Protein AF-0000000087421014 (afdb_homodimer)

Secondary structure (DSSP, 8-state):
----------------------------HHHHH-GGGGGSTTHHHHTTPPPSS-TTSHHHHHHHHHHHHTT-TT-THHHHBS-TT--S-HHHHTTTT-GGGB-SSTT-TTTTTTTGGGT-HHHHHHGGGSHHHH-HHHHHHHHHHTT-TTTT---EESS-EE--S-GGGSSS-HHHHHHHHHHHHH-TTTS-SEEEEPPPPPPGGGGGGGGT-GGGHHHHHIIIIITTSSTTS----STTT---STTHHHHS---TT----SS-TTS-TT-SS--SSS----STT-EEEETTEEEES--HHHHHTTTTSTT-HHHHHTTEEEESS-PSP-TTSSPPPPBTTBEEEEBPPPHHHHTT--GGGTS-HHHHH--SS---SHHHH----THHHH--SS--GGGSBTTTT--SSSS---SSB--EESPPPGGGTTS-----TT-EEE-TTS-EEEEEEEETTEEEEE-TTS-EEEE--HHHHHHTT-S-HHHHIIIII-HHHHHHB-THHHHB-EEEEEEEEEEEEE---TTT-TT-SS--EEE-HHHHHHHHHH-GGGTT-S-STT---EEE-EEEEEEEEEEEES--EEE-TTSSEEEEEE-S-EEEEEE-TTSSEEEEEE--BPPTTGGG-GGG--B--BEEE---S-B-SS---SHHHHT-TTTTT---TTBPPTTS-EE-SSB-TT--B--SS--EEE---BT--S-TT--B-TTS-B-SB---SSTT-B---HHHHHHH--TTHHHHHHTSTTTTSHHHHHHHHHHHHHT-S--SHHHHHHHHHHHHHHHHHHHHHHHHHHHHHHHHHHHHHHHHHH--/----------------------------HHHHH-GGGGGSTTHHHHTTPPPSS-TTSHHHHHHHHHHHHTT-TT-GGGTSBS-TT--S-HHHHTTTT-GGGB-SSTT-TTTTTTTGGGT-HHHHHHGGGSHHHH-HHHHHHHHHHTT-TTTT---EESS-EE--S-GGGSSS-HHHHHHHHHHHHH-TTTS-SEEEEPPPPPPGGGGGGGGT-GGGHHHHHIIIIITTSSTTS----STTT---STTHHHHS---TT----SS-TTS-TT-SS--SSS----STT-EEEETTEEEES--HHHHHTTTTSTT-HHHHHTTEEEESS-PSP-TTSSPPPPBTTBEEEEBPPPHHHHTT--GGGTS-HHHHH--SS---SHHHH----THHHH--SS--GGGSBTTTT--SSSS---SSB--EESPPPGGGTTS-----TT-EEE-TTS-EEEEEEEETTEEEEE-TTS-EEEE--HHHHHHTT-S-HHHHIIIII-HHHHHHB-THHHHB-EEEEEEEEEEEEE---TTT-TT-SS--EEE-HHHHHHHHHH-GGGTT-S-STT---EEE-EEEEEEEEEEEES--EEE-TTSSEEEEEE-S-EEEEEE-TTSSEEEEEE--BPPTTGGG-GGG--B--BEEE---S-B-SS---SHHHHT-TTTTT---TTBPPTTS-EE-SSB-TT--B--SS--EEE---BT--S-TT--B-TTS-B-SB---SSTT-B---HHHHHHH--TTHHHHHHTSTTTTSHHHHHHHHHHHHHT-S--SHHHHHHHHHHHHHHHHHHHHHHHHHHHHHHHHHHHHHHHHHH--

pLDDT: mean 93.26, std 12.38, range [18.23, 98.75]

Solvent-accessible surface area (backbone atoms only — not comparable to full-atom values): 83145 Å² total; per-residue (Å²): 137,84,75,75,76,75,75,77,75,73,77,75,76,76,75,73,74,72,70,65,74,69,74,70,68,73,76,34,59,47,39,72,78,37,59,66,18,67,73,14,17,56,42,68,58,40,47,37,30,54,54,54,43,50,80,85,35,70,66,36,45,50,39,35,51,53,10,42,75,71,66,18,43,58,17,58,45,57,50,27,36,40,36,37,78,38,67,80,50,64,57,52,24,49,22,44,96,44,45,74,53,26,32,88,37,30,39,12,67,68,48,15,65,70,24,55,21,71,80,40,47,68,61,56,61,11,42,67,31,11,49,55,44,26,43,16,37,60,50,38,48,49,33,25,31,43,29,25,72,53,59,60,40,46,51,36,13,63,47,68,44,69,43,66,88,51,73,81,68,43,58,70,40,71,60,22,53,54,45,52,52,50,47,27,73,75,37,49,46,32,40,36,62,51,29,42,48,54,71,79,48,62,48,80,92,45,53,75,46,44,77,82,41,53,53,57,53,42,39,43,50,42,28,49,73,62,47,44,68,30,35,63,38,38,42,60,84,44,44,34,26,34,47,39,30,23,58,25,36,59,30,32,50,38,29,33,66,6,35,35,67,57,48,33,71,73,56,64,56,82,44,64,68,32,49,26,42,57,33,40,33,45,38,48,78,28,56,36,70,49,88,92,46,73,49,27,18,49,46,53,49,50,56,23,42,56,30,56,49,91,82,23,40,35,34,23,30,68,8,41,39,79,42,97,36,50,50,49,48,28,92,73,63,44,58,26,54,60,47,69,82,35,30,57,43,60,31,50,47,10,50,56,41,74,72,42,47,41,63,68,62,68,46,46,68,46,45,71,40,27,37,41,44,45,30,34,37,74,72,67,39,52,50,68,49,74,40,48,64,36,29,37,62,86,34,52,37,43,56,36,22,59,21,47,87,61,44,59,34,85,52,69,46,70,70,63,51,62,34,58,41,80,65,72,61,77,89,50,63,88,50,68,80,60,84,33,84,76,11,15,30,43,30,28,46,45,36,61,33,66,50,33,23,32,55,85,83,31,37,34,38,52,31,31,61,65,52,71,48,74,46,75,22,33,25,54,36,52,73,67,65,70,58,52,71,68,50,46,30,51,58,58,44,37,56,64,46,65,59,37,33,44,74,58,49,45,20,35,52,39,39,77,27,57,38,41,33,41,35,34,37,33,32,23,29,37,93,62,11,79,88,43,92,57,58,34,47,33,56,29,36,49,55,49,30,46,42,24,67,75,34,71,88,40,33,34,56,89,62,59,87,85,56,90,37,69,40,58,26,28,79,47,76,48,43,68,51,67,51,38,66,67,54,25,39,26,31,21,47,38,36,25,36,27,30,32,31,48,50,58,29,52,28,38,23,34,27,31,45,56,55,44,57,72,38,65,32,35,49,35,40,25,53,59,61,38,78,74,24,43,83,74,16,21,40,22,34,25,41,23,61,46,81,41,48,24,38,39,92,69,56,61,59,72,53,64,50,26,52,27,56,35,22,56,20,56,17,73,80,57,55,42,48,40,45,48,71,40,69,74,55,37,36,49,67,85,66,50,68,54,61,85,77,75,63,73,44,33,45,36,28,50,87,34,72,47,47,83,58,34,33,26,50,97,81,25,45,56,62,32,32,26,37,68,77,38,88,51,22,29,61,50,42,43,69,53,44,37,47,52,34,47,64,66,51,67,49,35,54,39,62,34,38,46,67,68,36,70,39,38,24,53,50,44,51,50,24,59,76,70,64,62,55,61,60,34,38,67,48,43,29,50,51,49,27,50,31,48,49,48,26,27,45,51,52,43,46,50,66,56,42,49,58,50,48,53,47,48,51,49,50,52,51,52,56,53,52,66,74,94,128,87,76,73,88,75,78,80,79,74,77,74,77,74,74,73,74,71,68,67,75,68,74,70,68,72,76,35,59,49,38,70,78,36,58,64,17,68,75,14,17,55,42,68,57,39,48,35,30,55,53,52,44,50,79,85,36,72,68,36,46,50,40,36,52,51,10,42,76,72,67,19,42,56,16,58,46,58,48,25,35,40,35,39,78,39,67,80,49,65,57,51,24,47,21,44,95,45,45,72,51,25,29,88,36,32,39,13,67,68,47,16,67,71,24,55,21,72,80,39,47,67,61,55,61,11,44,66,31,9,50,55,44,27,42,17,37,61,50,37,48,48,31,24,32,44,30,24,74,53,59,59,41,46,49,38,14,62,47,68,43,67,42,66,90,52,74,83,68,42,61,69,40,72,59,21,53,53,46,51,52,51,50,28,70,74,38,49,44,33,40,38,62,51,28,43,48,55,71,81,49,64,47,80,92,46,53,76,47,45,78,81,40,55,52,55,54,42,39,44,50,42,28,50,72,64,45,45,69,30,34,62,39,38,42,59,84,45,44,33,26,32,47,39,29,24,58,23,37,59,30,32,50,37,28,32,65,6,36,35,66,58,47,31,73,75,56,63,54,83,46,64,68,32,49,26,42,56,33,39,31,45,40,49,78,26,57,35,69,47,88,92,47,72,49,26,18,52,45,53,49,51,56,25,41,58,30,56,49,91,81,24,42,36,34,22,29,68,8,42,39,81,42,96,36,50,50,48,47,29,93,72,64,45,59,28,55,62,47,70,83,36,28,56,45,61,31,50,48,10,49,56,43,74,71,42,47,42,62,69,61,69,48,46,68,50,44,71,38,26,37,41,45,44,33,35,38,72,73,67,40,52,52,69,50,74,40,49,65,36,28,36,62,85,34,52,36,43,56,38,22,60,22,47,89,59,44,58,35,86,54,69,46,71,70,61,51,61,33,59,40,79,65,69,62,77,89,50,62,88,50,69,80,60,84,32,83,74,9,14,30,42,30,27,44,45,36,63,32,65,51,33,23,31,55,84,85,30,37,37,38,52,31,31,60,66,55,73,47,76,47,75,23,34,26,55,36,52,76,67,65,70,58,53,71,68,50,44,29,50,60,59,45,36,58,64,45,65,60,36,35,44,73,58,49,43,19,34,52,39,39,78,27,58,37,41,32,41,34,35,38,32,33,24,28,37,91,62,12,78,87,44,90,54,59,33,47,34,60,28,36,49,54,49,28,46,42,25,67,75,35,70,87,40,33,36,56,90,60,60,87,84,56,88,37,67,40,56,24,28,77,49,76,47,43,68,53,66,50,38,66,66,54,26,38,25,31,21,47,38,36,26,36,27,30,32,31,48,51,59,30,54,28,38,25,32,27,31,44,54,55,44,57,71,39,66,31,35,47,36,39,25,52,60,60,39,78,75,23,43,81,73,16,20,40,22,35,24,41,22,60,48,84,43,48,24,38,41,89,70,54,60,58,71,53,63,48,26,52,26,57,36,23,56,19,56,17,73,80,58,55,44,48,40,46,47,71,40,70,75,52,35,35,49,68,87,65,50,66,54,62,87,77,74,62,71,44,32,45,37,28,50,89,34,71,48,47,81,59,34,33,27,50,97,82,25,46,58,61,33,31,26,35,69,76,39,88,52,21,30,60,50,40,43,69,53,45,37,47,52,35,49,64,65,51,67,50,35,53,38,64,34,39,48,67,70,36,70,40,40,23,53,50,45,51,51,25,58,76,71,63,62,56,62,60,33,38,66,48,42,27,51,51,49,27,49,32,48,50,47,26,27,45,51,52,44,46,49,66,56,43,48,59,50,47,53,48,50,52,50,50,51,52,51,54,54,52,67,77,95

InterPro domains:
  IPR036280 Multiheme cytochrome superfamily [SSF48695] (36-520)
  IPR036280 Multiheme cytochrome superfamily [SSF48695] (501-754)
  IPR054337 Outer membrane cytochrome MtrC/MtrF-like, domains II/IV [PF22113] (224-392)

Radius of gyration: 39.97 Å; Cα contacts (8 Å, |Δi|>4): 3712; chains: 2; bounding box: 146×114×144 Å

Organism: NCBI:txid2527985

Foldseek 3Di:
DPPPPVPPPPPPPPPPPPPPPPPPVPQFQQCVLQVCQCQWLVCLQFGQADQQFDCPAPVNVVLQVVCVVVPHNSSVCLQFNAGRNHNPDPCRRCQNVHNLSGFPFSQALQRVCSHVVVPQVQLNLLQCQFCLAFVLQVLQLLLLQLFNVPFLASAEGLAKDFFDPDLVLQFFDPLLSVLLVVVCVQFVRFQDGIHHYQDDQDFLVRQVCCLVVVSSCSSVCCQFPPNQRHQLFQGDQAQLQQFGHHPGLFFFAAHSQAAAQGGGPNDDRPDHLHTPHSYTAAFLNTWDDRPNDIWHHTALSSVQSRCCDFQRQSCLQQQWAWDPAQDDADPVRHGNDDHVNTDTDGGFHFVCVVVPAHPPLQADCCLRSNSRGHGSDNLSSGQAAPCLAQNAQADHNQQADQCALPQLDQWGDDDGRLHFAQDAGPSCVSHDADHQARHFGATSSGHGSRQWHDDPQWIWGQHRRGDTDIDHHNNVCVVVVVDDPVRCCQRPVDVCNSTFAGPCLWQFFWGKAFFEKEKEKEQADCVQAVVDPHGAKGAGSSVQSVCLNPPSSNVNDSRCPPPPRIRGIDMDIDTDDIDIGLAAWWAASSNHIAGWHWGAAYQYWYQGRRRHTSHGREGHFYDAPPQLQHHRGAGSGEGEGDDRSRGHPHTDDLCSQQVDCLNQQQFDDDDFFQQDWDWDDDADPVGHHDDPDGDTPHHGNPLRRDGSSHQAHPQQRGHHHYHRNHDNGHGGGPVRNVVRHPHPVVCVPCVCPQPNDPVNVVVNVVCVVVVQPDPDPVSVVVVVVVVVVVVVVVVVCCVVVVVVVVVVVVVVVVVVVVVD/DPDDDPDDPPPPPPPPPPPPPPPVVPQFQQCVLQVCQCQWLVCLQFGQADQQFDCPAPVNVVLCVVCVVVPHNSSVCLQFNAGRNHNPDPCRRCQNVHNLSGFPFSQALQRVCSHVVVPQVQLNLLQCQFCLAFVLQVLQLLLLQLFNVPFLASAEGLAKDFFDPDLVLFFFDPLLSVLLVVVCVQFVRFQDGIHHYQDDQDFLVRQVCCLVVVSSCSSVCCQFPPNQRHQLFQGDQAQLQQFGHHPGLFFFAAHSQAAAQGGGPNGDRPDHLHTPHSYTAAFLNTWDDRPNDIWHHTALSSVQSRCCDFQRQSCLQQQWAWDPAQDDADPVRHGNDAHVNTDTDGGFHFVCVVVPAHPPLQADCCLRSNSRGHGSDNLSSGQAAPCLAQNAQADHNQQADQCALPQLDQWGDDDGRLHFAQDAGPSCVSHDADHQARHFGATSSGHGSRQWHDDPQWIWGQHRRGDTDIDHHNNVCVVVVVDDPVRCCQRPVDVCNSTFAGPCLWQFFWGKAFFEKEKEKEQADCVQAVVDPHGAKGAGSSVQSVCLNPPSSNVNDSRCPPPPRIRGIDMDIDTDDIDIGLAAWWAASSNHIAGWHWGAAYQYWYQGRRRHTSHGREGHFYDAPPQLQHHRGAGSGEGEGDDRSRGHPHTDDLCSQQVDCLNQQQFDDDDFFQQDWDWDDDADPVGHHDDPDGDTPHHGNPLRRDGSSHQAHPQQHGHHHYHRNHDNGHGGGPVRNVVRHPHPVVCVPCVCPQPNDPVNVVVNVVCVVVVQPDPDPVSVVVVVVVVVVVVVVVVVCCVVVVVVVVVVVVVVVVVVVVVD

Structure (mmCIF, N/CA/C/O backbone):
data_AF-0000000087421014-model_v1
#
loop_
_entity.id
_entity.type
_entity.pdbx_description
1 polymer 'Doubled CXXCH motif'
#
loop_
_atom_site.group_PDB
_atom_site.id
_atom_site.type_symbol
_atom_site.label_atom_id
_atom_site.label_alt_id
_atom_site.label_comp_id
_atom_site.label_asym_id
_atom_site.label_entity_id
_atom_site.label_seq_id
_atom_site.pdbx_PDB_ins_code
_atom_site.Cartn_x
_atom_site.Cartn_y
_atom_site.Cartn_z
_atom_site.occupancy
_atom_site.B_iso_or_equiv
_atom_site.auth_seq_id
_atom_site.auth_comp_id
_atom_site.auth_asym_id
_atom_site.auth_atom_id
_atom_site.pdbx_PDB_model_num
ATOM 1 N N . MET A 1 1 ? 17.938 59.312 -81.188 1 22.45 1 MET A N 1
ATOM 2 C CA . MET A 1 1 ? 18.547 60.188 -80.188 1 22.45 1 MET A CA 1
ATOM 3 C C . MET A 1 1 ? 18.172 59.75 -78.812 1 22.45 1 MET A C 1
ATOM 5 O O . MET A 1 1 ? 17.016 59.906 -78.375 1 22.45 1 MET A O 1
ATOM 9 N N . ASP A 1 2 ? 18.578 58.5 -78.5 1 23.98 2 ASP A N 1
ATOM 10 C CA . ASP A 1 2 ? 18.5 57.375 -77.562 1 23.98 2 ASP A CA 1
ATOM 11 C C . ASP A 1 2 ? 19.094 57.75 -76.25 1 23.98 2 ASP A C 1
ATOM 13 O O . ASP A 1 2 ? 20.312 57.719 -76.062 1 23.98 2 ASP A O 1
ATOM 17 N N . VAL A 1 3 ? 18.594 59 -75.812 1 24.02 3 VAL A N 1
ATOM 18 C CA . VAL A 1 3 ? 19 59.844 -74.688 1 24.02 3 VAL A CA 1
ATOM 19 C C . VAL A 1 3 ? 18.938 59.031 -73.438 1 24.02 3 VAL A C 1
ATOM 21 O O . VAL A 1 3 ? 17.906 58.438 -73.062 1 24.02 3 VAL A O 1
ATOM 24 N N . VAL A 1 4 ? 20.078 58.531 -73.062 1 21.78 4 VAL A N 1
ATOM 25 C CA . VAL A 1 4 ? 20.672 57.625 -72.062 1 21.78 4 VAL A CA 1
ATOM 26 C C . VAL A 1 4 ? 20.453 58.219 -70.688 1 21.78 4 VAL A C 1
ATOM 28 O O . VAL A 1 4 ? 21.047 59.25 -70.312 1 21.78 4 VAL A O 1
ATOM 31 N N . LEU A 1 5 ? 19.156 58.5 -70.312 1 19.55 5 LEU A N 1
ATOM 32 C CA . LEU A 1 5 ? 18.797 59.156 -69.062 1 19.55 5 LEU A CA 1
ATOM 33 C C . LEU A 1 5 ? 19.375 58.406 -67.875 1 19.55 5 LEU A C 1
ATOM 35 O O . LEU A 1 5 ? 19.016 57.25 -67.625 1 19.55 5 LEU A O 1
ATOM 39 N N . ARG A 1 6 ? 20.766 58.5 -67.812 1 22.3 6 ARG A N 1
ATOM 40 C CA . ARG A 1 6 ? 21.578 57.875 -66.75 1 22.3 6 ARG A CA 1
ATOM 41 C C . ARG A 1 6 ? 21.109 58.281 -65.375 1 22.3 6 ARG A C 1
ATOM 43 O O . ARG A 1 6 ? 21.219 59.438 -64.938 1 22.3 6 ARG A O 1
ATOM 50 N N . LEU A 1 7 ? 19.906 57.719 -65 1 21.08 7 LEU A N 1
ATOM 51 C CA . LEU A 1 7 ? 19.172 58.031 -63.75 1 21.08 7 LEU A CA 1
ATOM 52 C C . LEU A 1 7 ? 20.047 57.844 -62.531 1 21.08 7 LEU A C 1
ATOM 54 O O . LEU A 1 7 ? 20.719 56.812 -62.375 1 21.08 7 LEU A O 1
ATOM 58 N N . PHE A 1 8 ? 20.703 58.938 -62.094 1 24.92 8 PHE A N 1
ATOM 59 C CA . PHE A 1 8 ? 21.547 59.188 -60.906 1 24.92 8 PHE A CA 1
ATOM 60 C C . PHE A 1 8 ? 20.891 58.656 -59.656 1 24.92 8 PHE A C 1
ATOM 62 O O . PHE A 1 8 ? 19.797 59.094 -59.281 1 24.92 8 PHE A O 1
ATOM 69 N N . GLN A 1 9 ? 20.828 57.312 -59.438 1 24.25 9 GLN A N 1
ATOM 70 C CA . GLN A 1 9 ? 20.234 56.688 -58.281 1 24.25 9 GLN A CA 1
ATOM 71 C C . GLN A 1 9 ? 20.906 57.188 -57 1 24.25 9 GLN A C 1
ATOM 73 O O . GLN A 1 9 ? 22.094 56.969 -56.781 1 24.25 9 GLN A O 1
ATOM 78 N N . SER A 1 10 ? 20.703 58.438 -56.656 1 23.44 10 SER A N 1
ATOM 79 C CA . SER A 1 10 ? 21.25 58.969 -55.406 1 23.44 10 SER A CA 1
ATOM 80 C C . SER A 1 10 ? 20.953 58.062 -54.25 1 23.44 10 SER A C 1
ATOM 82 O O . SER A 1 10 ? 19.844 57.531 -54.125 1 23.44 10 SER A O 1
ATOM 84 N N . THR A 1 11 ? 21.984 57.406 -53.75 1 26.39 11 THR A N 1
ATOM 85 C CA . THR A 1 11 ? 22.156 56.531 -52.594 1 26.39 11 THR A CA 1
ATOM 86 C C . THR A 1 11 ? 21.719 57.25 -51.312 1 26.39 11 THR A C 1
ATOM 88 O O . THR A 1 11 ? 22.344 58.219 -50.875 1 26.39 11 THR A O 1
ATOM 91 N N . LEU A 1 12 ? 20.469 57.656 -51.156 1 27.83 12 LEU A N 1
ATOM 92 C CA . LEU A 1 12 ? 20.109 58.219 -49.844 1 27.83 12 LEU A CA 1
ATOM 93 C C . LEU A 1 12 ? 20.484 57.25 -48.719 1 27.83 12 LEU A C 1
ATOM 95 O O . LEU A 1 12 ? 20.031 56.125 -48.719 1 27.83 12 LEU A O 1
ATOM 99 N N . ILE A 1 13 ? 21.672 57.438 -48.25 1 27.88 13 ILE A N 1
ATOM 100 C CA . ILE A 1 13 ? 22.156 56.781 -47.031 1 27.88 13 ILE A CA 1
ATOM 101 C C . ILE A 1 13 ? 21.203 57.062 -45.875 1 27.88 13 ILE A C 1
ATOM 103 O O . ILE A 1 13 ? 20.984 58.219 -45.469 1 27.88 13 ILE A O 1
ATOM 107 N N . VAL A 1 14 ? 20.016 56.438 -45.844 1 29.78 14 VAL A N 1
ATOM 108 C CA . VAL A 1 14 ? 19.141 56.5 -44.688 1 29.78 14 VAL A CA 1
ATOM 109 C C . VAL A 1 14 ? 19.922 56.094 -43.438 1 29.78 14 VAL A C 1
ATOM 111 O O . VAL A 1 14 ? 20.406 54.969 -43.312 1 29.78 14 VAL A O 1
ATOM 114 N N . GLY A 1 15 ? 20.688 57.062 -42.906 1 26.05 15 GLY A N 1
ATOM 115 C CA . GLY A 1 15 ? 21.297 56.875 -41.594 1 26.05 15 GLY A CA 1
ATOM 116 C C . GLY A 1 15 ? 20.297 56.406 -40.562 1 26.05 15 GLY A C 1
ATOM 117 O O . GLY A 1 15 ? 19.266 57.031 -40.344 1 26.05 15 GLY A O 1
ATOM 118 N N . ALA A 1 16 ? 20.156 55.094 -40.438 1 30.16 16 ALA A N 1
ATOM 119 C CA . ALA A 1 16 ? 19.344 54.438 -39.406 1 30.16 16 ALA A CA 1
ATOM 120 C C . ALA A 1 16 ? 19.719 54.969 -38.031 1 30.16 16 ALA A C 1
ATOM 122 O O . ALA A 1 16 ? 20.859 54.812 -37.594 1 30.16 16 ALA A O 1
ATOM 123 N N . LEU A 1 17 ? 19.188 56.062 -37.656 1 30.38 17 LEU A N 1
ATOM 124 C CA . LEU A 1 17 ? 19.25 56.406 -36.219 1 30.38 17 LEU A CA 1
ATOM 125 C C . LEU A 1 17 ? 18.891 55.188 -35.375 1 30.38 17 LEU A C 1
ATOM 127 O O . LEU A 1 17 ? 17.766 54.688 -35.438 1 30.38 17 LEU A O 1
ATOM 131 N N . TRP A 1 18 ? 19.859 54.312 -35.281 1 30.47 18 TRP A N 1
ATOM 132 C CA . TRP A 1 18 ? 19.703 53.312 -34.25 1 30.47 18 TRP A CA 1
ATOM 133 C C . TRP A 1 18 ? 19.328 53.969 -32.906 1 30.47 18 TRP A C 1
ATOM 135 O O . TRP A 1 18 ? 20.109 54.75 -32.375 1 30.47 18 TRP A O 1
ATOM 145 N N . ALA A 1 19 ? 18.078 54.375 -32.781 1 33.78 19 ALA A N 1
ATOM 146 C CA . ALA A 1 19 ? 17.609 54.719 -31.453 1 33.78 19 ALA A CA 1
ATOM 147 C C . ALA A 1 19 ? 18.078 53.656 -30.438 1 33.78 19 ALA A C 1
ATOM 149 O O . ALA A 1 19 ? 17.812 52.469 -30.594 1 33.78 19 ALA A O 1
ATOM 150 N N . LEU A 1 20 ? 19.219 53.906 -29.875 1 34.09 20 LEU A N 1
ATOM 151 C CA . LEU A 1 20 ? 19.609 53.156 -28.688 1 34.09 20 LEU A CA 1
ATOM 152 C C . LEU A 1 20 ? 18.406 52.906 -27.781 1 34.09 20 LEU A C 1
ATOM 154 O O . LEU A 1 20 ? 17.656 53.844 -27.484 1 34.09 20 LEU A O 1
ATOM 158 N N . PRO A 1 21 ? 17.844 51.75 -27.875 1 36.09 21 PRO A N 1
ATOM 159 C CA . PRO A 1 21 ? 16.828 51.562 -26.844 1 36.09 21 PRO A CA 1
ATOM 160 C C . PRO A 1 21 ? 17.234 52.156 -25.484 1 36.09 21 PRO A C 1
ATOM 162 O O . PRO A 1 21 ? 18.359 51.938 -25.031 1 36.09 21 PRO A O 1
ATOM 165 N N . GLY A 1 22 ? 16.953 53.438 -25.375 1 31.95 22 GLY A N 1
ATOM 166 C CA . GLY A 1 22 ? 17.125 53.906 -24 1 31.95 22 GLY A CA 1
ATOM 167 C C . GLY A 1 22 ? 16.859 52.844 -22.969 1 31.95 22 GLY A C 1
ATOM 168 O O . GLY A 1 22 ? 15.844 52.125 -23.047 1 31.95 22 GLY A O 1
ATOM 169 N N . SER A 1 23 ? 17.859 52.281 -22.5 1 36.16 23 SER A N 1
ATOM 170 C CA . SER A 1 23 ? 17.734 51.5 -21.266 1 36.16 23 SER A CA 1
ATOM 171 C C . SER A 1 23 ? 16.781 52.188 -20.297 1 36.16 23 SER A C 1
ATOM 173 O O . SER A 1 23 ? 17.062 53.25 -19.781 1 36.16 23 SER A O 1
ATOM 175 N N . VAL A 1 24 ? 15.516 52.062 -20.609 1 38.94 24 VAL A N 1
ATOM 176 C CA . VAL A 1 24 ? 14.602 52.406 -19.516 1 38.94 24 VAL A CA 1
ATOM 177 C C . VAL A 1 24 ? 15.117 51.812 -18.203 1 38.94 24 VAL A C 1
ATOM 179 O O . VAL A 1 24 ? 15.133 50.594 -18.031 1 38.94 24 VAL A O 1
ATOM 182 N N . THR A 1 25 ? 16.156 52.281 -17.781 1 43.09 25 THR A N 1
ATOM 183 C CA . THR A 1 25 ? 16.438 51.906 -16.406 1 43.09 25 THR A CA 1
ATOM 184 C C . THR A 1 25 ? 15.148 51.875 -15.578 1 43.09 25 THR A C 1
ATOM 186 O O . THR A 1 25 ? 14.469 52.906 -15.445 1 43.09 25 THR A O 1
ATOM 189 N N . ALA A 1 26 ? 14.43 50.875 -15.594 1 52.41 26 ALA A N 1
ATOM 190 C CA . ALA A 1 26 ? 13.281 50.75 -14.703 1 52.41 26 ALA A CA 1
ATOM 191 C C . ALA A 1 26 ? 13.539 51.469 -13.375 1 52.41 26 ALA A C 1
ATOM 193 O O . ALA A 1 26 ? 14.586 51.25 -12.742 1 52.41 26 ALA A O 1
ATOM 194 N N . ALA A 1 27 ? 12.703 52.438 -13.047 1 64.88 27 ALA A N 1
ATOM 195 C CA . ALA A 1 27 ? 12.773 53.219 -11.812 1 64.88 27 ALA A CA 1
ATOM 196 C C . ALA A 1 27 ? 12.883 52.312 -10.594 1 64.88 27 ALA A C 1
ATOM 198 O O . ALA A 1 27 ? 12.25 51.25 -10.547 1 64.88 27 ALA A O 1
ATOM 199 N N . ASP A 1 28 ? 13.945 52.5 -9.797 1 86.56 28 ASP A N 1
ATOM 200 C CA . ASP A 1 28 ? 14.125 51.812 -8.531 1 86.56 28 ASP A CA 1
ATOM 201 C C . ASP A 1 28 ? 12.867 51.906 -7.664 1 86.56 28 ASP A C 1
ATOM 203 O O . ASP A 1 28 ? 12.352 53 -7.438 1 86.56 28 ASP A O 1
ATOM 207 N N . PRO A 1 29 ? 12.297 50.719 -7.289 1 91.19 29 PRO A N 1
ATOM 208 C CA . PRO A 1 29 ? 11.016 50.719 -6.582 1 91.19 29 PRO A CA 1
ATOM 209 C C . PRO A 1 29 ? 11.039 51.594 -5.32 1 91.19 29 PRO A C 1
ATOM 211 O O . PRO A 1 29 ? 10.047 52.25 -5.004 1 91.19 29 PRO A O 1
ATOM 214 N N . ILE A 1 30 ? 12.109 51.594 -4.621 1 94 30 ILE A N 1
ATOM 215 C CA . ILE A 1 30 ? 12.18 52.344 -3.373 1 94 30 ILE A CA 1
ATOM 216 C C . ILE A 1 30 ? 12.273 53.844 -3.672 1 94 30 ILE A C 1
ATOM 218 O O . ILE A 1 30 ? 11.516 54.625 -3.119 1 94 30 ILE A O 1
ATOM 222 N N . THR A 1 31 ? 13.141 54.281 -4.594 1 94.12 31 THR A N 1
ATOM 223 C CA . THR A 1 31 ? 13.375 55.688 -4.871 1 94.12 31 THR A CA 1
ATOM 224 C C . THR A 1 31 ? 12.18 56.312 -5.582 1 94.12 31 THR A C 1
ATOM 226 O O . THR A 1 31 ? 11.977 57.531 -5.523 1 94.12 31 THR A O 1
ATOM 229 N N . GLU A 1 32 ? 11.477 55.5 -6.242 1 94.38 32 GLU A N 1
ATOM 230 C CA . GLU A 1 32 ? 10.258 55.969 -6.879 1 94.38 32 GLU A CA 1
ATOM 231 C C . GLU A 1 32 ? 9.266 56.5 -5.84 1 94.38 32 GLU A C 1
ATOM 233 O O . GLU A 1 32 ? 8.609 57.531 -6.055 1 94.38 32 GLU A O 1
ATOM 238 N N . HIS A 1 33 ? 9.18 55.844 -4.727 1 95.12 33 HIS A N 1
ATOM 239 C CA . HIS A 1 33 ? 8.211 56.219 -3.699 1 95.12 33 HIS A CA 1
ATOM 240 C C . HIS A 1 33 ? 8.852 57.062 -2.613 1 95.12 33 HIS A C 1
ATOM 242 O O . HIS A 1 33 ? 8.164 57.812 -1.933 1 95.12 33 HIS A O 1
ATOM 248 N N . PHE A 1 34 ? 10.156 56.812 -2.479 1 96.25 34 PHE A N 1
ATOM 249 C CA . PHE A 1 34 ? 10.93 57.562 -1.497 1 96.25 34 PHE A CA 1
ATOM 250 C C . PHE A 1 34 ? 12.211 58.125 -2.121 1 96.25 34 PHE A C 1
ATOM 252 O O . PHE A 1 34 ? 13.289 57.562 -1.919 1 96.25 34 PHE A O 1
ATOM 259 N N . PRO A 1 35 ? 12.164 59.188 -2.705 1 95.44 35 PRO A N 1
ATOM 260 C CA . PRO A 1 35 ? 13.273 59.688 -3.508 1 95.44 35 PRO A CA 1
ATOM 261 C C . PRO A 1 35 ? 14.547 59.906 -2.689 1 95.44 35 PRO A C 1
ATOM 263 O O . PRO A 1 35 ? 15.656 59.719 -3.203 1 95.44 35 PRO A O 1
ATOM 266 N N . GLU A 1 36 ? 14.406 60.312 -1.437 1 95.31 36 GLU A N 1
ATOM 267 C CA . GLU A 1 36 ? 15.57 60.562 -0.593 1 95.31 36 GLU A CA 1
ATOM 268 C C . GLU A 1 36 ? 16.375 59.312 -0.362 1 95.31 36 GLU A C 1
ATOM 270 O O . GLU A 1 36 ? 17.531 59.375 0.081 1 95.31 36 GLU A O 1
ATOM 275 N N . ALA A 1 37 ? 15.805 58.188 -0.653 1 96.25 37 ALA A N 1
ATOM 276 C CA . ALA A 1 37 ? 16.469 56.906 -0.438 1 96.25 37 ALA A CA 1
ATOM 277 C C . ALA A 1 37 ? 17.703 56.75 -1.32 1 96.25 37 ALA A C 1
ATOM 279 O O . ALA A 1 37 ? 18.609 56 -1.008 1 96.25 37 ALA A O 1
ATOM 280 N N . VAL A 1 38 ? 17.75 57.5 -2.406 1 94.38 38 VAL A N 1
ATOM 281 C CA . VAL A 1 38 ? 18.875 57.438 -3.346 1 94.38 38 VAL A CA 1
ATOM 282 C C . VAL A 1 38 ? 20.156 57.844 -2.635 1 94.38 38 VAL A C 1
ATOM 284 O O . VAL A 1 38 ? 21.25 57.469 -3.057 1 94.38 38 VAL A O 1
ATOM 287 N N . ASN A 1 39 ? 20.016 58.594 -1.52 1 94.94 39 ASN A N 1
ATOM 288 C CA . ASN A 1 39 ? 21.172 59.094 -0.79 1 94.94 39 ASN A CA 1
ATOM 289 C C . ASN A 1 39 ? 21.734 58.062 0.17 1 94.94 39 ASN A C 1
ATOM 291 O O . ASN A 1 39 ? 22.781 58.281 0.786 1 94.94 39 ASN A O 1
ATOM 295 N N . SER A 1 40 ? 21.094 56.938 0.348 1 96.94 40 SER A N 1
ATOM 296 C CA . SER A 1 40 ? 21.609 55.875 1.191 1 96.94 40 SER A CA 1
ATOM 297 C C . SER A 1 40 ? 22.75 55.125 0.51 1 96.94 40 SER A C 1
ATOM 299 O O . SER A 1 40 ? 22.656 54.812 -0.675 1 96.94 40 SER A O 1
ATOM 301 N N . GLY A 1 41 ? 23.766 54.844 1.189 1 96.75 41 GLY A N 1
ATOM 302 C CA . GLY A 1 41 ? 24.859 54.031 0.656 1 96.75 41 GLY A CA 1
ATOM 303 C C . GLY A 1 41 ? 24.438 52.625 0.273 1 96.75 41 GLY A C 1
ATOM 304 O O . GLY A 1 41 ? 25.016 52.031 -0.625 1 96.75 41 GLY A O 1
ATOM 305 N N . CYS A 1 42 ? 23.469 52.062 0.872 1 96.81 42 CYS A N 1
ATOM 306 C CA . CYS A 1 42 ? 22.984 50.719 0.604 1 96.81 42 CYS A CA 1
ATOM 307 C C . CYS A 1 42 ? 22.438 50.625 -0.814 1 96.81 42 CYS A C 1
ATOM 309 O O . CYS A 1 42 ? 22.578 49.562 -1.458 1 96.81 42 CYS A O 1
ATOM 311 N N . MET A 1 43 ? 21.859 51.719 -1.347 1 96.5 43 MET A N 1
ATOM 312 C CA . MET A 1 43 ? 21.172 51.719 -2.635 1 96.5 43 MET A CA 1
ATOM 313 C C . MET A 1 43 ? 22.172 51.75 -3.785 1 96.5 43 MET A C 1
ATOM 315 O O . MET A 1 43 ? 21.812 51.5 -4.938 1 96.5 43 MET A O 1
ATOM 319 N N . LYS A 1 44 ? 23.406 51.938 -3.422 1 95.81 44 LYS A N 1
ATOM 320 C CA . LYS A 1 44 ? 24.422 51.938 -4.465 1 95.81 44 LYS A CA 1
ATOM 321 C C . LYS A 1 44 ? 24.672 50.531 -5 1 95.81 44 LYS A C 1
ATOM 323 O O . LYS A 1 44 ? 25.031 50.375 -6.164 1 95.81 44 LYS A O 1
ATOM 328 N N . CYS A 1 45 ? 24.531 49.625 -4.133 1 96.19 45 CYS A N 1
ATOM 329 C CA . CYS A 1 45 ? 24.75 48.25 -4.555 1 96.19 45 CYS A CA 1
ATOM 330 C C . CYS A 1 45 ? 23.438 47.5 -4.68 1 96.19 45 CYS A C 1
ATOM 332 O O . CYS A 1 45 ? 23.359 46.531 -5.438 1 96.19 45 CYS A O 1
ATOM 334 N N . HIS A 1 46 ? 22.422 47.875 -3.914 1 96.5 46 HIS A N 1
ATOM 335 C CA . HIS A 1 46 ? 21.188 47.094 -3.826 1 96.5 46 HIS A CA 1
ATOM 336 C C . HIS A 1 46 ? 20.047 47.812 -4.535 1 96.5 46 HIS A C 1
ATOM 338 O O . HIS A 1 46 ? 18.875 47.562 -4.223 1 96.5 46 HIS A O 1
ATOM 344 N N . ALA A 1 47 ? 20.422 48.688 -5.484 1 93.44 47 ALA A N 1
ATOM 345 C CA . ALA A 1 47 ? 19.375 49.375 -6.254 1 93.44 47 ALA A CA 1
ATOM 346 C C . ALA A 1 47 ? 18.531 48.375 -7.031 1 93.44 47 ALA A C 1
ATOM 348 O O . ALA A 1 47 ? 19.062 47.438 -7.613 1 93.44 47 ALA A O 1
ATOM 349 N N . GLY A 1 48 ? 17.25 48.531 -6.941 1 94.12 48 GLY A N 1
ATOM 350 C CA . GLY A 1 48 ? 16.328 47.656 -7.617 1 94.12 48 GLY A CA 1
ATOM 351 C C . GLY A 1 48 ? 15.656 46.656 -6.68 1 94.12 48 GLY A C 1
ATOM 352 O O . GLY A 1 48 ? 14.727 45.938 -7.074 1 94.12 48 GLY A O 1
ATOM 353 N N . ILE A 1 49 ? 16.078 46.562 -5.426 1 96.06 49 ILE A N 1
ATOM 354 C CA . ILE A 1 49 ? 15.492 45.656 -4.445 1 96.06 49 ILE A CA 1
ATOM 355 C C . ILE A 1 49 ? 14.023 46.031 -4.223 1 96.06 49 ILE A C 1
ATOM 357 O O . ILE A 1 49 ? 13.617 47.156 -4.453 1 96.06 49 ILE A O 1
ATOM 361 N N . GLU A 1 50 ? 13.25 45.062 -3.867 1 95.94 50 GLU A N 1
ATOM 362 C CA . GLU A 1 50 ? 11.812 45.25 -3.662 1 95.94 50 GLU A CA 1
ATOM 363 C C . GLU A 1 50 ? 11.523 46.031 -2.383 1 95.94 50 GLU A C 1
ATOM 365 O O . GLU A 1 50 ? 12.328 46 -1.449 1 95.94 50 GLU A O 1
ATOM 370 N N . LEU A 1 51 ? 10.336 46.719 -2.404 1 94.88 51 LEU A N 1
ATOM 371 C CA . LEU A 1 51 ? 9.828 47.25 -1.14 1 94.88 51 LEU A CA 1
ATOM 372 C C . LEU A 1 51 ? 9.5 46.094 -0.182 1 94.88 51 LEU A C 1
ATOM 374 O O . LEU A 1 51 ? 8.914 45.094 -0.585 1 94.88 51 LEU A O 1
ATOM 378 N N . ILE A 1 52 ? 9.914 46.219 1.047 1 96.75 52 ILE A N 1
ATOM 379 C CA . ILE A 1 52 ? 9.664 45.156 2.029 1 96.75 52 ILE A CA 1
ATOM 380 C C . ILE A 1 52 ? 8.164 45.094 2.342 1 96.75 52 ILE A C 1
ATOM 382 O O . ILE A 1 52 ? 7.66 44.062 2.775 1 96.75 52 ILE A O 1
ATOM 386 N N . ARG A 1 53 ? 7.477 46.219 2.225 1 96.81 53 ARG A N 1
ATOM 387 C CA . ARG A 1 53 ? 6.035 46.406 2.348 1 96.81 53 ARG A CA 1
ATOM 388 C C . ARG A 1 53 ? 5.52 47.438 1.363 1 96.81 53 ARG A C 1
ATOM 390 O O . ARG A 1 53 ? 6.301 48.219 0.792 1 96.81 53 ARG A O 1
ATOM 397 N N . GLU A 1 54 ? 4.191 47.531 1.229 1 95.06 54 GLU A N 1
ATOM 398 C CA . GLU A 1 54 ? 3.604 48.562 0.383 1 95.06 54 GLU A CA 1
ATOM 399 C C . GLU A 1 54 ? 4.016 49.969 0.847 1 95.06 54 GLU A C 1
ATOM 401 O O . GLU A 1 54 ? 4.09 50.219 2.049 1 95.06 54 GLU A O 1
ATOM 406 N N . PRO A 1 55 ? 4.246 50.844 -0.144 1 94.88 55 PRO A N 1
ATOM 407 C CA . PRO A 1 55 ? 4.773 52.188 0.207 1 94.88 55 PRO A CA 1
ATOM 408 C C . PRO A 1 55 ? 3.857 52.938 1.161 1 94.88 55 PRO A C 1
ATOM 410 O O . PRO A 1 55 ? 4.336 53.719 1.993 1 94.88 55 PRO A O 1
ATOM 413 N N . ASP A 1 56 ? 2.551 52.656 1.075 1 94 56 ASP A N 1
ATOM 414 C CA . ASP A 1 56 ? 1.604 53.438 1.869 1 94 56 ASP A CA 1
ATOM 415 C C . ASP A 1 56 ? 1.239 52.719 3.158 1 94 56 ASP A C 1
ATOM 417 O O . ASP A 1 56 ? 0.46 53.219 3.969 1 94 56 ASP A O 1
ATOM 421 N N . SER A 1 57 ? 1.854 51.531 3.389 1 95.31 57 SER A N 1
ATOM 422 C CA . SER A 1 57 ? 1.576 50.812 4.633 1 95.31 57 SER A CA 1
ATOM 423 C C . SER A 1 57 ? 2.189 51.531 5.828 1 95.31 57 SER A C 1
ATOM 425 O O . SER A 1 57 ? 3.229 52.188 5.703 1 95.31 57 SER A O 1
ATOM 427 N N . GLU A 1 58 ? 1.506 51.438 6.941 1 94.44 58 GLU A N 1
ATOM 428 C CA . GLU A 1 58 ? 2.035 52.031 8.156 1 94.44 58 GLU A CA 1
ATOM 429 C C . GLU A 1 58 ? 3.422 51.5 8.492 1 94.44 58 GLU A C 1
ATOM 431 O O . GLU A 1 58 ? 4.297 52.219 8.938 1 94.44 58 GLU A O 1
ATOM 436 N N . MET A 1 59 ? 3.633 50.25 8.273 1 94.94 59 MET A N 1
ATOM 437 C CA . MET A 1 59 ? 4.922 49.625 8.547 1 94.94 59 MET A CA 1
ATOM 438 C C . MET A 1 59 ? 6.023 50.25 7.703 1 94.94 59 MET A C 1
ATOM 440 O O . MET A 1 59 ? 7.074 50.625 8.227 1 94.94 59 MET A O 1
ATOM 444 N N . MET A 1 60 ? 5.789 50.406 6.387 1 96.12 60 MET A N 1
ATOM 445 C CA . MET A 1 60 ? 6.793 50.969 5.492 1 96.12 60 MET A CA 1
ATOM 446 C C . MET A 1 60 ? 7.086 52.438 5.859 1 96.12 60 MET A C 1
ATOM 448 O O . MET A 1 60 ? 8.242 52.844 5.883 1 96.12 60 MET A O 1
ATOM 452 N N . GLN A 1 61 ? 6.051 53.156 6.211 1 96.19 61 GLN A N 1
ATOM 453 C CA . GLN A 1 61 ? 6.211 54.531 6.586 1 96.19 61 GLN A CA 1
ATOM 454 C C . GLN A 1 61 ? 7.055 54.688 7.852 1 96.19 61 GLN A C 1
ATOM 456 O O . GLN A 1 61 ? 7.926 55.562 7.93 1 96.19 61 GLN A O 1
ATOM 461 N N . GLN A 1 62 ? 6.781 53.781 8.742 1 96.5 62 GLN A N 1
ATOM 462 C CA . GLN A 1 62 ? 7.535 53.844 9.984 1 96.5 62 GLN A CA 1
ATOM 463 C C . GLN A 1 62 ? 8.992 53.438 9.766 1 96.5 62 GLN A C 1
ATOM 465 O O . GLN A 1 62 ? 9.898 54.031 10.367 1 96.5 62 GLN A O 1
ATOM 470 N N . ILE A 1 63 ? 9.258 52.5 8.938 1 97.12 63 ILE A N 1
ATOM 471 C CA . ILE A 1 63 ? 10.609 52.062 8.617 1 97.12 63 ILE A CA 1
ATOM 472 C C . ILE A 1 63 ? 11.391 53.219 7.984 1 97.12 63 ILE A C 1
ATOM 474 O O . ILE A 1 63 ? 12.523 53.5 8.375 1 97.12 63 ILE A O 1
ATOM 478 N N . MET A 1 64 ? 10.781 53.938 7.047 1 96.88 64 MET A N 1
ATOM 479 C CA . MET A 1 64 ? 11.438 55.031 6.34 1 96.88 64 MET A CA 1
ATOM 480 C C . MET A 1 64 ? 11.68 56.219 7.273 1 96.88 64 MET A C 1
ATOM 482 O O . MET A 1 64 ? 12.734 56.844 7.223 1 96.88 64 MET A O 1
ATOM 486 N N . GLN A 1 65 ? 10.703 56.438 8.141 1 96.75 65 GLN A N 1
ATOM 487 C CA . GLN A 1 65 ? 10.852 57.562 9.094 1 96.75 65 GLN A CA 1
ATOM 488 C C . GLN A 1 65 ? 11.984 57.281 10.078 1 96.75 65 GLN A C 1
ATOM 490 O O . GLN A 1 65 ? 12.867 58.125 10.258 1 96.75 65 GLN A O 1
ATOM 495 N N . ARG A 1 66 ? 11.992 56.156 10.633 1 97.06 66 ARG A N 1
ATOM 496 C CA . ARG A 1 66 ? 13.023 55.781 11.602 1 97.06 66 ARG A CA 1
ATOM 497 C C . ARG A 1 66 ? 14.391 55.688 10.93 1 97.06 66 ARG A C 1
ATOM 499 O O . ARG A 1 66 ? 15.406 56.062 11.523 1 97.06 66 ARG A O 1
ATOM 506 N N . GLY A 1 67 ? 14.359 55.188 9.727 1 96.94 67 GLY A N 1
ATOM 507 C CA . GLY A 1 67 ? 15.602 55.125 8.969 1 96.94 67 GLY A CA 1
ATOM 508 C C . GLY A 1 67 ? 16.234 56.5 8.75 1 96.94 67 GLY A C 1
ATOM 509 O O . GLY A 1 67 ? 17.422 56.688 8.977 1 96.94 67 GLY A O 1
ATOM 510 N N . THR A 1 68 ? 15.453 57.406 8.352 1 96.12 68 THR A N 1
ATOM 511 C CA . THR A 1 68 ? 15.93 58.75 8.133 1 96.12 68 THR A CA 1
ATOM 512 C C . THR A 1 68 ? 16.469 59.375 9.422 1 96.12 68 THR A C 1
ATOM 514 O O . THR A 1 68 ? 17.531 60 9.43 1 96.12 68 THR A O 1
ATOM 517 N N . GLU A 1 69 ? 15.758 59.062 10.484 1 96.69 69 GLU A N 1
ATOM 518 C CA . GLU A 1 69 ? 16.156 59.562 11.789 1 96.69 69 GLU A CA 1
ATOM 519 C C . GLU A 1 69 ? 17.484 58.969 12.227 1 96.69 69 GLU A C 1
ATOM 521 O O . GLU A 1 69 ? 18.25 59.625 12.953 1 96.69 69 GLU A O 1
ATOM 526 N N . GLN A 1 70 ? 17.734 57.844 11.719 1 95.75 70 GLN A N 1
ATOM 527 C CA . GLN A 1 70 ? 18.953 57.156 12.141 1 95.75 70 GLN A CA 1
ATOM 528 C C . GLN A 1 70 ? 20.031 57.25 11.078 1 95.75 70 GLN A C 1
ATOM 530 O O . GLN A 1 70 ? 21.047 56.562 11.156 1 95.75 70 GLN A O 1
ATOM 535 N N . GLY A 1 71 ? 19.766 58.062 10.078 1 95.62 71 GLY A N 1
ATOM 536 C CA . GLY A 1 71 ? 20.812 58.375 9.117 1 95.62 71 GLY A CA 1
ATOM 537 C C . GLY A 1 71 ? 20.734 57.562 7.844 1 95.62 71 GLY A C 1
ATOM 538 O O . GLY A 1 71 ? 21.641 57.625 7.016 1 95.62 71 GLY A O 1
ATOM 539 N N . ASP A 1 72 ? 19.734 56.75 7.656 1 97.75 72 ASP A N 1
ATOM 540 C CA . ASP A 1 72 ? 19.547 55.969 6.438 1 97.75 72 ASP A CA 1
ATOM 541 C C . ASP A 1 72 ? 18.203 56.312 5.785 1 97.75 72 ASP A C 1
ATOM 543 O O . ASP A 1 72 ? 17.188 55.688 6.098 1 97.75 72 ASP A O 1
ATOM 547 N N . PRO A 1 73 ? 18.25 57.094 4.789 1 96.56 73 PRO A N 1
ATOM 548 C CA . PRO A 1 73 ? 16.984 57.531 4.176 1 96.56 73 PRO A CA 1
ATOM 549 C C . PRO A 1 73 ? 16.281 56.406 3.428 1 96.56 73 PRO A C 1
ATOM 551 O O . PRO A 1 73 ? 15.133 56.562 3.004 1 96.56 73 PRO A O 1
ATOM 554 N N . ALA A 1 74 ? 16.984 55.219 3.303 1 96.81 74 ALA A N 1
ATOM 555 C CA . ALA A 1 74 ? 16.328 54.062 2.666 1 96.81 74 ALA A CA 1
ATOM 556 C C . ALA A 1 74 ? 15.758 53.125 3.707 1 96.81 74 ALA A C 1
ATOM 558 O O . ALA A 1 74 ? 15.055 52.156 3.363 1 96.81 74 ALA A O 1
ATOM 559 N N . GLY A 1 75 ? 16.062 53.344 4.949 1 97.25 75 GLY A N 1
ATOM 560 C CA . GLY A 1 75 ? 15.461 52.594 6.055 1 97.25 75 GLY A CA 1
ATOM 561 C C . GLY A 1 75 ? 16.031 51.219 6.238 1 97.25 75 GLY A C 1
ATOM 562 O O . GLY A 1 75 ? 15.586 50.469 7.102 1 97.25 75 GLY A O 1
ATOM 563 N N . CYS A 1 76 ? 17.094 50.75 5.508 1 97.5 76 CYS A N 1
ATOM 564 C CA . CYS A 1 76 ? 17.641 49.406 5.512 1 97.5 76 CYS A CA 1
ATOM 565 C C . CYS A 1 76 ? 18.172 49.031 6.891 1 97.5 76 CYS A C 1
ATOM 567 O O . CYS A 1 76 ? 18.031 47.906 7.328 1 97.5 76 CYS A O 1
ATOM 569 N N . ILE A 1 77 ? 18.734 49.938 7.617 1 96.94 77 ILE A N 1
ATOM 570 C CA . ILE A 1 77 ? 19.484 49.656 8.836 1 96.94 77 ILE A CA 1
ATOM 571 C C . ILE A 1 77 ? 18.531 49.344 9.984 1 96.94 77 ILE A C 1
ATOM 573 O O . ILE 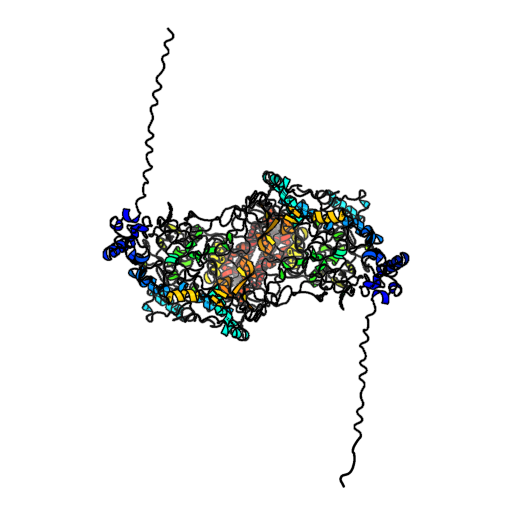A 1 77 ? 18.953 48.844 11.039 1 96.94 77 ILE A O 1
ATOM 577 N N . ILE A 1 78 ? 17.234 49.719 9.805 1 97 78 ILE A N 1
ATOM 578 C CA . ILE A 1 78 ? 16.25 49.469 10.852 1 97 78 ILE A CA 1
ATOM 579 C C . ILE A 1 78 ? 16.156 47.938 11.102 1 97 78 ILE A C 1
ATOM 581 O O . ILE A 1 78 ? 15.992 47.5 12.242 1 97 78 ILE A O 1
ATOM 585 N N . CYS A 1 79 ? 16.297 47.125 10.055 1 97.5 79 CYS A N 1
ATOM 586 C CA . CYS A 1 79 ? 16.25 45.688 10.18 1 97.5 79 CYS A CA 1
ATOM 587 C C . CYS A 1 79 ? 17.656 45.062 10.062 1 97.5 79 CYS A C 1
ATOM 589 O O . CYS A 1 79 ? 18.016 44.188 10.828 1 97.5 79 CYS A O 1
ATOM 591 N N . HIS A 1 80 ? 18.5 45.594 9.164 1 97.12 80 HIS A N 1
ATOM 592 C CA . HIS A 1 80 ? 19.719 44.906 8.781 1 97.12 80 HIS A CA 1
ATOM 593 C C . HIS A 1 80 ? 20.938 45.469 9.508 1 97.12 80 HIS A C 1
ATOM 595 O O . HIS A 1 80 ? 21.969 44.812 9.602 1 97.12 80 HIS A O 1
ATOM 601 N N . GLY A 1 81 ? 20.828 46.656 10.023 1 95.69 81 GLY A N 1
ATOM 602 C CA . GLY A 1 81 ? 22 47.344 10.531 1 95.69 81 GLY A CA 1
ATOM 603 C C . GLY A 1 81 ? 22.984 47.719 9.445 1 95.69 81 GLY A C 1
ATOM 604 O O . GLY A 1 81 ? 22.609 47.969 8.305 1 95.69 81 GLY A O 1
ATOM 605 N N . GLY A 1 82 ? 24.234 47.906 9.906 1 95.19 82 GLY A N 1
ATOM 606 C CA . GLY A 1 82 ? 25.281 48.281 8.961 1 95.19 82 GLY A CA 1
ATOM 607 C C . GLY A 1 82 ? 25.516 49.781 8.867 1 95.19 82 GLY A C 1
ATOM 608 O O . GLY A 1 82 ? 25.047 50.531 9.727 1 95.19 82 GLY A O 1
ATOM 609 N N . ASP A 1 83 ? 26.312 50.094 7.812 1 95.5 83 ASP A N 1
ATOM 610 C CA . ASP A 1 83 ? 26.688 51.5 7.605 1 95.5 83 ASP A CA 1
ATOM 611 C C . ASP A 1 83 ? 26.047 52.062 6.336 1 95.5 83 ASP A C 1
ATOM 613 O O . ASP A 1 83 ? 26.531 51.812 5.23 1 95.5 83 ASP A O 1
ATOM 617 N N . PRO A 1 84 ? 25.062 52.906 6.441 1 96.19 84 PRO A N 1
ATOM 618 C CA . PRO A 1 84 ? 24.359 53.406 5.266 1 96.19 84 PRO A CA 1
ATOM 619 C C . PRO A 1 84 ? 25.141 54.5 4.527 1 96.19 84 PRO A C 1
ATOM 621 O O . PRO A 1 84 ? 24.688 54.969 3.49 1 96.19 84 PRO A O 1
ATOM 624 N N . THR A 1 85 ? 26.281 54.844 5.066 1 95.75 85 THR A N 1
ATOM 625 C CA . THR A 1 85 ? 27.078 55.875 4.426 1 95.75 85 THR A CA 1
ATOM 626 C C . THR A 1 85 ? 28.141 55.281 3.512 1 95.75 85 THR A C 1
ATOM 628 O O . THR A 1 85 ? 28.703 55.969 2.67 1 95.75 85 THR A O 1
ATOM 631 N N . GLU A 1 86 ? 28.391 54.031 3.77 1 95.94 86 GLU A N 1
ATOM 632 C CA . GLU A 1 86 ? 29.391 53.375 2.951 1 95.94 86 GLU A CA 1
ATOM 633 C C . GLU A 1 86 ? 28.844 53.031 1.568 1 95.94 86 GLU A C 1
ATOM 635 O O . GLU A 1 86 ? 27.734 52.531 1.447 1 95.94 86 GLU A O 1
ATOM 640 N N . THR A 1 87 ? 29.672 53.281 0.448 1 95.88 87 THR A N 1
ATOM 641 C CA . THR A 1 87 ? 29.125 53.188 -0.897 1 95.88 87 THR A CA 1
ATOM 642 C C . THR A 1 87 ? 29.984 52.25 -1.753 1 95.88 87 THR A C 1
ATOM 644 O O . THR A 1 87 ? 29.609 51.906 -2.879 1 95.88 87 THR A O 1
ATOM 647 N N . THR A 1 88 ? 31.125 51.75 -1.253 1 95.38 88 THR A N 1
ATOM 648 C CA . THR A 1 88 ? 32.062 51.062 -2.125 1 95.38 88 THR A CA 1
ATOM 649 C C . THR A 1 88 ? 32.438 49.688 -1.54 1 95.38 88 THR A C 1
ATOM 651 O O . THR A 1 88 ? 32.5 48.688 -2.262 1 95.38 88 THR A O 1
ATOM 654 N N . ASP A 1 89 ? 32.625 49.719 -0.254 1 95.94 89 ASP A N 1
ATOM 655 C CA . ASP A 1 89 ? 33.156 48.5 0.393 1 95.94 89 ASP A CA 1
ATOM 656 C C . ASP A 1 89 ? 32 47.719 1.044 1 95.94 89 ASP A C 1
ATOM 658 O O . ASP A 1 89 ? 31.484 48.125 2.084 1 95.94 89 ASP A O 1
ATOM 662 N N . LYS A 1 90 ? 31.719 46.625 0.476 1 94.81 90 LYS A N 1
ATOM 663 C CA . LYS A 1 90 ? 30.656 45.75 0.961 1 94.81 90 LYS A CA 1
ATOM 664 C C . LYS A 1 90 ? 30.875 45.344 2.416 1 94.81 90 LYS A C 1
ATOM 666 O O . LYS A 1 90 ? 29.953 45.375 3.221 1 94.81 90 LYS A O 1
ATOM 671 N N . ILE A 1 91 ? 32.094 45 2.76 1 95.44 91 ILE A N 1
ATOM 672 C CA . ILE A 1 91 ? 32.406 44.531 4.098 1 95.44 91 ILE A CA 1
ATOM 673 C C . ILE A 1 91 ? 32.156 45.625 5.121 1 95.44 91 ILE A C 1
ATOM 675 O O . ILE A 1 91 ? 31.562 45.375 6.172 1 95.44 91 ILE A O 1
ATOM 679 N N . LYS A 1 92 ? 32.562 46.812 4.789 1 95.06 92 LYS A N 1
ATOM 680 C CA . LYS A 1 92 ? 32.344 47.938 5.688 1 95.06 92 LYS A CA 1
ATOM 681 C C . LYS A 1 92 ? 30.859 48.281 5.812 1 95.06 92 LYS A C 1
ATOM 683 O O . LYS A 1 92 ? 30.375 48.562 6.906 1 95.06 92 LYS A O 1
ATOM 688 N N . ALA A 1 93 ? 30.234 48.281 4.668 1 95.88 93 ALA A N 1
ATOM 689 C CA . ALA A 1 93 ? 28.797 48.562 4.664 1 95.88 93 ALA A CA 1
ATOM 690 C C . ALA A 1 93 ? 28.031 47.531 5.52 1 95.88 93 ALA A C 1
ATOM 692 O O . ALA A 1 93 ? 27.047 47.906 6.176 1 95.88 93 ALA A O 1
ATOM 693 N N . HIS A 1 94 ? 28.562 46.312 5.496 1 95.06 94 HIS A N 1
ATOM 694 C CA . HIS A 1 94 ? 27.906 45.219 6.207 1 95.06 94 HIS A CA 1
ATOM 695 C C . HIS A 1 94 ? 28.531 45.031 7.582 1 95.06 94 HIS A C 1
ATOM 697 O O . HIS A 1 94 ? 28.797 43.875 7.973 1 95.06 94 HIS A O 1
ATOM 703 N N . GLY A 1 95 ? 28.906 45.969 8.297 1 88.81 95 GLY A N 1
ATOM 704 C CA . GLY A 1 95 ? 29.297 45.938 9.703 1 88.81 95 GLY A CA 1
ATOM 705 C C . GLY A 1 95 ? 30.797 46.062 9.906 1 88.81 95 GLY A C 1
ATOM 706 O O . GLY A 1 95 ? 31.234 46.469 10.984 1 88.81 95 GLY A O 1
ATOM 707 N N . GLY A 1 96 ? 31.609 45.656 8.883 1 86.94 96 GLY A N 1
ATOM 708 C CA . GLY A 1 96 ? 33.031 45.844 8.945 1 86.94 96 GLY A CA 1
ATOM 709 C C . GLY A 1 96 ? 33.688 45.156 10.125 1 86.94 96 GLY A C 1
ATOM 710 O O . GLY A 1 96 ? 33.531 43.969 10.312 1 86.94 96 GLY A O 1
ATOM 711 N N . GLU A 1 97 ? 34.188 46.031 11.008 1 83.12 97 GLU A N 1
ATOM 712 C CA . GLU A 1 97 ? 34.906 45.531 12.18 1 83.12 97 GLU A CA 1
ATOM 713 C C . GLU A 1 97 ? 33.938 45.031 13.242 1 83.12 97 GLU A C 1
ATOM 715 O O . GLU A 1 97 ? 34.344 44.344 14.172 1 83.12 97 GLU A O 1
ATOM 720 N N . GLN A 1 98 ? 32.719 45.375 13.102 1 86.38 98 GLN A N 1
ATOM 721 C CA . GLN A 1 98 ? 31.672 44.906 14.008 1 86.38 98 GLN A CA 1
ATOM 722 C C . GLN A 1 98 ? 30.609 44.094 13.25 1 86.38 98 GLN A C 1
ATOM 724 O O . GLN A 1 98 ? 29.438 44.5 13.227 1 86.38 98 GLN A O 1
ATOM 729 N N . PRO A 1 99 ? 30.969 43.062 12.789 1 83.69 99 PRO A N 1
ATOM 730 C CA . PRO A 1 99 ? 30.078 42.312 11.914 1 83.69 99 PRO A CA 1
ATOM 731 C C . PRO A 1 99 ? 28.766 41.906 12.594 1 83.69 99 PRO A C 1
ATOM 733 O O . PRO A 1 99 ? 27.766 41.688 11.914 1 83.69 99 PRO A O 1
ATOM 736 N N . GLN A 1 100 ? 28.734 41.969 13.883 1 84.19 100 GLN A N 1
ATOM 737 C CA . GLN A 1 100 ? 27.547 41.562 14.625 1 84.19 100 GLN A CA 1
ATOM 738 C C . GLN A 1 100 ? 26.469 42.656 14.57 1 84.19 100 GLN A C 1
ATOM 740 O O . GLN A 1 100 ? 25.312 42.406 14.93 1 84.19 100 GLN A O 1
ATOM 745 N N . THR A 1 101 ? 26.859 43.781 14.039 1 88.25 101 THR A N 1
ATOM 746 C CA . THR A 1 101 ? 25.891 44.875 13.961 1 88.25 101 THR A CA 1
ATOM 747 C C . THR A 1 101 ? 25.141 44.812 12.633 1 88.25 101 THR A C 1
ATOM 749 O O . THR A 1 101 ? 24.234 45.625 12.398 1 88.25 101 THR A O 1
ATOM 752 N N . PHE A 1 102 ? 25.547 43.938 11.773 1 94.25 102 PHE A N 1
ATOM 753 C CA . PHE A 1 102 ? 24.844 43.688 10.516 1 94.25 102 PHE A CA 1
ATOM 754 C C . PHE A 1 102 ? 24.125 42.344 10.562 1 94.25 102 PHE A C 1
ATOM 756 O O . PHE A 1 102 ? 24.703 41.312 10.969 1 94.25 102 PHE A O 1
ATOM 763 N N . TYR A 1 103 ? 22.859 42.375 10.188 1 95.75 103 TYR A N 1
ATOM 764 C CA . TYR A 1 103 ? 22.031 41.188 10.234 1 95.75 103 TYR A CA 1
ATOM 765 C C . TYR A 1 103 ? 21.625 40.75 8.828 1 95.75 103 TYR A C 1
ATOM 767 O O . TYR A 1 103 ? 20.578 41.188 8.32 1 95.75 103 TYR A O 1
ATOM 775 N N . PRO A 1 104 ? 22.328 39.812 8.234 1 93.62 104 PRO A N 1
ATOM 776 C CA . PRO A 1 104 ? 21.875 39.312 6.945 1 93.62 104 PRO A CA 1
ATOM 777 C C . PRO A 1 104 ? 20.469 38.719 7.02 1 93.62 104 PRO A C 1
ATOM 779 O O . PRO A 1 104 ? 19.703 38.781 6.051 1 93.62 104 PRO A O 1
ATOM 782 N N . ALA A 1 105 ? 20.094 38.094 8.148 1 95.75 105 ALA A N 1
ATOM 783 C CA . ALA A 1 105 ? 18.766 37.562 8.438 1 95.75 105 ALA A CA 1
ATOM 784 C C . ALA A 1 105 ? 18.156 38.219 9.664 1 95.75 105 ALA A C 1
ATOM 786 O O . ALA A 1 105 ? 18.125 37.625 10.742 1 95.75 105 ALA A O 1
ATOM 787 N N . PRO A 1 106 ? 17.641 39.375 9.438 1 96.69 106 PRO A N 1
ATOM 788 C CA . PRO A 1 106 ? 17.203 40.156 10.578 1 96.69 106 PRO A CA 1
ATOM 789 C C . PRO A 1 106 ? 16.031 39.531 11.328 1 96.69 106 PRO A C 1
ATOM 791 O O . PRO A 1 106 ? 15.727 39.938 12.453 1 96.69 106 PRO A O 1
ATOM 794 N N . ALA A 1 107 ? 15.328 38.594 10.711 1 97.31 107 ALA A N 1
ATOM 795 C CA . ALA A 1 107 ? 14.164 37.969 11.336 1 97.31 107 ALA A CA 1
ATOM 796 C C . ALA A 1 107 ? 14.578 36.812 12.25 1 97.31 107 ALA A C 1
ATOM 798 O O . ALA A 1 107 ? 13.734 36.188 12.883 1 97.31 107 ALA A O 1
ATOM 799 N N . SER A 1 108 ? 15.859 36.5 12.367 1 96.88 108 SER A N 1
ATOM 800 C CA . SER A 1 108 ? 16.375 35.438 13.203 1 96.88 108 SER A CA 1
ATOM 801 C C . SER A 1 108 ? 15.883 35.562 14.641 1 96.88 108 SER A C 1
ATOM 803 O O . SER A 1 108 ? 15.898 36.656 15.211 1 96.88 108 SER A O 1
ATOM 805 N N . SER A 1 109 ? 15.477 34.469 15.188 1 95.81 109 SER A N 1
ATOM 806 C CA . SER A 1 109 ? 14.992 34.438 16.562 1 95.81 109 SER A CA 1
ATOM 807 C C . SER A 1 109 ? 16.062 34.938 17.531 1 95.81 109 SER A C 1
ATOM 809 O O . SER A 1 109 ? 15.75 35.375 18.641 1 95.81 109 SER A O 1
ATOM 811 N N . TRP A 1 110 ? 17.234 35 17.078 1 95.31 110 TRP A N 1
ATOM 812 C CA . TRP A 1 110 ? 18.359 35.281 17.969 1 95.31 110 TRP A CA 1
ATOM 813 C C . TRP A 1 110 ? 18.703 36.75 17.938 1 95.31 110 TRP A C 1
ATOM 815 O O . TRP A 1 110 ? 19.547 37.219 18.719 1 95.31 110 TRP A O 1
ATOM 825 N N . VAL A 1 111 ? 18.016 37.531 17.016 1 96.06 111 VAL A N 1
ATOM 826 C CA . VAL A 1 111 ? 18.281 38.969 16.969 1 96.06 111 VAL A CA 1
ATOM 827 C C . VAL A 1 111 ? 16.984 39.75 16.812 1 96.06 111 VAL A C 1
ATOM 829 O O . VAL A 1 111 ? 16.953 40.969 16.875 1 96.06 111 VAL A O 1
ATOM 832 N N . ASN A 1 112 ? 15.828 39.094 16.594 1 96.56 112 ASN A N 1
ATOM 833 C CA . ASN A 1 112 ? 14.602 39.75 16.172 1 96.56 112 ASN A CA 1
ATOM 834 C C . ASN A 1 112 ? 14.047 40.656 17.266 1 96.56 112 ASN A C 1
ATOM 836 O O . ASN A 1 112 ? 13.211 41.531 17 1 96.56 112 ASN A O 1
ATOM 840 N N . GLN A 1 113 ? 14.492 40.531 18.469 1 95.56 113 GLN A N 1
ATOM 841 C CA . GLN A 1 113 ? 14.148 41.5 19.5 1 95.56 113 GLN A CA 1
ATOM 842 C C . GLN A 1 113 ? 14.594 42.906 19.094 1 95.56 113 GLN A C 1
ATOM 844 O O . GLN A 1 113 ? 13.93 43.906 19.406 1 95.56 113 GLN A O 1
ATOM 849 N N . LYS A 1 114 ? 15.664 43.031 18.312 1 94.88 114 LYS A N 1
ATOM 850 C CA . LYS A 1 114 ? 16.25 44.312 17.922 1 94.88 114 LYS A CA 1
ATOM 851 C C . LYS A 1 114 ? 15.711 44.75 16.578 1 94.88 114 LYS A C 1
ATOM 853 O O . LYS A 1 114 ? 15.906 45.906 16.188 1 94.88 114 LYS A O 1
ATOM 858 N N . THR A 1 115 ? 15.094 43.906 15.914 1 96.62 115 THR A N 1
ATOM 859 C CA . THR A 1 115 ? 14.617 44.25 14.578 1 96.62 115 THR A CA 1
ATOM 860 C C . THR A 1 115 ? 13.094 44.219 14.523 1 96.62 115 THR A C 1
ATOM 862 O O . THR A 1 115 ? 12.438 45.25 14.773 1 96.62 115 THR A O 1
ATOM 865 N N . CYS A 1 116 ? 12.469 43.062 14.461 1 96.19 116 CYS A N 1
ATOM 866 C CA . CYS A 1 116 ? 11.016 42.938 14.43 1 96.19 116 CYS A CA 1
ATOM 867 C C . CYS A 1 116 ? 10.391 43.406 15.734 1 96.19 116 CYS A C 1
ATOM 869 O O . CYS A 1 116 ? 9.305 43.969 15.734 1 96.19 116 CYS A O 1
ATOM 871 N N . GLY A 1 117 ? 11.055 43.156 16.828 1 96.06 117 GLY A N 1
ATOM 872 C CA . GLY A 1 117 ? 10.555 43.438 18.156 1 96.06 117 GLY A CA 1
ATOM 873 C C . GLY A 1 117 ? 10.422 44.938 18.438 1 96.06 117 GLY A C 1
ATOM 874 O O . GLY A 1 117 ? 9.758 45.312 19.406 1 96.06 117 GLY A O 1
ATOM 875 N N . GLN A 1 118 ? 11.008 45.75 17.609 1 94.88 118 GLN A N 1
ATOM 876 C CA . GLN A 1 118 ? 10.852 47.188 17.75 1 94.88 118 GLN A CA 1
ATOM 877 C C . GLN A 1 118 ? 9.383 47.594 17.641 1 94.88 118 GLN A C 1
ATOM 879 O O . GLN A 1 118 ? 8.945 48.531 18.297 1 94.88 118 GLN A O 1
ATOM 884 N N . CYS A 1 119 ? 8.656 46.844 16.922 1 93.69 119 CYS A N 1
ATOM 885 C CA . CYS A 1 119 ? 7.27 47.188 16.672 1 93.69 119 CYS A CA 1
ATOM 886 C C . CYS A 1 119 ? 6.336 46.062 17.031 1 93.69 119 CYS A C 1
ATOM 888 O O . CYS A 1 119 ? 5.129 46.25 17.188 1 93.69 119 CYS A O 1
ATOM 890 N N . HIS A 1 120 ? 6.883 44.812 17 1 94.25 120 HIS A N 1
ATOM 891 C CA . HIS A 1 120 ? 6.074 43.625 17.281 1 94.25 120 HIS A CA 1
ATOM 892 C C . HIS A 1 120 ? 6.57 42.906 18.531 1 94.25 120 HIS A C 1
ATOM 894 O O . HIS A 1 120 ? 6.895 41.719 18.469 1 94.25 120 HIS A O 1
ATOM 900 N N . PRO A 1 121 ? 6.578 43.5 19.641 1 94.06 121 PRO A N 1
ATOM 901 C CA . PRO A 1 121 ? 7.176 42.906 20.828 1 94.06 121 PRO A CA 1
ATOM 902 C C . PRO A 1 121 ? 6.41 41.688 21.328 1 94.06 121 PRO A C 1
ATOM 904 O O . PRO A 1 121 ? 7.008 40.75 21.859 1 94.06 121 PRO A O 1
ATOM 907 N N . ASP A 1 122 ? 5.086 41.625 21.188 1 92.19 122 ASP A N 1
ATOM 908 C CA . ASP A 1 122 ? 4.293 40.5 21.688 1 92.19 122 ASP A CA 1
ATOM 909 C C . ASP A 1 122 ? 4.645 39.219 20.938 1 92.19 122 ASP A C 1
ATOM 911 O O . ASP A 1 122 ? 4.824 38.156 21.547 1 92.19 122 ASP A O 1
ATOM 915 N N . GLN A 1 123 ? 4.746 39.312 19.609 1 93.75 123 GLN A N 1
ATOM 916 C CA . GLN A 1 123 ? 5.07 38.156 18.812 1 93.75 123 GLN A CA 1
ATOM 917 C C . GLN A 1 123 ? 6.492 37.688 19.078 1 93.75 123 GLN A C 1
ATOM 919 O O . GLN A 1 123 ? 6.758 36.469 19.094 1 93.75 123 GLN A O 1
ATOM 924 N N . VAL A 1 124 ? 7.418 38.594 19.25 1 95.5 124 VAL A N 1
ATOM 925 C CA . VAL A 1 124 ? 8.805 38.25 19.531 1 95.5 124 VAL A CA 1
ATOM 926 C C . VAL A 1 124 ? 8.891 37.531 20.891 1 95.5 124 VAL A C 1
ATOM 928 O O . VAL A 1 124 ? 9.648 36.594 21.047 1 95.5 124 VAL A O 1
ATOM 931 N N . LYS A 1 125 ? 8.062 38.031 21.797 1 92.94 125 LYS A N 1
ATOM 932 C CA . LYS A 1 125 ? 8.047 37.438 23.125 1 92.94 125 LYS A CA 1
ATOM 933 C C . LYS A 1 125 ? 7.48 36.031 23.062 1 92.94 125 LYS A C 1
ATOM 935 O O . LYS A 1 125 ? 8.055 35.094 23.656 1 92.94 125 LYS A O 1
ATOM 940 N N . THR A 1 126 ? 6.402 35.75 22.391 1 94.44 126 THR A N 1
ATOM 941 C CA . THR A 1 126 ? 5.664 34.5 22.453 1 94.44 126 THR A CA 1
ATOM 942 C C . THR A 1 126 ? 6.352 33.438 21.594 1 94.44 126 THR A C 1
ATOM 944 O O . THR A 1 126 ? 6.098 32.25 21.75 1 94.44 126 THR A O 1
ATOM 947 N N . GLN A 1 127 ? 7.27 33.812 20.672 1 95 127 GLN A N 1
ATOM 948 C CA . GLN A 1 127 ? 7.898 32.844 19.766 1 95 127 GLN A CA 1
ATOM 949 C C . GLN A 1 127 ? 8.609 31.734 20.547 1 95 127 GLN A C 1
ATOM 951 O O . GLN A 1 127 ? 8.711 30.609 20.078 1 95 127 GLN A O 1
ATOM 956 N N . TRP A 1 128 ? 9.031 31.984 21.797 1 95.19 128 TRP A N 1
ATOM 957 C CA . TRP A 1 128 ? 9.836 31.047 22.578 1 95.19 128 TRP A CA 1
ATOM 958 C C . TRP A 1 128 ? 8.961 29.953 23.188 1 95.19 128 TRP A C 1
ATOM 960 O O . TRP A 1 128 ? 9.461 28.875 23.516 1 95.19 128 TRP A O 1
ATOM 970 N N . THR A 1 129 ? 7.641 30.203 23.328 1 97.06 129 THR A N 1
ATOM 971 C CA . THR A 1 129 ? 6.73 29.234 23.906 1 97.06 129 THR A CA 1
ATOM 972 C C . THR A 1 129 ? 5.938 28.516 22.828 1 97.06 129 THR A C 1
ATOM 974 O O . THR A 1 129 ? 5.133 27.625 23.125 1 97.06 129 THR A O 1
ATOM 977 N N . SER A 1 130 ? 6.195 28.828 21.578 1 96.25 130 SER A N 1
ATOM 978 C CA . SER A 1 130 ? 5.531 28.141 20.469 1 96.25 130 SER A CA 1
ATOM 979 C C . SER A 1 130 ? 6.059 26.719 20.297 1 96.25 130 SER A C 1
ATOM 981 O O . SER A 1 130 ? 7.254 26.484 20.453 1 96.25 130 SER A O 1
ATOM 983 N N . LEU A 1 131 ? 5.191 25.812 19.922 1 95.25 131 LEU A N 1
ATOM 984 C CA . LEU A 1 131 ? 5.594 24.438 19.641 1 95.25 131 LEU A CA 1
ATOM 985 C C . LEU A 1 131 ? 6.562 24.375 18.469 1 95.25 131 LEU A C 1
ATOM 987 O O . LEU A 1 131 ? 7.363 23.453 18.359 1 95.25 131 LEU A O 1
ATOM 991 N N . MET A 1 132 ? 6.539 25.375 17.594 1 95.62 132 MET A N 1
ATOM 992 C CA . MET A 1 132 ? 7.418 25.438 16.422 1 95.62 132 MET A CA 1
ATOM 993 C C . MET A 1 132 ? 8.836 25.828 16.844 1 95.62 132 MET A C 1
ATOM 995 O O . MET A 1 132 ? 9.766 25.75 16.031 1 95.62 132 MET A O 1
ATOM 999 N N . MET A 1 133 ? 8.992 26.188 18.078 1 96 133 MET A N 1
ATOM 1000 C CA . MET A 1 133 ? 10.305 26.453 18.656 1 96 133 MET A CA 1
ATOM 1001 C C . MET A 1 133 ? 10.719 25.328 19.609 1 96 133 MET A C 1
ATOM 1003 O O . MET A 1 133 ? 11.844 24.828 19.516 1 96 133 MET A O 1
ATOM 1007 N N . THR A 1 134 ? 9.82 24.891 20.484 1 96.94 134 THR A N 1
ATOM 1008 C CA . THR A 1 134 ? 10.141 23.938 21.547 1 96.94 134 THR A CA 1
ATOM 1009 C C . THR A 1 134 ? 10.258 22.531 20.984 1 96.94 134 THR A C 1
ATOM 1011 O O . THR A 1 134 ? 11.148 21.766 21.375 1 96.94 134 THR A O 1
ATOM 1014 N N . GLU A 1 135 ? 9.328 22.172 20.078 1 96.56 135 GLU A N 1
ATOM 1015 C CA . GLU A 1 135 ? 9.211 20.844 19.5 1 96.56 135 GLU A CA 1
ATOM 1016 C C . GLU A 1 135 ? 9.047 19.781 20.594 1 96.56 135 GLU A C 1
ATOM 1018 O O . GLU A 1 135 ? 9.477 18.641 20.422 1 96.56 135 GLU A O 1
ATOM 1023 N N . ALA A 1 136 ? 8.438 20.156 21.656 1 97.94 136 ALA A N 1
ATOM 1024 C CA . ALA A 1 136 ? 8.367 19.328 22.859 1 97.94 136 ALA A CA 1
ATOM 1025 C C . ALA A 1 136 ? 7.574 18.047 22.594 1 97.94 136 ALA A C 1
ATOM 1027 O O . ALA A 1 136 ? 7.91 16.984 23.109 1 97.94 136 ALA A O 1
ATOM 1028 N N . GLY A 1 137 ? 6.508 18.156 21.844 1 96.56 137 GLY A N 1
ATOM 1029 C CA . GLY A 1 137 ? 5.688 16.984 21.547 1 96.56 137 GLY A CA 1
ATOM 1030 C C . GLY A 1 137 ? 6.441 15.898 20.812 1 96.56 137 GLY A C 1
ATOM 1031 O O . GLY A 1 137 ? 6.297 14.711 21.125 1 96.56 137 GLY A O 1
ATOM 1032 N N . LYS A 1 138 ? 7.246 16.234 19.797 1 96.19 138 LYS A N 1
ATOM 1033 C CA . LYS A 1 138 ? 8.062 15.281 19.062 1 96.19 138 LYS A CA 1
ATOM 1034 C C . LYS A 1 138 ? 9.086 14.609 19.969 1 96.19 138 LYS A C 1
ATOM 1036 O O . LYS A 1 138 ? 9.32 13.398 19.875 1 96.19 138 LYS A O 1
ATOM 1041 N N . ILE A 1 139 ? 9.703 15.453 20.781 1 98.06 139 ILE A N 1
ATOM 1042 C CA . ILE A 1 139 ? 10.727 14.953 21.703 1 98.06 139 ILE A CA 1
ATOM 1043 C C . ILE A 1 139 ? 10.117 13.914 22.641 1 98.06 139 ILE A C 1
ATOM 1045 O O . ILE A 1 139 ? 10.641 12.805 22.766 1 98.06 139 ILE A O 1
ATOM 1049 N N . GLN A 1 140 ? 9.023 14.273 23.25 1 98.06 140 GLN A N 1
ATOM 1050 C CA . GLN A 1 140 ? 8.359 13.344 24.156 1 98.06 140 GLN A CA 1
ATOM 1051 C C . GLN A 1 140 ? 7.898 12.094 23.406 1 98.06 140 GLN A C 1
ATOM 1053 O O . GLN A 1 140 ? 7.945 10.984 23.953 1 98.06 140 GLN A O 1
ATOM 1058 N N . GLY A 1 141 ? 7.422 12.273 22.172 1 97.12 141 GLY A N 1
ATOM 1059 C CA . GLY A 1 141 ? 6.98 11.148 21.375 1 97.12 141 GLY A CA 1
ATOM 1060 C C . GLY A 1 141 ? 8.086 10.141 21.094 1 97.12 141 GLY A C 1
ATOM 1061 O O . GLY A 1 141 ? 7.875 8.93 21.234 1 97.12 141 GLY A O 1
ATOM 1062 N N . VAL A 1 142 ? 9.25 10.602 20.703 1 97.69 142 VAL A N 1
ATOM 1063 C CA . VAL A 1 142 ? 10.375 9.703 20.469 1 97.69 142 VAL A CA 1
ATOM 1064 C C . VAL A 1 142 ? 10.812 9.062 21.781 1 97.69 142 VAL A C 1
ATOM 1066 O O . VAL A 1 142 ? 11.094 7.863 21.828 1 97.69 142 VAL A O 1
ATOM 1069 N N . CYS A 1 143 ? 10.852 9.836 22.844 1 98.12 143 CYS A N 1
ATOM 1070 C CA . CYS A 1 143 ? 11.219 9.297 24.141 1 98.12 143 CYS A CA 1
ATOM 1071 C C . CYS A 1 143 ? 10.242 8.219 24.578 1 98.12 143 CYS A C 1
ATOM 1073 O O . CYS A 1 143 ? 10.633 7.234 25.219 1 98.12 143 CYS A O 1
ATOM 1075 N N . TRP A 1 144 ? 8.969 8.453 24.297 1 97.94 144 TRP A N 1
ATOM 1076 C CA . TRP A 1 144 ? 7.969 7.422 24.562 1 97.94 144 TRP A CA 1
ATOM 1077 C C . TRP A 1 144 ? 8.281 6.145 23.797 1 97.94 144 TRP A C 1
ATOM 1079 O O . TRP A 1 144 ? 8.305 5.055 24.359 1 97.94 144 TRP A O 1
ATOM 1089 N N . ALA A 1 145 ? 8.57 6.281 22.516 1 97.69 145 ALA A N 1
ATOM 1090 C CA . ALA A 1 145 ? 8.789 5.148 21.625 1 97.69 145 ALA A CA 1
ATOM 1091 C C . ALA A 1 145 ? 10.039 4.371 22.016 1 97.69 145 ALA A C 1
ATOM 1093 O O . ALA A 1 145 ? 10.164 3.184 21.703 1 97.69 145 ALA A O 1
ATOM 1094 N N . PHE A 1 146 ? 11 5.066 22.672 1 97.81 146 PHE A N 1
ATOM 1095 C CA . PHE A 1 146 ? 12.234 4.426 23.109 1 97.81 146 PHE A CA 1
ATOM 1096 C C . PHE A 1 146 ? 12.133 4.02 24.578 1 97.81 146 PHE A C 1
ATOM 1098 O O . PHE A 1 146 ? 13.109 4.105 25.328 1 97.81 146 PHE A O 1
ATOM 1105 N N . GLY A 1 147 ? 10.945 3.674 25.062 1 95.88 147 GLY A N 1
ATOM 1106 C CA . GLY A 1 147 ? 10.82 3.086 26.391 1 95.88 147 GLY A CA 1
ATOM 1107 C C . GLY A 1 147 ? 10.18 4.02 27.391 1 95.88 147 GLY A C 1
ATOM 1108 O O . GLY A 1 147 ? 10.445 3.922 28.594 1 95.88 147 GLY A O 1
ATOM 1109 N N . SER A 1 148 ? 9.453 4.949 26.984 1 97.25 148 SER A N 1
ATOM 1110 C CA . SER A 1 148 ? 8.703 5.883 27.812 1 97.25 148 SER A CA 1
ATOM 1111 C C . SER A 1 148 ? 9.609 6.574 28.828 1 97.25 148 SER A C 1
ATOM 1113 O O . SER A 1 148 ? 9.312 6.609 30.016 1 97.25 148 SER A O 1
ATOM 1115 N N . MET A 1 149 ? 10.68 7.156 28.375 1 96.31 149 MET A N 1
ATOM 1116 C CA . MET A 1 149 ? 11.758 7.695 29.203 1 96.31 149 MET A CA 1
ATOM 1117 C C . MET A 1 149 ? 11.227 8.727 30.188 1 96.31 149 MET A C 1
ATOM 1119 O O . MET A 1 149 ? 11.727 8.844 31.312 1 96.31 149 MET A O 1
ATOM 1123 N N . THR A 1 150 ? 10.188 9.477 29.781 1 96.62 150 THR A N 1
ATOM 1124 C CA . THR A 1 150 ? 9.648 10.523 30.656 1 96.62 150 THR A CA 1
ATOM 1125 C C . THR A 1 150 ? 8.172 10.273 30.953 1 96.62 150 THR A C 1
ATOM 1127 O O . THR A 1 150 ? 7.445 11.195 31.312 1 96.62 150 THR A O 1
ATOM 1130 N N . GLY A 1 151 ? 7.73 9.062 30.672 1 96.25 151 GLY A N 1
ATOM 1131 C CA . GLY A 1 151 ? 6.305 8.797 30.812 1 96.25 151 GLY A CA 1
ATOM 1132 C C . GLY A 1 151 ? 5.438 9.766 30.031 1 96.25 151 GLY A C 1
ATOM 1133 O O . GLY A 1 151 ? 5.684 10.008 28.844 1 96.25 151 GLY A O 1
ATOM 1134 N N . TYR A 1 152 ? 4.457 10.281 30.75 1 96.69 152 TYR A N 1
ATOM 1135 C CA . TYR A 1 152 ? 3.521 11.195 30.094 1 96.69 152 TYR A CA 1
ATOM 1136 C C . TYR A 1 152 ? 4.004 12.641 30.203 1 96.69 152 TYR A C 1
ATOM 1138 O O . TYR A 1 152 ? 3.422 13.539 29.594 1 96.69 152 TYR A O 1
ATOM 1146 N N . ASN A 1 153 ? 5.113 12.852 30.859 1 97.31 153 ASN A N 1
ATOM 1147 C CA . ASN A 1 153 ? 5.609 14.195 31.125 1 97.31 153 ASN A CA 1
ATOM 1148 C C . ASN A 1 153 ? 6.363 14.758 29.922 1 97.31 153 ASN A C 1
ATOM 1150 O O . ASN A 1 153 ? 7.332 14.156 29.453 1 97.31 153 ASN A O 1
ATOM 1154 N N . HIS A 1 154 ? 5.953 15.898 29.469 1 98.38 154 HIS A N 1
ATOM 1155 C CA . HIS A 1 154 ? 6.676 16.609 28.422 1 98.38 154 HIS A CA 1
ATOM 1156 C C . HIS A 1 154 ? 7.789 17.469 29.016 1 98.38 154 HIS A C 1
ATOM 1158 O O . HIS A 1 154 ? 7.719 18.703 28.969 1 98.38 154 HIS A O 1
ATOM 1164 N N . LEU A 1 155 ? 8.867 16.859 29.297 1 98.31 155 LEU A N 1
ATOM 1165 C CA . LEU A 1 155 ? 9.922 17.453 30.125 1 98.31 155 LEU A CA 1
ATOM 1166 C C . LEU A 1 155 ? 10.852 18.312 29.281 1 98.31 155 LEU A C 1
ATOM 1168 O O . LEU A 1 155 ? 11.234 19.406 29.703 1 98.31 155 LEU A O 1
ATOM 1172 N N . TRP A 1 156 ? 11.195 17.859 28.109 1 98.5 156 TRP A N 1
ATOM 1173 C CA . TRP A 1 156 ? 12.297 18.469 27.375 1 98.5 156 TRP A CA 1
ATOM 1174 C C . TRP A 1 156 ? 11.781 19.234 26.156 1 98.5 156 TRP A C 1
ATOM 1176 O O . TRP A 1 156 ? 10.711 18.922 25.641 1 98.5 156 TRP A O 1
ATOM 1186 N N . ALA A 1 157 ? 12.484 20.234 25.734 1 98.06 157 ALA A N 1
ATOM 1187 C CA . ALA A 1 157 ? 12.344 20.984 24.5 1 98.06 157 ALA A CA 1
ATOM 1188 C C . ALA A 1 157 ? 13.711 21.281 23.875 1 98.06 157 ALA A C 1
ATOM 1190 O O . ALA A 1 157 ? 14.742 20.969 24.453 1 98.06 157 ALA A O 1
ATOM 1191 N N . ASN A 1 158 ? 13.742 21.812 22.688 1 96.69 158 ASN A N 1
ATOM 1192 C CA . ASN A 1 158 ? 15 22.172 22.047 1 96.69 158 ASN A CA 1
ATOM 1193 C C . ASN A 1 158 ? 15.844 23.078 22.953 1 96.69 158 ASN A C 1
ATOM 1195 O O . ASN A 1 158 ? 17.062 22.938 23 1 96.69 158 ASN A O 1
ATOM 1199 N N . TYR A 1 159 ? 15.148 23.984 23.641 1 95.19 159 TYR A N 1
ATOM 1200 C CA . TYR A 1 159 ? 15.781 24.969 24.5 1 95.19 159 TYR A CA 1
ATOM 1201 C C . TYR A 1 159 ? 15.055 25.062 25.844 1 95.19 159 TYR A C 1
ATOM 1203 O O . TYR A 1 159 ? 13.883 24.703 25.953 1 95.19 159 TYR A O 1
ATOM 1211 N N . ALA A 1 160 ? 15.82 25.531 26.828 1 95.94 160 ALA A N 1
ATOM 1212 C CA . ALA A 1 160 ? 15.172 25.812 28.094 1 95.94 160 ALA A CA 1
ATOM 1213 C C . ALA A 1 160 ? 14.188 26.984 27.969 1 95.94 160 ALA A C 1
ATOM 1215 O O . ALA A 1 160 ? 14.492 27.984 27.328 1 95.94 160 ALA A O 1
ATOM 1216 N N . VAL A 1 161 ? 12.984 26.797 28.516 1 97 161 VAL A N 1
ATOM 1217 C CA . VAL A 1 161 ? 11.977 27.844 28.453 1 97 161 VAL A CA 1
ATOM 1218 C C . VAL A 1 161 ? 11.039 27.734 29.641 1 97 161 VAL A C 1
ATOM 1220 O O . VAL A 1 161 ? 10.719 26.625 30.094 1 97 161 VAL A O 1
ATOM 1223 N N . LYS A 1 162 ? 10.602 28.797 30.188 1 97.12 162 LYS A N 1
ATOM 1224 C CA . LYS A 1 162 ? 9.68 28.844 31.312 1 97.12 162 LYS A CA 1
ATOM 1225 C C . LYS A 1 162 ? 8.523 29.797 31.047 1 97.12 162 LYS A C 1
ATOM 1227 O O . LYS A 1 162 ? 8.703 30.859 30.438 1 97.12 162 LYS A O 1
ATOM 1232 N N . ASN A 1 163 ? 7.363 29.438 31.547 1 97.5 163 ASN A N 1
ATOM 1233 C CA . ASN A 1 163 ? 6.207 30.328 31.484 1 97.5 163 ASN A CA 1
ATOM 1234 C C . ASN A 1 163 ? 6.418 31.578 32.344 1 97.5 163 ASN A C 1
ATOM 1236 O O . ASN A 1 163 ? 7.148 31.547 33.312 1 97.5 163 ASN A O 1
ATOM 1240 N N . PRO A 1 164 ? 5.727 32.625 31.906 1 95.44 164 PRO A N 1
ATOM 1241 C CA . PRO A 1 164 ? 5.664 33.781 32.812 1 95.44 164 PRO A CA 1
ATOM 1242 C C . PRO A 1 164 ? 5.035 33.406 34.156 1 95.44 164 PRO A C 1
ATOM 1244 O O . PRO A 1 164 ? 4.188 32.5 34.219 1 95.44 164 PRO A O 1
ATOM 1247 N N . ALA A 1 165 ? 5.449 34.094 35.156 1 93.69 165 ALA A N 1
ATOM 1248 C CA . ALA A 1 165 ? 4.957 33.812 36.531 1 93.69 165 ALA A CA 1
ATOM 1249 C C . ALA A 1 165 ? 3.492 34.219 36.656 1 93.69 165 ALA A C 1
ATOM 1251 O O . ALA A 1 165 ? 2.721 33.531 37.344 1 93.69 165 ALA A O 1
ATOM 1252 N N . ASP A 1 166 ? 3.119 35.312 35.938 1 93.38 166 ASP A N 1
ATOM 1253 C CA . ASP A 1 166 ? 1.757 35.812 36.031 1 93.38 166 ASP A CA 1
ATOM 1254 C C . ASP A 1 166 ? 0.859 35.188 34.969 1 93.38 166 ASP A C 1
ATOM 1256 O O . ASP A 1 166 ? 1.026 35.438 33.781 1 93.38 166 ASP A O 1
ATOM 1260 N N . PRO A 1 167 ? -0.14 34.438 35.344 1 90.75 167 PRO A N 1
ATOM 1261 C CA . PRO A 1 167 ? -1.061 33.844 34.375 1 90.75 167 PRO A CA 1
ATOM 1262 C C . PRO A 1 167 ? -1.775 34.906 33.531 1 90.75 167 PRO A C 1
ATOM 1264 O O . PRO A 1 167 ? -2.217 34.594 32.406 1 90.75 167 PRO A O 1
ATOM 1267 N N . GLY A 1 168 ? -1.892 36.062 34.125 1 91.19 168 GLY A N 1
ATOM 1268 C CA . GLY A 1 168 ? -2.525 37.156 33.406 1 91.19 168 GLY A CA 1
ATOM 1269 C C . GLY A 1 168 ? -1.731 37.625 32.188 1 91.19 168 GLY A C 1
ATOM 1270 O O . GLY A 1 168 ? -2.256 38.344 31.344 1 91.19 168 GLY A O 1
ATOM 1271 N N . ASP A 1 169 ? -0.503 37.188 32.125 1 93.81 169 ASP A N 1
ATOM 1272 C CA . ASP A 1 169 ? 0.35 37.562 30.984 1 93.81 169 ASP A CA 1
ATOM 1273 C C . ASP A 1 169 ? -0.018 36.781 29.734 1 93.81 169 ASP A C 1
ATOM 1275 O O . ASP A 1 169 ? 0.425 37.094 28.625 1 93.81 169 ASP A O 1
ATOM 1279 N N . ARG A 1 170 ? -0.884 35.75 29.953 1 95.88 170 ARG A N 1
ATOM 1280 C CA . ARG A 1 170 ? -1.336 34.969 28.797 1 95.88 170 ARG A CA 1
ATOM 1281 C C . ARG A 1 170 ? -2.148 35.844 27.844 1 95.88 170 ARG A C 1
ATOM 1283 O O . ARG A 1 170 ? -3.096 36.531 28.25 1 95.88 170 ARG A O 1
ATOM 1290 N N . LEU A 1 171 ? -1.723 35.844 26.625 1 96.25 171 LEU A N 1
ATOM 1291 C CA . LEU A 1 171 ? -2.48 36.594 25.625 1 96.25 171 LEU A CA 1
ATOM 1292 C C . LEU A 1 171 ? -3.844 35.938 25.391 1 96.25 171 LEU A C 1
ATOM 1294 O O . LEU A 1 171 ? -3.967 34.719 25.375 1 96.25 171 LEU A O 1
ATOM 1298 N N . GLY A 1 172 ? -4.891 36.75 25.234 1 96.12 172 GLY A N 1
ATOM 1299 C CA . GLY A 1 172 ? -6.246 36.281 25 1 96.12 172 GLY A CA 1
ATOM 1300 C C . GLY A 1 172 ? -7.27 36.938 25.906 1 96.12 172 GLY A C 1
ATOM 1301 O O . GLY A 1 172 ? -6.918 37.781 26.734 1 96.12 172 GLY A O 1
ATOM 1302 N N . THR A 1 173 ? -8.523 36.625 25.719 1 97.12 173 THR A N 1
ATOM 1303 C CA . THR A 1 173 ? -9.609 37.188 26.531 1 97.12 173 THR A CA 1
ATOM 1304 C C . THR A 1 173 ? -9.602 36.562 27.938 1 97.12 173 THR A C 1
ATOM 1306 O O . THR A 1 173 ? -8.898 35.594 28.188 1 97.12 173 THR A O 1
ATOM 1309 N N . ILE A 1 174 ? -10.359 37.125 28.766 1 96.81 174 ILE A N 1
ATOM 1310 C CA . ILE A 1 174 ? -10.5 36.594 30.125 1 96.81 174 ILE A CA 1
ATOM 1311 C C . ILE A 1 174 ? -11.094 35.219 30.062 1 96.81 174 ILE A C 1
ATOM 1313 O O . ILE A 1 174 ? -10.641 34.312 30.766 1 96.81 174 ILE A O 1
ATOM 1317 N N . THR A 1 175 ? -12.109 35.062 29.172 1 96.69 175 THR A N 1
ATOM 1318 C CA . THR A 1 175 ? -12.758 33.75 28.984 1 96.69 175 THR A CA 1
ATOM 1319 C C . THR A 1 175 ? -11.75 32.719 28.516 1 96.69 175 THR A C 1
ATOM 1321 O O . THR A 1 175 ? -11.742 31.578 29 1 96.69 175 THR A O 1
ATOM 1324 N N . TYR A 1 176 ? -10.914 33.062 27.578 1 97.38 176 TYR A N 1
ATOM 1325 C CA . TYR A 1 176 ? -9.875 32.188 27.062 1 97.38 176 TYR A CA 1
ATOM 1326 C C . TYR A 1 176 ? -8.898 31.766 28.156 1 97.38 176 TYR A C 1
ATOM 1328 O O . TYR A 1 176 ? -8.57 30.594 28.312 1 97.38 176 TYR A O 1
ATOM 1336 N N . ARG A 1 177 ? -8.453 32.719 29 1 97.56 177 ARG A N 1
ATOM 1337 C CA . ARG A 1 177 ? -7.496 32.438 30.062 1 97.56 177 ARG A CA 1
ATOM 1338 C C . ARG A 1 177 ? -8.07 31.469 31.078 1 97.56 177 ARG A C 1
ATOM 1340 O O . ARG A 1 177 ? -7.371 30.562 31.547 1 97.56 177 ARG A O 1
ATOM 1347 N N . GLN A 1 178 ? -9.328 31.672 31.344 1 97 178 GLN A N 1
ATOM 1348 C CA . GLN A 1 178 ? -9.977 30.766 32.281 1 97 178 GLN A CA 1
ATOM 1349 C C . GLN A 1 178 ? -10.102 29.359 31.719 1 97 178 GLN A C 1
ATOM 1351 O O . GLN A 1 178 ? -9.914 28.375 32.438 1 97 178 GLN A O 1
ATOM 1356 N N . TYR A 1 179 ? -10.406 29.297 30.5 1 96.94 179 TYR A N 1
ATOM 1357 C CA . TYR A 1 179 ? -10.516 28 29.844 1 96.94 179 TYR A CA 1
ATOM 1358 C C . TYR A 1 179 ? -9.172 27.281 29.828 1 96.94 179 TYR A C 1
ATOM 1360 O O . TYR A 1 179 ? -9.094 26.078 30.078 1 96.94 179 TYR A O 1
ATOM 1368 N N . MET A 1 180 ? -8.109 28 29.531 1 97.31 180 MET A N 1
ATOM 1369 C CA . MET A 1 180 ? -6.773 27.422 29.469 1 97.31 180 MET A CA 1
ATOM 1370 C C . MET A 1 180 ? -6.332 26.938 30.859 1 97.31 180 MET A C 1
ATOM 1372 O O . MET A 1 180 ? -5.621 25.938 30.969 1 97.31 180 MET A O 1
ATOM 1376 N N . GLU A 1 181 ? -6.738 27.609 31.875 1 96.44 181 GLU A N 1
ATOM 1377 C CA . GLU A 1 181 ? -6.453 27.156 33.219 1 96.44 181 GLU A CA 1
ATOM 1378 C C . GLU A 1 181 ? -7.148 25.828 33.531 1 96.44 181 GLU A C 1
ATOM 1380 O O . GLU A 1 181 ? -6.578 24.953 34.188 1 96.44 181 GLU A O 1
ATOM 1385 N N . ARG A 1 182 ? -8.336 25.797 33.062 1 96.56 182 ARG A N 1
ATOM 1386 C CA . ARG A 1 182 ? -9.055 24.531 33.188 1 96.56 182 ARG A CA 1
ATOM 1387 C C . ARG A 1 182 ? -8.305 23.406 32.5 1 96.56 182 ARG A C 1
ATOM 1389 O O . ARG A 1 182 ? -8.141 22.312 33.062 1 96.56 182 ARG A O 1
ATOM 1396 N N . LEU A 1 183 ? -7.832 23.594 31.297 1 97.19 183 LEU A N 1
ATOM 1397 C CA . LEU A 1 183 ? -7.117 22.562 30.547 1 97.19 183 LEU A CA 1
ATOM 1398 C C . LEU A 1 183 ? -5.82 22.172 31.25 1 97.19 183 LEU A C 1
ATOM 1400 O O . LEU A 1 183 ? -5.434 21 31.234 1 97.19 183 LEU A O 1
ATOM 1404 N N . LYS A 1 184 ? -5.18 23.156 31.828 1 97 184 LYS A N 1
ATOM 1405 C CA . LYS A 1 184 ? -3.945 22.875 32.562 1 97 184 LYS A CA 1
ATOM 1406 C C . LYS A 1 184 ? -4.203 21.938 33.719 1 97 184 LYS A C 1
ATOM 1408 O O . LYS A 1 184 ? -3.396 21.047 34 1 97 184 LYS A O 1
ATOM 1413 N N . ARG A 1 185 ? -5.301 22.109 34.406 1 97.19 185 ARG A N 1
ATOM 1414 C CA . ARG A 1 185 ? -5.648 21.234 35.531 1 97.19 185 ARG A CA 1
ATOM 1415 C C . ARG A 1 185 ? -5.945 19.828 35.062 1 97.19 185 ARG A C 1
ATOM 1417 O O . ARG A 1 185 ? -5.578 18.844 35.719 1 97.19 185 ARG A O 1
ATOM 1424 N N . ILE A 1 186 ? -6.531 19.734 33.938 1 97 186 ILE A N 1
ATOM 1425 C CA . ILE A 1 186 ? -6.922 18.438 33.375 1 97 186 ILE A CA 1
ATOM 1426 C C . ILE A 1 186 ? -5.699 17.719 32.812 1 97 186 ILE A C 1
ATOM 1428 O O . ILE A 1 186 ? -5.562 16.5 32.969 1 97 186 ILE A O 1
ATOM 1432 N N . GLU A 1 187 ? -4.84 18.469 32.125 1 97.81 187 GLU A N 1
ATOM 1433 C CA . GLU A 1 187 ? -3.672 17.922 31.422 1 97.81 187 GLU A CA 1
ATOM 1434 C C . GLU A 1 187 ? -2.391 18.609 31.891 1 97.81 187 GLU A C 1
ATOM 1436 O O . GLU A 1 187 ? -1.711 19.266 31.109 1 97.81 187 GLU A O 1
ATOM 1441 N N . PRO A 1 188 ? -1.994 18.422 33.094 1 97.06 188 PRO A N 1
ATOM 1442 C CA . PRO A 1 188 ? -0.838 19.141 33.625 1 97.06 188 PRO A CA 1
ATOM 1443 C C . PRO A 1 188 ? 0.475 18.719 32.969 1 97.06 188 PRO A C 1
ATOM 1445 O O . PRO A 1 188 ? 1.449 19.469 32.969 1 97.06 188 PRO A O 1
ATOM 1448 N N . ASN A 1 189 ? 0.539 17.5 32.344 1 97.31 189 ASN A N 1
ATOM 1449 C CA . ASN A 1 189 ? 1.762 17.016 31.734 1 97.31 189 ASN A CA 1
ATOM 1450 C C . ASN A 1 189 ? 1.942 17.594 30.328 1 97.31 189 ASN A C 1
ATOM 1452 O O . ASN A 1 189 ? 3 17.422 29.719 1 97.31 189 ASN A O 1
ATOM 1456 N N . VAL A 1 190 ? 0.935 18.266 29.797 1 97.75 190 VAL A N 1
ATOM 1457 C CA . VAL A 1 190 ? 0.982 18.844 28.469 1 97.75 190 VAL A CA 1
ATOM 1458 C C . VAL A 1 190 ? 1.143 20.359 28.578 1 97.75 190 VAL A C 1
ATOM 1460 O O . VAL A 1 190 ? 1.96 20.953 27.875 1 97.75 190 VAL A O 1
ATOM 1463 N N . PHE A 1 191 ? 0.301 20.938 29.453 1 97.69 191 PHE A N 1
ATOM 1464 C CA . PHE A 1 191 ? 0.401 22.359 29.734 1 97.69 191 PHE A CA 1
ATOM 1465 C C . PHE A 1 191 ? 1.359 22.609 30.891 1 97.69 191 PHE A C 1
ATOM 1467 O O . PHE A 1 191 ? 0.953 23.109 31.938 1 97.69 191 PHE A O 1
ATOM 1474 N N . VAL A 1 192 ? 2.639 22.422 30.641 1 97.88 192 VAL A N 1
ATOM 1475 C CA . VAL A 1 192 ? 3.684 22.453 31.656 1 97.88 192 VAL A CA 1
ATOM 1476 C C . VAL A 1 192 ? 4.09 23.891 31.938 1 97.88 192 VAL A C 1
ATOM 1478 O O . VAL A 1 192 ? 3.756 24.797 31.156 1 97.88 192 VAL A O 1
ATOM 1481 N N . ASP A 1 193 ? 4.852 24.047 32.969 1 97.44 193 ASP A N 1
ATOM 1482 C CA . ASP A 1 193 ? 5.285 25.391 33.344 1 97.44 193 ASP A CA 1
ATOM 1483 C C . ASP A 1 193 ? 6.668 25.703 32.781 1 97.44 193 ASP A C 1
ATOM 1485 O O . ASP A 1 193 ? 7.047 26.875 32.688 1 97.44 193 ASP A O 1
ATOM 1489 N N . ALA A 1 194 ? 7.371 24.688 32.5 1 98.12 194 ALA A N 1
ATOM 1490 C CA . ALA A 1 194 ? 8.727 24.875 31.984 1 98.12 194 ALA A CA 1
ATOM 1491 C C . ALA A 1 194 ? 9.195 23.625 31.234 1 98.12 194 ALA A C 1
ATOM 1493 O O . ALA A 1 194 ? 8.656 22.531 31.438 1 98.12 194 ALA A O 1
ATOM 1494 N N . HIS A 1 195 ? 10.148 23.828 30.344 1 98.44 195 HIS A N 1
ATOM 1495 C CA . HIS A 1 195 ? 10.891 22.75 29.688 1 98.44 195 HIS A CA 1
ATOM 1496 C C . HIS A 1 195 ? 12.375 22.828 30.016 1 98.44 195 HIS A C 1
ATOM 1498 O O . HIS A 1 195 ? 12.945 23.922 30.078 1 98.44 195 HIS A O 1
ATOM 1504 N N . GLU A 1 196 ? 12.992 21.703 30.234 1 98.25 196 GLU A N 1
ATOM 1505 C CA . GLU A 1 196 ? 14.445 21.594 30.234 1 98.25 196 GLU A CA 1
ATOM 1506 C C . GLU A 1 196 ? 14.977 21.375 28.828 1 98.25 196 GLU A C 1
ATOM 1508 O O . GLU A 1 196 ? 14.266 20.891 27.953 1 98.25 196 GLU A O 1
ATOM 1513 N N . PRO A 1 197 ? 16.203 21.875 28.609 1 97.31 197 PRO A N 1
ATOM 1514 C CA . PRO A 1 197 ? 16.75 21.609 27.281 1 97.31 197 PRO A CA 1
ATOM 1515 C C . PRO A 1 197 ? 16.969 20.125 27 1 97.31 197 PRO A C 1
ATOM 1517 O O . PRO A 1 197 ? 17.328 19.375 27.906 1 97.31 197 PRO A O 1
ATOM 1520 N N . LEU A 1 198 ? 16.844 19.688 25.75 1 97.94 198 LEU A N 1
ATOM 1521 C CA . LEU A 1 198 ? 17.047 18.312 25.328 1 97.94 198 LEU A CA 1
ATOM 1522 C C . LEU A 1 198 ? 18.438 17.828 25.734 1 97.94 198 LEU A C 1
ATOM 1524 O O . LEU A 1 198 ? 19.438 18.516 25.484 1 97.94 198 LEU A O 1
ATOM 1528 N N . PRO A 1 199 ? 18.562 16.688 26.312 1 97.62 199 PRO A N 1
ATOM 1529 C CA . PRO A 1 199 ? 19.859 16.141 26.703 1 97.62 199 PRO A CA 1
ATOM 1530 C C . PRO A 1 199 ? 20.781 15.922 25.5 1 97.62 199 PRO A C 1
ATOM 1532 O O . PRO A 1 199 ? 20.297 15.797 24.359 1 97.62 199 PRO A O 1
ATOM 1535 N N . GLU A 1 200 ? 22.078 15.883 25.828 1 97 200 GLU A N 1
ATOM 1536 C CA . GLU A 1 200 ? 23.062 15.617 24.781 1 97 200 GLU A CA 1
ATOM 1537 C C . GLU A 1 200 ? 23.031 14.156 24.344 1 97 200 GLU A C 1
ATOM 1539 O O . GLU A 1 200 ? 22.641 13.281 25.125 1 97 200 GLU A O 1
ATOM 1544 N N . ALA A 1 201 ? 23.344 13.938 23.047 1 98.06 201 ALA A N 1
ATOM 1545 C CA . ALA A 1 201 ? 23.562 12.57 22.594 1 98.06 201 ALA A CA 1
ATOM 1546 C C . ALA A 1 201 ? 24.906 12.031 23.109 1 98.06 201 ALA A C 1
ATOM 1548 O O . ALA A 1 201 ? 25.766 12.797 23.547 1 98.06 201 ALA A O 1
ATOM 1549 N N . LEU A 1 202 ? 25.031 10.766 23 1 97.62 202 LEU A N 1
ATOM 1550 C CA . LEU A 1 202 ? 26.281 10.148 23.438 1 97.62 202 LEU A CA 1
ATOM 1551 C C . LEU A 1 202 ? 27.453 10.594 22.578 1 97.62 202 LEU A C 1
ATOM 1553 O O . LEU A 1 202 ? 27.328 10.719 21.359 1 97.62 202 LEU A O 1
ATOM 1557 N N . LYS A 1 203 ? 28.641 10.797 23.297 1 96.81 203 LYS A N 1
ATOM 1558 C CA . LYS A 1 203 ? 29.891 11.102 22.609 1 96.81 203 LYS A CA 1
ATOM 1559 C C . LYS A 1 203 ? 30.641 9.828 22.234 1 96.81 203 LYS A C 1
ATOM 1561 O O . LYS A 1 203 ? 30.281 8.734 22.672 1 96.81 203 LYS A O 1
ATOM 1566 N N . VAL A 1 204 ? 31.609 10.086 21.375 1 97.06 204 VAL A N 1
ATOM 1567 C CA . VAL A 1 204 ? 32.375 8.953 20.844 1 97.06 204 VAL A CA 1
ATOM 1568 C C . VAL A 1 204 ? 32.906 8.102 21.984 1 97.06 204 VAL A C 1
ATOM 1570 O O . VAL A 1 204 ? 32.844 6.871 21.922 1 97.06 204 VAL A O 1
ATOM 1573 N N . ASP A 1 205 ? 33.375 8.719 23.078 1 96.69 205 ASP A N 1
ATOM 1574 C CA . ASP A 1 205 ? 34 8 24.188 1 96.69 205 ASP A CA 1
ATOM 1575 C C . ASP A 1 205 ? 32.969 7.398 25.109 1 96.69 205 ASP A C 1
ATOM 1577 O O . ASP A 1 205 ? 33.281 6.688 26.062 1 96.69 205 ASP A O 1
ATOM 1581 N N . GLU A 1 206 ? 31.672 7.617 24.828 1 97.88 206 GLU A N 1
ATOM 1582 C CA . GLU A 1 206 ? 30.594 7.125 25.688 1 97.88 206 GLU A CA 1
ATOM 1583 C C . GLU A 1 206 ? 29.797 6.035 24.984 1 97.88 206 GLU A C 1
ATOM 1585 O O . GLU A 1 206 ? 28.844 5.5 25.562 1 97.88 206 GLU A O 1
ATOM 1590 N N . LEU A 1 207 ? 30.109 5.637 23.828 1 98 207 LEU A N 1
ATOM 1591 C CA . LEU A 1 207 ? 29.297 4.766 23 1 98 207 LEU A CA 1
ATOM 1592 C C . LEU A 1 207 ? 29.156 3.381 23.625 1 98 207 LEU A C 1
ATOM 1594 O O . LEU A 1 207 ? 28.203 2.656 23.344 1 98 207 LEU A O 1
ATOM 1598 N N . TYR A 1 208 ? 30.062 3.027 24.469 1 95.81 208 TYR A N 1
ATOM 1599 C CA . TYR A 1 208 ? 30 1.74 25.141 1 95.81 208 TYR A CA 1
ATOM 1600 C C . TYR A 1 208 ? 28.734 1.626 25.984 1 95.81 208 TYR A C 1
ATOM 1602 O O . TYR A 1 208 ? 28.25 0.522 26.25 1 95.81 208 TYR A O 1
ATOM 1610 N N . ARG A 1 209 ? 28.141 2.719 26.328 1 97.19 209 ARG A N 1
ATOM 1611 C CA . ARG A 1 209 ? 26.953 2.752 27.188 1 97.19 209 ARG A CA 1
ATOM 1612 C C . ARG A 1 209 ? 25.734 2.205 26.469 1 97.19 209 ARG A C 1
ATOM 1614 O O . ARG A 1 209 ? 24.75 1.826 27.094 1 97.19 209 ARG A O 1
ATOM 1621 N N . LEU A 1 210 ? 25.766 2.186 25.172 1 97.75 210 LEU A N 1
ATOM 1622 C CA . LEU A 1 210 ? 24.625 1.729 24.375 1 97.75 210 LEU A CA 1
ATOM 1623 C C . LEU A 1 210 ? 24.312 0.269 24.688 1 97.75 210 LEU A C 1
ATOM 1625 O O . LEU A 1 210 ? 23.156 -0.163 24.531 1 97.75 210 LEU A O 1
ATOM 1629 N N . ARG A 1 211 ? 25.25 -0.503 25.094 1 96.38 211 ARG A N 1
ATOM 1630 C CA . ARG A 1 211 ? 25.062 -1.92 25.391 1 96.38 211 ARG A CA 1
ATOM 1631 C C . ARG A 1 211 ? 24.188 -2.107 26.625 1 96.38 211 ARG A C 1
ATOM 1633 O O . ARG A 1 211 ? 23.391 -3.051 26.703 1 96.38 211 ARG A O 1
ATOM 1640 N N . THR A 1 212 ? 24.375 -1.206 27.531 1 96.44 212 THR A N 1
ATOM 1641 C CA . THR A 1 212 ? 23.625 -1.334 28.781 1 96.44 212 THR A CA 1
ATOM 1642 C C . THR A 1 212 ? 22.438 -0.39 28.797 1 96.44 212 THR A C 1
ATOM 1644 O O . THR A 1 212 ? 21.453 -0.635 29.5 1 96.44 212 THR A O 1
ATOM 1647 N N . GLU A 1 213 ? 22.547 0.652 28.062 1 96.88 213 GLU A N 1
ATOM 1648 C CA . GLU A 1 213 ? 21.5 1.664 28.016 1 96.88 213 GLU A CA 1
ATOM 1649 C C . GLU A 1 213 ? 21.125 2.006 26.562 1 96.88 213 GLU A C 1
ATOM 1651 O O . GLU A 1 213 ? 21.25 3.158 26.156 1 96.88 213 GLU A O 1
ATOM 1656 N N . PRO A 1 214 ? 20.562 1.093 25.875 1 97.38 214 PRO A N 1
ATOM 1657 C CA . PRO A 1 214 ? 20.281 1.316 24.453 1 97.38 214 PRO A CA 1
ATOM 1658 C C . PRO A 1 214 ? 19.281 2.443 24.219 1 97.38 214 PRO A C 1
ATOM 1660 O O . PRO A 1 214 ? 19.25 3.02 23.125 1 97.38 214 PRO A O 1
ATOM 1663 N N . THR A 1 215 ? 18.469 2.832 25.203 1 97.62 215 THR A N 1
ATOM 1664 C CA . THR A 1 215 ? 17.453 3.873 25.047 1 97.62 215 THR A CA 1
ATOM 1665 C C . THR A 1 215 ? 18.109 5.23 24.812 1 97.62 215 THR A C 1
ATOM 1667 O O . THR A 1 215 ? 17.469 6.156 24.312 1 97.62 215 THR A O 1
ATOM 1670 N N . GLN A 1 216 ? 19.391 5.371 25.156 1 97.56 216 GLN A N 1
ATOM 1671 C CA . GLN A 1 216 ? 20.109 6.625 24.969 1 97.56 216 GLN A CA 1
ATOM 1672 C C . GLN A 1 216 ? 20.219 6.98 23.484 1 97.56 216 GLN A C 1
ATOM 1674 O O . GLN A 1 216 ? 20.453 8.141 23.141 1 97.56 216 GLN A O 1
ATOM 1679 N N . ALA A 1 217 ? 20.031 5.996 22.625 1 98.5 217 ALA A N 1
ATOM 1680 C CA . ALA A 1 217 ? 20.062 6.227 21.188 1 98.5 217 ALA A CA 1
ATOM 1681 C C . ALA A 1 217 ? 18.938 7.16 20.75 1 98.5 217 ALA A C 1
ATOM 1683 O O . ALA A 1 217 ? 19.016 7.77 19.688 1 98.5 217 ALA A O 1
ATOM 1684 N N . ALA A 1 218 ? 17.906 7.312 21.594 1 98.5 218 ALA A N 1
ATOM 1685 C CA . ALA A 1 218 ? 16.781 8.195 21.297 1 98.5 218 ALA A CA 1
ATOM 1686 C C . ALA A 1 218 ? 17.266 9.625 21.031 1 98.5 218 ALA A C 1
ATOM 1688 O O . ALA A 1 218 ? 16.734 10.312 20.156 1 98.5 218 ALA A O 1
ATOM 1689 N N . PHE A 1 219 ? 18.25 10.047 21.734 1 98.69 219 PHE A N 1
ATOM 1690 C CA . PHE A 1 219 ? 18.719 11.43 21.641 1 98.69 219 PHE A CA 1
ATOM 1691 C C . PHE A 1 219 ? 19.438 11.656 20.312 1 98.69 219 PHE A C 1
ATOM 1693 O O . PHE A 1 219 ? 19.312 12.727 19.719 1 98.69 219 PHE A O 1
ATOM 1700 N N . THR A 1 220 ? 20.188 10.602 19.828 1 98.56 220 THR A N 1
ATOM 1701 C CA . THR A 1 220 ? 20.766 10.688 18.5 1 98.56 220 THR A CA 1
ATOM 1702 C C . THR A 1 220 ? 19.672 10.805 17.438 1 98.56 220 THR A C 1
ATOM 1704 O O . THR A 1 220 ? 19.75 11.648 16.547 1 98.56 220 THR A O 1
ATOM 1707 N N . TYR A 1 221 ? 18.703 9.977 17.578 1 98 221 TYR A N 1
ATOM 1708 C CA . TYR A 1 221 ? 17.625 9.93 16.609 1 98 221 TYR A CA 1
ATOM 1709 C C . TYR A 1 221 ? 16.859 11.25 16.578 1 98 221 TYR A C 1
ATOM 1711 O O . TYR A 1 221 ? 16.609 11.805 15.5 1 98 221 TYR A O 1
ATOM 1719 N N . ILE A 1 222 ? 16.484 11.828 17.781 1 98.19 222 ILE A N 1
ATOM 1720 C CA . ILE A 1 222 ? 15.742 13.078 17.891 1 98.19 222 ILE A CA 1
ATOM 1721 C C . ILE A 1 222 ? 16.516 14.211 17.234 1 98.19 222 ILE A C 1
ATOM 1723 O O . ILE A 1 222 ? 15.977 14.961 16.422 1 98.19 222 ILE A O 1
ATOM 1727 N N . ARG A 1 223 ? 17.75 14.336 17.547 1 97.75 223 ARG A N 1
ATOM 1728 C CA . ARG A 1 223 ? 18.594 15.461 17.156 1 97.75 223 ARG A CA 1
ATOM 1729 C C . ARG A 1 223 ? 18.875 15.453 15.656 1 97.75 223 ARG A C 1
ATOM 1731 O O . ARG A 1 223 ? 18.984 16.5 15.031 1 97.75 223 ARG A O 1
ATOM 1738 N N . GLU A 1 224 ? 18.922 14.273 15.047 1 96.69 224 GLU A N 1
ATOM 1739 C CA . GLU A 1 224 ? 19.281 14.172 13.641 1 96.69 224 GLU A CA 1
ATOM 1740 C C . GLU A 1 224 ? 18.047 14.227 12.75 1 96.69 224 GLU A C 1
ATOM 1742 O O . GLU A 1 224 ? 18.062 14.867 11.688 1 96.69 224 GLU A O 1
ATOM 1747 N N . GLU A 1 225 ? 16.984 13.578 13.227 1 94.94 225 GLU A N 1
ATOM 1748 C CA . GLU A 1 225 ? 15.906 13.297 12.281 1 94.94 225 GLU A CA 1
ATOM 1749 C C . GLU A 1 225 ? 14.656 14.125 12.602 1 94.94 225 GLU A C 1
ATOM 1751 O O . GLU A 1 225 ? 13.836 14.383 11.719 1 94.94 225 GLU A O 1
ATOM 1756 N N . CYS A 1 226 ? 14.516 14.633 13.797 1 95.25 226 CYS A N 1
ATOM 1757 C CA . CYS A 1 226 ? 13.219 15.18 14.188 1 95.25 226 CYS A CA 1
ATOM 1758 C C . CYS A 1 226 ? 13.305 16.688 14.375 1 95.25 226 CYS A C 1
ATOM 1760 O O . CYS A 1 226 ? 12.305 17.391 14.203 1 95.25 226 CYS A O 1
ATOM 1762 N N . GLN A 1 227 ? 14.453 17.219 14.656 1 96 227 GLN A N 1
ATOM 1763 C CA . GLN A 1 227 ? 14.531 18.578 15.156 1 96 227 GLN A CA 1
ATOM 1764 C C . GLN A 1 227 ? 15.039 19.531 14.078 1 96 227 GLN A C 1
ATOM 1766 O O . GLN A 1 227 ? 15.594 20.594 14.391 1 96 227 GLN A O 1
ATOM 1771 N N . ARG A 1 228 ? 14.773 19.188 12.875 1 93.56 228 ARG A N 1
ATOM 1772 C CA . ARG A 1 228 ? 15.242 20.016 11.773 1 93.56 228 ARG A CA 1
ATOM 1773 C C . ARG A 1 228 ? 14.258 21.156 11.492 1 93.56 228 ARG A C 1
ATOM 1775 O O . ARG A 1 228 ? 14.625 22.172 10.906 1 93.56 228 ARG A O 1
ATOM 1782 N N . CYS A 1 229 ? 13.016 21 11.891 1 92.81 229 CYS A N 1
ATOM 1783 C CA . CYS A 1 229 ? 11.945 21.891 11.453 1 92.81 229 CYS A CA 1
ATOM 1784 C C . CYS A 1 229 ? 11.453 22.766 12.609 1 92.81 229 CYS A C 1
ATOM 1786 O O . CYS A 1 229 ? 10.312 22.625 13.047 1 92.81 229 CYS A O 1
ATOM 1788 N N . HIS A 1 230 ? 12.266 23.703 13.094 1 93.75 230 HIS A N 1
ATOM 1789 C CA . HIS A 1 230 ? 11.891 24.688 14.094 1 93.75 230 HIS A CA 1
ATOM 1790 C C . HIS A 1 230 ? 12.453 26.062 13.75 1 93.75 230 HIS A C 1
ATOM 1792 O O . HIS A 1 230 ? 13.359 26.188 12.914 1 93.75 230 HIS A O 1
ATOM 1798 N N . HIS A 1 231 ? 12.008 27.141 14.344 1 92.88 231 HIS A N 1
ATOM 1799 C CA . HIS A 1 231 ? 12.25 28.516 13.945 1 92.88 231 HIS A CA 1
ATOM 1800 C C . HIS A 1 231 ? 13.672 28.953 14.305 1 92.88 231 HIS A C 1
ATOM 1802 O O . HIS A 1 231 ? 14.133 30 13.859 1 92.88 231 HIS A O 1
ATOM 1808 N N . ALA A 1 232 ? 14.375 28.125 15 1 93.5 232 ALA A N 1
ATOM 1809 C CA . ALA A 1 232 ? 15.703 28.531 15.445 1 93.5 232 ALA A CA 1
ATOM 1810 C C . ALA A 1 232 ? 16.766 28.141 14.414 1 93.5 232 ALA A C 1
ATOM 1812 O O . ALA A 1 232 ? 17.938 28.453 14.586 1 93.5 232 ALA A O 1
ATOM 1813 N N . VAL A 1 233 ? 16.422 27.406 13.406 1 95.25 233 VAL A N 1
ATOM 1814 C CA . VAL A 1 233 ? 17.328 27.016 12.328 1 95.25 233 VAL A CA 1
ATOM 1815 C C . VAL A 1 233 ? 16.641 27.188 10.977 1 95.25 233 VAL A C 1
ATOM 1817 O O . VAL A 1 233 ? 15.414 27.344 10.914 1 95.25 233 VAL A O 1
ATOM 1820 N N . LYS A 1 234 ? 17.359 27.156 9.898 1 94.12 234 LYS A N 1
ATOM 1821 C CA . LYS A 1 234 ? 16.828 27.297 8.547 1 94.12 234 LYS A CA 1
ATOM 1822 C C . LYS A 1 234 ? 16.469 25.922 7.957 1 94.12 234 LYS A C 1
ATOM 1824 O O . LYS A 1 234 ? 15.711 25.828 6.992 1 94.12 234 LYS A O 1
ATOM 1829 N N . GLY A 1 235 ? 16.969 24.906 8.57 1 90.62 235 GLY A N 1
ATOM 1830 C CA . GLY A 1 235 ? 16.656 23.562 8.086 1 90.62 235 GLY A CA 1
ATOM 1831 C C . GLY A 1 235 ? 17.562 23.125 6.945 1 90.62 235 GLY A C 1
ATOM 1832 O O . GLY A 1 235 ? 18.578 23.766 6.672 1 90.62 235 GLY A O 1
ATOM 1833 N N . ARG A 1 236 ? 17.016 22.047 6.262 1 88.19 236 ARG A N 1
ATOM 1834 C CA . ARG A 1 236 ? 17.797 21.453 5.191 1 88.19 236 ARG A CA 1
ATOM 1835 C C . ARG A 1 236 ? 17.75 22.312 3.932 1 88.19 236 ARG A C 1
ATOM 1837 O O . ARG A 1 236 ? 16.688 22.797 3.545 1 88.19 236 ARG A O 1
ATOM 1844 N N . GLN A 1 237 ? 18.703 22.75 3.361 1 90.44 237 GLN A N 1
ATOM 1845 C CA . GLN A 1 237 ? 18.859 23.594 2.18 1 90.44 237 GLN A CA 1
ATOM 1846 C C . GLN A 1 237 ? 18.781 22.766 0.9 1 90.44 237 GLN A C 1
ATOM 1848 O O . GLN A 1 237 ? 19.703 22.797 0.083 1 90.44 237 GLN A O 1
ATOM 1853 N N . THR A 1 238 ? 17.562 22.094 0.81 1 94.56 238 THR A N 1
ATOM 1854 C CA . THR A 1 238 ? 17.281 21.344 -0.401 1 94.56 238 THR A CA 1
ATOM 1855 C C . THR A 1 238 ? 15.875 21.672 -0.913 1 94.56 238 THR A C 1
ATOM 1857 O O . THR A 1 238 ? 15.109 22.375 -0.249 1 94.56 238 THR A O 1
ATOM 1860 N N . ARG A 1 239 ? 15.578 21.219 -2.076 1 96.88 239 ARG A N 1
ATOM 1861 C CA . ARG A 1 239 ? 14.297 21.516 -2.709 1 96.88 239 ARG A CA 1
ATOM 1862 C C . ARG A 1 239 ? 13.133 21.141 -1.798 1 96.88 239 ARG A C 1
ATOM 1864 O O . ARG A 1 239 ? 13.062 20.016 -1.302 1 96.88 239 ARG A O 1
ATOM 1871 N N . GLY A 1 240 ? 12.305 22.047 -1.516 1 96.5 240 GLY A N 1
ATOM 1872 C CA . GLY A 1 240 ? 11.133 21.859 -0.673 1 96.5 240 GLY A CA 1
ATOM 1873 C C . GLY A 1 240 ? 11.359 22.281 0.767 1 96.5 240 GLY A C 1
ATOM 1874 O O . GLY A 1 240 ? 10.406 22.438 1.525 1 96.5 240 GLY A O 1
ATOM 1875 N N . ASP A 1 241 ? 12.641 22.516 1.145 1 95.69 241 ASP A N 1
ATOM 1876 C CA . ASP A 1 241 ? 12.93 22.797 2.551 1 95.69 241 ASP A CA 1
ATOM 1877 C C . ASP A 1 241 ? 13.477 24.203 2.738 1 95.69 241 ASP A C 1
ATOM 1879 O O . ASP A 1 241 ? 13.758 24.625 3.863 1 95.69 241 ASP A O 1
ATOM 1883 N N . PHE A 1 242 ? 13.625 24.984 1.665 1 96.5 242 PHE A N 1
ATOM 1884 C CA . PHE A 1 242 ? 14.172 26.328 1.779 1 96.5 242 PHE A CA 1
ATOM 1885 C C . PHE A 1 242 ? 13.219 27.25 2.531 1 96.5 242 PHE A C 1
ATOM 1887 O O . PHE A 1 242 ? 12.031 27.328 2.199 1 96.5 242 PHE A O 1
ATOM 1894 N N . ARG A 1 243 ? 13.727 27.906 3.521 1 95.88 243 ARG A N 1
ATOM 1895 C CA . ARG A 1 243 ? 12.977 28.875 4.309 1 95.88 243 ARG A CA 1
ATOM 1896 C C . ARG A 1 243 ? 13.906 29.812 5.059 1 95.88 243 ARG A C 1
ATOM 1898 O O . ARG A 1 243 ? 15.117 29.594 5.109 1 95.88 243 ARG A O 1
ATOM 1905 N N . GLY A 1 244 ? 13.336 30.859 5.582 1 95.88 244 GLY A N 1
ATOM 1906 C CA . GLY A 1 244 ? 14.094 31.734 6.465 1 95.88 244 GLY A CA 1
ATOM 1907 C C . GLY A 1 244 ? 14.195 31.203 7.883 1 95.88 244 GLY A C 1
ATOM 1908 O O . GLY A 1 244 ? 13.828 30.062 8.156 1 95.88 244 GLY A O 1
ATOM 1909 N N . ILE A 1 245 ? 14.719 31.984 8.727 1 96.12 245 ILE A N 1
ATOM 1910 C CA . ILE A 1 245 ? 14.859 31.656 10.148 1 96.12 245 ILE A CA 1
ATOM 1911 C C . ILE A 1 245 ? 14.023 32.625 10.984 1 96.12 245 ILE A C 1
ATOM 1913 O O . ILE A 1 245 ? 13.805 33.781 10.586 1 96.12 245 ILE A O 1
ATOM 1917 N N . GLY A 1 246 ? 13.453 32.156 12.07 1 96.5 246 GLY A N 1
ATOM 1918 C CA . GLY A 1 246 ? 12.633 32.969 12.93 1 96.5 246 GLY A CA 1
ATOM 1919 C C . GLY A 1 246 ? 11.328 33.406 12.281 1 96.5 246 GLY A C 1
ATOM 1920 O O . GLY A 1 246 ? 10.602 32.562 11.75 1 96.5 246 GLY A O 1
ATOM 1921 N N . CYS A 1 247 ? 11.047 34.719 12.289 1 97.25 247 CYS A N 1
ATOM 1922 C CA . CYS A 1 247 ? 9.797 35.219 11.734 1 97.25 247 CYS A CA 1
ATOM 1923 C C . CYS A 1 247 ? 9.742 35 10.227 1 97.25 247 CYS A C 1
ATOM 1925 O O . CYS A 1 247 ? 8.656 34.812 9.664 1 97.25 247 CYS A O 1
ATOM 1927 N N . ALA A 1 248 ? 10.883 34.906 9.594 1 97.19 248 ALA A N 1
ATOM 1928 C CA . ALA A 1 248 ? 10.969 34.781 8.141 1 97.19 248 ALA A CA 1
ATOM 1929 C C . ALA A 1 248 ? 10.68 33.375 7.691 1 97.19 248 ALA A C 1
ATOM 1931 O O . ALA A 1 248 ? 10.508 33.094 6.496 1 97.19 248 ALA A O 1
ATOM 1932 N N . SER A 1 249 ? 10.578 32.438 8.641 1 96.06 249 SER A N 1
ATOM 1933 C CA . SER A 1 249 ? 10.203 31.078 8.266 1 96.06 249 SER A CA 1
ATOM 1934 C C . SER A 1 249 ? 8.812 31.047 7.633 1 96.06 249 SER A C 1
ATOM 1936 O O . SER A 1 249 ? 8.523 30.188 6.805 1 96.06 249 SER A O 1
ATOM 1938 N N . CYS A 1 250 ? 7.992 31.984 8.008 1 97.19 250 CYS A N 1
ATOM 1939 C CA . CYS A 1 250 ? 6.629 32.031 7.496 1 97.19 250 CYS A CA 1
ATOM 1940 C C . CYS A 1 250 ? 6.367 33.375 6.785 1 97.19 250 CYS A C 1
ATOM 1942 O O . CYS A 1 250 ? 5.613 33.406 5.809 1 97.19 250 CYS A O 1
ATOM 1944 N N . HIS A 1 251 ? 7.012 34.5 7.215 1 97.81 251 HIS A N 1
ATOM 1945 C CA . HIS A 1 251 ? 6.625 35.844 6.773 1 97.81 251 HIS A CA 1
ATOM 1946 C C . HIS A 1 251 ? 7.488 36.312 5.609 1 97.81 251 HIS A C 1
ATOM 1948 O O . HIS A 1 251 ? 7.566 37.5 5.332 1 97.81 251 HIS A O 1
ATOM 1954 N N . THR A 1 252 ? 8.203 35.438 5.008 1 97.56 252 THR A N 1
ATOM 1955 C CA . THR A 1 252 ? 8.969 35.719 3.795 1 97.56 252 THR A CA 1
ATOM 1956 C C . THR A 1 252 ? 8.781 34.594 2.775 1 97.56 252 THR A C 1
ATOM 1958 O O . THR A 1 252 ? 8.875 33.406 3.117 1 97.56 252 THR A O 1
ATOM 1961 N N . PRO A 1 253 ? 8.578 34.906 1.545 1 98.25 253 PRO A N 1
ATOM 1962 C CA . PRO A 1 253 ? 8.312 33.875 0.547 1 98.25 253 PRO A CA 1
ATOM 1963 C C . PRO A 1 253 ? 9.586 33.188 0.059 1 98.25 253 PRO A C 1
ATOM 1965 O O . PRO A 1 253 ? 10.562 33.875 -0.279 1 98.25 253 PRO A O 1
ATOM 1968 N N . TYR A 1 254 ? 9.641 31.938 0.056 1 97.88 254 TYR A N 1
ATOM 1969 C CA . TYR A 1 254 ? 10.641 31.078 -0.563 1 97.88 254 TYR A CA 1
ATOM 1970 C C . TYR A 1 254 ? 10 30.125 -1.568 1 97.88 254 TYR A C 1
ATOM 1972 O O . TYR A 1 254 ? 8.906 29.609 -1.33 1 97.88 254 TYR A O 1
ATOM 1980 N N . SER A 1 255 ? 10.633 29.984 -2.715 1 98.19 255 SER A N 1
ATOM 1981 C CA . SER A 1 255 ? 10.227 28.906 -3.623 1 98.19 255 SER A CA 1
ATOM 1982 C C . SER A 1 255 ? 10.812 27.578 -3.197 1 98.19 255 SER A C 1
ATOM 1984 O O . SER A 1 255 ? 11.711 27.516 -2.355 1 98.19 255 SER A O 1
ATOM 1986 N N . ASN A 1 256 ? 10.266 26.484 -3.771 1 98 256 ASN A N 1
ATOM 1987 C CA . ASN A 1 256 ? 10.797 25.156 -3.439 1 98 256 ASN A CA 1
ATOM 1988 C C . ASN A 1 256 ? 12.25 25.016 -3.873 1 98 256 ASN A C 1
ATOM 1990 O O . ASN A 1 256 ? 13.016 24.266 -3.256 1 98 256 ASN A O 1
ATOM 1994 N N . ASP A 1 257 ? 12.648 25.766 -4.91 1 97.44 257 ASP A N 1
ATOM 1995 C CA . ASP A 1 257 ? 14.008 25.641 -5.426 1 97.44 257 ASP A CA 1
ATOM 1996 C C . ASP A 1 257 ? 14.938 26.672 -4.789 1 97.44 257 ASP A C 1
ATOM 1998 O O . ASP A 1 257 ? 16.156 26.609 -4.973 1 97.44 257 ASP A O 1
ATOM 2002 N N . GLY A 1 258 ? 14.469 27.641 -4.074 1 97.06 258 GLY A N 1
ATOM 2003 C CA . GLY A 1 258 ? 15.234 28.531 -3.221 1 97.06 258 GLY A CA 1
ATOM 2004 C C . GLY A 1 258 ? 16 29.578 -3.996 1 97.06 258 GLY A C 1
ATOM 2005 O O . GLY A 1 258 ? 17.078 30.016 -3.568 1 97.06 258 GLY A O 1
ATOM 2006 N N . HIS A 1 259 ? 15.477 30.047 -5.191 1 97.88 259 HIS A N 1
ATOM 2007 C CA . HIS A 1 259 ? 16.141 31.062 -5.988 1 97.88 259 HIS A CA 1
ATOM 2008 C C . HIS A 1 259 ? 15.57 32.438 -5.703 1 97.88 259 HIS A C 1
ATOM 2010 O O . HIS A 1 259 ? 14.367 32.594 -5.473 1 97.88 259 HIS A O 1
ATOM 2016 N N . TYR A 1 260 ? 16.469 33.438 -5.727 1 98 260 TYR A N 1
ATOM 2017 C CA . TYR A 1 260 ? 16.031 34.844 -5.711 1 98 260 TYR A CA 1
ATOM 2018 C C . TYR A 1 260 ? 15.586 35.281 -7.098 1 98 260 TYR A C 1
ATOM 2020 O O . TYR A 1 260 ? 16.312 35.125 -8.078 1 98 260 TYR A O 1
ATOM 2028 N N . GLU A 1 261 ? 14.414 35.875 -7.129 1 98.25 261 GLU A N 1
ATOM 2029 C CA . GLU A 1 261 ? 13.906 36.344 -8.414 1 98.25 261 GLU A CA 1
ATOM 2030 C C . GLU A 1 261 ? 13.461 37.781 -8.344 1 98.25 261 GLU A C 1
ATOM 2032 O O . GLU A 1 261 ? 12.539 38.188 -9.062 1 98.25 261 GLU A O 1
ATOM 2037 N N . GLY A 1 262 ? 14.016 38.531 -7.395 1 97.19 262 GLY A N 1
ATOM 2038 C CA . GLY A 1 262 ? 13.75 39.969 -7.273 1 97.19 262 GLY A CA 1
ATOM 2039 C C . GLY A 1 262 ? 14.711 40.812 -8.078 1 97.19 262 GLY A C 1
ATOM 2040 O O . GLY A 1 262 ? 15.344 40.312 -9.016 1 97.19 262 GLY A O 1
ATOM 2041 N N . GLY A 1 263 ? 14.766 42.156 -7.762 1 96.19 263 GLY A N 1
ATOM 2042 C CA . GLY A 1 263 ? 15.438 43.094 -8.633 1 96.19 263 GLY A CA 1
ATOM 2043 C C . GLY A 1 263 ? 16.812 43.5 -8.125 1 96.19 263 GLY A C 1
ATOM 2044 O O . GLY A 1 263 ? 17.516 44.25 -8.797 1 96.19 263 GLY A O 1
ATOM 2045 N N . ASP A 1 264 ? 17.234 42.969 -6.961 1 96.75 264 ASP A N 1
ATOM 2046 C CA . ASP A 1 264 ? 18.547 43.312 -6.426 1 96.75 264 ASP A CA 1
ATOM 2047 C C . ASP A 1 264 ? 19.672 42.719 -7.273 1 96.75 264 ASP A C 1
ATOM 2049 O O . ASP A 1 264 ? 19.828 41.5 -7.316 1 96.75 264 ASP A O 1
ATOM 2053 N N . PRO A 1 265 ? 20.469 43.5 -7.906 1 95.56 265 PRO A N 1
ATOM 2054 C CA . PRO A 1 265 ? 21.484 42.969 -8.812 1 95.56 265 PRO A CA 1
ATOM 2055 C C . PRO A 1 265 ? 22.656 42.312 -8.078 1 95.56 265 PRO A C 1
ATOM 2057 O O . PRO A 1 265 ? 23.453 41.594 -8.688 1 95.56 265 PRO A O 1
ATOM 2060 N N . SER A 1 266 ? 22.766 42.594 -6.809 1 95.31 266 SER A N 1
ATOM 2061 C CA . SER A 1 266 ? 23.906 42.062 -6.047 1 95.31 266 SER A CA 1
ATOM 2062 C C . SER A 1 266 ? 23.672 40.625 -5.637 1 95.31 266 SER A C 1
ATOM 2064 O O . SER A 1 266 ? 24.594 39.969 -5.164 1 95.31 266 SER A O 1
ATOM 2066 N N . ILE A 1 267 ? 22.5 40.094 -5.797 1 95.44 267 ILE A N 1
ATOM 2067 C CA . ILE A 1 267 ? 22.172 38.719 -5.406 1 95.44 267 ILE A CA 1
ATOM 2068 C C . ILE A 1 267 ? 22.234 37.812 -6.625 1 95.44 267 ILE A C 1
ATOM 2070 O O . ILE A 1 267 ? 21.594 38.062 -7.641 1 95.44 267 ILE A O 1
ATOM 2074 N N . ASP A 1 268 ? 23.016 36.75 -6.5 1 94.94 268 ASP A N 1
ATOM 2075 C CA . ASP A 1 268 ? 23.125 35.781 -7.562 1 94.94 268 ASP A CA 1
ATOM 2076 C C . ASP A 1 268 ? 21.797 35.031 -7.773 1 94.94 268 ASP A C 1
ATOM 2078 O O . ASP A 1 268 ? 21.344 34.312 -6.887 1 94.94 268 ASP A O 1
ATOM 2082 N N . LYS A 1 269 ? 21.281 35.125 -8.953 1 95.25 269 LYS A N 1
ATOM 2083 C CA . LYS A 1 269 ? 19.953 34.562 -9.227 1 95.25 269 LYS A CA 1
ATOM 2084 C C . LYS A 1 269 ? 20.016 33.062 -9.422 1 95.25 269 LYS A C 1
ATOM 2086 O O . LYS A 1 269 ? 18.984 32.375 -9.406 1 95.25 269 LYS A O 1
ATOM 2091 N N . GLN A 1 270 ? 21.188 32.469 -9.57 1 94.94 270 GLN A N 1
ATOM 2092 C CA . GLN A 1 270 ? 21.344 31.047 -9.797 1 94.94 270 GLN A CA 1
ATOM 2093 C C . GLN A 1 270 ? 21.688 30.328 -8.5 1 94.94 270 GLN A C 1
ATOM 2095 O O . GLN A 1 270 ? 21.562 29.094 -8.406 1 94.94 270 GLN A O 1
ATOM 2100 N N . ALA A 1 271 ? 22.109 31.078 -7.562 1 94.81 271 ALA A N 1
ATOM 2101 C CA . ALA A 1 271 ? 22.406 30.469 -6.273 1 94.81 271 ALA A CA 1
ATOM 2102 C C . ALA A 1 271 ? 21.125 30.109 -5.523 1 94.81 271 ALA A C 1
ATOM 2104 O O . ALA A 1 271 ? 20.141 30.844 -5.57 1 94.81 271 ALA A O 1
ATOM 2105 N N . THR A 1 272 ? 21.172 28.984 -4.793 1 94.88 272 THR A N 1
ATOM 2106 C CA . THR A 1 272 ? 20.016 28.562 -4.008 1 94.88 272 THR A CA 1
ATOM 2107 C C . THR A 1 272 ? 20.141 29.047 -2.562 1 94.88 272 THR A C 1
ATOM 2109 O O . THR A 1 272 ? 21.172 29.578 -2.166 1 94.88 272 THR A O 1
ATOM 2112 N N . GLY A 1 273 ? 19.062 28.938 -1.845 1 94.12 273 GLY A N 1
ATOM 2113 C CA . GLY A 1 273 ? 19.062 29.281 -0.434 1 94.12 273 GLY A CA 1
ATOM 2114 C C . GLY A 1 273 ? 18.625 30.719 -0.182 1 94.12 273 GLY A C 1
ATOM 2115 O O . GLY A 1 273 ? 18.922 31.281 0.873 1 94.12 273 GLY A O 1
ATOM 2116 N N . HIS A 1 274 ? 18 31.328 -1.173 1 95.56 274 HIS A N 1
ATOM 2117 C CA . HIS A 1 274 ? 17.562 32.719 -1.052 1 95.56 274 HIS A CA 1
ATOM 2118 C C . HIS A 1 274 ? 16.031 32.812 -1.053 1 95.56 274 HIS A C 1
ATOM 2120 O O . HIS A 1 274 ? 15.352 31.906 -1.562 1 95.56 274 HIS A O 1
ATOM 2126 N N . MET A 1 275 ? 15.516 33.844 -0.425 1 97.25 275 MET A N 1
ATOM 2127 C CA . MET A 1 275 ? 14.086 34.156 -0.537 1 97.25 275 MET A CA 1
ATOM 2128 C C . MET A 1 275 ? 13.703 34.438 -1.981 1 97.25 275 MET A C 1
ATOM 2130 O O . MET A 1 275 ? 14.562 34.812 -2.795 1 97.25 275 MET A O 1
ATOM 2134 N N . LEU A 1 276 ? 12.461 34.281 -2.283 1 98.38 276 LEU A N 1
ATOM 2135 C CA . LEU A 1 276 ? 11.984 34.5 -3.646 1 98.38 276 LEU A CA 1
ATOM 2136 C C . LEU A 1 276 ? 12.055 35.969 -4.027 1 98.38 276 LEU A C 1
ATOM 2138 O O . LEU A 1 276 ? 12.547 36.312 -5.105 1 98.38 276 LEU A O 1
ATOM 2142 N N . VAL A 1 277 ? 11.547 36.875 -3.184 1 98.25 277 VAL A N 1
ATOM 2143 C CA . VAL A 1 277 ? 11.617 38.344 -3.287 1 98.25 277 VAL A CA 1
ATOM 2144 C C . VAL A 1 277 ? 11.734 38.969 -1.895 1 98.25 277 VAL A C 1
ATOM 2146 O O . VAL A 1 277 ? 11.344 38.344 -0.902 1 98.25 277 VAL A O 1
ATOM 2149 N N . HIS A 1 278 ? 12.266 40.094 -1.829 1 97.69 278 HIS A N 1
ATOM 2150 C CA . HIS A 1 278 ? 12.453 40.781 -0.572 1 97.69 278 HIS A CA 1
ATOM 2151 C C . HIS A 1 278 ? 11.172 41.531 -0.157 1 97.69 278 HIS A C 1
ATOM 2153 O O . HIS A 1 278 ? 11.094 42.75 -0.248 1 97.69 278 HIS A O 1
ATOM 2159 N N . SER A 1 279 ? 10.258 40.812 0.332 1 97.69 279 SER A N 1
ATOM 2160 C CA . SER A 1 279 ? 8.953 41.312 0.752 1 97.69 279 SER A CA 1
ATOM 2161 C C . SER A 1 279 ? 8.383 40.469 1.892 1 97.69 279 SER A C 1
ATOM 2163 O O . SER A 1 279 ? 8.641 39.25 1.977 1 97.69 279 SER A O 1
ATOM 2165 N N . ILE A 1 280 ? 7.617 41.062 2.748 1 97.75 280 ILE A N 1
ATOM 2166 C CA . ILE A 1 280 ? 7 40.375 3.877 1 97.75 280 ILE A CA 1
ATOM 2167 C C . ILE A 1 280 ? 5.578 39.969 3.514 1 97.75 280 ILE A C 1
ATOM 2169 O O . ILE A 1 280 ? 4.801 40.781 3.002 1 97.75 280 ILE A O 1
ATOM 2173 N N . GLN A 1 281 ? 5.281 38.719 3.654 1 98 281 GLN A N 1
ATOM 2174 C CA . GLN A 1 281 ? 3.922 38.219 3.539 1 98 281 GLN A CA 1
ATOM 2175 C C . GLN A 1 281 ? 3.277 38.031 4.914 1 98 281 GLN A C 1
ATOM 2177 O O . GLN A 1 281 ? 3.973 37.844 5.91 1 98 281 GLN A O 1
ATOM 2182 N N . GLY A 1 282 ? 1.956 38.094 4.992 1 96.38 282 GLY A N 1
ATOM 2183 C CA . GLY A 1 282 ? 1.253 38.031 6.266 1 96.38 282 GLY A CA 1
ATOM 2184 C C . GLY A 1 282 ? -0.256 38 6.113 1 96.38 282 GLY A C 1
ATOM 2185 O O . GLY A 1 282 ? -0.834 37 5.684 1 96.38 282 GLY A O 1
ATOM 2186 N N . THR A 1 283 ? -0.875 39.219 6.414 1 95.56 283 THR A N 1
ATOM 2187 C CA . THR A 1 283 ? -2.33 39.281 6.398 1 95.56 283 THR A CA 1
ATOM 2188 C C . THR A 1 283 ? -2.832 39.75 5.031 1 95.56 283 THR A C 1
ATOM 2190 O O . THR A 1 283 ? -2.051 39.875 4.086 1 95.56 283 THR A O 1
ATOM 2193 N N . ARG A 1 284 ? -4.141 39.906 4.934 1 95.88 284 ARG A N 1
ATOM 2194 C CA . ARG A 1 284 ? -4.805 40.281 3.691 1 95.88 284 ARG A CA 1
ATOM 2195 C C . ARG A 1 284 ? -4.25 41.594 3.156 1 95.88 284 ARG A C 1
ATOM 2197 O O . ARG A 1 284 ? -4.199 41.812 1.943 1 95.88 284 ARG A O 1
ATOM 2204 N N . ASP A 1 285 ? -3.764 42.5 4 1 95.06 285 ASP A N 1
ATOM 2205 C CA . ASP A 1 285 ? -3.297 43.812 3.627 1 95.06 285 ASP A CA 1
ATOM 2206 C C . ASP A 1 285 ? -1.826 43.781 3.219 1 95.06 285 ASP A C 1
ATOM 2208 O O . ASP A 1 285 ? -1.309 44.781 2.674 1 95.06 285 ASP A O 1
ATOM 2212 N N . ALA A 1 286 ? -1.161 42.719 3.49 1 96.31 286 ALA A N 1
ATOM 2213 C CA . ALA A 1 286 ? 0.234 42.594 3.084 1 96.31 286 ALA A CA 1
ATOM 2214 C C . ALA A 1 286 ? 0.338 41.969 1.688 1 96.31 286 ALA A C 1
ATOM 2216 O O . ALA A 1 286 ? 0.22 40.75 1.521 1 96.31 286 ALA A O 1
ATOM 2217 N N . LYS A 1 287 ? 0.613 42.844 0.747 1 96.56 287 LYS A N 1
ATOM 2218 C CA . LYS A 1 287 ? 0.683 42.406 -0.642 1 96.56 287 LYS A CA 1
ATOM 2219 C C . LYS A 1 287 ? 2.123 42.094 -1.055 1 96.56 287 LYS A C 1
ATOM 2221 O O . LYS A 1 287 ? 3.039 42.844 -0.697 1 96.56 287 LYS A O 1
ATOM 2226 N N . VAL A 1 288 ? 2.297 41 -1.681 1 97.75 288 VAL A N 1
ATOM 2227 C CA . VAL A 1 288 ? 3.594 40.594 -2.221 1 97.75 288 VAL A CA 1
ATOM 2228 C C . VAL A 1 288 ? 3.5 40.469 -3.738 1 97.75 288 VAL A C 1
ATOM 2230 O O . VAL A 1 288 ? 2.59 39.812 -4.25 1 97.75 288 VAL A O 1
ATOM 2233 N N . THR A 1 289 ? 4.402 41.125 -4.414 1 96.75 289 THR A N 1
ATOM 2234 C CA . THR A 1 289 ? 4.422 41.031 -5.871 1 96.75 289 THR A CA 1
ATOM 2235 C C . THR A 1 289 ? 5.664 40.281 -6.344 1 96.75 289 THR A C 1
ATOM 2237 O O . THR A 1 289 ? 6.785 40.625 -5.98 1 96.75 289 THR A O 1
ATOM 2240 N N . VAL A 1 290 ? 5.527 39.25 -7.027 1 96.38 290 VAL A N 1
ATOM 2241 C CA . VAL A 1 290 ? 6.559 38.469 -7.711 1 96.38 290 VAL A CA 1
ATOM 2242 C C . VAL A 1 290 ? 6.359 38.562 -9.219 1 96.38 290 VAL A C 1
ATOM 2244 O O . VAL A 1 290 ? 5.379 38.062 -9.758 1 96.38 290 VAL A O 1
ATOM 2247 N N . HIS A 1 291 ? 7.309 39.281 -9.867 1 95.19 291 HIS A N 1
ATOM 2248 C CA . HIS A 1 291 ? 7.117 39.562 -11.281 1 95.19 291 HIS A CA 1
ATOM 2249 C C . HIS A 1 291 ? 5.844 40.375 -11.516 1 95.19 291 HIS A C 1
ATOM 2251 O O . HIS A 1 291 ? 5.695 41.469 -10.977 1 95.19 291 HIS A O 1
ATOM 2257 N N . GLU A 1 292 ? 4.84 39.812 -12.203 1 93.44 292 GLU A N 1
ATOM 2258 C CA . GLU A 1 292 ? 3.604 40.531 -12.492 1 93.44 292 GLU A CA 1
ATOM 2259 C C . GLU A 1 292 ? 2.43 39.969 -11.703 1 93.44 292 GLU A C 1
ATOM 2261 O O . GLU A 1 292 ? 1.272 40.281 -11.977 1 93.44 292 GLU A O 1
ATOM 2266 N N . LYS A 1 293 ? 2.764 39.125 -10.711 1 96.44 293 LYS A N 1
ATOM 2267 C CA . LYS A 1 293 ? 1.73 38.469 -9.914 1 96.44 293 LYS A CA 1
ATOM 2268 C C . LYS A 1 293 ? 1.71 39 -8.492 1 96.44 293 LYS A C 1
ATOM 2270 O O . LYS A 1 293 ? 2.752 39.094 -7.832 1 96.44 293 LYS A O 1
ATOM 2275 N N . THR A 1 294 ? 0.563 39.469 -8.016 1 96.75 294 THR A N 1
ATOM 2276 C CA . THR A 1 294 ? 0.434 39.969 -6.66 1 96.75 294 THR A CA 1
ATOM 2277 C C . THR A 1 294 ? -0.509 39.125 -5.832 1 96.75 294 THR A C 1
ATOM 2279 O O . THR A 1 294 ? -1.563 38.688 -6.316 1 96.75 294 THR A O 1
ATOM 2282 N N . TYR A 1 295 ? -0.127 38.719 -4.676 1 97.75 295 TYR A N 1
ATOM 2283 C CA . TYR A 1 295 ? -0.949 37.938 -3.766 1 97.75 295 TYR A CA 1
ATOM 2284 C C . TYR A 1 295 ? -0.882 38.5 -2.35 1 97.75 295 TYR A C 1
ATOM 2286 O O . TYR A 1 295 ? -0.086 39.375 -2.068 1 97.75 295 TYR A O 1
ATOM 2294 N N . SER A 1 296 ? -1.751 38.094 -1.477 1 97.81 296 SER A N 1
ATOM 2295 C CA . SER A 1 296 ? -1.715 38.344 -0.043 1 97.81 296 SER A CA 1
ATOM 2296 C C . SER A 1 296 ? -1.868 37.062 0.769 1 97.81 296 SER A C 1
ATOM 2298 O O . SER A 1 296 ? -2.219 36.031 0.223 1 97.81 296 SER A O 1
ATOM 2300 N N . GLY A 1 297 ? -1.589 37.156 2.062 1 97.56 297 GLY A N 1
ATOM 2301 C CA . GLY A 1 297 ? -1.603 36 2.912 1 97.56 297 GLY A CA 1
ATOM 2302 C C . GLY A 1 297 ? -0.336 35.156 2.805 1 97.56 297 GLY A C 1
ATOM 2303 O O . GLY A 1 297 ? 0.586 35.531 2.068 1 97.56 297 GLY A O 1
ATOM 2304 N N . ILE A 1 298 ? -0.243 34.125 3.572 1 98.19 298 ILE A N 1
ATOM 2305 C CA . ILE A 1 298 ? 0.87 33.188 3.523 1 98.19 298 ILE A CA 1
ATOM 2306 C C . ILE A 1 298 ? 0.46 31.953 2.736 1 98.19 298 ILE A C 1
ATOM 2308 O O . ILE A 1 298 ? -0.431 31.203 3.156 1 98.19 298 ILE A O 1
ATOM 2312 N N . PRO A 1 299 ? 1.084 31.719 1.604 1 98.06 299 PRO A N 1
ATOM 2313 C CA . PRO A 1 299 ? 0.729 30.547 0.81 1 98.06 299 PRO A CA 1
ATOM 2314 C C . PRO A 1 299 ? 0.928 29.234 1.573 1 98.06 299 PRO A C 1
ATOM 2316 O O . PRO A 1 299 ? 1.833 29.141 2.406 1 98.06 299 PRO A O 1
ATOM 2319 N N . VAL A 1 300 ? 0.118 28.219 1.256 1 98.12 300 VAL A N 1
ATOM 2320 C CA . VAL A 1 300 ? 0.131 26.922 1.93 1 98.12 300 VAL A CA 1
ATOM 2321 C C . VAL A 1 300 ? 1.527 26.312 1.847 1 98.12 300 VAL A C 1
ATOM 2323 O O . VAL A 1 300 ? 1.996 25.688 2.803 1 98.12 300 VAL A O 1
ATOM 2326 N N . GLU A 1 301 ? 2.193 26.5 0.739 1 97.69 301 GLU A N 1
ATOM 2327 C CA . GLU A 1 301 ? 3.504 25.906 0.5 1 97.69 301 GLU A CA 1
ATOM 2328 C C . GLU A 1 301 ? 4.516 26.359 1.549 1 97.69 301 GLU A C 1
ATOM 2330 O O . GLU A 1 301 ? 5.414 25.609 1.92 1 97.69 301 GLU A O 1
ATOM 2335 N N . THR A 1 302 ? 4.406 27.562 2.035 1 97.81 302 THR A N 1
ATOM 2336 C CA . THR A 1 302 ? 5.289 28.078 3.076 1 97.81 302 THR A CA 1
ATOM 2337 C C . THR A 1 302 ? 5.172 27.234 4.348 1 97.81 302 THR A C 1
ATOM 2339 O O . THR A 1 302 ? 6.184 26.891 4.961 1 97.81 302 THR A O 1
ATOM 2342 N N . CYS A 1 303 ? 3.969 26.922 4.672 1 97.06 303 CYS A N 1
ATOM 2343 C CA . CYS A 1 303 ? 3.746 26.078 5.848 1 97.06 303 CYS A CA 1
ATOM 2344 C C . CYS A 1 303 ? 4.258 24.672 5.621 1 97.06 303 CYS A C 1
ATOM 2346 O O . CYS A 1 303 ? 4.828 24.062 6.523 1 97.06 303 CYS A O 1
ATOM 2348 N N . THR A 1 304 ? 4.086 24.125 4.418 1 97.19 304 THR A N 1
ATOM 2349 C CA . THR A 1 304 ? 4.383 22.734 4.074 1 97.19 304 THR A CA 1
ATOM 2350 C C . THR A 1 304 ? 5.887 22.484 4.121 1 97.19 304 THR A C 1
ATOM 2352 O O . THR A 1 304 ? 6.324 21.328 4.238 1 97.19 304 THR A O 1
ATOM 2355 N N . THR A 1 305 ? 6.707 23.516 4.07 1 95.88 305 THR A N 1
ATOM 2356 C CA . THR A 1 305 ? 8.156 23.344 4.148 1 95.88 305 THR A CA 1
ATOM 2357 C C . THR A 1 305 ? 8.547 22.594 5.41 1 95.88 305 THR A C 1
ATOM 2359 O O . THR A 1 305 ? 9.516 21.828 5.41 1 95.88 305 THR A O 1
ATOM 2362 N N . CYS A 1 306 ? 7.719 22.75 6.449 1 95.25 306 CYS A N 1
ATOM 2363 C CA . CYS A 1 306 ? 7.988 22.062 7.703 1 95.25 306 CYS A CA 1
ATOM 2364 C C . CYS A 1 306 ? 6.934 21 7.977 1 95.25 306 CYS A C 1
ATOM 2366 O O . CYS A 1 306 ? 7.23 19.953 8.57 1 95.25 306 CYS A O 1
ATOM 2368 N N . HIS A 1 307 ? 5.742 21.234 7.527 1 96.19 307 HIS A N 1
ATOM 2369 C CA . HIS A 1 307 ? 4.637 20.328 7.816 1 96.19 307 HIS A CA 1
ATOM 2370 C C . HIS A 1 307 ? 4.5 19.266 6.727 1 96.19 307 HIS A C 1
ATOM 2372 O O . HIS A 1 307 ? 3.393 19.016 6.246 1 96.19 307 HIS A O 1
ATOM 2378 N N . ALA A 1 308 ? 5.621 18.734 6.258 1 94.88 308 ALA A N 1
ATOM 2379 C CA . ALA A 1 308 ? 5.66 17.734 5.191 1 94.88 308 ALA A CA 1
ATOM 2380 C C . ALA A 1 308 ? 5.941 16.344 5.75 1 94.88 308 ALA A C 1
ATOM 2382 O O . ALA A 1 308 ? 5.793 15.344 5.043 1 94.88 308 ALA A O 1
ATOM 2383 N N . ARG A 1 309 ? 6.324 16.297 6.973 1 89.88 309 ARG A N 1
ATOM 2384 C CA . ARG A 1 309 ? 6.539 15.023 7.652 1 89.88 309 ARG A CA 1
ATOM 2385 C C . ARG A 1 309 ? 5.668 14.914 8.898 1 89.88 309 ARG A C 1
ATOM 2387 O O . ARG A 1 309 ? 4.625 15.57 8.992 1 89.88 309 ARG A O 1
ATOM 2394 N N . GLY A 1 310 ? 5.945 13.984 9.758 1 82.88 310 GLY A N 1
ATOM 2395 C CA . GLY A 1 310 ? 5.086 13.797 10.914 1 82.88 310 GLY A CA 1
ATOM 2396 C C . GLY A 1 310 ? 3.684 13.344 10.547 1 82.88 310 GLY A C 1
ATOM 2397 O O . GLY A 1 310 ? 3.506 12.289 9.938 1 82.88 310 GLY A O 1
ATOM 2398 N N . LYS A 1 311 ? 2.742 14.242 10.836 1 86.31 311 LYS A N 1
ATOM 2399 C CA . LYS A 1 311 ? 1.362 13.922 10.484 1 86.31 311 LYS A CA 1
ATOM 2400 C C . LYS A 1 311 ? 1.063 14.312 9.039 1 86.31 311 LYS A C 1
ATOM 2402 O O . LYS A 1 311 ? -0.03 14.047 8.531 1 86.31 311 LYS A O 1
ATOM 2407 N N . ARG A 1 312 ? 2.027 14.891 8.375 1 92.88 312 ARG A N 1
ATOM 2408 C CA . ARG A 1 312 ? 1.997 15.211 6.949 1 92.88 312 ARG A CA 1
ATOM 2409 C C . ARG A 1 312 ? 0.819 16.125 6.617 1 92.88 312 ARG A C 1
ATOM 2411 O O . ARG A 1 312 ? 0.166 15.945 5.586 1 92.88 312 ARG A O 1
ATOM 2418 N N . ILE A 1 313 ? 0.507 17.016 7.477 1 94.75 313 ILE A N 1
ATOM 2419 C CA . ILE A 1 313 ? -0.718 17.797 7.359 1 94.75 313 ILE A CA 1
ATOM 2420 C C . ILE A 1 313 ? -0.61 18.75 6.168 1 94.75 313 ILE A C 1
ATOM 2422 O O . ILE A 1 313 ? -1.595 18.984 5.461 1 94.75 313 ILE A O 1
ATOM 2426 N N . GLY A 1 314 ? 0.605 19.328 5.906 1 97.25 314 GLY A N 1
ATOM 2427 C CA . GLY A 1 314 ? 0.755 20.25 4.789 1 97.25 314 GLY A CA 1
ATOM 2428 C C . GLY A 1 314 ? 0.559 19.578 3.439 1 97.25 314 GLY A C 1
ATOM 2429 O O . GLY A 1 314 ? -0.276 20.016 2.643 1 97.25 314 GLY A O 1
ATOM 2430 N N . VAL A 1 315 ? 1.259 18.484 3.215 1 97.81 315 VAL A N 1
ATOM 2431 C CA . VAL A 1 315 ? 1.174 17.797 1.935 1 97.81 315 VAL A CA 1
ATOM 2432 C C . VAL A 1 315 ? -0.201 17.156 1.786 1 97.81 315 VAL A C 1
ATOM 2434 O O . VAL A 1 315 ? -0.735 17.062 0.678 1 97.81 315 VAL A O 1
ATOM 2437 N N . SER A 1 316 ? -0.823 16.703 2.92 1 97.88 316 SER A N 1
ATOM 2438 C CA . SER A 1 316 ? -2.17 16.141 2.869 1 97.88 316 SER A CA 1
ATOM 2439 C C . SER A 1 316 ? -3.191 17.188 2.455 1 97.88 316 SER A C 1
ATOM 2441 O O . SER A 1 316 ? -4.07 16.922 1.635 1 97.88 316 SER A O 1
ATOM 2443 N N . PHE A 1 317 ? -3.062 18.391 3.029 1 98.06 317 PHE A N 1
ATOM 2444 C CA . PHE A 1 317 ? -3.957 19.484 2.701 1 98.06 317 PHE A CA 1
ATOM 2445 C C . PHE A 1 317 ? -3.91 19.797 1.211 1 98.06 317 PHE A C 1
ATOM 2447 O O . PHE A 1 317 ? -4.934 20.125 0.604 1 98.06 317 PHE A O 1
ATOM 2454 N N . GLN A 1 318 ? -2.744 19.625 0.613 1 97.56 318 GLN A N 1
ATOM 2455 C CA . GLN A 1 318 ? -2.521 19.891 -0.804 1 97.56 318 GLN A CA 1
ATOM 2456 C C . GLN A 1 318 ? -2.859 18.672 -1.654 1 97.56 318 GLN A C 1
ATOM 2458 O O . GLN A 1 318 ? -2.842 18.75 -2.885 1 97.56 318 GLN A O 1
ATOM 2463 N N . GLY A 1 319 ? -3.184 17.562 -1.055 1 97.44 319 GLY A N 1
ATOM 2464 C CA . GLY A 1 319 ? -3.506 16.344 -1.774 1 97.44 319 GLY A CA 1
ATOM 2465 C C . GLY A 1 319 ? -2.281 15.617 -2.291 1 97.44 319 GLY A C 1
ATOM 2466 O O . GLY A 1 319 ? -2.246 15.195 -3.449 1 97.44 319 GLY A O 1
ATOM 2467 N N . LEU A 1 320 ? -1.244 15.453 -1.483 1 97.88 320 LEU A N 1
ATOM 2468 C CA . LEU A 1 320 ? -0.02 14.742 -1.84 1 97.88 320 LEU A CA 1
ATOM 2469 C C . LEU A 1 320 ? 0.267 13.617 -0.849 1 97.88 320 LEU A C 1
ATOM 2471 O O . LEU A 1 320 ? 0.278 13.844 0.364 1 97.88 320 LEU A O 1
ATOM 2475 N N . MET A 1 321 ? 0.488 12.438 -1.354 1 97 321 MET A N 1
ATOM 2476 C CA . MET A 1 321 ? 0.832 11.273 -0.534 1 97 321 MET A CA 1
ATOM 2477 C C . MET A 1 321 ? 2.23 10.766 -0.868 1 97 321 MET A C 1
ATOM 2479 O O . MET A 1 321 ? 2.525 10.461 -2.025 1 97 321 MET A O 1
ATOM 2483 N N . GLU A 1 322 ? 3.025 10.664 0.124 1 96.5 322 GLU A N 1
ATOM 2484 C CA . GLU A 1 322 ? 4.391 10.18 -0.05 1 96.5 322 GLU A CA 1
ATOM 2485 C C . GLU A 1 322 ? 4.398 8.742 -0.566 1 96.5 322 GLU A C 1
ATOM 2487 O O . GLU A 1 322 ? 3.572 7.922 -0.157 1 96.5 322 GLU A O 1
ATOM 2492 N N . THR A 1 323 ? 5.316 8.391 -1.478 1 96.62 323 THR A N 1
ATOM 2493 C CA . THR A 1 323 ? 5.484 7.055 -2.045 1 96.62 323 THR A CA 1
ATOM 2494 C C . THR A 1 323 ? 6.961 6.684 -2.131 1 96.62 323 THR A C 1
ATOM 2496 O O . THR A 1 323 ? 7.824 7.562 -2.195 1 96.62 323 THR A O 1
ATOM 2499 N N . PRO A 1 324 ? 7.27 5.387 -2.02 1 96.06 324 PRO A N 1
ATOM 2500 C CA . PRO A 1 324 ? 8.656 4.961 -2.182 1 96.06 324 PRO A CA 1
ATOM 2501 C C . PRO A 1 324 ? 9.102 4.941 -3.643 1 96.06 324 PRO A C 1
ATOM 2503 O O . PRO A 1 324 ? 10.297 4.781 -3.928 1 96.06 324 PRO A O 1
ATOM 2506 N N . TYR A 1 325 ? 8.211 5.125 -4.555 1 97.44 325 TYR A N 1
ATOM 2507 C CA . TYR A 1 325 ? 8.516 5.027 -5.977 1 97.44 325 TYR A CA 1
ATOM 2508 C C . TYR A 1 325 ? 8.812 6.398 -6.57 1 97.44 325 TYR A C 1
ATOM 2510 O O . TYR A 1 325 ? 8.344 7.418 -6.055 1 97.44 325 TYR A O 1
ATOM 2518 N N . HIS A 1 326 ? 9.539 6.445 -7.629 1 97.56 326 HIS A N 1
ATOM 2519 C CA . HIS A 1 326 ? 9.984 7.688 -8.25 1 97.56 326 HIS A CA 1
ATOM 2520 C C . HIS A 1 326 ? 9.211 7.965 -9.539 1 97.56 326 HIS A C 1
ATOM 2522 O O . HIS A 1 326 ? 9.711 8.664 -10.422 1 97.56 326 HIS A O 1
ATOM 2528 N N . SER A 1 327 ? 8.016 7.348 -9.672 1 97.19 327 SER A N 1
ATOM 2529 C CA . SER A 1 327 ? 7.148 7.496 -10.828 1 97.19 327 SER A CA 1
ATOM 2530 C C . SER A 1 327 ? 6.152 8.633 -10.633 1 97.19 327 SER A C 1
ATOM 2532 O O . SER A 1 327 ? 5.859 9.016 -9.5 1 97.19 327 SER A O 1
ATOM 2534 N N . PRO A 1 328 ? 5.609 9.188 -11.836 1 97.69 328 PRO A N 1
ATOM 2535 C CA . PRO A 1 328 ? 5.973 8.961 -13.234 1 97.69 328 PRO A CA 1
ATOM 2536 C C . PRO A 1 328 ? 7.328 9.562 -13.602 1 97.69 328 PRO A C 1
ATOM 2538 O O . PRO A 1 328 ? 7.859 10.391 -12.852 1 97.69 328 PRO A O 1
ATOM 2541 N N . PHE A 1 329 ? 7.887 9.195 -14.695 1 98.25 329 PHE A N 1
ATOM 2542 C CA . PHE A 1 329 ? 9.172 9.727 -15.133 1 98.25 329 PHE A CA 1
ATOM 2543 C C . PHE A 1 329 ? 9.055 11.195 -15.523 1 98.25 329 PHE A C 1
ATOM 2545 O O . PHE A 1 329 ? 8.031 11.609 -16.078 1 98.25 329 PHE A O 1
ATOM 2552 N N . ALA A 1 330 ? 10.094 11.969 -15.227 1 97.94 330 ALA A N 1
ATOM 2553 C CA . ALA A 1 330 ? 10.141 13.391 -15.539 1 97.94 330 ALA A CA 1
ATOM 2554 C C . ALA A 1 330 ? 10.328 13.617 -17.031 1 97.94 330 ALA A C 1
ATOM 2556 O O . ALA A 1 330 ? 10.461 12.664 -17.797 1 97.94 330 ALA A O 1
ATOM 2557 N N . LYS A 1 331 ? 10.328 14.852 -17.469 1 96.75 331 LYS A N 1
ATOM 2558 C CA . LYS A 1 331 ? 10.328 15.242 -18.875 1 96.75 331 LYS A CA 1
ATOM 2559 C C . LYS A 1 331 ? 11.555 14.695 -19.594 1 96.75 331 LYS A C 1
ATOM 2561 O O . LYS A 1 331 ? 11.484 14.352 -20.781 1 96.75 331 LYS A O 1
ATOM 2566 N N . ASP A 1 332 ? 12.68 14.555 -18.891 1 95.81 332 ASP A N 1
ATOM 2567 C CA . ASP A 1 332 ? 13.922 14.094 -19.5 1 95.81 332 ASP A CA 1
ATOM 2568 C C . ASP A 1 332 ? 14.055 12.578 -19.375 1 95.81 332 ASP A C 1
ATOM 2570 O O . ASP A 1 332 ? 15.109 12.016 -19.703 1 95.81 332 ASP A O 1
ATOM 2574 N N . GLY A 1 333 ? 13.047 11.914 -18.844 1 96.25 333 GLY A N 1
ATOM 2575 C CA . GLY A 1 333 ? 13.086 10.477 -18.656 1 96.25 333 GLY A CA 1
ATOM 2576 C C . GLY A 1 333 ? 13.664 10.062 -17.312 1 96.25 333 GLY A C 1
ATOM 2577 O O . GLY A 1 333 ? 13.703 8.875 -16.984 1 96.25 333 GLY A O 1
ATOM 2578 N N . GLY A 1 334 ? 14.164 11.016 -16.547 1 96.62 334 GLY A N 1
ATOM 2579 C CA . GLY A 1 334 ? 14.664 10.742 -15.211 1 96.62 334 GLY A CA 1
ATOM 2580 C C . GLY A 1 334 ? 13.555 10.547 -14.188 1 96.62 334 GLY A C 1
ATOM 2581 O O . GLY A 1 334 ? 12.375 10.516 -14.547 1 96.62 334 GLY A O 1
ATOM 2582 N N . PRO A 1 335 ? 13.914 10.367 -12.969 1 97.25 335 PRO A N 1
ATOM 2583 C CA . PRO A 1 335 ? 12.914 10.164 -11.914 1 97.25 335 PRO A CA 1
ATOM 2584 C C . PRO A 1 335 ? 12.117 11.422 -11.602 1 97.25 335 PRO A C 1
ATOM 2586 O O . PRO A 1 335 ? 12.555 12.531 -11.922 1 97.25 335 PRO A O 1
ATOM 2589 N N . GLN A 1 336 ? 10.922 11.25 -11.023 1 97.69 336 GLN A N 1
ATOM 2590 C CA . GLN A 1 336 ? 10.234 12.383 -10.422 1 97.69 336 GLN A CA 1
ATOM 2591 C C . GLN A 1 336 ? 11.172 13.18 -9.523 1 97.69 336 GLN A C 1
ATOM 2593 O O . GLN A 1 336 ? 11.906 12.609 -8.719 1 97.69 336 GLN A O 1
ATOM 2598 N N . PRO A 1 337 ? 11.188 14.516 -9.711 1 97.69 337 PRO A N 1
ATOM 2599 C CA . PRO A 1 337 ? 12.078 15.281 -8.836 1 97.69 337 PRO A CA 1
ATOM 2600 C C . PRO A 1 337 ? 11.766 15.102 -7.355 1 97.69 337 PRO A C 1
ATOM 2602 O O . PRO A 1 337 ? 10.594 15.023 -6.977 1 97.69 337 PRO A O 1
ATOM 2605 N N . ALA A 1 338 ? 12.789 15.008 -6.578 1 97.19 338 ALA A N 1
ATOM 2606 C CA . ALA A 1 338 ? 12.586 14.898 -5.137 1 97.19 338 ALA A CA 1
ATOM 2607 C C . ALA A 1 338 ? 12.023 16.188 -4.555 1 97.19 338 ALA A C 1
ATOM 2609 O O . ALA A 1 338 ? 12.406 17.281 -4.969 1 97.19 338 ALA A O 1
ATOM 2610 N N . LEU A 1 339 ? 11.055 16.125 -3.707 1 97.12 339 LEU A N 1
ATOM 2611 C CA . LEU A 1 339 ? 10.469 17.188 -2.896 1 97.12 339 LEU A CA 1
ATOM 2612 C C . LEU A 1 339 ? 10.508 16.828 -1.415 1 97.12 339 LEU A C 1
ATOM 2614 O O . LEU A 1 339 ? 9.977 15.797 -1.009 1 97.12 339 LEU A O 1
ATOM 2618 N N . HIS A 1 340 ? 11.188 17.609 -0.552 1 95.38 340 HIS A N 1
ATOM 2619 C CA . HIS A 1 340 ? 11.43 17.266 0.844 1 95.38 340 HIS A CA 1
ATOM 2620 C C . HIS A 1 340 ? 12.203 15.953 0.959 1 95.38 340 HIS A C 1
ATOM 2622 O O . HIS A 1 340 ? 12.016 15.203 1.918 1 95.38 340 HIS A O 1
ATOM 2628 N N . THR A 1 341 ? 12.945 15.562 -0.096 1 94.94 341 THR A N 1
ATOM 2629 C CA . THR A 1 341 ? 13.742 14.352 -0.218 1 94.94 341 THR A CA 1
ATOM 2630 C C . THR A 1 341 ? 12.844 13.141 -0.472 1 94.94 341 THR A C 1
ATOM 2632 O O . THR A 1 341 ? 13.266 12 -0.268 1 94.94 341 THR A O 1
ATOM 2635 N N . LYS A 1 342 ? 11.656 13.375 -0.868 1 96.56 342 LYS A N 1
ATOM 2636 C CA . LYS A 1 342 ? 10.672 12.32 -1.091 1 96.56 342 LYS A CA 1
ATOM 2637 C C . LYS A 1 342 ? 10.023 12.453 -2.465 1 96.56 342 LYS A C 1
ATOM 2639 O O . LYS A 1 342 ? 10.352 13.367 -3.227 1 96.56 342 LYS A O 1
ATOM 2644 N N . HIS A 1 343 ? 9.117 11.508 -2.789 1 97.62 343 HIS A N 1
ATOM 2645 C CA . HIS A 1 343 ? 8.273 11.516 -3.977 1 97.62 343 HIS A CA 1
ATOM 2646 C C . HIS A 1 343 ? 6.801 11.352 -3.607 1 97.62 343 HIS A C 1
ATOM 2648 O O . HIS A 1 343 ? 6.48 10.945 -2.486 1 97.62 343 HIS A O 1
ATOM 2654 N N . TYR A 1 344 ? 5.934 11.742 -4.605 1 97.75 344 TYR A N 1
ATOM 2655 C CA . TYR A 1 344 ? 4.543 11.852 -4.172 1 97.75 344 TYR A CA 1
ATOM 2656 C C . TYR A 1 344 ? 3.596 11.32 -5.242 1 97.75 344 TYR A C 1
ATOM 2658 O O . TYR A 1 344 ? 3.961 11.227 -6.414 1 97.75 344 TYR A O 1
ATOM 2666 N N . ILE A 1 345 ? 2.402 10.93 -4.812 1 97.62 345 ILE A N 1
ATOM 2667 C CA . ILE A 1 345 ? 1.219 10.664 -5.625 1 97.62 345 ILE A CA 1
ATOM 2668 C C . ILE A 1 345 ? 0.184 11.766 -5.402 1 97.62 345 ILE A C 1
ATOM 2670 O O . ILE A 1 345 ? -0.028 12.211 -4.27 1 97.62 345 ILE A O 1
ATOM 2674 N N . ALA A 1 346 ? -0.446 12.234 -6.473 1 98.06 346 ALA A N 1
ATOM 2675 C CA . ALA A 1 346 ? -1.487 13.25 -6.363 1 98.06 346 ALA A CA 1
ATOM 2676 C C . ALA A 1 346 ? -2.795 12.648 -5.859 1 98.06 346 ALA A C 1
ATOM 2678 O O . ALA A 1 346 ? -3.336 11.727 -6.473 1 98.06 346 ALA A O 1
ATOM 2679 N N . MET A 1 347 ? -3.318 13.148 -4.77 1 97.62 347 MET A N 1
ATOM 2680 C CA . MET A 1 347 ? -4.547 12.695 -4.121 1 97.62 347 MET A CA 1
ATOM 2681 C C . MET A 1 347 ? -5.598 13.805 -4.113 1 97.62 347 MET A C 1
ATOM 2683 O O . MET A 1 347 ? -5.301 14.945 -4.465 1 97.62 347 MET A O 1
ATOM 2687 N N . GLU A 1 348 ? -6.781 13.398 -3.633 1 96.38 348 GLU A N 1
ATOM 2688 C CA . GLU A 1 348 ? -7.828 14.391 -3.412 1 96.38 348 GLU A CA 1
ATOM 2689 C C . GLU A 1 348 ? -7.367 15.469 -2.438 1 96.38 348 GLU A C 1
ATOM 2691 O O . GLU A 1 348 ? -6.754 15.172 -1.411 1 96.38 348 GLU A O 1
ATOM 2696 N N . GLN A 1 349 ? -7.652 16.719 -2.771 1 96.94 349 GLN A N 1
ATOM 2697 C CA . GLN A 1 349 ? -7.273 17.859 -1.943 1 96.94 349 GLN A CA 1
ATOM 2698 C C . GLN A 1 349 ? -8.367 18.188 -0.93 1 96.94 349 GLN A C 1
ATOM 2700 O O . GLN A 1 349 ? -9.531 17.859 -1.137 1 96.94 349 GLN A O 1
ATOM 2705 N N . ASP A 1 350 ? -7.973 18.75 0.166 1 97.94 350 ASP A N 1
ATOM 2706 C CA . ASP A 1 350 ? -8.945 19.234 1.146 1 97.94 350 ASP A CA 1
ATOM 2707 C C . ASP A 1 350 ? -9.898 20.25 0.522 1 97.94 350 ASP A C 1
ATOM 2709 O O . ASP A 1 350 ? -9.477 21.109 -0.241 1 97.94 350 ASP A O 1
ATOM 2713 N N . VAL A 1 351 ? -11.18 20.141 0.812 1 97.5 351 VAL A N 1
ATOM 2714 C CA . VAL A 1 351 ? -12.203 20.984 0.211 1 97.5 351 VAL A CA 1
ATOM 2715 C C . VAL A 1 351 ? -11.922 22.453 0.54 1 97.5 351 VAL A C 1
ATOM 2717 O O . VAL A 1 351 ? -12.18 23.328 -0.277 1 97.5 351 VAL A O 1
ATOM 2720 N N . HIS A 1 352 ? -11.367 22.75 1.751 1 97.81 352 HIS A N 1
ATOM 2721 C CA . HIS A 1 352 ? -11.047 24.125 2.127 1 97.81 352 HIS A CA 1
ATOM 2722 C C . HIS A 1 352 ? -9.914 24.688 1.271 1 97.81 352 HIS A C 1
ATOM 2724 O O . HIS A 1 352 ? -9.938 25.844 0.875 1 97.81 352 HIS A O 1
ATOM 2730 N N . TYR A 1 353 ? -8.953 23.828 0.944 1 97.62 353 TYR A N 1
ATOM 2731 C CA . TYR A 1 353 ? -7.902 24.188 0.003 1 97.62 353 TYR A CA 1
ATOM 2732 C C . TYR A 1 353 ? -8.484 24.547 -1.357 1 97.62 353 TYR A C 1
ATOM 2734 O O . TYR A 1 353 ? -8.117 25.562 -1.95 1 97.62 353 TYR A O 1
ATOM 2742 N N . LEU A 1 354 ? -9.422 23.75 -1.797 1 96.88 354 LEU A N 1
ATOM 2743 C CA . LEU A 1 354 ? -10.047 23.938 -3.102 1 96.88 354 LEU A CA 1
ATOM 2744 C C . LEU A 1 354 ? -10.867 25.219 -3.131 1 96.88 354 LEU A C 1
ATOM 2746 O O . LEU A 1 354 ? -11.008 25.844 -4.184 1 96.88 354 LEU A O 1
ATOM 2750 N N . LYS A 1 355 ? -11.312 25.625 -1.987 1 97.38 355 LYS A N 1
ATOM 2751 C CA . LYS A 1 355 ? -12.141 26.828 -1.906 1 97.38 355 LYS A CA 1
ATOM 2752 C C . LYS A 1 355 ? -11.281 28.078 -1.749 1 97.38 355 LYS A C 1
ATOM 2754 O O . LYS A 1 355 ? -11.805 29.188 -1.639 1 97.38 355 LYS A O 1
ATOM 2759 N N . GLY A 1 356 ? -9.992 27.875 -1.655 1 97.5 356 GLY A N 1
ATOM 2760 C CA . GLY A 1 356 ? -9.078 29.016 -1.649 1 97.5 356 GLY A CA 1
ATOM 2761 C C . GLY A 1 356 ? -8.664 29.438 -0.253 1 97.5 356 GLY A C 1
ATOM 2762 O O . GLY A 1 356 ? -8.195 30.547 -0.052 1 97.5 356 GLY A O 1
ATOM 2763 N N . MET A 1 357 ? -8.828 28.531 0.721 1 98.06 357 MET A N 1
ATOM 2764 C CA . MET A 1 357 ? -8.375 28.844 2.076 1 98.06 357 MET A CA 1
ATOM 2765 C C . MET A 1 357 ? -6.938 28.391 2.281 1 98.06 357 MET A C 1
ATOM 2767 O O . MET A 1 357 ? -6.484 27.438 1.646 1 98.06 357 MET A O 1
ATOM 2771 N N . THR A 1 358 ? -6.223 29.062 3.111 1 98.19 358 THR A N 1
ATOM 2772 C CA . THR A 1 358 ? -4.891 28.672 3.572 1 98.19 358 THR A CA 1
ATOM 2773 C C . THR A 1 358 ? -4.922 28.281 5.043 1 98.19 358 THR A C 1
ATOM 2775 O O . THR A 1 358 ? -5.969 28.344 5.688 1 98.19 358 THR A O 1
ATOM 2778 N N . CYS A 1 359 ? -3.793 27.828 5.586 1 98 359 CYS A N 1
ATOM 2779 C CA . CYS A 1 359 ? -3.713 27.375 6.969 1 98 359 CYS A CA 1
ATOM 2780 C C . CYS A 1 359 ? -4.141 28.469 7.934 1 98 359 CYS A C 1
ATOM 2782 O O . CYS A 1 359 ? -4.848 28.203 8.906 1 98 359 CYS A O 1
ATOM 2784 N N . GLN A 1 360 ? -3.752 29.75 7.633 1 97.19 360 GLN A N 1
ATOM 2785 C CA . GLN A 1 360 ? -3.953 30.859 8.562 1 97.19 360 GLN A CA 1
ATOM 2786 C C . GLN A 1 360 ? -5.41 31.312 8.57 1 97.19 360 GLN A C 1
ATOM 2788 O O . GLN A 1 360 ? -5.816 32.094 9.422 1 97.19 360 GLN A O 1
ATOM 2793 N N . ASP A 1 361 ? -6.184 30.797 7.637 1 98.25 361 ASP A N 1
ATOM 2794 C CA . ASP A 1 361 ? -7.594 31.172 7.617 1 98.25 361 ASP A CA 1
ATOM 2795 C C . ASP A 1 361 ? -8.375 30.422 8.703 1 98.25 361 ASP A C 1
ATOM 2797 O O . ASP A 1 361 ? -9.453 30.859 9.102 1 98.25 361 ASP A O 1
ATOM 2801 N N . CYS A 1 362 ? -7.832 29.266 9.156 1 97.56 362 CYS A N 1
ATOM 2802 C CA . CYS A 1 362 ? -8.43 28.531 10.266 1 97.56 362 CYS A CA 1
ATOM 2803 C C . CYS A 1 362 ? -7.586 28.688 11.531 1 97.56 362 CYS A C 1
ATOM 2805 O O . CYS A 1 362 ? -8.109 29.016 12.594 1 97.56 362 CYS A O 1
ATOM 2807 N N . HIS A 1 363 ? -6.309 28.516 11.422 1 97.19 363 HIS A N 1
ATOM 2808 C CA . HIS A 1 363 ? -5.434 28.578 12.586 1 97.19 363 HIS A CA 1
ATOM 2809 C C . HIS A 1 363 ? -5.133 30.031 12.969 1 97.19 363 HIS A C 1
ATOM 2811 O O . HIS A 1 363 ? -4.484 30.75 12.211 1 97.19 363 HIS A O 1
ATOM 2817 N N . THR A 1 364 ? -5.488 30.406 14.141 1 95.19 364 THR A N 1
ATOM 2818 C CA . THR A 1 364 ? -5.375 31.781 14.617 1 95.19 364 THR A CA 1
ATOM 2819 C C . THR A 1 364 ? -3.926 32.125 14.969 1 95.19 364 THR A C 1
ATOM 2821 O O . THR A 1 364 ? -3.072 31.219 15.016 1 95.19 364 THR A O 1
ATOM 2824 N N . THR A 1 365 ? -3.654 33.375 15.188 1 94 365 THR A N 1
ATOM 2825 C CA . THR A 1 365 ? -2.332 33.844 15.609 1 94 365 THR A CA 1
ATOM 2826 C C . THR A 1 365 ? -1.907 33.125 16.891 1 94 365 THR A C 1
ATOM 2828 O O . THR A 1 365 ? -0.726 32.844 17.078 1 94 365 THR A O 1
ATOM 2831 N N . THR A 1 366 ? -2.867 32.844 17.781 1 94.06 366 THR A N 1
ATOM 2832 C CA . THR A 1 366 ? -2.58 32.156 19.031 1 94.06 366 THR A CA 1
ATOM 2833 C C . THR A 1 366 ? -2.107 30.719 18.734 1 94.06 366 THR A C 1
ATOM 2835 O O . THR A 1 366 ? -1.155 30.25 19.359 1 94.06 366 THR A O 1
ATOM 2838 N N . ASP A 1 367 ? -2.734 30.062 17.812 1 95 367 ASP A N 1
ATOM 2839 C CA . ASP A 1 367 ? -2.396 28.688 17.453 1 95 367 ASP A CA 1
ATOM 2840 C C . ASP A 1 367 ? -0.98 28.594 16.891 1 95 367 ASP A C 1
ATOM 2842 O O . ASP A 1 367 ? -0.267 27.625 17.156 1 95 367 ASP A O 1
ATOM 2846 N N . VAL A 1 368 ? -0.571 29.625 16.141 1 93.69 368 VAL A N 1
ATOM 2847 C CA . VAL A 1 368 ? 0.67 29.516 15.375 1 93.69 368 VAL A CA 1
ATOM 2848 C C . VAL A 1 368 ? 1.803 30.203 16.141 1 93.69 368 VAL A C 1
ATOM 2850 O O . VAL A 1 368 ? 2.955 29.766 16.078 1 93.69 368 VAL A O 1
ATOM 2853 N N . HIS A 1 369 ? 1.539 31.391 16.875 1 95.25 369 HIS A N 1
ATOM 2854 C CA . HIS A 1 369 ? 2.574 32.156 17.562 1 95.25 369 HIS A CA 1
ATOM 2855 C C . HIS A 1 369 ? 2.645 31.797 19.047 1 95.25 369 HIS A C 1
ATOM 2857 O O . HIS A 1 369 ? 3.592 32.156 19.734 1 95.25 369 HIS A O 1
ATOM 2863 N N . SER A 1 370 ? 1.692 31.078 19.578 1 96.75 370 SER A N 1
ATOM 2864 C CA . SER A 1 370 ? 1.551 30.812 21 1 96.75 370 SER A CA 1
ATOM 2865 C C . SER A 1 370 ? 0.852 31.969 21.703 1 96.75 370 SER A C 1
ATOM 2867 O O . SER A 1 370 ? 0.733 33.062 21.156 1 96.75 370 SER A O 1
ATOM 2869 N N . ASP A 1 371 ? 0.269 31.766 22.812 1 96.81 371 ASP A N 1
ATOM 2870 C CA . ASP A 1 371 ? -0.351 32.781 23.656 1 96.81 371 ASP A CA 1
ATOM 2871 C C . ASP A 1 371 ? 0.6 33.25 24.75 1 96.81 371 ASP A C 1
ATOM 2873 O O . ASP A 1 371 ? 0.191 33.938 25.688 1 96.81 371 ASP A O 1
ATOM 2877 N N . GLY A 1 372 ? 1.807 32.75 24.656 1 97.25 372 GLY A N 1
ATOM 2878 C CA . GLY A 1 372 ? 2.818 33.125 25.625 1 97.25 372 GLY A CA 1
ATOM 2879 C C . GLY A 1 372 ? 3.049 32.062 26.703 1 97.25 372 GLY A C 1
ATOM 2880 O O . GLY A 1 372 ? 3.926 32.219 27.547 1 97.25 372 GLY A O 1
ATOM 2881 N N . PHE A 1 373 ? 2.283 31.016 26.656 1 97.94 373 PHE A N 1
ATOM 2882 C CA . PHE A 1 373 ? 2.432 29.906 27.594 1 97.94 373 PHE A CA 1
ATOM 2883 C C . PHE A 1 373 ? 2.682 28.609 26.844 1 97.94 373 PHE A C 1
ATOM 2885 O O . PHE A 1 373 ? 2.32 28.469 25.672 1 97.94 373 PHE A O 1
ATOM 2892 N N . LEU A 1 374 ? 3.281 27.656 27.578 1 98 374 LEU A N 1
ATOM 2893 C CA . LEU A 1 374 ? 3.721 26.406 26.953 1 98 374 LEU A CA 1
ATOM 2894 C C . LEU A 1 374 ? 2.539 25.469 26.719 1 98 374 LEU A C 1
ATOM 2896 O O . LEU A 1 374 ? 1.645 25.359 27.562 1 98 374 LEU A O 1
ATOM 2900 N N . ALA A 1 375 ? 2.482 24.875 25.547 1 96.88 375 ALA A N 1
ATOM 2901 C CA . ALA A 1 375 ? 1.623 23.766 25.109 1 96.88 375 ALA A CA 1
ATOM 2902 C C . ALA A 1 375 ? 2.424 22.703 24.359 1 96.88 375 ALA A C 1
ATOM 2904 O O . ALA A 1 375 ? 2.84 22.922 23.219 1 96.88 375 ALA A O 1
ATOM 2905 N N . ALA A 1 376 ? 2.512 21.547 24.859 1 96.94 376 ALA A N 1
ATOM 2906 C CA . ALA A 1 376 ? 3.621 20.672 24.5 1 96.94 376 ALA A CA 1
ATOM 2907 C C . ALA A 1 376 ? 3.207 19.688 23.406 1 96.94 376 ALA A C 1
ATOM 2909 O O . ALA A 1 376 ? 4 18.828 23 1 96.94 376 ALA A O 1
ATOM 2910 N N . ALA A 1 377 ? 1.96 19.766 22.922 1 95.06 377 ALA A N 1
ATOM 2911 C CA . ALA A 1 377 ? 1.496 18.906 21.828 1 95.06 377 ALA A CA 1
ATOM 2912 C C . ALA A 1 377 ? 0.601 19.688 20.875 1 95.06 377 ALA A C 1
ATOM 2914 O O . ALA A 1 377 ? 0.041 20.719 21.234 1 95.06 377 ALA A O 1
ATOM 2915 N N . ASN A 1 378 ? 0.421 19.188 19.641 1 93.5 378 ASN A N 1
ATOM 2916 C CA . ASN A 1 378 ? -0.274 19.922 18.594 1 93.5 378 ASN A CA 1
ATOM 2917 C C . ASN A 1 378 ? -1.697 20.281 19 1 93.5 378 ASN A C 1
ATOM 2919 O O . ASN A 1 378 ? -2.1 21.438 18.906 1 93.5 378 ASN A O 1
ATOM 2923 N N . LEU A 1 379 ? -2.412 19.344 19.516 1 94.06 379 LEU A N 1
ATOM 2924 C CA . LEU A 1 379 ? -3.807 19.562 19.875 1 94.06 379 LEU A CA 1
ATOM 2925 C C . LEU A 1 379 ? -3.92 20.594 20.984 1 94.06 379 LEU A C 1
ATOM 2927 O O . LEU A 1 379 ? -4.918 21.312 21.078 1 94.06 379 LEU A O 1
ATOM 2931 N N . ALA A 1 380 ? -2.902 20.703 21.781 1 96 380 ALA A N 1
ATOM 2932 C CA . ALA A 1 380 ? -2.896 21.641 22.906 1 96 380 ALA A CA 1
ATOM 2933 C C . ALA A 1 380 ? -2.902 23.078 22.422 1 96 380 ALA A C 1
ATOM 2935 O O . ALA A 1 380 ? -3.49 23.969 23.062 1 96 380 ALA A O 1
ATOM 2936 N N . SER A 1 381 ? -2.332 23.312 21.281 1 94.56 381 SER A N 1
ATOM 2937 C CA . SER A 1 381 ? -2.168 24.672 20.781 1 94.56 381 SER A CA 1
ATOM 2938 C C . SER A 1 381 ? -3.361 25.094 19.938 1 94.56 381 SER A C 1
ATOM 2940 O O . SER A 1 381 ? -3.535 26.281 19.641 1 94.56 381 SER A O 1
ATOM 2942 N N . VAL A 1 382 ? -4.207 24.188 19.562 1 96.19 382 VAL A N 1
ATOM 2943 C CA . VAL A 1 382 ? -5.258 24.469 18.578 1 96.19 382 VAL A CA 1
ATOM 2944 C C . VAL A 1 382 ? -6.559 24.812 19.312 1 96.19 382 VAL A C 1
ATOM 2946 O O . VAL A 1 382 ? -7.082 24 20.078 1 96.19 382 VAL A O 1
ATOM 2949 N N . GLN A 1 383 ? -7.113 25.969 19.062 1 97.06 383 GLN A N 1
ATOM 2950 C CA . GLN A 1 383 ? -8.297 26.391 19.797 1 97.06 383 GLN A CA 1
ATOM 2951 C C . GLN A 1 383 ? -9.555 26.297 18.938 1 97.06 383 GLN A C 1
ATOM 2953 O O . GLN A 1 383 ? -10.664 26.562 19.406 1 97.06 383 GLN A O 1
ATOM 2958 N N . ILE A 1 384 ? -9.422 25.891 17.625 1 97.44 384 ILE A N 1
ATOM 2959 C CA . ILE A 1 384 ? -10.555 25.938 16.703 1 97.44 384 ILE A CA 1
ATOM 2960 C C . ILE A 1 384 ? -11.133 24.547 16.531 1 97.44 384 ILE A C 1
ATOM 2962 O O . ILE A 1 384 ? -10.422 23.547 16.688 1 97.44 384 ILE A O 1
ATOM 2966 N N . GLU A 1 385 ? -12.328 24.469 16.234 1 97.75 385 GLU A N 1
ATOM 2967 C CA . GLU A 1 385 ? -13.078 23.266 15.883 1 97.75 385 GLU A CA 1
ATOM 2968 C C . GLU A 1 385 ? -13.906 23.484 14.617 1 97.75 385 GLU A C 1
ATOM 2970 O O . GLU A 1 385 ? -14.234 24.625 14.273 1 97.75 385 GLU A O 1
ATOM 2975 N N . CYS A 1 386 ? -14.281 22.406 13.93 1 97.75 386 CYS A N 1
ATOM 2976 C CA . CYS A 1 386 ? -15.141 22.5 12.75 1 97.75 386 CYS A CA 1
ATOM 2977 C C . CYS A 1 386 ? -16.453 23.203 13.086 1 97.75 386 CYS A C 1
ATOM 2979 O O . CYS A 1 386 ? -16.969 23.984 12.281 1 97.75 386 CYS A O 1
ATOM 2981 N N . ALA A 1 387 ? -17 22.969 14.242 1 98 387 ALA A N 1
ATOM 2982 C CA . ALA A 1 387 ? -18.312 23.453 14.656 1 98 387 ALA A CA 1
ATOM 2983 C C . ALA A 1 387 ? -18.281 24.969 14.914 1 98 387 ALA A C 1
ATOM 2985 O O . ALA A 1 387 ? -19.328 25.609 15.008 1 98 387 ALA A O 1
ATOM 2986 N N . ASP A 1 388 ? -17.062 25.516 15.039 1 98.31 388 ASP A N 1
ATOM 2987 C CA . ASP A 1 388 ? -16.953 26.953 15.25 1 98.31 388 ASP A CA 1
ATOM 2988 C C . ASP A 1 388 ? -17.516 27.734 14.062 1 98.31 388 ASP A C 1
ATOM 2990 O O . ASP A 1 388 ? -17.969 28.875 14.219 1 98.31 388 ASP A O 1
ATOM 2994 N N . CYS A 1 389 ? -17.531 27.094 12.922 1 98.25 389 CYS A N 1
ATOM 2995 C CA . CYS A 1 389 ? -18.094 27.719 11.727 1 98.25 389 CYS A CA 1
ATOM 2996 C C . CYS A 1 389 ? -19.328 26.938 11.242 1 98.25 389 CYS A C 1
ATOM 2998 O O . CYS A 1 389 ? -20.328 27.531 10.875 1 98.25 389 CYS A O 1
ATOM 3000 N N . HIS A 1 390 ? -19.297 25.641 11.297 1 98.06 390 HIS A N 1
ATOM 3001 C CA . HIS A 1 390 ? -20.328 24.812 10.656 1 98.06 390 HIS A CA 1
ATOM 3002 C C . HIS A 1 390 ? -21.5 24.562 11.602 1 98.06 390 HIS A C 1
ATOM 3004 O O . HIS A 1 390 ? -22.594 24.219 11.156 1 98.06 390 HIS A O 1
ATOM 3010 N N . GLY A 1 391 ? -21.25 24.703 12.898 1 98.19 391 GLY A N 1
ATOM 3011 C CA . GLY A 1 391 ? -22.281 24.391 13.859 1 98.19 391 GLY A CA 1
ATOM 3012 C C . GLY A 1 391 ? -22.703 22.938 13.828 1 98.19 391 GLY A C 1
ATOM 3013 O O . GLY A 1 391 ? -21.859 22.047 13.648 1 98.19 391 GLY A O 1
ATOM 3014 N N . THR A 1 392 ? -23.906 22.688 14.25 1 97.88 392 THR A N 1
ATOM 3015 C CA . THR A 1 392 ? -24.547 21.391 14.211 1 97.88 392 THR A CA 1
ATOM 3016 C C . THR A 1 392 ? -25.906 21.484 13.5 1 97.88 392 THR A C 1
ATOM 3018 O O . THR A 1 392 ? -26.359 22.562 13.156 1 97.88 392 THR A O 1
ATOM 3021 N N . PRO A 1 393 ? -26.531 20.359 13.234 1 97.31 393 PRO A N 1
ATOM 3022 C CA . PRO A 1 393 ? -27.828 20.406 12.57 1 97.31 393 PRO A CA 1
ATOM 3023 C C . PRO A 1 393 ? -28.875 21.188 13.367 1 97.31 393 PRO A C 1
ATOM 3025 O O . PRO A 1 393 ? -29.812 21.734 12.797 1 97.31 393 PRO A O 1
ATOM 3028 N N . ASP A 1 394 ? -28.641 21.344 14.695 1 95.62 394 ASP A N 1
ATOM 3029 C CA . ASP A 1 394 ? -29.688 21.922 15.531 1 95.62 394 ASP A CA 1
ATOM 3030 C C . ASP A 1 394 ? -29.25 23.25 16.125 1 95.62 394 ASP A C 1
ATOM 3032 O O . ASP A 1 394 ? -30.078 24 16.656 1 95.62 394 ASP A O 1
ATOM 3036 N N . ARG A 1 395 ? -27.984 23.562 16.016 1 97.81 395 ARG A N 1
ATOM 3037 C CA . ARG A 1 395 ? -27.469 24.781 16.641 1 97.81 395 ARG A CA 1
ATOM 3038 C C . ARG A 1 395 ? -26.531 25.516 15.711 1 97.81 395 ARG A C 1
ATOM 3040 O O . ARG A 1 395 ? -25.672 24.906 15.07 1 97.81 395 ARG A O 1
ATOM 3047 N N . TYR A 1 396 ? -26.75 26.828 15.68 1 98.56 396 TYR A N 1
ATOM 3048 C CA . TYR A 1 396 ? -25.766 27.672 15.016 1 98.56 396 TYR A CA 1
ATOM 3049 C C . TYR A 1 396 ? -24.469 27.75 15.812 1 98.56 396 TYR A C 1
ATOM 3051 O O . TYR A 1 396 ? -24.469 27.484 17.016 1 98.56 396 TYR A O 1
ATOM 3059 N N . PRO A 1 397 ? -23.328 28.125 15.219 1 98.56 397 PRO A N 1
ATOM 3060 C CA . PRO A 1 397 ? -22.047 28.203 15.93 1 98.56 397 PRO A CA 1
ATOM 3061 C C . PRO A 1 397 ? -22.125 29.078 17.172 1 98.56 397 PRO A C 1
ATOM 3063 O O . PRO A 1 397 ? -21.578 28.734 18.219 1 98.56 397 PRO A O 1
ATOM 3066 N N . TRP A 1 398 ? -22.844 30.25 17.109 1 98.56 398 TRP A N 1
ATOM 3067 C CA . TRP A 1 398 ? -22.906 31.203 18.203 1 98.56 398 TRP A CA 1
ATOM 3068 C C . TRP A 1 398 ? -23.875 30.734 19.281 1 98.56 398 TRP A C 1
ATOM 3070 O O . TRP A 1 398 ? -23.984 31.359 20.344 1 98.56 398 TRP A O 1
ATOM 3080 N N . ASP A 1 399 ? -24.594 29.625 19.031 1 98.38 399 ASP A N 1
ATOM 3081 C CA . ASP A 1 399 ? -25.484 29.047 20.031 1 98.38 399 ASP A CA 1
ATOM 3082 C C . ASP A 1 399 ? -24.797 27.922 20.797 1 98.38 399 ASP A C 1
ATOM 3084 O O . ASP A 1 399 ? -25.344 27.391 21.766 1 98.38 399 ASP A O 1
ATOM 3088 N N . LEU A 1 400 ? -23.609 27.5 20.438 1 98.25 400 LEU A N 1
ATOM 3089 C CA . LEU A 1 400 ? -22.875 26.422 21.078 1 98.25 400 LEU A CA 1
ATOM 3090 C C . LEU A 1 400 ? -22.188 26.906 22.344 1 98.25 400 LEU A C 1
ATOM 3092 O O . LEU A 1 400 ? -21.766 28.062 22.422 1 98.25 400 LEU A O 1
ATOM 3096 N N . PRO A 1 401 ? -22.031 26.062 23.312 1 97.81 401 PRO A N 1
ATOM 3097 C CA . PRO A 1 401 ? -21.312 26.453 24.531 1 97.81 401 PRO A CA 1
ATOM 3098 C C . PRO A 1 401 ? -19.797 26.5 24.328 1 97.81 401 PRO A C 1
ATOM 3100 O O . PRO A 1 401 ? -19.281 25.891 23.391 1 97.81 401 PRO A O 1
ATOM 3103 N N . LEU A 1 402 ? -19.141 27.203 25.234 1 97.06 402 LEU A N 1
ATOM 3104 C CA . LEU A 1 402 ? -17.688 27.172 25.297 1 97.06 402 LEU A CA 1
ATOM 3105 C C . LEU A 1 402 ? -17.188 25.734 25.469 1 97.06 402 LEU A C 1
ATOM 3107 O O . LEU A 1 402 ? -17.734 24.969 26.25 1 97.06 402 LEU A O 1
ATOM 3111 N N . GLY A 1 403 ? -16.219 25.359 24.672 1 97.44 403 GLY A N 1
ATOM 3112 C CA . GLY A 1 403 ? -15.586 24.062 24.812 1 97.44 403 GLY A CA 1
ATOM 3113 C C . GLY A 1 403 ? -16.219 22.984 23.969 1 97.44 403 GLY A C 1
ATOM 3114 O O . GLY A 1 403 ? -15.758 21.844 23.953 1 97.44 403 GLY A O 1
ATOM 3115 N N . PHE A 1 404 ? -17.297 23.328 23.219 1 97.06 404 PHE A N 1
ATOM 3116 C CA . PHE A 1 404 ? -17.953 22.312 22.391 1 97.06 404 PHE A CA 1
ATOM 3117 C C . PHE A 1 404 ? -16.953 21.688 21.422 1 97.06 404 PHE A C 1
ATOM 3119 O O . PHE A 1 404 ? -16.281 22.391 20.672 1 97.06 404 PHE A O 1
ATOM 3126 N N . MET A 1 405 ? -16.75 20.312 21.469 1 97 405 MET A N 1
ATOM 3127 C CA . MET A 1 405 ? -15.867 19.438 20.703 1 97 405 MET A CA 1
ATOM 3128 C C . MET A 1 405 ? -14.422 19.594 21.172 1 97 405 MET A C 1
ATOM 3130 O O . MET A 1 405 ? -13.508 19.016 20.578 1 97 405 MET A O 1
ATOM 3134 N N . ASP A 1 406 ? -14.094 20.438 22.078 1 97.06 406 ASP A N 1
ATOM 3135 C CA . ASP A 1 406 ? -12.828 20.641 22.766 1 97.06 406 ASP A CA 1
ATOM 3136 C C . ASP A 1 406 ? -12.969 20.359 24.266 1 97.06 406 ASP A C 1
ATOM 3138 O O . ASP A 1 406 ? -12.383 21.047 25.094 1 97.06 406 ASP A O 1
ATOM 3142 N N . GLU A 1 407 ? -13.664 19.297 24.594 1 95.31 407 GLU A N 1
ATOM 3143 C CA . GLU A 1 407 ? -14.117 19.047 25.953 1 95.31 407 GLU A CA 1
ATOM 3144 C C . GLU A 1 407 ? -12.992 18.5 26.828 1 95.31 407 GLU A C 1
ATOM 3146 O O . GLU A 1 407 ? -12.945 18.781 28.031 1 95.31 407 GLU A O 1
ATOM 3151 N N . PHE A 1 408 ? -12.133 17.703 26.219 1 95.94 408 PHE A N 1
ATOM 3152 C CA . PHE A 1 408 ? -11.211 16.859 26.984 1 95.94 408 PHE A CA 1
ATOM 3153 C C . PHE A 1 408 ? -11.953 16.109 28.078 1 95.94 408 PHE A C 1
ATOM 3155 O O . PHE A 1 408 ? -11.508 16.062 29.234 1 95.94 408 PHE A O 1
ATOM 3162 N N . ALA A 1 409 ? -13.078 15.641 27.703 1 93.12 409 ALA A N 1
ATOM 3163 C CA . ALA A 1 409 ? -14 14.844 28.5 1 93.12 409 ALA A CA 1
ATOM 3164 C C . ALA A 1 409 ? -14.812 13.891 27.625 1 93.12 409 ALA A C 1
ATOM 3166 O O . ALA A 1 409 ? -14.922 14.102 26.406 1 93.12 409 ALA A O 1
ATOM 3167 N N . MET A 1 410 ? -15.461 12.945 28.281 1 90.75 410 MET A N 1
ATOM 3168 C CA . MET A 1 410 ? -16.156 11.898 27.531 1 90.75 410 MET A CA 1
ATOM 3169 C C . MET A 1 410 ? -17.609 12.289 27.266 1 90.75 410 MET A C 1
ATOM 3171 O O . MET A 1 410 ? -18.406 11.469 26.828 1 90.75 410 MET A O 1
ATOM 3175 N N . THR A 1 411 ? -17.938 13.57 27.625 1 93.69 411 THR A N 1
ATOM 3176 C CA . THR A 1 411 ? -19.281 14.086 27.406 1 93.69 411 THR A CA 1
ATOM 3177 C C . THR A 1 411 ? -19.234 15.469 26.766 1 93.69 411 THR A C 1
ATOM 3179 O O . THR A 1 411 ? -18.328 16.25 27.031 1 93.69 411 THR A O 1
ATOM 3182 N N . PRO A 1 412 ? -20.266 15.758 25.906 1 94.69 412 PRO A N 1
ATOM 3183 C CA . PRO A 1 412 ? -20.266 17.062 25.234 1 94.69 412 PRO A CA 1
ATOM 3184 C C . PRO A 1 412 ? -20.375 18.234 26.234 1 94.69 412 PRO A C 1
ATOM 3186 O O . PRO A 1 412 ? -21.031 18.094 27.266 1 94.69 412 PRO A O 1
ATOM 3189 N N . ALA A 1 413 ? -19.812 19.328 25.844 1 95.44 413 ALA A N 1
ATOM 3190 C CA . ALA A 1 413 ? -19.891 20.547 26.656 1 95.44 413 ALA A CA 1
ATOM 3191 C C . ALA A 1 413 ? -21.328 21.047 26.734 1 95.44 413 ALA A C 1
ATOM 3193 O O . ALA A 1 413 ? -22.078 20.969 25.766 1 95.44 413 ALA A O 1
ATOM 3194 N N . THR A 1 414 ? -21.641 21.531 27.922 1 94.12 414 THR A N 1
ATOM 3195 C CA . THR A 1 414 ? -22.938 22.141 28.156 1 94.12 414 THR A CA 1
ATOM 3196 C C . THR A 1 414 ? -22.781 23.562 28.688 1 94.12 414 THR A C 1
ATOM 3198 O O . THR A 1 414 ? -21.688 23.969 29.109 1 94.12 414 THR A O 1
ATOM 3201 N N . GLY A 1 415 ? -23.797 24.375 28.547 1 94.62 415 GLY A N 1
ATOM 3202 C CA . GLY A 1 415 ? -23.75 25.734 29.062 1 94.62 415 GLY A CA 1
ATOM 3203 C C . GLY A 1 415 ? -24.438 26.734 28.156 1 94.62 415 GLY A C 1
ATOM 3204 O O . GLY A 1 415 ? -25.172 26.344 27.25 1 94.62 415 GLY A O 1
ATOM 3205 N N . LYS A 1 416 ? -24.203 27.969 28.469 1 95.75 416 LYS A N 1
ATOM 3206 C CA . LYS A 1 416 ? -24.812 29.047 27.703 1 95.75 416 LYS A CA 1
ATOM 3207 C C . LYS A 1 416 ? -24.125 29.203 26.344 1 95.75 416 LYS A C 1
ATOM 3209 O O . LYS A 1 416 ? -22.953 28.875 26.203 1 95.75 416 LYS A O 1
ATOM 3214 N N . PRO A 1 417 ? -24.922 29.688 25.391 1 97.56 417 PRO A N 1
ATOM 3215 C CA . PRO A 1 417 ? -24.312 30 24.094 1 97.56 417 PRO A CA 1
ATOM 3216 C C . PRO A 1 417 ? -23.141 30.969 24.219 1 97.56 417 PRO A C 1
ATOM 3218 O O . PRO A 1 417 ? -23.188 31.906 25.016 1 97.56 417 PRO A O 1
ATOM 3221 N N . ARG A 1 418 ? -22.062 30.766 23.484 1 95.06 418 ARG A N 1
ATOM 3222 C CA . ARG A 1 418 ? -20.875 31.609 23.578 1 95.06 418 ARG A CA 1
ATOM 3223 C C . ARG A 1 418 ? -21.094 32.938 22.844 1 95.06 418 ARG A C 1
ATOM 3225 O O . ARG A 1 418 ? -20.422 33.938 23.141 1 95.06 418 ARG A O 1
ATOM 3232 N N . GLY A 1 419 ? -22.047 32.969 21.906 1 97.44 419 GLY A N 1
ATOM 3233 C CA . GLY A 1 419 ? -22.391 34.219 21.25 1 97.44 419 GLY A CA 1
ATOM 3234 C C . GLY A 1 419 ? -21.344 34.688 20.266 1 97.44 419 GLY A C 1
ATOM 3235 O O . GLY A 1 419 ? -20.703 33.875 19.594 1 97.44 419 GLY A O 1
ATOM 3236 N N . VAL A 1 420 ? -21.312 36.062 20.047 1 98.31 420 VAL A N 1
ATOM 3237 C CA . VAL A 1 420 ? -20.359 36.75 19.188 1 98.31 420 VAL A CA 1
ATOM 3238 C C . VAL A 1 420 ? -19.75 37.906 19.938 1 98.31 420 VAL A C 1
ATOM 3240 O O . VAL A 1 420 ? -20.141 38.219 21.062 1 98.31 420 VAL A O 1
ATOM 3243 N N . THR A 1 421 ? -18.703 38.469 19.375 1 98 421 THR A N 1
ATOM 3244 C CA . THR A 1 421 ? -18.094 39.656 19.938 1 98 421 THR A CA 1
ATOM 3245 C C . THR A 1 421 ? -17.734 40.656 18.828 1 98 421 THR A C 1
ATOM 3247 O O . THR A 1 421 ? -17.703 40.281 17.656 1 98 421 THR A O 1
ATOM 3250 N N . THR A 1 422 ? -17.594 41.906 19.156 1 96.62 422 THR A N 1
ATOM 3251 C CA . THR A 1 422 ? -17.172 42.906 18.188 1 96.62 422 THR A CA 1
ATOM 3252 C C . THR A 1 422 ? -15.766 43.406 18.484 1 96.62 422 THR A C 1
ATOM 3254 O O . THR A 1 422 ? -15.234 44.25 17.766 1 96.62 422 THR A O 1
ATOM 3257 N N . GLU A 1 423 ? -15.203 42.906 19.516 1 94.81 423 GLU A N 1
ATOM 3258 C CA . GLU A 1 423 ? -13.883 43.344 19.953 1 94.81 423 GLU A CA 1
ATOM 3259 C C . GLU A 1 423 ? -12.797 42.344 19.547 1 94.81 423 GLU A C 1
ATOM 3261 O O . GLU A 1 423 ? -12.82 41.188 19.953 1 94.81 423 GLU A O 1
ATOM 3266 N N . PRO A 1 424 ? -11.859 42.781 18.719 1 94.81 424 PRO A N 1
ATOM 3267 C CA . PRO A 1 424 ? -10.703 41.938 18.453 1 94.81 424 PRO A CA 1
ATOM 3268 C C . PRO A 1 424 ? -9.711 41.875 19.609 1 94.81 424 PRO A C 1
ATOM 3270 O O . PRO A 1 424 ? -9.875 42.594 20.594 1 94.81 424 PRO A O 1
ATOM 3273 N N . LEU A 1 425 ? -8.766 41.031 19.547 1 94.62 425 LEU A N 1
ATOM 3274 C CA . LEU A 1 425 ? -7.684 41 20.531 1 94.62 425 LEU A CA 1
ATOM 3275 C C . LEU A 1 425 ? -6.766 42.219 20.344 1 94.62 425 LEU A C 1
ATOM 3277 O O . LEU A 1 425 ? -6.598 42.688 19.219 1 94.62 425 LEU A O 1
ATOM 3281 N N . GLU A 1 426 ? -6.156 42.594 21.328 1 90.5 426 GLU A N 1
ATOM 3282 C CA . GLU A 1 426 ? -5.285 43.781 21.281 1 90.5 426 GLU A CA 1
ATOM 3283 C C . GLU A 1 426 ? -4.062 43.531 20.406 1 90.5 426 GLU A C 1
ATOM 3285 O O . GLU A 1 426 ? -3.672 44.375 19.609 1 90.5 426 GLU A O 1
ATOM 3290 N N . GLN A 1 427 ? -3.473 42.406 20.531 1 88.88 427 GLN A N 1
ATOM 3291 C CA . GLN A 1 427 ? -2.203 42.125 19.875 1 88.88 427 GLN A CA 1
ATOM 3292 C C . GLN A 1 427 ? -2.404 41.906 18.375 1 88.88 427 GLN A C 1
ATOM 3294 O O . GLN A 1 427 ? -1.435 41.781 17.625 1 88.88 427 GLN A O 1
ATOM 3299 N N . THR A 1 428 ? -3.656 41.812 17.906 1 92.88 428 THR A N 1
ATOM 3300 C CA . THR A 1 428 ? -3.902 41.531 16.5 1 92.88 428 THR A CA 1
ATOM 3301 C C . THR A 1 428 ? -4.297 42.781 15.75 1 92.88 428 THR A C 1
ATOM 3303 O O . THR A 1 428 ? -4.473 42.781 14.531 1 92.88 428 THR A O 1
ATOM 3306 N N . ARG A 1 429 ? -4.289 43.875 16.359 1 90.44 429 ARG A N 1
ATOM 3307 C CA . ARG A 1 429 ? -4.797 45.125 15.789 1 90.44 429 ARG A CA 1
ATOM 3308 C C . ARG A 1 429 ? -3.846 45.656 14.734 1 90.44 429 ARG A C 1
ATOM 3310 O O . ARG A 1 429 ? -4.238 46.469 13.898 1 90.44 429 ARG A O 1
ATOM 3317 N N . GLN A 1 430 ? -2.568 45.219 14.789 1 87.81 430 GLN A N 1
ATOM 3318 C CA . GLN A 1 430 ? -1.605 45.656 13.781 1 87.81 430 GLN A CA 1
ATOM 3319 C C . GLN A 1 430 ? -1.843 44.969 12.453 1 87.81 430 GLN A C 1
ATOM 3321 O O . GLN A 1 430 ? -1.331 45.375 11.414 1 87.81 430 GLN A O 1
ATOM 3326 N N . GLY A 1 431 ? -2.637 43.875 12.469 1 90.62 431 GLY A N 1
ATOM 3327 C CA . GLY A 1 431 ? -2.992 43.188 11.242 1 90.62 431 GLY A CA 1
ATOM 3328 C C . GLY A 1 431 ? -4.266 43.719 10.609 1 90.62 431 GLY A C 1
ATOM 3329 O O . GLY A 1 431 ? -4.684 44.844 10.891 1 90.62 431 GLY A O 1
ATOM 3330 N N . THR A 1 432 ? -4.797 42.938 9.703 1 94.38 432 THR A N 1
ATOM 3331 C CA . THR A 1 432 ? -6.035 43.344 9.039 1 94.38 432 THR A CA 1
ATOM 3332 C C . THR A 1 432 ? -7.215 43.25 10.008 1 94.38 432 THR A C 1
ATOM 3334 O O . THR A 1 432 ? -7.445 42.219 10.617 1 94.38 432 THR A O 1
ATOM 3337 N N . VAL A 1 433 ? -7.953 44.25 10.141 1 94.75 433 VAL A N 1
ATOM 3338 C CA . VAL A 1 433 ? -9.164 44.281 10.953 1 94.75 433 VAL A CA 1
ATOM 3339 C C . VAL A 1 433 ? -10.398 44.219 10.055 1 94.75 433 VAL A C 1
ATOM 3341 O O . VAL A 1 433 ? -10.594 45.125 9.211 1 94.75 433 VAL A O 1
ATOM 3344 N N . HIS A 1 434 ? -11.156 43.281 10.227 1 96.31 434 HIS A N 1
ATOM 3345 C CA . HIS A 1 434 ? -12.344 43.125 9.398 1 96.31 434 HIS A CA 1
ATOM 3346 C C . HIS A 1 434 ? -13.578 43.719 10.062 1 96.31 434 HIS A C 1
ATOM 3348 O O . HIS A 1 434 ? -13.648 43.812 11.289 1 96.31 434 HIS A O 1
ATOM 3354 N N . GLU A 1 435 ? -14.539 44.156 9.211 1 96.06 435 GLU A N 1
ATOM 3355 C CA . GLU A 1 435 ? -15.82 44.625 9.75 1 96.06 435 GLU A CA 1
ATOM 3356 C C . GLU A 1 435 ? -16.578 43.5 10.438 1 96.06 435 GLU A C 1
ATOM 3358 O O . GLU A 1 435 ? -16.812 42.438 9.836 1 96.06 435 GLU A O 1
ATOM 3363 N N . PRO A 1 436 ? -16.938 43.625 11.656 1 96.75 436 PRO A N 1
ATOM 3364 C CA . PRO A 1 436 ? -17.516 42.531 12.414 1 96.75 436 PRO A CA 1
ATOM 3365 C C . PRO A 1 436 ? -18.938 42.188 11.977 1 96.75 436 PRO A C 1
ATOM 3367 O O . PRO A 1 436 ? -19.438 41.094 12.258 1 96.75 436 PRO A O 1
ATOM 3370 N N . LEU A 1 437 ? -19.688 43.219 11.289 1 97.5 437 LEU A N 1
ATOM 3371 C CA . LEU A 1 437 ? -21.094 43.031 10.961 1 97.5 437 LEU A CA 1
ATOM 3372 C C . LEU A 1 437 ? -21.906 42.688 12.203 1 97.5 437 LEU A C 1
ATOM 3374 O O . LEU A 1 437 ? -21.938 43.438 13.164 1 97.5 437 LEU A O 1
ATOM 3378 N N . ASP A 1 438 ? -22.547 41.375 12.289 1 98.25 438 ASP A N 1
ATOM 3379 C CA . ASP A 1 438 ? -23.312 40.969 13.469 1 98.25 438 ASP A CA 1
ATOM 3380 C C . ASP A 1 438 ? -22.391 40.469 14.578 1 98.25 438 ASP A C 1
ATOM 3382 O O . ASP A 1 438 ? -22.844 40.156 15.672 1 98.25 438 ASP A O 1
ATOM 3386 N N . GLY A 1 439 ? -21.125 40.438 14.328 1 98.38 439 GLY A N 1
ATOM 3387 C CA . GLY A 1 439 ? -20.125 40.062 15.32 1 98.38 439 GLY A CA 1
ATOM 3388 C C . GLY A 1 439 ? -19.125 39.031 14.812 1 98.38 439 GLY A C 1
ATOM 3389 O O . GLY A 1 439 ? -19.469 38.188 13.969 1 98.38 439 GLY A O 1
ATOM 3390 N N . TYR A 1 440 ? -17.906 39.094 15.391 1 98.5 440 TYR A N 1
ATOM 3391 C CA . TYR A 1 440 ? -16.969 38 15.203 1 98.5 440 TYR A CA 1
ATOM 3392 C C . TYR A 1 440 ? -17.453 36.719 15.906 1 98.5 440 TYR A C 1
ATOM 3394 O O . TYR A 1 440 ? -17.953 36.781 17.031 1 98.5 440 TYR A O 1
ATOM 3402 N N . LEU A 1 441 ? -17.344 35.594 15.266 1 98.5 441 LEU A N 1
ATOM 3403 C CA . LEU A 1 441 ? -17.547 34.344 15.984 1 98.5 441 LEU A CA 1
ATOM 3404 C C . LEU A 1 441 ? -16.516 34.188 17.094 1 98.5 441 LEU A C 1
ATOM 3406 O O . LEU A 1 441 ? -15.523 34.906 17.141 1 98.5 441 LEU A O 1
ATOM 3410 N N . ILE A 1 442 ? -16.812 33.312 18.047 1 98.25 442 ILE A N 1
ATOM 3411 C CA . ILE A 1 442 ? -15.922 33 19.156 1 98.25 442 ILE A CA 1
ATOM 3412 C C . ILE A 1 442 ? -15.438 31.547 19.047 1 98.25 442 ILE A C 1
ATOM 3414 O O . ILE A 1 442 ? -16.234 30.641 18.812 1 98.25 442 ILE A O 1
ATOM 3418 N N . THR A 1 443 ? -14.164 31.297 19.172 1 98.25 443 THR A N 1
ATOM 3419 C CA . THR A 1 443 ? -13.586 29.969 19.078 1 98.25 443 THR A CA 1
ATOM 3420 C C . THR A 1 443 ? -14.062 29.094 20.234 1 98.25 443 THR A C 1
ATOM 3422 O O . THR A 1 443 ? -14.609 29.594 21.219 1 98.25 443 THR A O 1
ATOM 3425 N N . ALA A 1 444 ? -13.797 27.844 20.156 1 97.81 444 ALA A N 1
ATOM 3426 C CA . ALA A 1 444 ? -14.203 26.875 21.188 1 97.81 444 ALA A CA 1
ATOM 3427 C C . ALA A 1 444 ? -13.594 27.234 22.531 1 97.81 444 ALA A C 1
ATOM 3429 O O . ALA A 1 444 ? -14.148 26.891 23.578 1 97.81 444 ALA A O 1
ATOM 3430 N N . ARG A 1 445 ? -12.461 28 22.547 1 97.88 445 ARG A N 1
ATOM 3431 C CA . ARG A 1 445 ? -11.781 28.281 23.812 1 97.88 445 ARG A CA 1
ATOM 3432 C C . ARG A 1 445 ? -12.039 29.703 24.281 1 97.88 445 ARG A C 1
ATOM 3434 O O . ARG A 1 445 ? -11.547 30.125 25.328 1 97.88 445 ARG A O 1
ATOM 3441 N N . GLY A 1 446 ? -12.703 30.531 23.406 1 97.69 446 GLY A N 1
ATOM 3442 C CA . GLY A 1 446 ? -13.211 31.766 23.953 1 97.69 446 GLY A CA 1
ATOM 3443 C C . GLY A 1 446 ? -12.562 33 23.359 1 97.69 446 GLY A C 1
ATOM 3444 O O . GLY A 1 446 ? -12.867 34.125 23.766 1 97.69 446 GLY A O 1
ATOM 3445 N N . ASN A 1 447 ? -11.703 32.938 22.406 1 98.12 447 ASN A N 1
ATOM 3446 C CA . ASN A 1 447 ? -11.141 34.094 21.703 1 98.12 447 ASN A CA 1
ATOM 3447 C C . ASN A 1 447 ? -11.992 34.469 20.5 1 98.12 447 ASN A C 1
ATOM 3449 O O . ASN A 1 447 ? -12.695 33.656 19.922 1 98.12 447 ASN A O 1
ATOM 3453 N N . PRO A 1 448 ? -11.953 35.75 20.125 1 97.81 448 PRO A N 1
ATOM 3454 C CA . PRO A 1 448 ? -12.609 36.125 18.859 1 97.81 448 PRO A CA 1
ATOM 3455 C C . PRO A 1 448 ? -11.977 35.438 17.641 1 97.81 448 PRO A C 1
ATOM 3457 O O . PRO A 1 448 ? -10.75 35.375 17.547 1 97.81 448 PRO A O 1
ATOM 3460 N N . TYR A 1 449 ? -12.82 34.844 16.828 1 97.88 449 TYR A N 1
ATOM 3461 C CA . TYR A 1 449 ? -12.414 34.375 15.508 1 97.88 449 TYR A CA 1
ATOM 3462 C C . TYR A 1 449 ? -12.445 35.5 14.492 1 97.88 449 TYR A C 1
ATOM 3464 O O . TYR A 1 449 ? -13.367 35.594 13.68 1 97.88 449 TYR A O 1
ATOM 3472 N N . GLU A 1 450 ? -11.438 36.281 14.445 1 96.69 450 GLU A N 1
ATOM 3473 C CA . GLU A 1 450 ? -11.469 37.656 14.008 1 96.69 450 GLU A CA 1
ATOM 3474 C C . GLU A 1 450 ? -11.68 37.781 12.508 1 96.69 450 GLU A C 1
ATOM 3476 O O . GLU A 1 450 ? -12.039 38.844 12 1 96.69 450 GLU A O 1
ATOM 3481 N N . ASN A 1 451 ? -11.414 36.688 11.719 1 97.5 451 ASN A N 1
ATOM 3482 C CA . ASN A 1 451 ? -11.664 36.75 10.281 1 97.5 451 ASN A CA 1
ATOM 3483 C C . ASN A 1 451 ? -12.969 36.031 9.914 1 97.5 451 ASN A C 1
ATOM 3485 O O . ASN A 1 451 ? -13.266 35.844 8.734 1 97.5 451 ASN A O 1
ATOM 3489 N N . VAL A 1 452 ? -13.75 35.531 10.891 1 98.38 452 VAL A N 1
ATOM 3490 C CA . VAL A 1 452 ? -15.016 34.812 10.68 1 98.38 452 VAL A CA 1
ATOM 3491 C C . VAL A 1 452 ? -16.156 35.625 11.32 1 98.38 452 VAL A C 1
ATOM 3493 O O . VAL A 1 452 ? -16.219 35.719 12.547 1 98.38 452 VAL A O 1
ATOM 3496 N N . VAL A 1 453 ? -17.109 36.094 10.516 1 98.38 453 VAL A N 1
ATOM 3497 C CA . VAL A 1 453 ? -18.109 37 11.031 1 98.38 453 VAL A CA 1
ATOM 3498 C C . VAL A 1 453 ? -19.5 36.469 10.75 1 98.38 453 VAL A C 1
ATOM 3500 O O . VAL A 1 453 ? -19.719 35.781 9.742 1 98.38 453 VAL A O 1
ATOM 3503 N N . ARG A 1 454 ? -20.359 36.75 11.656 1 98.69 454 ARG A N 1
ATOM 3504 C CA . ARG A 1 454 ? -21.766 36.406 11.484 1 98.69 454 ARG A CA 1
ATOM 3505 C C . ARG A 1 454 ? -22.484 37.438 10.633 1 98.69 454 ARG A C 1
ATOM 3507 O O . ARG A 1 454 ? -22.312 38.656 10.836 1 98.69 454 ARG A O 1
ATOM 3514 N N . ASP A 1 455 ? -23.188 37.094 9.641 1 98.56 455 ASP A N 1
ATOM 3515 C CA . ASP A 1 455 ? -24.109 37.875 8.852 1 98.56 455 ASP A CA 1
ATOM 3516 C C . ASP A 1 455 ? -25.484 37.219 8.766 1 98.56 455 ASP A C 1
ATOM 3518 O O . ASP A 1 455 ? -25.734 36.438 7.855 1 98.56 455 ASP A O 1
ATOM 3522 N N . GLY A 1 456 ? -26.406 37.594 9.625 1 98.19 456 GLY A N 1
ATOM 3523 C CA . GLY A 1 456 ? -27.656 36.875 9.742 1 98.19 456 GLY A CA 1
ATOM 3524 C C . GLY A 1 456 ? -27.484 35.438 10.234 1 98.19 456 GLY A C 1
ATOM 3525 O O . GLY A 1 456 ? -26.859 35.219 11.273 1 98.19 456 GLY A O 1
ATOM 3526 N N . ASN A 1 457 ? -28.047 34.562 9.508 1 98.25 457 ASN A N 1
ATOM 3527 C CA . ASN A 1 457 ? -27.922 33.156 9.844 1 98.25 457 ASN A CA 1
ATOM 3528 C C . ASN A 1 457 ? -26.828 32.469 9.008 1 98.25 457 ASN A C 1
ATOM 3530 O O . ASN A 1 457 ? -26.844 31.266 8.844 1 98.25 457 ASN A O 1
ATOM 3534 N N . GLU A 1 458 ? -25.938 33.281 8.453 1 98.44 458 GLU A N 1
ATOM 3535 C CA . GLU A 1 458 ? -24.812 32.781 7.676 1 98.44 458 GLU A CA 1
ATOM 3536 C C . GLU A 1 458 ? -23.5 33.344 8.219 1 98.44 458 GLU A C 1
ATOM 3538 O O . GLU A 1 458 ? -23.484 34.125 9.18 1 98.44 458 GLU A O 1
ATOM 3543 N N . ILE A 1 459 ? -22.406 32.844 7.637 1 98.19 459 ILE A N 1
ATOM 3544 C CA . ILE A 1 459 ? -21.078 33.281 8.055 1 98.19 459 ILE A CA 1
ATOM 3545 C C . ILE A 1 459 ? -20.266 33.719 6.836 1 98.19 459 ILE A C 1
ATOM 3547 O O . ILE A 1 459 ? -20.484 33.219 5.73 1 98.19 459 ILE A O 1
ATOM 3551 N N . ILE A 1 460 ? -19.453 34.656 7.02 1 98.62 460 ILE A N 1
ATOM 3552 C CA . ILE A 1 460 ? -18.469 35.031 6.016 1 98.62 460 ILE A CA 1
ATOM 3553 C C . ILE A 1 460 ? -17.062 34.844 6.559 1 98.62 460 ILE A C 1
ATOM 3555 O O . ILE A 1 460 ? -16.719 35.312 7.637 1 98.62 460 ILE A O 1
ATOM 3559 N N . VAL A 1 461 ? -16.234 34.094 5.895 1 98.56 461 VAL A N 1
ATOM 3560 C CA . VAL A 1 461 ? -14.828 33.938 6.199 1 98.56 461 VAL A CA 1
ATOM 3561 C C . VAL A 1 461 ? -13.992 34.844 5.316 1 98.56 461 VAL A C 1
ATOM 3563 O O . VAL A 1 461 ? -13.945 34.688 4.098 1 98.56 461 VAL A O 1
ATOM 3566 N N . HIS A 1 462 ? -13.391 35.844 5.934 1 98.38 462 HIS A N 1
ATOM 3567 C CA . HIS A 1 462 ? -12.453 36.719 5.23 1 98.38 462 HIS A CA 1
ATOM 3568 C C . HIS A 1 462 ? -11.07 36.062 5.133 1 98.38 462 HIS A C 1
ATOM 3570 O O . HIS A 1 462 ? -10.305 36.094 6.094 1 98.38 462 HIS A O 1
ATOM 3576 N N . THR A 1 463 ? -10.719 35.594 3.957 1 98.31 463 THR A N 1
ATOM 3577 C CA . THR A 1 463 ? -9.453 34.875 3.807 1 98.31 463 THR A CA 1
ATOM 3578 C C . THR A 1 463 ? -8.297 35.875 3.684 1 98.31 463 THR A C 1
ATOM 3580 O O . THR A 1 463 ? -8.469 36.969 3.168 1 98.31 463 THR A O 1
ATOM 3583 N N . ALA A 1 464 ? -7.129 35.469 4.137 1 98.06 464 ALA A N 1
ATOM 3584 C CA . ALA A 1 464 ? -5.926 36.312 4.043 1 98.06 464 ALA A CA 1
ATOM 3585 C C . ALA A 1 464 ? -5.531 36.531 2.586 1 98.06 464 ALA A C 1
ATOM 3587 O O . ALA A 1 464 ? -4.922 37.562 2.254 1 98.06 464 ALA A O 1
ATOM 3588 N N . ALA A 1 465 ? -5.953 35.625 1.737 1 97.62 465 ALA A N 1
ATOM 3589 C CA . ALA A 1 465 ? -5.602 35.719 0.323 1 97.62 465 ALA A CA 1
ATOM 3590 C C . ALA A 1 465 ? -6.555 36.656 -0.416 1 97.62 465 ALA A C 1
ATOM 3592 O O . ALA A 1 465 ? -6.355 36.938 -1.599 1 97.62 465 ALA A O 1
ATOM 3593 N N . GLY A 1 466 ? -7.637 37.125 0.224 1 96.69 466 GLY A N 1
ATOM 3594 C CA . GLY A 1 466 ? -8.422 38.188 -0.357 1 96.69 466 GLY A CA 1
ATOM 3595 C C . GLY A 1 466 ? -9.859 37.781 -0.637 1 96.69 466 GLY A C 1
ATOM 3596 O O . GLY A 1 466 ? -10.727 38.656 -0.789 1 96.69 466 GLY A O 1
ATOM 3597 N N . LYS A 1 467 ? -10.133 36.531 -0.628 1 96.44 467 LYS A N 1
ATOM 3598 C CA . LYS A 1 467 ? -11.492 36.062 -0.922 1 96.44 467 LYS A CA 1
ATOM 3599 C C . LYS A 1 467 ? -12.375 36.125 0.316 1 96.44 467 LYS A C 1
ATOM 3601 O O . LYS A 1 467 ? -11.93 35.875 1.43 1 96.44 467 LYS A O 1
ATOM 3606 N N . ASP A 1 468 ? -13.633 36.562 0.116 1 98.19 468 ASP A N 1
ATOM 3607 C CA . ASP A 1 468 ? -14.68 36.438 1.131 1 98.19 468 ASP A CA 1
ATOM 3608 C C . ASP A 1 468 ? -15.594 35.25 0.837 1 98.19 468 ASP A C 1
ATOM 3610 O O . ASP A 1 468 ? -16.375 35.281 -0.11 1 98.19 468 ASP A O 1
ATOM 3614 N N . ILE A 1 469 ? -15.492 34.25 1.657 1 98.25 469 ILE A N 1
ATOM 3615 C CA . ILE A 1 469 ? -16.25 33.031 1.431 1 98.25 469 ILE A CA 1
ATOM 3616 C C . ILE A 1 469 ? -17.516 33.031 2.295 1 98.25 469 ILE A C 1
ATOM 3618 O O . ILE A 1 469 ? -17.422 33 3.525 1 98.25 469 ILE A O 1
ATOM 3622 N N . ARG A 1 470 ? -18.641 33.125 1.638 1 98 470 ARG A N 1
ATOM 3623 C CA . ARG A 1 470 ? -19.906 33 2.346 1 98 470 ARG A CA 1
ATOM 3624 C C . ARG A 1 470 ? -20.312 31.531 2.498 1 98 470 ARG A C 1
ATOM 3626 O O . ARG A 1 470 ? -20.25 30.766 1.536 1 98 470 ARG A O 1
ATOM 3633 N N . MET A 1 471 ? -20.672 31.125 3.695 1 96.5 471 MET A N 1
ATOM 3634 C CA . MET A 1 471 ? -21.047 29.734 3.92 1 96.5 471 MET A CA 1
ATOM 3635 C C . MET A 1 471 ? -22.281 29.641 4.793 1 96.5 471 MET A C 1
ATOM 3637 O O . MET A 1 471 ? -22.562 30.531 5.598 1 96.5 471 MET A O 1
ATOM 3641 N N . GLN A 1 472 ? -23.016 28.594 4.551 1 97.94 472 GLN A N 1
ATOM 3642 C CA . GLN A 1 472 ? -24.203 28.281 5.336 1 97.94 472 GLN A CA 1
ATOM 3643 C C . GLN A 1 472 ? -23.906 27.25 6.414 1 97.94 472 GLN A C 1
ATOM 3645 O O . GLN A 1 472 ? -23.438 26.156 6.109 1 97.94 472 GLN A O 1
ATOM 3650 N N . PRO A 1 473 ? -24.188 27.562 7.75 1 98.44 473 PRO A N 1
ATOM 3651 C CA . PRO A 1 473 ? -24.047 26.547 8.805 1 98.44 473 PRO A CA 1
ATOM 3652 C C . PRO A 1 473 ? -25.016 25.375 8.648 1 98.44 473 PRO A C 1
ATOM 3654 O O . PRO A 1 473 ? -26 25.484 7.922 1 98.44 473 PRO A O 1
ATOM 3657 N N . LEU A 1 474 ? -24.812 24.328 9.336 1 98.06 474 LEU A N 1
ATOM 3658 C CA . LEU A 1 474 ? -25.547 23.078 9.195 1 98.06 474 LEU A CA 1
ATOM 3659 C C . LEU A 1 474 ? -27.016 23.266 9.531 1 98.06 474 LEU A C 1
ATOM 3661 O O . LEU A 1 474 ? -27.891 22.703 8.859 1 98.06 474 LEU A O 1
ATOM 3665 N N . LYS A 1 475 ? -27.281 24 10.594 1 98.44 475 LYS A N 1
ATOM 3666 C CA . LYS A 1 475 ? -28.672 24.203 10.984 1 98.44 475 LYS A CA 1
ATOM 3667 C C . LYS A 1 475 ? -29.484 24.766 9.836 1 98.44 475 LYS A C 1
ATOM 3669 O O . LYS A 1 475 ? -30.625 24.344 9.594 1 98.44 475 LYS A O 1
ATOM 3674 N N . LYS A 1 476 ? -28.953 25.797 9.195 1 98.56 476 LYS A N 1
ATOM 3675 C CA . LYS A 1 476 ? -29.656 26.375 8.055 1 98.56 476 LYS A CA 1
ATOM 3676 C C . LYS A 1 476 ? -29.766 25.391 6.906 1 98.56 476 LYS A C 1
ATOM 3678 O O . LYS A 1 476 ? -30.812 25.281 6.262 1 98.56 476 LYS A O 1
ATOM 3683 N N . LEU A 1 477 ? -28.719 24.672 6.566 1 98.25 477 LEU A N 1
ATOM 3684 C CA . LEU A 1 477 ? -28.75 23.672 5.508 1 98.25 477 LEU A CA 1
ATOM 3685 C C . LEU A 1 477 ? -29.828 22.625 5.773 1 98.25 477 LEU A C 1
ATOM 3687 O O . LEU A 1 477 ? -30.516 22.188 4.848 1 98.25 477 LEU A O 1
ATOM 3691 N N . PHE A 1 478 ? -29.922 22.172 7.027 1 97.25 478 PHE A N 1
ATOM 3692 C CA . PHE A 1 478 ? -30.953 21.203 7.406 1 97.25 478 PHE A CA 1
ATOM 3693 C C . PHE A 1 478 ? -32.344 21.812 7.262 1 97.25 478 PHE A C 1
ATOM 3695 O O . PHE A 1 478 ? -33.25 21.172 6.75 1 97.25 478 PHE A O 1
ATOM 3702 N N . ALA A 1 479 ? -32.5 23.078 7.688 1 97.44 479 ALA A N 1
ATOM 3703 C CA . ALA A 1 479 ? -33.781 23.766 7.582 1 97.44 479 ALA A CA 1
ATOM 3704 C C . ALA A 1 479 ? -34.219 23.891 6.125 1 97.44 479 ALA A C 1
ATOM 3706 O O . ALA A 1 479 ? -35.406 23.828 5.812 1 97.44 479 ALA A O 1
ATOM 3707 N N . GLU A 1 480 ? -33.25 24.062 5.312 1 97.94 480 GLU A N 1
ATOM 3708 C CA . GLU A 1 480 ? -33.531 24.25 3.895 1 97.94 480 GLU A CA 1
ATOM 3709 C C . GLU A 1 480 ? -33.5 22.938 3.137 1 97.94 480 GLU A C 1
ATOM 3711 O O . GLU A 1 480 ? -33.594 22.906 1.907 1 97.94 480 GLU A O 1
ATOM 3716 N N . LYS A 1 481 ? -33.281 21.766 3.734 1 97.12 481 LYS A N 1
ATOM 3717 C CA . LYS A 1 481 ? -33.281 20.406 3.18 1 97.12 481 LYS A CA 1
ATOM 3718 C C . LYS A 1 481 ? -32.25 20.266 2.088 1 97.12 481 LYS A C 1
ATOM 3720 O O . LYS A 1 481 ? -32.531 19.734 1.011 1 97.12 481 LYS A O 1
ATOM 3725 N N . LYS A 1 482 ? -31.125 20.797 2.355 1 97.06 482 LYS A N 1
ATOM 3726 C CA . LYS A 1 482 ? -30.031 20.766 1.388 1 97.06 482 LYS A CA 1
ATOM 3727 C C . LYS A 1 482 ? -29 19.703 1.761 1 97.06 482 LYS A C 1
ATOM 3729 O O . LYS A 1 482 ? -27.922 19.625 1.167 1 97.06 482 LYS A O 1
ATOM 3734 N N . VAL A 1 483 ? -29.281 18.875 2.703 1 96.38 483 VAL A N 1
ATOM 3735 C CA . VAL A 1 483 ? -28.406 17.781 3.139 1 96.38 483 VAL A CA 1
ATOM 3736 C C . VAL A 1 483 ? -28.938 16.453 2.602 1 96.38 483 VAL A C 1
ATOM 3738 O O . VAL A 1 483 ? -30.141 16.234 2.562 1 96.38 483 VAL A O 1
ATOM 3741 N N . SER A 1 484 ? -28.031 15.602 2.123 1 94.44 484 SER A N 1
ATOM 3742 C CA . SER A 1 484 ? -28.406 14.297 1.59 1 94.44 484 SER A CA 1
ATOM 3743 C C . SER A 1 484 ? -29.094 13.445 2.652 1 94.44 484 SER A C 1
ATOM 3745 O O . SER A 1 484 ? -28.922 13.688 3.852 1 94.44 484 SER A O 1
ATOM 3747 N N . GLN A 1 485 ? -29.844 12.43 2.23 1 93.19 485 GLN A N 1
ATOM 3748 C CA . GLN A 1 485 ? -30.516 11.523 3.158 1 93.19 485 GLN A CA 1
ATOM 3749 C C . GLN A 1 485 ? -29.5 10.82 4.062 1 93.19 485 GLN A C 1
ATOM 3751 O O . GLN A 1 485 ? -29.75 10.656 5.262 1 93.19 485 GLN A O 1
ATOM 3756 N N . LYS A 1 486 ? -28.438 10.375 3.496 1 93.69 486 LYS A N 1
ATOM 3757 C CA . LYS A 1 486 ? -27.359 9.773 4.281 1 93.69 486 LYS A CA 1
ATOM 3758 C C . LYS A 1 486 ? -26.859 10.734 5.352 1 93.69 486 LYS A C 1
ATOM 3760 O O . LYS A 1 486 ? -26.578 10.328 6.477 1 93.69 486 LYS A O 1
ATOM 3765 N N . GLY A 1 487 ? -26.703 12 4.965 1 95.38 487 GLY A N 1
ATOM 3766 C CA . GLY A 1 487 ? -26.266 13.016 5.902 1 95.38 487 GLY A CA 1
ATOM 3767 C C . GLY A 1 487 ? -27.25 13.25 7.035 1 95.38 487 GLY A C 1
ATOM 3768 O O . GLY A 1 487 ? -26.844 13.422 8.188 1 95.38 487 GLY A O 1
ATOM 3769 N N . VAL A 1 488 ? -28.562 13.234 6.699 1 96 488 VAL A N 1
ATOM 3770 C CA . VAL A 1 488 ? -29.594 13.438 7.699 1 96 488 VAL A CA 1
ATOM 3771 C C . VAL A 1 488 ? -29.578 12.297 8.711 1 96 488 VAL A C 1
ATOM 3773 O O . VAL A 1 488 ? -29.641 12.531 9.922 1 96 488 VAL A O 1
ATOM 3776 N N . VAL A 1 489 ? -29.438 11.07 8.203 1 95.69 489 VAL A N 1
ATOM 3777 C CA . VAL A 1 489 ? -29.375 9.906 9.078 1 95.69 489 VAL A CA 1
ATOM 3778 C C . VAL A 1 489 ? -28.141 9.977 9.977 1 95.69 489 VAL A C 1
ATOM 3780 O O . VAL A 1 489 ? -28.25 9.805 11.188 1 95.69 489 VAL A O 1
ATOM 3783 N N . ALA A 1 490 ? -27 10.32 9.406 1 95.81 490 ALA A N 1
ATOM 3784 C CA . ALA A 1 490 ? -25.719 10.242 10.117 1 95.81 490 ALA A CA 1
ATOM 3785 C C . ALA A 1 490 ? -25.578 11.398 11.109 1 95.81 490 ALA A C 1
ATOM 3787 O O . ALA A 1 490 ? -25.109 11.195 12.234 1 95.81 490 ALA A O 1
ATOM 3788 N N . MET A 1 491 ? -26.016 12.625 10.766 1 95.81 491 MET A N 1
ATOM 3789 C CA . MET A 1 491 ? -25.703 13.805 11.57 1 95.81 491 MET A CA 1
ATOM 3790 C C . MET A 1 491 ? -26.844 14.133 12.523 1 95.81 491 MET A C 1
ATOM 3792 O O . MET A 1 491 ? -26.641 14.773 13.555 1 95.81 491 MET A O 1
ATOM 3796 N N . GLN A 1 492 ? -28.016 13.719 12.164 1 93.62 492 GLN A N 1
ATOM 3797 C CA . GLN A 1 492 ? -29.172 14.086 12.992 1 93.62 492 GLN A CA 1
ATOM 3798 C C . GLN A 1 492 ? -29.891 12.836 13.508 1 93.62 492 GLN A C 1
ATOM 3800 O O . GLN A 1 492 ? -30.281 12.781 14.68 1 93.62 492 GLN A O 1
ATOM 3805 N N . GLY A 1 493 ? -30.062 11.82 12.695 1 92.56 493 GLY A N 1
ATOM 3806 C CA . GLY A 1 493 ? -30.781 10.617 13.078 1 92.56 493 GLY A CA 1
ATOM 3807 C C . GLY A 1 493 ? -30.094 9.828 14.18 1 92.56 493 GLY A C 1
ATOM 3808 O O . GLY A 1 493 ? -30.75 9.305 15.078 1 92.56 493 GLY A O 1
ATOM 3809 N N . VAL A 1 494 ? -28.797 9.742 14.07 1 93.44 494 VAL A N 1
ATOM 3810 C CA . VAL A 1 494 ? -28 9.039 15.078 1 93.44 494 VAL A CA 1
ATOM 3811 C C . VAL A 1 494 ? -27.281 10.055 15.969 1 93.44 494 VAL A C 1
ATOM 3813 O O . VAL A 1 494 ? -26.156 10.453 15.672 1 93.44 494 VAL A O 1
ATOM 3816 N N . ALA A 1 495 ? -27.766 10.359 17.078 1 90.38 495 ALA A N 1
ATOM 3817 C CA . ALA A 1 495 ? -27.25 11.406 17.953 1 90.38 495 ALA A CA 1
ATOM 3818 C C . ALA A 1 495 ? -25.828 11.102 18.406 1 90.38 495 ALA A C 1
ATOM 3820 O O . ALA A 1 495 ? -25.016 12.016 18.594 1 90.38 495 ALA A O 1
ATOM 3821 N N . GLY A 1 496 ? -25.562 9.828 18.547 1 92.56 496 GLY A N 1
ATOM 3822 C CA . GLY A 1 496 ? -24.25 9.414 19.016 1 92.56 496 GLY A CA 1
ATOM 3823 C C . GLY A 1 496 ? -23.109 9.867 18.125 1 92.56 496 GLY A C 1
ATOM 3824 O O . GLY A 1 496 ? -21.984 10.047 18.578 1 92.56 496 GLY A O 1
ATOM 3825 N N . HIS A 1 497 ? -23.375 10.078 16.844 1 95.25 497 HIS A N 1
ATOM 3826 C CA . HIS A 1 497 ? -22.328 10.5 15.922 1 95.25 497 HIS A CA 1
ATOM 3827 C C . HIS A 1 497 ? -21.828 11.898 16.266 1 95.25 497 HIS A C 1
ATOM 3829 O O . HIS A 1 497 ? -20.625 12.102 16.438 1 95.25 497 HIS A O 1
ATOM 3835 N N . LEU A 1 498 ? -22.625 12.859 16.531 1 93.81 498 LEU A N 1
ATOM 3836 C CA . LEU A 1 498 ? -22.188 14.227 16.812 1 93.81 498 LEU A CA 1
ATOM 3837 C C . LEU A 1 498 ? -21.766 14.367 18.266 1 93.81 498 LEU A C 1
ATOM 3839 O O . LEU A 1 498 ? -20.953 15.242 18.609 1 93.81 498 LEU A O 1
ATOM 3843 N N . GLU A 1 499 ? -22.266 13.477 19.062 1 94.62 499 GLU A N 1
ATOM 3844 C CA . GLU A 1 499 ? -21.953 13.555 20.484 1 94.62 499 GLU A CA 1
ATOM 3845 C C . GLU A 1 499 ? -20.578 12.961 20.781 1 94.62 499 GLU A C 1
ATOM 3847 O O . GLU A 1 499 ? -19.891 13.406 21.703 1 94.62 499 GLU A O 1
ATOM 3852 N N . ARG A 1 500 ? -20.172 12.039 19.922 1 96.31 500 ARG A N 1
ATOM 3853 C CA . ARG A 1 500 ? -19 11.266 20.328 1 96.31 500 ARG A CA 1
ATOM 3854 C C . ARG A 1 500 ? -17.906 11.32 19.266 1 96.31 500 ARG A C 1
ATOM 3856 O O . ARG A 1 500 ? -16.781 10.898 19.5 1 96.31 500 ARG A O 1
ATOM 3863 N N . MET A 1 501 ? -18.172 11.875 18.125 1 97.19 501 MET A N 1
ATOM 3864 C CA . MET A 1 501 ? -17.203 11.797 17.031 1 97.19 501 MET A CA 1
ATOM 3865 C C . MET A 1 501 ? -16.75 13.188 16.594 1 97.19 501 MET A C 1
ATOM 3867 O O . MET A 1 501 ? -17.5 14.148 16.719 1 97.19 501 MET A O 1
ATOM 3871 N N . GLU A 1 502 ? -15.57 13.242 16.156 1 97.5 502 GLU A N 1
ATOM 3872 C CA . GLU A 1 502 ? -15.148 14.414 15.391 1 97.5 502 GLU A CA 1
ATOM 3873 C C . GLU A 1 502 ? -15.812 14.445 14.016 1 97.5 502 GLU A C 1
ATOM 3875 O O . GLU A 1 502 ? -16.141 13.398 13.453 1 97.5 502 GLU A O 1
ATOM 3880 N N . CYS A 1 503 ? -15.992 15.617 13.453 1 97.19 503 CYS A N 1
ATOM 3881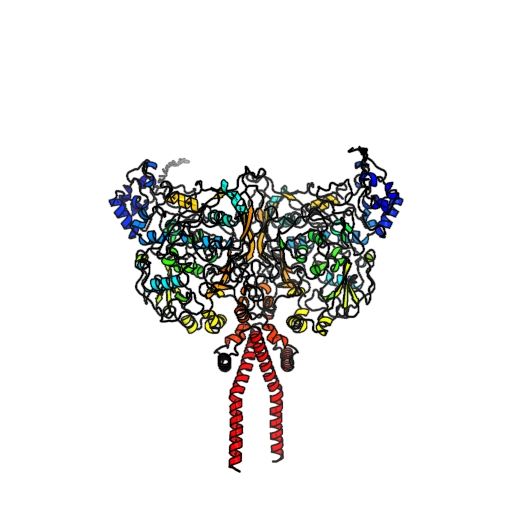 C CA . CYS A 1 503 ? -16.578 15.75 12.117 1 97.19 503 CYS A CA 1
ATOM 3882 C C . CYS A 1 503 ? -15.719 15.039 11.078 1 97.19 503 CYS A C 1
ATOM 3884 O O . CYS A 1 503 ? -16.234 14.375 10.18 1 97.19 503 CYS A O 1
ATOM 3886 N N . TYR A 1 504 ? -14.375 15.172 11.203 1 97.19 504 TYR A N 1
ATOM 3887 C CA . TYR A 1 504 ? -13.438 14.648 10.211 1 97.19 504 TYR A CA 1
ATOM 3888 C C . TYR A 1 504 ? -13.312 13.133 10.328 1 97.19 504 TYR A C 1
ATOM 3890 O O . TYR A 1 504 ? -12.625 12.5 9.523 1 97.19 504 TYR A O 1
ATOM 3898 N N . THR A 1 505 ? -13.961 12.477 11.281 1 97.44 505 THR A N 1
ATOM 3899 C CA . THR A 1 505 ? -14.039 11.023 11.312 1 97.44 505 THR A CA 1
ATOM 3900 C C . THR A 1 505 ? -14.734 10.492 10.062 1 97.44 505 THR A C 1
ATOM 3902 O O . THR A 1 505 ? -14.312 9.484 9.492 1 97.44 505 THR A O 1
ATOM 3905 N N . CYS A 1 506 ? -15.773 11.211 9.625 1 96.12 506 CYS A N 1
ATOM 3906 C CA . CYS A 1 506 ? -16.5 10.828 8.43 1 96.12 506 CYS A CA 1
ATOM 3907 C C . CYS A 1 506 ? -16.016 11.602 7.211 1 96.12 506 CYS A C 1
ATOM 3909 O O . CYS A 1 506 ? -15.992 11.07 6.098 1 96.12 506 CYS A O 1
ATOM 3911 N N . HIS A 1 507 ? -15.586 12.812 7.41 1 96.75 507 HIS A N 1
ATOM 3912 C CA . HIS A 1 507 ? -15.344 13.711 6.289 1 96.75 507 HIS A CA 1
ATOM 3913 C C . HIS A 1 507 ? -13.883 13.656 5.844 1 96.75 507 HIS A C 1
ATOM 3915 O O . HIS A 1 507 ? -13.461 14.438 4.992 1 96.75 507 HIS A O 1
ATOM 3921 N N . SER A 1 508 ? -13.078 12.766 6.402 1 94.62 508 SER A N 1
ATOM 3922 C CA . SER A 1 508 ? -11.727 12.508 5.902 1 94.62 508 SER A CA 1
ATOM 3923 C C . SER A 1 508 ? -11.633 11.133 5.262 1 94.62 508 SER A C 1
ATOM 3925 O O . SER A 1 508 ? -11.625 10.117 5.961 1 94.62 508 SER A O 1
ATOM 3927 N N . SER A 1 509 ? -11.516 11.086 3.938 1 83.81 509 SER A N 1
ATOM 3928 C CA . SER A 1 509 ? -11.617 9.828 3.205 1 83.81 509 SER A CA 1
ATOM 3929 C C . SER A 1 509 ? -10.266 9.125 3.131 1 83.81 509 SER A C 1
ATOM 3931 O O . SER A 1 509 ? -10.195 7.934 2.807 1 83.81 509 SER A O 1
ATOM 3933 N N . TRP A 1 510 ? -9.164 9.883 3.367 1 95.31 510 TRP A N 1
ATOM 3934 C CA . TRP A 1 510 ? -7.848 9.25 3.35 1 95.31 510 TRP A CA 1
ATOM 3935 C C . TRP A 1 510 ? -6.887 9.961 4.293 1 95.31 510 TRP A C 1
ATOM 3937 O O . TRP A 1 510 ? -7.141 11.094 4.711 1 95.31 510 TRP A O 1
ATOM 3947 N N . THR A 1 511 ? -5.938 9.336 4.777 1 96.38 511 THR A N 1
ATOM 3948 C CA . THR A 1 511 ? -4.805 9.844 5.543 1 96.38 511 THR A CA 1
ATOM 3949 C C . THR A 1 511 ? -3.553 9.016 5.27 1 96.38 511 THR A C 1
ATOM 3951 O O . THR A 1 511 ? -3.641 7.809 5.02 1 96.38 511 THR A O 1
ATOM 3954 N N . PRO A 1 512 ? -2.383 9.633 5.16 1 96.75 512 PRO A N 1
ATOM 3955 C CA . PRO A 1 512 ? -1.171 8.82 5.023 1 96.75 512 PRO A CA 1
ATOM 3956 C C . PRO A 1 512 ? -0.988 7.836 6.176 1 96.75 512 PRO A C 1
ATOM 3958 O O . PRO A 1 512 ? -1.05 8.227 7.344 1 96.75 512 PRO A O 1
ATOM 3961 N N . GLN A 1 513 ? -0.851 6.613 5.855 1 96.75 513 GLN A N 1
ATOM 3962 C CA . GLN A 1 513 ? -0.623 5.547 6.828 1 96.75 513 GLN A CA 1
ATOM 3963 C C . GLN A 1 513 ? 0.684 4.812 6.539 1 96.75 513 GLN A C 1
ATOM 3965 O O . GLN A 1 513 ? 0.731 3.934 5.68 1 96.75 513 GLN A O 1
ATOM 3970 N N . CYS A 1 514 ? 1.701 5.152 7.238 1 96.25 514 CYS A N 1
ATOM 3971 C CA . CYS A 1 514 ? 3.004 4.516 7.086 1 96.25 514 CYS A CA 1
ATOM 3972 C C . CYS A 1 514 ? 3.258 3.518 8.211 1 96.25 514 CYS A C 1
ATOM 3974 O O . CYS A 1 514 ? 3.766 3.887 9.273 1 96.25 514 CYS A O 1
ATOM 3976 N N . TYR A 1 515 ? 3.041 2.24 7.953 1 97.75 515 TYR A N 1
ATOM 3977 C CA . TYR A 1 515 ? 3.1 1.207 8.977 1 97.75 515 TYR A CA 1
ATOM 3978 C C . TYR A 1 515 ? 4.52 0.672 9.133 1 97.75 515 TYR A C 1
ATOM 3980 O O . TYR A 1 515 ? 5.141 0.248 8.156 1 97.75 515 TYR A O 1
ATOM 3988 N N . GLY A 1 516 ? 4.996 0.738 10.352 1 97.56 516 GLY A N 1
ATOM 3989 C CA . GLY A 1 516 ? 6.312 0.211 10.672 1 97.56 516 GLY A CA 1
ATOM 3990 C C . GLY A 1 516 ? 7.441 1.144 10.273 1 97.56 516 GLY A C 1
ATOM 3991 O O . GLY A 1 516 ? 7.625 1.44 9.094 1 97.56 516 GLY A O 1
ATOM 3992 N N . CYS A 1 517 ? 8.133 1.673 11.203 1 97 517 CYS A N 1
ATOM 3993 C CA . CYS A 1 517 ? 9.328 2.475 10.969 1 97 517 CYS A CA 1
ATOM 3994 C C . CYS A 1 517 ? 10.578 1.737 11.438 1 97 517 CYS A C 1
ATOM 3996 O O . CYS A 1 517 ? 10.906 1.761 12.625 1 97 517 CYS A O 1
ATOM 3998 N N . HIS A 1 518 ? 11.289 1.122 10.516 1 98 518 HIS A N 1
ATOM 3999 C CA . HIS A 1 518 ? 12.523 0.412 10.836 1 98 518 HIS A CA 1
ATOM 4000 C C . HIS A 1 518 ? 13.711 1.367 10.891 1 98 518 HIS A C 1
ATOM 4002 O O . HIS A 1 518 ? 14.25 1.758 9.852 1 98 518 HIS A O 1
ATOM 4008 N N . ILE A 1 519 ? 14.125 1.649 12.094 1 98.12 519 ILE A N 1
ATOM 4009 C CA . ILE A 1 519 ? 15.203 2.609 12.312 1 98.12 519 ILE A CA 1
ATOM 4010 C C . ILE A 1 519 ? 16.516 1.866 12.555 1 98.12 519 ILE A C 1
ATOM 4012 O O . ILE A 1 519 ? 16.578 0.953 13.383 1 98.12 519 ILE A O 1
ATOM 4016 N N . LYS A 1 520 ? 17.5 2.236 11.883 1 98.38 520 LYS A N 1
ATOM 4017 C CA . LYS A 1 520 ? 18.859 1.791 12.164 1 98.38 520 LYS A CA 1
ATOM 4018 C C . LYS A 1 520 ? 19.766 2.969 12.539 1 98.38 520 LYS A C 1
ATOM 4020 O O . LYS A 1 520 ? 19.828 3.963 11.812 1 98.38 520 LYS A O 1
ATOM 4025 N N . ILE A 1 521 ? 20.297 2.934 13.633 1 98.75 521 ILE A N 1
ATOM 4026 C CA . ILE A 1 521 ? 21.328 3.887 14.039 1 98.75 521 ILE A CA 1
ATOM 4027 C C . ILE A 1 521 ? 22.688 3.189 14.094 1 98.75 521 ILE A C 1
ATOM 4029 O O . ILE A 1 521 ? 22.922 2.336 14.953 1 98.75 521 ILE A O 1
ATOM 4033 N N . ASP A 1 522 ? 23.562 3.539 13.188 1 98.62 522 ASP A N 1
ATOM 4034 C CA . ASP A 1 522 ? 24.875 2.916 13.023 1 98.62 522 ASP A CA 1
ATOM 4035 C C . ASP A 1 522 ? 25.969 3.758 13.68 1 98.62 522 ASP A C 1
ATOM 4037 O O . ASP A 1 522 ? 26.312 4.828 13.172 1 98.62 522 ASP A O 1
ATOM 4041 N N . TYR A 1 523 ? 26.531 3.248 14.82 1 98.62 523 TYR A N 1
ATOM 4042 C CA . TYR A 1 523 ? 27.562 3.967 15.578 1 98.62 523 TYR A CA 1
ATOM 4043 C C . TYR A 1 523 ? 28.953 3.447 15.242 1 98.62 523 TYR A C 1
ATOM 4045 O O . TYR A 1 523 ? 29.906 3.672 16 1 98.62 523 TYR A O 1
ATOM 4053 N N . SER A 1 524 ? 29.125 2.76 14.125 1 98.12 524 SER A N 1
ATOM 4054 C CA . SER A 1 524 ? 30.406 2.18 13.773 1 98.12 524 SER A CA 1
ATOM 4055 C C . SER A 1 524 ? 31.516 3.238 13.766 1 98.12 524 SER A C 1
ATOM 4057 O O . SER A 1 524 ? 31.328 4.32 13.203 1 98.12 524 SER A O 1
ATOM 4059 N N . GLN A 1 525 ? 32.594 2.939 14.438 1 97.69 525 GLN A N 1
ATOM 4060 C CA . GLN A 1 525 ? 33.781 3.791 14.484 1 97.69 525 GLN A CA 1
ATOM 4061 C C . GLN A 1 525 ? 34.969 3.141 13.766 1 97.69 525 GLN A C 1
ATOM 4063 O O . GLN A 1 525 ? 35.312 1.986 14.039 1 97.69 525 GLN A O 1
ATOM 4068 N N . LYS A 1 526 ? 35.594 3.898 12.883 1 96.62 526 LYS A N 1
ATOM 4069 C CA . LYS A 1 526 ? 36.656 3.367 12.023 1 96.62 526 LYS A CA 1
ATOM 4070 C C . LYS A 1 526 ? 37.781 2.713 12.844 1 96.62 526 LYS A C 1
ATOM 4072 O O . LYS A 1 526 ? 38.344 1.7 12.43 1 96.62 526 LYS A O 1
ATOM 4077 N N . ASP A 1 527 ? 38.188 3.17 13.977 1 95.38 527 ASP A N 1
ATOM 4078 C CA . ASP A 1 527 ? 39.281 2.654 14.781 1 95.38 527 ASP A CA 1
ATOM 4079 C C . ASP A 1 527 ? 38.906 1.341 15.461 1 95.38 527 ASP A C 1
ATOM 4081 O O . ASP A 1 527 ? 39.781 0.544 15.82 1 95.38 527 ASP A O 1
ATOM 4085 N N . LYS A 1 528 ? 37.656 1.051 15.664 1 95.38 528 LYS A N 1
ATOM 4086 C CA . LYS A 1 528 ? 37.188 -0.141 16.375 1 95.38 528 LYS A CA 1
ATOM 4087 C C . LYS A 1 528 ? 36.531 -1.129 15.422 1 95.38 528 LYS A C 1
ATOM 4089 O O . LYS A 1 528 ? 36.25 -2.271 15.789 1 95.38 528 LYS A O 1
ATOM 4094 N N . CYS A 1 529 ? 36.156 -0.65 14.328 1 94.25 529 CYS A N 1
ATOM 4095 C CA . CYS A 1 529 ? 35.594 -1.46 13.258 1 94.25 529 CYS A CA 1
ATOM 4096 C C . CYS A 1 529 ? 36.469 -1.409 12.016 1 94.25 529 CYS A C 1
ATOM 4098 O O . CYS A 1 529 ? 36.219 -0.622 11.102 1 94.25 529 CYS A O 1
ATOM 4100 N N . PRO A 1 530 ? 37.375 -2.283 11.812 1 90.06 530 PRO A N 1
ATOM 4101 C CA . PRO A 1 530 ? 38.344 -2.201 10.727 1 90.06 530 PRO A CA 1
ATOM 4102 C C . PRO A 1 530 ? 37.719 -2.383 9.344 1 90.06 530 PRO A C 1
ATOM 4104 O O . PRO A 1 530 ? 38.25 -1.877 8.352 1 90.06 530 PRO A O 1
ATOM 4107 N N . GLU A 1 531 ? 36.625 -3.047 9.273 1 90.31 531 GLU A N 1
ATOM 4108 C CA . GLU A 1 531 ? 35.969 -3.289 7.988 1 90.31 531 GLU A CA 1
ATOM 4109 C C . GLU A 1 531 ? 35.156 -2.074 7.555 1 90.31 531 GLU A C 1
ATOM 4111 O O . GLU A 1 531 ? 34.75 -1.971 6.391 1 90.31 531 GLU A O 1
ATOM 4116 N N . CYS A 1 532 ? 34.969 -1.19 8.555 1 92.69 532 CYS A N 1
ATOM 4117 C CA . CYS A 1 532 ? 34.156 -0.012 8.234 1 92.69 532 CYS A CA 1
ATOM 4118 C C . CYS A 1 532 ? 35 1.034 7.508 1 92.69 532 CYS A C 1
ATOM 4120 O O . CYS A 1 532 ? 36.156 1.252 7.852 1 92.69 532 CYS A O 1
ATOM 4122 N N . LYS A 1 533 ? 34.562 1.638 6.492 1 89.62 533 LYS A N 1
ATOM 4123 C CA . LYS A 1 533 ? 35.281 2.598 5.652 1 89.62 533 LYS A CA 1
ATOM 4124 C C . LYS A 1 533 ? 35.531 3.908 6.398 1 89.62 533 LYS A C 1
ATOM 4126 O O . LYS A 1 533 ? 36.562 4.523 6.258 1 89.62 533 LYS A O 1
ATOM 4131 N N . ASP A 1 534 ? 34.406 4.371 7.078 1 95.12 534 ASP A N 1
ATOM 4132 C CA . ASP A 1 534 ? 34.469 5.621 7.832 1 95.12 534 ASP A CA 1
ATOM 4133 C C . ASP A 1 534 ? 33.656 5.512 9.133 1 95.12 534 ASP A C 1
ATOM 4135 O O . ASP A 1 534 ? 32.875 4.59 9.305 1 95.12 534 ASP A O 1
ATOM 4139 N N . SER A 1 535 ? 34.031 6.445 10.016 1 97.5 535 SER A N 1
ATOM 4140 C CA . SER A 1 535 ? 33.219 6.555 11.203 1 97.5 535 SER A CA 1
ATOM 4141 C C . SER A 1 535 ? 31.844 7.137 10.875 1 97.5 535 SER A C 1
ATOM 4143 O O . SER A 1 535 ? 31.75 8.125 10.148 1 97.5 535 SER A O 1
ATOM 4145 N N . LYS A 1 536 ? 30.844 6.5 11.406 1 98.06 536 LYS A N 1
ATOM 4146 C CA . LYS A 1 536 ? 29.484 6.93 11.109 1 98.06 536 LYS A CA 1
ATOM 4147 C C . LYS A 1 536 ? 29.062 8.094 12 1 98.06 536 LYS A C 1
ATOM 4149 O O . LYS A 1 536 ? 29.344 8.102 13.203 1 98.06 536 LYS A O 1
ATOM 4154 N N . GLN A 1 537 ? 28.484 9.078 11.453 1 97.5 537 GLN A N 1
ATOM 4155 C CA . GLN A 1 537 ? 28.047 10.281 12.148 1 97.5 537 GLN A CA 1
ATOM 4156 C C . GLN A 1 537 ? 26.859 10.914 11.438 1 97.5 537 GLN A C 1
ATOM 4158 O O . GLN A 1 537 ? 26.484 10.5 10.336 1 97.5 537 GLN A O 1
ATOM 4163 N N . GLY A 1 538 ? 26.188 11.844 12.109 1 97.12 538 GLY A N 1
ATOM 4164 C CA . GLY A 1 538 ? 25.094 12.602 11.547 1 97.12 538 GLY A CA 1
ATOM 4165 C C . GLY A 1 538 ? 25.016 14.023 12.078 1 97.12 538 GLY A C 1
ATOM 4166 O O . GLY A 1 538 ? 25.672 14.359 13.062 1 97.12 538 GLY A O 1
ATOM 4167 N N . PHE A 1 539 ? 24.234 14.812 11.414 1 97.12 539 PHE A N 1
ATOM 4168 C CA . PHE A 1 539 ? 24.141 16.234 11.719 1 97.12 539 PHE A CA 1
ATOM 4169 C C . PHE A 1 539 ? 23.188 16.484 12.875 1 97.12 539 PHE A C 1
ATOM 4171 O O . PHE A 1 539 ? 22.062 16 12.875 1 97.12 539 PHE A O 1
ATOM 4178 N N . ASP A 1 540 ? 23.594 17.219 13.898 1 97.62 540 ASP A N 1
ATOM 4179 C CA . ASP A 1 540 ? 22.812 17.578 15.078 1 97.62 540 ASP A CA 1
ATOM 4180 C C . ASP A 1 540 ? 22.141 18.938 14.883 1 97.62 540 ASP A C 1
ATOM 4182 O O . ASP A 1 540 ? 22.766 19.984 15.062 1 97.62 540 ASP A O 1
ATOM 4186 N N . TRP A 1 541 ? 20.875 18.953 14.75 1 96.62 541 TRP A N 1
ATOM 4187 C CA . TRP A 1 541 ? 20.125 20.172 14.445 1 96.62 541 TRP A CA 1
ATOM 4188 C C . TRP A 1 541 ? 19.906 21 15.703 1 96.62 541 TRP A C 1
ATOM 4190 O O . TRP A 1 541 ? 19.688 22.219 15.617 1 96.62 541 TRP A O 1
ATOM 4200 N N . VAL A 1 542 ? 19.828 20.344 16.844 1 96.81 542 VAL A N 1
ATOM 4201 C CA . VAL A 1 542 ? 19.672 21.078 18.094 1 96.81 542 VAL A CA 1
ATOM 4202 C C . VAL A 1 542 ? 20.953 21.859 18.406 1 96.81 542 VAL A C 1
ATOM 4204 O O . VAL A 1 542 ? 20.891 23.031 18.781 1 96.81 542 VAL A O 1
ATOM 4207 N N . ALA A 1 543 ? 22.062 21.156 18.172 1 96.56 543 ALA A N 1
ATOM 4208 C CA . ALA A 1 543 ? 23.344 21.828 18.375 1 96.56 543 ALA A CA 1
ATOM 4209 C C . ALA A 1 543 ? 23.516 23 17.391 1 96.56 543 ALA A C 1
ATOM 4211 O O . ALA A 1 543 ? 24.125 24.016 17.734 1 96.56 543 ALA A O 1
ATOM 4212 N N . ALA A 1 544 ? 23.047 22.844 16.234 1 96.06 544 ALA A N 1
ATOM 4213 C CA . ALA A 1 544 ? 23.109 23.922 15.25 1 96.06 544 ALA A CA 1
ATOM 4214 C C . ALA A 1 544 ? 22.328 25.156 15.734 1 96.06 544 ALA A C 1
ATOM 4216 O O . ALA A 1 544 ? 22.812 26.281 15.609 1 96.06 544 ALA A O 1
ATOM 4217 N N . GLY A 1 545 ? 21.141 24.969 16.219 1 94.94 545 GLY A N 1
ATOM 4218 C CA . GLY A 1 545 ? 20.375 26.062 16.797 1 94.94 545 GLY A CA 1
ATOM 4219 C C . GLY A 1 545 ? 21.062 26.703 17.969 1 94.94 545 GLY A C 1
ATOM 4220 O O . GLY A 1 545 ? 21.047 27.938 18.109 1 94.94 545 GLY A O 1
ATOM 4221 N N . ARG A 1 546 ? 21.656 25.875 18.766 1 93.44 546 ARG A N 1
ATOM 4222 C CA . ARG A 1 546 ? 22.359 26.391 19.922 1 93.44 546 ARG A CA 1
ATOM 4223 C C . ARG A 1 546 ? 23.594 27.188 19.516 1 93.44 546 ARG A C 1
ATOM 4225 O O . ARG A 1 546 ? 23.969 28.156 20.203 1 93.44 546 ARG A O 1
ATOM 4232 N N . LYS A 1 547 ? 24.172 26.797 18.453 1 94.12 547 LYS A N 1
ATOM 4233 C CA . LYS A 1 547 ? 25.297 27.578 17.938 1 94.12 547 LYS A CA 1
ATOM 4234 C C . LYS A 1 547 ? 24.844 28.984 17.531 1 94.12 547 LYS A C 1
ATOM 4236 O O . LYS A 1 547 ? 25.547 29.953 17.781 1 94.12 547 LYS A O 1
ATOM 4241 N N . HIS A 1 548 ? 23.75 29.094 16.922 1 92.25 548 HIS A N 1
ATOM 4242 C CA . HIS A 1 548 ? 23.172 30.406 16.656 1 92.25 548 HIS A CA 1
ATOM 4243 C C . HIS A 1 548 ? 23 31.219 17.938 1 92.25 548 HIS A C 1
ATOM 4245 O O . HIS A 1 548 ? 23.25 32.406 17.969 1 92.25 548 HIS A O 1
ATOM 4251 N N . GLN A 1 549 ? 22.547 30.578 18.938 1 87.62 549 GLN A N 1
ATOM 4252 C CA . GLN A 1 549 ? 22.266 31.188 20.234 1 87.62 549 GLN A CA 1
ATOM 4253 C C . GLN A 1 549 ? 23.547 31.672 20.891 1 87.62 549 GLN A C 1
ATOM 4255 O O . GLN A 1 549 ? 23.609 32.812 21.375 1 87.62 549 GLN A O 1
ATOM 4260 N N . ASP A 1 550 ? 24.609 30.859 20.922 1 88.38 550 ASP A N 1
ATOM 4261 C CA . ASP A 1 550 ? 25.75 31.047 21.797 1 88.38 550 ASP A CA 1
ATOM 4262 C C . ASP A 1 550 ? 26.844 31.859 21.109 1 88.38 550 ASP A C 1
ATOM 4264 O O . ASP A 1 550 ? 27.672 32.5 21.781 1 88.38 550 ASP A O 1
ATOM 4268 N N . ASP A 1 551 ? 26.906 31.766 19.75 1 90.38 551 ASP A N 1
ATOM 4269 C CA . ASP A 1 551 ? 27.953 32.438 19.016 1 90.38 551 ASP A CA 1
ATOM 4270 C C . ASP A 1 551 ? 27.406 33.656 18.266 1 90.38 551 ASP A C 1
ATOM 4272 O O . ASP A 1 551 ? 26.75 33.5 17.234 1 90.38 551 ASP A O 1
ATOM 4276 N N . PRO A 1 552 ? 27.734 34.812 18.688 1 89.38 552 PRO A N 1
ATOM 4277 C CA . PRO A 1 552 ? 27.203 36.062 18.078 1 89.38 552 PRO A CA 1
ATOM 4278 C C . PRO A 1 552 ? 27.5 36.156 16.594 1 89.38 552 PRO A C 1
ATOM 4280 O O . PRO A 1 552 ? 26.734 36.75 15.836 1 89.38 552 PRO A O 1
ATOM 4283 N N . ALA A 1 553 ? 28.578 35.5 16.219 1 88.81 553 ALA A N 1
ATOM 4284 C CA . ALA A 1 553 ? 28.984 35.562 14.82 1 88.81 553 ALA A CA 1
ATOM 4285 C C . ALA A 1 553 ? 28.047 34.75 13.938 1 88.81 553 ALA A C 1
ATOM 4287 O O . ALA A 1 553 ? 28.031 34.906 12.719 1 88.81 553 ALA A O 1
ATOM 4288 N N . HIS A 1 554 ? 27.188 33.906 14.562 1 92.94 554 HIS A N 1
ATOM 4289 C CA . HIS A 1 554 ? 26.406 32.969 13.766 1 92.94 554 HIS A CA 1
ATOM 4290 C C . HIS A 1 554 ? 24.906 33.188 13.961 1 92.94 554 HIS A C 1
ATOM 4292 O O . HIS A 1 554 ? 24.094 32.375 13.531 1 92.94 554 HIS A O 1
ATOM 4298 N N . ARG A 1 555 ? 24.531 34.281 14.547 1 93.38 555 ARG A N 1
ATOM 4299 C CA . ARG A 1 555 ? 23.141 34.531 14.922 1 93.38 555 ARG A CA 1
ATOM 4300 C C . ARG A 1 555 ? 22.266 34.688 13.688 1 93.38 555 ARG A C 1
ATOM 4302 O O . ARG A 1 555 ? 21.047 34.5 13.75 1 93.38 555 ARG A O 1
ATOM 4309 N N . THR A 1 556 ? 22.891 35.062 12.562 1 94.25 556 THR A N 1
ATOM 4310 C CA . THR A 1 556 ? 22.094 35.375 11.375 1 94.25 556 THR A CA 1
ATOM 4311 C C . THR A 1 556 ? 22.719 34.75 10.133 1 94.25 556 THR A C 1
ATOM 4313 O O . THR A 1 556 ? 22.625 35.312 9.039 1 94.25 556 THR A O 1
ATOM 4316 N N . ASP A 1 557 ? 23.344 33.594 10.305 1 90.06 557 ASP A N 1
ATOM 4317 C CA . ASP A 1 557 ? 23.984 32.906 9.18 1 90.06 557 ASP A CA 1
ATOM 4318 C C . ASP A 1 557 ? 22.953 32.5 8.133 1 90.06 557 ASP A C 1
ATOM 4320 O O . ASP A 1 557 ? 21.766 32.375 8.43 1 90.06 557 ASP A O 1
ATOM 4324 N N . ARG A 1 558 ? 23.422 32.281 6.941 1 86.31 558 ARG A N 1
ATOM 4325 C CA . ARG A 1 558 ? 22.578 31.938 5.797 1 86.31 558 ARG A CA 1
ATOM 4326 C C . ARG A 1 558 ? 22.078 30.5 5.887 1 86.31 558 ARG A C 1
ATOM 4328 O O . ARG A 1 558 ? 21.109 30.141 5.211 1 86.31 558 ARG A O 1
ATOM 4335 N N . GLY A 1 559 ? 22.766 29.672 6.574 1 89 559 GLY A N 1
ATOM 4336 C CA . GLY A 1 559 ? 22.422 28.266 6.762 1 89 559 GLY A CA 1
ATOM 4337 C C . GLY A 1 559 ? 23.375 27.562 7.703 1 89 559 GLY A C 1
ATOM 4338 O O . GLY A 1 559 ? 24.375 28.141 8.156 1 89 559 GLY A O 1
ATOM 4339 N N . GLU A 1 560 ? 23.047 26.266 7.93 1 92.81 560 GLU A N 1
ATOM 4340 C CA . GLU A 1 560 ? 23.828 25.531 8.93 1 92.81 560 GLU A CA 1
ATOM 4341 C C . GLU A 1 560 ? 24.688 24.469 8.273 1 92.81 560 GLU A C 1
ATOM 4343 O O . GLU A 1 560 ? 25.359 23.688 8.969 1 92.81 560 GLU A O 1
ATOM 4348 N N . THR A 1 561 ? 24.703 24.375 6.988 1 85.5 561 THR A N 1
ATOM 4349 C CA . THR A 1 561 ? 25.328 23.266 6.266 1 85.5 561 THR A CA 1
ATOM 4350 C C . THR A 1 561 ? 26.797 23.156 6.633 1 85.5 561 THR A C 1
ATOM 4352 O O . THR A 1 561 ? 27.359 22.047 6.637 1 85.5 561 THR A O 1
ATOM 4355 N N . ASP A 1 562 ? 27.5 24.266 6.969 1 87.88 562 ASP A N 1
ATOM 4356 C CA . ASP A 1 562 ? 28.938 24.25 7.219 1 87.88 562 ASP A CA 1
ATOM 4357 C C . ASP A 1 562 ? 29.234 24.172 8.711 1 87.88 562 ASP A C 1
ATOM 4359 O O . ASP A 1 562 ? 30.391 24.25 9.125 1 87.88 562 ASP A O 1
ATOM 4363 N N . PHE A 1 563 ? 28.156 24 9.5 1 94 563 PHE A N 1
ATOM 4364 C CA . PHE A 1 563 ? 28.359 23.906 10.938 1 94 563 PHE A CA 1
ATOM 4365 C C . PHE A 1 563 ? 29 22.578 11.32 1 94 563 PHE A C 1
ATOM 4367 O O . PHE A 1 563 ? 28.656 21.547 10.75 1 94 563 PHE A O 1
ATOM 4374 N N . ASP A 1 564 ? 29.922 22.641 12.156 1 93.25 564 ASP A N 1
ATOM 4375 C CA . ASP A 1 564 ? 30.531 21.422 12.672 1 93.25 564 ASP A CA 1
ATOM 4376 C C . ASP A 1 564 ? 29.781 20.891 13.891 1 93.25 564 ASP A C 1
ATOM 4378 O O . ASP A 1 564 ? 30.297 20.922 15.008 1 93.25 564 ASP A O 1
ATOM 4382 N N . THR A 1 565 ? 28.594 20.438 13.727 1 96 565 THR A N 1
ATOM 4383 C CA . THR A 1 565 ? 27.75 19.906 14.797 1 96 565 THR A CA 1
ATOM 4384 C C . THR A 1 565 ? 27.438 18.438 14.547 1 96 565 THR A C 1
ATOM 4386 O O . THR A 1 565 ? 26.297 18 14.734 1 96 565 THR A O 1
ATOM 4389 N N . MET A 1 566 ? 28.469 17.688 14.07 1 96.69 566 MET A N 1
ATOM 4390 C CA . MET A 1 566 ? 28.281 16.25 13.812 1 96.69 566 MET A CA 1
ATOM 4391 C C . MET A 1 566 ? 28.375 15.453 15.109 1 96.69 566 MET A C 1
ATOM 4393 O O . MET A 1 566 ? 29.188 15.758 15.977 1 96.69 566 MET A O 1
ATOM 4397 N N . ILE A 1 567 ? 27.547 14.477 15.258 1 97.69 567 ILE A N 1
ATOM 4398 C CA . ILE A 1 567 ? 27.578 13.57 16.406 1 97.69 567 ILE A CA 1
ATOM 4399 C C . ILE A 1 567 ? 27.656 12.125 15.914 1 97.69 567 ILE A C 1
ATOM 4401 O O . ILE A 1 567 ? 27.281 11.828 14.773 1 97.69 567 ILE A O 1
ATOM 4405 N N . PRO A 1 568 ? 28.156 11.242 16.781 1 97.88 568 PRO A N 1
ATOM 4406 C CA . PRO A 1 568 ? 28.219 9.844 16.359 1 97.88 568 PRO A CA 1
ATOM 4407 C C . PRO A 1 568 ? 26.844 9.242 16.094 1 97.88 568 PRO A C 1
ATOM 4409 O O . PRO A 1 568 ? 25.891 9.547 16.828 1 97.88 568 PRO A O 1
ATOM 4412 N N . GLY A 1 569 ? 26.828 8.328 15.109 1 98.38 569 GLY A N 1
ATOM 4413 C CA . GLY A 1 569 ? 25.594 7.641 14.742 1 98.38 569 GLY A CA 1
ATOM 4414 C C . GLY A 1 569 ? 25 8.133 13.43 1 98.38 569 GLY A C 1
ATOM 4415 O O . GLY A 1 569 ? 24.859 9.336 13.219 1 98.38 569 GLY A O 1
ATOM 4416 N N . GLU A 1 570 ? 24.844 7.262 12.523 1 98.31 570 GLU A N 1
ATOM 4417 C CA . GLU A 1 570 ? 24.156 7.547 11.273 1 98.31 570 GLU A CA 1
ATOM 4418 C C . GLU A 1 570 ? 22.781 6.875 11.234 1 98.31 570 GLU A C 1
ATOM 4420 O O . GLU A 1 570 ? 22.672 5.656 11.375 1 98.31 570 GLU A O 1
ATOM 4425 N N . VAL A 1 571 ? 21.781 7.719 11.062 1 98.19 571 VAL A N 1
ATOM 4426 C CA . VAL A 1 571 ? 20.422 7.207 11.125 1 98.19 571 VAL A CA 1
ATOM 4427 C C . VAL A 1 571 ? 19.922 6.875 9.719 1 98.19 571 VAL A C 1
ATOM 4429 O O . VAL A 1 571 ? 20.172 7.625 8.773 1 98.19 571 VAL A O 1
ATOM 4432 N N . SER A 1 572 ? 19.312 5.715 9.523 1 97.31 572 SER A N 1
ATOM 4433 C CA . SER A 1 572 ? 18.547 5.348 8.336 1 97.31 572 SER A CA 1
ATOM 4434 C C . SER A 1 572 ? 17.203 4.746 8.703 1 97.31 572 SER A C 1
ATOM 4436 O O . SER A 1 572 ? 17.062 4.109 9.75 1 97.31 572 SER A O 1
ATOM 4438 N N . GLU A 1 573 ? 16.219 5.027 7.844 1 95.56 573 GLU A N 1
ATOM 4439 C CA . GLU A 1 573 ? 14.859 4.559 8.102 1 95.56 573 GLU A CA 1
ATOM 4440 C C . GLU A 1 573 ? 14.297 3.818 6.895 1 95.56 573 GLU A C 1
ATOM 4442 O O . GLU A 1 573 ? 14.633 4.137 5.75 1 95.56 573 GLU A O 1
ATOM 4447 N N . GLN A 1 574 ? 13.445 2.846 7.094 1 94.88 574 GLN A N 1
ATOM 4448 C CA . GLN A 1 574 ? 12.602 2.227 6.078 1 94.88 574 GLN A CA 1
ATOM 4449 C C . GLN A 1 574 ? 11.234 1.854 6.656 1 94.88 574 GLN A C 1
ATOM 4451 O O . GLN A 1 574 ? 10.961 2.119 7.824 1 94.88 574 GLN A O 1
ATOM 4456 N N . ARG A 1 575 ? 10.367 1.36 5.801 1 96.5 575 ARG A N 1
ATOM 4457 C CA . ARG A 1 575 ? 8.992 1.081 6.207 1 96.5 575 ARG A CA 1
ATOM 4458 C C . ARG A 1 575 ? 8.641 -0.386 5.984 1 96.5 575 ARG A C 1
ATOM 4460 O O . ARG A 1 575 ? 9.445 -1.144 5.43 1 96.5 575 ARG A O 1
ATOM 4467 N N . SER A 1 576 ? 7.492 -0.787 6.539 1 97.75 576 SER A N 1
ATOM 4468 C CA . SER A 1 576 ? 6.949 -2.098 6.195 1 97.75 576 SER A CA 1
ATOM 4469 C C . SER A 1 576 ? 5.98 -2.006 5.023 1 97.75 576 SER A C 1
ATOM 4471 O O . SER A 1 576 ? 6.098 -2.758 4.051 1 97.75 576 SER A O 1
ATOM 4473 N N . TYR A 1 577 ? 5 -1.141 5.086 1 97.25 577 TYR A N 1
ATOM 4474 C CA . TYR A 1 577 ? 4.066 -0.926 3.984 1 97.25 577 TYR A CA 1
ATOM 4475 C C . TYR A 1 577 ? 3.271 0.359 4.184 1 97.25 577 TYR A C 1
ATOM 4477 O O . TYR A 1 577 ? 3.289 0.944 5.27 1 97.25 577 TYR A O 1
ATOM 4485 N N . LEU A 1 578 ? 2.533 0.848 3.111 1 97.19 578 LEU A N 1
ATOM 4486 C CA . LEU A 1 578 ? 1.792 2.104 3.133 1 97.19 578 LEU A CA 1
ATOM 4487 C C . LEU A 1 578 ? 0.329 1.877 2.77 1 97.19 578 LEU A C 1
ATOM 4489 O O . LEU A 1 578 ? 0.01 0.974 1.992 1 97.19 578 LEU A O 1
ATOM 4493 N N . ARG A 1 579 ? -0.55 2.715 3.352 1 97.38 579 ARG A N 1
ATOM 4494 C CA . ARG A 1 579 ? -1.955 2.832 2.977 1 97.38 579 ARG A CA 1
ATOM 4495 C C . ARG A 1 579 ? -2.424 4.281 3.053 1 97.38 579 ARG A C 1
ATOM 4497 O O . ARG A 1 579 ? -1.73 5.133 3.611 1 97.38 579 ARG A O 1
ATOM 4504 N N . TRP A 1 580 ? -3.547 4.645 2.393 1 97.19 580 TRP A N 1
ATOM 4505 C CA . TRP A 1 580 ? -4.156 5.953 2.604 1 97.19 580 TRP A CA 1
ATOM 4506 C C . TRP A 1 580 ? -5.652 5.824 2.857 1 97.19 580 TRP A C 1
ATOM 4508 O O . TRP A 1 580 ? -6.27 6.711 3.453 1 97.19 580 TRP A O 1
ATOM 4518 N N . GLU A 1 581 ? -6.277 4.73 2.438 1 95.44 581 GLU A N 1
ATOM 4519 C CA . GLU A 1 581 ? -7.734 4.633 2.412 1 95.44 581 GLU A CA 1
ATOM 4520 C C . GLU A 1 581 ? -8.273 4.141 3.75 1 95.44 581 GLU A C 1
ATOM 4522 O O . GLU A 1 581 ? -7.617 3.369 4.449 1 95.44 581 GLU A O 1
ATOM 4527 N N . GLU A 1 582 ? -9.406 4.582 4.168 1 93.31 582 GLU A N 1
ATOM 4528 C CA . GLU A 1 582 ? -10.219 4.105 5.281 1 93.31 582 GLU A CA 1
ATOM 4529 C C . GLU A 1 582 ? -9.398 4.008 6.562 1 93.31 582 GLU A C 1
ATOM 4531 O O . GLU A 1 582 ? -9.234 2.918 7.117 1 93.31 582 GLU A O 1
ATOM 4536 N N . PRO A 1 583 ? -9.008 5.082 7.121 1 95.38 583 PRO A N 1
ATOM 4537 C CA . PRO A 1 583 ? -8.203 5.043 8.336 1 95.38 583 PRO A CA 1
ATOM 4538 C C . PRO A 1 583 ? -8.93 4.391 9.508 1 95.38 583 PRO A C 1
ATOM 4540 O O . PRO A 1 583 ? -10.156 4.469 9.602 1 95.38 583 PRO A O 1
ATOM 4543 N N . MET A 1 584 ? -8.18 3.809 10.352 1 96.94 584 MET A N 1
ATOM 4544 C CA . MET A 1 584 ? -8.68 3.252 11.609 1 96.94 584 MET A CA 1
ATOM 4545 C C . MET A 1 584 ? -9.164 4.355 12.539 1 96.94 584 MET A C 1
ATOM 4547 O O . MET A 1 584 ? -8.82 5.523 12.359 1 96.94 584 MET A O 1
ATOM 4551 N N . LEU A 1 585 ? -9.984 3.916 13.539 1 98.31 585 LEU A N 1
ATOM 4552 C CA . LEU A 1 585 ? -10.562 4.91 14.43 1 98.31 585 LEU A CA 1
ATOM 4553 C C . LEU A 1 585 ? -10.219 4.598 15.883 1 98.31 585 LEU A C 1
ATOM 4555 O O . LEU A 1 585 ? -9.883 3.459 16.219 1 98.31 585 LEU A O 1
ATOM 4559 N N . GLY A 1 586 ? -10.219 5.516 16.719 1 98.25 586 GLY A N 1
ATOM 4560 C CA . GLY A 1 586 ? -10.047 5.461 18.172 1 98.25 586 GLY A CA 1
ATOM 4561 C C . GLY A 1 586 ? -10.477 6.73 18.875 1 98.25 586 GLY A C 1
ATOM 4562 O O . GLY A 1 586 ? -11.203 7.551 18.297 1 98.25 586 GLY A O 1
ATOM 4563 N N . ILE A 1 587 ? -10.148 6.836 20.125 1 98.25 587 ILE A N 1
ATOM 4564 C CA . ILE A 1 587 ? -10.531 7.984 20.938 1 98.25 587 ILE A CA 1
ATOM 4565 C C . ILE A 1 587 ? -9.344 8.938 21.078 1 98.25 587 ILE A C 1
ATOM 4567 O O . ILE A 1 587 ? -8.227 8.508 21.359 1 98.25 587 ILE A O 1
ATOM 4571 N N . ASN A 1 588 ? -9.594 10.242 20.875 1 97.88 588 ASN A N 1
ATOM 4572 C CA . ASN A 1 588 ? -8.516 11.219 21.016 1 97.88 588 ASN A CA 1
ATOM 4573 C C . ASN A 1 588 ? -8.508 11.852 22.391 1 97.88 588 ASN A C 1
ATOM 4575 O O . ASN A 1 588 ? -9.234 11.406 23.297 1 97.88 588 ASN A O 1
ATOM 4579 N N . GLY A 1 589 ? -7.617 12.805 22.578 1 97.19 589 GLY A N 1
ATOM 4580 C CA . GLY A 1 589 ? -7.473 13.469 23.859 1 97.19 589 GLY A CA 1
ATOM 4581 C C . GLY A 1 589 ? -8.711 14.25 24.281 1 97.19 589 GLY A C 1
ATOM 4582 O O . GLY A 1 589 ? -8.922 14.516 25.469 1 97.19 589 GLY A O 1
ATOM 4583 N N . GLU A 1 590 ? -9.539 14.594 23.375 1 97.44 590 GLU A N 1
ATOM 4584 C CA . GLU A 1 590 ? -10.75 15.367 23.641 1 97.44 590 GLU A CA 1
ATOM 4585 C C . GLU A 1 590 ? -11.93 14.453 23.969 1 97.44 590 GLU A C 1
ATOM 4587 O O . GLU A 1 590 ? -13.039 14.922 24.188 1 97.44 590 GLU A O 1
ATOM 4592 N N . GLY A 1 591 ? -11.656 13.148 23.922 1 97.31 591 GLY A N 1
ATOM 4593 C CA . GLY A 1 591 ? -12.656 12.164 24.281 1 97.31 591 GLY A CA 1
ATOM 4594 C C . GLY A 1 591 ? -13.586 11.805 23.141 1 97.31 591 GLY A C 1
ATOM 4595 O O . GLY A 1 591 ? -14.68 11.281 23.375 1 97.31 591 GLY A O 1
ATOM 4596 N N . ARG A 1 592 ? -13.219 12.062 21.984 1 97.88 592 ARG A N 1
ATOM 4597 C CA . ARG A 1 592 ? -14.07 11.82 20.828 1 97.88 592 ARG A CA 1
ATOM 4598 C C . ARG A 1 592 ? -13.422 10.828 19.859 1 97.88 592 ARG A C 1
ATOM 4600 O O . ARG A 1 592 ? -12.203 10.68 19.844 1 97.88 592 ARG A O 1
ATOM 4607 N N . VAL A 1 593 ? -14.273 10.156 19.031 1 98.12 593 VAL A N 1
ATOM 4608 C CA . VAL A 1 593 ? -13.789 9.227 18.016 1 98.12 593 VAL A CA 1
ATOM 4609 C C . VAL A 1 593 ? -13.117 9.992 16.875 1 98.12 593 VAL A C 1
ATOM 4611 O O . VAL A 1 593 ? -13.68 10.961 16.359 1 98.12 593 VAL A O 1
ATOM 4614 N N . THR A 1 594 ? -11.945 9.609 16.547 1 97.81 594 THR A N 1
ATOM 4615 C CA . THR A 1 594 ? -11.141 10.273 15.539 1 97.81 594 THR A CA 1
ATOM 4616 C C . THR A 1 594 ? -10.391 9.25 14.688 1 97.81 594 THR A C 1
ATOM 4618 O O . THR A 1 594 ? -10.242 8.094 15.078 1 97.81 594 THR A O 1
ATOM 4621 N N . PRO A 1 595 ? -9.969 9.617 13.398 1 97.62 595 PRO A N 1
ATOM 4622 C CA . PRO A 1 595 ? -9.023 8.773 12.672 1 97.62 595 PRO A CA 1
ATOM 4623 C C . PRO A 1 595 ? -7.691 8.602 13.406 1 97.62 595 PRO A C 1
ATOM 4625 O O . PRO A 1 595 ? -7.242 9.523 14.094 1 97.62 595 PRO A O 1
ATOM 4628 N N . LEU A 1 596 ? -7.195 7.43 13.328 1 97.69 596 LEU A N 1
ATOM 4629 C CA . LEU A 1 596 ? -5.84 7.145 13.789 1 97.69 596 LEU A CA 1
ATOM 4630 C C . LEU A 1 596 ? -4.902 6.906 12.609 1 97.69 596 LEU A C 1
ATOM 4632 O O . LEU A 1 596 ? -5.32 6.383 11.578 1 97.69 596 LEU A O 1
ATOM 4636 N N . ALA A 1 597 ? -3.688 7.277 12.711 1 96.69 597 ALA A N 1
ATOM 4637 C CA . ALA A 1 597 ? -2.605 6.977 11.773 1 96.69 597 ALA A CA 1
ATOM 4638 C C . ALA A 1 597 ? -1.314 6.645 12.516 1 96.69 597 ALA A C 1
ATOM 4640 O O . ALA A 1 597 ? -1.145 7.023 13.68 1 96.69 597 ALA A O 1
ATOM 4641 N N . PRO A 1 598 ? -0.456 5.902 11.844 1 96.06 598 PRO A N 1
ATOM 4642 C CA . PRO A 1 598 ? 0.814 5.598 12.508 1 96.06 598 PRO A CA 1
ATOM 4643 C C . PRO A 1 598 ? 1.603 6.855 12.875 1 96.06 598 PRO A C 1
ATOM 4645 O O . PRO A 1 598 ? 1.894 7.68 12.008 1 96.06 598 PRO A O 1
ATOM 4648 N N . GLY A 1 599 ? 1.849 6.957 14.133 1 93.69 599 GLY A N 1
ATOM 4649 C CA . GLY A 1 599 ? 2.787 7.969 14.594 1 93.69 599 GLY A CA 1
ATOM 4650 C C . GLY A 1 599 ? 4.23 7.504 14.555 1 93.69 599 GLY A C 1
ATOM 4651 O O . GLY A 1 599 ? 4.73 7.086 13.508 1 93.69 599 GLY A O 1
ATOM 4652 N N . CYS A 1 600 ? 4.828 7.426 15.695 1 91.62 600 CYS A N 1
ATOM 4653 C CA . CYS A 1 600 ? 6.156 6.844 15.812 1 91.62 600 CYS A CA 1
ATOM 4654 C C . CYS A 1 600 ? 6.074 5.348 16.109 1 91.62 600 CYS A C 1
ATOM 4656 O O . CYS A 1 600 ? 5.918 4.941 17.25 1 91.62 600 CYS A O 1
ATOM 4658 N N . GLN A 1 601 ? 6.25 4.52 15.031 1 94.56 601 GLN A N 1
ATOM 4659 C CA . GLN A 1 601 ? 6.219 3.064 15.148 1 94.56 601 GLN A CA 1
ATOM 4660 C C . GLN A 1 601 ? 7.59 2.459 14.859 1 94.56 601 GLN A C 1
ATOM 4662 O O . GLN A 1 601 ? 7.75 1.708 13.898 1 94.56 601 GLN A O 1
ATOM 4667 N N . PRO A 1 602 ? 8.508 2.676 15.789 1 97.12 602 PRO A N 1
ATOM 4668 C CA . PRO A 1 602 ? 9.867 2.246 15.445 1 97.12 602 PRO A CA 1
ATOM 4669 C C . PRO A 1 602 ? 10.148 0.797 15.836 1 97.12 602 PRO A C 1
ATOM 4671 O O . PRO A 1 602 ? 9.688 0.339 16.891 1 97.12 602 PRO A O 1
ATOM 4674 N N . SER A 1 603 ? 10.734 0.018 14.992 1 98.12 603 SER A N 1
ATOM 4675 C CA . SER A 1 603 ? 11.594 -1.129 15.266 1 98.12 603 SER A CA 1
ATOM 4676 C C . SER A 1 603 ? 13.07 -0.749 15.172 1 98.12 603 SER A C 1
ATOM 4678 O O . SER A 1 603 ? 13.578 -0.468 14.086 1 98.12 603 SER A O 1
ATOM 4680 N N . VAL A 1 604 ? 13.789 -0.819 16.312 1 98.38 604 VAL A N 1
ATOM 4681 C CA . VAL A 1 604 ? 15.078 -0.155 16.406 1 98.38 604 VAL A CA 1
ATOM 4682 C C . VAL A 1 604 ? 16.203 -1.184 16.266 1 98.38 604 VAL A C 1
ATOM 4684 O O . VAL A 1 604 ? 16.172 -2.229 16.922 1 98.38 604 VAL A O 1
ATOM 4687 N N . THR A 1 605 ? 17.109 -0.919 15.422 1 98.62 605 THR A N 1
ATOM 4688 C CA . THR A 1 605 ? 18.375 -1.64 15.273 1 98.62 605 THR A CA 1
ATOM 4689 C C . THR A 1 605 ? 19.562 -0.722 15.57 1 98.62 605 THR A C 1
ATOM 4691 O O . THR A 1 605 ? 19.688 0.349 14.977 1 98.62 605 THR A O 1
ATOM 4694 N N . LEU A 1 606 ? 20.406 -1.107 16.578 1 98.62 606 LEU A N 1
ATOM 4695 C CA . LEU A 1 606 ? 21.578 -0.348 16.953 1 98.62 606 LEU A CA 1
ATOM 4696 C C . LEU A 1 606 ? 22.859 -1.11 16.594 1 98.62 606 LEU A C 1
ATOM 4698 O O . LEU A 1 606 ? 23.047 -2.252 17.031 1 98.62 606 LEU A O 1
ATOM 4702 N N . ILE A 1 607 ? 23.656 -0.446 15.758 1 98.56 607 ILE A N 1
ATOM 4703 C CA . ILE A 1 607 ? 24.984 -0.991 15.461 1 98.56 607 ILE A CA 1
ATOM 4704 C C . ILE A 1 607 ? 26.016 -0.341 16.359 1 98.56 607 ILE A C 1
ATOM 4706 O O . ILE A 1 607 ? 26.141 0.887 16.406 1 98.56 607 ILE A O 1
ATOM 4710 N N . GLY A 1 608 ? 26.812 -1.12 17.031 1 97.94 608 GLY A N 1
ATOM 4711 C CA . GLY A 1 608 ? 27.797 -0.613 17.969 1 97.94 608 GLY A CA 1
ATOM 4712 C C . GLY A 1 608 ? 29.031 -0.051 17.281 1 97.94 608 GLY A C 1
ATOM 4713 O O . GLY A 1 608 ? 29.156 -0.12 16.062 1 97.94 608 GLY A O 1
ATOM 4714 N N . GLU A 1 609 ? 29.938 0.525 18.172 1 97.56 609 GLU A N 1
ATOM 4715 C CA . GLU A 1 609 ? 31.156 1.167 17.672 1 97.56 609 GLU A CA 1
ATOM 4716 C C . GLU A 1 609 ? 32.062 0.163 16.953 1 97.56 609 GLU A C 1
ATOM 4718 O O . GLU A 1 609 ? 32.906 0.546 16.141 1 97.56 609 GLU A O 1
ATOM 4723 N N . ASP A 1 610 ? 31.891 -1.13 17.156 1 96.81 610 ASP A N 1
ATOM 4724 C CA . ASP A 1 610 ? 32.688 -2.174 16.531 1 96.81 610 ASP A CA 1
ATOM 4725 C C . ASP A 1 610 ? 32.062 -2.67 15.242 1 96.81 610 ASP A C 1
ATOM 4727 O O . ASP A 1 610 ? 32.562 -3.613 14.617 1 96.81 610 ASP A O 1
ATOM 4731 N N . GLY A 1 611 ? 30.891 -2.098 14.906 1 96.81 611 GLY A N 1
ATOM 4732 C CA . GLY A 1 611 ? 30.234 -2.463 13.664 1 96.81 611 GLY A CA 1
ATOM 4733 C C . GLY A 1 611 ? 29.297 -3.643 13.812 1 96.81 611 GLY A C 1
ATOM 4734 O O . GLY A 1 611 ? 28.75 -4.137 12.82 1 96.81 611 GLY A O 1
ATOM 4735 N N . LYS A 1 612 ? 29.078 -4.098 15.016 1 96.75 612 LYS A N 1
ATOM 4736 C CA . LYS A 1 612 ? 28.203 -5.242 15.258 1 96.75 612 LYS A CA 1
ATOM 4737 C C . LYS A 1 612 ? 26.906 -4.809 15.93 1 96.75 612 LYS A C 1
ATOM 4739 O O . LYS A 1 612 ? 26.891 -3.842 16.688 1 96.75 612 LYS A O 1
ATOM 4744 N N . PRO A 1 613 ? 25.812 -5.543 15.703 1 97.44 613 PRO A N 1
ATOM 4745 C CA . PRO A 1 613 ? 24.531 -5.145 16.297 1 97.44 613 PRO A CA 1
ATOM 4746 C C . PRO A 1 613 ? 24.516 -5.289 17.812 1 97.44 613 PRO A C 1
ATOM 4748 O O . PRO A 1 613 ? 24.984 -6.293 18.344 1 97.44 613 PRO A O 1
ATOM 4751 N N . ILE A 1 614 ? 24.062 -4.289 18.453 1 97.38 614 ILE A N 1
ATOM 4752 C CA . ILE A 1 614 ? 23.766 -4.309 19.891 1 97.38 614 ILE A CA 1
ATOM 4753 C C . ILE A 1 614 ? 22.297 -4.695 20.094 1 97.38 614 ILE A C 1
ATOM 4755 O O . ILE A 1 614 ? 21.984 -5.43 21.031 1 97.38 614 ILE A O 1
ATOM 4759 N N . LEU A 1 615 ? 21.5 -4.164 19.344 1 96.94 615 LEU A N 1
ATOM 4760 C CA . LEU A 1 615 ? 20.047 -4.375 19.312 1 96.94 615 LEU A CA 1
ATOM 4761 C C . LEU A 1 615 ? 19.562 -4.598 17.891 1 96.94 615 LEU A C 1
ATOM 4763 O O . LEU A 1 615 ? 20.016 -3.926 16.953 1 96.94 615 LEU A O 1
ATOM 4767 N N . LEU A 1 616 ? 18.672 -5.566 17.703 1 97.81 616 LEU A N 1
ATOM 4768 C CA . LEU A 1 616 ? 18.188 -5.887 16.375 1 97.81 616 LEU A CA 1
ATOM 4769 C C . LEU A 1 616 ? 16.672 -5.898 16.328 1 97.81 616 LEU A C 1
ATOM 4771 O O . LEU A 1 616 ? 16.031 -6.637 17.094 1 97.81 616 LEU A O 1
ATOM 4775 N N . ASN A 1 617 ? 16.062 -5.148 15.445 1 98.38 617 ASN A N 1
ATOM 4776 C CA . ASN A 1 617 ? 14.625 -5.129 15.219 1 98.38 617 ASN A CA 1
ATOM 4777 C C . ASN A 1 617 ? 13.852 -5.148 16.531 1 98.38 617 ASN A C 1
ATOM 4779 O O . ASN A 1 617 ? 12.969 -5.988 16.734 1 98.38 617 ASN A O 1
ATOM 4783 N N . HIS A 1 618 ? 14.109 -4.168 17.359 1 98 618 HIS A N 1
ATOM 4784 C CA . HIS A 1 618 ? 13.586 -4.18 18.719 1 98 618 HIS A CA 1
ATOM 4785 C C . HIS A 1 618 ? 12.508 -3.113 18.891 1 98 618 HIS A C 1
ATOM 4787 O O . HIS A 1 618 ? 12.688 -1.963 18.484 1 98 618 HIS A O 1
ATOM 4793 N N . ILE A 1 619 ? 11.398 -3.512 19.438 1 98.31 619 ILE A N 1
ATOM 4794 C CA . ILE A 1 619 ? 10.367 -2.568 19.859 1 98.31 619 ILE A CA 1
ATOM 4795 C C . ILE A 1 619 ? 10.391 -2.432 21.391 1 98.31 619 ILE A C 1
ATOM 4797 O O . ILE A 1 619 ? 10.203 -3.414 22.109 1 98.31 619 ILE A O 1
ATOM 4801 N N . PHE A 1 620 ? 10.633 -1.285 21.875 1 97.81 620 PHE A N 1
ATOM 4802 C CA . PHE A 1 620 ? 10.656 -1.032 23.297 1 97.81 620 PHE A CA 1
ATOM 4803 C C . PHE A 1 620 ? 9.258 -1.111 23.891 1 97.81 620 PHE A C 1
ATOM 4805 O O . PHE A 1 620 ? 8.266 -0.942 23.188 1 97.81 620 PHE A O 1
ATOM 4812 N N . LYS A 1 621 ? 9.156 -1.384 25.172 1 97.56 621 LYS A N 1
ATOM 4813 C CA . LYS A 1 621 ? 7.918 -1.348 25.938 1 97.56 621 LYS A CA 1
ATOM 4814 C C . LYS A 1 621 ? 7.906 -0.171 26.906 1 97.56 621 LYS A C 1
ATOM 4816 O O . LYS A 1 621 ? 8.961 0.321 27.312 1 97.56 621 LYS A O 1
ATOM 4821 N N . THR A 1 622 ? 6.73 0.219 27.203 1 97.44 622 THR A N 1
ATOM 4822 C CA . THR A 1 622 ? 6.586 1.277 28.188 1 97.44 622 THR A CA 1
ATOM 4823 C C . THR A 1 622 ? 6.852 0.744 29.594 1 97.44 622 THR A C 1
ATOM 4825 O O . THR A 1 622 ? 6.918 -0.47 29.797 1 97.44 622 THR A O 1
ATOM 4828 N N . ASP A 1 623 ? 7.035 1.672 30.516 1 96.25 623 ASP A N 1
ATOM 4829 C CA . ASP A 1 623 ? 7.094 1.279 31.922 1 96.25 623 ASP A CA 1
ATOM 4830 C C . ASP A 1 623 ? 5.82 0.553 32.344 1 96.25 623 ASP A C 1
ATOM 4832 O O . ASP A 1 623 ? 4.754 0.767 31.766 1 96.25 623 ASP A O 1
ATOM 4836 N N . PRO A 1 624 ? 5.98 -0.335 33.344 1 95.12 624 PRO A N 1
ATOM 4837 C CA . PRO A 1 624 ? 4.812 -1.084 33.812 1 95.12 624 PRO A CA 1
ATOM 4838 C C . PRO A 1 624 ? 3.643 -0.178 34.188 1 95.12 624 PRO A C 1
ATOM 4840 O O . PRO A 1 624 ? 3.85 0.886 34.781 1 95.12 624 PRO A O 1
ATOM 4843 N N . GLY A 1 625 ? 2.412 -0.583 33.781 1 92.06 625 GLY A N 1
ATOM 4844 C CA . GLY A 1 625 ? 1.191 0.082 34.219 1 92.06 625 GLY A CA 1
ATOM 4845 C C . GLY A 1 625 ? 0.744 1.176 33.281 1 92.06 625 GLY A C 1
ATOM 4846 O O . GLY A 1 625 ? -0.36 1.709 33.406 1 92.06 625 GLY A O 1
ATOM 4847 N N . LEU A 1 626 ? 1.539 1.481 32.344 1 91.69 626 LEU A N 1
ATOM 4848 C CA . LEU A 1 626 ? 1.17 2.523 31.391 1 91.69 626 LEU A CA 1
ATOM 4849 C C . LEU A 1 626 ? 0.422 1.934 30.203 1 91.69 626 LEU A C 1
ATOM 4851 O O . LEU A 1 626 ? 0.658 0.785 29.812 1 91.69 626 LEU A O 1
ATOM 4855 N N . GLU A 1 627 ? -0.573 2.721 29.656 1 90.75 627 GLU A N 1
ATOM 4856 C CA . GLU A 1 627 ? -1.293 2.385 28.438 1 90.75 627 GLU A CA 1
ATOM 4857 C C . GLU A 1 627 ? -1.968 1.021 28.547 1 90.75 627 GLU A C 1
ATOM 4859 O O . GLU A 1 627 ? -1.922 0.218 27.609 1 90.75 627 GLU A O 1
ATOM 4864 N N . GLN A 1 628 ? -2.375 0.683 29.688 1 84.12 628 GLN A N 1
ATOM 4865 C CA . GLN A 1 628 ? -3.107 -0.551 29.938 1 84.12 628 GLN A CA 1
ATOM 4866 C C . GLN A 1 628 ? -2.23 -1.775 29.688 1 84.12 628 GLN A C 1
ATOM 4868 O O . GLN A 1 628 ? -2.721 -2.818 29.25 1 84.12 628 GLN A O 1
ATOM 4873 N N . GLY A 1 629 ? -0.958 -1.637 29.844 1 88.56 629 GLY A N 1
ATOM 4874 C CA . GLY A 1 629 ? -0.026 -2.703 29.516 1 88.56 629 GLY A CA 1
ATOM 4875 C C . GLY A 1 629 ? 0.25 -3.635 30.688 1 88.56 629 GLY A C 1
ATOM 4876 O O . GLY A 1 629 ? 0.971 -4.625 30.531 1 88.56 629 GLY A O 1
ATOM 4877 N N . GLY A 1 630 ? -0.242 -3.369 31.859 1 90.56 630 GLY A N 1
ATOM 4878 C CA . GLY A 1 630 ? -0.009 -4.227 33 1 90.56 630 GLY A CA 1
ATOM 4879 C C . GLY A 1 630 ? 1.431 -4.203 33.5 1 90.56 630 GLY A C 1
ATOM 4880 O O . GLY A 1 630 ? 2.109 -3.18 33.375 1 90.56 630 GLY A O 1
ATOM 4881 N N . GLU A 1 631 ? 1.9 -5.324 34 1 93.69 631 GLU A N 1
ATOM 4882 C CA . GLU A 1 631 ? 3.217 -5.418 34.625 1 93.69 631 GLU A CA 1
ATOM 4883 C C . GLU A 1 631 ? 4.324 -5.438 33.562 1 93.69 631 GLU A C 1
ATOM 4885 O O . GLU A 1 631 ? 5.438 -4.969 33.812 1 93.69 631 GLU A O 1
ATOM 4890 N N . GLU A 1 632 ? 4.035 -5.852 32.438 1 92.88 632 GLU A N 1
ATOM 4891 C CA . GLU A 1 632 ? 5.039 -5.969 31.391 1 92.88 632 GLU A CA 1
ATOM 4892 C C . GLU A 1 632 ? 5.125 -4.695 30.562 1 92.88 632 GLU A C 1
ATOM 4894 O O . GLU A 1 632 ? 6.035 -4.535 29.734 1 92.88 632 GLU A O 1
ATOM 4899 N N . GLY A 1 633 ? 4.25 -3.818 30.812 1 95.94 633 GLY A N 1
ATOM 4900 C CA . GLY A 1 633 ? 4.168 -2.625 29.984 1 95.94 633 GLY A CA 1
ATOM 4901 C C . GLY A 1 633 ? 3.475 -2.863 28.656 1 95.94 633 GLY A C 1
ATOM 4902 O O . GLY A 1 633 ? 2.99 -3.965 28.391 1 95.94 633 GLY A O 1
ATOM 4903 N N . GLN A 1 634 ? 3.352 -1.852 27.859 1 97 634 GLN A N 1
ATOM 4904 C CA . GLN A 1 634 ? 2.742 -1.888 26.531 1 97 634 GLN A CA 1
ATOM 4905 C C . GLN A 1 634 ? 3.785 -1.669 25.438 1 97 634 GLN A C 1
ATOM 4907 O O . GLN A 1 634 ? 4.859 -1.122 25.703 1 97 634 GLN A O 1
ATOM 4912 N N . LEU A 1 635 ? 3.527 -2.189 24.25 1 97.88 635 LEU A N 1
ATOM 4913 C CA . LEU A 1 635 ? 4.383 -1.793 23.141 1 97.88 635 LEU A CA 1
ATOM 4914 C C . LEU A 1 635 ? 4.406 -0.275 22.984 1 97.88 635 LEU A C 1
ATOM 4916 O O . LEU A 1 635 ? 3.357 0.369 22.984 1 97.88 635 LEU A O 1
ATOM 4920 N N . ALA A 1 636 ? 5.562 0.291 22.812 1 97.88 636 ALA A N 1
ATOM 4921 C CA . ALA A 1 636 ? 5.707 1.744 22.797 1 97.88 636 ALA A CA 1
ATOM 4922 C C . ALA A 1 636 ? 5.352 2.32 21.422 1 97.88 636 ALA A C 1
ATOM 4924 O O . ALA A 1 636 ? 5.223 3.537 21.281 1 97.88 636 ALA A O 1
ATOM 4925 N N . ILE A 1 637 ? 5.172 1.467 20.422 1 97.56 637 ILE A N 1
ATOM 4926 C CA . ILE A 1 637 ? 4.805 1.943 19.094 1 97.56 637 ILE A CA 1
ATOM 4927 C C . ILE A 1 637 ? 3.416 2.574 19.141 1 97.56 637 ILE A C 1
ATOM 4929 O O . ILE A 1 637 ? 2.496 2.021 19.734 1 97.56 637 ILE A O 1
ATOM 4933 N N . ASP A 1 638 ? 3.258 3.709 18.406 1 97.31 638 ASP A N 1
ATOM 4934 C CA . ASP A 1 638 ? 2.08 4.543 18.625 1 97.31 638 ASP A CA 1
ATOM 4935 C C . ASP A 1 638 ? 1.221 4.609 17.359 1 97.31 638 ASP A C 1
ATOM 4937 O O . ASP A 1 638 ? 1.743 4.777 16.266 1 97.31 638 ASP A O 1
ATOM 4941 N N . MET A 1 639 ? -0.08 4.352 17.5 1 97.56 639 MET A N 1
ATOM 4942 C CA . MET A 1 639 ? -1.119 4.762 16.562 1 97.56 639 MET A CA 1
ATOM 4943 C C . MET A 1 639 ? -1.801 6.043 17.031 1 97.56 639 MET A C 1
ATOM 4945 O O . MET A 1 639 ? -2.711 6 17.859 1 97.56 639 MET A O 1
ATOM 4949 N N . SER A 1 640 ? -1.539 7.129 16.359 1 97.19 640 SER A N 1
ATOM 4950 C CA . SER A 1 640 ? -1.803 8.445 16.922 1 97.19 640 SER A CA 1
ATOM 4951 C C . SER A 1 640 ? -3.117 9.023 16.406 1 97.19 640 SER A C 1
ATOM 4953 O O . SER A 1 640 ? -3.381 8.992 15.203 1 97.19 640 SER A O 1
ATOM 4955 N N . PRO A 1 641 ? -3.986 9.57 17.359 1 97.12 641 PRO A N 1
ATOM 4956 C CA . PRO A 1 641 ? -5.109 10.383 16.891 1 97.12 641 PRO A CA 1
ATOM 4957 C C . PRO A 1 641 ? -4.672 11.531 15.984 1 97.12 641 PRO A C 1
ATOM 4959 O O . PRO A 1 641 ? -3.67 12.195 16.266 1 97.12 641 PRO A O 1
ATOM 4962 N N . THR A 1 642 ? -5.441 11.703 14.859 1 95.06 642 THR A N 1
ATOM 4963 C CA . THR A 1 642 ? -4.961 12.688 13.898 1 95.06 642 THR A CA 1
ATOM 4964 C C . THR A 1 642 ? -6.133 13.375 13.195 1 95.06 642 THR A C 1
ATOM 4966 O O . THR A 1 642 ? -7.152 12.742 12.922 1 95.06 642 THR A O 1
ATOM 4969 N N . GLN A 1 643 ? -6.023 14.648 13.062 1 96.31 643 GLN A N 1
ATOM 4970 C CA . GLN A 1 643 ? -6.793 15.367 12.047 1 96.31 643 GLN A CA 1
ATOM 4971 C C . GLN A 1 643 ? -6.07 15.359 10.703 1 96.31 643 GLN A C 1
ATOM 4973 O O . GLN A 1 643 ? -5.062 16.047 10.531 1 96.31 643 GLN A O 1
ATOM 4978 N N . PRO A 1 644 ? -6.543 14.68 9.695 1 95.94 644 PRO A N 1
ATOM 4979 C CA . PRO A 1 644 ? -5.758 14.398 8.492 1 95.94 644 PRO A CA 1
ATOM 4980 C C . PRO A 1 644 ? -5.66 15.602 7.555 1 95.94 644 PRO A C 1
ATOM 4982 O O . PRO A 1 644 ? -4.77 15.648 6.699 1 95.94 644 PRO A O 1
ATOM 4985 N N . HIS A 1 645 ? -6.574 16.594 7.609 1 97.38 645 HIS A N 1
ATOM 4986 C CA . HIS A 1 645 ? -6.66 17.719 6.676 1 97.38 645 HIS A CA 1
ATOM 4987 C C . HIS A 1 645 ? -6.891 17.219 5.25 1 97.38 645 HIS A C 1
ATOM 4989 O O . HIS A 1 645 ? -6.238 17.688 4.312 1 97.38 645 HIS A O 1
ATOM 4995 N N . THR A 1 646 ? -7.656 16.188 5.09 1 97.75 646 THR A N 1
ATOM 4996 C CA . THR A 1 646 ? -8.148 15.641 3.832 1 97.75 646 THR A CA 1
ATOM 4997 C C . THR A 1 646 ? -9.68 15.633 3.807 1 97.75 646 THR A C 1
ATOM 4999 O O . THR A 1 646 ? -10.297 14.633 3.445 1 97.75 646 THR A O 1
ATOM 5002 N N . THR A 1 647 ? -10.242 16.75 4.172 1 97.69 647 THR A N 1
ATOM 5003 C CA . THR A 1 647 ? -11.695 16.875 4.316 1 97.69 647 THR A CA 1
ATOM 5004 C C . THR A 1 647 ? -12.367 16.906 2.947 1 97.69 647 THR A C 1
ATOM 5006 O O . THR A 1 647 ? -11.93 17.641 2.055 1 97.69 647 THR A O 1
ATOM 5009 N N . THR A 1 648 ? -13.406 16.172 2.793 1 94.88 648 THR A N 1
ATOM 5010 C CA . THR A 1 648 ? -14.188 16.172 1.562 1 94.88 648 THR A CA 1
ATOM 5011 C C . THR A 1 648 ? -15.68 16.312 1.866 1 94.88 648 THR A C 1
ATOM 5013 O O . THR A 1 648 ? -16.109 16.078 2.996 1 94.88 648 THR A O 1
ATOM 5016 N N . LYS A 1 649 ? -16.406 16.719 0.866 1 91.62 649 LYS A N 1
ATOM 5017 C CA . LYS A 1 649 ? -17.859 16.812 1.002 1 91.62 649 LYS A CA 1
ATOM 5018 C C . LYS A 1 649 ? -18.484 15.422 1.078 1 91.62 649 LYS A C 1
ATOM 5020 O O . LYS A 1 649 ? -19.344 15.172 1.925 1 91.62 649 LYS A O 1
ATOM 5025 N N . ASP A 1 650 ? -17.969 14.578 0.149 1 88.62 650 ASP A N 1
ATOM 5026 C CA . ASP A 1 650 ? -18.422 13.188 0.198 1 88.62 650 ASP A CA 1
ATOM 5027 C C . ASP A 1 650 ? -17.75 12.43 1.33 1 88.62 650 ASP A C 1
ATOM 5029 O O . ASP A 1 650 ? -16.547 12.602 1.574 1 88.62 650 ASP A O 1
ATOM 5033 N N . VAL A 1 651 ? -18.562 11.688 2.029 1 91.62 651 VAL A N 1
ATOM 5034 C CA . VAL A 1 651 ? -18.062 11.039 3.238 1 91.62 651 VAL A CA 1
ATOM 5035 C C . VAL A 1 651 ? -17.891 9.547 2.988 1 91.62 651 VAL A C 1
ATOM 5037 O O . VAL A 1 651 ? -18.359 9.023 1.975 1 91.62 651 VAL A O 1
ATOM 5040 N N . ARG A 1 652 ? -17.188 8.922 3.844 1 89.88 652 ARG A N 1
ATOM 5041 C CA . ARG A 1 652 ? -17.031 7.473 3.787 1 89.88 652 ARG A CA 1
ATOM 5042 C C . ARG A 1 652 ? -18.375 6.781 4.008 1 89.88 652 ARG A C 1
ATOM 5044 O O . ARG A 1 652 ? -19.281 7.352 4.609 1 89.88 652 ARG A O 1
ATOM 5051 N N . SER A 1 653 ? -18.531 5.594 3.607 1 92.5 653 SER A N 1
ATOM 5052 C CA . SER A 1 653 ? -19.781 4.844 3.717 1 92.5 653 SER A CA 1
ATOM 5053 C C . SER A 1 653 ? -20.016 4.355 5.145 1 92.5 653 SER A C 1
ATOM 5055 O O . SER A 1 653 ? -19.078 4.301 5.945 1 92.5 653 SER A O 1
ATOM 5057 N N . CYS A 1 654 ? -21.266 4.035 5.531 1 95.19 654 CYS A N 1
ATOM 5058 C CA . CYS A 1 654 ? -21.578 3.463 6.84 1 95.19 654 CYS A CA 1
ATOM 5059 C C . CYS A 1 654 ? -20.797 2.18 7.074 1 95.19 654 CYS A C 1
ATOM 5061 O O . CYS A 1 654 ? -20.266 1.96 8.164 1 95.19 654 CYS A O 1
ATOM 5063 N N . GLU A 1 655 ? -20.641 1.398 6.031 1 95.19 655 GLU A N 1
ATOM 5064 C CA . GLU A 1 655 ? -20.016 0.082 6.109 1 95.19 655 GLU A CA 1
ATOM 5065 C C . GLU A 1 655 ? -18.5 0.199 6.352 1 95.19 655 GLU A C 1
ATOM 5067 O O . GLU A 1 655 ? -17.906 -0.678 6.973 1 95.19 655 GLU A O 1
ATOM 5072 N N . SER A 1 656 ? -17.906 1.302 5.922 1 93.94 656 SER A N 1
ATOM 5073 C CA . SER A 1 656 ? -16.469 1.487 6.066 1 93.94 656 SER A CA 1
ATOM 5074 C C . SER A 1 656 ? -16.078 1.607 7.535 1 93.94 656 SER A C 1
ATOM 5076 O O . SER A 1 656 ? -14.898 1.461 7.879 1 93.94 656 SER A O 1
ATOM 5078 N N . CYS A 1 657 ? -17.031 1.832 8.414 1 95.94 657 CYS A N 1
ATOM 5079 C CA . CYS A 1 657 ? -16.766 1.884 9.844 1 95.94 657 CYS A CA 1
ATOM 5080 C C . CYS A 1 657 ? -17.5 0.777 10.586 1 95.94 657 CYS A C 1
ATOM 5082 O O . CYS A 1 657 ? -16.906 0.044 11.375 1 95.94 657 CYS A O 1
ATOM 5084 N N . HIS A 1 658 ? -18.797 0.562 10.25 1 96.88 658 HIS A N 1
ATOM 5085 C CA . HIS A 1 658 ? -19.641 -0.333 11.031 1 96.88 658 HIS A CA 1
ATOM 5086 C C . HIS A 1 658 ? -19.453 -1.785 10.602 1 96.88 658 HIS A C 1
ATOM 5088 O O . HIS A 1 658 ? -19.859 -2.705 11.312 1 96.88 658 HIS A O 1
ATOM 5094 N N . ALA A 1 659 ? -18.812 -2.02 9.445 1 95.81 659 ALA A N 1
ATOM 5095 C CA . ALA A 1 659 ? -18.547 -3.377 8.984 1 95.81 659 ALA A CA 1
ATOM 5096 C C . ALA A 1 659 ? -17.062 -3.555 8.664 1 95.81 659 ALA A C 1
ATOM 5098 O O . ALA A 1 659 ? -16.703 -4.281 7.73 1 95.81 659 ALA A O 1
ATOM 5099 N N . SER A 1 660 ? -16.297 -2.859 9.383 1 95.19 660 SER A N 1
ATOM 5100 C CA . SER A 1 660 ? -14.859 -2.889 9.109 1 95.19 660 SER A CA 1
ATOM 5101 C C . SER A 1 660 ? -14.062 -3.271 10.352 1 95.19 660 SER A C 1
ATOM 5103 O O . SER A 1 660 ? -14.102 -2.564 11.359 1 95.19 660 SER A O 1
ATOM 5105 N N . ARG A 1 661 ? -13.344 -4.328 10.258 1 95.06 661 ARG A N 1
ATOM 5106 C CA . ARG A 1 661 ? -12.445 -4.746 11.328 1 95.06 661 ARG A CA 1
ATOM 5107 C C . ARG A 1 661 ? -11.312 -3.742 11.516 1 95.06 661 ARG A C 1
ATOM 5109 O O . ARG A 1 661 ? -10.906 -3.459 12.641 1 95.06 661 ARG A O 1
ATOM 5116 N N . LYS A 1 662 ? -10.797 -3.184 10.438 1 96.19 662 LYS A N 1
ATOM 5117 C CA . LYS A 1 662 ? -9.742 -2.182 10.484 1 96.19 662 LYS A CA 1
ATOM 5118 C C . LYS A 1 662 ? -10.188 -0.938 11.25 1 96.19 662 LYS A C 1
ATOM 5120 O O . LYS A 1 662 ? -9.445 -0.409 12.078 1 96.19 662 LYS A O 1
ATOM 5125 N N . ALA A 1 663 ? -11.414 -0.457 10.953 1 97.12 663 ALA A N 1
ATOM 5126 C CA . ALA A 1 663 ? -11.93 0.738 11.609 1 97.12 663 ALA A CA 1
ATOM 5127 C C . ALA A 1 663 ? -12 0.544 13.125 1 97.12 663 ALA A C 1
ATOM 5129 O O . ALA A 1 663 ? -11.812 1.495 13.883 1 97.12 663 ALA A O 1
ATOM 5130 N N . LEU A 1 664 ? -12.141 -0.702 13.539 1 98 664 LEU A N 1
ATOM 5131 C CA . LEU A 1 664 ? -12.336 -1.004 14.953 1 98 664 LEU A CA 1
ATOM 5132 C C . LEU A 1 664 ? -11 -1.229 15.648 1 98 664 LEU A C 1
ATOM 5134 O O . LEU A 1 664 ? -10.953 -1.501 16.844 1 98 664 LEU A O 1
ATOM 5138 N N . GLY A 1 665 ? -9.961 -1.198 14.938 1 98.12 665 GLY A N 1
ATOM 5139 C CA . GLY A 1 665 ? -8.633 -1.333 15.523 1 98.12 665 GLY A CA 1
ATOM 5140 C C . GLY A 1 665 ? -8.086 -2.748 15.445 1 98.12 665 GLY A C 1
ATOM 5141 O O . GLY A 1 665 ? -7.023 -3.037 15.992 1 98.12 665 GLY A O 1
ATOM 5142 N N . LEU A 1 666 ? -8.789 -3.639 14.727 1 97.44 666 LEU A N 1
ATOM 5143 C CA . LEU A 1 666 ? -8.406 -5.043 14.672 1 97.44 666 LEU A CA 1
ATOM 5144 C C . LEU A 1 666 ? -7.379 -5.285 13.57 1 97.44 666 LEU A C 1
ATOM 5146 O O . LEU A 1 666 ? -6.871 -6.398 13.422 1 97.44 666 LEU A O 1
ATOM 5150 N N . GLY A 1 667 ? -7.078 -4.262 12.797 1 96.38 667 GLY A N 1
ATOM 5151 C CA . GLY A 1 667 ? -5.961 -4.309 11.867 1 96.38 667 GLY A CA 1
ATOM 5152 C C . GLY A 1 667 ? -6.359 -4.766 10.477 1 96.38 667 GLY A C 1
ATOM 5153 O O . GLY A 1 667 ? -7.539 -5.004 10.203 1 96.38 667 GLY A O 1
ATOM 5154 N N . ILE A 1 668 ? -5.434 -4.715 9.508 1 95.69 668 ILE A N 1
ATOM 5155 C CA . ILE A 1 668 ? -5.555 -5.242 8.156 1 95.69 668 ILE A CA 1
ATOM 5156 C C . ILE A 1 668 ? -5.273 -6.742 8.156 1 95.69 668 ILE A C 1
ATOM 5158 O O . ILE A 1 668 ? -4.266 -7.191 8.711 1 95.69 668 ILE A O 1
ATOM 5162 N N . ASP A 1 669 ? -6.023 -7.449 7.484 1 91.44 669 ASP A N 1
ATOM 5163 C CA . ASP A 1 669 ? -5.977 -8.906 7.605 1 91.44 669 ASP A CA 1
ATOM 5164 C C . ASP A 1 669 ? -4.879 -9.492 6.719 1 91.44 669 ASP A C 1
ATOM 5166 O O . ASP A 1 669 ? -4.336 -8.805 5.852 1 91.44 669 ASP A O 1
ATOM 5170 N N . SER A 1 670 ? -4.516 -10.711 7.004 1 93.69 670 SER A N 1
ATOM 5171 C CA . SER A 1 670 ? -3.789 -11.656 6.156 1 93.69 670 SER A CA 1
ATOM 5172 C C . SER A 1 670 ? -2.285 -11.57 6.395 1 93.69 670 SER A C 1
ATOM 5174 O O . SER A 1 670 ? -1.515 -12.344 5.82 1 93.69 670 SER A O 1
ATOM 5176 N N . VAL A 1 671 ? -1.776 -10.609 7.188 1 96.06 671 VAL A N 1
ATOM 5177 C CA . VAL A 1 671 ? -0.352 -10.547 7.496 1 96.06 671 VAL A CA 1
ATOM 5178 C C . VAL A 1 671 ? -0.038 -11.445 8.688 1 96.06 671 VAL A C 1
ATOM 5180 O O . VAL A 1 671 ? -0.776 -11.453 9.68 1 96.06 671 VAL A O 1
ATOM 5183 N N . ARG A 1 672 ? 1.001 -12.234 8.656 1 95.69 672 ARG A N 1
ATOM 5184 C CA . ARG A 1 672 ? 1.429 -13.062 9.781 1 95.69 672 ARG A CA 1
ATOM 5185 C C . ARG A 1 672 ? 2.166 -12.234 10.828 1 95.69 672 ARG A C 1
ATOM 5187 O O . ARG A 1 672 ? 2.594 -11.109 10.547 1 95.69 672 ARG A O 1
ATOM 5194 N N . ALA A 1 673 ? 2.275 -12.844 12.016 1 96 673 ALA A N 1
ATOM 5195 C CA . ALA A 1 673 ? 2.936 -12.148 13.125 1 96 673 ALA A CA 1
ATOM 5196 C C . ALA A 1 673 ? 4.387 -11.828 12.773 1 96 673 ALA A C 1
ATOM 5198 O O . ALA A 1 673 ? 5.059 -12.602 12.094 1 96 673 ALA A O 1
ATOM 5199 N N . TRP A 1 674 ? 4.883 -10.742 13.281 1 97.81 674 TRP A N 1
ATOM 5200 C CA . TRP A 1 674 ? 6.191 -10.219 12.891 1 97.81 674 TRP A CA 1
ATOM 5201 C C . TRP A 1 674 ? 7.281 -10.75 13.812 1 97.81 674 TRP A C 1
ATOM 5203 O O . TRP A 1 674 ? 8.469 -10.586 13.539 1 97.81 674 TRP A O 1
ATOM 5213 N N . ASP A 1 675 ? 6.906 -11.445 14.93 1 97.81 675 ASP A N 1
ATOM 5214 C CA . ASP A 1 675 ? 7.895 -11.852 15.922 1 97.81 675 ASP A CA 1
ATOM 5215 C C . ASP A 1 675 ? 8.43 -13.242 15.625 1 97.81 675 ASP A C 1
ATOM 5217 O O . ASP A 1 675 ? 8.977 -13.906 16.516 1 97.81 675 ASP A O 1
ATOM 5221 N N . LYS A 1 676 ? 8.195 -13.711 14.422 1 96.38 676 LYS A N 1
ATOM 5222 C CA . LYS A 1 676 ? 8.68 -15.039 14.039 1 96.38 676 LYS A CA 1
ATOM 5223 C C . LYS A 1 676 ? 9.766 -14.938 12.977 1 96.38 676 LYS A C 1
ATOM 5225 O O . LYS A 1 676 ? 9.719 -14.07 12.102 1 96.38 676 LYS A O 1
ATOM 5230 N N . GLU A 1 677 ? 10.711 -15.789 13.164 1 96.69 677 GLU A N 1
ATOM 5231 C CA . GLU A 1 677 ? 11.719 -15.961 12.125 1 96.69 677 GLU A CA 1
ATOM 5232 C C . GLU A 1 677 ? 11.156 -16.719 10.93 1 96.69 677 GLU A C 1
ATOM 5234 O O . GLU A 1 677 ? 10.414 -17.688 11.094 1 96.69 677 GLU A O 1
ATOM 5239 N N . HIS A 1 678 ? 11.508 -16.297 9.695 1 97.38 678 HIS A N 1
ATOM 5240 C CA . HIS A 1 678 ? 11.055 -16.984 8.492 1 97.38 678 HIS A CA 1
ATOM 5241 C C . HIS A 1 678 ? 12.227 -17.359 7.594 1 97.38 678 HIS A C 1
ATOM 5243 O O . HIS A 1 678 ? 12.984 -16.484 7.168 1 97.38 678 HIS A O 1
ATOM 5249 N N . VAL A 1 679 ? 12.414 -18.578 7.355 1 97.62 679 VAL A N 1
ATOM 5250 C CA . VAL A 1 679 ? 13.352 -19.078 6.355 1 97.62 679 VAL A CA 1
ATOM 5251 C C . VAL A 1 679 ? 12.594 -19.484 5.09 1 97.62 679 VAL A C 1
ATOM 5253 O O . VAL A 1 679 ? 11.555 -20.141 5.164 1 97.62 679 VAL A O 1
ATOM 5256 N N . VAL A 1 680 ? 13.023 -19 3.969 1 97.62 680 VAL A N 1
ATOM 5257 C CA . VAL A 1 680 ? 12.461 -19.391 2.688 1 97.62 680 VAL A CA 1
ATOM 5258 C C . VAL A 1 680 ? 13.508 -20.141 1.864 1 97.62 680 VAL A C 1
ATOM 5260 O O . VAL A 1 680 ? 14.469 -19.531 1.386 1 97.62 680 VAL A O 1
ATOM 5263 N N . ASP A 1 681 ? 13.375 -21.375 1.733 1 98.31 681 ASP A N 1
ATOM 5264 C CA . ASP A 1 681 ? 14.266 -22.25 0.976 1 98.31 681 ASP A CA 1
ATOM 5265 C C . ASP A 1 681 ? 13.594 -23.578 0.664 1 98.31 681 ASP A C 1
ATOM 5267 O O . ASP A 1 681 ? 12.406 -23.766 0.944 1 98.31 681 ASP A O 1
ATOM 5271 N N . LEU A 1 682 ? 14.336 -24.406 -0.046 1 98.25 682 LEU A N 1
ATOM 5272 C CA . LEU A 1 682 ? 13.836 -25.766 -0.255 1 98.25 682 LEU A CA 1
ATOM 5273 C C . LEU A 1 682 ? 13.531 -26.438 1.076 1 98.25 682 LEU A C 1
ATOM 5275 O O . LEU A 1 682 ? 14.383 -26.484 1.965 1 98.25 682 LEU A O 1
ATOM 5279 N N . GLU A 1 683 ? 12.281 -26.891 1.24 1 97.88 683 GLU A N 1
ATOM 5280 C CA . GLU A 1 683 ? 11.867 -27.469 2.518 1 97.88 683 GLU A CA 1
ATOM 5281 C C . GLU A 1 683 ? 10.844 -28.578 2.316 1 97.88 683 GLU A C 1
ATOM 5283 O O . GLU A 1 683 ? 10.18 -28.641 1.28 1 97.88 683 GLU A O 1
ATOM 5288 N N . THR A 1 684 ? 10.727 -29.438 3.27 1 97.12 684 THR A N 1
ATOM 5289 C CA . THR A 1 684 ? 9.695 -30.469 3.26 1 97.12 684 THR A CA 1
ATOM 5290 C C . THR A 1 684 ? 8.328 -29.859 3.562 1 97.12 684 THR A C 1
ATOM 5292 O O . THR A 1 684 ? 8.227 -28.688 3.934 1 97.12 684 THR A O 1
ATOM 5295 N N . VAL A 1 685 ? 7.281 -30.594 3.369 1 95.44 685 VAL A N 1
ATOM 5296 C CA . VAL A 1 685 ? 5.914 -30.125 3.574 1 95.44 685 VAL A CA 1
ATOM 5297 C C . VAL A 1 685 ? 5.672 -29.875 5.062 1 95.44 685 VAL A C 1
ATOM 5299 O O . VAL A 1 685 ? 4.742 -29.156 5.434 1 95.44 685 VAL A O 1
ATOM 5302 N N . ASP A 1 686 ? 6.516 -30.453 5.906 1 94.25 686 ASP A N 1
ATOM 5303 C CA . ASP A 1 686 ? 6.379 -30.25 7.344 1 94.25 686 ASP A CA 1
ATOM 5304 C C . ASP A 1 686 ? 7.262 -29.094 7.816 1 94.25 686 ASP A C 1
ATOM 5306 O O . ASP A 1 686 ? 7.352 -28.828 9.016 1 94.25 686 ASP A O 1
ATOM 5310 N N . GLY A 1 687 ? 7.953 -28.5 6.902 1 94.12 687 GLY A N 1
ATOM 5311 C CA . GLY A 1 687 ? 8.664 -27.281 7.23 1 94.12 687 GLY A CA 1
ATOM 5312 C C . GLY A 1 687 ? 10.133 -27.5 7.547 1 94.12 687 GLY A C 1
ATOM 5313 O O . GLY A 1 687 ? 10.82 -26.594 8.023 1 94.12 687 GLY A O 1
ATOM 5314 N N . GLU A 1 688 ? 10.633 -28.719 7.352 1 96.81 688 GLU A N 1
ATOM 5315 C CA . GLU A 1 688 ? 12.055 -28.969 7.582 1 96.81 688 GLU A CA 1
ATOM 5316 C C . GLU A 1 688 ? 12.906 -28.422 6.43 1 96.81 688 GLU A C 1
ATOM 5318 O O . GLU A 1 688 ? 12.727 -28.828 5.281 1 96.81 688 GLU A O 1
ATOM 5323 N N . ILE A 1 689 ? 13.875 -27.531 6.758 1 98 689 ILE A N 1
ATOM 5324 C CA . ILE A 1 689 ? 14.75 -26.953 5.75 1 98 689 ILE A CA 1
ATOM 5325 C C . ILE A 1 689 ? 15.758 -27.984 5.277 1 98 689 ILE A C 1
ATOM 5327 O O . ILE A 1 689 ? 16.469 -28.594 6.09 1 98 689 ILE A O 1
ATOM 5331 N N . LEU A 1 690 ? 15.906 -28.188 4.02 1 98.38 690 LEU A N 1
ATOM 5332 C CA . LEU A 1 690 ? 16.703 -29.281 3.469 1 98.38 690 LEU A CA 1
ATOM 5333 C C . LEU A 1 690 ? 18.172 -28.875 3.342 1 98.38 690 LEU A C 1
ATOM 5335 O O . LEU A 1 690 ? 19.062 -29.609 3.77 1 98.38 690 LEU A O 1
ATOM 5339 N N . PRO A 1 691 ? 18.484 -27.688 2.807 1 98.31 691 PRO A N 1
ATOM 5340 C CA . PRO A 1 691 ? 19.891 -27.328 2.758 1 98.31 691 PRO A CA 1
ATOM 5341 C C . PRO A 1 691 ? 20.453 -26.938 4.125 1 98.31 691 PRO A C 1
ATOM 5343 O O . PRO A 1 691 ? 19.734 -26.375 4.953 1 98.31 691 PRO A O 1
ATOM 5346 N N . ASN A 1 692 ? 21.688 -27.297 4.348 1 97.38 692 ASN A N 1
ATOM 5347 C CA . ASN A 1 692 ? 22.375 -26.812 5.539 1 97.38 692 ASN A CA 1
ATOM 5348 C C . ASN A 1 692 ? 22.828 -25.359 5.371 1 97.38 692 ASN A C 1
ATOM 5350 O O . ASN A 1 692 ? 22.875 -24.594 6.344 1 97.38 692 ASN A O 1
ATOM 5354 N N . GLN A 1 693 ? 23.172 -25.047 4.148 1 96.12 693 GLN A N 1
ATOM 5355 C CA . GLN A 1 693 ? 23.562 -23.672 3.85 1 96.12 693 GLN A CA 1
ATOM 5356 C C . GLN A 1 693 ? 22.359 -22.859 3.4 1 96.12 693 GLN A C 1
ATOM 5358 O O . GLN A 1 693 ? 21.938 -22.922 2.24 1 96.12 693 GLN A O 1
ATOM 5363 N N . PHE A 1 694 ? 21.719 -22.141 4.273 1 96.19 694 PHE A N 1
ATOM 5364 C CA . PHE A 1 694 ? 20.594 -21.281 3.969 1 96.19 694 PHE A CA 1
ATOM 5365 C C . PHE A 1 694 ? 20.656 -19.984 4.785 1 96.19 694 PHE A C 1
ATOM 5367 O O . PHE A 1 694 ? 21.5 -19.859 5.676 1 96.19 694 PHE A O 1
ATOM 5374 N N . LYS A 1 695 ? 19.875 -19.047 4.402 1 95.56 695 LYS A N 1
ATOM 5375 C CA . LYS A 1 695 ? 19.797 -17.766 5.094 1 95.56 695 LYS A CA 1
ATOM 5376 C C . LYS A 1 695 ? 18.391 -17.547 5.676 1 95.56 695 LYS A C 1
ATOM 5378 O O . LYS A 1 695 ? 17.406 -18 5.102 1 95.56 695 LYS A O 1
ATOM 5383 N N . VAL A 1 696 ? 18.344 -16.828 6.805 1 97.5 696 VAL A N 1
ATOM 5384 C CA . VAL A 1 696 ? 17.078 -16.359 7.316 1 97.5 696 VAL A CA 1
ATOM 5385 C C . VAL A 1 696 ? 16.562 -15.219 6.434 1 97.5 696 VAL A C 1
ATOM 5387 O O . VAL A 1 696 ? 17.25 -14.227 6.219 1 97.5 696 VAL A O 1
ATOM 5390 N N . GLN A 1 697 ? 15.375 -15.391 5.891 1 97.75 697 GLN A N 1
ATOM 5391 C CA . GLN A 1 697 ? 14.812 -14.398 4.984 1 97.75 697 GLN A CA 1
ATOM 5392 C C . GLN A 1 697 ? 14.312 -13.18 5.746 1 97.75 697 GLN A C 1
ATOM 5394 O O . GLN A 1 697 ? 14.539 -12.039 5.32 1 97.75 697 GLN A O 1
ATOM 5399 N N . MET A 1 698 ? 13.602 -13.445 6.852 1 98.06 698 MET A N 1
ATOM 5400 C CA . MET A 1 698 ? 13.086 -12.375 7.699 1 98.06 698 MET A CA 1
ATOM 5401 C C . MET A 1 698 ? 13.414 -12.633 9.164 1 98.06 698 MET A C 1
ATOM 5403 O O . MET A 1 698 ? 12.938 -13.609 9.75 1 98.06 698 MET A O 1
ATOM 5407 N N . GLU A 1 699 ? 14.18 -11.773 9.711 1 98.12 699 GLU A N 1
ATOM 5408 C CA . GLU A 1 699 ? 14.445 -11.82 11.148 1 98.12 699 GLU A CA 1
ATOM 5409 C C . GLU A 1 699 ? 13.227 -11.352 11.938 1 98.12 699 GLU A C 1
ATOM 5411 O O . GLU A 1 699 ? 12.453 -10.523 11.461 1 98.12 699 GLU A O 1
ATOM 5416 N N . PRO A 1 700 ? 13.062 -11.891 13.141 1 98 700 PRO A N 1
ATOM 5417 C CA . PRO A 1 700 ? 11.891 -11.5 13.93 1 98 700 PRO A CA 1
ATOM 5418 C C . PRO A 1 700 ? 11.992 -10.078 14.484 1 98 700 PRO A C 1
ATOM 5420 O O . PRO A 1 700 ? 13.102 -9.586 14.719 1 98 700 PRO A O 1
ATOM 5423 N N . ILE A 1 701 ? 10.914 -9.406 14.609 1 98.19 701 ILE A N 1
ATOM 5424 C CA . ILE A 1 701 ? 10.766 -8.203 15.422 1 98.19 701 ILE A CA 1
ATOM 5425 C C . ILE A 1 701 ? 10.227 -8.578 16.797 1 98.19 701 ILE A C 1
ATOM 5427 O O . ILE A 1 701 ? 9.023 -8.742 16.984 1 98.19 701 ILE A O 1
ATOM 5431 N N . LYS A 1 702 ? 11.109 -8.555 17.672 1 92.69 702 LYS A N 1
ATOM 5432 C CA . LYS A 1 702 ? 10.773 -9.031 19 1 92.69 702 LYS A CA 1
ATOM 5433 C C . LYS A 1 702 ? 9.617 -8.25 19.594 1 92.69 702 LYS A C 1
ATOM 5435 O O . LYS A 1 702 ? 9.555 -7.023 19.469 1 92.69 702 LYS A O 1
ATOM 5440 N N . ASN A 1 703 ? 8.648 -8.953 20.234 1 93.88 703 ASN A N 1
ATOM 5441 C CA . ASN A 1 703 ? 7.5 -8.422 20.953 1 93.88 703 ASN A CA 1
ATOM 5442 C C . ASN A 1 703 ? 6.312 -8.18 20.031 1 93.88 703 ASN A C 1
ATOM 5444 O O . ASN A 1 703 ? 5.184 -8.016 20.5 1 93.88 703 ASN A O 1
ATOM 5448 N N . LEU A 1 704 ? 6.508 -8.109 18.719 1 97.62 704 LEU A N 1
ATOM 5449 C CA . LEU A 1 704 ? 5.406 -7.805 17.812 1 97.62 704 LEU A CA 1
ATOM 5450 C C . LEU A 1 704 ? 4.719 -9.078 17.344 1 97.62 704 LEU A C 1
ATOM 5452 O O . LEU A 1 704 ? 4.938 -9.523 16.219 1 97.62 704 LEU A O 1
ATOM 5456 N N . ASP A 1 705 ? 3.844 -9.602 18.094 1 96.81 705 ASP A N 1
ATOM 5457 C CA . ASP A 1 705 ? 3.195 -10.883 17.812 1 96.81 705 ASP A CA 1
ATOM 5458 C C . ASP A 1 705 ? 1.942 -10.688 16.969 1 96.81 705 ASP A C 1
ATOM 5460 O O . ASP A 1 705 ? 1.116 -11.594 16.859 1 96.81 705 ASP A O 1
ATOM 5464 N N . HIS A 1 706 ? 1.668 -9.523 16.484 1 97 706 HIS A N 1
ATOM 5465 C CA . HIS A 1 706 ? 0.59 -9.141 15.578 1 97 706 HIS A CA 1
ATOM 5466 C C . HIS A 1 706 ? 1.074 -8.148 14.531 1 97 706 HIS A C 1
ATOM 5468 O O . HIS A 1 706 ? 2.268 -7.84 14.461 1 97 706 HIS A O 1
ATOM 5474 N N . ASP A 1 707 ? 0.135 -7.738 13.617 1 97.25 707 ASP A N 1
ATOM 5475 C CA . ASP A 1 707 ? 0.503 -6.781 12.578 1 97.25 707 ASP A CA 1
ATOM 5476 C C . ASP A 1 707 ? 0.599 -5.367 13.141 1 97.25 707 ASP A C 1
ATOM 5478 O O . ASP A 1 707 ? -0.058 -5.043 14.133 1 97.25 707 ASP A O 1
ATOM 5482 N N . TRP A 1 708 ? 1.354 -4.496 12.445 1 97.81 708 TRP A N 1
ATOM 5483 C CA . TRP A 1 708 ? 1.556 -3.104 12.828 1 97.81 708 TRP A CA 1
ATOM 5484 C C . TRP A 1 708 ? 0.22 -2.381 12.977 1 97.81 708 TRP A C 1
ATOM 5486 O O . TRP A 1 708 ? 0.093 -1.455 13.781 1 97.81 708 TRP A O 1
ATOM 5496 N N . SER A 1 709 ? -0.77 -2.789 12.219 1 97.81 709 SER A N 1
ATOM 5497 C CA . SER A 1 709 ? -2.051 -2.094 12.133 1 97.81 709 SER A CA 1
ATOM 5498 C C . SER A 1 709 ? -3 -2.545 13.234 1 97.81 709 SER A C 1
ATOM 5500 O O . SER A 1 709 ? -4.098 -2.004 13.375 1 97.81 709 SER A O 1
ATOM 5502 N N . THR A 1 710 ? -2.635 -3.512 14.039 1 98 710 THR A N 1
ATOM 5503 C CA . THR A 1 710 ? -3.508 -4.008 15.102 1 98 710 THR A CA 1
ATOM 5504 C C . THR A 1 710 ? -3.242 -3.273 16.406 1 98 710 THR A C 1
ATOM 5506 O O . THR A 1 710 ? -2.123 -3.301 16.922 1 98 710 THR A O 1
ATOM 5509 N N . ILE A 1 711 ? -4.309 -2.707 16.984 1 98.19 711 ILE A N 1
ATOM 5510 C CA . ILE A 1 711 ? -4.074 -1.944 18.203 1 98.19 711 ILE A CA 1
ATOM 5511 C C . ILE A 1 711 ? -4.938 -2.5 19.344 1 98.19 711 ILE A C 1
ATOM 5513 O O . ILE A 1 711 ? -4.758 -2.139 20.5 1 98.19 711 ILE A O 1
ATOM 5517 N N . VAL A 1 712 ? -5.879 -3.328 18.969 1 97.38 712 VAL A N 1
ATOM 5518 C CA . VAL A 1 712 ? -6.719 -4.031 19.938 1 97.38 712 VAL A CA 1
ATOM 5519 C C . VAL A 1 712 ? -6.902 -5.484 19.5 1 97.38 712 VAL A C 1
ATOM 5521 O O . VAL A 1 712 ? -6.961 -5.777 18.297 1 97.38 712 VAL A O 1
ATOM 5524 N N . ASP A 1 713 ? -6.949 -6.402 20.453 1 95.75 713 ASP A N 1
ATOM 5525 C CA . ASP A 1 713 ? -7.176 -7.797 20.078 1 95.75 713 ASP A CA 1
ATOM 5526 C C . ASP A 1 713 ? -8.664 -8.133 20.094 1 95.75 713 ASP A C 1
ATOM 5528 O O . ASP A 1 713 ? -9.508 -7.25 20.281 1 95.75 713 ASP A O 1
ATOM 5532 N N . GLU A 1 714 ? -9.031 -9.398 19.875 1 93.56 714 GLU A N 1
ATOM 5533 C CA . GLU A 1 714 ? -10.422 -9.828 19.734 1 93.56 714 GLU A CA 1
ATOM 5534 C C . GLU A 1 714 ? -11.18 -9.695 21.047 1 93.56 714 GLU A C 1
ATOM 5536 O O . GLU A 1 714 ? -12.406 -9.602 21.047 1 93.56 714 GLU A O 1
ATOM 5541 N N . ALA A 1 715 ? -10.461 -9.633 22.172 1 95.19 715 ALA A N 1
ATOM 5542 C CA . ALA A 1 715 ? -11.078 -9.516 23.484 1 95.19 715 ALA A CA 1
ATOM 5543 C C . ALA A 1 715 ? -11.266 -8.055 23.875 1 95.19 715 ALA A C 1
ATOM 5545 O O . ALA A 1 715 ? -11.844 -7.758 24.922 1 95.19 715 ALA A O 1
ATOM 5546 N N . GLY A 1 716 ? -10.812 -7.133 23.016 1 95.12 716 GLY A N 1
ATOM 5547 C CA . GLY A 1 716 ? -10.953 -5.711 23.297 1 95.12 716 GLY A CA 1
ATOM 5548 C C . GLY A 1 716 ? -9.805 -5.145 24.109 1 95.12 716 GLY A C 1
ATOM 5549 O O . GLY A 1 716 ? -9.898 -4.031 24.625 1 95.12 716 GLY A O 1
ATOM 5550 N N . LYS A 1 717 ? -8.797 -5.922 24.219 1 95.94 717 LYS A N 1
ATOM 5551 C CA . LYS A 1 717 ? -7.621 -5.457 24.953 1 95.94 717 LYS A CA 1
ATOM 5552 C C . LYS A 1 717 ? -6.68 -4.676 24.031 1 95.94 717 LYS A C 1
ATOM 5554 O O . LYS A 1 717 ? -6.301 -5.164 22.969 1 95.94 717 LYS A O 1
ATOM 5559 N N . GLN A 1 718 ? -6.348 -3.547 24.453 1 97.12 718 GLN A N 1
ATOM 5560 C CA . GLN A 1 718 ? -5.379 -2.748 23.703 1 97.12 718 GLN A CA 1
ATOM 5561 C C . GLN A 1 718 ? -4.008 -3.418 23.703 1 97.12 718 GLN A C 1
ATOM 5563 O O . GLN A 1 718 ? -3.527 -3.881 24.734 1 97.12 718 GLN A O 1
ATOM 5568 N N . VAL A 1 719 ? -3.305 -3.434 22.484 1 97.19 719 VAL A N 1
ATOM 5569 C CA . VAL A 1 719 ? -2.082 -4.223 22.375 1 97.19 719 VAL A CA 1
ATOM 5570 C C . VAL A 1 719 ? -0.937 -3.334 21.891 1 97.19 719 VAL A C 1
ATOM 5572 O O . VAL A 1 719 ? 0.176 -3.814 21.656 1 97.19 719 VAL A O 1
ATOM 5575 N N . ALA A 1 720 ? -1.123 -2.082 21.688 1 97.25 720 ALA A N 1
ATOM 5576 C CA . ALA A 1 720 ? -0.136 -1.068 21.328 1 97.25 720 ALA A CA 1
ATOM 5577 C C . ALA A 1 720 ? -0.516 0.295 21.891 1 97.25 720 ALA A C 1
ATOM 5579 O O . ALA A 1 720 ? -1.647 0.494 22.344 1 97.25 720 ALA A O 1
ATOM 5580 N N . THR A 1 721 ? 0.437 1.204 21.875 1 97.94 721 THR A N 1
ATOM 5581 C CA . THR A 1 721 ? 0.146 2.559 22.328 1 97.94 721 THR A CA 1
ATOM 5582 C C . THR A 1 721 ? -0.804 3.262 21.359 1 97.94 721 THR A C 1
ATOM 5584 O O . THR A 1 721 ? -0.661 3.141 20.141 1 97.94 721 THR A O 1
ATOM 5587 N N . VAL A 1 722 ? -1.812 3.936 21.938 1 98 722 VAL A N 1
ATOM 5588 C CA . VAL A 1 722 ? -2.711 4.781 21.156 1 98 722 VAL A CA 1
ATOM 5589 C C . VAL A 1 722 ? -2.748 6.184 21.75 1 98 722 VAL A C 1
ATOM 5591 O O . VAL A 1 722 ? -3.479 6.438 22.703 1 98 722 VAL A O 1
ATOM 5594 N N . GLY A 1 723 ? -2.047 7.051 21.125 1 96.88 723 GLY A N 1
ATOM 5595 C CA . GLY A 1 723 ? -1.947 8.391 21.672 1 96.88 723 GLY A CA 1
ATOM 5596 C C . GLY A 1 723 ? -1.402 8.422 23.094 1 96.88 723 GLY A C 1
ATOM 5597 O O . GLY A 1 723 ? -1.96 7.793 23.984 1 96.88 723 GLY A O 1
ATOM 5598 N N . HIS A 1 724 ? -0.359 9.117 23.312 1 96.81 724 HIS A N 1
ATOM 5599 C CA . HIS A 1 724 ? 0.264 9.133 24.625 1 96.81 724 HIS A CA 1
ATOM 5600 C C . HIS A 1 724 ? 0.469 10.562 25.125 1 96.81 724 HIS A C 1
ATOM 5602 O O . HIS A 1 724 ? 1.026 10.781 26.203 1 96.81 724 HIS A O 1
ATOM 5608 N N . HIS A 1 725 ? -0.035 11.523 24.406 1 97.06 725 HIS A N 1
ATOM 5609 C CA . HIS A 1 725 ? 0.116 12.914 24.828 1 97.06 725 HIS A CA 1
ATOM 5610 C C . HIS A 1 725 ? -1 13.328 25.781 1 97.06 725 HIS A C 1
ATOM 5612 O O . HIS A 1 725 ? -0.783 14.141 26.688 1 97.06 725 HIS A O 1
ATOM 5618 N N . PHE A 1 726 ? -2.184 12.766 25.547 1 97.5 726 PHE A N 1
ATOM 5619 C CA . PHE A 1 726 ? -3.352 13.172 26.328 1 97.5 726 PHE A CA 1
ATOM 5620 C C . PHE A 1 726 ? -3.99 11.969 27.016 1 97.5 726 PHE A C 1
ATOM 5622 O O . PHE A 1 726 ? -3.986 10.867 26.469 1 97.5 726 PHE A O 1
ATOM 5629 N N . GLN A 1 727 ? -4.652 12.164 28.094 1 95.56 727 GLN A N 1
ATOM 5630 C CA . GLN A 1 727 ? -5.043 11.109 29.016 1 95.56 727 GLN A CA 1
ATOM 5631 C C . GLN A 1 727 ? -6.168 10.258 28.453 1 95.56 727 GLN A C 1
ATOM 5633 O O . GLN A 1 727 ? -6.273 9.07 28.766 1 95.56 727 GLN A O 1
ATOM 5638 N N . LEU A 1 728 ? -6.988 10.844 27.594 1 97.06 728 LEU A N 1
ATOM 5639 C CA . LEU A 1 728 ? -8.188 10.125 27.203 1 97.06 728 LEU A CA 1
ATOM 5640 C C . LEU A 1 728 ? -7.934 9.297 25.938 1 97.06 728 LEU A C 1
ATOM 5642 O O . LEU A 1 728 ? -8.758 8.469 25.562 1 97.06 728 LEU A O 1
ATOM 5646 N N . SER A 1 729 ? -6.812 9.43 25.312 1 97.38 729 SER A N 1
ATOM 5647 C CA . SER A 1 729 ? -6.512 8.719 24.078 1 97.38 729 SER A CA 1
ATOM 5648 C C . SER A 1 729 ? -6.418 7.211 24.328 1 97.38 729 SER A C 1
ATOM 5650 O O . SER A 1 729 ? -5.727 6.766 25.234 1 97.38 729 SER A O 1
ATOM 5652 N N . ARG A 1 730 ? -7.098 6.434 23.5 1 97.62 730 ARG A N 1
ATOM 5653 C CA . ARG A 1 730 ? -7.086 4.98 23.625 1 97.62 730 ARG A CA 1
ATOM 5654 C C . ARG A 1 730 ? -7.797 4.324 22.453 1 97.62 730 ARG A C 1
ATOM 5656 O O . ARG A 1 730 ? -8.461 5.004 21.656 1 97.62 730 ARG A O 1
ATOM 5663 N N . ALA A 1 731 ? -7.566 3.02 22.344 1 98.12 731 ALA A N 1
ATOM 5664 C CA . ALA A 1 731 ? -8.352 2.229 21.391 1 98.12 731 ALA A CA 1
ATOM 5665 C C . ALA A 1 731 ? -9.773 2.025 21.906 1 98.12 731 ALA A C 1
ATOM 5667 O O . ALA A 1 731 ? -10.086 2.334 23.047 1 98.12 731 ALA A O 1
ATOM 5668 N N . PHE A 1 732 ? -10.625 1.564 21.016 1 98.19 732 PHE A N 1
ATOM 5669 C CA . PHE A 1 732 ? -11.961 1.161 21.453 1 98.19 732 PHE A CA 1
ATOM 5670 C C . PHE A 1 732 ? -11.875 -0.007 22.422 1 98.19 732 PHE A C 1
ATOM 5672 O O . PHE A 1 732 ? -11.055 -0.911 22.25 1 98.19 732 PHE A O 1
ATOM 5679 N N . ASN A 1 733 ? -12.672 0.035 23.469 1 96.69 733 ASN A N 1
ATOM 5680 C CA . ASN A 1 733 ? -12.812 -1.146 24.312 1 96.69 733 ASN A CA 1
ATOM 5681 C C . ASN A 1 733 ? -13.82 -2.135 23.734 1 96.69 733 ASN A C 1
ATOM 5683 O O . ASN A 1 733 ? -14.414 -1.881 22.688 1 96.69 733 ASN A O 1
ATOM 5687 N N . LYS A 1 734 ? -13.945 -3.24 24.359 1 96.94 734 LYS A N 1
ATOM 5688 C CA . LYS A 1 734 ? -14.797 -4.309 23.844 1 96.94 734 LYS A CA 1
ATOM 5689 C C . LYS A 1 734 ? -16.25 -3.848 23.719 1 96.94 734 LYS A C 1
ATOM 5691 O O . LYS A 1 734 ? -16.906 -4.156 22.719 1 96.94 734 LYS A O 1
ATOM 5696 N N . GLU A 1 735 ? -16.75 -3.152 24.688 1 96.5 735 GLU A N 1
ATOM 5697 C CA . GLU A 1 735 ? -18.125 -2.668 24.672 1 96.5 735 GLU A CA 1
ATOM 5698 C C . GLU A 1 735 ? -18.359 -1.733 23.484 1 96.5 735 GLU A C 1
ATOM 5700 O O . GLU A 1 735 ? -19.375 -1.833 22.797 1 96.5 735 GLU A O 1
ATOM 5705 N N . GLU A 1 736 ? -17.453 -0.86 23.266 1 96.88 736 GLU A N 1
ATOM 5706 C CA . GLU A 1 736 ? -17.547 0.064 22.141 1 96.88 736 GLU A CA 1
ATOM 5707 C C . GLU A 1 736 ? -17.5 -0.68 20.812 1 96.88 736 GLU A C 1
ATOM 5709 O O . GLU A 1 736 ? -18.25 -0.373 19.891 1 96.88 736 GLU A O 1
ATOM 5714 N N . GLN A 1 737 ? -16.562 -1.625 20.672 1 97.5 737 GLN A N 1
ATOM 5715 C CA . GLN A 1 737 ? -16.469 -2.422 19.453 1 97.5 737 GLN A CA 1
ATOM 5716 C C . GLN A 1 737 ? -17.797 -3.105 19.141 1 97.5 737 GLN A C 1
ATOM 5718 O O . GLN A 1 737 ? -18.281 -3.061 18 1 97.5 737 GLN A O 1
ATOM 5723 N N . LEU A 1 738 ? -18.359 -3.736 20.188 1 96.44 738 LEU A N 1
ATOM 5724 C CA . LEU A 1 738 ? -19.625 -4.445 20.016 1 96.44 738 LEU A CA 1
ATOM 5725 C C . LEU A 1 738 ? -20.75 -3.48 19.641 1 96.44 738 LEU A C 1
ATOM 5727 O O . LEU A 1 738 ? -21.656 -3.834 18.875 1 96.44 738 LEU A O 1
ATOM 5731 N N . HIS A 1 739 ? -20.641 -2.27 20.188 1 96 739 HIS A N 1
ATOM 5732 C CA . HIS A 1 739 ? -21.656 -1.267 19.938 1 96 739 HIS A CA 1
ATOM 5733 C C . HIS A 1 739 ? -21.562 -0.729 18.516 1 96 739 HIS A C 1
ATOM 5735 O O . HIS A 1 739 ? -22.578 -0.403 17.891 1 96 739 HIS A O 1
ATOM 5741 N N . ILE A 1 740 ? -20.391 -0.625 17.953 1 97.38 740 ILE A N 1
ATOM 5742 C CA . ILE A 1 740 ? -20.156 -0.025 16.641 1 97.38 740 ILE A CA 1
ATOM 5743 C C . ILE A 1 740 ? -20.391 -1.064 15.547 1 97.38 740 ILE A C 1
ATOM 5745 O O . ILE A 1 740 ? -21 -0.765 14.523 1 97.38 740 ILE A O 1
ATOM 5749 N N . SER A 1 741 ? -20 -2.273 15.758 1 96.88 741 SER A N 1
ATOM 5750 C CA . SER A 1 741 ? -19.969 -3.297 14.719 1 96.88 741 SER A CA 1
ATOM 5751 C C . SER A 1 741 ? -21.375 -3.676 14.273 1 96.88 741 SER A C 1
ATOM 5753 O O . SER A 1 741 ? -22.266 -3.873 15.102 1 96.88 741 SER A O 1
ATOM 5755 N N . ARG A 1 742 ? -21.562 -3.719 13.016 1 96.25 742 ARG A N 1
ATOM 5756 C CA . ARG A 1 742 ? -22.781 -4.207 12.383 1 96.25 742 ARG A CA 1
ATOM 5757 C C . ARG A 1 742 ? -22.453 -5.18 11.25 1 96.25 742 ARG A C 1
ATOM 5759 O O . ARG A 1 742 ? -23.234 -5.32 10.305 1 96.25 742 ARG A O 1
ATOM 5766 N N . GLU A 1 743 ? -21.266 -5.707 11.32 1 91.38 743 GLU A N 1
ATOM 5767 C CA . GLU A 1 743 ? -20.875 -6.723 10.344 1 91.38 743 GLU A CA 1
ATOM 5768 C C . GLU A 1 743 ? -21.828 -7.922 10.391 1 91.38 743 GLU A C 1
ATOM 5770 O O . GLU A 1 743 ? -22.203 -8.383 11.469 1 91.38 743 GLU A O 1
ATOM 5775 N N . GLY A 1 744 ? -22.297 -8.414 9.242 1 89.44 744 GLY A N 1
ATOM 5776 C CA . GLY A 1 744 ? -23.109 -9.617 9.188 1 89.44 744 GLY A CA 1
ATOM 5777 C C . GLY A 1 744 ? -24.609 -9.336 9.281 1 89.44 744 GLY A C 1
ATOM 5778 O O . GLY A 1 744 ? -25.406 -10.266 9.352 1 89.44 744 GLY A O 1
ATOM 5779 N N . THR A 1 745 ? -24.969 -8.086 9.273 1 93.94 745 THR A N 1
ATOM 5780 C CA . THR A 1 745 ? -26.375 -7.715 9.328 1 93.94 745 THR A CA 1
ATOM 5781 C C . THR A 1 745 ? -27.156 -8.375 8.188 1 93.94 745 THR A C 1
ATOM 5783 O O . THR A 1 745 ? -28.312 -8.727 8.352 1 93.94 745 THR A O 1
ATOM 5786 N N . CYS A 1 746 ? -26.5 -8.602 7.086 1 94.5 746 CYS A N 1
ATOM 5787 C CA . CYS A 1 746 ? -27.125 -9.234 5.93 1 94.5 746 CYS A CA 1
ATOM 5788 C C . CYS A 1 746 ? -27.625 -10.633 6.277 1 94.5 746 CYS A C 1
ATOM 5790 O O . CYS A 1 746 ? -28.703 -11.047 5.816 1 94.5 746 CYS A O 1
ATOM 5792 N N . VAL A 1 747 ? -26.922 -11.359 7.07 1 95.44 747 VAL A N 1
ATOM 5793 C CA . VAL A 1 747 ? -27.234 -12.742 7.418 1 95.44 747 VAL A CA 1
ATOM 5794 C C . VAL A 1 747 ? -28.5 -12.789 8.273 1 95.44 747 VAL A C 1
ATOM 5796 O O . VAL A 1 747 ? -29.25 -13.766 8.227 1 95.44 747 VAL A O 1
ATOM 5799 N N . ALA A 1 748 ? -28.781 -11.711 9 1 94.94 748 ALA A N 1
ATOM 5800 C CA . ALA A 1 748 ? -29.938 -11.656 9.883 1 94.94 748 ALA A CA 1
ATOM 5801 C C . ALA A 1 748 ? -31.234 -11.852 9.094 1 94.94 748 ALA A C 1
ATOM 5803 O O . ALA A 1 748 ? -32.188 -12.461 9.586 1 94.94 748 ALA A O 1
ATOM 5804 N N . CYS A 1 749 ? -31.281 -11.367 7.887 1 94.62 749 CYS A N 1
ATOM 5805 C CA . CYS A 1 749 ? -32.438 -11.539 7.02 1 94.62 749 CYS A CA 1
ATOM 5806 C C . CYS A 1 749 ? -32.281 -12.75 6.113 1 94.62 749 CYS A C 1
ATOM 5808 O O . CYS A 1 749 ? -33.219 -13.531 5.922 1 94.62 749 CYS A O 1
ATOM 5810 N N . HIS A 1 750 ? -31.109 -12.969 5.633 1 95.44 750 HIS A N 1
ATOM 5811 C CA . HIS A 1 750 ? -30.891 -13.922 4.551 1 95.44 750 HIS A CA 1
ATOM 5812 C C . HIS A 1 750 ? -30.781 -15.344 5.086 1 95.44 750 HIS A C 1
ATOM 5814 O O . HIS A 1 750 ? -30.875 -16.312 4.32 1 95.44 750 HIS A O 1
ATOM 5820 N N . LYS A 1 751 ? -30.547 -15.453 6.383 1 94.88 751 LYS A N 1
ATOM 5821 C CA . LYS A 1 751 ? -30.547 -16.797 6.945 1 94.88 751 LYS A CA 1
ATOM 5822 C C . LYS A 1 751 ? -31.922 -17.438 6.84 1 94.88 751 LYS A C 1
ATOM 5824 O O . LYS A 1 751 ? -32.062 -18.672 6.918 1 94.88 751 LYS A O 1
ATOM 5829 N N . GLU A 1 752 ? -33.031 -16.562 6.656 1 93.94 752 GLU A N 1
ATOM 5830 C CA . GLU A 1 752 ? -34.406 -17.047 6.527 1 93.94 752 GLU A CA 1
ATOM 5831 C C . GLU A 1 752 ? -34.75 -17.312 5.066 1 93.94 752 GLU A C 1
ATOM 5833 O O . GLU A 1 752 ? -35.75 -18 4.777 1 93.94 752 GLU A O 1
ATOM 5838 N N . ILE A 1 753 ? -34.125 -16.781 4.125 1 90.19 753 ILE A N 1
ATOM 5839 C CA . ILE A 1 753 ? -34.438 -16.75 2.703 1 90.19 753 ILE A CA 1
ATOM 5840 C C . ILE A 1 753 ? -33.656 -17.844 1.985 1 90.19 753 ILE A C 1
ATOM 5842 O O . ILE A 1 753 ? -32.438 -17.891 2.07 1 90.19 753 ILE A O 1
ATOM 5846 N N . PRO A 1 754 ? -34 -18.75 1.324 1 89.62 754 PRO A N 1
ATOM 5847 C CA . PRO A 1 754 ? -35.375 -18.719 0.843 1 89.62 754 PRO A CA 1
ATOM 5848 C C . PRO A 1 754 ? -36.312 -19.641 1.638 1 89.62 754 PRO A C 1
ATOM 5850 O O . PRO A 1 754 ? -37.531 -19.531 1.537 1 89.62 754 PRO A O 1
ATOM 5853 N N . GLU A 1 755 ? -35.719 -20.578 2.426 1 87.62 755 GLU A N 1
ATOM 5854 C CA . GLU A 1 755 ? -36.625 -21.688 2.764 1 87.62 755 GLU A CA 1
ATOM 5855 C C . GLU A 1 755 ? -36.688 -21.922 4.273 1 87.62 755 GLU A C 1
ATOM 5857 O O . GLU A 1 755 ? -37.406 -22.797 4.75 1 87.62 755 GLU A O 1
ATOM 5862 N N . GLU A 1 756 ? -36.031 -21.141 5.082 1 87.56 756 GLU A N 1
ATOM 5863 C CA . GLU A 1 756 ? -35.969 -21.469 6.504 1 87.56 756 GLU A CA 1
ATOM 5864 C C . GLU A 1 756 ? -37.312 -21.297 7.191 1 87.56 756 GLU A C 1
ATOM 5866 O O . GLU A 1 756 ? -37.781 -22.188 7.891 1 87.56 756 GLU A O 1
ATOM 5871 N N . SER A 1 757 ? -37.938 -20.094 6.977 1 91 757 SER A N 1
ATOM 5872 C CA . SER A 1 757 ? -39.25 -19.828 7.508 1 91 757 SER A CA 1
ATOM 5873 C C . SER A 1 757 ? -40.344 -20.062 6.457 1 91 757 SER A C 1
ATOM 5875 O O . SER A 1 757 ? -40.188 -19.672 5.297 1 91 757 SER A O 1
ATOM 5877 N N . LEU A 1 758 ? -41.406 -20.734 6.891 1 91.94 758 LEU A N 1
ATOM 5878 C CA . LEU A 1 758 ? -42.5 -21.047 5.977 1 91.94 758 LEU A CA 1
ATOM 5879 C C . LEU A 1 758 ? -43.062 -19.766 5.348 1 91.94 758 LEU A C 1
ATOM 5881 O O . LEU A 1 758 ? -43.312 -19.734 4.141 1 91.94 758 LEU A O 1
ATOM 5885 N N . ALA A 1 759 ? -43.219 -18.75 6.152 1 92.31 759 ALA A N 1
ATOM 5886 C CA . ALA A 1 759 ? -43.75 -17.484 5.664 1 92.31 759 ALA A CA 1
ATOM 5887 C C . ALA A 1 759 ? -42.812 -16.844 4.664 1 92.31 759 ALA A C 1
ATOM 5889 O O . ALA A 1 759 ? -43.219 -16.359 3.611 1 92.31 759 ALA A O 1
ATOM 5890 N N . VAL A 1 760 ? -41.531 -16.844 5.004 1 93 760 VAL A N 1
ATOM 5891 C CA . VAL A 1 760 ? -40.531 -16.25 4.137 1 93 760 VAL A CA 1
ATOM 5892 C C . VAL A 1 760 ? -40.406 -17.047 2.846 1 93 760 VAL A C 1
ATOM 5894 O O . VAL A 1 760 ? -40.281 -16.484 1.759 1 93 760 VAL A O 1
ATOM 5897 N N . SER A 1 761 ? -40.469 -18.344 2.998 1 92.88 761 SER A N 1
ATOM 5898 C CA . SER A 1 761 ? -40.375 -19.219 1.832 1 92.88 761 SER A CA 1
ATOM 5899 C C . SER A 1 761 ? -41.531 -18.969 0.874 1 92.88 761 SER A C 1
ATOM 5901 O O . SER A 1 761 ? -41.344 -18.859 -0.338 1 92.88 761 SER A O 1
ATOM 5903 N N . PHE A 1 762 ? -42.781 -18.891 1.448 1 91.94 762 PHE A N 1
ATOM 5904 C CA . PHE A 1 762 ? -43.969 -18.609 0.649 1 91.94 762 PHE A CA 1
ATOM 5905 C C . PHE A 1 762 ? -43.844 -17.297 -0.094 1 91.94 762 PHE A C 1
ATOM 5907 O O . PHE A 1 762 ? -44.031 -17.234 -1.311 1 91.94 762 PHE A O 1
ATOM 5914 N N . LEU A 1 763 ? -43.375 -16.266 0.583 1 90.62 763 LEU A N 1
ATOM 5915 C CA . LEU A 1 763 ? -43.281 -14.93 -0.002 1 90.62 763 LEU A CA 1
ATOM 5916 C C . LEU A 1 763 ? -42.156 -14.875 -1.04 1 90.62 763 LEU A C 1
ATOM 5918 O O . LEU A 1 763 ? -42.281 -14.18 -2.051 1 90.62 763 LEU A O 1
ATOM 5922 N N . HIS A 1 764 ? -41.062 -15.531 -0.729 1 92 764 HIS A N 1
ATOM 5923 C CA . HIS A 1 764 ? -39.938 -15.586 -1.667 1 92 764 HIS A CA 1
ATOM 5924 C C . HIS A 1 764 ? -40.344 -16.234 -2.98 1 92 764 HIS A C 1
ATOM 5926 O O . HIS A 1 764 ? -40 -15.758 -4.059 1 92 764 HIS A O 1
ATOM 5932 N N . HIS A 1 765 ? -41.125 -17.312 -2.914 1 91.25 765 HIS A N 1
ATOM 5933 C CA . HIS A 1 765 ? -41.594 -18 -4.109 1 91.25 765 HIS A CA 1
ATOM 5934 C C . HIS A 1 765 ? -42.594 -17.156 -4.887 1 91.25 765 HIS A C 1
ATOM 5936 O O . HIS A 1 765 ? -42.562 -17.125 -6.117 1 91.25 765 HIS A O 1
ATOM 5942 N N . VAL A 1 766 ? -43.469 -16.531 -4.137 1 90.31 766 VAL A N 1
ATOM 5943 C CA . VAL A 1 766 ? -44.406 -15.625 -4.777 1 90.31 766 VAL A CA 1
ATOM 5944 C C . VAL A 1 766 ? -43.656 -14.516 -5.5 1 90.31 766 VAL A C 1
ATOM 5946 O O . VAL A 1 766 ? -43.969 -14.18 -6.641 1 90.31 766 VAL A O 1
ATOM 5949 N N . ALA A 1 767 ? -42.688 -13.953 -4.801 1 91.06 767 ALA A N 1
ATOM 5950 C CA . ALA A 1 767 ? -41.906 -12.875 -5.383 1 91.06 767 ALA A CA 1
ATOM 5951 C C . ALA A 1 767 ? -41.125 -13.359 -6.602 1 91.06 767 ALA A C 1
ATOM 5953 O O . ALA A 1 767 ? -41 -12.625 -7.59 1 91.06 767 ALA A O 1
ATOM 5954 N N . LYS A 1 768 ? -40.5 -14.508 -6.551 1 90.81 768 LYS A N 1
ATOM 5955 C CA . LYS A 1 768 ? -39.719 -15.094 -7.652 1 90.81 768 LYS A CA 1
ATOM 5956 C C . LYS A 1 768 ? -40.594 -15.297 -8.883 1 90.81 768 LYS A C 1
ATOM 5958 O O . LYS A 1 768 ? -40.219 -14.906 -9.992 1 90.81 768 LYS A O 1
ATOM 5963 N N . TYR A 1 769 ? -41.812 -15.797 -8.703 1 92.38 769 TYR A N 1
ATOM 5964 C CA . TYR A 1 769 ? -42.719 -16.094 -9.805 1 92.38 769 TYR A CA 1
ATOM 5965 C C . TYR A 1 769 ? -43.344 -14.82 -10.359 1 92.38 769 TYR A C 1
ATOM 5967 O O . TYR A 1 769 ? -43.625 -14.719 -11.555 1 92.38 769 TYR A O 1
ATOM 5975 N N . SER A 1 770 ? -43.594 -13.867 -9.5 1 91.62 770 SER A N 1
ATOM 5976 C CA . SER A 1 770 ? -44.188 -12.609 -9.938 1 91.62 770 SER A CA 1
ATOM 5977 C C . SER A 1 770 ? -43.125 -11.617 -10.391 1 91.62 770 SER A C 1
ATOM 5979 O O . SER A 1 770 ? -43.469 -10.508 -10.82 1 91.62 770 SER A O 1
ATOM 5981 N N . GLY A 1 771 ? -41.844 -11.93 -10.203 1 89 771 GLY A N 1
ATOM 5982 C CA . GLY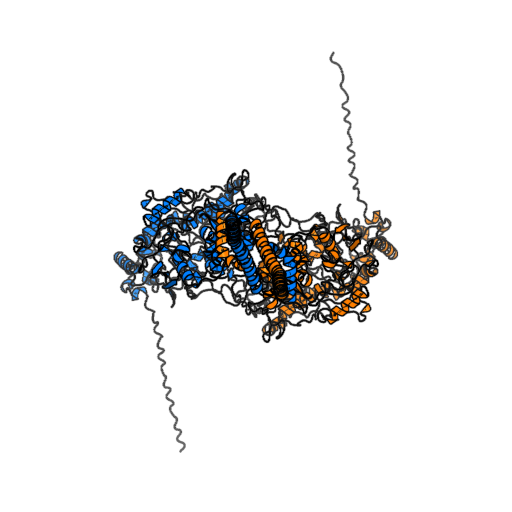 A 1 771 ? -40.75 -11.078 -10.641 1 89 771 GLY A CA 1
ATOM 5983 C C . GLY A 1 771 ? -40.5 -9.914 -9.711 1 89 771 GLY A C 1
ATOM 5984 O O . GLY A 1 771 ? -40.031 -8.852 -10.141 1 89 771 GLY A O 1
ATOM 5985 N N . GLN A 1 772 ? -40.781 -10.07 -8.453 1 88.81 772 GLN A N 1
ATOM 5986 C CA . GLN A 1 772 ? -40.688 -8.969 -7.508 1 88.81 772 GLN A CA 1
ATOM 5987 C C . GLN A 1 772 ? -39.406 -9.078 -6.664 1 88.81 772 GLN A C 1
ATOM 5989 O O . GLN A 1 772 ? -39.188 -8.25 -5.777 1 88.81 772 GLN A O 1
ATOM 5994 N N . LEU A 1 773 ? -38.594 -10.078 -6.969 1 91.75 773 LEU A N 1
ATOM 5995 C CA . LEU A 1 773 ? -37.312 -10.117 -6.289 1 91.75 773 LEU A CA 1
ATOM 5996 C C . LEU A 1 773 ? -36.469 -8.914 -6.676 1 91.75 773 LEU A C 1
ATOM 5998 O O . LEU A 1 773 ? -36.375 -8.562 -7.855 1 91.75 773 LEU A O 1
ATOM 6002 N N . PRO A 1 774 ? -35.938 -8.32 -5.668 1 92.62 774 PRO A N 1
ATOM 6003 C CA . PRO A 1 774 ? -35.156 -7.125 -6.004 1 92.62 774 PRO A CA 1
ATOM 6004 C C . PRO A 1 774 ? -33.938 -7.438 -6.891 1 92.62 774 PRO A C 1
ATOM 6006 O O . PRO A 1 774 ? -33.094 -8.258 -6.523 1 92.62 774 PRO A O 1
ATOM 6009 N N . LYS A 1 775 ? -33.812 -6.746 -7.969 1 91.62 775 LYS A N 1
ATOM 6010 C CA . LYS A 1 775 ? -32.719 -6.938 -8.906 1 91.62 775 LYS A CA 1
ATOM 6011 C C . LYS A 1 775 ? -31.625 -5.883 -8.711 1 91.62 775 LYS A C 1
ATOM 6013 O O . LYS A 1 775 ? -30.469 -6.098 -9.086 1 91.62 775 LYS A O 1
ATOM 6018 N N . GLU A 1 776 ? -32.062 -4.719 -8.195 1 95.06 776 GLU A N 1
ATOM 6019 C CA . GLU A 1 776 ? -31.141 -3.604 -7.996 1 95.06 776 GLU A CA 1
ATOM 6020 C C . GLU A 1 776 ? -31.125 -3.156 -6.535 1 95.06 776 GLU A C 1
ATOM 6022 O O . GLU A 1 776 ? -32.031 -3.506 -5.766 1 95.06 776 GLU A O 1
ATOM 6027 N N . ASN A 1 777 ? -30.094 -2.453 -6.25 1 94.44 777 ASN A N 1
ATOM 6028 C CA . ASN A 1 777 ? -29.891 -1.969 -4.887 1 94.44 777 ASN A CA 1
ATOM 6029 C C . ASN A 1 777 ? -31.078 -1.134 -4.406 1 94.44 777 ASN A C 1
ATOM 6031 O O . ASN A 1 777 ? -31.516 -1.27 -3.264 1 94.44 777 ASN A O 1
ATOM 6035 N N . GLN A 1 778 ? -31.562 -0.319 -5.289 1 94.19 778 GLN A N 1
ATOM 6036 C CA . GLN A 1 778 ? -32.688 0.537 -4.922 1 94.19 778 GLN A CA 1
ATOM 6037 C C . GLN A 1 778 ? -33.906 -0.292 -4.574 1 94.19 778 GLN A C 1
ATOM 6039 O O . GLN A 1 778 ? -34.625 0.005 -3.607 1 94.19 778 GLN A O 1
ATOM 6044 N N . GLU A 1 779 ? -34.188 -1.34 -5.391 1 96.31 779 GLU A N 1
ATOM 6045 C CA . GLU A 1 779 ? -35.312 -2.227 -5.129 1 96.31 779 GLU A CA 1
ATOM 6046 C C . GLU A 1 779 ? -35.156 -2.959 -3.799 1 96.31 779 GLU A C 1
ATOM 6048 O O . GLU A 1 779 ? -36.125 -3.148 -3.062 1 96.31 779 GLU A O 1
ATOM 6053 N N . HIS A 1 780 ? -33.938 -3.354 -3.578 1 96.5 780 HIS A N 1
ATOM 6054 C CA . HIS A 1 780 ? -33.625 -3.984 -2.297 1 96.5 780 HIS A CA 1
ATOM 6055 C C . HIS A 1 780 ? -33.938 -3.037 -1.136 1 96.5 780 HIS A C 1
ATOM 6057 O O . HIS A 1 780 ? -34.531 -3.436 -0.14 1 96.5 780 HIS A O 1
ATOM 6063 N N . GLY A 1 781 ? -33.5 -1.786 -1.26 1 95.94 781 GLY A N 1
ATOM 6064 C CA . GLY A 1 781 ? -33.75 -0.778 -0.24 1 95.94 781 GLY A CA 1
ATOM 6065 C C . GLY A 1 781 ? -35.219 -0.52 0.007 1 95.94 781 GLY A C 1
ATOM 6066 O O . GLY A 1 781 ? -35.656 -0.373 1.155 1 95.94 781 GLY A O 1
ATOM 6067 N N . VAL A 1 782 ? -36 -0.505 -1.01 1 96.12 782 VAL A N 1
ATOM 6068 C CA . VAL A 1 782 ? -37.438 -0.291 -0.905 1 96.12 782 VAL A CA 1
ATOM 6069 C C . VAL A 1 782 ? -38.094 -1.465 -0.17 1 96.12 782 VAL A C 1
ATOM 6071 O O . VAL A 1 782 ? -38.938 -1.269 0.684 1 96.12 782 VAL A O 1
ATOM 6074 N N . LEU A 1 783 ? -37.625 -2.635 -0.578 1 95.94 783 LEU A N 1
ATOM 6075 C CA . LEU A 1 783 ? -38.156 -3.83 0.076 1 95.94 783 LEU A CA 1
ATOM 6076 C C . LEU A 1 783 ? -37.844 -3.812 1.569 1 95.94 783 LEU A C 1
ATOM 6078 O O . LEU A 1 783 ? -38.719 -4.094 2.395 1 95.94 783 LEU A O 1
ATOM 6082 N N . VAL A 1 784 ? -36.625 -3.5 1.924 1 96.31 784 VAL A N 1
ATOM 6083 C CA . VAL A 1 784 ? -36.188 -3.447 3.318 1 96.31 784 VAL A CA 1
ATOM 6084 C C . VAL A 1 784 ? -37 -2.381 4.062 1 96.31 784 VAL A C 1
ATOM 6086 O O . VAL A 1 784 ? -37.438 -2.6 5.195 1 96.31 784 VAL A O 1
ATOM 6089 N N . ASN A 1 785 ? -37.125 -1.249 3.457 1 96.19 785 ASN A N 1
ATOM 6090 C CA . ASN A 1 785 ? -37.938 -0.18 4.055 1 96.19 785 ASN A CA 1
ATOM 6091 C C . ASN A 1 785 ? -39.375 -0.619 4.305 1 96.19 785 ASN A C 1
ATOM 6093 O O . ASN A 1 785 ? -39.938 -0.337 5.359 1 96.19 785 ASN A O 1
ATOM 6097 N N . LYS A 1 786 ? -40 -1.32 3.326 1 95.81 786 LYS A N 1
ATOM 6098 C CA . LYS A 1 786 ? -41.375 -1.831 3.467 1 95.81 786 LYS A CA 1
ATOM 6099 C C . LYS A 1 786 ? -41.469 -2.82 4.625 1 95.81 786 LYS A C 1
ATOM 6101 O O . LYS A 1 786 ? -42.438 -2.799 5.383 1 95.81 786 LYS A O 1
ATOM 6106 N N . ILE A 1 787 ? -40.469 -3.621 4.711 1 95.69 787 ILE A N 1
ATOM 6107 C CA . ILE A 1 787 ? -40.438 -4.633 5.762 1 95.69 787 ILE A CA 1
ATOM 6108 C C . ILE A 1 787 ? -40.438 -3.953 7.129 1 95.69 787 ILE A C 1
ATOM 6110 O O . ILE A 1 787 ? -41.188 -4.336 8.023 1 95.69 787 ILE A O 1
ATOM 6114 N N . VAL A 1 788 ? -39.625 -2.924 7.277 1 95.5 788 VAL A N 1
ATOM 6115 C CA . VAL A 1 788 ? -39.5 -2.236 8.562 1 95.5 788 VAL A CA 1
ATOM 6116 C C . VAL A 1 788 ? -40.812 -1.513 8.891 1 95.5 788 VAL A C 1
ATOM 6118 O O . VAL A 1 788 ? -41.281 -1.577 10.016 1 95.5 788 VAL A O 1
ATOM 6121 N N . LEU A 1 789 ? -41.406 -0.887 7.93 1 95.88 789 LEU A N 1
ATOM 6122 C CA . LEU A 1 789 ? -42.656 -0.146 8.148 1 95.88 789 LEU A CA 1
ATOM 6123 C C . LEU A 1 789 ? -43.781 -1.091 8.484 1 95.88 789 LEU A C 1
ATOM 6125 O O . LEU A 1 789 ? -44.594 -0.808 9.375 1 95.88 789 LEU A O 1
ATOM 6129 N N . MET A 1 790 ? -43.875 -2.215 7.766 1 95.31 790 MET A N 1
ATOM 6130 C CA . MET A 1 790 ? -44.938 -3.189 8.016 1 95.31 790 MET A CA 1
ATOM 6131 C C . MET A 1 790 ? -44.812 -3.748 9.43 1 95.31 790 MET A C 1
ATOM 6133 O O . MET A 1 790 ? -45.812 -3.859 10.133 1 95.31 790 MET A O 1
ATOM 6137 N N . SER A 1 791 ? -43.625 -4.086 9.766 1 95.06 791 SER A N 1
ATOM 6138 C CA . SER A 1 791 ? -43.406 -4.598 11.109 1 95.06 791 SER A CA 1
ATOM 6139 C C . SER A 1 791 ? -43.75 -3.555 12.164 1 95.06 791 SER A C 1
ATOM 6141 O O . SER A 1 791 ? -44.375 -3.875 13.18 1 95.06 791 SER A O 1
ATOM 6143 N N . ALA A 1 792 ? -43.375 -2.277 11.898 1 94.5 792 ALA A N 1
ATOM 6144 C CA . ALA A 1 792 ? -43.625 -1.201 12.859 1 94.5 792 ALA A CA 1
ATOM 6145 C C . ALA A 1 792 ? -45.125 -0.938 13.008 1 94.5 792 ALA A C 1
ATOM 6147 O O . ALA A 1 792 ? -45.625 -0.807 14.125 1 94.5 792 ALA A O 1
ATOM 6148 N N . TRP A 1 793 ? -45.812 -0.915 11.914 1 94 793 TRP A N 1
ATOM 6149 C CA . TRP A 1 793 ? -47.25 -0.636 11.945 1 94 793 TRP A CA 1
ATOM 6150 C C . TRP A 1 793 ? -48.031 -1.795 12.578 1 94 793 TRP A C 1
ATOM 6152 O O . TRP A 1 793 ? -49.031 -1.586 13.258 1 94 793 TRP A O 1
ATOM 6162 N N . LEU A 1 794 ? -47.562 -3.049 12.32 1 93.56 794 LEU A N 1
ATOM 6163 C CA . LEU A 1 794 ? -48.156 -4.211 12.961 1 93.56 794 LEU A CA 1
ATOM 6164 C C . LEU A 1 794 ? -48.062 -4.121 14.484 1 93.56 794 LEU A C 1
ATOM 6166 O O . LEU A 1 794 ? -49.031 -4.301 15.195 1 93.56 794 LEU A O 1
ATOM 6170 N N . GLN A 1 795 ? -46.906 -3.809 14.93 1 92.06 795 GLN A N 1
ATOM 6171 C CA . GLN A 1 795 ? -46.656 -3.73 16.359 1 92.06 795 GLN A CA 1
ATOM 6172 C C . GLN A 1 795 ? -47.406 -2.553 16.984 1 92.06 795 GLN A C 1
ATOM 6174 O O . GLN A 1 795 ? -47.938 -2.662 18.094 1 92.06 795 GLN A O 1
ATOM 6179 N N . PHE A 1 796 ? -47.438 -1.446 16.234 1 91.56 796 PHE A N 1
ATOM 6180 C CA . PHE A 1 796 ? -48.156 -0.251 16.672 1 91.56 796 PHE A CA 1
ATOM 6181 C C . PHE A 1 796 ? -49.656 -0.522 16.797 1 91.56 796 PHE A C 1
ATOM 6183 O O . PHE A 1 796 ? -50.25 -0.172 17.812 1 91.56 796 PHE A O 1
ATOM 6190 N N . THR A 1 797 ? -50.25 -1.214 15.859 1 90.62 797 THR A N 1
ATOM 6191 C CA . THR A 1 797 ? -51.656 -1.523 15.844 1 90.62 797 THR A CA 1
ATOM 6192 C C . THR A 1 797 ? -52 -2.537 16.938 1 90.62 797 THR A C 1
ATOM 6194 O O . THR A 1 797 ? -53.062 -2.439 17.562 1 90.62 797 THR A O 1
ATOM 6197 N N . LEU A 1 798 ? -51.094 -3.467 17.141 1 89.06 798 LEU A N 1
ATOM 6198 C CA . LEU A 1 798 ? -51.312 -4.457 18.188 1 89.06 798 LEU A CA 1
ATOM 6199 C C . LEU A 1 798 ? -51.25 -3.812 19.562 1 89.06 798 LEU A C 1
ATOM 6201 O O . LEU A 1 798 ? -52 -4.168 20.469 1 89.06 798 LEU A O 1
ATOM 6205 N N . ALA A 1 799 ? -50.375 -2.916 19.703 1 87.25 799 ALA A N 1
ATOM 6206 C CA . ALA A 1 799 ? -50.156 -2.254 21 1 87.25 799 ALA A CA 1
ATOM 6207 C C . ALA A 1 799 ? -51.344 -1.353 21.344 1 87.25 799 ALA A C 1
ATOM 6209 O O . ALA A 1 799 ? -51.75 -1.24 22.5 1 87.25 799 ALA A O 1
ATOM 6210 N N . LEU A 1 800 ? -51.938 -0.723 20.328 1 85.44 800 LEU A N 1
ATOM 6211 C CA . LEU A 1 800 ? -53.062 0.173 20.547 1 85.44 800 LEU A CA 1
ATOM 6212 C C . LEU A 1 800 ? -54.406 -0.579 20.438 1 85.44 800 LEU A C 1
ATOM 6214 O O . LEU A 1 800 ? -55.344 -0.307 21.188 1 85.44 800 LEU A O 1
ATOM 6218 N N . GLY A 1 801 ? -54.438 -1.501 19.547 1 80.56 801 GLY A N 1
ATOM 6219 C CA . GLY A 1 801 ? -55.656 -2.195 19.234 1 80.56 801 GLY A CA 1
ATOM 6220 C C . GLY A 1 801 ? -56.062 -3.213 20.281 1 80.56 801 GLY A C 1
ATOM 6221 O O . GLY A 1 801 ? -57.25 -3.352 20.609 1 80.56 801 GLY A O 1
ATOM 6222 N N . LEU A 1 802 ? -55.062 -3.906 20.797 1 79.56 802 LEU A N 1
ATOM 6223 C CA . LEU A 1 802 ? -55.375 -4.957 21.75 1 79.56 802 LEU A CA 1
ATOM 6224 C C . LEU A 1 802 ? -56.062 -4.379 22.984 1 79.56 802 LEU A C 1
ATOM 6226 O O . LEU A 1 802 ? -57.125 -4.867 23.406 1 79.56 802 LEU A O 1
ATOM 6230 N N . PRO A 1 803 ? -55.594 -3.316 23.469 1 80.56 803 PRO A N 1
ATOM 6231 C CA . PRO A 1 803 ? -56.312 -2.746 24.625 1 80.56 803 PRO A CA 1
ATOM 6232 C C . PRO A 1 803 ? -57.688 -2.211 24.25 1 80.56 803 PRO A C 1
ATOM 6234 O O . PRO A 1 803 ? -58.625 -2.342 25.031 1 80.56 803 PRO A O 1
ATOM 6237 N N . ILE A 1 804 ? -57.812 -1.745 23.047 1 80.62 804 ILE A N 1
ATOM 6238 C CA . ILE A 1 804 ? -59.094 -1.234 22.594 1 80.62 804 ILE A CA 1
ATOM 6239 C C . ILE A 1 804 ? -60.062 -2.395 22.391 1 80.62 804 ILE A C 1
ATOM 6241 O O . ILE A 1 804 ? -61.25 -2.311 22.766 1 80.62 804 ILE A O 1
ATOM 6245 N N . GLY A 1 805 ? -59.562 -3.463 21.938 1 80.31 805 GLY A N 1
ATOM 6246 C CA . GLY A 1 805 ? -60.375 -4.652 21.734 1 80.31 805 GLY A CA 1
ATOM 6247 C C . GLY A 1 805 ? -60.812 -5.293 23.047 1 80.31 805 GLY A C 1
ATOM 6248 O O . GLY A 1 805 ? -62 -5.645 23.203 1 80.31 805 GLY A O 1
ATOM 6249 N N . ILE A 1 806 ? -59.938 -5.352 23.906 1 82.38 806 ILE A N 1
ATOM 6250 C CA . ILE A 1 806 ? -60.25 -5.906 25.219 1 82.38 806 ILE A CA 1
ATOM 6251 C C . ILE A 1 806 ? -61.25 -5.008 25.938 1 82.38 806 ILE A C 1
ATOM 6253 O O . ILE A 1 806 ? -62.219 -5.5 26.547 1 82.38 806 ILE A O 1
ATOM 6257 N N . GLY A 1 807 ? -61.062 -3.785 25.703 1 81.56 807 GLY A N 1
ATOM 6258 C CA . GLY A 1 807 ? -62.031 -2.84 26.266 1 81.56 807 GLY A CA 1
ATOM 6259 C C . GLY A 1 807 ? -63.406 -2.959 25.656 1 81.56 807 GLY A C 1
ATOM 6260 O O . GLY A 1 807 ? -64.438 -2.914 26.375 1 81.56 807 GLY A O 1
ATOM 6261 N N . PHE A 1 808 ? -63.344 -3.15 24.422 1 85.19 808 PHE A N 1
ATOM 6262 C CA . PHE A 1 808 ? -64.625 -3.297 23.719 1 85.19 808 PHE A CA 1
ATOM 6263 C C . PHE A 1 808 ? -65.312 -4.582 24.141 1 85.19 808 PHE A C 1
ATOM 6265 O O . PHE A 1 808 ? -66.5 -4.582 24.391 1 85.19 808 PHE A O 1
ATOM 6272 N N . VAL A 1 809 ? -64.562 -5.633 24.328 1 84.19 809 VAL A N 1
ATOM 6273 C CA . VAL A 1 809 ? -65.125 -6.91 24.75 1 84.19 809 VAL A CA 1
ATOM 6274 C C . VAL A 1 809 ? -65.625 -6.797 26.188 1 84.19 809 VAL A C 1
ATOM 6276 O O . VAL A 1 809 ? -66.75 -7.277 26.516 1 84.19 809 VAL A O 1
ATOM 6279 N N . ALA A 1 810 ? -64.938 -6.086 26.922 1 87.94 810 ALA A N 1
ATOM 6280 C CA . ALA A 1 810 ? -65.312 -5.863 28.312 1 87.94 810 ALA A CA 1
ATOM 6281 C C . ALA A 1 810 ? -66.562 -4.984 28.391 1 87.94 810 ALA A C 1
ATOM 6283 O O . ALA A 1 810 ? -67.5 -5.25 29.172 1 87.94 810 ALA A O 1
ATOM 6284 N N . TRP A 1 811 ? -66.625 -4.059 27.562 1 87.19 811 TRP A N 1
ATOM 6285 C CA . TRP A 1 811 ? -67.812 -3.18 27.484 1 87.19 811 TRP A CA 1
ATOM 6286 C C . TRP A 1 811 ? -69 -3.945 27.031 1 87.19 811 TRP A C 1
ATOM 6288 O O . TRP A 1 811 ? -70.125 -3.807 27.609 1 87.19 811 TRP A O 1
ATOM 6298 N N . ARG A 1 812 ? -68.812 -4.793 26.125 1 87.12 812 ARG A N 1
ATOM 6299 C CA . ARG A 1 812 ? -69.875 -5.598 25.609 1 87.12 812 ARG A CA 1
ATOM 6300 C C . ARG A 1 812 ? -70.375 -6.617 26.641 1 87.12 812 ARG A C 1
ATOM 6302 O O . ARG A 1 812 ? -71.562 -6.875 26.781 1 87.12 812 ARG A O 1
ATOM 6309 N N . TRP A 1 813 ? -69.438 -7.129 27.359 1 86.25 813 TRP A N 1
ATOM 6310 C CA . TRP A 1 813 ? -69.75 -8.086 28.422 1 86.25 813 TRP A CA 1
ATOM 6311 C C . TRP A 1 813 ? -70.5 -7.422 29.562 1 86.25 813 TRP A C 1
ATOM 6313 O O . TRP A 1 813 ? -71.5 -7.961 30.062 1 86.25 813 TRP A O 1
ATOM 6323 N N . ARG A 1 814 ? -70.188 -6.266 29.875 1 86.75 814 ARG A N 1
ATOM 6324 C CA . ARG A 1 814 ? -70.812 -5.523 30.938 1 86.75 814 ARG A CA 1
ATOM 6325 C C . ARG A 1 814 ? -72.25 -5.121 30.531 1 86.75 814 ARG A C 1
ATOM 6327 O O . ARG A 1 814 ? -73.188 -5.176 31.328 1 86.75 814 ARG A O 1
ATOM 6334 N N . ARG A 1 815 ? -72.312 -4.793 29.359 1 84.5 815 ARG A N 1
ATOM 6335 C CA . ARG A 1 815 ? -73.625 -4.41 28.844 1 84.5 815 ARG A CA 1
ATOM 6336 C C . ARG A 1 815 ? -74.562 -5.609 28.797 1 84.5 815 ARG A C 1
ATOM 6338 O O . ARG A 1 815 ? -75.75 -5.48 29.078 1 84.5 815 ARG A O 1
ATOM 6345 N N . ARG A 1 816 ? -74.125 -6.656 28.562 1 79.19 816 ARG A N 1
ATOM 6346 C CA . ARG A 1 816 ? -74.938 -7.867 28.547 1 79.19 816 ARG A CA 1
ATOM 6347 C C . ARG A 1 816 ? -75.312 -8.273 29.953 1 79.19 816 ARG A C 1
ATOM 6349 O O . ARG A 1 816 ? -76.438 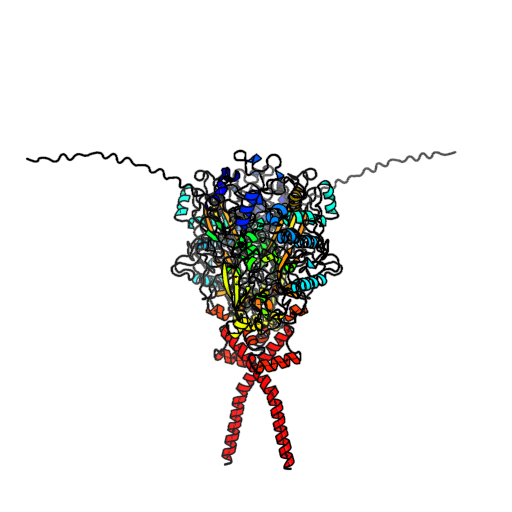-8.734 30.172 1 79.19 816 ARG A O 1
ATOM 6356 N N . ASN A 1 817 ? -74.625 -8.07 30.938 1 73.56 817 ASN A N 1
ATOM 6357 C CA . ASN A 1 817 ? -74.938 -8.438 32.312 1 73.56 817 ASN A CA 1
ATOM 6358 C C . ASN A 1 817 ? -75.938 -7.43 32.938 1 73.56 817 ASN A C 1
ATOM 6360 O O . ASN A 1 817 ? -76.625 -7.754 33.906 1 73.56 817 ASN A O 1
ATOM 6364 N N . LYS A 1 818 ? -75.938 -6.391 32.5 1 68.62 818 LYS A N 1
ATOM 6365 C CA . LYS A 1 818 ? -76.938 -5.461 33 1 68.62 818 LYS A CA 1
ATOM 6366 C C . LYS A 1 818 ? -78.312 -5.762 32.406 1 68.62 818 LYS A C 1
ATOM 6368 O O . LYS A 1 818 ? -79.312 -5.484 33.031 1 68.62 818 LYS A O 1
ATOM 6373 N N . LEU A 1 819 ? -78.375 -6.301 31.484 1 57.69 819 LEU A N 1
ATOM 6374 C CA . LEU A 1 819 ? -79.625 -6.668 30.906 1 57.69 819 LEU A CA 1
ATOM 6375 C C . LEU A 1 819 ? -80.062 -8.055 31.375 1 57.69 819 LEU A C 1
ATOM 6377 O O . LEU A 1 819 ? -81.25 -8.414 31.25 1 57.69 819 LEU A O 1
ATOM 6381 N N . ALA A 1 820 ? -79.188 -8.453 32.25 1 44.5 820 ALA A N 1
ATOM 6382 C CA . ALA A 1 820 ? -79.688 -9.672 32.906 1 44.5 820 ALA A CA 1
ATOM 6383 C C . ALA A 1 820 ? -80 -9.414 34.375 1 44.5 820 ALA A C 1
ATOM 6385 O O . ALA A 1 820 ? -79.25 -8.695 35.062 1 44.5 820 ALA A O 1
ATOM 6386 N N . MET B 1 1 ? 60.969 -48.125 64.625 1 22.44 1 MET B N 1
ATOM 6387 C CA . MET B 1 1 ? 61.125 -49.312 63.781 1 22.44 1 MET B CA 1
ATOM 6388 C C . MET B 1 1 ? 60.531 -49.125 62.406 1 22.44 1 MET B C 1
ATOM 6390 O O . MET B 1 1 ? 60.344 -50.062 61.656 1 22.44 1 MET B O 1
ATOM 6394 N N . ASP B 1 2 ? 60.156 -47.938 62.188 1 23.7 2 ASP B N 1
ATOM 6395 C CA . ASP B 1 2 ? 59.219 -47.562 61.156 1 23.7 2 ASP B CA 1
ATOM 6396 C C . ASP B 1 2 ? 59.75 -47.844 59.781 1 23.7 2 ASP B C 1
ATOM 6398 O O . ASP B 1 2 ? 60.719 -47.25 59.344 1 23.7 2 ASP B O 1
ATOM 6402 N N . VAL B 1 3 ? 59.562 -49.062 59.406 1 20.56 3 VAL B N 1
ATOM 6403 C CA . VAL B 1 3 ? 59.969 -49.938 58.344 1 20.56 3 VAL B CA 1
ATOM 6404 C C . VAL B 1 3 ? 59.719 -49.281 56.969 1 20.56 3 VAL B C 1
ATOM 6406 O O . VAL B 1 3 ? 59.031 -48.25 56.906 1 20.56 3 VAL B O 1
ATOM 6409 N N . VAL B 1 4 ? 58.906 -49.938 56.125 1 18.23 4 VAL B N 1
ATOM 6410 C CA . VAL B 1 4 ? 59.156 -50.719 54.906 1 18.23 4 VAL B CA 1
ATOM 6411 C C . VAL B 1 4 ? 58.812 -49.906 53.688 1 18.23 4 VAL B C 1
ATOM 6413 O O . VAL B 1 4 ? 59.625 -49.812 52.75 1 18.23 4 VAL B O 1
ATOM 6416 N N . LEU B 1 5 ? 57.531 -49.75 53.219 1 18.75 5 LEU B N 1
ATOM 6417 C CA . LEU B 1 5 ? 57.125 -50.312 51.938 1 18.75 5 LEU B CA 1
ATOM 6418 C C . LEU B 1 5 ? 57.406 -49.344 50.812 1 18.75 5 LEU B C 1
ATOM 6420 O O . LEU B 1 5 ? 56.844 -48.25 50.781 1 18.75 5 LEU B O 1
ATOM 6424 N N . ARG B 1 6 ? 58.594 -49.344 50.25 1 23.42 6 ARG B N 1
ATOM 6425 C CA . ARG B 1 6 ? 59.156 -48.594 49.125 1 23.42 6 ARG B CA 1
ATOM 6426 C C . ARG B 1 6 ? 58.406 -48.938 47.844 1 23.42 6 ARG B C 1
ATOM 6428 O O . ARG B 1 6 ? 58.75 -49.906 47.156 1 23.42 6 ARG B O 1
ATOM 6435 N N . LEU B 1 7 ? 57.031 -49.125 47.844 1 21.78 7 LEU B N 1
ATOM 6436 C CA . LEU B 1 7 ? 56.406 -49.75 46.688 1 21.78 7 LEU B CA 1
ATOM 6437 C C . LEU B 1 7 ? 56.844 -49.031 45.406 1 21.78 7 LEU B C 1
ATOM 6439 O O . LEU B 1 7 ? 57.156 -47.844 45.438 1 21.78 7 LEU B O 1
ATOM 6443 N N . PHE B 1 8 ? 57.188 -49.844 44.312 1 23.86 8 PHE B N 1
ATOM 6444 C CA . PHE B 1 8 ? 57.656 -49.938 42.938 1 23.86 8 PHE B CA 1
ATOM 6445 C C . PHE B 1 8 ? 56.781 -49.125 42 1 23.86 8 PHE B C 1
ATOM 6447 O O . PHE B 1 8 ? 55.562 -49.312 42 1 23.86 8 PHE B O 1
ATOM 6454 N N . GLN 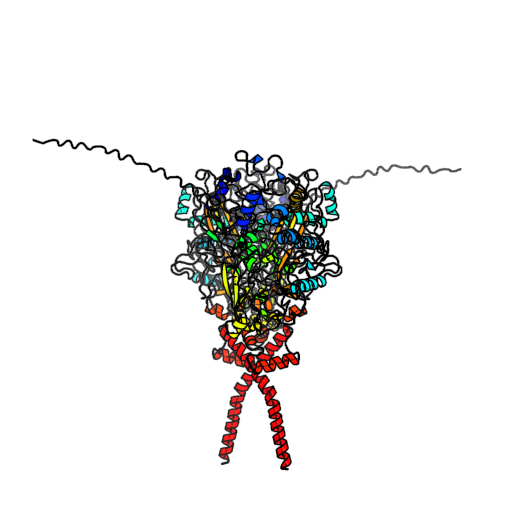B 1 9 ? 57.031 -47.844 41.812 1 24.02 9 GLN B N 1
ATOM 6455 C CA . GLN B 1 9 ? 56.375 -46.938 40.906 1 24.02 9 GLN B CA 1
ATOM 6456 C C . GLN B 1 9 ? 56.5 -47.375 39.469 1 24.02 9 GLN B C 1
ATOM 6458 O O . GLN B 1 9 ? 57.531 -47.219 38.844 1 24.02 9 GLN B O 1
ATOM 6463 N N . SER B 1 10 ? 56.25 -48.719 39.188 1 23.48 10 SER B N 1
ATOM 6464 C CA . SER B 1 10 ? 56.438 -49.062 37.781 1 23.48 10 SER B CA 1
ATOM 6465 C C . SER B 1 10 ? 55.625 -48.156 36.875 1 23.48 10 SER B C 1
ATOM 6467 O O . SER B 1 10 ? 54.469 -47.875 37.156 1 23.48 10 SER B O 1
ATOM 6469 N N . THR B 1 11 ? 56.312 -47.281 36.25 1 26.23 11 THR B N 1
ATOM 6470 C CA . THR B 1 11 ? 55.906 -46.344 35.219 1 26.23 11 THR B CA 1
ATOM 6471 C C . THR B 1 11 ? 55.281 -47.062 34.031 1 26.23 11 THR B C 1
ATOM 6473 O O . THR B 1 11 ? 55.938 -47.844 33.344 1 26.23 11 THR B O 1
ATOM 6476 N N . LEU B 1 12 ? 54.125 -47.719 34.156 1 26.86 12 LEU B N 1
ATOM 6477 C CA . LEU B 1 12 ? 53.438 -48.281 33 1 26.86 12 LEU B CA 1
ATOM 6478 C C . LEU B 1 12 ? 53.281 -47.25 31.906 1 26.86 12 LEU B C 1
ATOM 6480 O O . LEU B 1 12 ? 52.688 -46.188 32.156 1 26.86 12 LEU B O 1
ATOM 6484 N N . ILE B 1 13 ? 54.25 -47.188 31.078 1 27.69 13 ILE B N 1
ATOM 6485 C CA . ILE B 1 13 ? 54.156 -46.438 29.828 1 27.69 13 ILE B CA 1
ATOM 6486 C C . ILE B 1 13 ? 52.938 -46.875 29.047 1 27.69 13 ILE B C 1
ATOM 6488 O O . ILE B 1 13 ? 52.812 -48.062 28.656 1 27.69 13 ILE B O 1
ATOM 6492 N N . VAL B 1 14 ? 51.719 -46.562 29.516 1 29.98 14 VAL B N 1
ATOM 6493 C CA . VAL B 1 14 ? 50.531 -46.781 28.719 1 29.98 14 VAL B CA 1
ATOM 6494 C C . VAL B 1 14 ? 50.719 -46.219 27.312 1 29.98 14 VAL B C 1
ATOM 6496 O O . VAL B 1 14 ? 50.906 -45 27.141 1 29.98 14 VAL B O 1
ATOM 6499 N N . GLY B 1 15 ? 51.469 -47 26.484 1 26.33 15 GLY B N 1
ATOM 6500 C CA . GLY B 1 15 ? 51.5 -46.688 25.062 1 26.33 15 GLY B CA 1
ATOM 6501 C C . GLY B 1 15 ? 50.125 -46.438 24.484 1 26.33 15 GLY B C 1
ATOM 6502 O O . GLY B 1 15 ? 49.219 -47.281 24.625 1 26.33 15 GLY B O 1
ATOM 6503 N N . ALA B 1 16 ? 49.719 -45.219 24.469 1 30.47 16 ALA B N 1
ATOM 6504 C CA . ALA B 1 16 ? 48.469 -44.75 23.844 1 30.47 16 ALA B CA 1
ATOM 6505 C C . ALA B 1 16 ? 48.375 -45.25 22.406 1 30.47 16 ALA B C 1
ATOM 6507 O O . ALA B 1 16 ? 49.188 -44.906 21.547 1 30.47 16 ALA B O 1
ATOM 6508 N N . LEU B 1 17 ? 48.031 -46.5 22.25 1 31.09 17 LEU B N 1
ATOM 6509 C CA . LEU B 1 17 ? 47.594 -46.875 20.906 1 31.09 17 LEU B CA 1
ATOM 6510 C C . LEU B 1 17 ? 46.656 -45.812 20.328 1 31.09 17 LEU B C 1
ATOM 6512 O O . LEU B 1 17 ? 45.562 -45.562 20.875 1 31.09 17 LEU B O 1
ATOM 6516 N N . TRP B 1 18 ? 47.281 -44.719 19.906 1 31.22 18 TRP B N 1
ATOM 6517 C CA . TRP B 1 18 ? 46.469 -43.844 19.078 1 31.22 18 TRP B CA 1
ATOM 6518 C C . TRP B 1 18 ? 45.75 -44.594 18 1 31.22 18 TRP B C 1
ATOM 6520 O O . TRP B 1 18 ? 46.344 -45.219 17.125 1 31.22 18 TRP B O 1
ATOM 6530 N N . ALA B 1 19 ? 44.656 -45.312 18.391 1 33.22 19 ALA B N 1
ATOM 6531 C CA . ALA B 1 19 ? 43.75 -45.781 17.359 1 33.22 19 ALA B CA 1
ATOM 6532 C C . ALA B 1 19 ? 43.5 -44.688 16.297 1 33.22 19 ALA B C 1
ATOM 6534 O O . ALA B 1 19 ? 43.094 -43.594 16.609 1 33.22 19 ALA B O 1
ATOM 6535 N N . LEU B 1 20 ? 44.375 -44.688 15.312 1 34.41 20 LEU B N 1
ATOM 6536 C CA . LEU B 1 20 ? 44.031 -43.906 14.125 1 34.41 20 LEU B CA 1
ATOM 6537 C C . LEU B 1 20 ? 42.531 -44.031 13.828 1 34.41 20 LEU B C 1
ATOM 6539 O O . LEU B 1 20 ? 41.969 -45.125 13.82 1 34.41 20 LEU B O 1
ATOM 6543 N N . PRO B 1 21 ? 41.812 -43.031 14.227 1 36.47 21 PRO B N 1
ATOM 6544 C CA . PRO B 1 21 ? 40.438 -43.125 13.727 1 36.47 21 PRO B CA 1
ATOM 6545 C C . PRO B 1 21 ? 40.375 -43.656 12.297 1 36.47 21 PRO B C 1
ATOM 6547 O O . PRO B 1 21 ? 41.094 -43.156 11.414 1 36.47 21 PRO B O 1
ATOM 6550 N N . GLY B 1 22 ? 40.438 -45 12.227 1 32.62 22 GLY B N 1
ATOM 6551 C CA . GLY B 1 22 ? 40.094 -45.438 10.883 1 32.62 22 GLY B CA 1
ATOM 6552 C C . GLY B 1 22 ? 39.125 -44.531 10.172 1 32.62 22 GLY B C 1
ATOM 6553 O O . GLY B 1 22 ? 38.094 -44.188 10.727 1 32.62 22 GLY B O 1
ATOM 6554 N N . SER B 1 23 ? 39.625 -43.719 9.383 1 36.53 23 SER B N 1
ATOM 6555 C CA . SER B 1 23 ? 38.75 -43.062 8.406 1 36.53 23 SER B CA 1
ATOM 6556 C C . SER B 1 23 ? 37.719 -44.031 7.867 1 36.53 23 SER B C 1
ATOM 6558 O O . SER B 1 23 ? 38.062 -45 7.176 1 36.53 23 SER B O 1
ATOM 6560 N N . VAL B 1 24 ? 36.75 -44.344 8.711 1 38.91 24 VAL B N 1
ATOM 6561 C CA . VAL B 1 24 ? 35.594 -44.969 8.086 1 38.91 24 VAL B CA 1
ATOM 6562 C C . VAL B 1 24 ? 35.312 -44.312 6.734 1 38.91 24 VAL B C 1
ATOM 6564 O O . VAL B 1 24 ? 34.906 -43.156 6.68 1 38.91 24 VAL B O 1
ATOM 6567 N N . THR B 1 25 ? 36.188 -44.469 5.883 1 43.59 25 THR B N 1
ATOM 6568 C CA . THR B 1 25 ? 35.719 -44.062 4.559 1 43.59 25 THR B CA 1
ATOM 6569 C C . THR B 1 25 ? 34.25 -44.5 4.355 1 43.59 25 THR B C 1
ATOM 6571 O O . THR B 1 25 ? 33.938 -45.688 4.445 1 43.59 25 THR B O 1
ATOM 6574 N N . ALA B 1 26 ? 33.344 -43.75 4.758 1 52.84 26 ALA B N 1
ATOM 6575 C CA . ALA B 1 26 ? 31.953 -44.031 4.441 1 52.84 26 ALA B CA 1
ATOM 6576 C C . ALA B 1 26 ? 31.812 -44.719 3.08 1 52.84 26 ALA B C 1
ATOM 6578 O O . ALA B 1 26 ? 32.406 -44.25 2.092 1 52.84 26 ALA B O 1
ATOM 6579 N N . ALA B 1 27 ? 31.234 -45.906 3.078 1 65.56 27 ALA B N 1
ATOM 6580 C CA . ALA B 1 27 ? 31 -46.719 1.88 1 65.56 27 ALA B CA 1
ATOM 6581 C C . ALA B 1 27 ? 30.328 -45.875 0.792 1 65.56 27 ALA B C 1
ATOM 6583 O O . ALA B 1 27 ? 29.469 -45.062 1.082 1 65.56 27 ALA B O 1
ATOM 6584 N N . ASP B 1 28 ? 30.969 -45.812 -0.396 1 86.88 28 ASP B N 1
ATOM 6585 C CA . ASP B 1 28 ? 30.391 -45.188 -1.571 1 86.88 28 ASP B CA 1
ATOM 6586 C C . ASP B 1 28 ? 28.969 -45.688 -1.831 1 86.88 28 ASP B C 1
ATOM 6588 O O . ASP B 1 28 ? 28.734 -46.906 -1.888 1 86.88 28 ASP B O 1
ATOM 6592 N N . PRO B 1 29 ? 27.984 -44.75 -1.858 1 91.31 29 PRO B N 1
ATOM 6593 C CA . PRO B 1 29 ? 26.578 -45.156 -1.958 1 91.31 29 PRO B CA 1
ATOM 6594 C C . PRO B 1 29 ? 26.312 -46.062 -3.164 1 91.31 29 PRO B C 1
ATOM 6596 O O . PRO B 1 29 ? 25.516 -47 -3.076 1 91.31 29 PRO B O 1
ATOM 6599 N N . ILE B 1 30 ? 26.953 -45.812 -4.25 1 94.12 30 ILE B N 1
ATOM 6600 C CA . ILE B 1 30 ? 26.688 -46.562 -5.461 1 94.12 30 ILE B CA 1
ATOM 6601 C C . ILE B 1 30 ? 27.312 -47.969 -5.324 1 94.12 30 ILE B C 1
ATOM 6603 O O . ILE B 1 30 ? 26.656 -48.969 -5.543 1 94.12 30 ILE B O 1
ATOM 6607 N N . THR B 1 31 ? 28.578 -48.062 -4.879 1 94.25 31 THR B N 1
ATOM 6608 C CA . THR B 1 31 ? 29.297 -49.344 -4.812 1 94.25 31 THR B CA 1
ATOM 6609 C C . THR B 1 31 ? 28.734 -50.219 -3.707 1 94.25 31 THR B C 1
ATOM 6611 O O . THR B 1 31 ? 28.875 -51.438 -3.752 1 94.25 31 THR B O 1
ATOM 6614 N N . GLU B 1 32 ? 28.172 -49.594 -2.756 1 94.44 32 GLU B N 1
ATOM 6615 C CA . GLU B 1 32 ? 27.531 -50.375 -1.7 1 94.44 32 GLU B CA 1
ATOM 6616 C C . GLU B 1 32 ? 26.391 -51.219 -2.256 1 94.44 32 GLU B C 1
ATOM 6618 O O . GLU B 1 32 ? 26.203 -52.375 -1.85 1 94.44 32 GLU B O 1
ATOM 6623 N N . HIS B 1 33 ? 25.656 -50.688 -3.197 1 95.12 33 HIS B N 1
ATOM 6624 C CA . HIS B 1 33 ? 24.5 -51.375 -3.74 1 95.12 33 HIS B CA 1
ATOM 6625 C C . HIS B 1 33 ? 24.828 -52.094 -5.051 1 95.12 33 HIS B C 1
ATOM 6627 O O . HIS B 1 33 ? 24.172 -53.062 -5.426 1 95.12 33 HIS B O 1
ATOM 6633 N N . PHE B 1 34 ? 25.828 -51.5 -5.703 1 96.31 34 PHE B N 1
ATOM 6634 C CA . PHE B 1 34 ? 26.312 -52.062 -6.965 1 96.31 34 PHE B CA 1
ATOM 6635 C C . PHE B 1 34 ? 27.828 -52.188 -6.969 1 96.31 34 PHE B C 1
ATOM 6637 O O . PHE B 1 34 ? 28.516 -51.344 -7.578 1 96.31 34 PHE B O 1
ATOM 6644 N N . PRO B 1 35 ? 28.328 -53.188 -6.484 1 95.5 35 PRO B N 1
ATOM 6645 C CA . PRO B 1 35 ? 29.781 -53.312 -6.254 1 95.5 35 PRO B CA 1
ATOM 6646 C C . PRO B 1 35 ? 30.594 -53.188 -7.543 1 95.5 35 PRO B C 1
ATOM 6648 O O . PRO B 1 35 ? 31.703 -52.656 -7.527 1 95.5 35 PRO B O 1
ATOM 6651 N N . GLU B 1 36 ? 30.062 -53.688 -8.648 1 95.38 36 GLU B N 1
ATOM 6652 C CA . GLU B 1 36 ? 30.781 -53.688 -9.914 1 95.38 36 GLU B CA 1
ATOM 6653 C C . GLU B 1 36 ? 31.031 -52.25 -10.383 1 95.38 36 GLU B C 1
ATOM 6655 O O . GLU B 1 36 ? 31.859 -52 -11.281 1 95.38 36 GLU B O 1
ATOM 6660 N N . ALA B 1 37 ? 30.328 -51.312 -9.805 1 96.25 37 ALA B N 1
ATOM 6661 C CA . ALA B 1 37 ? 30.453 -49.906 -10.195 1 96.25 37 ALA B CA 1
ATOM 6662 C C . ALA B 1 37 ? 31.859 -49.375 -9.906 1 96.25 37 ALA B C 1
ATOM 6664 O O . ALA B 1 37 ? 32.281 -48.406 -10.523 1 96.25 37 ALA B O 1
ATOM 6665 N N . VAL B 1 38 ? 32.562 -50 -8.992 1 94.44 38 VAL B N 1
ATOM 6666 C CA . VAL B 1 38 ? 33.906 -49.562 -8.602 1 94.44 38 VAL B CA 1
ATOM 6667 C C . VAL B 1 38 ? 34.812 -49.625 -9.812 1 94.44 38 VAL B C 1
ATOM 6669 O O . VAL B 1 38 ? 35.844 -48.938 -9.859 1 94.44 38 VAL B O 1
ATOM 6672 N N . ASN B 1 39 ? 34.438 -50.438 -10.812 1 94.94 39 ASN B N 1
ATOM 6673 C CA . ASN B 1 39 ? 35.281 -50.656 -11.992 1 94.94 39 ASN B CA 1
ATOM 6674 C C . ASN B 1 39 ? 35.062 -49.562 -13.031 1 94.94 39 ASN B C 1
ATOM 6676 O O . ASN B 1 39 ? 35.781 -49.531 -14.039 1 94.94 39 ASN B O 1
ATOM 6680 N N . SER B 1 40 ? 34.125 -48.688 -12.852 1 97 40 SER B N 1
ATOM 6681 C CA . SER B 1 40 ? 33.906 -47.562 -13.758 1 97 40 SER B CA 1
ATOM 6682 C C . SER B 1 40 ? 34.969 -46.5 -13.578 1 97 40 SER B C 1
ATOM 6684 O O . SER B 1 40 ? 35.312 -46.125 -12.445 1 97 40 SER B O 1
ATOM 6686 N N . GLY B 1 41 ? 35.5 -45.969 -14.602 1 96.81 41 GLY B N 1
ATOM 6687 C CA . GLY B 1 41 ? 36.438 -44.875 -14.531 1 96.81 41 GLY B CA 1
ATOM 6688 C C . GLY B 1 41 ? 35.844 -43.625 -13.914 1 96.81 41 GLY B C 1
ATOM 6689 O O . GLY B 1 41 ? 36.562 -42.812 -13.305 1 96.81 41 GLY B O 1
ATOM 6690 N N . CYS B 1 42 ? 34.594 -43.406 -14.016 1 96.88 42 CYS B N 1
ATOM 6691 C CA . CYS B 1 42 ? 33.906 -42.219 -13.484 1 96.88 42 CYS B CA 1
ATOM 6692 C C . CYS B 1 42 ? 34 -42.188 -11.961 1 96.88 42 CYS B C 1
ATOM 6694 O O . CYS B 1 42 ? 34.125 -41.094 -11.367 1 96.88 42 CYS B O 1
ATOM 6696 N N . MET B 1 43 ? 34.031 -43.375 -11.312 1 96.56 43 MET B N 1
ATOM 6697 C CA . MET B 1 43 ? 33.969 -43.5 -9.859 1 96.56 43 MET B CA 1
ATOM 6698 C C . MET B 1 43 ? 35.344 -43.156 -9.234 1 96.56 43 MET B C 1
ATOM 6700 O O . MET B 1 43 ? 35.438 -42.969 -8.023 1 96.56 43 MET B O 1
ATOM 6704 N N . LYS B 1 44 ? 36.312 -43.031 -10.094 1 95.88 44 LYS B N 1
ATOM 6705 C CA . LYS B 1 44 ? 37.625 -42.656 -9.578 1 95.88 44 LYS B CA 1
ATOM 6706 C C . LYS B 1 44 ? 37.656 -41.219 -9.102 1 95.88 44 LYS B C 1
ATOM 6708 O O . LYS B 1 44 ? 38.406 -40.875 -8.188 1 95.88 44 LYS B O 1
ATOM 6713 N N . CYS B 1 45 ? 36.906 -40.438 -9.758 1 96.19 45 CYS B N 1
ATOM 6714 C CA . CYS B 1 45 ? 36.906 -39.031 -9.391 1 96.19 45 CYS B CA 1
ATOM 6715 C C . CYS B 1 45 ? 35.594 -38.688 -8.68 1 96.19 45 CYS B C 1
ATOM 6717 O O . CYS B 1 45 ? 35.562 -37.75 -7.855 1 96.19 45 CYS B O 1
ATOM 6719 N N . HIS B 1 46 ? 34.5 -39.375 -8.977 1 96.5 46 HIS B N 1
ATOM 6720 C CA . HIS B 1 46 ? 33.188 -38.969 -8.492 1 96.5 46 HIS B CA 1
ATOM 6721 C C . HIS B 1 46 ? 32.688 -39.938 -7.41 1 96.5 46 HIS B C 1
ATOM 6723 O O . HIS B 1 46 ? 31.484 -40.062 -7.195 1 96.5 46 HIS B O 1
ATOM 6729 N N . ALA B 1 47 ? 33.656 -40.625 -6.758 1 93.44 47 ALA B N 1
ATOM 6730 C CA . ALA B 1 47 ? 33.281 -41.531 -5.668 1 93.44 47 ALA B CA 1
ATOM 6731 C C . ALA B 1 47 ? 32.594 -40.75 -4.547 1 93.44 47 ALA B C 1
ATOM 6733 O O . ALA B 1 47 ? 33.031 -39.656 -4.184 1 93.44 47 ALA B O 1
ATOM 6734 N N . GLY B 1 48 ? 31.5 -41.281 -4.105 1 94.19 48 GLY B N 1
ATOM 6735 C CA . GLY B 1 48 ? 30.734 -40.625 -3.049 1 94.19 48 GLY B CA 1
ATOM 6736 C C . GLY B 1 48 ? 29.484 -39.938 -3.557 1 94.19 48 GLY B C 1
ATOM 6737 O O . GLY B 1 48 ? 28.641 -39.5 -2.766 1 94.19 48 GLY B O 1
ATOM 6738 N N . ILE B 1 49 ? 29.297 -39.812 -4.863 1 96.06 49 ILE B N 1
ATOM 6739 C CA . ILE B 1 49 ? 28.125 -39.188 -5.453 1 96.06 49 ILE B CA 1
ATOM 6740 C C . ILE B 1 49 ? 26.859 -39.938 -5.062 1 96.06 49 ILE B C 1
ATOM 6742 O O . ILE B 1 49 ? 26.922 -41.156 -4.773 1 96.06 49 ILE B O 1
ATOM 6746 N N . GLU B 1 50 ? 25.781 -39.281 -5.004 1 95.94 50 GLU B N 1
ATOM 6747 C CA . GLU B 1 50 ? 24.5 -39.875 -4.602 1 95.94 50 GLU B CA 1
ATOM 6748 C C . GLU B 1 50 ? 23.938 -40.781 -5.688 1 95.94 50 GLU B C 1
ATOM 6750 O O . GLU B 1 50 ? 24.25 -40.594 -6.871 1 95.94 50 GLU B O 1
ATOM 6755 N N . LEU B 1 51 ? 23.109 -41.75 -5.211 1 94.81 51 LEU B N 1
ATOM 6756 C CA . LEU B 1 51 ? 22.297 -42.469 -6.18 1 94.81 51 LEU B CA 1
ATOM 6757 C C . LEU B 1 51 ? 21.281 -41.531 -6.836 1 94.81 51 LEU B C 1
ATOM 6759 O O . LEU B 1 51 ? 20.672 -40.719 -6.164 1 94.81 51 LEU B O 1
ATOM 6763 N N . ILE B 1 52 ? 21.172 -41.625 -8.133 1 96.75 52 ILE B N 1
ATOM 6764 C CA . ILE B 1 52 ? 20.234 -40.75 -8.844 1 96.75 52 ILE B CA 1
ATOM 6765 C C . ILE B 1 52 ? 18.797 -41.125 -8.5 1 96.75 52 ILE B C 1
ATOM 6767 O O . ILE B 1 52 ? 17.891 -40.312 -8.617 1 96.75 52 ILE B O 1
ATOM 6771 N N . ARG B 1 53 ? 18.578 -42.406 -8.18 1 96.88 53 ARG B N 1
ATOM 6772 C CA . ARG B 1 53 ? 17.328 -42.969 -7.699 1 96.88 53 ARG B CA 1
ATOM 6773 C C . ARG B 1 53 ? 17.594 -44.062 -6.656 1 96.88 53 ARG B C 1
ATOM 6775 O O . ARG B 1 53 ? 18.719 -44.531 -6.52 1 96.88 53 ARG B O 1
ATOM 6782 N N . GLU B 1 54 ? 16.531 -44.531 -5.98 1 95.06 54 GLU B N 1
ATOM 6783 C CA . GLU B 1 54 ? 16.672 -45.625 -5.031 1 95.06 54 GLU B CA 1
ATOM 6784 C C . GLU B 1 54 ? 17.219 -46.875 -5.719 1 95.06 54 GLU B C 1
ATOM 6786 O O . GLU B 1 54 ? 16.859 -47.156 -6.855 1 95.06 54 GLU B O 1
ATOM 6791 N N . PRO B 1 55 ? 18.078 -47.594 -4.969 1 94.88 55 PRO B N 1
ATOM 6792 C CA . PRO B 1 55 ? 18.766 -48.719 -5.59 1 94.88 55 PRO B CA 1
ATOM 6793 C C . PRO B 1 55 ? 17.781 -49.781 -6.121 1 94.88 55 PRO B C 1
ATOM 6795 O O . PRO B 1 55 ? 18.062 -50.438 -7.125 1 94.88 55 PRO B O 1
ATOM 6798 N N . ASP B 1 56 ? 16.625 -49.875 -5.477 1 94.06 56 ASP B N 1
ATOM 6799 C CA . ASP B 1 56 ? 15.688 -50.938 -5.848 1 94.06 56 ASP B CA 1
ATOM 6800 C C . ASP B 1 56 ? 14.625 -50.406 -6.816 1 94.06 56 ASP B C 1
ATOM 6802 O O . ASP B 1 56 ? 13.758 -51.156 -7.258 1 94.06 56 ASP B O 1
ATOM 6806 N N . SER B 1 57 ? 14.734 -49.125 -7.203 1 95.25 57 SER B N 1
ATOM 6807 C CA . SER B 1 57 ? 13.773 -48.594 -8.164 1 95.25 57 SER B CA 1
ATOM 6808 C C . SER B 1 57 ? 14 -49.188 -9.555 1 95.25 57 SER B C 1
ATOM 6810 O O . SER B 1 57 ? 15.133 -49.5 -9.914 1 95.25 57 SER B O 1
ATOM 6812 N N . GLU B 1 58 ? 12.914 -49.344 -10.273 1 94.31 58 GLU B N 1
ATOM 6813 C CA . GLU B 1 58 ? 13.023 -49.844 -11.641 1 94.31 58 GLU B CA 1
ATOM 6814 C C . GLU B 1 58 ? 13.938 -48.969 -12.484 1 94.31 58 GLU B C 1
ATOM 6816 O O . GLU B 1 58 ? 14.711 -49.438 -13.297 1 94.31 58 GLU B O 1
ATOM 6821 N N . MET B 1 59 ? 13.859 -47.688 -12.297 1 94.94 59 MET B N 1
ATOM 6822 C CA . MET B 1 59 ? 14.688 -46.75 -13.047 1 94.94 59 MET B CA 1
ATOM 6823 C C . MET B 1 59 ? 16.172 -47 -12.781 1 94.94 59 MET B C 1
ATOM 6825 O O . MET B 1 59 ? 16.969 -47.094 -13.719 1 94.94 59 MET B O 1
ATOM 6829 N N . MET B 1 60 ? 16.562 -47.125 -11.5 1 96.12 60 MET B N 1
ATOM 6830 C CA . MET B 1 60 ? 17.969 -47.344 -11.148 1 96.12 60 MET B CA 1
ATOM 6831 C C . MET B 1 60 ? 18.469 -48.688 -11.695 1 96.12 60 MET B C 1
ATOM 6833 O O . MET B 1 60 ? 19.578 -48.75 -12.227 1 96.12 60 MET B O 1
ATOM 6837 N N . GLN B 1 61 ? 17.625 -49.656 -11.617 1 96.19 61 GLN B N 1
ATOM 6838 C CA . GLN B 1 61 ? 18 -51 -12.109 1 96.19 61 GLN B CA 1
ATOM 6839 C C . GLN B 1 61 ? 18.234 -50.969 -13.617 1 96.19 61 GLN B C 1
ATOM 6841 O O . GLN B 1 61 ? 19.203 -51.562 -14.109 1 96.19 61 GLN B O 1
ATOM 6846 N N . GLN B 1 62 ? 17.391 -50.25 -14.25 1 96.5 62 GLN B N 1
ATOM 6847 C CA . GLN B 1 62 ? 17.531 -50.156 -15.703 1 96.5 62 GLN B CA 1
ATOM 6848 C C . GLN B 1 62 ? 18.766 -49.344 -16.094 1 96.5 62 GLN B C 1
ATOM 6850 O O . GLN B 1 62 ? 19.453 -49.688 -17.047 1 96.5 62 GLN B O 1
ATOM 6855 N N . ILE B 1 63 ? 19.078 -48.344 -15.406 1 97.06 63 ILE B N 1
ATOM 6856 C CA . ILE B 1 63 ? 20.266 -47.5 -15.656 1 97.06 63 ILE B CA 1
ATOM 6857 C C . ILE B 1 63 ? 21.516 -48.344 -15.477 1 97.06 63 ILE B C 1
ATOM 6859 O O . ILE B 1 63 ? 22.422 -48.312 -16.328 1 97.06 63 ILE B O 1
ATOM 6863 N N . MET B 1 64 ? 21.594 -49.156 -14.406 1 96.88 64 MET B N 1
ATOM 6864 C CA . MET B 1 64 ? 22.766 -49.969 -14.109 1 96.88 64 MET B CA 1
ATOM 6865 C C . MET B 1 64 ? 22.906 -51.094 -15.133 1 96.88 64 MET B C 1
ATOM 6867 O O . MET B 1 64 ? 24.031 -51.406 -15.57 1 96.88 64 MET B O 1
ATOM 6871 N N . GLN B 1 65 ? 21.766 -51.656 -15.523 1 96.75 65 GLN B N 1
ATOM 6872 C CA . GLN B 1 65 ? 21.812 -52.719 -16.516 1 96.75 65 GLN B CA 1
ATOM 6873 C C . GLN B 1 65 ? 22.297 -52.188 -17.875 1 96.75 65 GLN B C 1
ATOM 6875 O O . GLN B 1 65 ? 23.219 -52.75 -18.453 1 96.75 65 GLN B O 1
ATOM 6880 N N . ARG B 1 66 ? 21.734 -51.156 -18.297 1 97.06 66 ARG B N 1
ATOM 6881 C CA . ARG B 1 66 ? 22.125 -50.562 -19.578 1 97.06 66 ARG B CA 1
ATOM 6882 C C . ARG B 1 66 ? 23.562 -50.062 -19.547 1 97.06 66 ARG B C 1
ATOM 6884 O O . ARG B 1 66 ? 24.281 -50.156 -20.531 1 97.06 66 ARG B O 1
ATOM 6891 N N . GLY B 1 67 ? 23.906 -49.5 -18.406 1 96.94 67 GLY B N 1
ATOM 6892 C CA . GLY B 1 67 ? 25.266 -49.062 -18.25 1 96.94 67 GLY B CA 1
ATOM 6893 C C . GLY B 1 67 ? 26.297 -50.156 -18.391 1 96.94 67 GLY B C 1
ATOM 6894 O O . GLY B 1 67 ? 27.281 -50 -19.125 1 96.94 67 GLY B O 1
ATOM 6895 N N . THR B 1 68 ? 26.047 -51.219 -17.766 1 96.19 68 THR B N 1
ATOM 6896 C CA . THR B 1 68 ? 26.938 -52.375 -17.844 1 96.19 68 THR B CA 1
ATOM 6897 C C . THR B 1 68 ? 27.031 -52.875 -19.281 1 96.19 68 THR B C 1
ATOM 6899 O O . THR B 1 68 ? 28.125 -53.188 -19.781 1 96.19 68 THR B O 1
ATOM 6902 N N . GLU B 1 69 ? 25.875 -52.875 -19.938 1 96.75 69 GLU B N 1
ATOM 6903 C CA . GLU B 1 69 ? 25.828 -53.312 -21.312 1 96.75 69 GLU B CA 1
ATOM 6904 C C . GLU B 1 69 ? 26.625 -52.406 -22.234 1 96.75 69 GLU B C 1
ATOM 6906 O O . GLU B 1 69 ? 27.172 -52.844 -23.25 1 96.75 69 GLU B O 1
ATOM 6911 N N . GLN B 1 70 ? 26.734 -51.219 -21.797 1 95.81 70 GLN B N 1
ATOM 6912 C CA . GLN B 1 70 ? 27.406 -50.25 -22.656 1 95.81 70 GLN B CA 1
ATOM 6913 C C . GLN B 1 70 ? 28.812 -49.969 -22.156 1 95.81 70 GLN B C 1
ATOM 6915 O O . GLN B 1 70 ? 29.469 -49.031 -22.609 1 95.81 70 GLN B O 1
ATOM 6920 N N . GLY B 1 71 ? 29.234 -50.75 -21.172 1 95.75 71 GLY B N 1
ATOM 6921 C CA . GLY B 1 71 ? 30.625 -50.719 -20.766 1 95.75 71 GLY B CA 1
ATOM 6922 C C . GLY B 1 71 ? 30.859 -49.875 -19.531 1 95.75 71 GLY B C 1
ATOM 6923 O O . GLY B 1 71 ? 32 -49.594 -19.156 1 95.75 71 GLY B O 1
ATOM 6924 N N . ASP B 1 72 ? 29.859 -49.344 -18.891 1 97.81 72 ASP B N 1
ATOM 6925 C CA . ASP B 1 72 ? 29.984 -48.562 -17.656 1 97.81 72 ASP B CA 1
ATOM 6926 C C . ASP B 1 72 ? 29.188 -49.219 -16.516 1 97.81 72 ASP B C 1
ATOM 6928 O O . ASP B 1 72 ? 28 -48.938 -16.328 1 97.81 72 ASP B O 1
ATOM 6932 N N . PRO B 1 73 ? 29.859 -49.938 -15.688 1 96.62 73 PRO B N 1
ATOM 6933 C CA . PRO B 1 73 ? 29.156 -50.656 -14.633 1 96.62 73 PRO B CA 1
ATOM 6934 C C . PRO B 1 73 ? 28.547 -49.719 -13.586 1 96.62 73 PRO B C 1
ATOM 6936 O O . PRO B 1 73 ? 27.781 -50.188 -12.727 1 96.62 73 PRO B O 1
ATOM 6939 N N . ALA B 1 74 ? 28.875 -48.406 -13.695 1 96.88 74 ALA B N 1
ATOM 6940 C CA . ALA B 1 74 ? 28.25 -47.438 -12.773 1 96.88 74 ALA B CA 1
ATOM 6941 C C . ALA B 1 74 ? 27.062 -46.75 -13.414 1 96.88 74 ALA B C 1
ATOM 6943 O O . ALA B 1 74 ? 26.328 -46 -12.758 1 96.88 74 ALA B O 1
ATOM 6944 N N . GLY B 1 75 ? 26.844 -46.938 -14.688 1 97.25 75 GLY B N 1
ATOM 6945 C CA . GLY B 1 75 ? 25.656 -46.5 -15.391 1 97.25 75 GLY B CA 1
ATOM 6946 C C . GLY B 1 75 ? 25.688 -45 -15.703 1 97.25 75 GLY B C 1
ATOM 6947 O O . GLY B 1 75 ? 24.719 -44.469 -16.25 1 97.25 75 GLY B O 1
ATOM 6948 N N . CYS B 1 76 ? 26.797 -44.219 -15.461 1 97.5 76 CYS B N 1
ATOM 6949 C CA . CYS B 1 76 ? 26.875 -42.781 -15.609 1 97.5 76 CYS B CA 1
ATOM 6950 C C . CYS B 1 76 ? 26.656 -42.375 -17.047 1 97.5 76 CYS B C 1
ATOM 6952 O O . CYS B 1 76 ? 26.016 -41.344 -17.312 1 97.5 76 CYS B O 1
ATOM 6954 N N . ILE B 1 77 ? 27.062 -43.094 -18 1 97 77 ILE B N 1
ATOM 6955 C CA . ILE B 1 77 ? 27.141 -42.719 -19.406 1 97 77 ILE B CA 1
ATOM 6956 C C . ILE B 1 77 ? 25.734 -42.75 -20.031 1 97 77 ILE B C 1
ATOM 6958 O O . ILE B 1 77 ? 25.516 -42.25 -21.125 1 97 77 ILE B O 1
ATOM 6962 N N . ILE B 1 78 ? 24.797 -43.469 -19.344 1 97 78 ILE B N 1
ATOM 6963 C CA . ILE B 1 78 ? 23.438 -43.562 -19.859 1 97 78 ILE B CA 1
ATOM 6964 C C . ILE B 1 78 ? 22.828 -42.156 -19.953 1 97 78 ILE B C 1
ATOM 6966 O O . ILE B 1 78 ? 22.078 -41.875 -20.891 1 97 78 ILE B O 1
ATOM 6970 N N . CYS B 1 79 ? 23.156 -41.281 -19.016 1 97.5 79 CYS B N 1
ATOM 6971 C CA . CYS B 1 79 ? 22.656 -39.906 -19.016 1 97.5 79 CYS B CA 1
ATOM 6972 C C . CYS B 1 79 ? 23.75 -38.906 -19.453 1 97.5 79 CYS B C 1
ATOM 6974 O O . CYS B 1 79 ? 23.484 -38.031 -20.25 1 97.5 79 CYS B O 1
ATOM 6976 N N . HIS B 1 80 ? 25 -39.125 -19.031 1 97.12 80 HIS B N 1
ATOM 6977 C CA . HIS B 1 80 ? 26.016 -38.094 -19.156 1 97.12 80 HIS B CA 1
ATOM 6978 C C . HIS B 1 80 ? 26.922 -38.344 -20.359 1 97.12 80 HIS B C 1
ATOM 6980 O O . HIS B 1 80 ? 27.578 -37.438 -20.844 1 97.12 80 HIS B O 1
ATOM 6986 N N . GLY B 1 81 ? 26.938 -39.531 -20.859 1 95.75 81 GLY B N 1
ATOM 6987 C CA . GLY B 1 81 ? 27.938 -39.906 -21.844 1 95.75 81 GLY B CA 1
ATOM 6988 C C . GLY B 1 81 ? 29.344 -39.906 -21.297 1 95.75 81 GLY B C 1
ATOM 6989 O O . GLY B 1 81 ? 29.562 -40.156 -20.125 1 95.75 81 GLY B O 1
ATOM 6990 N N . GLY B 1 82 ? 30.297 -39.781 -22.25 1 95.19 82 GLY B N 1
ATOM 6991 C CA . GLY B 1 82 ? 31.688 -39.75 -21.859 1 95.19 82 GLY B CA 1
ATOM 6992 C C . GLY B 1 82 ? 32.344 -41.125 -21.969 1 95.19 82 GLY B C 1
ATOM 6993 O O . GLY B 1 82 ? 31.812 -42.031 -22.594 1 95.19 82 GLY B O 1
ATOM 6994 N N . ASP B 1 83 ? 33.594 -41.156 -21.359 1 95.56 83 ASP B N 1
ATOM 6995 C CA . ASP B 1 83 ? 34.406 -42.375 -21.422 1 95.56 83 ASP B CA 1
ATOM 6996 C C . ASP B 1 83 ? 34.531 -43 -20.047 1 95.56 83 ASP B C 1
ATOM 6998 O O . ASP B 1 83 ? 35.344 -42.562 -19.234 1 95.56 83 ASP B O 1
ATOM 7002 N N . PRO B 1 84 ? 33.875 -44.094 -19.781 1 96.25 84 PRO B N 1
ATOM 7003 C CA . PRO B 1 84 ? 33.906 -44.688 -18.453 1 96.25 84 PRO B CA 1
ATOM 7004 C C . PRO B 1 84 ? 35.188 -45.469 -18.188 1 96.25 84 PRO B C 1
ATOM 7006 O O . PRO B 1 84 ? 35.375 -46 -17.078 1 96.25 84 PRO B O 1
ATOM 7009 N N . THR B 1 85 ? 36.062 -45.5 -19.172 1 95.75 85 THR B N 1
ATOM 7010 C CA . THR B 1 85 ? 37.312 -46.25 -19 1 95.75 85 THR B CA 1
ATOM 7011 C C . THR B 1 85 ? 38.438 -45.312 -18.578 1 95.75 85 THR B C 1
ATOM 7013 O O . THR B 1 85 ? 39.469 -45.75 -18.094 1 95.75 85 THR B O 1
ATOM 7016 N N . GLU B 1 86 ? 38.188 -44.062 -18.828 1 96 86 GLU B N 1
ATOM 7017 C CA . GLU B 1 86 ? 39.219 -43.062 -18.469 1 96 86 GLU B CA 1
ATOM 7018 C C . GLU B 1 86 ? 39.219 -42.812 -16.969 1 96 86 GLU B C 1
ATOM 7020 O O . GLU B 1 86 ? 38.156 -42.625 -16.359 1 96 86 GLU B O 1
ATOM 7025 N N . THR B 1 87 ? 40.469 -42.781 -16.312 1 95.94 87 THR B N 1
ATOM 7026 C CA . THR B 1 87 ? 40.531 -42.719 -14.852 1 95.94 87 THR B CA 1
ATOM 7027 C C . THR B 1 87 ? 41.344 -41.531 -14.375 1 95.94 87 THR B C 1
ATOM 7029 O O . THR B 1 87 ? 41.406 -41.25 -13.18 1 95.94 87 THR B O 1
ATOM 7032 N N . THR B 1 88 ? 42 -40.75 -15.273 1 95.44 88 THR B N 1
ATOM 7033 C CA . THR B 1 88 ? 42.969 -39.75 -14.828 1 95.44 88 THR B CA 1
ATOM 7034 C C . THR B 1 88 ? 42.656 -38.406 -15.43 1 95.44 88 THR B C 1
ATOM 7036 O O . THR B 1 88 ? 42.719 -37.375 -14.742 1 95.44 88 THR B O 1
ATOM 7039 N N . ASP B 1 89 ? 42.312 -38.438 -16.688 1 95.94 89 ASP B N 1
ATOM 7040 C CA . ASP B 1 89 ? 42.125 -37.188 -17.406 1 95.94 89 ASP B CA 1
ATOM 7041 C C . ASP B 1 89 ? 40.656 -36.781 -17.484 1 95.94 89 ASP B C 1
ATOM 7043 O O . ASP B 1 89 ? 39.875 -37.375 -18.234 1 95.94 89 ASP B O 1
ATOM 7047 N N . LYS B 1 90 ? 40.312 -35.781 -16.766 1 94.81 90 LYS B N 1
ATOM 7048 C CA . LYS B 1 90 ? 38.938 -35.312 -16.703 1 94.81 90 LYS B CA 1
ATOM 7049 C C . LYS B 1 90 ? 38.438 -34.938 -18.094 1 94.81 90 LYS B C 1
ATOM 7051 O O . LYS B 1 90 ? 37.281 -35.281 -18.438 1 94.81 90 LYS B O 1
ATOM 7056 N N . ILE B 1 91 ? 39.219 -34.281 -18.875 1 95.44 91 ILE B N 1
ATOM 7057 C CA . ILE B 1 91 ? 38.812 -33.812 -20.203 1 95.44 91 ILE B CA 1
ATOM 7058 C C . ILE B 1 91 ? 38.5 -35.031 -21.094 1 95.44 91 ILE B C 1
ATOM 7060 O O . ILE B 1 91 ? 37.469 -35.031 -21.781 1 95.44 91 ILE B O 1
ATOM 7064 N N . LYS B 1 92 ? 39.312 -36.031 -21.047 1 95.06 92 LYS B N 1
ATOM 7065 C CA . LYS B 1 92 ? 39.062 -37.219 -21.844 1 95.06 92 LYS B CA 1
ATOM 7066 C C . LYS B 1 92 ? 37.844 -37.969 -21.359 1 95.06 92 LYS B C 1
ATOM 7068 O O . LYS B 1 92 ? 37.031 -38.438 -22.156 1 95.06 92 LYS B O 1
ATOM 7073 N N . ALA B 1 93 ? 37.75 -38.062 -20.047 1 95.88 93 ALA B N 1
ATOM 7074 C CA . ALA B 1 93 ? 36.594 -38.75 -19.469 1 95.88 93 ALA B CA 1
ATOM 7075 C C . ALA B 1 93 ? 35.312 -38.062 -19.859 1 95.88 93 ALA B C 1
ATOM 7077 O O . ALA B 1 93 ? 34.281 -38.719 -20.062 1 95.88 93 ALA B O 1
ATOM 7078 N N . HIS B 1 94 ? 35.406 -36.75 -19.984 1 95.06 94 HIS B N 1
ATOM 7079 C CA . HIS B 1 94 ? 34.25 -35.938 -20.281 1 95.06 94 HIS B CA 1
ATOM 7080 C C . HIS B 1 94 ? 34.156 -35.625 -21.766 1 95.06 94 HIS B C 1
ATOM 7082 O O . HIS B 1 94 ? 33.906 -34.5 -22.172 1 95.06 94 HIS B O 1
ATOM 7088 N N . GLY B 1 95 ? 34.438 -36.469 -22.641 1 88.81 95 GLY B N 1
ATOM 7089 C CA . GLY B 1 95 ? 34.188 -36.406 -24.062 1 88.81 95 GLY B CA 1
ATOM 7090 C C . GLY B 1 95 ? 35.438 -36.156 -24.891 1 88.81 95 GLY B C 1
ATOM 7091 O O . GLY B 1 95 ? 35.469 -36.469 -26.078 1 88.81 95 GLY B O 1
ATOM 7092 N N . GLY B 1 96 ? 36.438 -35.469 -24.266 1 86.88 96 GLY B N 1
ATOM 7093 C CA . GLY B 1 96 ? 37.719 -35.25 -24.938 1 86.88 96 GLY B CA 1
ATOM 7094 C C . GLY B 1 96 ? 37.594 -34.469 -26.234 1 86.88 96 GLY B C 1
ATOM 7095 O O . GLY B 1 96 ? 37.031 -33.375 -26.266 1 86.88 96 GLY B O 1
ATOM 7096 N N . GLU B 1 97 ? 37.875 -35.219 -27.297 1 83.19 97 GLU B N 1
ATOM 7097 C CA . GLU B 1 97 ? 37.875 -34.594 -28.625 1 83.19 97 GLU B CA 1
ATOM 7098 C C . GLU B 1 97 ? 36.438 -34.469 -29.156 1 83.19 97 GLU B C 1
ATOM 7100 O O . GLU B 1 97 ? 36.219 -33.719 -30.125 1 83.19 97 GLU B O 1
ATOM 7105 N N . GLN B 1 98 ? 35.562 -35.125 -28.547 1 86.56 98 GLN B N 1
ATOM 7106 C CA . GLN B 1 98 ? 34.125 -35.031 -28.906 1 86.56 98 GLN B CA 1
ATOM 7107 C C . GLN B 1 98 ? 33.312 -34.531 -27.719 1 86.56 98 GLN B C 1
ATOM 7109 O O . GLN B 1 98 ? 32.438 -35.25 -27.234 1 86.56 98 GLN B O 1
ATOM 7114 N N . PRO B 1 99 ? 33.531 -33.406 -27.391 1 83.75 99 PRO B N 1
ATOM 7115 C CA . PRO B 1 99 ? 32.938 -32.844 -26.172 1 83.75 99 PRO B CA 1
ATOM 7116 C C . PRO B 1 99 ? 31.406 -32.906 -26.203 1 83.75 99 PRO B C 1
ATOM 7118 O O . PRO B 1 99 ? 30.75 -32.938 -25.156 1 83.75 99 PRO B O 1
ATOM 7121 N N . GLN B 1 100 ? 30.844 -33.062 -27.375 1 84.31 100 GLN B N 1
ATOM 7122 C CA . GLN B 1 100 ? 29.391 -33.031 -27.516 1 84.31 100 GLN B CA 1
ATOM 7123 C C . GLN B 1 100 ? 28.781 -34.375 -27.094 1 84.31 100 GLN B C 1
ATOM 7125 O O . GLN B 1 100 ? 27.562 -34.5 -26.922 1 84.31 100 GLN B O 1
ATOM 7130 N N . THR B 1 101 ? 29.672 -35.312 -26.828 1 88.38 101 THR B N 1
ATOM 7131 C CA . THR B 1 101 ? 29.172 -36.625 -26.422 1 88.38 101 THR B CA 1
ATOM 7132 C C . THR B 1 101 ? 29.062 -36.719 -24.906 1 88.38 101 THR B C 1
ATOM 7134 O O . THR B 1 101 ? 28.609 -37.719 -24.359 1 88.38 101 THR B O 1
ATOM 7137 N N . PHE B 1 102 ? 29.516 -35.719 -24.234 1 94.38 102 PHE B N 1
ATOM 7138 C CA . PHE B 1 102 ? 29.375 -35.562 -22.797 1 94.38 102 PHE B CA 1
ATOM 7139 C C . PHE B 1 102 ? 28.344 -34.5 -22.453 1 94.38 102 PHE B C 1
ATOM 7141 O O . PHE B 1 102 ? 28.391 -33.406 -23 1 94.38 102 PHE B O 1
ATOM 7148 N N . TYR B 1 103 ? 27.438 -34.875 -21.578 1 95.81 103 TYR B N 1
ATOM 7149 C CA . TYR B 1 103 ? 26.375 -33.969 -21.203 1 95.81 103 TYR B CA 1
ATOM 7150 C C . TYR B 1 103 ? 26.469 -33.594 -19.734 1 95.81 103 TYR B C 1
ATOM 7152 O O . TYR B 1 103 ? 25.922 -34.25 -18.859 1 95.81 103 TYR B O 1
ATOM 7160 N N . PRO B 1 104 ? 27.078 -32.438 -19.422 1 93.69 104 PRO B N 1
ATOM 7161 C CA . PRO B 1 104 ? 27.062 -32 -18.031 1 93.69 104 PRO B CA 1
ATOM 7162 C C . PRO B 1 104 ? 25.656 -31.828 -17.469 1 93.69 104 PRO B C 1
ATOM 7164 O O . PRO B 1 104 ? 25.422 -32.062 -16.281 1 93.69 104 PRO B O 1
ATOM 7167 N N . ALA B 1 105 ? 24.688 -31.406 -18.312 1 95.88 105 ALA B N 1
ATOM 7168 C CA . ALA B 1 105 ? 23.266 -31.297 -17.969 1 95.88 105 ALA B CA 1
ATOM 7169 C C . ALA B 1 105 ? 22.422 -32.188 -18.875 1 95.88 105 ALA B C 1
ATOM 7171 O O . ALA B 1 105 ? 21.766 -31.719 -19.797 1 95.88 105 ALA B O 1
ATOM 7172 N N . PRO B 1 106 ? 22.391 -33.406 -18.516 1 96.75 106 PRO B N 1
ATOM 7173 C CA . PRO B 1 106 ? 21.766 -34.375 -19.422 1 96.75 106 PRO B CA 1
ATOM 7174 C C . PRO B 1 106 ? 20.266 -34.156 -19.578 1 96.75 106 PRO B C 1
ATOM 7176 O O . PRO B 1 106 ? 19.641 -34.719 -20.484 1 96.75 106 PRO B O 1
ATOM 7179 N N . ALA B 1 107 ? 19.641 -33.406 -18.656 1 97.38 107 ALA B N 1
ATOM 7180 C CA . ALA B 1 107 ? 18.203 -33.188 -18.703 1 97.38 107 ALA B CA 1
ATOM 7181 C C . ALA B 1 107 ? 17.859 -32.031 -19.625 1 97.38 107 ALA B C 1
ATOM 7183 O O . ALA B 1 107 ? 16.672 -31.703 -19.812 1 97.38 107 ALA B O 1
ATOM 7184 N N . SER B 1 108 ? 18.828 -31.359 -20.25 1 96.94 108 SER B N 1
ATOM 7185 C CA . SER B 1 108 ? 18.625 -30.234 -21.156 1 96.94 108 SER B CA 1
ATOM 7186 C C . SER B 1 108 ? 17.641 -30.594 -22.25 1 96.94 108 SER B C 1
ATOM 7188 O O . SER B 1 108 ? 17.719 -31.672 -22.844 1 96.94 108 SER B O 1
ATOM 7190 N N . SER B 1 109 ? 16.734 -29.703 -22.516 1 95.94 109 SER B N 1
ATOM 7191 C CA . SER B 1 109 ? 15.742 -29.906 -23.562 1 95.94 109 SER B CA 1
ATOM 7192 C C . SER B 1 109 ? 16.406 -30.156 -24.906 1 95.94 109 SER B C 1
ATOM 7194 O O . SER B 1 109 ? 15.789 -30.734 -25.812 1 95.94 109 SER B O 1
ATOM 7196 N N . TRP B 1 110 ? 17.609 -29.828 -25 1 95.44 110 TRP B N 1
ATOM 7197 C CA . TRP B 1 110 ? 18.297 -29.844 -26.297 1 95.44 110 TRP B CA 1
ATOM 7198 C C . TRP B 1 110 ? 19.031 -31.156 -26.516 1 95.44 110 TRP B C 1
ATOM 7200 O O . TRP B 1 110 ? 19.562 -31.406 -27.594 1 95.44 110 TRP B O 1
ATOM 7210 N N . VAL B 1 111 ? 19.031 -32.031 -25.422 1 96.12 111 VAL B N 1
ATOM 7211 C CA . VAL B 1 111 ? 19.688 -33.344 -25.578 1 96.12 111 VAL B CA 1
ATOM 7212 C C . VAL B 1 111 ? 18.844 -34.438 -24.953 1 96.12 111 VAL B C 1
ATOM 7214 O O . VAL B 1 111 ? 19.141 -35.625 -25.078 1 96.12 111 VAL B O 1
ATOM 7217 N N . ASN B 1 112 ? 17.766 -34.125 -24.234 1 96.62 112 ASN B N 1
ATOM 7218 C CA . ASN B 1 112 ? 17.062 -35.094 -23.375 1 96.62 112 ASN B CA 1
ATOM 7219 C C . ASN B 1 112 ? 16.391 -36.188 -24.203 1 96.62 112 ASN B C 1
ATOM 7221 O O . ASN B 1 112 ? 16 -37.219 -23.656 1 96.62 112 ASN B O 1
ATOM 7225 N N . GLN B 1 113 ? 16.219 -36 -25.469 1 95.62 113 GLN B N 1
ATOM 7226 C CA . GLN B 1 113 ? 15.766 -37.094 -26.312 1 95.62 113 GLN B CA 1
ATOM 7227 C C . GLN B 1 113 ? 16.719 -38.281 -26.234 1 95.62 113 GLN B C 1
ATOM 7229 O O . GLN B 1 113 ? 16.281 -39.438 -26.297 1 95.62 113 GLN B O 1
ATOM 7234 N N . LYS B 1 114 ? 18 -38.031 -25.984 1 94.88 114 LYS B N 1
ATOM 7235 C CA . LYS B 1 114 ? 19.047 -39.062 -25.953 1 94.88 114 LYS B CA 1
ATOM 7236 C C . LYS B 1 114 ? 19.266 -39.594 -24.531 1 94.88 114 LYS B C 1
ATOM 7238 O O . LYS B 1 114 ? 19.938 -40.594 -24.328 1 94.88 114 LYS B O 1
ATOM 7243 N N . THR B 1 115 ? 18.766 -38.906 -23.609 1 96.69 115 THR B N 1
ATOM 7244 C CA . THR B 1 115 ? 19 -39.281 -22.219 1 96.69 115 THR B CA 1
ATOM 7245 C C . THR B 1 115 ? 17.703 -39.656 -21.531 1 96.69 115 THR B C 1
ATOM 7247 O O . THR B 1 115 ? 17.312 -40.844 -21.562 1 96.69 115 THR B O 1
ATOM 7250 N N . CYS B 1 116 ? 16.859 -38.75 -21.141 1 96.19 116 CYS B N 1
ATOM 7251 C CA . CYS B 1 116 ? 15.586 -39 -20.5 1 96.19 116 CYS B CA 1
ATOM 7252 C C . CYS B 1 116 ? 14.633 -39.719 -21.453 1 96.19 116 CYS B C 1
ATOM 7254 O O . CYS B 1 116 ? 13.867 -40.594 -21.031 1 96.19 116 CYS B O 1
ATOM 7256 N N . GLY B 1 117 ? 14.688 -39.344 -22.703 1 96 117 GLY B N 1
ATOM 7257 C CA . GLY B 1 117 ? 13.773 -39.844 -23.719 1 96 117 GLY B CA 1
ATOM 7258 C C . GLY B 1 117 ? 13.969 -41.344 -24.016 1 96 117 GLY B C 1
ATOM 7259 O O . GLY B 1 117 ? 13.102 -41.969 -24.625 1 96 117 GLY B O 1
ATOM 7260 N N . GLN B 1 118 ? 15.055 -41.906 -23.562 1 94.81 118 GLN B N 1
ATOM 7261 C CA . GLN B 1 118 ? 15.258 -43.344 -23.719 1 94.81 118 GLN B CA 1
ATOM 7262 C C . GLN B 1 118 ? 14.148 -44.125 -23.031 1 94.81 118 GLN B C 1
ATOM 7264 O O . GLN B 1 118 ? 13.766 -45.219 -23.5 1 94.81 118 GLN B O 1
ATOM 7269 N N . CYS B 1 119 ? 13.617 -43.562 -22.016 1 93.56 119 CYS B N 1
ATOM 7270 C CA . CYS B 1 119 ? 12.617 -44.281 -21.234 1 93.56 119 CYS B CA 1
ATOM 7271 C C . CYS B 1 119 ? 11.336 -43.469 -21.094 1 93.56 119 CYS B C 1
ATOM 7273 O O . CYS B 1 119 ? 10.289 -44.031 -20.75 1 93.56 119 CYS B O 1
ATOM 7275 N N . HIS B 1 120 ? 11.477 -42.156 -21.234 1 94.19 120 HIS B N 1
ATOM 7276 C CA . HIS B 1 120 ? 10.328 -41.25 -21.078 1 94.19 120 HIS B CA 1
ATOM 7277 C C . HIS B 1 120 ? 10.031 -40.5 -22.359 1 94.19 120 HIS B C 1
ATOM 7279 O O . HIS B 1 120 ? 9.992 -39.281 -22.359 1 94.19 120 HIS B O 1
ATOM 7285 N N . PRO B 1 121 ? 9.75 -41.156 -23.406 1 94 121 PRO B N 1
ATOM 7286 C CA . PRO B 1 121 ? 9.594 -40.469 -24.703 1 94 121 PRO B CA 1
ATOM 7287 C C . PRO B 1 121 ? 8.383 -39.562 -24.75 1 94 121 PRO B C 1
ATOM 7289 O O . PRO B 1 121 ? 8.414 -38.531 -25.422 1 94 121 PRO B O 1
ATOM 7292 N N . ASP B 1 122 ? 7.273 -39.875 -24.062 1 92.25 122 ASP B N 1
ATOM 7293 C CA . ASP B 1 122 ? 6.07 -39.031 -24.109 1 92.25 122 ASP B CA 1
ATOM 7294 C C . ASP B 1 122 ? 6.324 -37.656 -23.484 1 92.25 122 ASP B C 1
ATOM 7296 O O . ASP B 1 122 ? 5.922 -36.656 -24.047 1 92.25 122 ASP B O 1
ATOM 7300 N N . GLN B 1 123 ? 7 -37.656 -22.344 1 93.75 123 GLN B N 1
ATOM 7301 C CA . GLN B 1 123 ? 7.285 -36.406 -21.672 1 93.75 123 GLN B CA 1
ATOM 7302 C C . GLN B 1 123 ? 8.266 -35.562 -22.484 1 93.75 123 GLN B C 1
ATOM 7304 O O . GLN B 1 123 ? 8.148 -34.312 -22.531 1 93.75 123 GLN B O 1
ATOM 7309 N N . VAL B 1 124 ? 9.258 -36.188 -23.078 1 95.56 124 VAL B N 1
ATOM 7310 C CA . VAL B 1 124 ? 10.234 -35.469 -23.906 1 95.56 124 VAL B CA 1
ATOM 7311 C C . VAL B 1 124 ? 9.539 -34.875 -25.125 1 95.56 124 VAL B C 1
ATOM 7313 O O . VAL B 1 124 ? 9.852 -33.75 -25.516 1 95.56 124 VAL B O 1
ATOM 7316 N N . LYS B 1 125 ? 8.586 -35.625 -25.625 1 93 125 LYS B N 1
ATOM 7317 C CA . LYS B 1 125 ? 7.848 -35.125 -26.781 1 93 125 LYS B CA 1
ATOM 7318 C C . LYS B 1 125 ? 6.98 -33.938 -26.406 1 93 125 LYS B C 1
ATOM 7320 O O . LYS B 1 125 ? 6.965 -32.938 -27.125 1 93 125 LYS B O 1
ATOM 7325 N N . THR B 1 126 ? 6.258 -33.969 -25.328 1 94.44 126 THR B N 1
ATOM 7326 C CA . THR B 1 126 ? 5.246 -32.969 -24.984 1 94.44 126 THR B CA 1
ATOM 7327 C C . THR B 1 126 ? 5.891 -31.703 -24.438 1 94.44 126 THR B C 1
ATOM 7329 O O . THR B 1 126 ? 5.262 -30.641 -24.391 1 94.44 126 THR B O 1
ATOM 7332 N N . GLN B 1 127 ? 7.172 -31.734 -24 1 95.06 127 GLN B N 1
ATOM 7333 C CA . GLN B 1 127 ? 7.824 -30.578 -23.391 1 95.06 127 GLN B CA 1
ATOM 7334 C C . GLN B 1 127 ? 7.801 -29.375 -24.328 1 95.06 127 GLN B C 1
ATOM 7336 O O . GLN B 1 127 ? 7.766 -28.234 -23.875 1 95.06 127 GLN B O 1
ATOM 7341 N N . TRP B 1 128 ? 7.699 -29.562 -25.641 1 95.25 128 TRP B N 1
ATOM 7342 C CA . TRP B 1 128 ? 7.805 -28.484 -26.641 1 95.25 128 TRP B CA 1
ATOM 7343 C C . TRP B 1 128 ? 6.488 -27.734 -26.75 1 95.25 128 TRP B C 1
ATOM 7345 O O . TRP B 1 128 ? 6.465 -26.578 -27.203 1 95.25 128 TRP B O 1
ATOM 7355 N N . THR B 1 129 ? 5.359 -28.359 -26.344 1 97.12 129 THR B N 1
ATOM 7356 C CA . THR B 1 129 ? 4.051 -27.719 -26.422 1 97.12 129 THR B CA 1
ATOM 7357 C C . THR B 1 129 ? 3.615 -27.172 -25.078 1 97.12 129 THR B C 1
ATOM 7359 O O . THR B 1 129 ? 2.551 -26.562 -24.953 1 97.12 129 THR B O 1
ATOM 7362 N N . SER B 1 130 ? 4.453 -27.328 -24.047 1 96.38 130 SER B N 1
ATOM 7363 C CA . SER B 1 130 ? 4.152 -26.797 -22.734 1 96.38 130 SER B CA 1
ATOM 7364 C C . SER B 1 130 ? 4.277 -25.281 -22.703 1 96.38 130 SER B C 1
ATOM 7366 O O . SER B 1 130 ? 5.176 -24.719 -23.328 1 96.38 130 SER B O 1
ATOM 7368 N N . LEU B 1 131 ? 3.428 -24.625 -21.953 1 95.38 131 LEU B N 1
ATOM 7369 C CA . LEU B 1 131 ? 3.5 -23.172 -21.781 1 95.38 131 LEU B CA 1
ATOM 7370 C C . LEU B 1 131 ? 4.812 -22.766 -21.125 1 95.38 131 LEU B C 1
ATOM 7372 O O . LEU B 1 131 ? 5.281 -21.641 -21.297 1 95.38 131 LEU B O 1
ATOM 7376 N N . MET B 1 132 ? 5.441 -23.672 -20.375 1 95.75 132 MET B N 1
ATOM 7377 C CA . MET B 1 132 ? 6.707 -23.406 -19.703 1 95.75 132 MET B CA 1
ATOM 7378 C C . MET B 1 132 ? 7.867 -23.406 -20.688 1 95.75 132 MET B C 1
ATOM 7380 O O . MET B 1 132 ? 8.984 -23.016 -20.344 1 95.75 132 MET B O 1
ATOM 7384 N N . MET B 1 133 ? 7.586 -23.797 -21.906 1 96.12 133 MET B N 1
ATOM 7385 C CA . MET B 1 133 ? 8.547 -23.719 -23 1 96.12 133 MET B CA 1
ATOM 7386 C C . MET B 1 133 ? 8.195 -22.594 -23.953 1 96.12 133 MET B C 1
ATOM 7388 O O . MET B 1 133 ? 9.055 -21.781 -24.312 1 96.12 133 MET B O 1
ATOM 7392 N N . THR B 1 134 ? 6.922 -22.469 -24.344 1 97.06 134 THR B N 1
ATOM 7393 C CA . THR B 1 134 ? 6.484 -21.547 -25.391 1 97.06 134 THR B CA 1
ATOM 7394 C C . THR B 1 134 ? 6.414 -20.125 -24.844 1 97.06 134 THR B C 1
ATOM 7396 O O . THR B 1 134 ? 6.812 -19.172 -25.516 1 97.06 134 THR B O 1
ATOM 7399 N N . GLU B 1 135 ? 5.902 -19.984 -23.609 1 96.69 135 GLU B N 1
ATOM 7400 C CA . GLU B 1 135 ? 5.664 -18.703 -22.953 1 96.69 135 GLU B CA 1
ATOM 7401 C C . GLU B 1 135 ? 4.77 -17.797 -23.797 1 96.69 135 GLU B C 1
ATOM 7403 O O . GLU B 1 135 ? 4.887 -16.578 -23.75 1 96.69 135 GLU B O 1
ATOM 7408 N N . ALA B 1 136 ? 3.896 -18.406 -24.547 1 97.94 136 ALA B N 1
ATOM 7409 C CA . ALA B 1 136 ? 3.1 -17.703 -25.547 1 97.94 136 ALA B CA 1
ATOM 7410 C C . ALA B 1 136 ? 2.162 -16.688 -24.891 1 97.94 136 ALA B C 1
ATOM 7412 O O . ALA B 1 136 ? 1.933 -15.609 -25.422 1 97.94 136 ALA B O 1
ATOM 7413 N N . GLY B 1 137 ? 1.579 -17.062 -23.766 1 96.62 137 GLY B N 1
ATOM 7414 C CA . GLY B 1 137 ? 0.665 -16.156 -23.078 1 96.62 137 GLY B CA 1
ATOM 7415 C C . GLY B 1 137 ? 1.316 -14.852 -22.656 1 96.62 137 GLY B C 1
ATOM 7416 O O . GLY B 1 137 ? 0.727 -13.781 -22.812 1 96.62 137 GLY B O 1
ATOM 7417 N N . LYS B 1 138 ? 2.539 -14.891 -22.109 1 96.19 138 LYS B N 1
ATOM 7418 C CA . LYS B 1 138 ? 3.279 -13.688 -21.719 1 96.19 138 LYS B CA 1
ATOM 7419 C C . LYS B 1 138 ? 3.594 -12.82 -22.922 1 96.19 138 LYS B C 1
ATOM 7421 O O . LYS B 1 138 ? 3.508 -11.586 -22.844 1 96.19 138 LYS B O 1
ATOM 7426 N N . ILE B 1 139 ? 4.027 -13.5 -23.969 1 98.12 139 ILE B N 1
ATOM 7427 C CA . ILE B 1 139 ? 4.387 -12.789 -25.188 1 98.12 139 ILE B CA 1
ATOM 7428 C C . ILE B 1 139 ? 3.176 -12.031 -25.719 1 98.12 139 ILE B C 1
ATOM 7430 O O . ILE B 1 139 ? 3.256 -10.828 -25.984 1 98.12 139 ILE B O 1
ATOM 7434 N N . GLN B 1 140 ? 2.08 -12.719 -25.844 1 98.12 140 GLN B N 1
ATOM 7435 C CA . GLN B 1 140 ? 0.862 -12.07 -26.328 1 98.12 140 GLN B CA 1
ATOM 7436 C C . GLN B 1 140 ? 0.426 -10.953 -25.375 1 98.12 140 GLN B C 1
ATOM 7438 O O . GLN B 1 140 ? -0.07 -9.914 -25.828 1 98.12 140 GLN B O 1
ATOM 7443 N N . GLY B 1 141 ? 0.579 -11.188 -24.078 1 97.12 141 GLY B N 1
ATOM 7444 C CA . GLY B 1 141 ? 0.218 -10.18 -23.094 1 97.12 141 GLY B CA 1
ATOM 7445 C C . GLY B 1 141 ? 0.996 -8.883 -23.25 1 97.12 141 GLY B C 1
ATOM 7446 O O . GLY B 1 141 ? 0.417 -7.797 -23.203 1 97.12 141 GLY B O 1
ATOM 7447 N N . VAL B 1 142 ? 2.301 -8.977 -23.406 1 97.69 142 VAL B N 1
ATOM 7448 C CA . VAL B 1 142 ? 3.121 -7.781 -23.609 1 97.69 142 VAL B CA 1
ATOM 7449 C C . VAL B 1 142 ? 2.77 -7.125 -24.938 1 97.69 142 VAL B C 1
ATOM 7451 O O . VAL B 1 142 ? 2.656 -5.902 -25.031 1 97.69 142 VAL B O 1
ATOM 7454 N N . CYS B 1 143 ? 2.576 -7.922 -25.969 1 98.12 143 CYS B N 1
ATOM 7455 C CA . CYS B 1 143 ? 2.197 -7.383 -27.266 1 98.12 143 CYS B CA 1
ATOM 7456 C C . CYS B 1 143 ? 0.862 -6.652 -27.188 1 98.12 143 CYS B C 1
ATOM 7458 O O . CYS B 1 143 ? 0.665 -5.637 -27.859 1 98.12 143 CYS B O 1
ATOM 7460 N N . TRP B 1 144 ? -0.049 -7.219 -26.422 1 97.94 144 TRP B N 1
ATOM 7461 C CA . TRP B 1 144 ? -1.314 -6.535 -26.172 1 97.94 144 TRP B CA 1
ATOM 7462 C C . TRP B 1 144 ? -1.082 -5.176 -25.516 1 97.94 144 TRP B C 1
ATOM 7464 O O . TRP B 1 144 ? -1.613 -4.16 -25.984 1 97.94 144 TRP B O 1
ATOM 7474 N N . ALA B 1 145 ? -0.265 -5.145 -24.5 1 97.69 145 ALA B N 1
ATOM 7475 C CA . ALA B 1 145 ? -0.019 -3.941 -23.703 1 97.69 145 ALA B CA 1
ATOM 7476 C C . ALA B 1 145 ? 0.676 -2.869 -24.531 1 97.69 145 ALA B C 1
ATOM 7478 O O . ALA B 1 145 ? 0.575 -1.677 -24.234 1 97.69 145 ALA B O 1
ATOM 7479 N N . PHE B 1 146 ? 1.425 -3.297 -25.562 1 97.81 146 PHE B N 1
ATOM 7480 C CA . PHE B 1 146 ? 2.123 -2.367 -26.453 1 97.81 146 PHE B CA 1
ATOM 7481 C C . PHE B 1 146 ? 1.308 -2.1 -27.703 1 97.81 146 PHE B C 1
ATOM 7483 O O . PHE B 1 146 ? 1.867 -1.958 -28.797 1 97.81 146 PHE B O 1
ATOM 7490 N N . GLY B 1 147 ? -0.01 -2.137 -27.641 1 95.88 147 GLY B N 1
ATOM 7491 C CA . GLY B 1 147 ? -0.841 -1.692 -28.75 1 95.88 147 GLY B CA 1
ATOM 7492 C C . GLY B 1 147 ? -1.552 -2.832 -29.453 1 95.88 147 GLY B C 1
ATOM 7493 O O . GLY B 1 147 ? -1.852 -2.738 -30.641 1 95.88 147 GLY B O 1
ATOM 7494 N N . SER B 1 148 ? -1.739 -3.908 -28.828 1 97.25 148 SER B N 1
ATOM 7495 C CA . SER B 1 148 ? -2.475 -5.062 -29.328 1 97.25 148 SER B CA 1
ATOM 7496 C C . SER B 1 148 ? -1.916 -5.539 -30.672 1 97.25 148 SER B C 1
ATOM 7498 O O . SER B 1 148 ? -2.666 -5.734 -31.625 1 97.25 148 SER B O 1
ATOM 7500 N N . MET B 1 149 ? -0.648 -5.762 -30.75 1 96.31 149 MET B N 1
ATOM 7501 C CA . MET B 1 149 ? 0.092 -6.031 -31.969 1 96.31 149 MET B CA 1
ATOM 7502 C C . MET B 1 149 ? -0.489 -7.234 -32.719 1 96.31 149 MET B C 1
ATOM 7504 O O . MET B 1 149 ? -0.486 -7.281 -33.938 1 96.31 149 MET B O 1
ATOM 7508 N N . THR B 1 150 ? -1.004 -8.211 -31.938 1 96.62 150 THR B N 1
ATOM 7509 C CA . THR B 1 150 ? -1.529 -9.422 -32.562 1 96.62 150 THR B CA 1
ATOM 7510 C C . THR B 1 150 ? -2.998 -9.625 -32.219 1 96.62 150 THR B C 1
ATOM 7512 O O . THR B 1 150 ? -3.52 -10.734 -32.281 1 96.62 150 THR B O 1
ATOM 7515 N N . GLY B 1 151 ? -3.617 -8.57 -31.688 1 96.31 151 GLY B N 1
ATOM 7516 C CA . GLY B 1 151 ? -4.98 -8.727 -31.203 1 96.31 151 GLY B CA 1
ATOM 7517 C C . GLY B 1 151 ? -5.129 -9.844 -30.203 1 96.31 151 GLY B C 1
ATOM 7518 O O . GLY B 1 151 ? -4.359 -9.938 -29.234 1 96.31 151 GLY B O 1
ATOM 7519 N N . TYR B 1 152 ? -6.133 -10.672 -30.484 1 96.81 152 TYR B N 1
ATOM 7520 C CA . TYR B 1 152 ? -6.414 -11.766 -29.562 1 96.81 152 TYR B CA 1
ATOM 7521 C C . TYR B 1 152 ? -5.637 -13.023 -29.938 1 96.81 152 TYR B C 1
ATOM 7523 O O . TYR B 1 152 ? -5.648 -14.016 -29.219 1 96.81 152 TYR B O 1
ATOM 7531 N N . ASN B 1 153 ? -4.887 -12.945 -31.016 1 97.5 153 ASN B N 1
ATOM 7532 C CA . ASN B 1 153 ? -4.188 -14.109 -31.547 1 97.5 153 ASN B CA 1
ATOM 7533 C C . ASN B 1 153 ? -2.871 -14.359 -30.812 1 97.5 153 ASN B C 1
ATOM 7535 O O . ASN B 1 153 ? -2.004 -13.484 -30.781 1 97.5 153 ASN B O 1
ATOM 7539 N N . HIS B 1 154 ? -2.719 -15.539 -30.297 1 98.44 154 HIS B N 1
ATOM 7540 C CA . HIS B 1 154 ? -1.455 -15.953 -29.688 1 98.44 154 HIS B CA 1
ATOM 7541 C C . HIS B 1 154 ? -0.495 -16.5 -30.734 1 98.44 154 HIS B C 1
ATOM 7543 O O . HIS B 1 154 ? -0.184 -17.688 -30.734 1 98.44 154 HIS B O 1
ATOM 7549 N N . LEU B 1 155 ? 0.134 -15.617 -31.438 1 98.38 155 LEU B N 1
ATOM 7550 C CA . LEU B 1 155 ? 0.865 -15.938 -32.656 1 98.38 155 LEU B CA 1
ATOM 7551 C C . LEU B 1 155 ? 2.264 -16.453 -32.344 1 98.38 155 LEU B C 1
ATOM 7553 O O . LEU B 1 155 ? 2.732 -17.406 -32.938 1 98.38 155 LEU B O 1
ATOM 7557 N N . TRP B 1 156 ? 2.928 -15.844 -31.406 1 98.56 156 TRP B N 1
ATOM 7558 C CA . TRP B 1 156 ? 4.359 -16.062 -31.234 1 98.56 156 TRP B CA 1
ATOM 7559 C C . TRP B 1 156 ? 4.641 -16.859 -29.953 1 98.56 156 TRP B C 1
ATOM 7561 O O . TRP B 1 156 ? 3.846 -16.828 -29.016 1 98.56 156 TRP B O 1
ATOM 7571 N N . ALA B 1 157 ? 5.703 -17.594 -29.938 1 98.12 157 ALA B N 1
ATOM 7572 C CA . ALA B 1 157 ? 6.316 -18.281 -28.797 1 98.12 157 ALA B CA 1
ATOM 7573 C C . ALA B 1 157 ? 7.836 -18.141 -28.828 1 98.12 157 ALA B C 1
ATOM 7575 O O . ALA B 1 157 ? 8.398 -17.578 -29.766 1 98.12 157 ALA B O 1
ATOM 7576 N N . ASN B 1 158 ? 8.516 -18.547 -27.781 1 96.81 158 ASN B N 1
ATOM 7577 C CA . ASN B 1 158 ? 9.969 -18.5 -27.75 1 96.81 158 ASN B CA 1
ATOM 7578 C C . ASN B 1 158 ? 10.578 -19.172 -28.984 1 96.81 158 ASN B C 1
ATOM 7580 O O . ASN B 1 158 ? 11.57 -18.703 -29.531 1 96.81 158 ASN B O 1
ATOM 7584 N N . TYR B 1 159 ? 9.945 -20.281 -29.375 1 95.31 159 TYR B N 1
ATOM 7585 C CA . TYR B 1 159 ? 10.406 -21.109 -30.484 1 95.31 159 TYR B CA 1
ATOM 7586 C C . TYR B 1 159 ? 9.25 -21.5 -31.406 1 95.31 159 TYR B C 1
ATOM 7588 O O . TYR B 1 159 ? 8.094 -21.5 -30.984 1 95.31 159 TYR B O 1
ATOM 7596 N N . ALA B 1 160 ? 9.633 -21.781 -32.656 1 96.12 160 ALA B N 1
ATOM 7597 C CA . ALA B 1 160 ? 8.625 -22.328 -33.562 1 96.12 160 ALA B CA 1
ATOM 7598 C C . ALA B 1 160 ? 8.164 -23.719 -33.094 1 96.12 160 ALA B C 1
ATOM 7600 O O . ALA B 1 160 ? 8.984 -24.547 -32.719 1 96.12 160 ALA B O 1
ATOM 7601 N N . VAL B 1 161 ? 6.84 -23.922 -33.062 1 97.06 161 VAL B N 1
ATOM 7602 C CA . VAL B 1 161 ? 6.293 -25.203 -32.656 1 97.06 161 VAL B CA 1
ATOM 7603 C C . VAL B 1 161 ? 4.945 -25.438 -33.344 1 97.06 161 VAL B C 1
ATOM 7605 O O . VAL B 1 161 ? 4.176 -24.484 -33.531 1 97.06 161 VAL B O 1
ATOM 7608 N N . LYS B 1 162 ? 4.648 -26.609 -33.719 1 97.19 162 LYS B N 1
ATOM 7609 C CA . LYS B 1 162 ? 3.395 -26.984 -34.344 1 97.19 162 LYS B CA 1
ATOM 7610 C C . LYS B 1 162 ? 2.775 -28.219 -33.688 1 97.19 162 LYS B C 1
ATOM 7612 O O . LYS B 1 162 ? 3.488 -29.125 -33.281 1 97.19 162 LYS B O 1
ATOM 7617 N N . ASN B 1 163 ? 1.463 -28.219 -33.625 1 97.56 163 ASN B N 1
ATOM 7618 C CA . ASN B 1 163 ? 0.744 -29.406 -33.156 1 97.56 163 ASN B CA 1
ATOM 7619 C C . ASN B 1 163 ? 0.928 -30.594 -34.094 1 97.56 163 ASN B C 1
ATOM 7621 O O . ASN B 1 163 ? 1.137 -30.422 -35.281 1 97.56 163 ASN B O 1
ATOM 7625 N N . PRO B 1 164 ? 0.815 -31.781 -33.469 1 95.56 164 PRO B N 1
ATOM 7626 C CA . PRO B 1 164 ? 0.701 -32.938 -34.344 1 95.56 164 PRO B CA 1
ATOM 7627 C C . PRO B 1 164 ? -0.505 -32.844 -35.281 1 95.56 164 PRO B C 1
ATOM 7629 O O . PRO B 1 164 ? -1.522 -32.25 -34.938 1 95.56 164 PRO B O 1
ATOM 7632 N N . ALA B 1 165 ? -0.368 -33.469 -36.406 1 93.81 165 ALA B N 1
ATOM 7633 C CA . ALA B 1 165 ? -1.437 -33.438 -37.406 1 93.81 165 ALA B CA 1
ATOM 7634 C C . ALA B 1 165 ? -2.646 -34.25 -36.969 1 93.81 165 ALA B C 1
ATOM 7636 O O . ALA B 1 165 ? -3.789 -33.844 -37.219 1 93.81 165 ALA B O 1
ATOM 7637 N N . ASP B 1 166 ? -2.367 -35.344 -36.219 1 93.56 166 ASP B N 1
ATOM 7638 C CA . ASP B 1 166 ? -3.432 -36.219 -35.75 1 93.56 166 ASP B CA 1
ATOM 7639 C C . ASP B 1 166 ? -3.943 -35.781 -34.375 1 93.56 166 ASP B C 1
ATOM 7641 O O . ASP B 1 166 ? -3.229 -35.906 -33.375 1 93.56 166 ASP B O 1
ATOM 7645 N N . PRO B 1 167 ? -5.172 -35.406 -34.25 1 91 167 PRO B N 1
ATOM 7646 C CA . PRO B 1 167 ? -5.727 -35.031 -32.969 1 91 167 PRO B CA 1
ATOM 7647 C C . PRO B 1 167 ? -5.688 -36.188 -31.953 1 91 167 PRO B C 1
ATOM 7649 O O . PRO B 1 167 ? -5.688 -35.969 -30.75 1 91 167 PRO B O 1
ATOM 7652 N N . GLY B 1 168 ? -5.703 -37.375 -32.5 1 91.38 168 GLY B N 1
ATOM 7653 C CA . GLY B 1 168 ? -5.641 -38.531 -31.672 1 91.38 168 GLY B CA 1
ATOM 7654 C C . GLY B 1 168 ? -4.32 -38.688 -30.922 1 91.38 168 GLY B C 1
ATOM 7655 O O . GLY B 1 168 ? -4.211 -39.469 -29.984 1 91.38 168 GLY B O 1
ATOM 7656 N N . ASP B 1 169 ? -3.34 -37.906 -31.328 1 93.88 169 ASP B N 1
ATOM 7657 C CA . ASP B 1 169 ? -2.031 -37.938 -30.688 1 93.88 169 ASP B CA 1
ATOM 7658 C C . ASP B 1 169 ? -2.055 -37.219 -29.359 1 93.88 169 ASP B C 1
ATOM 7660 O O . ASP B 1 169 ? -1.119 -37.344 -28.562 1 93.88 169 ASP B O 1
ATOM 7664 N N . ARG B 1 170 ? -3.178 -36.5 -29.125 1 95.94 170 ARG B N 1
ATOM 7665 C CA . ARG B 1 170 ? -3.309 -35.812 -27.844 1 95.94 170 ARG B CA 1
ATOM 7666 C C . ARG B 1 170 ? -3.363 -36.812 -26.703 1 95.94 170 ARG B C 1
ATOM 7668 O O . ARG B 1 170 ? -4.168 -37.75 -26.719 1 95.94 170 ARG B O 1
ATOM 7675 N N . LEU B 1 171 ? -2.494 -36.594 -25.766 1 96.31 171 LEU B N 1
ATOM 7676 C CA . LEU B 1 171 ? -2.52 -37.469 -24.594 1 96.31 171 LEU B CA 1
ATOM 7677 C C . LEU B 1 171 ? -3.775 -37.219 -23.766 1 96.31 171 LEU B C 1
ATOM 7679 O O . LEU B 1 171 ? -4.227 -36.094 -23.625 1 96.3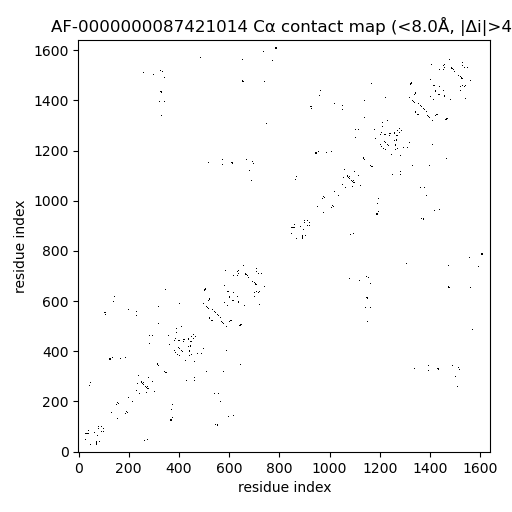1 171 LEU B O 1
ATOM 7683 N N . GLY B 1 172 ? -4.398 -38.281 -23.25 1 96.19 172 GLY B N 1
ATOM 7684 C CA . GLY B 1 172 ? -5.605 -38.188 -22.438 1 96.19 172 GLY B CA 1
ATOM 7685 C C . GLY B 1 172 ? -6.676 -39.188 -22.875 1 96.19 172 GLY B C 1
ATOM 7686 O O . GLY B 1 172 ? -6.484 -39.938 -23.828 1 96.19 172 GLY B O 1
ATOM 7687 N N . THR B 1 173 ? -7.773 -39.219 -22.156 1 97.19 173 THR B N 1
ATOM 7688 C CA . THR B 1 173 ? -8.891 -40.125 -22.469 1 97.19 173 THR B CA 1
ATOM 7689 C C . THR B 1 173 ? -9.641 -39.625 -23.703 1 97.19 173 THR B C 1
ATOM 7691 O O . THR B 1 173 ? -9.414 -38.5 -24.172 1 97.19 173 THR B O 1
ATOM 7694 N N . ILE B 1 174 ? -10.484 -40.438 -24.188 1 96.88 174 ILE B N 1
ATOM 7695 C CA . ILE B 1 174 ? -11.32 -40.062 -25.312 1 96.88 174 ILE B CA 1
ATOM 7696 C C . ILE B 1 174 ? -12.211 -38.875 -24.938 1 96.88 174 ILE B C 1
ATOM 7698 O O . ILE B 1 174 ? -12.367 -37.938 -25.703 1 96.88 174 ILE B O 1
ATOM 7702 N N . THR B 1 175 ? -12.758 -38.969 -23.703 1 96.75 175 THR B N 1
ATOM 7703 C CA . THR B 1 175 ? -13.602 -37.906 -23.188 1 96.75 175 THR B CA 1
ATOM 7704 C C . THR B 1 175 ? -12.828 -36.594 -23.094 1 96.75 175 THR B C 1
ATOM 7706 O O . THR B 1 175 ? -13.344 -35.531 -23.484 1 96.75 175 THR B O 1
ATOM 7709 N N . TYR B 1 176 ? -11.625 -36.625 -22.641 1 97.38 176 TYR B N 1
ATOM 7710 C CA . TYR B 1 176 ? -10.758 -35.438 -22.547 1 97.38 176 TYR B CA 1
ATOM 7711 C C . TYR B 1 176 ? -10.492 -34.844 -23.922 1 97.38 176 TYR B C 1
ATOM 7713 O O . TYR B 1 176 ? -10.602 -33.625 -24.109 1 97.38 176 TYR B O 1
ATOM 7721 N N . ARG B 1 177 ? -10.188 -35.688 -24.922 1 97.62 177 ARG B N 1
ATOM 7722 C CA . ARG B 1 177 ? -9.883 -35.219 -26.266 1 97.62 177 ARG B CA 1
ATOM 7723 C C . ARG B 1 177 ? -11.078 -34.5 -26.891 1 97.62 177 ARG B C 1
ATOM 7725 O O . ARG B 1 177 ? -10.93 -33.469 -27.547 1 97.62 177 ARG B O 1
ATOM 7732 N N . GLN B 1 178 ? -12.227 -35.062 -26.625 1 97 178 GLN B N 1
ATOM 7733 C CA . GLN B 1 178 ? -13.438 -34.438 -27.141 1 97 178 GLN B CA 1
ATOM 7734 C C . GLN B 1 178 ? -13.703 -33.094 -26.484 1 97 178 GLN B C 1
ATOM 7736 O O . GLN B 1 178 ? -14.117 -32.156 -27.156 1 97 178 GLN B O 1
ATOM 7741 N N . TYR B 1 179 ? -13.469 -33.062 -25.25 1 96.94 179 TYR B N 1
ATOM 7742 C CA . TYR B 1 179 ? -13.664 -31.797 -24.531 1 96.94 179 TYR B CA 1
ATOM 7743 C C . TYR B 1 179 ? -12.695 -30.734 -25.031 1 96.94 179 TYR B C 1
ATOM 7745 O O . TYR B 1 179 ? -13.078 -29.578 -25.203 1 96.94 179 TYR B O 1
ATOM 7753 N N . MET B 1 180 ? -11.453 -31.109 -25.25 1 97.31 180 MET B N 1
ATOM 7754 C CA . MET B 1 180 ? -10.445 -30.172 -25.719 1 97.31 180 MET B CA 1
ATOM 7755 C C . MET B 1 180 ? -10.773 -29.672 -27.125 1 97.31 180 MET B C 1
ATOM 7757 O O . MET B 1 180 ? -10.492 -28.516 -27.469 1 97.31 180 MET B O 1
ATOM 7761 N N . GLU B 1 181 ? -11.359 -30.484 -27.906 1 96.44 181 GLU B N 1
ATOM 7762 C CA . GLU B 1 181 ? -11.812 -30.047 -29.234 1 96.44 181 GLU B CA 1
ATOM 7763 C C . GLU B 1 181 ? -12.906 -29 -29.125 1 96.44 181 GLU B C 1
ATOM 7765 O O . GLU B 1 181 ? -12.945 -28.047 -29.906 1 96.44 181 GLU B O 1
ATOM 7770 N N . ARG B 1 182 ? -13.742 -29.281 -28.203 1 96.5 182 ARG B N 1
ATOM 7771 C CA . ARG B 1 182 ? -14.781 -28.281 -27.938 1 96.5 182 ARG B CA 1
ATOM 7772 C C . ARG B 1 182 ? -14.172 -26.938 -27.562 1 96.5 182 ARG B C 1
ATOM 7774 O O . ARG B 1 182 ? -14.578 -25.891 -28.078 1 96.5 182 ARG B O 1
ATOM 7781 N N . LEU B 1 183 ? -13.203 -26.922 -26.688 1 97.19 183 LEU B N 1
ATOM 7782 C CA . LEU B 1 183 ? -12.562 -25.688 -26.234 1 97.19 183 LEU B CA 1
ATOM 7783 C C . LEU B 1 183 ? -11.852 -24.984 -27.391 1 97.19 183 LEU B C 1
ATOM 7785 O O . LEU B 1 183 ? -11.844 -23.766 -27.469 1 97.19 183 LEU B O 1
ATOM 7789 N N . LYS B 1 184 ? -11.258 -25.781 -28.25 1 97.06 184 LYS B N 1
ATOM 7790 C CA . LYS B 1 184 ? -10.578 -25.203 -29.406 1 97.06 184 LYS B CA 1
ATOM 7791 C C . LYS B 1 184 ? -11.555 -24.453 -30.297 1 97.06 184 LYS B C 1
ATOM 7793 O O . LYS B 1 184 ? -11.227 -23.391 -30.828 1 97.06 184 LYS B O 1
ATOM 7798 N N . ARG B 1 185 ? -12.742 -24.953 -30.469 1 97.25 185 ARG B N 1
ATOM 7799 C CA . ARG B 1 185 ? -13.758 -24.297 -31.281 1 97.25 185 ARG B CA 1
ATOM 7800 C C . ARG B 1 185 ? -14.211 -23 -30.625 1 97.25 185 ARG B C 1
ATOM 7802 O O . ARG B 1 185 ? -14.453 -22 -31.328 1 97.25 185 ARG B O 1
ATOM 7809 N N . ILE B 1 186 ? -14.266 -23.016 -29.359 1 97 186 ILE B N 1
ATOM 7810 C CA . ILE B 1 186 ? -14.742 -21.844 -28.625 1 97 186 ILE B CA 1
ATOM 7811 C C . ILE B 1 186 ? -13.656 -20.781 -28.578 1 97 186 ILE B C 1
ATOM 7813 O O . ILE B 1 186 ? -13.945 -19.578 -28.688 1 97 186 ILE B O 1
ATOM 7817 N N . GLU B 1 187 ? -12.406 -21.203 -28.344 1 97.81 187 GLU B N 1
ATOM 7818 C CA . GLU B 1 187 ? -11.266 -20.312 -28.188 1 97.81 187 GLU B CA 1
ATOM 7819 C C . GLU B 1 187 ? -10.164 -20.625 -29.188 1 97.81 187 GLU B C 1
ATOM 7821 O O . GLU B 1 187 ? -9.055 -21.016 -28.797 1 97.81 187 GLU B O 1
ATOM 7826 N N . PRO B 1 188 ? -10.383 -20.406 -30.406 1 97.12 188 PRO B N 1
ATOM 7827 C CA . PRO B 1 188 ? -9.398 -20.797 -31.422 1 97.12 188 PRO B CA 1
ATOM 7828 C C . PRO B 1 188 ? -8.117 -19.984 -31.359 1 97.12 188 PRO B C 1
ATOM 7830 O O . PRO B 1 188 ? -7.07 -20.422 -31.844 1 97.12 188 PRO B O 1
ATOM 7833 N N . ASN B 1 189 ? -8.141 -18.766 -30.766 1 97.44 189 ASN B N 1
ATOM 7834 C CA . ASN B 1 189 ? -6.961 -17.922 -30.672 1 97.44 189 ASN B CA 1
ATOM 7835 C C . ASN B 1 189 ? -6.055 -18.328 -29.516 1 97.44 189 ASN B C 1
ATOM 7837 O O . ASN B 1 189 ? -4.93 -17.844 -29.406 1 97.44 189 ASN B O 1
ATOM 7841 N N . VAL B 1 190 ? -6.504 -19.219 -28.672 1 97.81 190 VAL B N 1
ATOM 7842 C CA . VAL B 1 190 ? -5.738 -19.688 -27.516 1 97.81 190 VAL B CA 1
ATOM 7843 C C . VAL B 1 190 ? -5.219 -21.094 -27.781 1 97.81 190 VAL B C 1
ATOM 7845 O O . VAL B 1 190 ? -4.047 -21.391 -27.531 1 97.81 190 VAL B O 1
ATOM 7848 N N . PHE B 1 191 ? -6.152 -21.938 -28.25 1 97.75 191 PHE B N 1
ATOM 7849 C CA . PHE B 1 191 ? -5.785 -23.297 -28.641 1 97.75 191 PHE B CA 1
ATOM 7850 C C . PHE B 1 191 ? -5.371 -23.344 -30.109 1 97.75 191 PHE B C 1
ATOM 7852 O O . PHE B 1 191 ? -6.016 -24.016 -30.922 1 97.75 191 PHE B O 1
ATOM 7859 N N . VAL B 1 192 ? -4.215 -22.781 -30.406 1 97.88 192 VAL B N 1
ATOM 7860 C CA . VAL B 1 192 ? -3.727 -22.578 -31.766 1 97.88 192 VAL B CA 1
ATOM 7861 C C . VAL B 1 192 ? -3.086 -23.859 -32.281 1 97.88 192 VAL B C 1
ATOM 7863 O O . VAL B 1 192 ? -2.795 -24.781 -31.484 1 97.88 192 VAL B O 1
ATOM 7866 N N . ASP B 1 193 ? -2.814 -23.875 -33.531 1 97.5 193 ASP B N 1
ATOM 7867 C CA . ASP B 1 193 ? -2.225 -25.062 -34.156 1 97.5 193 ASP B CA 1
ATOM 7868 C C . ASP B 1 193 ? -0.706 -24.938 -34.25 1 97.5 193 ASP B C 1
ATOM 7870 O O . ASP B 1 193 ? -0.001 -25.938 -34.375 1 97.5 193 ASP B O 1
ATOM 7874 N N . ALA B 1 194 ? -0.265 -23.75 -34.219 1 98.19 194 ALA B N 1
ATOM 7875 C CA . ALA B 1 194 ? 1.171 -23.5 -34.312 1 98.19 194 ALA B CA 1
ATOM 7876 C C . ALA B 1 194 ? 1.536 -22.141 -33.75 1 98.19 194 ALA B C 1
ATOM 7878 O O . ALA B 1 194 ? 0.681 -21.25 -33.656 1 98.19 194 ALA B O 1
ATOM 7879 N N . HIS B 1 195 ? 2.785 -22 -33.344 1 98.44 195 HIS B N 1
ATOM 7880 C CA . HIS B 1 195 ? 3.391 -20.719 -33 1 98.44 195 HIS B CA 1
ATOM 7881 C C . HIS B 1 195 ? 4.566 -20.391 -33.906 1 98.44 195 HIS B C 1
ATOM 7883 O O . HIS B 1 195 ? 5.34 -21.281 -34.281 1 98.44 195 HIS B O 1
ATOM 7889 N N . GLU B 1 196 ? 4.68 -19.156 -34.312 1 98.31 196 GLU B N 1
ATOM 7890 C CA . GLU B 1 196 ? 5.906 -18.641 -34.906 1 98.31 196 GLU B CA 1
ATOM 7891 C C . GLU B 1 196 ? 6.898 -18.188 -33.844 1 98.31 196 GLU B C 1
ATOM 7893 O O . GLU B 1 196 ? 6.508 -17.875 -32.719 1 98.31 196 GLU B O 1
ATOM 7898 N N . PRO B 1 197 ? 8.188 -18.312 -34.219 1 97.38 197 PRO B N 1
ATOM 7899 C CA . PRO B 1 197 ? 9.148 -17.828 -33.219 1 97.38 197 PRO B CA 1
ATOM 7900 C C . PRO B 1 197 ? 9.031 -16.328 -32.969 1 97.38 197 PRO B C 1
ATOM 7902 O O . PRO B 1 197 ? 8.734 -15.562 -33.875 1 97.38 197 PRO B O 1
ATOM 7905 N N . LEU B 1 198 ? 9.32 -15.859 -31.734 1 98 198 LEU B N 1
ATOM 7906 C CA . LEU B 1 198 ? 9.281 -14.453 -31.359 1 98 198 LEU B CA 1
ATOM 7907 C C . LEU B 1 198 ? 10.18 -13.617 -32.25 1 98 198 LEU B C 1
ATOM 7909 O O . LEU B 1 198 ? 11.336 -13.969 -32.5 1 98 198 LEU B O 1
ATOM 7913 N N . PRO B 1 199 ? 9.703 -12.531 -32.781 1 97.62 199 PRO B N 1
ATOM 7914 C CA . PRO B 1 199 ? 10.516 -11.664 -33.625 1 97.62 199 PRO B CA 1
ATOM 7915 C C . PRO B 1 199 ? 11.742 -11.109 -32.906 1 97.62 199 PRO B C 1
ATOM 7917 O O . PRO B 1 199 ? 11.766 -11.055 -31.688 1 97.62 199 PRO B O 1
ATOM 7920 N N . GLU B 1 200 ? 12.719 -10.727 -33.75 1 97.06 200 GLU B N 1
ATOM 7921 C CA . GLU B 1 200 ? 13.938 -10.133 -33.219 1 97.06 200 GLU B CA 1
ATOM 7922 C C . GLU B 1 200 ? 13.672 -8.711 -32.719 1 97.06 200 GLU B C 1
ATOM 7924 O O . GLU B 1 200 ? 12.766 -8.031 -33.188 1 97.06 200 GLU B O 1
ATOM 7929 N N . ALA B 1 201 ? 14.422 -8.328 -31.656 1 98.06 201 ALA B N 1
ATOM 7930 C CA . ALA B 1 201 ? 14.43 -6.93 -31.25 1 98.06 201 ALA B CA 1
ATOM 7931 C C . ALA B 1 201 ? 15.211 -6.07 -32.219 1 98.06 201 ALA B C 1
ATOM 7933 O O . ALA B 1 201 ? 15.977 -6.59 -33.031 1 98.06 201 ALA B O 1
ATOM 7934 N N . LEU B 1 202 ? 15.016 -4.805 -32.125 1 97.62 202 LEU B N 1
ATOM 7935 C CA . LEU B 1 202 ? 15.727 -3.887 -33 1 97.62 202 LEU B CA 1
ATOM 7936 C C . LEU B 1 202 ? 17.234 -3.93 -32.719 1 97.62 202 LEU B C 1
ATOM 7938 O O . LEU B 1 202 ? 17.656 -4.004 -31.578 1 97.62 202 LEU B O 1
ATOM 7942 N N . LYS B 1 203 ? 18.016 -3.836 -33.875 1 96.94 203 LYS B N 1
ATOM 7943 C CA . LYS B 1 203 ? 19.469 -3.734 -33.781 1 96.94 203 LYS B CA 1
ATOM 7944 C C . LYS B 1 203 ? 19.906 -2.279 -33.688 1 96.94 203 LYS B C 1
ATOM 7946 O O . LYS B 1 203 ? 19.109 -1.363 -33.875 1 96.94 203 LYS B O 1
ATOM 7951 N N . VAL B 1 204 ? 21.188 -2.191 -33.344 1 97.12 204 VAL B N 1
ATOM 7952 C CA . VAL B 1 204 ? 21.734 -0.862 -33.094 1 97.12 204 VAL B CA 1
ATOM 7953 C C . VAL B 1 204 ? 21.469 0.031 -34.312 1 97.12 204 VAL B C 1
ATOM 7955 O O . VAL B 1 204 ? 21.109 1.2 -34.156 1 97.12 204 VAL B O 1
ATOM 7958 N N . ASP B 1 205 ? 21.594 -0.501 -35.531 1 96.69 205 ASP B N 1
ATOM 7959 C CA . ASP B 1 205 ? 21.484 0.293 -36.75 1 96.69 205 ASP B CA 1
ATOM 7960 C C . ASP B 1 205 ? 20.016 0.516 -37.125 1 96.69 205 ASP B C 1
ATOM 7962 O O . ASP B 1 205 ? 19.703 1.24 -38.062 1 96.69 205 ASP B O 1
ATOM 7966 N N . GLU B 1 206 ? 19.094 -0.043 -36.344 1 97.88 206 GLU B N 1
ATOM 7967 C CA . GLU B 1 206 ? 17.672 0.069 -36.625 1 97.88 206 GLU B CA 1
ATOM 7968 C C . GLU B 1 206 ? 16.953 0.933 -35.594 1 97.88 206 GLU B C 1
ATOM 7970 O O . GLU B 1 206 ? 15.742 1.14 -35.688 1 97.88 206 GLU B O 1
ATOM 7975 N N . LEU B 1 207 ? 17.609 1.482 -34.656 1 98 207 LEU B N 1
ATOM 7976 C CA . LEU B 1 207 ? 17 2.139 -33.531 1 98 207 LEU B CA 1
ATOM 7977 C C . LEU B 1 207 ? 16.234 3.387 -33.938 1 98 207 LEU B C 1
ATOM 7979 O O . LEU B 1 207 ? 15.32 3.828 -33.25 1 98 207 LEU B O 1
ATOM 7983 N N . TYR B 1 208 ? 16.547 3.928 -35.062 1 95.75 208 TYR B N 1
ATOM 7984 C CA . TYR B 1 208 ? 15.844 5.102 -35.562 1 95.75 208 TYR B CA 1
ATOM 7985 C C . TYR B 1 208 ? 14.367 4.797 -35.781 1 95.75 208 TYR B C 1
ATOM 7987 O O . TYR B 1 208 ? 13.531 5.699 -35.75 1 95.75 208 TYR B O 1
ATOM 7995 N N . ARG B 1 209 ? 14.023 3.557 -35.906 1 97.19 209 ARG B N 1
ATOM 7996 C CA . ARG B 1 209 ? 12.656 3.137 -36.188 1 97.19 209 ARG B CA 1
ATOM 7997 C C . ARG B 1 209 ? 11.75 3.361 -35 1 97.19 209 ARG B C 1
ATOM 7999 O O . ARG B 1 209 ? 10.531 3.4 -35.125 1 97.19 209 ARG B O 1
ATOM 8006 N N . LEU B 1 210 ? 12.32 3.473 -33.812 1 97.75 210 LEU B N 1
ATOM 8007 C CA . LEU B 1 210 ? 11.539 3.637 -32.594 1 97.75 210 LEU B CA 1
ATOM 8008 C C . LEU B 1 210 ? 10.719 4.922 -32.656 1 97.75 210 LEU B C 1
ATOM 8010 O O . LEU B 1 210 ? 9.672 5.02 -32 1 97.75 210 LEU B O 1
ATOM 8014 N N . ARG B 1 211 ? 11.148 5.898 -33.375 1 96.44 211 ARG B N 1
ATOM 8015 C CA . ARG B 1 211 ? 10.453 7.18 -33.469 1 96.44 211 ARG B CA 1
ATOM 8016 C C . ARG B 1 211 ? 9.125 7.035 -34.219 1 96.44 211 ARG B C 1
ATOM 8018 O O . ARG B 1 211 ? 8.148 7.703 -33.875 1 96.44 211 ARG B O 1
ATOM 8025 N N . THR B 1 212 ? 9.164 6.164 -35.188 1 96.44 212 THR B N 1
ATOM 8026 C CA . THR B 1 212 ? 7.965 5.996 -36 1 96.44 212 THR B CA 1
ATOM 8027 C C . THR B 1 212 ? 7.188 4.754 -35.562 1 96.44 212 THR B C 1
ATOM 8029 O O . THR B 1 212 ? 5.977 4.672 -35.781 1 96.44 212 THR B O 1
ATOM 8032 N N . GLU B 1 213 ? 7.895 3.838 -35 1 96.81 213 GLU B N 1
ATOM 8033 C CA . GLU B 1 213 ? 7.293 2.578 -34.594 1 96.81 213 GLU B CA 1
ATOM 8034 C C . GLU B 1 213 ? 7.676 2.24 -33.156 1 96.81 213 GLU B C 1
ATOM 8036 O O . GLU B 1 213 ? 8.281 1.2 -32.875 1 96.81 213 GLU B O 1
ATOM 8041 N N . PRO B 1 214 ? 7.211 3 -32.219 1 97.38 214 PRO B N 1
ATOM 8042 C CA . PRO B 1 214 ? 7.637 2.801 -30.844 1 97.38 214 PRO B CA 1
ATOM 8043 C C . PRO B 1 214 ? 7.188 1.454 -30.281 1 97.38 214 PRO B C 1
ATOM 8045 O O . PRO B 1 214 ? 7.773 0.96 -29.312 1 97.38 214 PRO B O 1
ATOM 8048 N N . THR B 1 215 ? 6.184 0.787 -30.859 1 97.62 215 THR B N 1
ATOM 8049 C CA . THR B 1 215 ? 5.672 -0.485 -30.359 1 97.62 215 THR B CA 1
ATOM 8050 C C . THR B 1 215 ? 6.719 -1.584 -30.5 1 97.62 215 THR B C 1
ATOM 8052 O O . THR B 1 215 ? 6.637 -2.617 -29.828 1 97.62 215 THR B O 1
ATOM 8055 N N . GLN B 1 216 ? 7.715 -1.382 -31.344 1 97.62 216 GLN B N 1
ATOM 8056 C CA . GLN B 1 216 ? 8.773 -2.367 -31.562 1 97.62 216 GLN B CA 1
ATOM 8057 C C . GLN B 1 216 ? 9.586 -2.582 -30.281 1 97.62 216 GLN B C 1
ATOM 8059 O O . GLN B 1 216 ? 10.258 -3.605 -30.141 1 97.62 216 GLN B O 1
ATOM 8064 N N . ALA B 1 217 ? 9.5 -1.644 -29.359 1 98.5 217 ALA B N 1
ATOM 8065 C CA . ALA B 1 217 ? 10.203 -1.761 -28.094 1 98.5 217 ALA B CA 1
ATOM 8066 C C . ALA B 1 217 ? 9.68 -2.943 -27.281 1 98.5 217 ALA B C 1
ATOM 8068 O O . ALA B 1 217 ? 10.359 -3.439 -26.375 1 98.5 217 ALA B O 1
ATOM 8069 N N . ALA B 1 218 ? 8.477 -3.439 -27.625 1 98.5 218 ALA B N 1
ATOM 8070 C CA . ALA B 1 218 ? 7.883 -4.586 -26.938 1 98.5 218 ALA B CA 1
ATOM 8071 C C . ALA B 1 218 ? 8.812 -5.797 -27 1 98.5 218 ALA B C 1
ATOM 8073 O O . ALA B 1 218 ? 8.914 -6.551 -26.031 1 98.5 218 ALA B O 1
ATOM 8074 N N . PHE B 1 219 ? 9.492 -5.965 -28.078 1 98.69 219 PHE B N 1
ATOM 8075 C CA . PHE B 1 219 ? 10.328 -7.145 -28.266 1 98.69 219 PHE B CA 1
ATOM 8076 C C . PHE B 1 219 ? 11.562 -7.078 -27.375 1 98.69 219 PHE B C 1
ATOM 8078 O O . PHE B 1 219 ? 12.023 -8.102 -26.859 1 98.69 219 PHE B O 1
ATOM 8085 N N . THR B 1 220 ? 12.109 -5.824 -27.188 1 98.62 220 THR B N 1
ATOM 8086 C CA . THR B 1 220 ? 13.195 -5.656 -26.234 1 98.62 220 THR B CA 1
ATOM 8087 C C . THR B 1 220 ? 12.727 -6.008 -24.812 1 98.62 220 THR B C 1
ATOM 8089 O O . THR B 1 220 ? 13.406 -6.742 -24.094 1 98.62 220 THR B O 1
ATOM 8092 N N . TYR B 1 221 ? 11.602 -5.516 -24.484 1 98.12 221 TYR B N 1
ATOM 8093 C CA . TYR B 1 221 ? 11.055 -5.723 -23.156 1 98.12 221 TYR B CA 1
ATOM 8094 C C . TYR B 1 221 ? 10.789 -7.199 -22.891 1 98.12 221 TYR B C 1
ATOM 8096 O O . TYR B 1 221 ? 11.172 -7.73 -21.844 1 98.12 221 TYR B O 1
ATOM 8104 N N . ILE B 1 222 ? 10.125 -7.922 -23.844 1 98.25 222 ILE B N 1
ATOM 8105 C CA . ILE B 1 222 ? 9.781 -9.336 -23.719 1 98.25 222 ILE B CA 1
ATOM 8106 C C . ILE B 1 222 ? 11.055 -10.156 -23.531 1 98.25 222 ILE B C 1
ATOM 8108 O O . ILE B 1 222 ? 11.141 -10.977 -22.609 1 98.25 222 ILE B O 1
ATOM 8112 N N . ARG B 1 223 ? 12.023 -9.945 -24.328 1 97.81 223 ARG B N 1
ATOM 8113 C CA . ARG B 1 223 ? 13.234 -10.758 -24.406 1 97.81 223 ARG B CA 1
ATOM 8114 C C . ARG B 1 223 ? 14.094 -10.578 -23.156 1 97.81 223 ARG B C 1
ATOM 8116 O O . ARG B 1 223 ? 14.75 -11.516 -22.719 1 97.81 223 ARG B O 1
ATOM 8123 N N . GLU B 1 224 ? 14.055 -9.398 -22.562 1 96.75 224 GLU B N 1
ATOM 8124 C CA . GLU B 1 224 ? 14.922 -9.102 -21.422 1 96.75 224 GLU B CA 1
ATOM 8125 C C . GLU B 1 224 ? 14.242 -9.453 -20.109 1 96.75 224 GLU B C 1
ATOM 8127 O O . GLU B 1 224 ? 14.875 -9.992 -19.203 1 96.75 224 GLU B O 1
ATOM 8132 N N . GLU B 1 225 ? 12.938 -9.156 -20.062 1 95.12 225 GLU B N 1
ATOM 8133 C CA . GLU B 1 225 ? 12.328 -9.133 -18.734 1 95.12 225 GLU B CA 1
ATOM 8134 C C . GLU B 1 225 ? 11.352 -10.289 -18.547 1 95.12 225 GLU B C 1
ATOM 8136 O O . GLU B 1 225 ? 11.078 -10.703 -17.422 1 95.12 225 GLU B O 1
ATOM 8141 N N . CYS B 1 226 ? 10.875 -10.898 -19.609 1 95.44 226 CYS B N 1
ATOM 8142 C CA . CYS B 1 226 ? 9.75 -11.812 -19.453 1 95.44 226 CYS B CA 1
ATOM 8143 C C . CYS B 1 226 ? 10.172 -13.25 -19.75 1 95.44 226 CYS B C 1
ATOM 8145 O O . CYS B 1 226 ? 9.57 -14.195 -19.234 1 95.44 226 CYS B O 1
ATOM 8147 N N . GLN B 1 227 ? 11.195 -13.438 -20.516 1 96.12 227 GLN B N 1
ATOM 8148 C CA . GLN B 1 227 ? 11.438 -14.766 -21.094 1 96.12 227 GLN B CA 1
ATOM 8149 C C . GLN B 1 227 ? 12.594 -15.461 -20.391 1 96.12 227 GLN B C 1
ATOM 8151 O O . GLN B 1 227 ? 13.227 -16.359 -20.953 1 96.12 227 GLN B O 1
ATOM 8156 N N . ARG B 1 228 ? 12.773 -15.117 -19.172 1 93.81 228 ARG B N 1
ATOM 8157 C CA . ARG B 1 228 ? 13.867 -15.719 -18.422 1 93.81 228 ARG B CA 1
ATOM 8158 C C . ARG B 1 228 ? 13.453 -17.062 -17.828 1 93.81 228 ARG B C 1
ATOM 8160 O O . ARG B 1 228 ? 14.305 -17.906 -17.531 1 93.81 228 ARG B O 1
ATOM 8167 N N . CYS B 1 229 ? 12.172 -17.297 -17.656 1 92.94 229 CYS B N 1
ATOM 8168 C CA . CYS B 1 229 ? 11.688 -18.438 -16.875 1 92.94 229 CYS B CA 1
ATOM 8169 C C . CYS B 1 229 ? 11.023 -19.469 -17.766 1 92.94 229 CYS B C 1
ATOM 8171 O O . CYS B 1 229 ? 9.812 -19.688 -17.688 1 92.94 229 CYS B O 1
ATOM 8173 N N . HIS B 1 230 ? 11.797 -20.172 -18.594 1 93.88 230 HIS B N 1
ATOM 8174 C CA . HIS B 1 230 ? 11.328 -21.297 -19.406 1 93.88 230 HIS B CA 1
ATOM 8175 C C . HIS B 1 230 ? 12.352 -22.422 -19.422 1 93.88 230 HIS B C 1
ATOM 8177 O O . HIS B 1 230 ? 13.516 -22.219 -19.047 1 93.88 230 HIS B O 1
ATOM 8183 N N . HIS B 1 231 ? 12.016 -23.609 -19.844 1 92.88 231 HIS B N 1
ATOM 8184 C CA . HIS B 1 231 ? 12.789 -24.844 -19.672 1 92.88 231 HIS B CA 1
ATOM 8185 C C . HIS B 1 231 ? 13.984 -24.875 -20.625 1 92.88 231 HIS B C 1
ATOM 8187 O O . HIS B 1 231 ? 14.859 -25.734 -20.484 1 92.88 231 HIS B O 1
ATOM 8193 N N . ALA B 1 232 ? 14.062 -23.938 -21.484 1 93.62 232 ALA B N 1
ATOM 8194 C CA . ALA B 1 232 ? 15.141 -23.969 -22.469 1 93.62 232 ALA B CA 1
ATOM 8195 C C . ALA B 1 232 ? 16.375 -23.234 -21.969 1 93.62 232 ALA B C 1
ATOM 8197 O O . ALA B 1 232 ? 17.406 -23.219 -22.625 1 93.62 232 ALA B O 1
ATOM 8198 N N . VAL B 1 233 ? 16.297 -22.578 -20.859 1 95.31 233 VAL B N 1
ATOM 8199 C CA . VAL B 1 233 ? 17.422 -21.875 -20.25 1 95.31 233 VAL B CA 1
ATOM 8200 C C . VAL B 1 233 ? 17.438 -22.156 -18.734 1 95.31 233 VAL B C 1
ATOM 8202 O O . VAL B 1 233 ? 16.453 -22.625 -18.172 1 95.31 233 VAL B O 1
ATOM 8205 N N . LYS B 1 234 ? 18.5 -21.859 -18.047 1 94.25 234 LYS B N 1
ATOM 8206 C CA . LYS B 1 234 ? 18.641 -22.047 -16.609 1 94.25 234 LYS B CA 1
ATOM 8207 C C . LYS B 1 234 ? 18.203 -20.797 -15.844 1 94.25 234 LYS B C 1
ATOM 8209 O O . LYS B 1 234 ? 17.906 -20.875 -14.648 1 94.25 234 LYS B O 1
ATOM 8214 N N . GLY B 1 235 ? 18.094 -19.719 -16.547 1 90.81 235 GLY B N 1
ATOM 8215 C CA . GLY B 1 235 ? 17.656 -18.5 -15.898 1 90.81 235 GLY B CA 1
ATOM 8216 C C . GLY B 1 235 ? 18.781 -17.75 -15.211 1 90.81 235 GLY B C 1
ATOM 8217 O O . GLY B 1 235 ? 19.953 -18.062 -15.43 1 90.81 235 GLY B O 1
ATOM 8218 N N . ARG B 1 236 ? 18.297 -16.812 -14.305 1 88.69 236 ARG B N 1
ATOM 8219 C CA . ARG B 1 236 ? 19.266 -15.945 -13.625 1 88.69 236 ARG B CA 1
ATOM 8220 C C . ARG B 1 236 ? 20 -16.703 -12.523 1 88.69 236 ARG B C 1
ATOM 8222 O O . ARG B 1 236 ? 19.375 -17.438 -11.758 1 88.69 236 ARG B O 1
ATOM 8229 N N . GLN B 1 237 ? 21.188 -16.812 -12.414 1 90.69 237 GLN B N 1
ATOM 8230 C CA . GLN B 1 237 ? 22.047 -17.484 -11.461 1 90.69 237 GLN B CA 1
ATOM 8231 C C . GLN B 1 237 ? 22.266 -16.641 -10.211 1 90.69 237 GLN B C 1
ATOM 8233 O O . GLN B 1 237 ? 23.406 -16.344 -9.852 1 90.69 237 GLN B O 1
ATOM 8238 N N . THR B 1 238 ? 21.078 -16.344 -9.594 1 94.69 238 THR B N 1
ATOM 8239 C CA . THR B 1 238 ? 21.109 -15.625 -8.328 1 94.69 238 THR B CA 1
ATOM 8240 C C . THR B 1 238 ? 20.203 -16.297 -7.301 1 94.69 238 THR B C 1
ATOM 8242 O O . THR B 1 238 ? 19.469 -17.234 -7.629 1 94.69 238 THR B O 1
ATOM 8245 N N . ARG B 1 239 ? 20.312 -15.883 -6.09 1 96.94 239 ARG B N 1
ATOM 8246 C CA . ARG B 1 239 ? 19.547 -16.484 -5.004 1 96.94 239 ARG B CA 1
ATOM 8247 C C . ARG B 1 239 ? 18.062 -16.531 -5.32 1 96.94 239 ARG B C 1
ATOM 8249 O O . ARG B 1 239 ? 17.469 -15.5 -5.668 1 96.94 239 ARG B O 1
ATOM 8256 N N . GLY B 1 240 ? 17.484 -17.656 -5.277 1 96.56 240 GLY B N 1
ATOM 8257 C CA . GLY B 1 240 ? 16.062 -17.844 -5.539 1 96.56 240 GLY B CA 1
ATOM 8258 C C . GLY B 1 240 ? 15.773 -18.281 -6.961 1 96.56 240 GLY B C 1
ATOM 8259 O O . GLY B 1 240 ? 14.68 -18.766 -7.254 1 96.56 240 GLY B O 1
ATOM 8260 N N . ASP B 1 241 ? 16.797 -18.188 -7.863 1 95.81 241 ASP B N 1
ATOM 8261 C CA . ASP B 1 241 ? 16.531 -18.453 -9.273 1 95.81 241 ASP B CA 1
ATOM 8262 C C . ASP B 1 241 ? 17.312 -19.656 -9.758 1 95.81 241 ASP B C 1
ATOM 8264 O O . ASP B 1 241 ? 17.203 -20.062 -10.922 1 95.81 241 ASP B O 1
ATOM 8268 N N . PHE B 1 242 ? 18.125 -20.297 -8.898 1 96.56 242 PHE B N 1
ATOM 8269 C CA . PHE B 1 242 ? 18.938 -21.438 -9.32 1 96.56 242 PHE B CA 1
ATOM 8270 C C . PHE B 1 242 ? 18.047 -22.641 -9.648 1 96.56 242 PHE B C 1
ATOM 8272 O O . PHE B 1 242 ? 17.188 -23.016 -8.852 1 96.56 242 PHE B O 1
ATOM 8279 N N . ARG B 1 243 ? 18.266 -23.172 -10.812 1 95.94 243 ARG B N 1
ATOM 8280 C CA . ARG B 1 243 ? 17.547 -24.359 -11.266 1 95.94 243 ARG B CA 1
ATOM 8281 C C . ARG B 1 243 ? 18.312 -25.062 -12.398 1 95.94 243 ARG B C 1
ATOM 8283 O O . ARG B 1 243 ? 19.266 -24.5 -12.938 1 95.94 243 ARG B O 1
ATOM 8290 N N . GLY B 1 244 ? 17.891 -26.25 -12.703 1 96 244 GLY B N 1
ATOM 8291 C CA . GLY B 1 244 ? 18.422 -26.938 -13.867 1 96 244 GLY B CA 1
ATOM 8292 C C . GLY B 1 244 ? 17.766 -26.484 -15.164 1 96 244 GLY B C 1
ATOM 8293 O O . GLY B 1 244 ? 17.031 -25.5 -15.188 1 96 244 GLY B O 1
ATOM 8294 N N . ILE B 1 245 ? 18.078 -27.141 -16.203 1 96.25 245 ILE B N 1
ATOM 8295 C CA . ILE B 1 245 ? 17.516 -26.875 -17.531 1 96.25 245 ILE B CA 1
ATOM 8296 C C . ILE B 1 245 ? 16.719 -28.094 -18 1 96.25 245 ILE B C 1
ATOM 8298 O O . ILE B 1 245 ? 17.031 -29.219 -17.625 1 96.25 245 ILE B O 1
ATOM 8302 N N . GLY B 1 246 ? 15.633 -27.859 -18.703 1 96.56 246 GLY B N 1
ATOM 8303 C CA . GLY B 1 246 ? 14.805 -28.938 -19.188 1 96.56 246 GLY B CA 1
ATOM 8304 C C . GLY B 1 246 ? 14.062 -29.672 -18.094 1 96.56 246 GLY B C 1
ATOM 8305 O O . GLY B 1 246 ? 13.414 -29.031 -17.25 1 96.56 246 GLY B O 1
ATOM 8306 N N . CYS B 1 247 ? 14.188 -31.016 -18.062 1 97.25 247 CYS B N 1
ATOM 8307 C CA . CYS B 1 247 ? 13.492 -31.812 -17.062 1 97.25 247 CYS B CA 1
ATOM 8308 C C . CYS B 1 247 ? 14 -31.516 -15.664 1 97.25 247 CYS B C 1
ATOM 8310 O O . CYS B 1 247 ? 13.25 -31.594 -14.695 1 97.25 247 CYS B O 1
ATOM 8312 N N . ALA B 1 248 ? 15.227 -31.078 -15.57 1 97.19 248 ALA B N 1
ATOM 8313 C CA . ALA B 1 248 ? 15.875 -30.844 -14.281 1 97.19 248 ALA B CA 1
ATOM 8314 C C . ALA B 1 248 ? 15.414 -29.531 -13.656 1 97.19 248 ALA B C 1
ATOM 8316 O O . ALA B 1 248 ? 15.695 -29.25 -12.492 1 97.19 248 ALA B O 1
ATOM 8317 N N . SER B 1 249 ? 14.672 -28.734 -14.422 1 96.06 249 SER B N 1
ATOM 8318 C CA . SER B 1 249 ? 14.125 -27.516 -13.836 1 96.06 249 SER B CA 1
ATOM 8319 C C . SER B 1 249 ? 13.18 -27.828 -12.688 1 96.06 249 SER B C 1
ATOM 8321 O O . SER B 1 249 ? 13.031 -27.031 -11.758 1 96.06 249 SER B O 1
ATOM 8323 N N . CYS B 1 250 ? 12.578 -28.984 -12.734 1 97.19 250 CYS B N 1
ATOM 8324 C CA . CYS B 1 250 ? 11.625 -29.391 -11.703 1 97.19 250 CYS B CA 1
ATOM 8325 C C . CYS B 1 250 ? 12.07 -30.672 -11.031 1 97.19 250 CYS B C 1
ATOM 8327 O O . CYS B 1 250 ? 11.859 -30.859 -9.836 1 97.19 250 CYS B O 1
ATOM 8329 N N . HIS B 1 251 ? 12.773 -31.625 -11.766 1 97.81 251 HIS B N 1
ATOM 8330 C CA . HIS B 1 251 ? 13 -32.969 -11.281 1 97.81 251 HIS B CA 1
ATOM 8331 C C . HIS B 1 251 ? 14.367 -33.125 -10.617 1 97.81 251 HIS B C 1
ATOM 8333 O O . HIS B 1 251 ? 14.883 -34.219 -10.477 1 97.81 251 HIS B O 1
ATOM 8339 N N . THR B 1 252 ? 14.992 -32.031 -10.328 1 97.56 252 THR B N 1
ATOM 8340 C CA . THR B 1 252 ? 16.234 -32 -9.562 1 97.56 252 THR B CA 1
ATOM 8341 C C . THR B 1 252 ? 16.188 -30.922 -8.492 1 97.56 252 THR B C 1
ATOM 8343 O O . THR B 1 252 ? 15.773 -29.797 -8.766 1 97.56 252 THR B O 1
ATOM 8346 N N . PRO B 1 253 ? 16.609 -31.219 -7.309 1 98.31 253 PRO B N 1
ATOM 8347 C CA . PRO B 1 253 ? 16.516 -30.234 -6.227 1 98.31 253 PRO B CA 1
ATOM 8348 C C . PRO B 1 253 ? 17.625 -29.188 -6.273 1 98.31 253 PRO B C 1
ATOM 8350 O O . PRO B 1 253 ? 18.797 -29.531 -6.418 1 98.31 253 PRO B O 1
ATOM 8353 N N . TYR B 1 254 ? 17.312 -27.969 -6.203 1 97.94 254 TYR B N 1
ATOM 8354 C CA . TYR B 1 254 ? 18.203 -26.812 -6.008 1 97.94 254 TYR B CA 1
ATOM 8355 C C . TYR B 1 254 ? 17.797 -26.031 -4.766 1 97.94 254 TYR B C 1
ATOM 8357 O O . TYR B 1 254 ? 16.609 -25.859 -4.488 1 97.94 254 TYR B O 1
ATOM 8365 N N . SER B 1 255 ? 18.781 -25.641 -3.986 1 98.19 255 SER B N 1
ATOM 8366 C CA . SER B 1 255 ? 18.516 -24.672 -2.928 1 98.19 255 SER B CA 1
ATOM 8367 C C . SER B 1 255 ? 18.469 -23.25 -3.479 1 98.19 255 SER B C 1
ATOM 8369 O O . SER B 1 255 ? 18.875 -23 -4.617 1 98.19 255 SER B O 1
ATOM 8371 N N . ASN B 1 256 ? 17.922 -22.328 -2.67 1 98.06 256 ASN B N 1
ATOM 8372 C CA . ASN B 1 256 ? 17.875 -20.938 -3.111 1 98.06 256 ASN B CA 1
ATOM 8373 C C . ASN B 1 256 ? 19.266 -20.344 -3.324 1 98.06 256 ASN B C 1
ATOM 8375 O O . ASN B 1 256 ? 19.453 -19.469 -4.168 1 98.06 256 ASN B O 1
ATOM 8379 N N . ASP B 1 257 ? 20.25 -20.875 -2.596 1 97.5 257 ASP B N 1
ATOM 8380 C CA . ASP B 1 257 ? 21.609 -20.344 -2.695 1 97.5 257 ASP B CA 1
ATOM 8381 C C . ASP B 1 257 ? 22.438 -21.109 -3.725 1 97.5 257 ASP B C 1
ATOM 8383 O O . ASP B 1 257 ? 23.547 -20.688 -4.066 1 97.5 257 ASP B O 1
ATOM 8387 N N . GLY B 1 258 ? 22 -22.219 -4.23 1 97.06 258 GLY B N 1
ATOM 8388 C CA . GLY B 1 258 ? 22.562 -22.922 -5.379 1 97.06 258 GLY B CA 1
ATOM 8389 C C . GLY B 1 258 ? 23.844 -23.656 -5.059 1 97.06 258 GLY B C 1
ATOM 8390 O O . GLY B 1 258 ? 24.719 -23.797 -5.922 1 97.06 258 GLY B O 1
ATOM 8391 N N . HIS B 1 259 ? 24.016 -24.156 -3.777 1 97.94 259 HIS B N 1
ATOM 8392 C CA . HIS B 1 259 ? 25.219 -24.906 -3.395 1 97.94 259 HIS B CA 1
ATOM 8393 C C . HIS B 1 259 ? 25 -26.406 -3.506 1 97.94 259 HIS B C 1
ATOM 8395 O O . HIS B 1 259 ? 23.891 -26.906 -3.223 1 97.94 259 HIS B O 1
ATOM 8401 N N . TYR B 1 260 ? 26.047 -27.109 -3.92 1 98.06 260 TYR B N 1
ATOM 8402 C CA . TYR B 1 260 ? 26.062 -28.578 -3.844 1 98.06 260 TYR B CA 1
ATOM 8403 C C . TYR B 1 260 ? 26.375 -29.047 -2.43 1 98.06 260 TYR B C 1
ATOM 8405 O O . TYR B 1 260 ? 27.375 -28.609 -1.832 1 98.06 260 TYR B O 1
ATOM 8413 N N . GLU B 1 261 ? 25.547 -29.922 -1.947 1 98.25 261 GLU B N 1
ATOM 8414 C CA . GLU B 1 261 ? 25.781 -30.422 -0.596 1 98.25 261 GLU B CA 1
ATOM 8415 C C . GLU B 1 261 ? 25.766 -31.953 -0.568 1 98.25 261 GLU B C 1
ATOM 8417 O O . GLU B 1 261 ? 25.391 -32.562 0.437 1 98.25 261 GLU B O 1
ATOM 8422 N N . GLY B 1 262 ? 26.062 -32.562 -1.707 1 97.19 262 GLY B N 1
ATOM 8423 C CA . GLY B 1 262 ? 26.188 -34 -1.801 1 97.19 262 GLY B CA 1
ATOM 8424 C C . GLY B 1 262 ? 27.594 -34.531 -1.524 1 97.19 262 GLY B C 1
ATOM 8425 O O . GLY B 1 262 ? 28.391 -33.812 -0.912 1 97.19 262 GLY B O 1
ATOM 8426 N N . GLY B 1 263 ? 27.891 -35.812 -1.924 1 96.25 263 GLY B N 1
ATOM 8427 C CA . GLY B 1 263 ? 29.094 -36.469 -1.478 1 96.25 263 GLY B CA 1
ATOM 8428 C C . GLY B 1 263 ? 30.172 -36.531 -2.535 1 96.25 263 GLY B C 1
ATOM 8429 O O . GLY B 1 263 ? 31.281 -37 -2.279 1 96.25 263 GLY B O 1
ATOM 8430 N N . ASP B 1 264 ? 29.906 -35.969 -3.74 1 96.81 264 ASP B N 1
ATOM 8431 C CA . ASP B 1 264 ? 30.922 -35.938 -4.797 1 96.81 264 ASP B CA 1
ATOM 8432 C C . ASP B 1 264 ? 32.062 -35 -4.453 1 96.81 264 ASP B C 1
ATOM 8434 O O . ASP B 1 264 ? 31.875 -33.781 -4.41 1 96.81 264 ASP B O 1
ATOM 8438 N N . PRO B 1 265 ? 33.25 -35.469 -4.27 1 95.56 265 PRO B N 1
ATOM 8439 C CA . PRO B 1 265 ? 34.344 -34.625 -3.832 1 95.56 265 PRO B CA 1
ATOM 8440 C C . PRO B 1 265 ? 34.875 -33.719 -4.945 1 95.56 265 PRO B C 1
ATOM 8442 O O . PRO B 1 265 ? 35.594 -32.75 -4.676 1 95.56 265 PRO B O 1
ATOM 8445 N N . SER B 1 266 ? 34.5 -34.031 -6.168 1 95.38 266 SER B N 1
ATOM 8446 C CA . SER B 1 266 ? 35.031 -33.25 -7.297 1 95.38 266 SER B CA 1
ATOM 8447 C C . SER B 1 266 ? 34.25 -31.969 -7.477 1 95.38 266 SER B C 1
ATOM 8449 O O . SER B 1 266 ? 34.656 -31.094 -8.242 1 95.38 266 SER B O 1
ATOM 8451 N N . ILE B 1 267 ? 33.156 -31.766 -6.812 1 95.44 267 ILE B N 1
ATOM 8452 C CA . ILE B 1 267 ? 32.312 -30.578 -6.945 1 95.44 267 ILE B CA 1
ATOM 8453 C C . ILE B 1 267 ? 32.625 -29.609 -5.809 1 95.44 267 ILE B C 1
ATOM 8455 O O . ILE B 1 267 ? 32.562 -29.984 -4.633 1 95.44 267 ILE B O 1
ATOM 8459 N N . ASP B 1 268 ? 32.969 -28.391 -6.172 1 94.94 268 ASP B N 1
ATOM 8460 C CA . ASP B 1 268 ? 33.219 -27.344 -5.191 1 94.94 268 ASP B CA 1
ATOM 8461 C C . ASP B 1 268 ? 31.953 -27 -4.406 1 94.94 268 ASP B C 1
ATOM 8463 O O . ASP B 1 268 ? 31 -26.484 -4.969 1 94.94 268 ASP B O 1
ATOM 8467 N N . LYS B 1 269 ? 32 -27.141 -3.125 1 95.25 269 LYS B N 1
ATOM 8468 C CA . LYS B 1 269 ? 30.828 -26.969 -2.289 1 95.25 269 LYS B CA 1
ATOM 8469 C C . LYS B 1 269 ? 30.531 -25.5 -2.041 1 95.25 269 LYS B C 1
ATOM 8471 O O . LYS B 1 269 ? 29.453 -25.141 -1.579 1 95.25 269 LYS B O 1
ATOM 8476 N N . GLN B 1 270 ? 31.453 -24.609 -2.365 1 95 270 GLN B N 1
ATOM 8477 C CA . GLN B 1 270 ? 31.281 -23.172 -2.139 1 95 270 GLN B CA 1
ATOM 8478 C C . GLN B 1 270 ? 30.828 -22.469 -3.414 1 95 270 GLN B C 1
ATOM 8480 O O . GLN B 1 270 ? 30.344 -21.344 -3.363 1 95 270 GLN B O 1
ATOM 8485 N N . ALA B 1 271 ? 31.016 -23.141 -4.48 1 94.94 271 ALA B N 1
ATOM 8486 C CA . ALA B 1 271 ? 30.562 -22.547 -5.738 1 94.94 271 ALA B CA 1
ATOM 8487 C C . ALA B 1 271 ? 29.047 -22.609 -5.859 1 94.94 271 ALA B C 1
ATOM 8489 O O . ALA B 1 271 ? 28.422 -23.594 -5.445 1 94.94 271 ALA B O 1
ATOM 8490 N N . THR B 1 272 ? 28.469 -21.578 -6.469 1 94.94 272 THR B N 1
ATOM 8491 C CA . THR B 1 272 ? 27.016 -21.547 -6.668 1 94.94 272 THR B CA 1
ATOM 8492 C C . THR B 1 272 ? 26.656 -22.062 -8.055 1 94.94 272 THR B C 1
ATOM 8494 O O . THR B 1 272 ? 27.531 -22.297 -8.891 1 94.94 272 THR B O 1
ATOM 8497 N N . GLY B 1 273 ? 25.391 -22.312 -8.242 1 94.19 273 GLY B N 1
ATOM 8498 C CA . GLY B 1 273 ? 24.891 -22.734 -9.539 1 94.19 273 GLY B CA 1
ATOM 8499 C C . GLY B 1 273 ? 24.812 -24.25 -9.68 1 94.19 273 GLY B C 1
ATOM 8500 O O . GLY B 1 273 ? 24.766 -24.766 -10.789 1 94.19 273 GLY B O 1
ATOM 8501 N N . HIS B 1 274 ? 24.859 -24.938 -8.555 1 95.62 274 HIS B N 1
ATOM 8502 C CA . HIS B 1 274 ? 24.828 -26.406 -8.562 1 95.62 274 HIS B CA 1
ATOM 8503 C C . HIS B 1 274 ? 23.531 -26.922 -7.93 1 95.62 274 HIS B C 1
ATOM 8505 O O . HIS B 1 274 ? 22.906 -26.219 -7.129 1 95.62 274 HIS B O 1
ATOM 8511 N N . MET B 1 275 ? 23.109 -28.109 -8.352 1 97.31 275 MET B N 1
ATOM 8512 C CA . MET B 1 275 ? 22.016 -28.781 -7.672 1 97.31 275 MET B CA 1
ATOM 8513 C C . MET B 1 275 ? 22.375 -29.094 -6.223 1 97.31 275 MET B C 1
ATOM 8515 O O . MET B 1 275 ? 23.547 -29.141 -5.867 1 97.31 275 MET B O 1
ATOM 8519 N N . LEU B 1 276 ? 21.391 -29.281 -5.422 1 98.38 276 LEU B N 1
ATOM 8520 C CA . LEU B 1 276 ? 21.609 -29.516 -4 1 98.38 276 LEU B CA 1
ATOM 8521 C C . LEU B 1 276 ? 22.234 -30.891 -3.775 1 98.38 276 LEU B C 1
ATOM 8523 O O . LEU B 1 276 ? 23.203 -31.016 -3.023 1 98.38 276 LEU B O 1
ATOM 8527 N N . VAL B 1 277 ? 21.719 -31.953 -4.395 1 98.25 277 VAL B N 1
ATOM 8528 C CA . VAL B 1 277 ? 22.234 -33.312 -4.414 1 98.25 277 VAL B CA 1
ATOM 8529 C C . VAL B 1 277 ? 21.922 -33.969 -5.766 1 98.25 277 VAL B C 1
ATOM 8531 O O . VAL B 1 277 ? 21 -33.531 -6.469 1 98.25 277 VAL B O 1
ATOM 8534 N N . HIS B 1 278 ? 22.672 -34.906 -6.113 1 97.69 278 HIS B N 1
ATOM 8535 C CA . HIS B 1 278 ? 22.5 -35.625 -7.371 1 97.69 278 HIS B CA 1
ATOM 8536 C C . HIS B 1 278 ? 21.422 -36.688 -7.258 1 97.69 278 HIS B C 1
ATOM 8538 O O . HIS B 1 278 ? 21.75 -37.875 -7.215 1 97.69 278 HIS B O 1
ATOM 8544 N N . SER B 1 279 ? 20.234 -36.312 -7.281 1 97.69 279 SER B N 1
ATOM 8545 C CA . SER B 1 279 ? 19.062 -37.188 -7.148 1 97.69 279 SER B CA 1
ATOM 8546 C C . SER B 1 279 ? 17.859 -36.625 -7.887 1 97.69 279 SER B C 1
ATOM 8548 O O . SER B 1 279 ? 17.703 -35.406 -7.988 1 97.69 279 SER B O 1
ATOM 8550 N N . ILE B 1 280 ? 17.016 -37.469 -8.383 1 97.75 280 ILE B N 1
ATOM 8551 C CA . ILE B 1 280 ? 15.812 -37.062 -9.109 1 97.75 280 ILE B CA 1
ATOM 8552 C C . ILE B 1 280 ? 14.625 -37.031 -8.156 1 97.75 280 ILE B C 1
ATOM 8554 O O . ILE B 1 280 ? 14.391 -38 -7.418 1 97.75 280 ILE B O 1
ATOM 8558 N N . GLN B 1 281 ? 13.961 -35.938 -8.078 1 98 281 GLN B N 1
ATOM 8559 C CA . GLN B 1 281 ? 12.688 -35.812 -7.371 1 98 281 GLN B CA 1
ATOM 8560 C C . GLN B 1 281 ? 11.508 -35.906 -8.336 1 98 281 GLN B C 1
ATOM 8562 O O . GLN B 1 281 ? 11.641 -35.594 -9.516 1 98 281 GLN B O 1
ATOM 8567 N N . GLY B 1 282 ? 10.359 -36.344 -7.867 1 96.38 282 GLY B N 1
ATOM 8568 C CA . GLY B 1 282 ? 9.203 -36.562 -8.719 1 96.38 282 GLY B CA 1
ATOM 8569 C C . GLY B 1 282 ? 7.953 -36.969 -7.953 1 96.38 282 GLY B C 1
ATOM 8570 O O . GLY B 1 282 ? 7.344 -36.125 -7.277 1 96.38 282 GLY B O 1
ATOM 8571 N N . THR B 1 283 ? 7.621 -38.312 -8.047 1 95.62 283 THR B N 1
ATOM 8572 C CA . THR B 1 283 ? 6.395 -38.781 -7.426 1 95.62 283 THR B CA 1
ATOM 8573 C C . THR B 1 283 ? 6.664 -39.281 -6.004 1 95.62 283 THR B C 1
ATOM 8575 O O . THR B 1 283 ? 7.766 -39.094 -5.48 1 95.62 283 THR B O 1
ATOM 8578 N N . ARG B 1 284 ? 5.629 -39.781 -5.371 1 95.88 284 ARG B N 1
ATOM 8579 C CA . ARG B 1 284 ? 5.684 -40.281 -3.994 1 95.88 284 ARG B CA 1
ATOM 8580 C C . ARG B 1 284 ? 6.758 -41.344 -3.828 1 95.88 284 ARG B C 1
ATOM 8582 O O . ARG B 1 284 ? 7.375 -41.438 -2.766 1 95.88 284 ARG B O 1
ATOM 8589 N N . ASP B 1 285 ? 7.074 -42.094 -4.859 1 95.06 285 ASP B N 1
ATOM 8590 C CA . ASP B 1 285 ? 8.008 -43.219 -4.801 1 95.06 285 ASP B CA 1
ATOM 8591 C C . ASP B 1 285 ? 9.445 -42.75 -5.043 1 95.06 285 ASP B C 1
ATOM 8593 O O . ASP B 1 285 ? 10.391 -43.5 -4.832 1 95.06 285 ASP B O 1
ATOM 8597 N N . ALA B 1 286 ? 9.602 -41.562 -5.5 1 96.31 286 ALA B N 1
ATOM 8598 C CA . ALA B 1 286 ? 10.938 -41 -5.707 1 96.31 286 ALA B CA 1
ATOM 8599 C C . ALA B 1 286 ? 11.438 -40.312 -4.445 1 96.31 286 ALA B C 1
ATOM 8601 O O . ALA B 1 286 ? 11.07 -39.156 -4.176 1 96.31 286 ALA B O 1
ATOM 8602 N N . LYS B 1 287 ? 12.305 -41 -3.756 1 96.56 287 LYS B N 1
ATOM 8603 C CA . LYS B 1 287 ? 12.82 -40.469 -2.5 1 96.56 287 LYS B CA 1
ATOM 8604 C C . LYS B 1 287 ? 14.156 -39.75 -2.713 1 96.56 287 LYS B C 1
ATOM 8606 O O . LYS B 1 287 ? 15 -40.219 -3.473 1 96.56 287 LYS B O 1
ATOM 8611 N N . VAL B 1 288 ? 14.258 -38.625 -2.145 1 97.75 288 VAL B N 1
ATOM 8612 C CA . VAL B 1 288 ? 15.492 -37.844 -2.174 1 97.75 288 VAL B CA 1
ATOM 8613 C C . VAL B 1 288 ? 16 -37.625 -0.75 1 97.75 288 VAL B C 1
ATOM 8615 O O . VAL B 1 288 ? 15.25 -37.219 0.134 1 97.75 288 VAL B O 1
ATOM 8618 N N . THR B 1 289 ? 17.25 -37.938 -0.551 1 96.81 289 THR B N 1
ATOM 8619 C CA . THR B 1 289 ? 17.844 -37.75 0.765 1 96.81 289 THR B CA 1
ATOM 8620 C C . THR B 1 289 ? 18.906 -36.656 0.721 1 96.81 289 THR B C 1
ATOM 8622 O O . THR B 1 289 ? 19.828 -36.719 -0.099 1 96.81 289 THR B O 1
ATOM 8625 N N . VAL B 1 290 ? 18.781 -35.688 1.455 1 96.5 290 VAL B N 1
ATOM 8626 C CA . VAL B 1 290 ? 19.75 -34.625 1.689 1 96.5 290 VAL B CA 1
ATOM 8627 C C . VAL B 1 290 ? 20.234 -34.656 3.135 1 96.5 290 VAL B C 1
ATOM 8629 O O . VAL B 1 290 ? 19.469 -34.406 4.066 1 96.5 290 VAL B O 1
ATOM 8632 N N . HIS B 1 291 ? 21.516 -35 3.275 1 95.25 291 HIS B N 1
ATOM 8633 C CA . HIS B 1 291 ? 22.031 -35.25 4.617 1 95.25 291 HIS B CA 1
ATOM 8634 C C . HIS B 1 291 ? 21.25 -36.375 5.309 1 95.25 291 HIS B C 1
ATOM 8636 O O . HIS B 1 291 ? 21.219 -37.5 4.824 1 95.25 291 HIS B O 1
ATOM 8642 N N . GLU B 1 292 ? 20.516 -36.094 6.387 1 93.62 292 GLU B N 1
ATOM 8643 C CA . GLU B 1 292 ? 19.781 -37.125 7.117 1 93.62 292 GLU B CA 1
ATOM 8644 C C . GLU B 1 292 ? 18.266 -36.938 6.934 1 93.62 292 GLU B C 1
ATOM 8646 O O . GLU B 1 292 ? 17.484 -37.562 7.637 1 93.62 292 GLU B O 1
ATOM 8651 N N . LYS B 1 293 ? 17.906 -36.094 5.969 1 96.44 293 LYS B N 1
ATOM 8652 C CA . LYS B 1 293 ? 16.5 -35.812 5.723 1 96.44 293 LYS B CA 1
ATOM 8653 C C . LYS B 1 293 ? 16.031 -36.438 4.406 1 96.44 293 LYS B C 1
ATOM 8655 O O . LYS B 1 293 ? 16.672 -36.25 3.367 1 96.44 293 LYS B O 1
ATOM 8660 N N . THR B 1 294 ? 14.977 -37.219 4.43 1 96.81 294 THR B N 1
ATOM 8661 C CA . THR B 1 294 ? 14.445 -37.844 3.225 1 96.81 294 THR B CA 1
ATOM 8662 C C . THR B 1 294 ? 13.039 -37.344 2.926 1 96.81 294 THR B C 1
ATOM 8664 O O . THR B 1 294 ? 12.219 -37.219 3.834 1 96.81 294 THR B O 1
ATOM 8667 N N . TYR B 1 295 ? 12.773 -36.906 1.742 1 97.75 295 TYR B N 1
ATOM 8668 C CA . TYR B 1 295 ? 11.461 -36.469 1.311 1 97.75 295 TYR B CA 1
ATOM 8669 C C . TYR B 1 295 ? 11.086 -37.062 -0.035 1 97.75 295 TYR B C 1
ATOM 8671 O O . TYR B 1 295 ? 11.906 -37.719 -0.681 1 97.75 295 TYR B O 1
ATOM 8679 N N . SER B 1 296 ? 9.859 -36.969 -0.444 1 97.81 296 SER B N 1
ATOM 8680 C CA . SER B 1 296 ? 9.375 -37.312 -1.774 1 97.81 296 SER B CA 1
ATOM 8681 C C . SER B 1 296 ? 8.539 -36.188 -2.365 1 97.81 296 SER B C 1
ATOM 8683 O O . SER B 1 296 ? 8.164 -35.25 -1.657 1 97.81 296 SER B O 1
ATOM 8685 N N . GLY B 1 297 ? 8.266 -36.281 -3.664 1 97.56 297 GLY B N 1
ATOM 8686 C CA . GLY B 1 297 ? 7.562 -35.219 -4.355 1 97.56 297 GLY B CA 1
ATOM 8687 C C . GLY B 1 297 ? 8.469 -34.062 -4.73 1 97.56 297 GLY B C 1
ATOM 8688 O O . GLY B 1 297 ? 9.672 -34.094 -4.477 1 97.56 297 GLY B O 1
ATOM 8689 N N . ILE B 1 298 ? 7.93 -33.094 -5.398 1 98.19 298 ILE B N 1
ATOM 8690 C CA . ILE B 1 298 ? 8.641 -31.859 -5.758 1 98.19 298 ILE B CA 1
ATOM 8691 C C . ILE B 1 298 ? 8.273 -30.75 -4.793 1 98.19 298 ILE B C 1
ATOM 8693 O O . ILE B 1 298 ? 7.117 -30.312 -4.746 1 98.19 298 ILE B O 1
ATOM 8697 N N . PRO B 1 299 ? 9.219 -30.281 -4.016 1 98.06 299 PRO B N 1
ATOM 8698 C CA . PRO B 1 299 ? 8.914 -29.203 -3.072 1 98.06 299 PRO B CA 1
ATOM 8699 C C . PRO B 1 299 ? 8.391 -27.938 -3.764 1 98.06 299 PRO B C 1
ATOM 8701 O O . PRO B 1 299 ? 8.789 -27.641 -4.895 1 98.06 299 PRO B O 1
ATOM 8704 N N . VAL B 1 300 ? 7.535 -27.172 -3.078 1 98.12 300 VAL B N 1
ATOM 8705 C CA . VAL B 1 300 ? 6.898 -25.969 -3.613 1 98.12 300 VAL B CA 1
ATOM 8706 C C . VAL B 1 300 ? 7.965 -24.984 -4.082 1 98.12 300 VAL B C 1
ATOM 8708 O O . VAL B 1 300 ? 7.793 -24.312 -5.105 1 98.12 300 VAL B O 1
ATOM 8711 N N . GLU B 1 301 ? 9.062 -24.922 -3.369 1 97.69 301 GLU B N 1
ATOM 8712 C CA . GLU B 1 301 ? 10.133 -23.969 -3.664 1 97.69 301 GLU B CA 1
ATOM 8713 C C . GLU B 1 301 ? 10.688 -24.188 -5.066 1 97.69 301 GLU B C 1
ATOM 8715 O O . GLU B 1 301 ? 11.094 -23.219 -5.73 1 97.69 301 GLU B O 1
ATOM 8720 N N . THR B 1 302 ? 10.734 -25.391 -5.543 1 97.81 302 THR B N 1
ATOM 8721 C CA . THR B 1 302 ? 11.203 -25.688 -6.887 1 97.81 302 THR B CA 1
ATOM 8722 C C . THR B 1 302 ? 10.336 -25 -7.934 1 97.81 302 THR B C 1
ATOM 8724 O O . THR B 1 302 ? 10.852 -24.422 -8.891 1 97.81 302 THR B O 1
ATOM 8727 N N . CYS B 1 303 ? 9.07 -25.062 -7.707 1 97.12 303 CYS B N 1
ATOM 8728 C CA . CYS B 1 303 ? 8.148 -24.406 -8.625 1 97.12 303 CYS B CA 1
ATOM 8729 C C . CYS B 1 303 ? 8.289 -22.891 -8.539 1 97.12 303 CYS B C 1
ATOM 8731 O O . CYS B 1 303 ? 8.234 -22.203 -9.562 1 97.12 303 CYS B O 1
ATOM 8733 N N . THR B 1 304 ? 8.492 -22.344 -7.355 1 97.25 304 THR B N 1
ATOM 8734 C CA . THR B 1 304 ? 8.5 -20.906 -7.078 1 97.25 304 THR B CA 1
ATOM 8735 C C . THR B 1 304 ? 9.703 -20.234 -7.727 1 97.25 304 THR B C 1
ATOM 8737 O O . THR B 1 304 ? 9.711 -19.016 -7.938 1 97.25 304 THR B O 1
ATOM 8740 N N . THR B 1 305 ? 10.719 -21 -8.086 1 95.88 305 THR B N 1
ATOM 8741 C CA . THR B 1 305 ? 11.891 -20.438 -8.75 1 95.88 305 THR B CA 1
ATOM 8742 C C . THR B 1 305 ? 11.492 -19.672 -10.016 1 95.88 305 THR B C 1
ATOM 8744 O O . THR B 1 305 ? 12.125 -18.688 -10.375 1 95.88 305 THR B O 1
ATOM 8747 N N . CYS B 1 306 ? 10.391 -20.125 -10.617 1 95.31 306 CYS B N 1
ATOM 8748 C CA . CYS B 1 306 ? 9.898 -19.469 -11.82 1 95.31 306 CYS B CA 1
ATOM 8749 C C . CYS B 1 306 ? 8.578 -18.75 -11.562 1 95.31 306 CYS B C 1
ATOM 8751 O O . CYS B 1 306 ? 8.297 -17.719 -12.148 1 95.31 306 CYS B O 1
ATOM 8753 N N . HIS B 1 307 ? 7.797 -19.297 -10.672 1 96.19 307 HIS B N 1
ATOM 8754 C CA . HIS B 1 307 ? 6.469 -18.766 -10.406 1 96.19 307 HIS B CA 1
ATOM 8755 C C . HIS B 1 307 ? 6.5 -17.719 -9.297 1 96.19 307 HIS B C 1
ATOM 8757 O O . HIS B 1 307 ? 5.676 -17.75 -8.383 1 96.19 307 HIS B O 1
ATOM 8763 N N . ALA B 1 308 ? 7.52 -16.859 -9.305 1 94.94 308 ALA B N 1
ATOM 8764 C CA . ALA B 1 308 ? 7.719 -15.82 -8.297 1 94.94 308 ALA B CA 1
ATOM 8765 C C . ALA B 1 308 ? 7.336 -14.445 -8.836 1 94.94 308 ALA B C 1
ATOM 8767 O O . ALA B 1 308 ? 7.219 -13.484 -8.07 1 94.94 308 ALA B O 1
ATOM 8768 N N . ARG B 1 309 ? 7.137 -14.367 -10.102 1 89.94 309 ARG B N 1
ATOM 8769 C CA . ARG B 1 309 ? 6.676 -13.133 -10.734 1 89.94 309 ARG B CA 1
ATOM 8770 C C . ARG B 1 309 ? 5.379 -13.367 -11.5 1 89.94 309 ARG B C 1
ATOM 8772 O O . ARG B 1 309 ? 4.637 -14.305 -11.203 1 89.94 309 ARG B O 1
ATOM 8779 N N . GLY B 1 310 ? 4.984 -12.438 -12.312 1 83.19 310 GLY B N 1
ATOM 8780 C CA . GLY B 1 310 ? 3.707 -12.578 -12.992 1 83.19 310 GLY B CA 1
ATOM 8781 C C . GLY B 1 310 ? 2.521 -12.523 -12.055 1 83.19 310 GLY B C 1
ATOM 8782 O O . GLY B 1 310 ? 2.32 -11.523 -11.359 1 83.19 310 GLY B O 1
ATOM 8783 N N . LYS B 1 311 ? 1.848 -13.672 -11.984 1 86.56 311 LYS B N 1
ATOM 8784 C CA . LYS B 1 311 ? 0.715 -13.734 -11.062 1 86.56 311 LYS B CA 1
ATOM 8785 C C . LYS B 1 311 ? 1.171 -14.094 -9.656 1 86.56 311 LYS B C 1
ATOM 8787 O O . LYS B 1 311 ? 0.364 -14.125 -8.719 1 86.56 311 LYS B O 1
ATOM 8792 N N . ARG B 1 312 ? 2.439 -14.336 -9.492 1 92.94 312 ARG B N 1
ATOM 8793 C CA . ARG B 1 312 ? 3.1 -14.555 -8.211 1 92.94 312 ARG B CA 1
ATOM 8794 C C . ARG B 1 312 ? 2.48 -15.742 -7.473 1 92.94 312 ARG B C 1
ATOM 8796 O O . ARG B 1 312 ? 2.299 -15.688 -6.254 1 92.94 312 ARG B O 1
ATOM 8803 N N . ILE B 1 313 ? 2.109 -16.734 -8.18 1 94.81 313 ILE B N 1
ATOM 8804 C CA . ILE B 1 313 ? 1.323 -17.828 -7.609 1 94.81 313 ILE B CA 1
ATOM 8805 C C . ILE B 1 313 ? 2.184 -18.641 -6.637 1 94.81 313 ILE B C 1
ATOM 8807 O O . ILE B 1 313 ? 1.696 -19.094 -5.602 1 94.81 313 ILE B O 1
ATOM 8811 N N . GLY B 1 314 ? 3.506 -18.828 -6.945 1 97.25 314 GLY B N 1
ATOM 8812 C CA . GLY B 1 314 ? 4.363 -19.594 -6.055 1 97.25 314 GLY B CA 1
ATOM 8813 C C . GLY B 1 314 ? 4.57 -18.938 -4.707 1 97.25 314 GLY B C 1
ATOM 8814 O O . GLY B 1 314 ? 4.301 -19.531 -3.664 1 97.25 314 GLY B O 1
ATOM 8815 N N . VAL B 1 315 ? 4.953 -17.672 -4.723 1 97.81 315 VAL B N 1
ATOM 8816 C CA . VAL B 1 315 ? 5.223 -16.953 -3.48 1 97.81 315 VAL B CA 1
ATOM 8817 C C . VAL B 1 315 ? 3.912 -16.719 -2.73 1 97.81 315 VAL B C 1
ATOM 8819 O O . VAL B 1 315 ? 3.887 -16.734 -1.497 1 97.81 315 VAL B O 1
ATOM 8822 N N . SER B 1 316 ? 2.779 -16.531 -3.469 1 97.88 316 SER B N 1
ATOM 8823 C CA . SER B 1 316 ? 1.481 -16.375 -2.822 1 97.88 316 SER B CA 1
ATOM 8824 C C . SER B 1 316 ? 1.068 -17.641 -2.09 1 97.88 316 SER B C 1
ATOM 8826 O O . SER B 1 316 ? 0.579 -17.594 -0.959 1 97.88 316 SER B O 1
ATOM 8828 N N . PHE B 1 317 ? 1.274 -18.781 -2.73 1 98.06 317 PHE B N 1
ATOM 8829 C CA . PHE B 1 317 ? 0.948 -20.078 -2.131 1 98.06 317 PHE B CA 1
ATOM 8830 C C . PHE B 1 317 ? 1.698 -20.266 -0.818 1 98.06 317 PHE B C 1
ATOM 8832 O O . PHE B 1 317 ? 1.152 -20.812 0.14 1 98.06 317 PHE B O 1
ATOM 8839 N N . GLN B 1 318 ? 2.904 -19.734 -0.753 1 97.56 318 GLN B N 1
ATOM 8840 C CA . GLN B 1 318 ? 3.764 -19.828 0.422 1 97.56 318 GLN B CA 1
ATOM 8841 C C . GLN B 1 318 ? 3.479 -18.703 1.411 1 97.56 318 GLN B C 1
ATOM 8843 O O . GLN B 1 318 ? 4.031 -18.688 2.514 1 97.56 318 GLN B O 1
ATOM 8848 N N . GLY B 1 319 ? 2.639 -17.781 1.073 1 97.5 319 GLY B N 1
ATOM 8849 C CA . GLY B 1 319 ? 2.314 -16.656 1.937 1 97.5 319 GLY B CA 1
ATOM 8850 C C . GLY B 1 319 ? 3.381 -15.578 1.936 1 97.5 319 GLY B C 1
ATOM 8851 O O . GLY B 1 319 ? 3.781 -15.094 2.996 1 97.5 319 GLY B O 1
ATOM 8852 N N . LEU B 1 320 ? 3.895 -15.172 0.775 1 97.88 320 LEU B N 1
ATOM 8853 C CA . LEU B 1 320 ? 4.898 -14.125 0.629 1 97.88 320 LEU B CA 1
ATOM 8854 C C . LEU B 1 320 ? 4.414 -13.031 -0.315 1 97.88 320 LEU B C 1
ATOM 8856 O O . LEU B 1 320 ? 3.965 -13.32 -1.427 1 97.88 320 LEU B O 1
ATOM 8860 N N . MET B 1 321 ? 4.488 -11.812 0.122 1 97.06 321 MET B N 1
ATOM 8861 C CA . MET B 1 321 ? 4.113 -10.656 -0.69 1 97.06 321 MET B CA 1
ATOM 8862 C C . MET B 1 321 ? 5.316 -9.75 -0.942 1 97.06 321 MET B C 1
ATOM 8864 O O . MET B 1 321 ? 5.969 -9.305 0.001 1 97.06 321 MET B O 1
ATOM 8868 N N . GLU B 1 322 ? 5.559 -9.492 -2.168 1 96.5 322 GLU B N 1
ATOM 8869 C CA . GLU B 1 322 ? 6.672 -8.625 -2.551 1 96.5 322 GLU B CA 1
ATOM 8870 C C . GLU B 1 322 ? 6.488 -7.215 -1.999 1 96.5 322 GLU B C 1
ATOM 8872 O O . GLU B 1 322 ? 5.371 -6.691 -1.979 1 96.5 322 GLU B O 1
ATOM 8877 N N . THR B 1 323 ? 7.559 -6.562 -1.533 1 96.62 323 THR B N 1
ATOM 8878 C CA . THR B 1 323 ? 7.562 -5.203 -1.005 1 96.62 323 THR B CA 1
ATOM 8879 C C . THR B 1 323 ? 8.766 -4.422 -1.523 1 96.62 323 THR B C 1
ATOM 8881 O O . THR B 1 323 ? 9.789 -5.016 -1.886 1 96.62 323 THR B O 1
ATOM 8884 N N . PRO B 1 324 ? 8.617 -3.096 -1.666 1 96.12 324 PRO B N 1
ATOM 8885 C CA . PRO B 1 324 ? 9.766 -2.283 -2.076 1 96.12 324 PRO B CA 1
ATOM 8886 C C . PRO B 1 324 ? 10.758 -2.047 -0.938 1 96.12 324 PRO B C 1
ATOM 8888 O O . PRO B 1 324 ? 11.859 -1.54 -1.17 1 96.12 324 PRO B O 1
ATOM 8891 N N . TYR B 1 325 ? 10.422 -2.414 0.249 1 97.38 325 TYR B N 1
ATOM 8892 C CA . TYR B 1 325 ? 11.258 -2.139 1.415 1 97.38 325 TYR B CA 1
ATOM 8893 C C . TYR B 1 325 ? 12.148 -3.33 1.741 1 97.38 325 TYR B C 1
ATOM 8895 O O . TYR B 1 325 ? 11.82 -4.473 1.411 1 97.38 325 TYR B O 1
ATOM 8903 N N . HIS B 1 326 ? 13.242 -3.104 2.398 1 97.56 326 HIS B N 1
ATOM 8904 C CA . HIS B 1 326 ? 14.234 -4.129 2.697 1 97.56 326 HIS B CA 1
ATOM 8905 C C . HIS B 1 326 ? 14.188 -4.531 4.168 1 97.56 326 HIS B C 1
ATOM 8907 O O . HIS B 1 326 ? 15.18 -5.02 4.715 1 97.56 326 HIS B O 1
ATOM 8913 N N . SER B 1 327 ? 13.039 -4.254 4.832 1 97.19 327 SER B N 1
ATOM 8914 C CA . SER B 1 327 ? 12.812 -4.57 6.242 1 97.19 327 SER B CA 1
ATOM 8915 C C . SER B 1 327 ? 12.195 -5.953 6.406 1 97.19 327 SER B C 1
ATOM 8917 O O . SER B 1 327 ? 11.562 -6.473 5.484 1 97.19 327 SER B O 1
ATOM 8919 N N . PRO B 1 328 ? 12.391 -6.566 7.695 1 97.69 328 PRO B N 1
ATOM 8920 C CA . PRO B 1 328 ? 13.227 -6.152 8.828 1 97.69 328 PRO B CA 1
ATOM 8921 C C . PRO B 1 328 ? 14.719 -6.328 8.547 1 97.69 328 PRO B C 1
ATOM 8923 O O . PRO B 1 328 ? 15.094 -7.016 7.594 1 97.69 328 PRO B O 1
ATOM 8926 N N . PHE B 1 329 ? 15.555 -5.746 9.32 1 98.25 329 PHE B N 1
ATOM 8927 C CA . PHE B 1 329 ? 17 -5.859 9.148 1 98.25 329 PHE B CA 1
ATOM 8928 C C . PHE B 1 329 ? 17.469 -7.27 9.461 1 98.25 329 PHE B C 1
ATOM 8930 O O . PHE B 1 329 ? 16.938 -7.926 10.367 1 98.25 329 PHE B O 1
ATOM 8937 N N . ALA B 1 330 ? 18.469 -7.746 8.711 1 97.94 330 ALA B N 1
ATOM 8938 C CA . ALA B 1 330 ? 19.047 -9.078 8.883 1 97.94 330 ALA B CA 1
ATOM 8939 C C . ALA B 1 330 ? 19.891 -9.141 10.148 1 97.94 330 ALA B C 1
ATOM 8941 O O . ALA B 1 330 ? 20.047 -8.141 10.852 1 97.94 330 ALA B O 1
ATOM 8942 N N . LYS B 1 331 ? 20.422 -10.305 10.453 1 96.75 331 LYS B N 1
ATOM 8943 C CA . LYS B 1 331 ? 21.125 -10.586 11.703 1 96.75 331 LYS B CA 1
ATOM 8944 C C . LYS B 1 331 ? 22.328 -9.664 11.875 1 96.75 331 LYS B C 1
ATOM 8946 O O . LYS B 1 331 ? 22.672 -9.289 13 1 96.75 331 LYS B O 1
ATOM 8951 N N . ASP B 1 332 ? 22.969 -9.258 10.781 1 95.88 332 ASP B N 1
ATOM 8952 C CA . ASP B 1 332 ? 24.156 -8.422 10.844 1 95.88 332 ASP B CA 1
ATOM 8953 C C . ASP B 1 332 ? 23.797 -6.941 10.773 1 95.88 332 ASP B C 1
ATOM 8955 O O . ASP B 1 332 ? 24.688 -6.086 10.648 1 95.88 332 ASP B O 1
ATOM 8959 N N . GLY B 1 333 ? 22.516 -6.625 10.75 1 96.31 333 GLY B N 1
ATOM 8960 C CA . GLY B 1 333 ? 22.062 -5.246 10.656 1 96.31 333 GLY B CA 1
ATOM 8961 C C . GLY B 1 333 ? 21.891 -4.77 9.227 1 96.31 333 GLY B C 1
ATOM 8962 O O . GLY B 1 333 ? 21.453 -3.641 8.992 1 96.31 333 GLY B O 1
ATOM 8963 N N . GLY B 1 334 ? 22.266 -5.598 8.266 1 96.69 334 GLY B N 1
ATOM 8964 C CA . GLY B 1 334 ? 22.047 -5.277 6.859 1 96.69 334 GLY B CA 1
ATOM 8965 C C . GLY B 1 334 ? 20.625 -5.473 6.41 1 96.69 334 GLY B C 1
ATOM 8966 O O . GLY B 1 334 ? 19.734 -5.75 7.227 1 96.69 334 GLY B O 1
ATOM 8967 N N . PRO B 1 335 ? 20.359 -5.266 5.168 1 97.31 335 PRO B N 1
ATOM 8968 C CA . PRO B 1 335 ? 19 -5.418 4.648 1 97.31 335 PRO B CA 1
ATOM 8969 C C . PRO B 1 335 ? 18.547 -6.875 4.621 1 97.31 335 PRO B C 1
ATOM 8971 O O . PRO B 1 335 ? 19.375 -7.789 4.664 1 97.31 335 PRO B O 1
ATOM 8974 N N . GLN B 1 336 ? 17.219 -7.086 4.602 1 97.69 336 GLN B N 1
ATOM 8975 C CA . GLN B 1 336 ? 16.688 -8.406 4.273 1 97.69 336 GLN B CA 1
ATOM 8976 C C . GLN B 1 336 ? 17.344 -8.969 3.016 1 97.69 336 GLN B C 1
ATOM 8978 O O . GLN B 1 336 ? 17.484 -8.258 2.016 1 97.69 336 GLN B O 1
ATOM 8983 N N . PRO B 1 337 ? 17.828 -10.219 3.088 1 97.69 337 PRO B N 1
ATOM 8984 C CA . PRO B 1 337 ? 18.438 -10.766 1.878 1 97.69 337 PRO B CA 1
ATOM 8985 C C . PRO B 1 337 ? 17.5 -10.773 0.68 1 97.69 337 PRO B C 1
ATOM 8987 O O . PRO B 1 337 ? 16.297 -11.047 0.834 1 97.69 337 PRO B O 1
ATOM 8990 N N . ALA B 1 338 ? 18.031 -10.453 -0.449 1 97.25 338 ALA B N 1
ATOM 8991 C CA . ALA B 1 338 ? 17.219 -10.492 -1.661 1 97.25 338 ALA B CA 1
ATOM 8992 C C . ALA B 1 338 ? 16.859 -11.93 -2.035 1 97.25 338 ALA B C 1
ATOM 8994 O O . ALA B 1 338 ? 17.672 -12.836 -1.894 1 97.25 338 ALA B O 1
ATOM 8995 N N . LEU B 1 339 ? 15.648 -12.203 -2.396 1 97.19 339 LEU B N 1
ATOM 8996 C CA . LEU B 1 339 ? 15.109 -13.438 -2.955 1 97.19 339 LEU B CA 1
ATOM 8997 C C . LEU B 1 339 ? 14.422 -13.172 -4.289 1 97.19 339 LEU B C 1
ATOM 8999 O O . LEU B 1 339 ? 13.5 -12.359 -4.367 1 97.19 339 LEU B O 1
ATOM 9003 N N . HIS B 1 340 ? 14.859 -13.781 -5.41 1 95.5 340 HIS B N 1
ATOM 9004 C CA . HIS B 1 340 ? 14.383 -13.469 -6.754 1 95.5 340 HIS B CA 1
ATOM 9005 C C . HIS B 1 340 ? 14.625 -12.008 -7.102 1 95.5 340 HIS B C 1
ATOM 9007 O O . HIS B 1 340 ? 13.852 -11.398 -7.844 1 95.5 340 HIS B O 1
ATOM 9013 N N . THR B 1 341 ? 15.594 -11.352 -6.43 1 95 341 THR B N 1
ATOM 9014 C CA . THR B 1 341 ? 15.984 -9.953 -6.578 1 95 341 THR B CA 1
ATOM 9015 C C . THR B 1 341 ? 14.984 -9.039 -5.895 1 95 341 THR B C 1
ATOM 9017 O O . THR B 1 341 ? 14.93 -7.84 -6.176 1 95 341 THR B O 1
ATOM 9020 N N . LYS B 1 342 ? 14.188 -9.578 -5.051 1 96.56 342 LYS B N 1
ATOM 9021 C CA . LYS B 1 342 ? 13.133 -8.836 -4.371 1 96.56 342 LYS B CA 1
ATOM 9022 C C . LYS B 1 342 ? 13.188 -9.062 -2.861 1 96.56 342 LYS B C 1
ATOM 9024 O O . LYS B 1 342 ? 14.055 -9.781 -2.367 1 96.56 342 LYS B O 1
ATOM 9029 N N . HIS B 1 343 ? 12.273 -8.383 -2.121 1 97.62 343 HIS B N 1
ATOM 9030 C CA . HIS B 1 343 ? 12.047 -8.555 -0.691 1 97.62 343 HIS B CA 1
ATOM 9031 C C . HIS B 1 343 ? 10.578 -8.836 -0.398 1 97.62 343 HIS B C 1
ATOM 9033 O O . HIS B 1 343 ? 9.711 -8.617 -1.254 1 97.62 343 HIS B O 1
ATOM 9039 N N . TYR B 1 344 ? 10.352 -9.391 0.843 1 97.75 344 TYR B N 1
ATOM 9040 C CA . TYR B 1 344 ? 9.008 -9.922 1.027 1 97.75 344 TYR B CA 1
ATOM 9041 C C . TYR B 1 344 ? 8.484 -9.609 2.424 1 97.75 344 TYR B C 1
ATOM 9043 O O . TYR B 1 344 ? 9.266 -9.344 3.342 1 97.75 344 TYR B O 1
ATOM 9051 N N . ILE B 1 345 ? 7.16 -9.594 2.551 1 97.62 345 ILE B N 1
ATOM 9052 C CA . ILE B 1 345 ? 6.406 -9.625 3.797 1 97.62 345 ILE B CA 1
ATOM 9053 C C . ILE B 1 345 ? 5.727 -10.984 3.957 1 97.62 345 ILE B C 1
ATOM 9055 O O . ILE B 1 345 ? 5.195 -11.539 2.992 1 97.62 345 ILE B O 1
ATOM 9059 N N . ALA B 1 346 ? 5.762 -11.547 5.168 1 98 346 ALA B N 1
ATOM 9060 C CA . ALA B 1 346 ? 5.105 -12.82 5.438 1 98 346 ALA B CA 1
ATOM 9061 C C . ALA B 1 346 ? 3.596 -12.641 5.566 1 98 346 ALA B C 1
ATOM 9063 O O . ALA B 1 346 ? 3.125 -11.875 6.41 1 98 346 ALA B O 1
ATOM 9064 N N . MET B 1 347 ? 2.832 -13.336 4.766 1 97.62 347 MET B N 1
ATOM 9065 C CA . MET B 1 347 ? 1.373 -13.297 4.719 1 97.62 347 MET B CA 1
ATOM 9066 C C . MET B 1 347 ? 0.777 -14.656 5.078 1 97.62 347 MET B C 1
ATOM 9068 O O . MET B 1 347 ? 1.503 -15.641 5.195 1 97.62 347 MET B O 1
ATOM 9072 N N . GLU B 1 348 ? -0.563 -14.633 5.156 1 96.38 348 GLU B N 1
ATOM 9073 C CA . GLU B 1 348 ? -1.275 -15.898 5.336 1 96.38 348 GLU B CA 1
ATOM 9074 C C . GLU B 1 348 ? -0.981 -16.859 4.195 1 96.38 348 GLU B C 1
ATOM 9076 O O . GLU B 1 348 ? -0.965 -16.469 3.025 1 96.38 348 GLU B O 1
ATOM 9081 N N . GLN B 1 349 ? -0.731 -18.125 4.543 1 96.88 349 GLN B N 1
ATOM 9082 C CA . GLN B 1 349 ? -0.43 -19.156 3.562 1 96.88 349 GLN B CA 1
ATOM 9083 C C . GLN B 1 349 ? -1.704 -19.859 3.082 1 96.88 349 GLN B C 1
ATOM 9085 O O . GLN B 1 349 ? -2.719 -19.844 3.783 1 96.88 349 GLN B O 1
ATOM 9090 N N . ASP B 1 350 ? -1.664 -20.344 1.887 1 97.94 350 ASP B N 1
ATOM 9091 C CA . ASP B 1 350 ? -2.779 -21.141 1.376 1 97.94 350 ASP B CA 1
ATOM 9092 C C . ASP B 1 350 ? -3.061 -22.344 2.277 1 97.94 350 ASP B C 1
ATOM 9094 O O . ASP B 1 350 ? -2.133 -23 2.738 1 97.94 350 ASP B O 1
ATOM 9098 N N . VAL B 1 351 ? -4.32 -22.609 2.557 1 97.44 351 VAL B N 1
ATOM 9099 C CA . VAL B 1 351 ? -4.715 -23.672 3.477 1 97.44 351 VAL B CA 1
ATOM 9100 C C . VAL B 1 351 ? -4.195 -25.016 2.969 1 97.44 351 VAL B C 1
ATOM 9102 O O . VAL B 1 351 ? -3.828 -25.891 3.762 1 97.44 351 VAL B O 1
ATOM 9105 N N . HIS B 1 352 ? -4.137 -25.234 1.616 1 97.81 352 HIS B N 1
ATOM 9106 C CA . HIS B 1 352 ? -3.629 -26.469 1.059 1 97.81 352 HIS B CA 1
ATOM 9107 C C . HIS B 1 352 ? -2.137 -26.625 1.324 1 97.81 352 HIS B C 1
ATOM 9109 O O . HIS B 1 352 ? -1.666 -27.734 1.623 1 97.81 352 HIS B O 1
ATOM 9115 N N . TYR B 1 353 ? -1.407 -25.531 1.265 1 97.62 353 TYR B N 1
ATOM 9116 C CA . TYR B 1 353 ? -0.002 -25.516 1.655 1 97.62 353 TYR B CA 1
ATOM 9117 C C . TYR B 1 353 ? 0.162 -25.938 3.111 1 97.62 353 TYR B C 1
ATOM 9119 O O . TYR B 1 353 ? 1.014 -26.766 3.432 1 97.62 353 TYR B O 1
ATOM 9127 N N . LEU B 1 354 ? -0.692 -25.406 3.953 1 96.94 354 LEU B N 1
ATOM 9128 C CA . LEU B 1 354 ? -0.636 -25.672 5.383 1 96.94 354 LEU B CA 1
ATOM 9129 C C . LEU B 1 354 ? -0.969 -27.125 5.676 1 96.94 354 LEU B C 1
ATOM 9131 O O . LEU B 1 354 ? -0.474 -27.703 6.648 1 96.94 354 LEU B O 1
ATOM 9135 N N . LYS B 1 355 ? -1.711 -27.719 4.801 1 97.38 355 LYS B N 1
ATOM 9136 C CA . LYS B 1 355 ? -2.117 -29.109 5 1 97.38 355 LYS B CA 1
ATOM 9137 C C . LYS B 1 355 ? -1.088 -30.078 4.418 1 97.38 355 LYS B C 1
ATOM 9139 O O . LYS B 1 355 ? -1.273 -31.297 4.461 1 97.38 355 LYS B O 1
ATOM 9144 N N . GLY B 1 356 ? -0.074 -29.531 3.812 1 97.5 356 GLY B N 1
ATOM 9145 C CA . GLY B 1 356 ? 1.029 -30.359 3.354 1 97.5 356 GLY B CA 1
ATOM 9146 C C . GLY B 1 356 ? 0.928 -30.734 1.886 1 97.5 356 GLY B C 1
ATOM 9147 O O . GLY B 1 356 ? 1.569 -31.688 1.435 1 97.5 356 GLY B O 1
ATOM 9148 N N . MET B 1 357 ? 0.12 -29.984 1.132 1 98.12 357 MET B N 1
ATOM 9149 C CA . MET B 1 357 ? 0.03 -30.234 -0.304 1 98.12 357 MET B CA 1
ATOM 9150 C C . MET B 1 357 ? 1.059 -29.406 -1.064 1 98.12 357 MET B C 1
ATOM 9152 O O . MET B 1 357 ? 1.449 -28.328 -0.612 1 98.12 357 MET B O 1
ATOM 9156 N N . THR B 1 358 ? 1.521 -29.891 -2.162 1 98.19 358 THR B N 1
ATOM 9157 C CA . THR B 1 358 ? 2.373 -29.188 -3.109 1 98.19 358 THR B CA 1
ATOM 9158 C C . THR B 1 358 ? 1.622 -28.906 -4.406 1 98.19 358 THR B C 1
ATOM 9160 O O . THR B 1 358 ? 0.465 -29.297 -4.559 1 98.19 358 THR B O 1
ATOM 9163 N N . CYS B 1 359 ? 2.232 -28.188 -5.344 1 98 359 CYS B N 1
ATOM 9164 C CA . CYS B 1 359 ? 1.599 -27.812 -6.602 1 98 359 CYS B CA 1
ATOM 9165 C C . CYS B 1 359 ? 1.138 -29.047 -7.371 1 98 359 CYS B C 1
ATOM 9167 O O . CYS B 1 359 ? 0.044 -29.047 -7.938 1 98 359 CYS B O 1
ATOM 9169 N N . GLN B 1 360 ? 1.961 -30.141 -7.336 1 97.19 360 GLN B N 1
ATOM 9170 C CA . GLN B 1 360 ? 1.712 -31.312 -8.164 1 97.19 360 GLN B CA 1
ATOM 9171 C C . GLN B 1 360 ? 0.577 -32.156 -7.594 1 97.19 360 GLN B C 1
ATOM 9173 O O . GLN B 1 360 ? 0.087 -33.094 -8.25 1 97.19 360 GLN B O 1
ATOM 9178 N N . ASP B 1 361 ? 0.165 -31.828 -6.391 1 98.25 361 ASP B N 1
ATOM 9179 C CA . ASP B 1 361 ? -0.939 -32.594 -5.805 1 98.25 361 ASP B CA 1
ATOM 9180 C C . ASP B 1 361 ? -2.273 -32.156 -6.418 1 98.25 361 ASP B C 1
ATOM 9182 O O . ASP B 1 361 ? -3.254 -32.906 -6.355 1 98.25 361 ASP B O 1
ATOM 9186 N N . CYS B 1 362 ? -2.332 -30.938 -6.977 1 97.56 362 CYS B N 1
ATOM 9187 C CA . CYS B 1 362 ? -3.518 -30.469 -7.688 1 97.56 362 CYS B CA 1
ATOM 9188 C C . CYS B 1 362 ? -3.279 -30.453 -9.195 1 97.56 362 CYS B C 1
ATOM 9190 O O . CYS B 1 362 ? -4.086 -30.984 -9.961 1 97.56 362 CYS B O 1
ATOM 9192 N N . HIS B 1 363 ? -2.174 -29.922 -9.625 1 97.25 363 HIS B N 1
ATOM 9193 C CA . HIS B 1 363 ? -1.887 -29.812 -11.047 1 97.25 363 HIS B CA 1
ATOM 9194 C C . HIS B 1 363 ? -1.377 -31.141 -11.617 1 97.25 363 HIS B C 1
ATOM 9196 O O . HIS B 1 363 ? -0.291 -31.594 -11.258 1 97.25 363 HIS B O 1
ATOM 9202 N N . THR B 1 364 ? -2.074 -31.672 -12.555 1 95.12 364 THR B N 1
ATOM 9203 C CA . THR B 1 364 ? -1.787 -32.969 -13.117 1 95.12 364 THR B CA 1
ATOM 9204 C C . THR B 1 364 ? -0.59 -32.906 -14.062 1 95.12 364 THR B C 1
ATOM 9206 O O . THR B 1 364 ? -0.124 -31.828 -14.406 1 95.12 364 THR B O 1
ATOM 9209 N N . THR B 1 365 ? -0.076 -34.062 -14.453 1 94.12 365 THR B N 1
ATOM 9210 C CA . THR B 1 365 ? 1.013 -34.156 -15.414 1 94.12 365 THR B CA 1
ATOM 9211 C C . THR B 1 365 ? 0.639 -33.438 -16.719 1 94.12 365 THR B C 1
ATOM 9213 O O . THR B 1 365 ? 1.495 -32.844 -17.359 1 94.12 365 THR B O 1
ATOM 9216 N N . THR B 1 366 ? -0.64 -33.5 -17.109 1 94.12 366 THR B N 1
ATOM 9217 C CA . THR B 1 366 ? -1.115 -32.812 -18.297 1 94.12 366 THR B CA 1
ATOM 9218 C C . THR B 1 366 ? -0.988 -31.312 -18.156 1 94.12 366 THR B C 1
ATOM 9220 O O . THR B 1 366 ? -0.559 -30.625 -19.078 1 94.12 366 THR B O 1
ATOM 9223 N N . ASP B 1 367 ? -1.32 -30.797 -17 1 95.12 367 ASP B N 1
ATOM 9224 C CA . ASP B 1 367 ? -1.272 -29.359 -16.719 1 95.12 367 ASP B CA 1
ATOM 9225 C C . ASP B 1 367 ? 0.159 -28.844 -16.797 1 95.12 367 ASP B C 1
ATOM 9227 O O . ASP B 1 367 ? 0.393 -27.719 -17.266 1 95.12 367 ASP B O 1
ATOM 9231 N N . VAL B 1 368 ? 1.121 -29.656 -16.359 1 93.88 368 VAL B N 1
ATOM 9232 C CA . VAL B 1 368 ? 2.48 -29.172 -16.172 1 93.88 368 VAL B CA 1
ATOM 9233 C C . VAL B 1 368 ? 3.332 -29.547 -17.391 1 93.88 368 VAL B C 1
ATOM 9235 O O . VAL B 1 368 ? 4.215 -28.781 -17.797 1 93.88 368 VAL B O 1
ATOM 9238 N N . HIS B 1 369 ? 3.123 -30.797 -18.016 1 95.38 369 HIS B N 1
ATOM 9239 C CA . HIS B 1 369 ? 3.947 -31.281 -19.125 1 95.38 369 HIS B CA 1
ATOM 9240 C C . HIS B 1 369 ? 3.285 -31 -20.469 1 95.38 369 HIS B C 1
ATOM 9242 O O . HIS B 1 369 ? 3.922 -31.125 -21.516 1 95.38 369 HIS B O 1
ATOM 9248 N N . SER B 1 370 ? 2.037 -30.641 -20.5 1 96.81 370 SER B N 1
ATOM 9249 C CA . SER B 1 370 ? 1.242 -30.516 -21.719 1 96.81 370 SER B CA 1
ATOM 9250 C C . SER B 1 370 ? 0.672 -31.859 -22.156 1 96.81 370 SER B C 1
ATOM 9252 O O . SER B 1 370 ? 1.115 -32.906 -21.672 1 96.81 370 SER B O 1
ATOM 9254 N N . ASP B 1 371 ? -0.355 -31.891 -22.891 1 96.81 371 ASP B N 1
ATOM 9255 C CA . ASP B 1 371 ? -0.951 -33.094 -23.453 1 96.81 371 ASP B CA 1
ATOM 9256 C C . ASP B 1 371 ? -0.459 -33.344 -24.891 1 96.81 371 ASP B C 1
ATOM 9258 O O . ASP B 1 371 ? -0.997 -34.188 -25.594 1 96.81 371 ASP B O 1
ATOM 9262 N N . GLY B 1 372 ? 0.485 -32.5 -25.266 1 97.31 372 GLY B N 1
ATOM 9263 C CA . GLY B 1 372 ? 1.065 -32.656 -26.594 1 97.31 372 GLY B CA 1
ATOM 9264 C C . GLY B 1 372 ? 0.521 -31.656 -27.594 1 97.31 372 GLY B C 1
ATOM 9265 O O . GLY B 1 372 ? 0.968 -31.609 -28.75 1 97.31 372 GLY B O 1
ATOM 9266 N N . PHE B 1 373 ? -0.427 -30.859 -27.172 1 98 373 PHE B N 1
ATOM 9267 C CA . PHE B 1 373 ? -1.005 -29.812 -28.016 1 98 373 PHE B CA 1
ATOM 9268 C C . PHE B 1 373 ? -0.852 -28.438 -27.359 1 98 373 PHE B C 1
ATOM 9270 O O . PHE B 1 373 ? -0.711 -28.344 -26.141 1 98 373 PHE B O 1
ATOM 9277 N N . LEU B 1 374 ? -0.906 -27.406 -28.219 1 98 374 LEU B N 1
ATOM 9278 C CA . LEU B 1 374 ? -0.626 -26.047 -27.766 1 98 374 LEU B CA 1
ATOM 9279 C C . LEU B 1 374 ? -1.812 -25.484 -26.984 1 98 374 LEU B C 1
ATOM 9281 O O . LEU B 1 374 ? -2.965 -25.688 -27.375 1 98 374 LEU B O 1
ATOM 9285 N N . ALA B 1 375 ? -1.541 -24.844 -25.859 1 97 375 ALA B N 1
ATOM 9286 C CA . ALA B 1 375 ? -2.416 -24.016 -25.031 1 97 375 ALA B CA 1
ATOM 9287 C C . ALA B 1 375 ? -1.715 -22.734 -24.625 1 97 375 ALA B C 1
ATOM 9289 O O . ALA B 1 375 ? -0.827 -22.75 -23.766 1 97 375 ALA B O 1
ATOM 9290 N N . ALA B 1 376 ? -2.166 -21.625 -25.047 1 97 376 ALA B N 1
ATOM 9291 C CA . ALA B 1 376 ? -1.303 -20.453 -25.125 1 97 376 ALA B CA 1
ATOM 9292 C C . ALA B 1 376 ? -1.493 -19.547 -23.906 1 97 376 ALA B C 1
ATOM 9294 O O . ALA B 1 376 ? -0.889 -18.469 -23.828 1 97 376 ALA B O 1
ATOM 9295 N N . ALA B 1 377 ? -2.33 -19.938 -22.953 1 95.12 377 ALA B N 1
ATOM 9296 C CA . ALA B 1 377 ? -2.514 -19.188 -21.719 1 95.12 377 ALA B CA 1
ATOM 9297 C C . ALA B 1 377 ? -2.668 -20.125 -20.516 1 95.12 377 ALA B C 1
ATOM 9299 O O . ALA B 1 377 ? -3.01 -21.297 -20.688 1 95.12 377 ALA B O 1
ATOM 9300 N N . ASN B 1 378 ? -2.453 -19.625 -19.297 1 93.56 378 ASN B N 1
ATOM 9301 C CA . ASN B 1 378 ? -2.406 -20.438 -18.094 1 93.56 378 ASN B CA 1
ATOM 9302 C C . ASN B 1 378 ? -3.703 -21.219 -17.906 1 93.56 378 ASN B C 1
ATOM 9304 O O . ASN B 1 378 ? -3.68 -22.438 -17.719 1 93.56 378 ASN B O 1
ATOM 9308 N N . LEU B 1 379 ? -4.797 -20.547 -18 1 94.25 379 LEU B N 1
ATOM 9309 C CA . LEU B 1 379 ? -6.09 -21.188 -17.766 1 94.25 379 LEU B CA 1
ATOM 9310 C C . LEU B 1 379 ? -6.355 -22.281 -18.797 1 94.25 379 LEU B C 1
ATOM 9312 O O . LEU B 1 379 ? -7.051 -23.266 -18.5 1 94.25 379 LEU B O 1
ATOM 9316 N N . ALA B 1 380 ? -5.781 -22.156 -19.953 1 96.12 380 ALA B N 1
ATOM 9317 C CA . ALA B 1 380 ? -5.98 -23.125 -21.031 1 96.12 380 ALA B CA 1
ATOM 9318 C C . ALA B 1 380 ? -5.367 -24.469 -20.672 1 96.12 380 ALA B C 1
ATOM 9320 O O . ALA B 1 380 ? -5.891 -25.516 -21.062 1 96.12 380 ALA B O 1
ATOM 9321 N N . SER B 1 381 ? -4.332 -24.453 -19.891 1 94.69 381 SER B N 1
ATOM 9322 C CA . SER B 1 381 ? -3.592 -25.672 -19.594 1 94.69 381 SER B CA 1
ATOM 9323 C C . SER B 1 381 ? -4.148 -26.359 -18.359 1 94.69 381 SER B C 1
ATOM 9325 O O . SER B 1 381 ? -3.846 -27.531 -18.094 1 94.69 381 SER B O 1
ATOM 9327 N N . VAL B 1 382 ? -4.98 -25.719 -17.594 1 96.31 382 VAL B N 1
ATOM 9328 C CA . VAL B 1 382 ? -5.406 -26.203 -16.297 1 96.31 382 VAL B CA 1
ATOM 9329 C C . VAL B 1 382 ? -6.734 -26.953 -16.438 1 96.31 382 VAL B C 1
ATOM 9331 O O . VAL B 1 382 ? -7.738 -26.375 -16.859 1 96.31 382 VAL B O 1
ATOM 9334 N N . GLN B 1 383 ? -6.781 -28.203 -16.047 1 97.12 383 GLN B N 1
ATOM 9335 C CA . GLN B 1 383 ? -7.992 -29 -16.25 1 97.12 383 GLN B CA 1
ATOM 9336 C C . GLN B 1 383 ? -8.742 -29.188 -14.938 1 97.12 383 GLN B C 1
ATOM 9338 O O . GLN B 1 383 ? -9.82 -29.797 -14.922 1 97.12 383 GLN B O 1
ATOM 9343 N N . ILE B 1 384 ? -8.211 -28.688 -13.797 1 97.5 384 ILE B N 1
ATOM 9344 C CA . ILE B 1 384 ? -8.781 -29 -12.492 1 97.5 384 ILE B CA 1
ATOM 9345 C C . ILE B 1 384 ? -9.609 -27.812 -12 1 97.5 384 ILE B C 1
ATOM 9347 O O . ILE B 1 384 ? -9.344 -26.672 -12.375 1 97.5 384 ILE B O 1
ATOM 9351 N N . GLU B 1 385 ? -10.539 -28.062 -11.219 1 97.75 385 GLU B N 1
ATOM 9352 C CA . GLU B 1 385 ? -11.375 -27.094 -10.508 1 97.75 385 GLU B CA 1
ATOM 9353 C C . GLU B 1 385 ? -11.5 -27.453 -9.031 1 97.75 385 GLU B C 1
ATOM 9355 O O . GLU B 1 385 ? -11.312 -28.609 -8.648 1 97.75 385 GLU B O 1
ATOM 9360 N N . CYS B 1 386 ? -11.836 -26.5 -8.18 1 97.75 386 CYS B N 1
ATOM 9361 C CA . CYS B 1 386 ? -12.062 -26.75 -6.762 1 97.75 386 CYS B CA 1
ATOM 9362 C C . CYS B 1 386 ? -13.133 -27.812 -6.559 1 97.75 386 CYS B C 1
ATOM 9364 O O . CYS B 1 386 ? -13.008 -28.656 -5.672 1 97.75 386 CYS B O 1
ATOM 9366 N N . ALA B 1 387 ? -14.156 -27.812 -7.367 1 98 387 ALA B N 1
ATOM 9367 C CA . ALA B 1 387 ? -15.32 -28.688 -7.219 1 98 387 ALA B CA 1
ATOM 9368 C C . ALA B 1 387 ? -14.969 -30.125 -7.566 1 98 387 ALA B C 1
ATOM 9370 O O . ALA B 1 387 ? -15.719 -31.047 -7.246 1 98 387 ALA B O 1
ATOM 9371 N N . ASP B 1 388 ? -13.805 -30.328 -8.227 1 98.31 388 ASP B N 1
ATOM 9372 C CA . ASP B 1 388 ? -13.391 -31.688 -8.555 1 98.31 388 ASP B CA 1
ATOM 9373 C C . ASP B 1 388 ? -13.172 -32.531 -7.293 1 98.31 388 ASP B C 1
ATOM 9375 O O . ASP B 1 388 ? -13.297 -33.75 -7.316 1 98.31 388 ASP B O 1
ATOM 9379 N N . CYS B 1 389 ? -12.883 -31.844 -6.203 1 98.25 389 CYS B N 1
ATOM 9380 C CA . CYS B 1 389 ? -12.703 -32.531 -4.926 1 98.25 389 CYS B CA 1
ATOM 9381 C C . CYS B 1 389 ? -13.773 -32.094 -3.926 1 98.25 389 CYS B C 1
ATOM 9383 O O . CYS B 1 389 ? -14.344 -32.938 -3.227 1 98.25 389 CYS B O 1
ATOM 9385 N N . HIS B 1 390 ? -14.148 -30.844 -3.9 1 98.06 390 HIS B N 1
ATOM 9386 C CA . HIS B 1 390 ? -14.992 -30.312 -2.844 1 98.06 390 HIS B CA 1
ATOM 9387 C C . HIS B 1 390 ? -16.469 -30.453 -3.191 1 98.06 390 HIS B C 1
ATOM 9389 O O . HIS B 1 390 ? -17.328 -30.422 -2.307 1 98.06 390 HIS B O 1
ATOM 9395 N N . GLY B 1 391 ? -16.75 -30.609 -4.484 1 98.19 391 GLY B N 1
ATOM 9396 C CA . GLY B 1 391 ? -18.141 -30.656 -4.902 1 98.19 391 GLY B CA 1
ATOM 9397 C C . GLY B 1 391 ? -18.906 -29.375 -4.613 1 98.19 391 GLY B C 1
ATOM 9398 O O . GLY B 1 391 ? -18.359 -28.281 -4.75 1 98.19 391 GLY B O 1
ATOM 9399 N N . THR B 1 392 ? -20.188 -29.516 -4.465 1 97.88 392 THR B N 1
ATOM 9400 C CA . THR B 1 392 ? -21.094 -28.453 -4.078 1 97.88 392 THR B CA 1
ATOM 9401 C C . THR B 1 392 ? -21.938 -28.875 -2.879 1 97.88 392 THR B C 1
ATOM 9403 O O . THR B 1 392 ? -21.875 -30.016 -2.441 1 97.88 392 THR B O 1
ATOM 9406 N N . PRO B 1 393 ? -22.688 -27.953 -2.297 1 97.31 393 PRO B N 1
ATOM 9407 C CA . PRO B 1 393 ? -23.516 -28.328 -1.154 1 97.31 393 PRO B CA 1
ATOM 9408 C C . PRO B 1 393 ? -24.531 -29.422 -1.492 1 97.31 393 PRO B C 1
ATOM 9410 O O . PRO B 1 393 ? -24.938 -30.172 -0.609 1 97.31 393 PRO B O 1
ATOM 9413 N N . ASP B 1 394 ? -24.844 -29.594 -2.799 1 95.62 394 ASP B N 1
ATOM 9414 C CA . ASP B 1 394 ? -25.938 -30.484 -3.15 1 95.62 394 ASP B CA 1
ATOM 9415 C C . ASP B 1 394 ? -25.422 -31.688 -3.953 1 95.62 394 ASP B C 1
ATOM 9417 O O . ASP B 1 394 ? -26.141 -32.688 -4.125 1 95.62 394 ASP B O 1
ATOM 9421 N N . ARG B 1 395 ? -24.203 -31.594 -4.41 1 97.81 395 ARG B N 1
ATOM 9422 C CA . ARG B 1 395 ? -23.688 -32.656 -5.266 1 97.81 395 ARG B CA 1
ATOM 9423 C C . ARG B 1 395 ? -22.266 -33.031 -4.867 1 97.81 395 ARG B C 1
ATOM 9425 O O . ARG B 1 395 ? -21.438 -32.188 -4.605 1 97.81 395 ARG B O 1
ATOM 9432 N N . TYR B 1 396 ? -22.078 -34.375 -4.832 1 98.62 396 TYR B N 1
ATOM 9433 C CA . TYR B 1 396 ? -20.703 -34.844 -4.691 1 98.62 396 TYR B CA 1
ATOM 9434 C C . TYR B 1 396 ? -19.906 -34.625 -5.965 1 98.62 396 TYR B C 1
ATOM 9436 O O . TYR B 1 396 ? -20.469 -34.438 -7.043 1 98.62 396 TYR B O 1
ATOM 9444 N N . PRO B 1 397 ? -18.562 -34.594 -5.926 1 98.56 397 PRO B N 1
ATOM 9445 C CA . PRO B 1 397 ? -17.734 -34.375 -7.117 1 98.56 397 PRO B CA 1
ATOM 9446 C C . PRO B 1 397 ? -18.062 -35.312 -8.266 1 98.56 397 PRO B C 1
ATOM 9448 O O . PRO B 1 397 ? -18.141 -34.906 -9.422 1 98.56 397 PRO B O 1
ATOM 9451 N N . TRP B 1 398 ? -18.328 -36.625 -7.973 1 98.56 398 TRP B N 1
ATOM 9452 C CA . TRP B 1 398 ? -18.562 -37.625 -8.992 1 98.56 398 TRP B CA 1
ATOM 9453 C C . TRP B 1 398 ? -19.984 -37.531 -9.539 1 98.56 398 TRP B C 1
ATOM 9455 O O . TRP B 1 398 ? -20.344 -38.219 -10.5 1 98.56 398 TRP B O 1
ATOM 9465 N N . ASP B 1 399 ? -20.812 -36.656 -8.945 1 98.38 399 ASP B N 1
ATOM 9466 C CA . ASP B 1 399 ? -22.172 -36.406 -9.438 1 98.38 399 ASP B CA 1
ATOM 9467 C C . ASP B 1 399 ? -22.219 -35.188 -10.352 1 98.38 399 ASP B C 1
ATOM 9469 O O . ASP B 1 399 ? -23.234 -34.906 -10.961 1 98.38 399 ASP B O 1
ATOM 9473 N N . LEU B 1 400 ? -21.156 -34.438 -10.484 1 98.19 400 LEU B N 1
ATOM 9474 C CA . LEU B 1 400 ? -21.094 -33.219 -11.305 1 98.19 400 LEU B CA 1
ATOM 9475 C C . LEU B 1 400 ? -20.891 -33.562 -12.773 1 98.19 400 LEU B C 1
ATOM 9477 O O . LEU B 1 400 ? -20.234 -34.562 -13.094 1 98.19 400 LEU B O 1
ATOM 9481 N N . PRO B 1 401 ? -21.406 -32.781 -13.672 1 97.81 401 PRO B N 1
ATOM 9482 C CA . PRO B 1 401 ? -21.188 -33.031 -15.094 1 97.81 401 PRO B CA 1
ATOM 9483 C C . PRO B 1 401 ? -19.781 -32.625 -15.555 1 97.81 401 PRO B C 1
ATOM 9485 O O . PRO B 1 401 ? -19.109 -31.844 -14.883 1 97.81 401 PRO B O 1
ATOM 9488 N N . LEU B 1 402 ? -19.406 -33.188 -16.688 1 97 402 LEU B N 1
ATOM 9489 C CA . LEU B 1 402 ? -18.188 -32.75 -17.359 1 97 402 LEU B CA 1
ATOM 9490 C C . LEU B 1 402 ? -18.234 -31.234 -17.625 1 97 402 LEU B C 1
ATOM 9492 O O . LEU B 1 402 ? -19.25 -30.703 -18.062 1 97 402 LEU B O 1
ATOM 9496 N N . GLY B 1 403 ? -17.172 -30.547 -17.281 1 97.38 403 GLY B N 1
ATOM 9497 C CA . GLY B 1 403 ? -17.047 -29.141 -17.609 1 97.38 403 GLY B CA 1
ATOM 9498 C C . GLY B 1 403 ? -17.562 -28.234 -16.5 1 97.38 403 GLY B C 1
ATOM 9499 O O . GLY B 1 403 ? -17.484 -27 -16.609 1 97.38 403 GLY B O 1
ATOM 9500 N N . PHE B 1 404 ? -18.062 -28.828 -15.398 1 97 404 PHE B N 1
ATOM 9501 C CA . PHE B 1 404 ? -18.562 -27.984 -14.312 1 97 404 PHE B CA 1
ATOM 9502 C C . PHE B 1 404 ? -17.484 -27.047 -13.812 1 97 404 PHE B C 1
ATOM 9504 O O . PHE B 1 404 ? -16.391 -27.469 -13.453 1 97 404 PHE B O 1
ATOM 9511 N N . MET B 1 405 ? -17.734 -25.672 -13.844 1 96.88 405 MET B N 1
ATOM 9512 C CA . MET B 1 405 ? -16.891 -24.531 -13.469 1 96.88 405 MET B CA 1
ATOM 9513 C C . MET B 1 405 ? -15.797 -24.297 -14.5 1 96.88 405 MET B C 1
ATOM 9515 O O . MET B 1 405 ? -14.93 -23.438 -14.312 1 96.88 405 MET B O 1
ATOM 9519 N N . ASP B 1 406 ? -15.656 -25.078 -15.516 1 96.94 406 ASP B N 1
ATOM 9520 C CA . ASP B 1 406 ? -14.797 -24.953 -16.688 1 96.94 406 ASP B CA 1
ATOM 9521 C C . ASP B 1 406 ? -15.625 -24.797 -17.969 1 96.94 406 ASP B C 1
ATOM 9523 O O . ASP B 1 406 ? -15.266 -25.344 -19 1 96.94 406 ASP B O 1
ATOM 9527 N N . GLU B 1 407 ? -16.656 -24 -17.891 1 94.88 407 GLU B N 1
ATOM 9528 C CA . GLU B 1 407 ? -17.703 -23.984 -18.922 1 94.88 407 GLU B CA 1
ATOM 9529 C C . GLU B 1 407 ? -17.234 -23.203 -20.156 1 94.88 407 GLU B C 1
ATOM 9531 O O . GLU B 1 407 ? -17.609 -23.547 -21.281 1 94.88 407 GLU B O 1
ATOM 9536 N N . PHE B 1 408 ? -16.469 -22.156 -19.922 1 95.38 408 PHE B N 1
ATOM 9537 C CA . PHE B 1 408 ? -16.234 -21.156 -20.953 1 95.38 408 PHE B CA 1
ATOM 9538 C C . PHE B 1 408 ? -17.531 -20.703 -21.578 1 95.38 408 PHE B C 1
ATOM 9540 O O . PHE B 1 408 ? -17.641 -20.609 -22.812 1 95.38 408 PHE B O 1
ATOM 9547 N N . ALA B 1 409 ? -18.484 -20.547 -20.75 1 92.12 409 ALA B N 1
ATOM 9548 C CA . ALA B 1 409 ? -19.844 -20.094 -21.031 1 92.12 409 ALA B CA 1
ATOM 9549 C C . ALA B 1 409 ? -20.438 -19.359 -19.844 1 92.12 409 ALA B C 1
ATOM 9551 O O . ALA B 1 409 ? -19.969 -19.516 -18.719 1 92.12 409 ALA B O 1
ATOM 9552 N N . MET B 1 410 ? -21.547 -18.688 -20.094 1 90.25 410 MET B N 1
ATOM 9553 C CA . MET B 1 410 ? -22.141 -17.844 -19.062 1 90.25 410 MET B CA 1
ATOM 9554 C C . MET B 1 410 ? -23.172 -18.625 -18.25 1 90.25 410 MET B C 1
ATOM 9556 O O . MET B 1 410 ? -23.891 -18.031 -17.438 1 90.25 410 MET B O 1
ATOM 9560 N N . THR B 1 411 ? -23.25 -19.953 -18.516 1 93.06 411 THR B N 1
ATOM 9561 C CA . THR B 1 411 ? -24.172 -20.812 -17.781 1 93.06 411 THR B CA 1
ATOM 9562 C C . THR B 1 411 ? -23.469 -22.078 -17.312 1 93.06 411 THR B C 1
ATOM 9564 O O . THR B 1 411 ? -22.578 -22.609 -17.984 1 93.06 411 THR B O 1
ATOM 9567 N N . PRO B 1 412 ? -23.906 -22.578 -16.109 1 94.06 412 PRO B N 1
ATOM 9568 C CA . PRO B 1 412 ? -23.266 -23.797 -15.586 1 94.06 412 PRO B CA 1
ATOM 9569 C C . PRO B 1 412 ? -23.438 -25 -16.516 1 94.06 412 PRO B C 1
ATOM 9571 O O . PRO B 1 412 ? -24.469 -25.125 -17.172 1 94.06 412 PRO B O 1
ATOM 9574 N N . ALA B 1 413 ? -22.469 -25.859 -16.469 1 94.88 413 ALA B N 1
ATOM 9575 C CA . ALA B 1 413 ? -22.531 -27.109 -17.25 1 94.88 413 ALA B CA 1
ATOM 9576 C C . ALA B 1 413 ? -23.672 -28 -16.75 1 94.88 413 ALA B C 1
ATOM 9578 O O . ALA B 1 413 ? -23.938 -28.078 -15.547 1 94.88 413 ALA B O 1
ATOM 9579 N N . THR B 1 414 ? -24.297 -28.641 -17.719 1 93.81 414 THR B N 1
ATOM 9580 C CA . THR B 1 414 ? -25.344 -29.609 -17.422 1 93.81 414 THR B CA 1
ATOM 9581 C C . THR B 1 414 ? -25.016 -30.953 -18.078 1 93.81 414 THR B C 1
ATOM 9583 O O . THR B 1 414 ? -24.141 -31.047 -18.938 1 93.81 414 THR B O 1
ATOM 9586 N N . GLY B 1 415 ? -25.609 -32 -17.562 1 94.5 415 GLY B N 1
ATOM 9587 C CA . GLY B 1 415 ? -25.391 -33.312 -18.141 1 94.5 415 GLY B CA 1
ATOM 9588 C C . GLY B 1 415 ? -25.328 -34.406 -17.094 1 94.5 415 GLY B C 1
ATOM 9589 O O . GLY B 1 415 ? -25.703 -34.188 -15.938 1 94.5 415 GLY B O 1
ATOM 9590 N N . LYS B 1 416 ? -24.906 -35.531 -17.562 1 95.75 416 LYS B N 1
ATOM 9591 C CA . LYS B 1 416 ? -24.812 -36.688 -16.672 1 95.75 416 LYS B CA 1
ATOM 9592 C C . LYS B 1 416 ? -23.594 -36.594 -15.742 1 95.75 416 LYS B C 1
ATOM 9594 O O . LYS B 1 416 ? -22.609 -35.938 -16.078 1 95.75 416 LYS B O 1
ATOM 9599 N N . PRO B 1 417 ? -23.766 -37.188 -14.57 1 97.5 417 PRO B N 1
ATOM 9600 C CA . PRO B 1 417 ? -22.594 -37.25 -13.672 1 97.5 417 PRO B CA 1
ATOM 9601 C C . PRO B 1 417 ? -21.359 -37.844 -14.336 1 97.5 417 PRO B C 1
ATOM 9603 O O . PRO B 1 417 ? -21.484 -38.812 -15.102 1 97.5 417 PRO B O 1
ATOM 9606 N N . ARG B 1 418 ? -20.188 -37.312 -14.109 1 95.06 418 ARG B N 1
ATOM 9607 C CA . ARG B 1 418 ? -18.953 -37.781 -14.742 1 95.06 418 ARG B CA 1
ATOM 9608 C C . ARG B 1 418 ? -18.469 -39.062 -14.086 1 95.06 418 ARG B C 1
ATOM 9610 O O . ARG B 1 418 ? -17.719 -39.844 -14.688 1 95.06 418 ARG B O 1
ATOM 9617 N N . GLY B 1 419 ? -18.891 -39.312 -12.82 1 97.5 419 GLY B N 1
ATOM 9618 C CA . GLY B 1 419 ? -18.562 -40.562 -12.164 1 97.5 419 GLY B CA 1
ATOM 9619 C C . GLY B 1 419 ? -17.109 -40.656 -11.734 1 97.5 419 GLY B C 1
ATOM 9620 O O . GLY B 1 419 ? -16.516 -39.656 -11.336 1 97.5 419 GLY B O 1
ATOM 9621 N N . VAL B 1 420 ? -16.609 -41.938 -11.648 1 98.31 420 VAL B N 1
ATOM 9622 C CA . VAL B 1 420 ? -15.234 -42.281 -11.305 1 98.31 420 VAL B CA 1
ATOM 9623 C C . VAL B 1 420 ? -14.68 -43.25 -12.32 1 98.31 420 VAL B C 1
ATOM 9625 O O . VAL B 1 420 ? -15.406 -43.75 -13.188 1 98.31 420 VAL B O 1
ATOM 9628 N N . THR B 1 421 ? -13.398 -43.469 -12.281 1 98 421 THR B N 1
ATOM 9629 C CA . THR B 1 421 ? -12.766 -44.469 -13.117 1 98 421 THR B CA 1
ATOM 9630 C C . THR B 1 421 ? -11.711 -45.25 -12.328 1 98 421 THR B C 1
ATOM 9632 O O . THR B 1 421 ? -11.289 -44.812 -11.25 1 98 421 THR B O 1
ATOM 9635 N N . THR B 1 422 ? -11.367 -46.406 -12.773 1 96.69 422 THR B N 1
ATOM 9636 C CA . THR B 1 422 ? -10.32 -47.188 -12.117 1 96.69 422 THR B CA 1
ATOM 9637 C C . THR B 1 422 ? -9.086 -47.281 -13.016 1 96.69 422 THR B C 1
ATOM 9639 O O . THR B 1 422 ? -8.086 -47.906 -12.641 1 96.69 422 THR B O 1
ATOM 9642 N N . GLU B 1 423 ? -9.164 -46.719 -14.156 1 94.81 423 GLU B N 1
ATOM 9643 C CA . GLU B 1 423 ? -8.07 -46.781 -15.125 1 94.81 423 GLU B CA 1
ATOM 9644 C C . GLU B 1 423 ? -7.25 -45.5 -15.141 1 94.81 423 GLU B C 1
ATOM 9646 O O . GLU B 1 423 ? -7.77 -44.438 -15.445 1 94.81 423 GLU B O 1
ATOM 9651 N N . PRO B 1 424 ? -5.973 -45.594 -14.812 1 94.81 424 PRO B N 1
ATOM 9652 C CA . PRO B 1 424 ? -5.113 -44.438 -14.984 1 94.81 424 PRO B CA 1
ATOM 9653 C C . PRO B 1 424 ? -4.746 -44.188 -16.453 1 94.81 424 PRO B C 1
ATOM 9655 O O . PRO B 1 424 ? -5.098 -45 -17.328 1 94.81 424 PRO B O 1
ATOM 9658 N N . LEU B 1 425 ? -4.152 -43.094 -16.75 1 94.69 425 LEU B N 1
ATOM 9659 C CA . LEU B 1 425 ? -3.635 -42.844 -18.094 1 94.69 425 LEU B CA 1
ATOM 9660 C C . LEU B 1 425 ? -2.424 -43.719 -18.375 1 94.69 425 LEU B C 1
ATOM 9662 O O . LEU B 1 425 ? -1.676 -44.062 -17.469 1 94.69 425 LEU B O 1
ATOM 9666 N N . GLU B 1 426 ? -2.197 -43.969 -19.547 1 90.56 426 GLU B N 1
ATOM 9667 C CA . GLU B 1 426 ? -1.098 -44.844 -19.938 1 90.56 426 GLU B CA 1
ATOM 9668 C C . GLU B 1 426 ? 0.254 -44.219 -19.641 1 90.56 426 GLU B C 1
ATOM 9670 O O . GLU B 1 426 ? 1.159 -44.875 -19.125 1 90.56 426 GLU B O 1
ATOM 9675 N N . GLN B 1 427 ? 0.391 -43 -19.938 1 89 427 GLN B N 1
ATOM 9676 C CA . GLN B 1 427 ? 1.689 -42.344 -19.844 1 89 427 GLN B CA 1
ATOM 9677 C C . GLN B 1 427 ? 2.07 -42.062 -18.391 1 89 427 GLN B C 1
ATOM 9679 O O . GLN B 1 427 ? 3.195 -41.656 -18.109 1 89 427 GLN B O 1
ATOM 9684 N N . THR B 1 428 ? 1.166 -42.312 -17.438 1 92.88 428 THR B N 1
ATOM 9685 C CA . THR B 1 428 ? 1.463 -42 -16.047 1 92.88 428 THR B CA 1
ATOM 9686 C C . THR B 1 428 ? 1.789 -43.281 -15.281 1 92.88 428 THR B C 1
ATOM 9688 O O . THR B 1 428 ? 2.135 -43.25 -14.102 1 92.88 428 THR B O 1
ATOM 9691 N N . ARG B 1 429 ? 1.838 -44.344 -15.906 1 90.5 429 ARG B N 1
ATOM 9692 C CA . ARG B 1 429 ? 1.986 -45.656 -15.25 1 90.5 429 ARG B CA 1
ATOM 9693 C C . ARG B 1 429 ? 3.404 -45.844 -14.727 1 90.5 429 ARG B C 1
ATOM 9695 O O . ARG B 1 429 ? 3.645 -46.688 -13.859 1 90.5 429 ARG B O 1
ATOM 9702 N N . GLN B 1 430 ? 4.359 -45.094 -15.281 1 87.81 430 GLN B N 1
ATOM 9703 C CA . GLN B 1 430 ? 5.738 -45.156 -14.805 1 87.81 430 GLN B CA 1
ATOM 9704 C C . GLN B 1 430 ? 5.895 -44.469 -13.453 1 87.81 430 GLN B C 1
ATOM 9706 O O . GLN B 1 430 ? 6.891 -44.688 -12.758 1 87.81 430 GLN B O 1
ATOM 9711 N N . GLY B 1 431 ? 4.91 -43.688 -13.078 1 90.56 431 GLY B N 1
ATOM 9712 C CA . GLY B 1 431 ? 4.922 -43.031 -11.773 1 90.56 431 GLY B CA 1
ATOM 9713 C C . GLY B 1 431 ? 4.234 -43.844 -10.695 1 90.56 431 GLY B C 1
ATOM 9714 O O . GLY B 1 431 ? 4.074 -45.062 -10.844 1 90.56 431 GLY B O 1
ATOM 9715 N N . THR B 1 432 ? 3.932 -43.188 -9.602 1 94.38 432 THR B N 1
ATOM 9716 C CA . THR B 1 432 ? 3.246 -43.875 -8.516 1 94.38 432 THR B CA 1
ATOM 9717 C C . THR B 1 432 ? 1.801 -44.188 -8.891 1 94.38 432 THR B C 1
ATOM 9719 O O . THR B 1 432 ? 1.055 -43.312 -9.289 1 94.38 432 THR B O 1
ATOM 9722 N N . VAL B 1 433 ? 1.384 -45.375 -8.766 1 94.81 433 VAL B N 1
ATOM 9723 C CA . VAL B 1 433 ? 0.003 -45.781 -9 1 94.81 433 VAL B CA 1
ATOM 9724 C C . VAL B 1 433 ? -0.696 -46.031 -7.664 1 94.81 433 VAL B C 1
ATOM 9726 O O . VAL B 1 433 ? -0.269 -46.875 -6.883 1 94.81 433 VAL B O 1
ATOM 9729 N N . HIS B 1 434 ? -1.688 -45.344 -7.438 1 96.38 434 HIS B N 1
ATOM 9730 C CA . HIS B 1 434 ? -2.416 -45.469 -6.18 1 96.38 434 HIS B CA 1
ATOM 9731 C C . HIS B 1 434 ? -3.586 -46.438 -6.309 1 96.38 434 HIS B C 1
ATOM 9733 O O . HIS B 1 434 ? -4.145 -46.625 -7.398 1 96.38 434 HIS B O 1
ATOM 9739 N N . GLU B 1 435 ? -3.938 -47.094 -5.18 1 96.12 435 GLU B N 1
ATOM 9740 C CA . GLU B 1 435 ? -5.133 -47.906 -5.156 1 96.12 435 GLU B CA 1
ATOM 9741 C C . GLU B 1 435 ? -6.391 -47.094 -5.395 1 96.12 435 GLU B C 1
ATOM 9743 O O . GLU B 1 435 ? -6.645 -46.125 -4.68 1 96.12 435 GLU B O 1
ATOM 9748 N N . PRO B 1 436 ? -7.164 -47.406 -6.355 1 96.75 436 PRO B N 1
ATOM 9749 C CA . PRO B 1 436 ? -8.297 -46.562 -6.727 1 96.75 436 PRO B CA 1
ATOM 9750 C C . PRO B 1 436 ? -9.438 -46.625 -5.715 1 96.75 436 PRO B C 1
ATOM 9752 O O . PRO B 1 436 ? -10.289 -45.719 -5.691 1 96.75 436 PRO B O 1
ATOM 9755 N N . LEU B 1 437 ? -9.523 -47.781 -4.848 1 97.5 437 LEU B N 1
ATOM 9756 C CA . LEU B 1 437 ? -10.648 -47.969 -3.949 1 97.5 437 LEU B CA 1
ATOM 9757 C C . LEU B 1 437 ? -11.969 -47.938 -4.715 1 97.5 437 LEU B C 1
ATOM 9759 O O . LEU B 1 437 ? -12.188 -48.75 -5.621 1 97.5 437 LEU B O 1
ATOM 9763 N N . ASP B 1 438 ? -12.922 -46.875 -4.438 1 98.25 438 ASP B N 1
ATOM 9764 C CA . ASP B 1 438 ? -14.18 -46.781 -5.164 1 98.25 438 ASP B CA 1
ATOM 9765 C C . ASP B 1 438 ? -13.992 -46.125 -6.52 1 98.25 438 ASP B C 1
ATOM 9767 O O . ASP B 1 438 ? -14.938 -46 -7.297 1 98.25 438 ASP B O 1
ATOM 9771 N N . GLY B 1 439 ? -12.812 -45.688 -6.812 1 98.38 439 GLY B N 1
ATOM 9772 C CA . GLY B 1 439 ? -12.469 -45.125 -8.109 1 98.38 439 GLY B CA 1
ATOM 9773 C C . GLY B 1 439 ? -11.688 -43.844 -8 1 98.38 439 GLY B C 1
ATOM 9774 O O . GLY B 1 439 ? -11.852 -43.094 -7.039 1 98.38 439 GLY B O 1
ATOM 9775 N N . TYR B 1 440 ? -10.859 -43.562 -9.039 1 98.5 440 TYR B N 1
ATOM 9776 C CA . TYR B 1 440 ? -10.281 -42.25 -9.195 1 98.5 440 TYR B CA 1
ATOM 9777 C C . TYR B 1 440 ? -11.352 -41.219 -9.547 1 98.5 440 TYR B C 1
ATOM 9779 O O . TYR B 1 440 ? -12.242 -41.469 -10.359 1 98.5 440 TYR B O 1
ATOM 9787 N N . LEU B 1 441 ? -11.312 -40.062 -8.938 1 98.5 441 LEU B N 1
ATOM 9788 C CA . LEU B 1 441 ? -12.148 -38.969 -9.43 1 98.5 441 LEU B CA 1
ATOM 9789 C C . LEU B 1 441 ? -11.766 -38.594 -10.859 1 98.5 441 LEU B C 1
ATOM 9791 O O . LEU B 1 441 ? -10.711 -39 -11.352 1 98.5 441 LEU B O 1
ATOM 9795 N N . ILE B 1 442 ? -12.664 -37.906 -11.531 1 98.25 442 ILE B N 1
ATOM 9796 C CA . ILE B 1 442 ? -12.445 -37.438 -12.891 1 98.25 442 ILE B CA 1
ATOM 9797 C C . ILE B 1 442 ? -12.391 -35.906 -12.898 1 98.25 442 ILE B C 1
ATOM 9799 O O . ILE B 1 442 ? -13.234 -35.25 -12.289 1 98.25 442 ILE B O 1
ATOM 9803 N N . THR B 1 443 ? -11.414 -35.312 -13.539 1 98.25 443 THR B N 1
ATOM 9804 C CA . THR B 1 443 ? -11.258 -33.875 -13.609 1 98.25 443 THR B CA 1
ATOM 9805 C C . THR B 1 443 ? -12.391 -33.219 -14.406 1 98.25 443 THR B C 1
ATOM 9807 O O . THR B 1 443 ? -13.133 -33.938 -15.102 1 98.25 443 THR B O 1
ATOM 9810 N N . ALA B 1 444 ? -12.484 -31.953 -14.359 1 97.81 444 ALA B N 1
ATOM 9811 C CA . ALA B 1 444 ? -13.531 -31.219 -15.062 1 97.81 444 ALA B CA 1
ATOM 9812 C C . ALA B 1 444 ? -13.477 -31.469 -16.562 1 97.81 444 ALA B C 1
ATOM 9814 O O . ALA B 1 444 ? -14.484 -31.359 -17.25 1 97.81 444 ALA B O 1
ATOM 9815 N N . ARG B 1 445 ? -12.289 -31.891 -17.109 1 97.88 445 ARG B N 1
ATOM 9816 C CA . ARG B 1 445 ? -12.156 -32.031 -18.547 1 97.88 445 ARG B CA 1
ATOM 9817 C C . ARG B 1 445 ? -12.164 -33.5 -18.953 1 97.88 445 ARG B C 1
ATOM 9819 O O . ARG B 1 445 ? -12.062 -33.812 -20.141 1 97.88 445 ARG B O 1
ATOM 9826 N N . GLY B 1 446 ? -12.133 -34.406 -17.938 1 97.75 446 GLY B N 1
ATOM 9827 C CA . GLY B 1 446 ? -12.453 -35.781 -18.312 1 97.75 446 GLY B CA 1
ATOM 9828 C C . GLY B 1 446 ? -11.297 -36.75 -18.109 1 97.75 446 GLY B C 1
ATOM 9829 O O . GLY B 1 446 ? -11.406 -37.938 -18.422 1 97.75 446 GLY B O 1
ATOM 9830 N N . ASN B 1 447 ? -10.172 -36.375 -17.609 1 98.19 447 ASN B N 1
ATOM 9831 C CA . ASN B 1 447 ? -9.07 -37.281 -17.281 1 98.19 447 ASN B CA 1
ATOM 9832 C C . ASN B 1 447 ? -9.188 -37.812 -15.852 1 98.19 447 ASN B C 1
ATOM 9834 O O . ASN B 1 447 ? -9.797 -37.188 -14.992 1 98.19 447 ASN B O 1
ATOM 9838 N N . PRO B 1 448 ? -8.641 -39 -15.602 1 97.88 448 PRO B N 1
ATOM 9839 C CA . PRO B 1 448 ? -8.586 -39.438 -14.211 1 97.88 448 PRO B CA 1
ATOM 9840 C C . PRO B 1 448 ? -7.723 -38.531 -13.328 1 97.88 448 PRO B C 1
ATOM 9842 O O . PRO B 1 448 ? -6.641 -38.125 -13.742 1 97.88 448 PRO B O 1
ATOM 9845 N N . TYR B 1 449 ? -8.273 -38.156 -12.203 1 97.88 449 TYR B N 1
ATOM 9846 C CA . TYR B 1 449 ? -7.504 -37.531 -11.141 1 97.88 449 TYR B CA 1
ATOM 9847 C C . TYR B 1 449 ? -6.785 -38.562 -10.289 1 97.88 449 TYR B C 1
ATOM 9849 O O . TYR B 1 449 ? -7.203 -38.844 -9.156 1 97.88 449 TYR B O 1
ATOM 9857 N N . GLU B 1 450 ? -5.676 -38.969 -10.711 1 96.75 450 GLU B N 1
ATOM 9858 C CA . GLU B 1 450 ? -5.125 -40.312 -10.398 1 96.75 450 GLU B CA 1
ATOM 9859 C C . GLU B 1 450 ? -4.652 -40.375 -8.945 1 96.75 450 GLU B C 1
ATOM 9861 O O . GLU B 1 450 ? -4.449 -41.469 -8.406 1 96.75 450 GLU B O 1
ATOM 9866 N N . ASN B 1 451 ? -4.391 -39.219 -8.273 1 97.56 451 ASN B N 1
ATOM 9867 C CA . ASN B 1 451 ? -3.99 -39.25 -6.875 1 97.56 451 ASN B CA 1
ATOM 9868 C C . ASN B 1 451 ? -5.16 -38.906 -5.949 1 97.56 451 ASN B C 1
ATOM 9870 O O . ASN B 1 451 ? -4.977 -38.75 -4.742 1 97.56 451 ASN B O 1
ATOM 9874 N N . VAL B 1 452 ? -6.387 -38.688 -6.469 1 98.38 452 VAL B N 1
ATOM 9875 C CA . VAL B 1 452 ? -7.59 -38.375 -5.707 1 98.38 452 VAL B CA 1
ATOM 9876 C C . VAL B 1 452 ? -8.617 -39.5 -5.867 1 98.38 452 VAL B C 1
ATOM 9878 O O . VAL B 1 452 ? -9.156 -39.688 -6.957 1 98.38 452 VAL B O 1
ATOM 9881 N N . VAL B 1 453 ? -8.969 -40.156 -4.773 1 98.38 453 VAL B N 1
ATOM 9882 C CA . VAL B 1 453 ? -9.797 -41.375 -4.879 1 98.38 453 VAL B CA 1
ATOM 9883 C C . VAL B 1 453 ? -11.039 -41.219 -4.004 1 98.38 453 VAL B C 1
ATOM 9885 O O . VAL B 1 453 ? -10.992 -40.562 -2.961 1 98.38 453 VAL B O 1
ATOM 9888 N N . ARG B 1 454 ? -12.07 -41.781 -4.488 1 98.69 454 ARG B N 1
ATOM 9889 C CA . ARG B 1 454 ? -13.312 -41.844 -3.723 1 98.69 454 ARG B CA 1
ATOM 9890 C C . ARG B 1 454 ? -13.281 -43 -2.719 1 98.69 454 ARG B C 1
ATOM 9892 O O . ARG B 1 454 ? -12.875 -44.125 -3.053 1 98.69 454 ARG B O 1
ATOM 9899 N N . ASP B 1 455 ? -13.578 -42.781 -1.509 1 98.56 455 ASP B N 1
ATOM 9900 C CA . ASP B 1 455 ? -13.812 -43.781 -0.458 1 98.56 455 ASP B CA 1
ATOM 9901 C C . ASP B 1 455 ? -15.156 -43.531 0.235 1 98.56 455 ASP B C 1
ATOM 9903 O O . ASP B 1 455 ? -15.219 -42.781 1.22 1 98.56 455 ASP B O 1
ATOM 9907 N N . GLY B 1 456 ? -16.203 -44.188 -0.185 1 98.19 456 GLY B N 1
ATOM 9908 C CA . GLY B 1 456 ? -17.547 -43.875 0.276 1 98.19 456 GLY B CA 1
ATOM 9909 C C . GLY B 1 456 ? -18 -42.469 -0.151 1 98.19 456 GLY B C 1
ATOM 9910 O O . GLY B 1 456 ? -17.953 -42.156 -1.337 1 98.19 456 GLY B O 1
ATOM 9911 N N . ASN B 1 457 ? -18.422 -41.75 0.797 1 98.25 457 ASN B N 1
ATOM 9912 C CA . ASN B 1 457 ? -18.859 -40.406 0.535 1 98.25 457 ASN B CA 1
ATOM 9913 C C . ASN B 1 457 ? -17.75 -39.375 0.884 1 98.25 457 ASN B C 1
ATOM 9915 O O . ASN B 1 457 ? -18.031 -38.219 1.105 1 98.25 457 ASN B O 1
ATOM 9919 N N . GLU B 1 458 ? -16.531 -39.875 0.969 1 98.44 458 GLU B N 1
ATOM 9920 C CA . GLU B 1 458 ? -15.375 -39.031 1.23 1 98.44 458 GLU B CA 1
ATOM 9921 C C . GLU B 1 458 ? -14.305 -39.219 0.157 1 98.44 458 GLU B C 1
ATOM 9923 O O . GLU B 1 458 ? -14.484 -40 -0.776 1 98.44 458 GLU B O 1
ATOM 9928 N N . ILE B 1 459 ? -13.266 -38.375 0.263 1 98.19 459 ILE B N 1
ATOM 9929 C CA . ILE B 1 459 ? -12.172 -38.469 -0.699 1 98.19 459 ILE B CA 1
ATOM 9930 C C . ILE B 1 459 ? -10.836 -38.562 0.04 1 98.19 459 ILE B C 1
ATOM 9932 O O . ILE B 1 459 ? -10.711 -38.094 1.169 1 98.19 459 ILE B O 1
ATOM 9936 N N . ILE B 1 460 ? -9.945 -39.219 -0.53 1 98.62 460 ILE B N 1
ATOM 9937 C CA . ILE B 1 460 ? -8.57 -39.281 -0.058 1 98.62 460 ILE B CA 1
ATOM 9938 C C . ILE B 1 460 ? -7.641 -38.688 -1.123 1 98.62 460 ILE B C 1
ATOM 9940 O O . ILE B 1 460 ? -7.652 -39.156 -2.273 1 98.62 460 ILE B O 1
ATOM 9944 N N . VAL B 1 461 ? -6.863 -37.719 -0.822 1 98.56 461 VAL B N 1
ATOM 9945 C CA . VAL B 1 461 ? -5.82 -37.188 -1.681 1 98.56 461 VAL B CA 1
ATOM 9946 C C . VAL B 1 461 ? -4.465 -37.781 -1.29 1 98.56 461 VAL B C 1
ATOM 9948 O O . VAL B 1 461 ? -3.961 -37.5 -0.195 1 98.56 461 VAL B O 1
ATOM 9951 N N . HIS B 1 462 ? -3.928 -38.594 -2.152 1 98.44 462 HIS B N 1
ATOM 9952 C CA . HIS B 1 462 ? -2.578 -39.094 -1.962 1 98.44 462 HIS B CA 1
ATOM 9953 C C . HIS B 1 462 ? -1.529 -38.094 -2.412 1 98.44 462 HIS B C 1
ATOM 9955 O O . HIS B 1 462 ? -1.27 -37.938 -3.609 1 98.44 462 HIS B O 1
ATOM 9961 N N . THR B 1 463 ? -0.862 -37.469 -1.469 1 98.31 463 THR B N 1
ATOM 9962 C CA . THR B 1 463 ? 0.093 -36.438 -1.817 1 98.31 463 THR B CA 1
ATOM 9963 C C . THR B 1 463 ? 1.424 -37.031 -2.256 1 98.31 463 THR B C 1
ATOM 9965 O O . THR B 1 463 ? 1.806 -38.094 -1.787 1 98.31 463 THR B O 1
ATOM 9968 N N . ALA B 1 464 ? 2.133 -36.344 -3.121 1 98.06 464 ALA B N 1
ATOM 9969 C CA . ALA B 1 464 ? 3.443 -36.812 -3.592 1 98.06 464 ALA B CA 1
ATOM 9970 C C . ALA B 1 464 ? 4.457 -36.812 -2.451 1 98.06 464 ALA B C 1
ATOM 9972 O O . ALA B 1 464 ? 5.406 -37.594 -2.467 1 98.06 464 ALA B O 1
ATOM 9973 N N . ALA B 1 465 ? 4.184 -36 -1.446 1 97.56 465 ALA B N 1
ATOM 9974 C CA . ALA B 1 465 ? 5.105 -35.906 -0.318 1 97.56 465 ALA B CA 1
ATOM 9975 C C . ALA B 1 465 ? 4.863 -37.031 0.687 1 97.56 465 ALA B C 1
ATOM 9977 O O . ALA B 1 465 ? 5.617 -37.188 1.649 1 97.56 465 ALA B O 1
ATOM 9978 N N . GLY B 1 466 ? 3.785 -37.812 0.532 1 96.75 466 GLY B N 1
ATOM 9979 C CA . GLY B 1 466 ? 3.654 -39.031 1.319 1 96.75 466 GLY B CA 1
ATOM 9980 C C . GLY B 1 466 ? 2.42 -39.031 2.201 1 96.75 466 GLY B C 1
ATOM 9981 O O . GLY B 1 466 ? 1.98 -40.094 2.652 1 96.75 466 GLY B O 1
ATOM 9982 N N . LYS B 1 467 ? 1.815 -37.906 2.385 1 96.44 467 LYS B N 1
ATOM 9983 C CA . LYS B 1 467 ? 0.639 -37.844 3.246 1 96.44 467 LYS B CA 1
ATOM 9984 C C . LYS B 1 467 ? -0.625 -38.25 2.492 1 96.44 467 LYS B C 1
ATOM 9986 O O . LYS B 1 467 ? -0.78 -37.906 1.312 1 96.44 467 LYS B O 1
ATOM 9991 N N . ASP B 1 468 ? -1.499 -39 3.162 1 98.19 468 ASP B N 1
ATOM 9992 C CA . ASP B 1 468 ? -2.857 -39.25 2.688 1 98.19 468 ASP B CA 1
ATOM 9993 C C . ASP B 1 468 ? -3.859 -38.344 3.412 1 98.19 468 ASP B C 1
ATOM 9995 O O . ASP B 1 468 ? -4.137 -38.531 4.598 1 98.19 468 ASP B O 1
ATOM 9999 N N . ILE B 1 469 ? -4.402 -37.406 2.697 1 98.25 469 ILE B N 1
ATOM 10000 C CA . ILE B 1 469 ? -5.312 -36.438 3.299 1 98.25 469 ILE B CA 1
ATOM 10001 C C . ILE B 1 469 ? -6.758 -36.844 3.037 1 98.25 469 ILE B C 1
ATOM 10003 O O . ILE B 1 469 ? -7.211 -36.875 1.891 1 98.25 469 ILE B O 1
ATOM 10007 N N . ARG B 1 470 ? -7.434 -37.219 4.094 1 98 470 ARG B N 1
ATOM 10008 C CA . ARG B 1 470 ? -8.859 -37.5 3.99 1 98 470 ARG B CA 1
ATOM 10009 C C . ARG B 1 470 ? -9.68 -36.219 4.117 1 98 470 ARG B C 1
ATOM 10011 O O . ARG B 1 470 ? -9.445 -35.406 5.012 1 98 470 ARG B O 1
ATOM 10018 N N . MET B 1 471 ? -10.594 -36 3.213 1 96.44 471 MET B N 1
ATOM 10019 C CA . MET B 1 471 ? -11.406 -34.781 3.26 1 96.44 471 MET B CA 1
ATOM 10020 C C . MET B 1 471 ? -12.875 -35.094 2.992 1 96.44 471 MET B C 1
ATOM 10022 O O . MET B 1 471 ? -13.188 -36.094 2.328 1 96.44 471 MET B O 1
ATOM 10026 N N . GLN B 1 472 ? -13.703 -34.281 3.57 1 97.94 472 GLN B N 1
ATOM 10027 C CA . GLN B 1 472 ? -15.141 -34.375 3.375 1 97.94 472 GLN B CA 1
ATOM 10028 C C . GLN B 1 472 ? -15.625 -33.375 2.338 1 97.94 472 GLN B C 1
ATOM 10030 O O . GLN B 1 472 ? -15.398 -32.156 2.48 1 97.94 472 GLN B O 1
ATOM 10035 N N . PRO B 1 473 ? -16.344 -33.844 1.231 1 98.44 473 PRO B N 1
ATOM 10036 C CA . PRO B 1 473 ? -16.938 -32.906 0.276 1 98.44 473 PRO B CA 1
ATOM 10037 C C . PRO B 1 473 ? -18.047 -32.031 0.9 1 98.44 473 PRO B C 1
ATOM 10039 O O . PRO B 1 473 ? -18.562 -32.375 1.966 1 98.44 473 PRO B O 1
ATOM 10042 N N . LEU B 1 474 ? -18.453 -31.016 0.258 1 98.12 474 LEU B N 1
ATOM 10043 C CA . LEU B 1 474 ? -19.375 -30.016 0.777 1 98.12 474 LEU B CA 1
ATOM 10044 C C . LEU B 1 474 ? -20.734 -30.641 1.076 1 98.12 474 LEU B C 1
ATOM 10046 O O . LEU B 1 474 ? -21.359 -30.312 2.084 1 98.12 474 LEU B O 1
ATOM 10050 N N . LYS B 1 475 ? -21.203 -31.484 0.174 1 98.44 475 LYS B N 1
ATOM 10051 C CA . LYS B 1 475 ? -22.516 -32.094 0.386 1 98.44 475 LYS B CA 1
ATOM 10052 C C . LYS B 1 475 ? -22.578 -32.812 1.736 1 98.44 475 LYS B C 1
ATOM 10054 O O . LYS B 1 475 ? -23.578 -32.688 2.455 1 98.44 475 LYS B O 1
ATOM 10059 N N . LYS B 1 476 ? -21.562 -33.594 2.023 1 98.56 476 LYS B N 1
ATOM 10060 C CA . LYS B 1 476 ? -21.516 -34.281 3.311 1 98.56 476 LYS B CA 1
ATOM 10061 C C . LYS B 1 476 ? -21.422 -33.281 4.465 1 98.56 476 LYS B C 1
ATOM 10063 O O . LYS B 1 476 ? -22.078 -33.438 5.488 1 98.56 476 LYS B O 1
ATOM 10068 N N . LEU B 1 477 ? -20.562 -32.281 4.383 1 98.25 477 LEU B N 1
ATOM 10069 C CA . LEU B 1 477 ? -20.438 -31.25 5.418 1 98.25 477 LEU B CA 1
ATOM 10070 C C . LEU B 1 477 ? -21.781 -30.594 5.695 1 98.25 477 LEU B C 1
ATOM 10072 O O . LEU B 1 477 ? -22.109 -30.297 6.848 1 98.25 477 LEU B O 1
ATOM 10076 N N . PHE B 1 478 ? -22.516 -30.266 4.625 1 97.31 478 PHE B N 1
ATOM 10077 C CA . PHE B 1 478 ? -23.828 -29.656 4.77 1 97.31 478 PHE B CA 1
ATOM 10078 C C . PHE B 1 478 ? -24.797 -30.625 5.441 1 97.31 478 PHE B C 1
ATOM 10080 O O . PHE B 1 478 ? -25.562 -30.234 6.332 1 97.31 478 PHE B O 1
ATOM 10087 N N . ALA B 1 479 ? -24.75 -31.891 5.039 1 97.44 479 ALA B N 1
ATOM 10088 C CA . ALA B 1 479 ? -25.625 -32.906 5.629 1 97.44 479 ALA B CA 1
ATOM 10089 C C . ALA B 1 479 ? -25.344 -33.062 7.121 1 97.44 479 ALA B C 1
ATOM 10091 O O . ALA B 1 479 ? -26.266 -33.312 7.902 1 97.44 479 ALA B O 1
ATOM 10092 N N . GLU B 1 480 ? -24.141 -32.906 7.438 1 98 480 GLU B N 1
ATOM 10093 C CA . GLU B 1 480 ? -23.734 -33.094 8.828 1 98 480 GLU B CA 1
ATOM 10094 C C . GLU B 1 480 ? -23.766 -31.766 9.586 1 98 480 GLU B C 1
ATOM 10096 O O . GLU B 1 480 ? -23.344 -31.688 10.75 1 98 480 GLU B O 1
ATOM 10101 N N . LYS B 1 481 ? -24.156 -30.609 9.039 1 97.12 481 LYS B N 1
ATOM 10102 C CA . LYS B 1 481 ? -24.312 -29.281 9.633 1 97.12 481 LYS B CA 1
ATOM 10103 C C . LYS B 1 481 ? -22.984 -28.781 10.188 1 97.12 481 LYS B C 1
ATOM 10105 O O . LYS B 1 481 ? -22.938 -28.281 11.32 1 97.12 481 LYS B O 1
ATOM 10110 N N . LYS B 1 482 ? -21.969 -29 9.445 1 97.12 482 LYS B N 1
ATOM 10111 C CA . LYS B 1 482 ? -20.641 -28.594 9.867 1 97.12 482 LYS B CA 1
ATOM 10112 C C . LYS B 1 482 ? -20.203 -27.297 9.172 1 97.12 482 LYS B C 1
ATOM 10114 O O . LYS B 1 482 ? -19.047 -26.906 9.258 1 97.12 482 LYS B O 1
ATOM 10119 N N . VAL B 1 483 ? -21.078 -26.656 8.477 1 96.44 483 VAL B N 1
ATOM 10120 C CA . VAL B 1 483 ? -20.812 -25.391 7.789 1 96.44 483 VAL B CA 1
ATOM 10121 C C . VAL B 1 483 ? -21.422 -24.234 8.586 1 96.44 483 VAL B C 1
ATOM 10123 O O . VAL B 1 483 ? -22.516 -24.359 9.141 1 96.44 483 VAL B O 1
ATOM 10126 N N . SER B 1 484 ? -20.672 -23.125 8.695 1 94.5 484 SER B N 1
ATOM 10127 C CA . SER B 1 484 ? -21.156 -21.953 9.43 1 94.5 484 SER B CA 1
ATOM 10128 C C . SER B 1 484 ? -22.422 -21.391 8.805 1 94.5 484 SER B C 1
ATOM 10130 O O . SER B 1 484 ? -22.719 -21.656 7.637 1 94.5 484 SER B O 1
ATOM 10132 N N . GLN B 1 485 ? -23.188 -20.609 9.57 1 93.25 485 GLN B N 1
ATOM 10133 C CA . GLN B 1 485 ? -24.422 -19.984 9.078 1 93.25 485 GLN B CA 1
ATOM 10134 C C . GLN B 1 485 ? -24.125 -19.094 7.875 1 93.25 485 GLN B C 1
ATOM 10136 O O . GLN B 1 485 ? -24.875 -19.078 6.902 1 93.25 485 GLN B O 1
ATOM 10141 N N . LYS B 1 486 ? -23.078 -18.344 7.965 1 93.81 486 LYS B N 1
ATOM 10142 C CA . LYS B 1 486 ? -22.656 -17.516 6.844 1 93.81 486 LYS B CA 1
ATOM 10143 C C . LYS B 1 486 ? -22.391 -18.359 5.598 1 93.81 486 LYS B C 1
ATOM 10145 O O . LYS B 1 486 ? -22.734 -17.953 4.488 1 93.81 486 LYS B O 1
ATOM 10150 N N . GLY B 1 487 ? -21.75 -19.484 5.809 1 95.44 487 GLY B N 1
ATOM 10151 C CA . GLY B 1 487 ? -21.469 -20.391 4.707 1 95.44 487 GLY B CA 1
ATOM 10152 C C . GLY B 1 487 ? -22.719 -20.969 4.082 1 95.44 487 GLY B C 1
ATOM 10153 O O . GLY B 1 487 ? -22.812 -21.094 2.857 1 95.44 487 GLY B O 1
ATOM 10154 N N . VAL B 1 488 ? -23.719 -21.312 4.934 1 96.06 488 VAL B N 1
ATOM 10155 C CA . VAL B 1 488 ? -24.984 -21.859 4.449 1 96.06 488 VAL B CA 1
ATOM 10156 C C . VAL B 1 488 ? -25.703 -20.828 3.592 1 96.06 488 VAL B C 1
ATOM 10158 O O . VAL B 1 488 ? -26.203 -21.141 2.51 1 96.06 488 VAL B O 1
ATOM 10161 N N . VAL B 1 489 ? -25.719 -19.578 4.066 1 95.69 489 VAL B N 1
ATOM 10162 C CA . VAL B 1 489 ? -26.375 -18.5 3.326 1 95.69 489 VAL B CA 1
ATOM 10163 C C . VAL B 1 489 ? -25.656 -18.281 1.994 1 95.69 489 VAL B C 1
ATOM 10165 O O . VAL B 1 489 ? -26.297 -18.219 0.942 1 95.69 489 VAL B O 1
ATOM 10168 N N . ALA B 1 490 ? -24.328 -18.25 2.01 1 95.88 490 ALA B N 1
ATOM 10169 C CA . ALA B 1 490 ? -23.547 -17.859 0.84 1 95.88 490 ALA B CA 1
ATOM 10170 C C . ALA B 1 490 ? -23.516 -18.984 -0.193 1 95.88 490 ALA B C 1
ATOM 10172 O O . ALA B 1 490 ? -23.641 -18.734 -1.395 1 95.88 490 ALA B O 1
ATOM 10173 N N . MET B 1 491 ? -23.375 -20.25 0.224 1 95.88 491 MET B N 1
ATOM 10174 C CA . MET B 1 491 ? -23.109 -21.344 -0.712 1 95.88 491 MET B CA 1
ATOM 10175 C C . MET B 1 491 ? -24.406 -22.047 -1.113 1 95.88 491 MET B C 1
ATOM 10177 O O . MET B 1 491 ? -24.469 -22.672 -2.172 1 95.88 491 MET B O 1
ATOM 10181 N N . GLN B 1 492 ? -25.406 -21.969 -0.28 1 93.69 492 GLN B N 1
ATOM 10182 C CA . GLN B 1 492 ? -26.625 -22.688 -0.573 1 93.69 492 GLN B CA 1
ATOM 10183 C C . GLN B 1 492 ? -27.828 -21.734 -0.662 1 93.69 492 GLN B C 1
ATOM 10185 O O . GLN B 1 492 ? -28.656 -21.875 -1.552 1 93.69 492 GLN B O 1
ATOM 10190 N N . GLY B 1 493 ? -27.922 -20.766 0.211 1 92.62 493 GLY B N 1
ATOM 10191 C CA . GLY B 1 493 ? -29.047 -19.844 0.251 1 92.62 493 GLY B CA 1
ATOM 10192 C C . GLY B 1 493 ? -29.141 -18.953 -0.98 1 92.62 493 GLY B C 1
ATOM 10193 O O . GLY B 1 493 ? -30.234 -18.703 -1.481 1 92.62 493 GLY B O 1
ATOM 10194 N N . VAL B 1 494 ? -27.984 -18.5 -1.418 1 93.44 494 VAL B N 1
ATOM 10195 C CA . VAL B 1 494 ? -27.938 -17.672 -2.617 1 93.44 494 VAL B CA 1
ATOM 10196 C C . VAL B 1 494 ? -27.406 -18.484 -3.789 1 93.44 494 VAL B C 1
ATOM 10198 O O . VAL B 1 494 ? -26.188 -18.531 -4.027 1 93.44 494 VAL B O 1
ATOM 10201 N N . ALA B 1 495 ? -28.203 -18.984 -4.621 1 90.5 495 ALA B N 1
ATOM 10202 C CA . ALA B 1 495 ? -27.828 -19.891 -5.699 1 90.5 495 ALA B CA 1
ATOM 10203 C C . ALA B 1 495 ? -26.875 -19.219 -6.68 1 90.5 495 ALA B C 1
ATOM 10205 O O . ALA B 1 495 ? -25.984 -19.875 -7.246 1 90.5 495 ALA B O 1
ATOM 10206 N N . GLY B 1 496 ? -27.062 -17.938 -6.84 1 92.56 496 GLY B N 1
ATOM 10207 C CA . GLY B 1 496 ? -26.25 -17.203 -7.789 1 92.56 496 GLY B CA 1
ATOM 10208 C C . GLY B 1 496 ? -24.766 -17.25 -7.477 1 92.56 496 GLY B C 1
ATOM 10209 O O . GLY B 1 496 ? -23.938 -17.141 -8.375 1 92.56 496 GLY B O 1
ATOM 10210 N N . HIS B 1 497 ? -24.391 -17.453 -6.23 1 95.31 497 HIS B N 1
ATOM 10211 C CA . HIS B 1 497 ? -22.984 -17.5 -5.852 1 95.31 497 HIS B CA 1
ATOM 10212 C C . HIS B 1 497 ? -22.297 -18.719 -6.469 1 95.31 497 HIS B C 1
ATOM 10214 O O . HIS B 1 497 ? -21.266 -18.594 -7.133 1 95.31 497 HIS B O 1
ATOM 10220 N N . LEU B 1 498 ? -22.828 -19.875 -6.438 1 93.75 498 LEU B N 1
ATOM 10221 C CA . LEU B 1 498 ? -22.203 -21.078 -6.961 1 93.75 498 LEU B CA 1
ATOM 10222 C C . LEU B 1 498 ? -22.391 -21.188 -8.469 1 93.75 498 LEU B C 1
ATOM 10224 O O . LEU B 1 498 ? -21.594 -21.812 -9.164 1 93.75 498 LEU B O 1
ATOM 10228 N N . GLU B 1 499 ? -23.406 -20.516 -8.93 1 94.56 499 GLU B N 1
ATOM 10229 C CA . GLU B 1 499 ? -23.703 -20.594 -10.359 1 94.56 499 GLU B CA 1
ATOM 10230 C C . GLU B 1 499 ? -22.797 -19.656 -11.156 1 94.56 499 GLU B C 1
ATOM 10232 O O . GLU B 1 499 ? -22.469 -19.938 -12.312 1 94.56 499 GLU B O 1
ATOM 10237 N N . ARG B 1 500 ? -22.344 -18.609 -10.492 1 96.31 500 ARG B N 1
ATOM 10238 C CA . ARG B 1 500 ? -21.734 -17.562 -11.297 1 96.31 500 ARG B CA 1
ATOM 10239 C C . ARG B 1 500 ? -20.328 -17.234 -10.789 1 96.31 500 ARG B C 1
ATOM 10241 O O . ARG B 1 500 ? -19.562 -16.531 -11.453 1 96.31 500 ARG B O 1
ATOM 10248 N N . MET B 1 501 ? -19.922 -17.781 -9.68 1 97.12 501 MET B N 1
ATOM 10249 C CA . MET B 1 501 ? -18.656 -17.359 -9.102 1 97.12 501 MET B CA 1
ATOM 10250 C C . MET B 1 501 ? -17.688 -18.531 -8.977 1 97.12 501 MET B C 1
ATOM 10252 O O . MET B 1 501 ? -18.125 -19.672 -8.828 1 97.12 501 MET B O 1
ATOM 10256 N N . GLU B 1 502 ? -16.469 -18.234 -9.078 1 97.5 502 GLU B N 1
ATOM 10257 C CA . GLU B 1 502 ? -15.453 -19.188 -8.641 1 97.5 502 GLU B CA 1
ATOM 10258 C C . GLU B 1 502 ? -15.438 -19.312 -7.117 1 97.5 502 GLU B C 1
ATOM 10260 O O . GLU B 1 502 ? -15.781 -18.359 -6.406 1 97.5 502 GLU B O 1
ATOM 10265 N N . CYS B 1 503 ? -15.031 -20.438 -6.602 1 97.19 503 CYS B N 1
ATOM 10266 C CA . CYS B 1 503 ? -14.938 -20.641 -5.16 1 97.19 503 CYS B CA 1
ATOM 10267 C C . CYS B 1 503 ? -13.961 -19.656 -4.531 1 97.19 503 CYS B C 1
ATOM 10269 O O . CYS B 1 503 ? -14.227 -19.125 -3.453 1 97.19 503 CYS B O 1
ATOM 10271 N N . TYR B 1 504 ? -12.812 -19.422 -5.211 1 97.25 504 TYR B N 1
ATOM 10272 C CA . TYR B 1 504 ? -11.742 -18.594 -4.676 1 97.25 504 TYR B CA 1
ATOM 10273 C C . TYR B 1 504 ? -12.109 -17.109 -4.738 1 97.25 504 TYR B C 1
ATOM 10275 O O . TYR B 1 504 ? -11.359 -16.266 -4.25 1 97.25 504 TYR B O 1
ATOM 10283 N N . THR B 1 505 ? -13.258 -16.719 -5.285 1 97.5 505 THR B N 1
ATOM 10284 C CA . THR B 1 505 ? -13.75 -15.352 -5.188 1 97.5 505 THR B CA 1
ATOM 10285 C C . THR B 1 505 ? -13.977 -14.969 -3.729 1 97.5 505 THR B C 1
ATOM 10287 O O . THR B 1 505 ? -13.656 -13.844 -3.322 1 97.5 505 THR B O 1
ATOM 10290 N N . CYS B 1 506 ? -14.477 -15.922 -2.945 1 96.19 506 CYS B N 1
ATOM 10291 C CA . CYS B 1 506 ? -14.719 -15.688 -1.526 1 96.19 506 CYS B CA 1
ATOM 10292 C C . CYS B 1 506 ? -13.562 -16.219 -0.681 1 96.19 506 CYS B C 1
ATOM 10294 O O . CYS B 1 506 ? -13.227 -15.625 0.348 1 96.19 506 CYS B O 1
ATOM 10296 N N . HIS B 1 507 ? -12.953 -17.266 -1.107 1 96.81 507 HIS B N 1
ATOM 10297 C CA . HIS B 1 507 ? -12.023 -18 -0.252 1 96.81 507 HIS B CA 1
ATOM 10298 C C . HIS B 1 507 ? -10.594 -17.5 -0.451 1 96.81 507 HIS B C 1
ATOM 10300 O O . HIS B 1 507 ? -9.648 -18.062 0.104 1 96.81 507 HIS B O 1
ATOM 10306 N N . SER B 1 508 ? -10.375 -16.469 -1.248 1 94.56 508 SER B N 1
ATOM 10307 C CA . SER B 1 508 ? -9.078 -15.805 -1.341 1 94.56 508 SER B CA 1
ATOM 10308 C C . SER B 1 508 ? -9.109 -14.422 -0.703 1 94.56 508 SER B C 1
ATOM 10310 O O . SER B 1 508 ? -9.695 -13.492 -1.262 1 94.56 508 SER B O 1
ATOM 10312 N N . SER B 1 509 ? -8.453 -14.266 0.436 1 83.69 509 SER B N 1
ATOM 10313 C CA . SER B 1 509 ? -8.578 -13.047 1.234 1 83.69 509 SER B CA 1
ATOM 10314 C C . SER B 1 509 ? -7.598 -11.977 0.771 1 83.69 509 SER B C 1
ATOM 10316 O O . SER B 1 509 ? -7.75 -10.805 1.111 1 83.69 509 SER B O 1
ATOM 10318 N N . TRP B 1 510 ? -6.531 -12.406 0.041 1 95.38 510 TRP B N 1
ATOM 10319 C CA . TRP B 1 510 ? -5.578 -11.422 -0.452 1 95.38 510 TRP B CA 1
ATOM 10320 C C . TRP B 1 510 ? -4.938 -11.883 -1.756 1 95.38 510 TRP B C 1
ATOM 10322 O O . TRP B 1 510 ? -5.012 -13.062 -2.105 1 95.38 510 TRP B O 1
ATOM 10332 N N . THR B 1 511 ? -4.5 -11.047 -2.547 1 96.38 511 THR B N 1
ATOM 10333 C CA . THR B 1 511 ? -3.699 -11.258 -3.748 1 96.38 511 THR B CA 1
ATOM 10334 C C . THR B 1 511 ? -2.74 -10.086 -3.967 1 96.38 511 THR B C 1
ATOM 10336 O O . THR B 1 511 ? -3.055 -8.945 -3.631 1 96.38 511 THR B O 1
ATOM 10339 N N . PRO B 1 512 ? -1.508 -10.344 -4.391 1 96.75 512 PRO B N 1
ATOM 10340 C CA . PRO B 1 512 ? -0.634 -9.219 -4.723 1 96.75 512 PRO B CA 1
ATOM 10341 C C . PRO B 1 512 ? -1.235 -8.289 -5.781 1 96.75 512 PRO B C 1
ATOM 10343 O O . PRO B 1 512 ? -1.665 -8.758 -6.84 1 96.75 512 PRO B O 1
ATOM 10346 N N . GLN B 1 513 ? -1.328 -7.055 -5.473 1 96.75 513 GLN B N 1
ATOM 10347 C CA . GLN B 1 513 ? -1.839 -6.035 -6.383 1 96.75 513 GLN B CA 1
ATOM 10348 C C . GLN B 1 513 ? -0.798 -4.945 -6.625 1 96.75 513 GLN B C 1
ATOM 10350 O O . GLN B 1 513 ? -0.644 -4.031 -5.809 1 96.75 513 GLN B O 1
ATOM 10355 N N . CYS B 1 514 ? -0.117 -5.027 -7.703 1 96.31 514 CYS B N 1
ATOM 10356 C CA . CYS B 1 514 ? 0.892 -4.043 -8.07 1 96.31 514 CYS B CA 1
ATOM 10357 C C . CYS B 1 514 ? 0.358 -3.086 -9.133 1 96.31 514 CYS B C 1
ATOM 10359 O O . CYS B 1 514 ? 0.456 -3.363 -10.328 1 96.31 514 CYS B O 1
ATOM 10361 N N . TYR B 1 515 ? -0.084 -1.902 -8.727 1 97.75 515 TYR B N 1
ATOM 10362 C CA . TYR B 1 515 ? -0.755 -0.963 -9.617 1 97.75 515 TYR B CA 1
ATOM 10363 C C . TYR B 1 515 ? 0.253 -0.061 -10.32 1 97.75 515 TYR B C 1
ATOM 10365 O O . TYR B 1 515 ? 1.079 0.583 -9.664 1 97.75 515 TYR B O 1
ATOM 10373 N N . GLY B 1 516 ? 0.163 -0.068 -11.625 1 97.56 516 GLY B N 1
ATOM 10374 C CA . GLY B 1 516 ? 1.018 0.789 -12.438 1 97.56 516 GLY B CA 1
ATOM 10375 C C . GLY B 1 516 ? 2.422 0.242 -12.602 1 97.56 516 GLY B C 1
ATOM 10376 O O . GLY B 1 516 ? 3.16 0.098 -11.625 1 97.56 516 GLY B O 1
ATOM 10377 N N . CYS B 1 517 ? 2.785 -0.135 -13.758 1 97 517 CYS B N 1
ATOM 10378 C CA . CYS B 1 517 ? 4.141 -0.55 -14.102 1 97 517 CYS B CA 1
ATOM 10379 C C . CYS B 1 517 ? 4.816 0.479 -15 1 97 517 CYS B C 1
ATOM 10381 O O . CYS B 1 517 ? 4.605 0.479 -16.219 1 97 517 CYS B O 1
ATOM 10383 N N . HIS B 1 518 ? 5.637 1.333 -14.422 1 98 518 HIS B N 1
ATOM 10384 C CA . HIS B 1 518 ? 6.371 2.34 -15.18 1 98 518 HIS B CA 1
ATOM 10385 C C . HIS B 1 518 ? 7.641 1.756 -15.789 1 98 518 HIS B C 1
ATOM 10387 O O . HIS B 1 518 ? 8.648 1.588 -15.094 1 98 518 HIS B O 1
ATOM 10393 N N . ILE B 1 519 ? 7.582 1.534 -17.078 1 98.12 519 ILE B N 1
ATOM 10394 C CA . ILE B 1 519 ? 8.688 0.905 -17.781 1 98.12 519 ILE B CA 1
ATOM 10395 C C . ILE B 1 519 ? 9.508 1.971 -18.516 1 98.12 519 ILE B C 1
ATOM 10397 O O . ILE B 1 519 ? 8.953 2.807 -19.234 1 98.12 519 ILE B O 1
ATOM 10401 N N . LYS B 1 520 ? 10.75 1.946 -18.344 1 98.38 520 LYS B N 1
ATOM 10402 C CA . LYS B 1 520 ? 11.68 2.738 -19.141 1 98.38 520 LYS B CA 1
ATOM 10403 C C . LYS B 1 520 ? 12.633 1.84 -19.922 1 98.38 520 LYS B C 1
ATOM 10405 O O . LYS B 1 520 ? 13.266 0.947 -19.359 1 98.38 520 LYS B O 1
ATOM 10410 N N . ILE B 1 521 ? 12.633 1.955 -21.141 1 98.75 521 ILE B N 1
ATOM 10411 C CA . ILE B 1 521 ? 13.625 1.308 -22 1 98.75 521 ILE B CA 1
ATOM 10412 C C . ILE B 1 521 ? 14.578 2.355 -22.578 1 98.75 521 ILE B C 1
ATOM 10414 O O . ILE B 1 521 ? 14.172 3.184 -23.391 1 98.75 521 ILE B O 1
ATOM 10418 N N . ASP B 1 522 ? 15.805 2.324 -22.141 1 98.69 522 ASP B N 1
ATOM 10419 C CA . ASP B 1 522 ? 16.828 3.301 -22.5 1 98.69 522 ASP B CA 1
ATOM 10420 C C . ASP B 1 522 ? 17.734 2.762 -23.609 1 98.69 522 ASP B C 1
ATOM 10422 O O . ASP B 1 522 ? 18.547 1.872 -23.359 1 98.69 522 ASP B O 1
ATOM 10426 N N . TYR B 1 523 ? 17.609 3.336 -24.844 1 98.62 523 TYR B N 1
ATOM 10427 C CA . TYR B 1 523 ? 18.375 2.887 -26 1 98.62 523 TYR B CA 1
ATOM 10428 C C . TYR B 1 523 ? 19.578 3.799 -26.25 1 98.62 523 TYR B C 1
ATOM 10430 O O . TYR B 1 523 ? 20.141 3.805 -27.344 1 98.62 523 TYR B O 1
ATOM 10438 N N . SER B 1 524 ? 19.984 4.574 -25.266 1 98.12 524 SER B N 1
ATOM 10439 C CA . SER B 1 524 ? 21.094 5.516 -25.453 1 98.12 524 SER B CA 1
ATOM 10440 C C . SER B 1 524 ? 22.344 4.812 -25.969 1 98.12 524 SER B C 1
ATOM 10442 O O . SER B 1 524 ? 22.719 3.76 -25.469 1 98.12 524 SER B O 1
ATOM 10444 N N . GLN B 1 525 ? 22.922 5.359 -27.031 1 97.69 525 GLN B N 1
ATOM 10445 C CA . GLN B 1 525 ? 24.156 4.879 -27.625 1 97.69 525 GLN B CA 1
ATOM 10446 C C . GLN B 1 525 ? 25.297 5.879 -27.422 1 97.69 525 GLN B C 1
ATOM 10448 O O . GLN B 1 525 ? 25.141 7.062 -27.734 1 97.69 525 GLN B O 1
ATOM 10453 N N . LYS B 1 526 ? 26.422 5.395 -26.922 1 96.62 526 LYS B N 1
ATOM 10454 C CA . LYS B 1 526 ? 27.547 6.254 -26.547 1 96.62 526 LYS B CA 1
ATOM 10455 C C . LYS B 1 526 ? 27.969 7.145 -27.719 1 96.62 526 LYS B C 1
ATOM 10457 O O . LYS B 1 526 ? 28.344 8.305 -27.516 1 96.62 526 LYS B O 1
ATOM 10462 N N . ASP B 1 527 ? 27.984 6.758 -28.953 1 95.31 527 ASP B N 1
ATOM 10463 C CA . ASP B 1 527 ? 28.453 7.512 -30.109 1 95.31 527 ASP B CA 1
ATOM 10464 C C . ASP B 1 527 ? 27.469 8.617 -30.469 1 95.31 527 ASP B C 1
ATOM 10466 O O . ASP B 1 527 ? 27.844 9.602 -31.109 1 95.31 527 ASP B O 1
ATOM 10470 N N . LYS B 1 528 ? 26.219 8.523 -30.125 1 95.56 528 LYS B N 1
ATOM 10471 C CA . LYS B 1 528 ? 25.188 9.492 -30.5 1 95.56 528 LYS B CA 1
ATOM 10472 C C . LYS B 1 528 ? 24.734 10.305 -29.297 1 95.56 528 LYS B C 1
ATOM 10474 O O . LYS B 1 528 ? 24.016 11.297 -29.438 1 95.56 528 LYS B O 1
ATOM 10479 N N . CYS B 1 529 ? 25.031 9.82 -28.172 1 94.31 529 CYS B N 1
ATOM 10480 C CA . CYS B 1 529 ? 24.766 10.508 -26.922 1 94.31 529 CYS B CA 1
ATOM 10481 C C . CYS B 1 529 ? 26.047 10.789 -26.156 1 94.31 529 CYS B C 1
ATOM 10483 O O . CYS B 1 529 ? 26.453 10.008 -25.297 1 94.31 529 CYS B O 1
ATOM 10485 N N . PRO B 1 530 ? 26.656 11.891 -26.281 1 90.06 530 PRO B N 1
ATOM 10486 C CA . PRO B 1 530 ? 27.969 12.156 -25.719 1 90.06 530 PRO B CA 1
ATOM 10487 C C . PRO B 1 530 ? 27.953 12.234 -24.188 1 90.06 530 PRO B C 1
ATOM 10489 O O . PRO B 1 530 ? 28.969 11.969 -23.547 1 90.06 530 PRO B O 1
ATOM 10492 N N . GLU B 1 531 ? 26.844 12.562 -23.625 1 90.38 531 GLU B N 1
ATOM 10493 C CA . GLU B 1 531 ? 26.75 12.68 -22.172 1 90.38 531 GLU B CA 1
ATOM 10494 C C . GLU B 1 531 ? 26.578 11.312 -21.516 1 90.38 531 GLU B C 1
ATOM 10496 O O . GLU B 1 531 ? 26.75 11.164 -20.297 1 90.38 531 GLU B O 1
ATOM 10501 N N . CYS B 1 532 ? 26.25 10.352 -22.406 1 92.75 532 CYS B N 1
ATOM 10502 C CA . CYS B 1 532 ? 26.031 9.016 -21.859 1 92.75 532 CYS B CA 1
ATOM 10503 C C . CYS B 1 532 ? 27.344 8.297 -21.625 1 92.75 532 CYS B C 1
ATOM 10505 O O . CYS B 1 532 ? 28.266 8.391 -22.422 1 92.75 532 CYS B O 1
ATOM 10507 N N . LYS B 1 533 ? 27.562 7.66 -20.562 1 89.75 533 LYS B N 1
ATOM 10508 C CA . LYS B 1 533 ? 28.797 6.996 -20.156 1 89.75 533 LYS B CA 1
ATOM 10509 C C . LYS B 1 533 ? 29.062 5.766 -21.016 1 89.75 533 LYS B C 1
ATOM 10511 O O . LYS B 1 533 ? 30.219 5.488 -21.375 1 89.75 533 LYS B O 1
ATOM 10516 N N . ASP B 1 534 ? 27.969 4.953 -21.203 1 95.19 534 ASP B N 1
ATOM 10517 C CA . ASP B 1 534 ? 28.047 3.73 -21.984 1 95.19 534 ASP B CA 1
ATOM 10518 C C . ASP B 1 534 ? 26.781 3.531 -22.828 1 95.19 534 ASP B C 1
ATOM 10520 O O . ASP B 1 534 ? 25.766 4.172 -22.578 1 95.19 534 ASP B O 1
ATOM 10524 N N . SER B 1 535 ? 27.016 2.699 -23.844 1 97.5 535 SER B N 1
ATOM 10525 C CA . SER B 1 535 ? 25.828 2.289 -24.578 1 97.5 535 SER B CA 1
ATOM 10526 C C . SER B 1 535 ? 24.938 1.363 -23.75 1 97.5 535 SER B C 1
ATOM 10528 O O . SER B 1 535 ? 25.438 0.429 -23.125 1 97.5 535 SER B O 1
ATOM 10530 N N . LYS B 1 536 ? 23.688 1.662 -23.766 1 98.06 536 LYS B N 1
ATOM 10531 C CA . LYS B 1 536 ? 22.75 0.885 -22.953 1 98.06 536 LYS B CA 1
ATOM 10532 C C . LYS B 1 536 ? 22.344 -0.406 -23.656 1 98.06 536 LYS B C 1
ATOM 10534 O O . LYS B 1 536 ? 22.094 -0.405 -24.859 1 98.06 536 LYS B O 1
ATOM 10539 N N . GLN B 1 537 ? 22.359 -1.477 -22.984 1 97.5 537 GLN B N 1
ATOM 10540 C CA . GLN B 1 537 ? 22.031 -2.801 -23.5 1 97.5 537 GLN B CA 1
ATOM 10541 C C . GLN B 1 537 ? 21.469 -3.697 -22.391 1 97.5 537 GLN B C 1
ATOM 10543 O O . GLN B 1 537 ? 21.5 -3.33 -21.219 1 97.5 537 GLN B O 1
ATOM 10548 N N . GLY B 1 538 ? 20.891 -4.812 -22.797 1 97.12 538 GLY B N 1
ATOM 10549 C CA . GLY B 1 538 ? 20.375 -5.812 -21.875 1 97.12 538 GLY B CA 1
ATOM 10550 C C . GLY B 1 538 ? 20.484 -7.23 -22.406 1 97.12 538 GLY B C 1
ATOM 10551 O O . GLY B 1 538 ? 20.734 -7.434 -23.594 1 97.12 538 GLY B O 1
ATOM 10552 N N . PHE B 1 539 ? 20.328 -8.156 -21.531 1 97.12 539 PHE B N 1
ATOM 10553 C CA . PHE B 1 539 ? 20.531 -9.562 -21.859 1 97.12 539 PHE B CA 1
ATOM 10554 C C . PHE B 1 539 ? 19.281 -10.148 -22.516 1 97.12 539 PHE B C 1
ATOM 10556 O O . PHE B 1 539 ? 18.172 -10 -22.016 1 97.12 539 PHE B O 1
ATOM 10563 N N . ASP B 1 540 ? 19.406 -10.812 -23.656 1 97.69 540 ASP B N 1
ATOM 10564 C CA . ASP B 1 540 ? 18.344 -11.453 -24.406 1 97.69 540 ASP B CA 1
ATOM 10565 C C . ASP B 1 540 ? 18.219 -12.93 -24.047 1 97.69 540 ASP B C 1
ATOM 10567 O O . ASP B 1 540 ? 18.984 -13.766 -24.531 1 97.69 540 ASP B O 1
ATOM 10571 N N . TRP B 1 541 ? 17.188 -13.305 -23.406 1 96.69 541 TRP B N 1
ATOM 10572 C CA . TRP B 1 541 ? 17.016 -14.656 -22.891 1 96.69 541 TRP B CA 1
ATOM 10573 C C . TRP B 1 541 ? 16.531 -15.602 -23.984 1 96.69 541 TRP B C 1
ATOM 10575 O O . TRP B 1 541 ? 16.734 -16.812 -23.906 1 96.69 541 TRP B O 1
ATOM 10585 N N . VAL B 1 542 ? 15.805 -15.07 -24.938 1 96.94 542 VAL B N 1
ATOM 10586 C CA . VAL B 1 542 ? 15.352 -15.898 -26.047 1 96.94 542 VAL B CA 1
ATOM 10587 C C . VAL B 1 542 ? 16.547 -16.297 -26.922 1 96.94 542 VAL B C 1
ATOM 10589 O O . VAL B 1 542 ? 16.688 -17.469 -27.297 1 96.94 542 VAL B O 1
ATOM 10592 N N . ALA B 1 543 ? 17.406 -15.297 -27.141 1 96.62 543 ALA B N 1
ATOM 10593 C CA . ALA B 1 543 ? 18.625 -15.586 -27.891 1 96.62 543 ALA B CA 1
ATOM 10594 C C . ALA B 1 543 ? 19.5 -16.594 -27.156 1 96.62 543 ALA B C 1
ATOM 10596 O O . ALA B 1 543 ? 20.172 -17.422 -27.781 1 96.62 543 ALA B O 1
ATOM 10597 N N . ALA B 1 544 ? 19.547 -16.516 -25.891 1 96.19 544 ALA B N 1
ATOM 10598 C CA . ALA B 1 544 ? 20.312 -17.469 -25.094 1 96.19 544 ALA B CA 1
ATOM 10599 C C . ALA B 1 544 ? 19.797 -18.891 -25.297 1 96.19 544 ALA B C 1
ATOM 10601 O O . ALA B 1 544 ? 20.578 -19.828 -25.453 1 96.19 544 ALA B O 1
ATOM 10602 N N . GLY B 1 545 ? 18.5 -19.062 -25.234 1 95.12 545 GLY B N 1
ATOM 10603 C CA . GLY B 1 545 ? 17.906 -20.375 -25.5 1 95.12 545 GLY B CA 1
ATOM 10604 C C . GLY B 1 545 ? 18.203 -20.875 -26.891 1 95.12 545 GLY B C 1
ATOM 10605 O O . GLY B 1 545 ? 18.469 -22.062 -27.094 1 95.12 545 GLY B O 1
ATOM 10606 N N . ARG B 1 546 ? 18.156 -19.953 -27.812 1 93.69 546 ARG B N 1
ATOM 10607 C CA . ARG B 1 546 ? 18.422 -20.328 -29.188 1 93.69 546 ARG B CA 1
ATOM 10608 C C . ARG B 1 546 ? 19.875 -20.719 -29.391 1 93.69 546 ARG B C 1
ATOM 10610 O O . ARG B 1 546 ? 20.188 -21.578 -30.219 1 93.69 546 ARG B O 1
ATOM 10617 N N . LYS B 1 547 ? 20.703 -20.109 -28.625 1 94.38 547 LYS B N 1
ATOM 10618 C CA . LYS B 1 547 ? 22.109 -20.516 -28.672 1 94.38 547 LYS B CA 1
ATOM 10619 C C . LYS B 1 547 ? 22.281 -21.953 -28.219 1 94.38 547 LYS B C 1
ATOM 10621 O O . LYS B 1 547 ? 23.078 -22.703 -28.797 1 94.38 547 LYS B O 1
ATOM 10626 N N . HIS B 1 548 ? 21.625 -22.344 -27.219 1 92.44 548 HIS B N 1
ATOM 10627 C CA . HIS B 1 548 ? 21.609 -23.75 -26.812 1 92.44 548 HIS B CA 1
ATOM 10628 C C . HIS B 1 548 ? 21.141 -24.641 -27.953 1 92.44 548 HIS B C 1
ATOM 10630 O O . HIS B 1 548 ? 21.703 -25.734 -28.156 1 92.44 548 HIS B O 1
ATOM 10636 N N . GLN B 1 549 ? 20.156 -24.219 -28.625 1 88.25 549 GLN B N 1
ATOM 10637 C CA . GLN B 1 549 ? 19.547 -24.984 -29.719 1 88.25 549 GLN B CA 1
ATOM 10638 C C . GLN B 1 549 ? 20.516 -25.125 -30.891 1 88.25 549 GLN B C 1
ATOM 10640 O O . GLN B 1 549 ? 20.688 -26.219 -31.422 1 88.25 549 GLN B O 1
ATOM 10645 N N . ASP B 1 550 ? 21.188 -24.031 -31.312 1 88.88 550 ASP B N 1
ATOM 10646 C CA . ASP B 1 550 ? 21.859 -23.953 -32.594 1 88.88 550 ASP B CA 1
ATOM 10647 C C . ASP B 1 550 ? 23.328 -24.375 -32.469 1 88.88 550 ASP B C 1
ATOM 10649 O O . ASP B 1 550 ? 23.938 -24.797 -33.469 1 88.88 550 ASP B O 1
ATOM 10653 N N . ASP B 1 551 ? 23.922 -24.188 -31.266 1 90.62 551 ASP B N 1
ATOM 10654 C CA . ASP B 1 551 ? 25.328 -24.5 -31.078 1 90.62 551 ASP B CA 1
ATOM 10655 C C . ASP B 1 551 ? 25.516 -25.766 -30.234 1 90.62 551 ASP B C 1
ATOM 10657 O O . ASP B 1 551 ? 25.328 -25.734 -29.016 1 90.62 551 ASP B O 1
ATOM 10661 N N . PRO B 1 552 ? 25.938 -26.828 -30.844 1 89.62 552 PRO B N 1
ATOM 10662 C CA . PRO B 1 552 ? 26.078 -28.109 -30.141 1 89.62 552 PRO B CA 1
ATOM 10663 C C . PRO B 1 552 ? 27 -28.016 -28.922 1 89.62 552 PRO B C 1
ATOM 10665 O O . PRO B 1 552 ? 26.828 -28.75 -27.953 1 89.62 552 PRO B O 1
ATOM 10668 N N . ALA B 1 553 ? 27.891 -27.062 -29 1 89 553 ALA B N 1
ATOM 10669 C CA . ALA B 1 553 ? 28.844 -26.922 -27.906 1 89 553 ALA B CA 1
ATOM 10670 C C . ALA B 1 553 ? 28.172 -26.344 -26.656 1 89 553 ALA B C 1
ATOM 10672 O O . ALA B 1 553 ? 28.719 -26.422 -25.562 1 89 553 ALA B O 1
ATOM 10673 N N . HIS B 1 554 ? 26.938 -25.812 -26.812 1 93.06 554 HIS B N 1
ATOM 10674 C CA . HIS B 1 554 ? 26.328 -25.094 -25.703 1 93.06 554 HIS B CA 1
ATOM 10675 C C . HIS B 1 554 ? 25.016 -25.734 -25.281 1 93.06 554 HIS B C 1
ATOM 10677 O O . HIS B 1 554 ? 24.25 -25.156 -24.5 1 93.06 554 HIS B O 1
ATOM 10683 N N . ARG B 1 555 ? 24.75 -26.922 -25.703 1 93.56 555 ARG B N 1
ATOM 10684 C CA . ARG B 1 555 ? 23.453 -27.562 -25.484 1 93.56 555 ARG B CA 1
ATOM 10685 C C . ARG B 1 555 ? 23.266 -27.906 -24.016 1 93.56 555 ARG B C 1
ATOM 10687 O O . ARG B 1 555 ? 22.141 -28.062 -23.547 1 93.56 555 ARG B O 1
ATOM 10694 N N . THR B 1 556 ? 24.375 -28 -23.281 1 94.38 556 THR B N 1
ATOM 10695 C CA . THR B 1 556 ? 24.281 -28.469 -21.891 1 94.38 556 THR B CA 1
ATOM 10696 C C . THR B 1 556 ? 25.156 -27.609 -20.984 1 94.38 556 THR B C 1
ATOM 10698 O O . THR B 1 556 ? 25.703 -28.109 -20 1 94.38 556 THR B O 1
ATOM 10701 N N . ASP B 1 557 ? 25.297 -26.328 -21.328 1 90.31 557 ASP B N 1
ATOM 10702 C CA . ASP B 1 557 ? 26.125 -25.406 -20.531 1 90.31 557 ASP B CA 1
ATOM 10703 C C . ASP B 1 557 ? 25.578 -25.25 -19.125 1 90.31 557 ASP B C 1
ATOM 10705 O O . ASP B 1 557 ? 24.375 -25.484 -18.891 1 90.31 557 ASP B O 1
ATOM 10709 N N . ARG B 1 558 ? 26.406 -24.844 -18.234 1 86.62 558 ARG B N 1
ATOM 10710 C CA . ARG B 1 558 ? 26.078 -24.703 -16.828 1 86.62 558 ARG B CA 1
ATOM 10711 C C . ARG B 1 558 ? 25.203 -23.469 -16.594 1 86.62 558 ARG B C 1
ATOM 10713 O O . ARG B 1 558 ? 24.547 -23.344 -15.555 1 86.62 558 ARG B O 1
ATOM 10720 N N . GLY B 1 559 ? 25.266 -22.516 -17.453 1 89.12 559 GLY B N 1
ATOM 10721 C CA . GLY B 1 559 ? 24.516 -21.281 -17.391 1 89.12 559 GLY B CA 1
ATOM 10722 C C . GLY B 1 559 ? 24.734 -20.375 -18.594 1 89.12 559 GLY B C 1
ATOM 10723 O O . GLY B 1 559 ? 25.562 -20.688 -19.453 1 89.12 559 GLY B O 1
ATOM 10724 N N . GLU B 1 560 ? 24 -19.25 -18.578 1 92.88 560 GLU B N 1
ATOM 10725 C CA . GLU B 1 560 ? 24.031 -18.391 -19.766 1 92.88 560 GLU B CA 1
ATOM 10726 C C . GLU B 1 560 ? 24.75 -17.078 -19.469 1 92.88 560 GLU B C 1
ATOM 10728 O O . GLU B 1 560 ? 24.812 -16.188 -20.312 1 92.88 560 GLU B O 1
ATOM 10733 N N . THR B 1 561 ? 25.281 -16.906 -18.297 1 85.62 561 THR B N 1
ATOM 10734 C CA . THR B 1 561 ? 25.812 -15.633 -17.828 1 85.62 561 THR B CA 1
ATOM 10735 C C . THR B 1 561 ? 26.891 -15.125 -18.781 1 85.62 561 THR B C 1
ATOM 10737 O O . THR B 1 561 ? 27.062 -13.914 -18.953 1 85.62 561 THR B O 1
ATOM 10740 N N . ASP B 1 562 ? 27.672 -16.016 -19.453 1 87.88 562 ASP B N 1
ATOM 10741 C CA . ASP B 1 562 ? 28.797 -15.609 -20.281 1 87.88 562 ASP B CA 1
ATOM 10742 C C . ASP B 1 562 ? 28.406 -15.547 -21.75 1 87.88 562 ASP B C 1
ATOM 10744 O O . ASP B 1 562 ? 29.25 -15.328 -22.609 1 87.88 562 ASP B O 1
ATOM 10748 N N . PHE B 1 563 ? 27.094 -15.734 -21.984 1 94.12 563 PHE B N 1
ATOM 10749 C CA . PHE B 1 563 ? 26.641 -15.688 -23.375 1 94.12 563 PHE B CA 1
ATOM 10750 C C . PHE B 1 563 ? 26.656 -14.258 -23.906 1 94.12 563 PHE B C 1
ATOM 10752 O O . PHE B 1 563 ? 26.312 -13.32 -23.188 1 94.12 563 PHE B O 1
ATOM 10759 N N . ASP B 1 564 ? 27.109 -14.102 -25.047 1 93.31 564 ASP B N 1
ATOM 10760 C CA . ASP B 1 564 ? 27.094 -12.797 -25.703 1 93.31 564 ASP B CA 1
ATOM 10761 C C . ASP B 1 564 ? 25.781 -12.578 -26.453 1 93.31 564 ASP B C 1
ATOM 10763 O O . ASP B 1 564 ? 25.766 -12.516 -27.688 1 93.31 564 ASP B O 1
ATOM 10767 N N . THR B 1 565 ? 24.703 -12.484 -25.781 1 96.06 565 THR B N 1
ATOM 10768 C CA . THR B 1 565 ? 23.375 -12.273 -26.359 1 96.06 565 THR B CA 1
ATOM 10769 C C . THR B 1 565 ? 22.797 -10.938 -25.906 1 96.06 565 THR B C 1
ATOM 10771 O O . THR B 1 565 ? 21.609 -10.859 -25.562 1 96.06 565 THR B O 1
ATOM 10774 N N . MET B 1 566 ? 23.656 -9.891 -25.875 1 96.75 566 MET B N 1
ATOM 10775 C CA . MET B 1 566 ? 23.219 -8.555 -25.484 1 96.75 566 MET B CA 1
ATOM 10776 C C . MET B 1 566 ? 22.516 -7.844 -26.641 1 96.75 566 MET B C 1
ATOM 10778 O O . MET B 1 566 ? 22.938 -7.969 -27.797 1 96.75 566 MET B O 1
ATOM 10782 N N . ILE B 1 567 ? 21.469 -7.148 -26.375 1 97.75 567 ILE B N 1
ATOM 10783 C CA . ILE B 1 567 ? 20.766 -6.344 -27.375 1 97.75 567 ILE B CA 1
ATOM 10784 C C . ILE B 1 567 ? 20.625 -4.91 -26.875 1 97.75 567 ILE B C 1
ATOM 10786 O O . ILE B 1 567 ? 20.703 -4.656 -25.672 1 97.75 567 ILE B O 1
ATOM 10790 N N . PRO B 1 568 ? 20.453 -3.982 -27.812 1 97.88 568 PRO B N 1
ATOM 10791 C CA . PRO B 1 568 ? 20.281 -2.598 -27.359 1 97.88 568 PRO B CA 1
ATOM 10792 C C . PRO B 1 568 ? 19.031 -2.398 -26.516 1 97.88 568 PRO B C 1
ATOM 10794 O O . PRO B 1 568 ? 17.984 -3 -26.797 1 97.88 568 PRO B O 1
ATOM 10797 N N . GLY B 1 569 ? 19.172 -1.468 -25.547 1 98.38 569 GLY B N 1
ATOM 10798 C CA . GLY B 1 569 ? 18.078 -1.135 -24.656 1 98.38 569 GLY B CA 1
ATOM 10799 C C . GLY B 1 569 ? 18.25 -1.683 -23.266 1 98.38 569 GLY B C 1
ATOM 10800 O O . GLY B 1 569 ? 18.562 -2.863 -23.078 1 98.38 569 GLY B O 1
ATOM 10801 N N . GLU B 1 570 ? 18.25 -0.84 -22.312 1 98.31 570 GLU B N 1
ATOM 10802 C CA . GLU B 1 570 ? 18.25 -1.229 -20.906 1 98.31 570 GLU B CA 1
ATOM 10803 C C . GLU B 1 570 ? 16.891 -0.967 -20.25 1 98.31 570 GLU B C 1
ATOM 10805 O O . GLU B 1 570 ? 16.406 0.165 -20.25 1 98.31 570 GLU B O 1
ATOM 10810 N N . VAL B 1 571 ? 16.344 -2.045 -19.734 1 98.19 571 VAL B N 1
ATOM 10811 C CA . VAL B 1 571 ? 14.992 -1.944 -19.188 1 98.19 571 VAL B CA 1
ATOM 10812 C C . VAL B 1 571 ? 15.062 -1.675 -17.688 1 98.19 571 VAL B C 1
ATOM 10814 O O . VAL B 1 571 ? 15.891 -2.262 -16.984 1 98.19 571 VAL B O 1
ATOM 10817 N N . SER B 1 572 ? 14.289 -0.728 -17.188 1 97.31 572 SER B N 1
ATOM 10818 C CA . SER B 1 572 ? 14.031 -0.512 -15.766 1 97.31 572 SER B CA 1
ATOM 10819 C C . SER B 1 572 ? 12.539 -0.34 -15.492 1 97.31 572 SER B C 1
ATOM 10821 O O . SER B 1 572 ? 11.805 0.167 -16.344 1 97.31 572 SER B O 1
ATOM 10823 N N . GLU B 1 573 ? 12.125 -0.844 -14.32 1 95.56 573 GLU B N 1
ATOM 10824 C CA . GLU B 1 573 ? 10.711 -0.795 -13.961 1 95.56 573 GLU B CA 1
ATOM 10825 C C . GLU B 1 573 ? 10.523 -0.171 -12.578 1 95.56 573 GLU B C 1
ATOM 10827 O O . GLU B 1 573 ? 11.383 -0.309 -11.703 1 95.56 573 GLU B O 1
ATOM 10832 N N . GLN B 1 574 ? 9.438 0.513 -12.344 1 94.88 574 GLN B N 1
ATOM 10833 C CA . GLN B 1 574 ? 8.953 0.927 -11.031 1 94.88 574 GLN B CA 1
ATOM 10834 C C . GLN B 1 574 ? 7.434 0.862 -10.961 1 94.88 574 GLN B C 1
ATOM 10836 O O . GLN B 1 574 ? 6.777 0.452 -11.922 1 94.88 574 GLN B O 1
ATOM 10841 N N . ARG B 1 575 ? 6.891 1.137 -9.789 1 96.5 575 ARG B N 1
ATOM 10842 C CA . ARG B 1 575 ? 5.453 0.992 -9.562 1 96.5 575 ARG B CA 1
ATOM 10843 C C . ARG B 1 575 ? 4.832 2.312 -9.117 1 96.5 575 ARG B C 1
ATOM 10845 O O . ARG B 1 575 ? 5.543 3.299 -8.914 1 96.5 575 ARG B O 1
ATOM 10852 N N . SER B 1 576 ? 3.496 2.334 -9.109 1 97.75 576 SER B N 1
ATOM 10853 C CA . SER B 1 576 ? 2.803 3.459 -8.492 1 97.75 576 SER B CA 1
ATOM 10854 C C . SER B 1 576 ? 2.482 3.174 -7.027 1 97.75 576 SER B C 1
ATOM 10856 O O . SER B 1 576 ? 2.783 3.986 -6.152 1 97.75 576 SER B O 1
ATOM 10858 N N . TYR B 1 577 ? 1.852 2.066 -6.73 1 97.25 577 TYR B N 1
ATOM 10859 C CA . TYR B 1 577 ? 1.569 1.667 -5.355 1 97.25 577 TYR B CA 1
ATOM 10860 C C . TYR B 1 577 ? 1.163 0.2 -5.289 1 97.25 577 TYR B C 1
ATOM 10862 O O . TYR B 1 577 ? 0.891 -0.424 -6.316 1 97.25 577 TYR B O 1
ATOM 10870 N N . LEU B 1 578 ? 1.113 -0.41 -4.035 1 97.19 578 LEU B N 1
ATOM 10871 C CA . LEU B 1 578 ? 0.819 -1.823 -3.824 1 97.19 578 LEU B CA 1
ATOM 10872 C C . LEU B 1 578 ? -0.354 -1.997 -2.865 1 97.19 578 LEU B C 1
ATOM 10874 O O . LEU B 1 578 ? -0.553 -1.176 -1.967 1 97.19 578 LEU B O 1
ATOM 10878 N N . ARG B 1 579 ? -1.119 -3.088 -3.082 1 97.38 579 ARG B N 1
ATOM 10879 C CA . ARG B 1 579 ? -2.143 -3.572 -2.16 1 97.38 579 ARG B CA 1
ATOM 10880 C C . ARG B 1 579 ? -2.17 -5.098 -2.125 1 97.38 579 ARG B C 1
ATOM 10882 O O . ARG B 1 579 ? -1.561 -5.754 -2.971 1 97.38 579 ARG B O 1
ATOM 10889 N N . TRP B 1 580 ? -2.762 -5.715 -1.078 1 97.19 580 TRP B N 1
ATOM 10890 C CA . TRP B 1 580 ? -3.004 -7.152 -1.098 1 97.19 580 TRP B CA 1
ATOM 10891 C C . TRP B 1 580 ? -4.441 -7.469 -0.692 1 97.19 580 TRP B C 1
ATOM 10893 O O . TRP B 1 580 ? -4.965 -8.531 -1.024 1 97.19 580 TRP B O 1
ATOM 10903 N N . GLU B 1 581 ? -5.113 -6.566 0.009 1 95.38 581 GLU B N 1
ATOM 10904 C CA . GLU B 1 581 ? -6.391 -6.883 0.646 1 95.38 581 GLU B CA 1
ATOM 10905 C C . GLU B 1 581 ? -7.555 -6.652 -0.31 1 95.38 581 GLU B C 1
ATOM 10907 O O . GLU B 1 581 ? -7.492 -5.777 -1.175 1 95.38 581 GLU B O 1
ATOM 10912 N N . GLU B 1 582 ? -8.586 -7.422 -0.238 1 93.25 582 GLU B N 1
ATOM 10913 C CA . GLU B 1 582 ? -9.891 -7.262 -0.88 1 93.25 582 GLU B CA 1
ATOM 10914 C C . GLU B 1 582 ? -9.734 -7.023 -2.379 1 93.25 582 GLU B C 1
ATOM 10916 O O . GLU B 1 582 ? -10.125 -5.969 -2.887 1 93.25 582 GLU B O 1
ATOM 10921 N N . PRO B 1 583 ? -9.344 -7.984 -3.113 1 95.31 583 PRO B N 1
ATOM 10922 C CA . PRO B 1 583 ? -9.156 -7.801 -4.555 1 95.31 583 PRO B CA 1
ATOM 10923 C C . PRO B 1 583 ? -10.461 -7.457 -5.277 1 95.31 583 PRO B C 1
ATOM 10925 O O . PRO B 1 583 ? -11.539 -7.887 -4.855 1 95.31 583 PRO B O 1
ATOM 10928 N N . MET B 1 584 ? -10.312 -6.738 -6.316 1 96.94 584 MET B N 1
ATOM 10929 C CA . MET B 1 584 ? -11.422 -6.422 -7.215 1 96.94 584 MET B CA 1
ATOM 10930 C C . MET B 1 584 ? -11.922 -7.676 -7.922 1 96.94 584 MET B C 1
ATOM 10932 O O . MET B 1 584 ? -11.219 -8.688 -7.98 1 96.94 584 MET B O 1
ATOM 10936 N N . LEU B 1 585 ? -13.172 -7.551 -8.445 1 98.25 585 LEU B N 1
ATOM 10937 C CA . LEU B 1 585 ? -13.773 -8.727 -9.078 1 98.25 585 LEU B CA 1
ATOM 10938 C C . LEU B 1 585 ? -14.172 -8.422 -10.516 1 98.25 585 LEU B C 1
ATOM 10940 O O . LEU B 1 585 ? -14.344 -7.254 -10.883 1 98.25 585 LEU B O 1
ATOM 10944 N N . GLY B 1 586 ? -14.266 -9.359 -11.328 1 98.25 586 GLY B N 1
ATOM 10945 C CA . GLY B 1 586 ? -14.734 -9.344 -12.703 1 98.25 586 GLY B CA 1
ATOM 10946 C C . GLY B 1 586 ? -15.047 -10.727 -13.242 1 98.25 586 GLY B C 1
ATOM 10947 O O . GLY B 1 586 ? -15.195 -11.68 -12.469 1 98.25 586 GLY B O 1
ATOM 10948 N N . ILE B 1 587 ? -15.266 -10.805 -14.531 1 98.25 587 ILE B N 1
ATOM 10949 C CA . ILE B 1 587 ? -15.609 -12.07 -15.18 1 98.25 587 ILE B CA 1
ATOM 10950 C C . ILE B 1 587 ? -14.375 -12.656 -15.859 1 98.25 587 ILE B C 1
ATOM 10952 O O . ILE B 1 587 ? -13.648 -11.945 -16.562 1 98.25 587 ILE B O 1
ATOM 10956 N N . ASN B 1 588 ? -14.125 -13.969 -15.656 1 97.88 588 ASN B N 1
ATOM 10957 C CA . ASN B 1 588 ? -12.977 -14.602 -16.297 1 97.88 588 ASN B CA 1
ATOM 10958 C C . ASN B 1 588 ? -13.375 -15.305 -17.594 1 97.88 588 ASN B C 1
ATOM 10960 O O . ASN B 1 588 ? -14.5 -15.141 -18.078 1 97.88 588 ASN B O 1
ATOM 10964 N N . GLY B 1 589 ? -12.406 -15.977 -18.188 1 97.19 589 GLY B N 1
ATOM 10965 C CA . GLY B 1 589 ? -12.625 -16.656 -19.453 1 97.19 589 GLY B CA 1
ATOM 10966 C C . GLY B 1 589 ? -13.648 -17.781 -19.359 1 97.19 589 GLY B C 1
ATOM 10967 O O . GLY B 1 589 ? -14.242 -18.172 -20.359 1 97.19 589 GLY B O 1
ATOM 10968 N N . GLU B 1 590 ? -13.883 -18.281 -18.219 1 97.38 590 GLU B N 1
ATOM 10969 C CA . GLU B 1 590 ? -14.828 -19.375 -18.016 1 97.38 590 GLU B CA 1
ATOM 10970 C C . GLU B 1 590 ? -16.234 -18.859 -17.75 1 97.38 590 GLU B C 1
ATOM 10972 O O . GLU B 1 590 ? -17.172 -19.641 -17.531 1 97.38 590 GLU B O 1
ATOM 10977 N N . GLY B 1 591 ? -16.359 -17.531 -17.734 1 97.31 591 GLY B N 1
ATOM 10978 C CA . GLY B 1 591 ? -17.656 -16.906 -17.594 1 97.31 591 GLY B CA 1
ATOM 10979 C C . GLY B 1 591 ? -18.094 -16.75 -16.156 1 97.31 591 GLY B C 1
ATOM 10980 O O . GLY B 1 591 ? -19.281 -16.594 -15.867 1 97.31 591 GLY B O 1
ATOM 10981 N N . ARG B 1 592 ? -17.203 -16.797 -15.266 1 97.88 592 ARG B N 1
ATOM 10982 C CA . ARG B 1 592 ? -17.531 -16.734 -13.844 1 97.88 592 ARG B CA 1
ATOM 10983 C C . ARG B 1 592 ? -16.844 -15.555 -13.18 1 97.88 592 ARG B C 1
ATOM 10985 O O . ARG B 1 592 ? -15.82 -15.062 -13.664 1 97.88 592 ARG B O 1
ATOM 10992 N N . VAL B 1 593 ? -17.422 -15.094 -12.031 1 98.06 593 VAL B N 1
ATOM 10993 C CA . VAL B 1 593 ? -16.844 -14 -11.258 1 98.06 593 VAL B CA 1
ATOM 10994 C C . VAL B 1 593 ? -15.57 -14.477 -10.555 1 98.06 593 VAL B C 1
ATOM 10996 O O . VAL B 1 593 ? -15.562 -15.531 -9.914 1 98.06 593 VAL B O 1
ATOM 10999 N N . THR B 1 594 ? -14.531 -13.758 -10.711 1 97.75 594 THR B N 1
ATOM 11000 C CA . THR B 1 594 ? -13.219 -14.102 -10.172 1 97.75 594 THR B CA 1
ATOM 11001 C C . THR B 1 594 ? -12.508 -12.859 -9.648 1 97.75 594 THR B C 1
ATOM 11003 O O . THR B 1 594 ? -12.867 -11.734 -10 1 97.75 594 THR B O 1
ATOM 11006 N N . PRO B 1 595 ? -11.508 -13 -8.688 1 97.62 595 PRO B N 1
ATOM 11007 C CA . PRO B 1 595 ? -10.625 -11.875 -8.375 1 97.62 595 PRO B CA 1
ATOM 11008 C C . PRO B 1 595 ? -9.836 -11.391 -9.586 1 97.62 595 PRO B C 1
ATOM 11010 O O . PRO B 1 595 ? -9.469 -12.188 -10.453 1 97.62 595 PRO B O 1
ATOM 11013 N N . LEU B 1 596 ? -9.703 -10.109 -9.648 1 97.75 596 LEU B N 1
ATOM 11014 C CA . LEU B 1 596 ? -8.805 -9.484 -10.617 1 97.75 596 LEU B CA 1
ATOM 11015 C C . LEU B 1 596 ? -7.574 -8.914 -9.93 1 97.75 596 LEU B C 1
ATOM 11017 O O . LEU B 1 596 ? -7.648 -8.469 -8.781 1 97.75 596 LEU B O 1
ATOM 11021 N N . ALA B 1 597 ? -6.457 -8.938 -10.547 1 96.69 597 ALA B N 1
ATOM 11022 C CA . ALA B 1 597 ? -5.219 -8.281 -10.133 1 96.69 597 ALA B CA 1
ATOM 11023 C C . ALA B 1 597 ? -4.512 -7.645 -11.328 1 96.69 597 ALA B C 1
ATOM 11025 O O . ALA B 1 597 ? -4.746 -8.031 -12.477 1 96.69 597 ALA B O 1
ATOM 11026 N N . PRO B 1 598 ? -3.697 -6.645 -11.023 1 96.06 598 PRO B N 1
ATOM 11027 C CA . PRO B 1 598 ? -2.969 -6.035 -12.141 1 96.06 598 PRO B CA 1
ATOM 11028 C C . PRO B 1 598 ? -2.084 -7.035 -12.883 1 96.06 598 PRO B C 1
ATOM 11030 O O . PRO B 1 598 ? -1.233 -7.688 -12.273 1 96.06 598 PRO B O 1
ATOM 11033 N N . GLY B 1 599 ? -2.373 -7.145 -14.133 1 93.69 599 GLY B N 1
ATOM 11034 C CA . GLY B 1 599 ? -1.468 -7.879 -15 1 93.69 599 GLY B CA 1
ATOM 11035 C C . GLY B 1 599 ? -0.338 -7.023 -15.547 1 93.69 599 GLY B C 1
ATOM 11036 O O . GLY B 1 599 ? 0.415 -6.422 -14.773 1 93.69 599 GLY B O 1
ATOM 11037 N N . CYS B 1 600 ? -0.322 -6.848 -16.812 1 91.62 600 CYS B N 1
ATOM 11038 C CA . CYS B 1 600 ? 0.612 -5.922 -17.453 1 91.62 600 CYS B CA 1
ATOM 11039 C C . CYS B 1 600 ? -0.003 -4.531 -17.578 1 91.62 600 CYS B C 1
ATOM 11041 O O . CYS B 1 600 ? -0.745 -4.262 -18.531 1 91.62 600 CYS B O 1
ATOM 11043 N N . GLN B 1 601 ? 0.366 -3.623 -16.625 1 94.56 601 GLN B N 1
ATOM 11044 C CA . GLN B 1 601 ? -0.12 -2.248 -16.625 1 94.56 601 GLN B CA 1
ATOM 11045 C C . GLN B 1 601 ? 1.014 -1.264 -16.906 1 94.56 601 GLN B C 1
ATOM 11047 O O . GLN B 1 601 ? 1.347 -0.439 -16.047 1 94.56 601 GLN B O 1
ATOM 11052 N N . PRO B 1 602 ? 1.478 -1.277 -18.141 1 97.19 602 PRO B N 1
ATOM 11053 C CA . PRO B 1 602 ? 2.672 -0.46 -18.375 1 97.19 602 PRO B CA 1
ATOM 11054 C C . PRO B 1 602 ? 2.338 0.98 -18.75 1 97.19 602 PRO B C 1
ATOM 11056 O O . PRO B 1 602 ? 1.376 1.222 -19.484 1 97.19 602 PRO B O 1
ATOM 11059 N N . SER B 1 603 ? 2.979 1.957 -18.188 1 98.12 603 SER B N 1
ATOM 11060 C CA . SER B 1 603 ? 3.283 3.277 -18.734 1 98.12 603 SER B CA 1
ATOM 11061 C C . SER B 1 603 ? 4.703 3.336 -19.281 1 98.12 603 SER B C 1
ATOM 11063 O O . SER B 1 603 ? 5.672 3.279 -18.531 1 98.12 603 SER B O 1
ATOM 11065 N N . VAL B 1 604 ? 4.824 3.531 -20.609 1 98.38 604 VAL B N 1
ATOM 11066 C CA . VAL B 1 604 ? 6.09 3.254 -21.281 1 98.38 604 VAL B CA 1
ATOM 11067 C C . VAL B 1 604 ? 6.828 4.562 -21.547 1 98.38 604 VAL B C 1
ATOM 11069 O O . VAL B 1 604 ? 6.238 5.52 -22.062 1 98.38 604 VAL B O 1
ATOM 11072 N N . THR B 1 605 ? 8.055 4.625 -21.188 1 98.62 605 THR B N 1
ATOM 11073 C CA . THR B 1 605 ? 9 5.68 -21.531 1 98.62 605 THR B CA 1
ATOM 11074 C C . THR B 1 605 ? 10.156 5.117 -22.359 1 98.62 605 THR B C 1
ATOM 11076 O O . THR B 1 605 ? 10.82 4.168 -21.938 1 98.62 605 THR B O 1
ATOM 11079 N N . LEU B 1 606 ? 10.352 5.656 -23.594 1 98.62 606 LEU B N 1
ATOM 11080 C CA . LEU B 1 606 ? 11.43 5.242 -24.484 1 98.62 606 LEU B CA 1
ATOM 11081 C C . LEU B 1 606 ? 12.461 6.355 -24.641 1 98.62 606 LEU B C 1
ATOM 11083 O O . LEU B 1 606 ? 12.117 7.473 -25.031 1 98.62 606 LEU B O 1
ATOM 11087 N N . ILE B 1 607 ? 13.688 5.996 -24.25 1 98.56 607 ILE B N 1
ATOM 11088 C CA . ILE B 1 607 ? 14.797 6.91 -24.5 1 98.56 607 ILE B CA 1
ATOM 11089 C C . ILE B 1 607 ? 15.5 6.527 -25.797 1 98.56 607 ILE B C 1
ATOM 11091 O O . ILE B 1 607 ? 15.93 5.383 -25.969 1 98.56 607 ILE B O 1
ATOM 11095 N N . GLY B 1 608 ? 15.664 7.449 -26.688 1 97.94 608 GLY B N 1
ATOM 11096 C CA . GLY B 1 608 ? 16.266 7.184 -27.984 1 97.94 608 GLY B CA 1
ATOM 11097 C C . GLY B 1 608 ? 17.781 7.039 -27.922 1 97.94 608 GLY B C 1
ATOM 11098 O O . GLY B 1 608 ? 18.375 7.219 -26.859 1 97.94 608 GLY B O 1
ATOM 11099 N N . GLU B 1 609 ? 18.375 6.68 -29.141 1 97.56 609 GLU B N 1
ATOM 11100 C CA . GLU B 1 609 ? 19.812 6.438 -29.234 1 97.56 609 GLU B CA 1
ATOM 11101 C C . GLU B 1 609 ? 20.594 7.699 -28.906 1 97.56 609 GLU B C 1
ATOM 11103 O O . GLU B 1 609 ? 21.781 7.621 -28.547 1 97.56 609 GLU B O 1
ATOM 11108 N N . ASP B 1 610 ? 20.016 8.883 -28.938 1 96.81 610 ASP B N 1
ATOM 11109 C CA . ASP B 1 610 ? 20.672 10.148 -28.656 1 96.81 610 ASP B CA 1
ATOM 11110 C C . ASP B 1 610 ? 20.516 10.523 -27.172 1 96.81 610 ASP B C 1
ATOM 11112 O O . ASP B 1 610 ? 20.938 11.609 -26.766 1 96.81 610 ASP B O 1
ATOM 11116 N N . GLY B 1 611 ? 19.812 9.672 -26.422 1 96.81 611 GLY B N 1
ATOM 11117 C CA . GLY B 1 611 ? 19.656 9.914 -25 1 96.81 611 GLY B CA 1
ATOM 11118 C C . GLY B 1 611 ? 18.453 10.773 -24.656 1 96.81 611 GLY B C 1
ATOM 11119 O O . GLY B 1 611 ? 18.25 11.148 -23.5 1 96.81 611 GLY B O 1
ATOM 11120 N N . LYS B 1 612 ? 17.641 11.07 -25.625 1 96.75 612 LYS B N 1
ATOM 11121 C CA . LYS B 1 612 ? 16.469 11.906 -25.406 1 96.75 612 LYS B CA 1
ATOM 11122 C C . LYS B 1 612 ? 15.18 11.078 -25.5 1 96.75 612 LYS B C 1
ATOM 11124 O O . LYS B 1 612 ? 15.117 10.102 -26.25 1 96.75 612 LYS B O 1
ATOM 11129 N N . PRO B 1 613 ? 14.125 11.484 -24.797 1 97.38 613 PRO B N 1
ATOM 11130 C CA . PRO B 1 613 ? 12.891 10.703 -24.812 1 97.38 613 PRO B CA 1
ATOM 11131 C C . PRO B 1 613 ? 12.188 10.742 -26.172 1 97.38 613 PRO B C 1
ATOM 11133 O O . PRO B 1 613 ? 12.094 11.805 -26.797 1 97.38 613 PRO B O 1
ATOM 11136 N N . ILE B 1 614 ? 11.828 9.625 -26.641 1 97.38 614 ILE B N 1
ATOM 11137 C CA . ILE B 1 614 ? 10.961 9.461 -27.797 1 97.38 614 ILE B CA 1
ATOM 11138 C C . ILE B 1 614 ? 9.5 9.406 -27.359 1 97.38 614 ILE B C 1
ATOM 11140 O O . ILE B 1 614 ? 8.617 9.961 -28.016 1 97.38 614 ILE B O 1
ATOM 11144 N N . LEU B 1 615 ? 9.266 8.711 -26.375 1 96.94 615 LEU B N 1
ATOM 11145 C CA . LEU B 1 615 ? 7.977 8.508 -25.734 1 96.94 615 LEU B CA 1
ATOM 11146 C C . LEU B 1 615 ? 8.094 8.68 -24.219 1 96.94 615 LEU B C 1
ATOM 11148 O O . LEU B 1 615 ? 9.062 8.219 -23.609 1 96.94 615 LEU B O 1
ATOM 11152 N N . LEU B 1 616 ? 7.125 9.375 -23.609 1 97.81 616 LEU B N 1
ATOM 11153 C CA . LEU B 1 616 ? 7.176 9.625 -22.172 1 97.81 616 LEU B CA 1
ATOM 11154 C C . LEU B 1 616 ? 5.871 9.211 -21.5 1 97.81 616 LEU B C 1
ATOM 11156 O O . LEU B 1 616 ? 4.797 9.688 -21.875 1 97.81 616 LEU B O 1
ATOM 11160 N N . ASN B 1 617 ? 5.938 8.375 -20.5 1 98.38 617 ASN B N 1
ATOM 11161 C CA . ASN B 1 617 ? 4.793 7.957 -19.688 1 98.38 617 ASN B CA 1
ATOM 11162 C C . ASN B 1 617 ? 3.57 7.68 -20.562 1 98.38 617 ASN B C 1
ATOM 11164 O O . ASN B 1 617 ? 2.492 8.219 -20.312 1 98.38 617 ASN B O 1
ATOM 11168 N N . HIS B 1 618 ? 3.732 6.758 -21.469 1 97.94 618 HIS B N 1
ATOM 11169 C CA . HIS B 1 618 ? 2.705 6.535 -22.484 1 97.94 618 HIS B CA 1
ATOM 11170 C C . HIS B 1 618 ? 1.999 5.199 -22.266 1 97.94 618 HIS B C 1
ATOM 11172 O O . HIS B 1 618 ? 2.652 4.176 -22.062 1 97.94 618 HIS B O 1
ATOM 11178 N N . ILE B 1 619 ? 0.7 5.23 -22.266 1 98.31 619 ILE B N 1
ATOM 11179 C CA . ILE B 1 619 ? -0.099 4.008 -22.281 1 98.31 619 ILE B CA 1
ATOM 11180 C C . ILE B 1 619 ? -0.678 3.787 -23.688 1 98.31 619 ILE B C 1
ATOM 11182 O O . ILE B 1 619 ? -1.419 4.629 -24.188 1 98.31 619 ILE B O 1
ATOM 11186 N N . PHE B 1 620 ? -0.341 2.729 -24.297 1 97.75 620 PHE B N 1
ATOM 11187 C CA . PHE B 1 620 ? -0.846 2.4 -25.625 1 97.75 620 PHE B CA 1
ATOM 11188 C C . PHE B 1 620 ? -2.326 2.043 -25.562 1 97.75 620 PHE B C 1
ATOM 11190 O O . PHE B 1 620 ? -2.836 1.648 -24.516 1 97.75 620 PHE B O 1
ATOM 11197 N N . LYS B 1 621 ? -3.014 2.193 -26.656 1 97.56 621 LYS B N 1
ATOM 11198 C CA . LYS B 1 621 ? -4.395 1.76 -26.844 1 97.56 621 LYS B CA 1
ATOM 11199 C C . LYS B 1 621 ? -4.48 0.571 -27.797 1 97.56 621 LYS B C 1
ATOM 11201 O O . LYS B 1 621 ? -3.604 0.381 -28.641 1 97.56 621 LYS B O 1
ATOM 11206 N N . THR B 1 622 ? -5.504 -0.158 -27.578 1 97.44 622 THR B N 1
ATOM 11207 C CA . THR B 1 622 ? -5.75 -1.275 -28.484 1 97.44 622 THR B CA 1
ATOM 11208 C C . THR B 1 622 ? -6.262 -0.776 -29.828 1 97.44 622 THR B C 1
ATOM 11210 O O . THR B 1 622 ? -6.637 0.39 -29.969 1 97.44 622 THR B O 1
ATOM 11213 N N . ASP B 1 623 ? -6.242 -1.665 -30.797 1 96.31 623 ASP B N 1
ATOM 11214 C CA . ASP B 1 623 ? -6.891 -1.36 -32.062 1 96.31 623 ASP B CA 1
ATOM 11215 C C . ASP B 1 623 ? -8.367 -1.047 -31.875 1 96.31 623 ASP B C 1
ATOM 11217 O O . ASP B 1 623 ? -8.984 -1.517 -30.922 1 96.31 623 ASP B O 1
ATOM 11221 N N . PRO B 1 624 ? -8.898 -0.213 -32.781 1 95.12 624 PRO B N 1
ATOM 11222 C CA . PRO B 1 624 ? -10.312 0.15 -32.656 1 95.12 624 PRO B CA 1
ATOM 11223 C C . PRO B 1 624 ? -11.227 -1.068 -32.594 1 95.12 624 PRO B C 1
ATOM 11225 O O . PRO B 1 624 ? -11 -2.062 -33.281 1 95.12 624 PRO B O 1
ATOM 11228 N N . GLY B 1 625 ? -12.227 -1.001 -31.688 1 91.94 625 GLY B N 1
ATOM 11229 C CA . GLY B 1 625 ? -13.273 -2.008 -31.609 1 91.94 625 GLY B CA 1
ATOM 11230 C C . GLY B 1 625 ? -12.961 -3.121 -30.641 1 91.94 625 GLY B C 1
ATOM 11231 O O . GLY B 1 625 ? -13.82 -3.951 -30.328 1 91.94 625 GLY B O 1
ATOM 11232 N N . LEU B 1 626 ? -11.797 -3.135 -30.141 1 91.62 626 LEU B N 1
ATOM 11233 C CA . LEU B 1 626 ? -11.43 -4.176 -29.203 1 91.62 626 LEU B CA 1
ATOM 11234 C C . LEU B 1 626 ? -11.742 -3.746 -27.766 1 91.62 626 LEU B C 1
ATOM 11236 O O . LEU B 1 626 ? -11.695 -2.555 -27.453 1 91.62 626 LEU B O 1
ATOM 11240 N N . GLU B 1 627 ? -12.156 -4.742 -26.906 1 90.69 627 GLU B N 1
ATOM 11241 C CA . GLU B 1 627 ? -12.359 -4.547 -25.469 1 90.69 627 GLU B CA 1
ATOM 11242 C C . GLU B 1 627 ? -13.367 -3.432 -25.203 1 90.69 627 GLU B C 1
ATOM 11244 O O . GLU B 1 627 ? -13.156 -2.592 -24.328 1 90.69 627 GLU B O 1
ATOM 11249 N N . GLN B 1 628 ? -14.297 -3.289 -26.031 1 84.06 628 GLN B N 1
ATOM 11250 C CA . GLN B 1 628 ? -15.383 -2.326 -25.891 1 84.06 628 GLN B CA 1
ATOM 11251 C C . GLN B 1 628 ? -14.859 -0.894 -25.953 1 84.06 628 GLN B C 1
ATOM 11253 O O . GLN B 1 628 ? -15.391 0 -25.297 1 84.06 628 GLN B O 1
ATOM 11258 N N . GLY B 1 629 ? -13.781 -0.691 -26.641 1 88.44 629 GLY B N 1
ATOM 11259 C CA . GLY B 1 629 ? -13.141 0.612 -26.672 1 88.44 629 GLY B CA 1
ATOM 11260 C C . GLY B 1 629 ? -13.656 1.504 -27.781 1 88.44 629 GLY B C 1
ATOM 11261 O O . GLY B 1 629 ? -13.242 2.66 -27.906 1 88.44 629 GLY B O 1
ATOM 11262 N N . GLY B 1 630 ? -14.508 1.045 -28.656 1 90.31 630 GLY B N 1
ATOM 11263 C CA . GLY B 1 630 ? -15.031 1.854 -29.75 1 90.31 630 GLY B CA 1
ATOM 11264 C C . GLY B 1 630 ? -13.984 2.203 -30.781 1 90.31 630 GLY B C 1
ATOM 11265 O O . GLY B 1 630 ? -13.07 1.42 -31.031 1 90.31 630 GLY B O 1
ATOM 11266 N N . GLU B 1 631 ? -14.102 3.377 -31.359 1 93.62 631 GLU B N 1
ATOM 11267 C CA . GLU B 1 631 ? -13.25 3.799 -32.469 1 93.62 631 GLU B CA 1
ATOM 11268 C C . GLU B 1 631 ? -11.859 4.195 -31.984 1 93.62 631 GLU B C 1
ATOM 11270 O O . GLU B 1 631 ? -10.875 4.039 -32.719 1 93.62 631 GLU B O 1
ATOM 11275 N N . GLU B 1 632 ? -11.75 4.578 -30.812 1 92.75 632 GLU B N 1
ATOM 11276 C CA . GLU B 1 632 ? -10.477 5.039 -30.266 1 92.75 632 GLU B CA 1
ATOM 11277 C C . GLU B 1 632 ? -9.695 3.893 -29.641 1 92.75 632 GLU B C 1
ATOM 11279 O O . GLU B 1 632 ? -8.523 4.047 -29.297 1 92.75 632 GLU B O 1
ATOM 11284 N N . GLY B 1 633 ? -10.312 2.797 -29.562 1 95.94 633 GLY B N 1
ATOM 11285 C CA . GLY B 1 633 ? -9.703 1.684 -28.859 1 95.94 633 GLY B CA 1
ATOM 11286 C C . GLY B 1 633 ? -9.812 1.8 -27.344 1 95.94 633 GLY B C 1
ATOM 11287 O O . GLY B 1 633 ? -10.43 2.734 -26.828 1 95.94 633 GLY B O 1
ATOM 11288 N N . GLN B 1 634 ? -9.305 0.838 -26.641 1 97 634 GLN B N 1
ATOM 11289 C CA . GLN B 1 634 ? -9.281 0.782 -25.172 1 97 634 GLN B CA 1
ATOM 11290 C C . GLN B 1 634 ? -7.863 0.931 -24.641 1 97 634 GLN B C 1
ATOM 11292 O O . GLN B 1 634 ? -6.891 0.689 -25.359 1 97 634 GLN B O 1
ATOM 11297 N N . LEU B 1 635 ? -7.727 1.44 -23.422 1 97.88 635 LEU B N 1
ATOM 11298 C CA . LEU B 1 635 ? -6.41 1.37 -22.797 1 97.88 635 LEU B CA 1
ATOM 11299 C C . LEU B 1 635 ? -5.898 -0.067 -22.766 1 97.88 635 LEU B C 1
ATOM 11301 O O . LEU B 1 635 ? -6.625 -0.979 -22.359 1 97.88 635 LEU B O 1
ATOM 11305 N N . ALA B 1 636 ? -4.668 -0.276 -23.109 1 97.88 636 ALA B N 1
ATOM 11306 C CA . ALA B 1 636 ? -4.129 -1.625 -23.25 1 97.88 636 ALA B CA 1
ATOM 11307 C C . ALA B 1 636 ? -3.705 -2.188 -21.906 1 97.88 636 ALA B C 1
ATOM 11309 O O . ALA B 1 636 ? -3.414 -3.381 -21.781 1 97.88 636 ALA B O 1
ATOM 11310 N N . ILE B 1 637 ? -3.676 -1.354 -20.859 1 97.62 637 ILE B N 1
ATOM 11311 C CA . ILE B 1 637 ? -3.307 -1.826 -19.531 1 97.62 637 ILE B CA 1
ATOM 11312 C C . ILE B 1 637 ? -4.344 -2.826 -19.031 1 97.62 637 ILE B C 1
ATOM 11314 O O . ILE B 1 637 ? -5.551 -2.596 -19.156 1 97.62 637 ILE B O 1
ATOM 11318 N N . ASP B 1 638 ? -3.854 -3.908 -18.391 1 97.31 638 ASP B N 1
ATOM 11319 C CA . ASP B 1 638 ? -4.723 -5.055 -18.141 1 97.31 638 ASP B CA 1
ATOM 11320 C C . ASP B 1 638 ? -4.918 -5.281 -16.641 1 97.31 638 ASP B C 1
ATOM 11322 O O . ASP B 1 638 ? -3.957 -5.219 -15.867 1 97.31 638 ASP B O 1
ATOM 11326 N N . MET B 1 639 ? -6.172 -5.414 -16.203 1 97.56 639 MET B N 1
ATOM 11327 C CA . MET B 1 639 ? -6.559 -6.043 -14.953 1 97.56 639 MET B CA 1
ATOM 11328 C C . MET B 1 639 ? -6.98 -7.488 -15.172 1 97.56 639 MET B C 1
ATOM 11330 O O . MET B 1 639 ? -8.125 -7.758 -15.547 1 97.56 639 MET B O 1
ATOM 11334 N N . SER B 1 640 ? -6.164 -8.422 -14.742 1 97.12 640 SER B N 1
ATOM 11335 C CA . SER B 1 640 ? -6.258 -9.789 -15.227 1 97.12 640 SER B CA 1
ATOM 11336 C C . SER B 1 640 ? -7.016 -10.672 -14.242 1 97.12 640 SER B C 1
ATOM 11338 O O . SER B 1 640 ? -6.746 -10.648 -13.039 1 97.12 640 SER B O 1
ATOM 11340 N N . PRO B 1 641 ? -8.008 -11.516 -14.781 1 97.12 641 PRO B N 1
ATOM 11341 C CA . PRO B 1 641 ? -8.555 -12.578 -13.93 1 97.12 641 PRO B CA 1
ATOM 11342 C C . PRO B 1 641 ? -7.473 -13.5 -13.375 1 97.12 641 PRO B C 1
ATOM 11344 O O . PRO B 1 641 ? -6.543 -13.875 -14.094 1 97.12 641 PRO B O 1
ATOM 11347 N N . THR B 1 642 ? -7.613 -13.797 -12.039 1 95 642 THR B N 1
ATOM 11348 C CA . THR B 1 642 ? -6.52 -14.539 -11.422 1 95 642 THR B CA 1
ATOM 11349 C C . THR B 1 642 ? -7.043 -15.492 -10.344 1 95 642 THR B C 1
ATOM 11351 O O . THR B 1 642 ? -7.992 -15.156 -9.633 1 95 642 THR B O 1
ATOM 11354 N N . GLN B 1 643 ? -6.531 -16.672 -10.352 1 96.38 643 GLN B N 1
ATOM 11355 C CA . GLN B 1 643 ? -6.574 -17.5 -9.164 1 96.38 643 GLN B CA 1
ATOM 11356 C C . GLN B 1 643 ? -5.395 -17.219 -8.242 1 96.38 643 GLN B C 1
ATOM 11358 O O . GLN B 1 643 ? -4.254 -17.578 -8.547 1 96.38 643 GLN B O 1
ATOM 11363 N N . PRO B 1 644 ? -5.582 -16.641 -7.086 1 96.06 644 PRO B N 1
ATOM 11364 C CA . PRO B 1 644 ? -4.484 -16.062 -6.301 1 96.06 644 PRO B CA 1
ATOM 11365 C C . PRO B 1 644 ? -3.666 -17.125 -5.57 1 96.06 644 PRO B C 1
ATOM 11367 O O . PRO B 1 644 ? -2.527 -16.875 -5.176 1 96.06 644 PRO B O 1
ATOM 11370 N N . HIS B 1 645 ? -4.191 -18.344 -5.301 1 97.44 645 HIS B N 1
ATOM 11371 C CA . HIS B 1 645 ? -3.555 -19.375 -4.488 1 97.44 645 HIS B CA 1
ATOM 11372 C C . HIS B 1 645 ? -3.301 -18.875 -3.068 1 97.44 645 HIS B C 1
ATOM 11374 O O . HIS B 1 645 ? -2.215 -19.094 -2.52 1 97.44 645 HIS B O 1
ATOM 11380 N N . THR B 1 646 ? -4.184 -18.094 -2.539 1 97.75 646 THR B N 1
ATOM 11381 C CA . THR B 1 646 ? -4.242 -17.641 -1.157 1 97.75 646 THR B CA 1
ATOM 11382 C C . THR B 1 646 ? -5.547 -18.062 -0.498 1 97.75 646 THR B C 1
ATOM 11384 O O . THR B 1 646 ? -6.215 -17.25 0.154 1 97.75 646 THR B O 1
ATOM 11387 N N . THR B 1 647 ? -5.875 -19.312 -0.662 1 97.75 647 THR B N 1
ATOM 11388 C CA . THR B 1 647 ? -7.148 -19.859 -0.196 1 97.75 647 THR B CA 1
ATOM 11389 C C . THR B 1 647 ? -7.148 -20 1.322 1 97.75 647 THR B C 1
ATOM 11391 O O . THR B 1 647 ? -6.188 -20.516 1.9 1 97.75 647 THR B O 1
ATOM 11394 N N . THR B 1 648 ? -8.188 -19.594 1.944 1 95 648 THR B N 1
ATOM 11395 C CA . THR B 1 648 ? -8.344 -19.719 3.387 1 95 648 THR B CA 1
ATOM 11396 C C . THR B 1 648 ? -9.719 -20.297 3.725 1 95 648 THR B C 1
ATOM 11398 O O . THR B 1 648 ? -10.633 -20.281 2.896 1 95 648 THR B O 1
ATOM 11401 N N . LYS B 1 649 ? -9.805 -20.844 4.902 1 91.81 649 LYS B N 1
ATOM 11402 C CA . LYS B 1 649 ? -11.086 -21.344 5.383 1 91.81 649 LYS B CA 1
ATOM 11403 C C . LYS B 1 649 ? -12.055 -20.203 5.656 1 91.81 649 LYS B C 1
ATOM 11405 O O . LYS B 1 649 ? -13.227 -20.25 5.266 1 91.81 649 LYS B O 1
ATOM 11410 N N . ASP B 1 650 ? -11.453 -19.172 6.34 1 88.69 650 ASP B N 1
ATOM 11411 C CA . ASP B 1 650 ? -12.266 -17.984 6.57 1 88.69 650 ASP B CA 1
ATOM 11412 C C . ASP B 1 650 ? -12.367 -17.141 5.309 1 88.69 650 ASP B C 1
ATOM 11414 O O . ASP B 1 650 ? -11.391 -16.984 4.574 1 88.69 650 ASP B O 1
ATOM 11418 N N . VAL B 1 651 ? -13.57 -16.703 5.062 1 91.75 651 VAL B N 1
ATOM 11419 C CA . VAL B 1 651 ? -13.836 -16.016 3.803 1 91.75 651 VAL B CA 1
ATOM 11420 C C . VAL B 1 651 ? -14 -14.523 4.051 1 91.75 651 VAL B C 1
ATOM 11422 O O . VAL B 1 651 ? -14.117 -14.086 5.199 1 91.75 651 VAL B O 1
ATOM 11425 N N . ARG B 1 652 ? -13.93 -13.789 3.018 1 90.06 652 ARG B N 1
ATOM 11426 C CA . ARG B 1 652 ? -14.195 -12.359 3.098 1 90.06 652 ARG B CA 1
ATOM 11427 C C . ARG B 1 652 ? -15.633 -12.086 3.516 1 90.06 652 ARG B C 1
ATOM 11429 O O . ARG B 1 652 ? -16.516 -12.93 3.324 1 90.06 652 ARG B O 1
ATOM 11436 N N . SER B 1 653 ? -15.938 -10.961 4.023 1 92.5 653 SER B N 1
ATOM 11437 C CA . SER B 1 653 ? -17.266 -10.602 4.496 1 92.5 653 SER B CA 1
ATOM 11438 C C . SER B 1 653 ? -18.203 -10.289 3.328 1 92.5 653 SER B C 1
ATOM 11440 O O . SER B 1 653 ? -17.75 -10.023 2.215 1 92.5 653 SER B O 1
ATOM 11442 N N . CYS B 1 654 ? -19.547 -10.359 3.525 1 95.12 654 CYS B N 1
ATOM 11443 C CA . CYS B 1 654 ? -20.516 -9.977 2.508 1 95.12 654 CYS B CA 1
ATOM 11444 C C . CYS B 1 654 ? -20.297 -8.547 2.049 1 95.12 654 CYS B C 1
ATOM 11446 O O . CYS B 1 654 ? -20.359 -8.25 0.853 1 95.12 654 CYS B O 1
ATOM 11448 N N . GLU B 1 655 ? -19.938 -7.684 2.977 1 95.12 655 GLU B N 1
ATOM 11449 C CA . GLU B 1 655 ? -19.797 -6.25 2.727 1 95.12 655 GLU B CA 1
ATOM 11450 C C . GLU B 1 655 ? -18.578 -5.957 1.871 1 95.12 655 GLU B C 1
ATOM 11452 O O . GLU B 1 655 ? -18.562 -4.988 1.107 1 95.12 655 GLU B O 1
ATOM 11457 N N . SER B 1 656 ? -17.562 -6.816 1.948 1 93.88 656 SER B N 1
ATOM 11458 C CA . SER B 1 656 ? -16.328 -6.594 1.203 1 93.88 656 SER B CA 1
ATOM 11459 C C . SER B 1 656 ? -16.562 -6.695 -0.3 1 93.88 656 SER B C 1
ATOM 11461 O O . SER B 1 656 ? -15.734 -6.25 -1.095 1 93.88 656 SER B O 1
ATOM 11463 N N . CYS B 1 657 ? -17.703 -7.23 -0.713 1 95.94 657 CYS B N 1
ATOM 11464 C CA . CYS B 1 657 ? -18.047 -7.297 -2.129 1 95.94 657 CYS B CA 1
ATOM 11465 C C . CYS B 1 657 ? -19.312 -6.492 -2.418 1 95.94 657 CYS B C 1
ATOM 11467 O O . CYS B 1 657 ? -19.328 -5.668 -3.336 1 95.94 657 CYS B O 1
ATOM 11469 N N . HIS B 1 658 ? -20.344 -6.629 -1.574 1 96.88 658 HIS B N 1
ATOM 11470 C CA . HIS B 1 658 ? -21.656 -6.062 -1.87 1 96.88 658 HIS B CA 1
ATOM 11471 C C . HIS B 1 658 ? -21.719 -4.59 -1.474 1 96.88 658 HIS B C 1
ATOM 11473 O O . HIS B 1 658 ? -22.641 -3.871 -1.887 1 96.88 658 HIS B O 1
ATOM 11479 N N . ALA B 1 659 ? -20.766 -4.113 -0.667 1 95.81 659 ALA B N 1
ATOM 11480 C CA . ALA B 1 659 ? -20.719 -2.707 -0.279 1 95.81 659 ALA B CA 1
ATOM 11481 C C . ALA B 1 659 ? -19.359 -2.094 -0.596 1 95.81 659 ALA B C 1
ATOM 11483 O O . ALA B 1 659 ? -18.875 -1.227 0.135 1 95.81 659 ALA B O 1
ATOM 11484 N N . SER B 1 660 ? -18.797 -2.602 -1.608 1 95.19 660 SER B N 1
ATOM 11485 C CA . SER B 1 660 ? -17.453 -2.148 -1.957 1 95.19 660 SER B CA 1
ATOM 11486 C C . SER B 1 660 ? -17.406 -1.633 -3.391 1 95.19 660 SER B C 1
ATOM 11488 O O . SER B 1 660 ? -17.656 -2.381 -4.336 1 95.19 660 SER B O 1
ATOM 11490 N N . ARG B 1 661 ? -17.047 -0.411 -3.533 1 95.06 661 ARG B N 1
ATOM 11491 C CA . ARG B 1 661 ? -16.844 0.178 -4.852 1 95.06 661 ARG B CA 1
ATOM 11492 C C . ARG B 1 661 ? -15.656 -0.474 -5.562 1 95.06 661 ARG B C 1
ATOM 11494 O O . ARG B 1 661 ? -15.695 -0.701 -6.773 1 95.06 661 ARG B O 1
ATOM 11501 N N . LYS B 1 662 ? -14.594 -0.8 -4.84 1 96.19 662 LYS B N 1
ATOM 11502 C CA . LYS B 1 662 ? -13.414 -1.458 -5.391 1 96.19 662 LYS B CA 1
ATOM 11503 C C . LYS B 1 662 ? -13.766 -2.824 -5.973 1 96.19 662 LYS B C 1
ATOM 11505 O O . LYS B 1 662 ? -13.328 -3.168 -7.07 1 96.19 662 LYS B O 1
ATOM 11510 N N . ALA B 1 663 ? -14.57 -3.607 -5.227 1 97.12 663 ALA B N 1
ATOM 11511 C CA . ALA B 1 663 ? -14.953 -4.941 -5.684 1 97.12 663 ALA B CA 1
ATOM 11512 C C . ALA B 1 663 ? -15.703 -4.867 -7.016 1 97.12 663 ALA B C 1
ATOM 11514 O O . ALA B 1 663 ? -15.586 -5.773 -7.844 1 97.12 663 ALA B O 1
ATOM 11515 N N . LEU B 1 664 ? -16.359 -3.744 -7.25 1 98 664 LEU B N 1
ATOM 11516 C CA . LEU B 1 664 ? -17.203 -3.6 -8.43 1 98 664 LEU B CA 1
ATOM 11517 C C . LEU B 1 664 ? -16.406 -3.047 -9.609 1 98 664 LEU B C 1
ATOM 11519 O O . LEU B 1 664 ? -16.953 -2.855 -10.695 1 98 664 LEU B O 1
ATOM 11523 N N . GLY B 1 665 ? -15.203 -2.732 -9.406 1 98.12 665 GLY B N 1
ATOM 11524 C CA . GLY B 1 665 ? -14.344 -2.266 -10.484 1 98.12 665 GLY B CA 1
ATOM 11525 C C . GLY B 1 665 ? -14.242 -0.754 -10.555 1 98.12 665 GLY B C 1
ATOM 11526 O O . GLY B 1 665 ? -13.633 -0.209 -11.477 1 98.12 665 GLY B O 1
ATOM 11527 N N . LEU B 1 666 ? -14.789 -0.056 -9.531 1 97.44 666 LEU B N 1
ATOM 11528 C CA . LEU B 1 666 ? -14.828 1.402 -9.555 1 97.44 666 LEU B CA 1
ATOM 11529 C C . LEU B 1 666 ? -13.547 1.99 -8.977 1 97.44 666 LEU B C 1
ATOM 11531 O O . LEU B 1 666 ? -13.359 3.209 -8.969 1 97.44 666 LEU B O 1
ATOM 11535 N N . GLY B 1 667 ? -12.672 1.142 -8.477 1 96.38 667 GLY B N 1
ATOM 11536 C CA . GLY B 1 667 ? -11.336 1.561 -8.102 1 96.38 667 GLY B CA 1
ATOM 11537 C C . GLY B 1 667 ? -11.227 1.97 -6.641 1 96.38 667 GLY B C 1
ATOM 11538 O O . GLY B 1 667 ? -12.195 1.872 -5.891 1 96.38 667 GLY B O 1
ATOM 11539 N N . ILE B 1 668 ? -10.008 2.258 -6.156 1 95.69 668 ILE B N 1
ATOM 11540 C CA . ILE B 1 668 ? -9.695 2.812 -4.844 1 95.69 668 ILE B CA 1
ATOM 11541 C C . ILE B 1 668 ? -9.875 4.328 -4.867 1 95.69 668 ILE B C 1
ATOM 11543 O O . ILE B 1 668 ? -9.367 5.008 -5.766 1 95.69 668 ILE B O 1
ATOM 11547 N N . ASP B 1 669 ? -10.43 4.832 -3.9 1 91.44 669 ASP B N 1
ATOM 11548 C CA . ASP B 1 669 ? -10.852 6.23 -3.934 1 91.44 669 ASP B CA 1
ATOM 11549 C C . ASP B 1 669 ? -9.703 7.16 -3.549 1 91.44 669 ASP B C 1
ATOM 11551 O O . ASP B 1 669 ? -8.68 6.707 -3.035 1 91.44 669 ASP B O 1
ATOM 11555 N N . SER B 1 670 ? -9.844 8.422 -3.877 1 93.69 670 SER B N 1
ATOM 11556 C CA . SER B 1 670 ? -9.125 9.578 -3.352 1 93.69 670 SER B CA 1
ATOM 11557 C C . SER B 1 670 ? -7.91 9.906 -4.207 1 93.69 670 SER B C 1
ATOM 11559 O O . SER B 1 670 ? -7.227 10.906 -3.963 1 93.69 670 SER B O 1
ATOM 11561 N N . VAL B 1 671 ? -7.543 9.086 -5.203 1 96.12 671 VAL B N 1
ATOM 11562 C CA . VAL B 1 671 ? -6.422 9.406 -6.086 1 96.12 671 VAL B CA 1
ATOM 11563 C C . VAL B 1 671 ? -6.91 10.273 -7.242 1 96.12 671 VAL B C 1
ATOM 11565 O O . VAL B 1 671 ? -7.961 10.008 -7.828 1 96.12 671 VAL B O 1
ATOM 11568 N N . ARG B 1 672 ? -6.219 11.344 -7.582 1 95.88 672 ARG B N 1
ATOM 11569 C CA . ARG B 1 672 ? -6.555 12.188 -8.727 1 95.88 672 ARG B CA 1
ATOM 11570 C C . ARG B 1 672 ? -6.125 11.531 -10.031 1 95.88 672 ARG B C 1
ATOM 11572 O O . ARG B 1 672 ? -5.32 10.602 -10.031 1 95.88 672 ARG B O 1
ATOM 11579 N N . ALA B 1 673 ? -6.711 12.07 -11.125 1 96.12 673 ALA B N 1
ATOM 11580 C CA . ALA B 1 673 ? -6.41 11.523 -12.445 1 96.12 673 ALA B CA 1
ATOM 11581 C C . ALA B 1 673 ? -4.922 11.641 -12.766 1 96.12 673 ALA B C 1
ATOM 11583 O O . ALA B 1 673 ? -4.273 12.625 -12.383 1 96.12 673 ALA B O 1
ATOM 11584 N N . TRP B 1 674 ? -4.395 10.711 -13.5 1 97.88 674 TRP B N 1
ATOM 11585 C CA . TRP B 1 674 ? -2.959 10.609 -13.727 1 97.88 674 TRP B CA 1
ATOM 11586 C C . TRP B 1 674 ? -2.555 11.359 -14.992 1 97.88 674 TRP B C 1
ATOM 11588 O O . TRP B 1 674 ? -1.365 11.547 -15.25 1 97.88 674 TRP B O 1
ATOM 11598 N N . ASP B 1 675 ? -3.545 11.852 -15.789 1 97.81 675 ASP B N 1
ATOM 11599 C CA . ASP B 1 675 ? -3.225 12.453 -17.078 1 97.81 675 ASP B CA 1
ATOM 11600 C C . ASP B 1 675 ? -3.029 13.961 -16.953 1 97.81 675 ASP B C 1
ATOM 11602 O O . ASP B 1 675 ? -3.119 14.695 -17.938 1 97.81 675 ASP B O 1
ATOM 11606 N N . LYS B 1 676 ? -2.85 14.43 -15.727 1 96.5 676 LYS B N 1
ATOM 11607 C CA . LYS B 1 676 ? -2.643 15.852 -15.5 1 96.5 676 LYS B CA 1
ATOM 11608 C C . LYS B 1 676 ? -1.229 16.141 -15 1 96.5 676 LYS B C 1
ATOM 11610 O O . LYS B 1 676 ? -0.661 15.336 -14.25 1 96.5 676 LYS B O 1
ATOM 11615 N N . GLU B 1 677 ? -0.731 17.203 -15.516 1 96.75 677 GLU B N 1
ATOM 11616 C CA . GLU B 1 677 ? 0.53 17.719 -14.984 1 96.75 677 GLU B CA 1
ATOM 11617 C C . GLU B 1 677 ? 0.334 18.359 -13.617 1 96.75 677 GLU B C 1
ATOM 11619 O O . GLU B 1 677 ? -0.651 19.062 -13.391 1 96.75 677 GLU B O 1
ATOM 11624 N N . HIS B 1 678 ? 1.263 18.125 -12.672 1 97.38 678 HIS B N 1
ATOM 11625 C CA . HIS B 1 678 ? 1.184 18.734 -11.344 1 97.38 678 HIS B CA 1
ATOM 11626 C C . HIS B 1 678 ? 2.471 19.469 -11.008 1 97.38 678 HIS B C 1
ATOM 11628 O O . HIS B 1 678 ? 3.551 18.875 -10.992 1 97.38 678 HIS B O 1
ATOM 11634 N N . VAL B 1 679 ? 2.385 20.719 -10.789 1 97.69 679 VAL B N 1
ATOM 11635 C CA . VAL B 1 679 ? 3.471 21.531 -10.25 1 97.69 679 VAL B CA 1
ATOM 11636 C C . VAL B 1 679 ? 3.234 21.781 -8.758 1 97.69 679 VAL B C 1
ATOM 11638 O O . VAL B 1 679 ? 2.121 22.109 -8.352 1 97.69 679 VAL B O 1
ATOM 11641 N N . VAL B 1 680 ? 4.219 21.484 -7.953 1 97.62 680 VAL B N 1
ATOM 11642 C CA . VAL B 1 680 ? 4.148 21.797 -6.527 1 97.62 680 VAL B CA 1
ATOM 11643 C C . VAL B 1 680 ? 5.191 22.844 -6.172 1 97.62 680 VAL B C 1
ATOM 11645 O O . VAL B 1 680 ? 6.395 22.578 -6.188 1 97.62 680 VAL B O 1
ATOM 11648 N N . ASP B 1 681 ? 4.777 24.016 -5.914 1 98.31 681 ASP B N 1
ATOM 11649 C CA . ASP B 1 681 ? 5.617 25.141 -5.543 1 98.31 681 ASP B CA 1
ATOM 11650 C C . ASP B 1 681 ? 4.793 26.25 -4.891 1 98.31 681 ASP B C 1
ATOM 11652 O O . ASP B 1 681 ? 3.6 26.078 -4.633 1 98.31 681 ASP B O 1
ATOM 11656 N N . LEU B 1 682 ? 5.504 27.297 -4.508 1 98.25 682 LEU B N 1
ATOM 11657 C CA . LEU B 1 682 ? 4.777 28.469 -4.02 1 98.25 682 LEU B CA 1
ATOM 11658 C C . LEU B 1 682 ? 3.77 28.953 -5.059 1 98.25 682 LEU B C 1
ATOM 11660 O O . LEU B 1 682 ? 4.125 29.172 -6.215 1 98.25 682 LEU B O 1
ATOM 11664 N N . GLU B 1 683 ? 2.494 29.016 -4.648 1 97.94 683 GLU B N 1
ATOM 11665 C CA . GLU B 1 683 ? 1.441 29.375 -5.598 1 97.94 683 GLU B CA 1
ATOM 11666 C C . GLU B 1 683 ? 0.326 30.156 -4.914 1 97.94 683 GLU B C 1
ATOM 11668 O O . GLU B 1 683 ? 0.167 30.094 -3.693 1 97.94 683 GLU B O 1
ATOM 11673 N N . THR B 1 684 ? -0.417 30.875 -5.684 1 97.06 684 THR B N 1
ATOM 11674 C CA . THR B 1 684 ? -1.595 31.578 -5.176 1 97.06 684 THR B CA 1
ATOM 11675 C C . THR B 1 684 ? -2.732 30.594 -4.914 1 97.06 684 THR B C 1
ATOM 11677 O O . THR B 1 684 ? -2.643 29.422 -5.285 1 97.06 684 THR B O 1
ATOM 11680 N N . VAL B 1 685 ? -3.766 31 -4.254 1 95.31 685 VAL B N 1
ATOM 11681 C CA . VAL B 1 685 ? -4.898 30.156 -3.896 1 95.31 685 VAL B CA 1
ATOM 11682 C C . VAL B 1 685 ? -5.664 29.75 -5.156 1 95.31 685 VAL B C 1
ATOM 11684 O O . VAL B 1 685 ? -6.414 28.781 -5.152 1 95.31 685 VAL B O 1
ATOM 11687 N N . ASP B 1 686 ? -5.449 30.5 -6.238 1 94.12 686 ASP B N 1
ATOM 11688 C CA . ASP B 1 686 ? -6.109 30.172 -7.496 1 94.12 686 ASP B CA 1
ATOM 11689 C C . ASP B 1 686 ? -5.223 29.281 -8.367 1 94.12 686 ASP B C 1
ATOM 11691 O O . ASP B 1 686 ? -5.57 28.969 -9.508 1 94.12 686 ASP B O 1
ATOM 11695 N N . GLY B 1 687 ? -4.066 28.969 -7.875 1 94.12 687 GLY B N 1
ATOM 11696 C CA . GLY B 1 687 ? -3.244 27.969 -8.547 1 94.12 687 GLY B CA 1
ATOM 11697 C C . GLY B 1 687 ? -2.178 28.578 -9.438 1 94.12 687 GLY B C 1
ATOM 11698 O O . GLY B 1 687 ? -1.526 27.875 -10.211 1 94.12 687 GLY B O 1
ATOM 11699 N N . GLU B 1 688 ? -2.01 29.906 -9.383 1 96.81 688 GLU B N 1
ATOM 11700 C CA . GLU B 1 688 ? -0.95 30.531 -1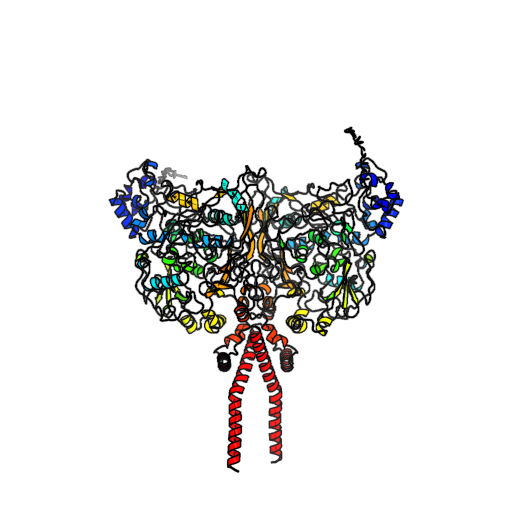0.172 1 96.81 688 GLU B CA 1
ATOM 11701 C C . GLU B 1 688 ? 0.415 30.328 -9.516 1 96.81 688 GLU B C 1
ATOM 11703 O O . GLU B 1 688 ? 0.629 30.734 -8.375 1 96.81 688 GLU B O 1
ATOM 11708 N N . ILE B 1 689 ? 1.369 29.734 -10.273 1 98 689 ILE B N 1
ATOM 11709 C CA . ILE B 1 689 ? 2.713 29.484 -9.766 1 98 689 ILE B CA 1
ATOM 11710 C C . ILE B 1 689 ? 3.49 30.797 -9.695 1 98 689 ILE B C 1
ATOM 11712 O O . ILE B 1 689 ? 3.588 31.516 -10.688 1 98 689 ILE B O 1
ATOM 11716 N N . LEU B 1 690 ? 4.086 31.109 -8.602 1 98.38 690 LEU B N 1
ATOM 11717 C CA . LEU B 1 690 ? 4.691 32.406 -8.367 1 98.38 690 LEU B CA 1
ATOM 11718 C C . LEU B 1 690 ? 6.125 32.438 -8.891 1 98.38 690 LEU B C 1
ATOM 11720 O O . LEU B 1 690 ? 6.504 33.375 -9.594 1 98.38 690 LEU B O 1
ATOM 11724 N N . PRO B 1 691 ? 6.949 31.438 -8.609 1 98.31 691 PRO B N 1
ATOM 11725 C CA . PRO B 1 691 ? 8.297 31.484 -9.188 1 98.31 691 PRO B CA 1
ATOM 11726 C C . PRO B 1 691 ? 8.312 31.188 -10.68 1 98.31 691 PRO B C 1
ATOM 11728 O O . PRO B 1 691 ? 7.5 30.406 -11.164 1 98.31 691 PRO B O 1
ATOM 11731 N N . ASN B 1 692 ? 9.188 31.875 -11.383 1 97.38 692 ASN B N 1
ATOM 11732 C CA . ASN B 1 692 ? 9.422 31.516 -12.781 1 97.38 692 ASN B CA 1
ATOM 11733 C C . ASN B 1 692 ? 10.289 30.266 -12.906 1 97.38 692 ASN B C 1
ATOM 11735 O O . ASN B 1 692 ? 10.133 29.484 -13.852 1 97.38 692 ASN B O 1
ATOM 11739 N N . GLN B 1 693 ? 11.188 30.156 -11.961 1 96.25 693 GLN B N 1
ATOM 11740 C CA . GLN B 1 693 ? 12.039 28.969 -11.938 1 96.25 693 GLN B CA 1
ATOM 11741 C C . GLN B 1 693 ? 11.414 27.859 -11.086 1 96.25 693 GLN B C 1
ATOM 11743 O O . GLN B 1 693 ? 11.539 27.875 -9.859 1 96.25 693 GLN B O 1
ATOM 11748 N N . PHE B 1 694 ? 10.711 26.969 -11.672 1 96.19 694 PHE B N 1
ATOM 11749 C CA . PHE B 1 694 ? 10.102 25.828 -10.984 1 96.19 694 PHE B CA 1
ATOM 11750 C C . PHE B 1 694 ? 10.18 24.562 -11.836 1 96.19 694 PHE B C 1
ATOM 11752 O O . PHE B 1 694 ? 10.578 24.625 -13 1 96.19 694 PHE B O 1
ATOM 11759 N N . LYS B 1 695 ? 9.938 23.469 -11.219 1 95.44 695 LYS B N 1
ATOM 11760 C CA . LYS B 1 695 ? 9.938 22.172 -11.891 1 95.44 695 LYS B CA 1
ATOM 11761 C C . LYS B 1 695 ? 8.547 21.531 -11.844 1 95.44 695 LYS B C 1
ATOM 11763 O O . LYS B 1 695 ? 7.805 21.719 -10.875 1 95.44 695 LYS B O 1
ATOM 11768 N N . VAL B 1 696 ? 8.234 20.75 -12.898 1 97.5 696 VAL B N 1
ATOM 11769 C CA . VAL B 1 696 ? 7.051 19.906 -12.852 1 97.5 696 VAL B CA 1
ATOM 11770 C C . VAL B 1 696 ? 7.293 18.719 -11.906 1 97.5 696 VAL B C 1
ATOM 11772 O O . VAL B 1 696 ? 8.273 17.984 -12.062 1 97.5 696 VAL B O 1
ATOM 11775 N N . GLN B 1 697 ? 6.445 18.594 -10.906 1 97.81 697 GLN B N 1
ATOM 11776 C CA . GLN B 1 697 ? 6.621 17.547 -9.906 1 97.81 697 GLN B CA 1
ATOM 11777 C C . GLN B 1 697 ? 6.219 16.188 -10.477 1 97.81 697 GLN B C 1
ATOM 11779 O O . GLN B 1 697 ? 6.902 15.188 -10.242 1 97.81 697 GLN B O 1
ATOM 11784 N N . MET B 1 698 ? 5.07 16.172 -11.156 1 98.06 698 MET B N 1
ATOM 11785 C CA . MET B 1 698 ? 4.57 14.945 -11.781 1 98.06 698 MET B CA 1
ATOM 11786 C C . MET B 1 698 ? 4.164 15.195 -13.227 1 98.06 698 MET B C 1
ATOM 11788 O O . MET B 1 698 ? 3.234 15.961 -13.492 1 98.06 698 MET B O 1
ATOM 11792 N N . GLU B 1 699 ? 4.84 14.555 -14.102 1 98.12 699 GLU B N 1
ATOM 11793 C CA . GLU B 1 699 ? 4.445 14.586 -15.508 1 98.12 699 GLU B CA 1
ATOM 11794 C C . GLU B 1 699 ? 3.199 13.734 -15.75 1 98.12 699 GLU B C 1
ATOM 11796 O O . GLU B 1 699 ? 2.967 12.75 -15.047 1 98.12 699 GLU B O 1
ATOM 11801 N N . PRO B 1 700 ? 2.396 14.125 -16.719 1 98 700 PRO B N 1
ATOM 11802 C CA . PRO B 1 700 ? 1.166 13.367 -16.969 1 98 700 PRO B CA 1
ATOM 11803 C C . PRO B 1 700 ? 1.429 12 -17.609 1 98 700 PRO B C 1
ATOM 11805 O O . PRO B 1 700 ? 2.422 11.828 -18.312 1 98 700 PRO B O 1
ATOM 11808 N N . ILE B 1 701 ? 0.631 11.047 -17.312 1 98.19 701 ILE B N 1
ATOM 11809 C CA . ILE B 1 701 ? 0.5 9.797 -18.062 1 98.19 701 ILE B CA 1
ATOM 11810 C C . ILE B 1 701 ? -0.646 9.922 -19.062 1 98.19 701 ILE B C 1
ATOM 11812 O O . ILE B 1 701 ? -1.811 9.727 -18.703 1 98.19 701 ILE B O 1
ATOM 11816 N N . LYS B 1 702 ? -0.235 10.094 -20.219 1 92.69 702 LYS B N 1
ATOM 11817 C CA . LYS B 1 702 ? -1.218 10.383 -21.266 1 92.69 702 LYS B CA 1
ATOM 11818 C C . LYS B 1 702 ? -2.25 9.266 -21.375 1 92.69 702 LYS B C 1
ATOM 11820 O O . LYS B 1 702 ? -1.9 8.078 -21.312 1 92.69 702 LYS B O 1
ATOM 11825 N N . ASN B 1 703 ? -3.547 9.617 -21.484 1 93.88 703 ASN B N 1
ATOM 11826 C CA . ASN B 1 703 ? -4.695 8.742 -21.703 1 93.88 703 ASN B CA 1
ATOM 11827 C C . ASN B 1 703 ? -5.266 8.227 -20.375 1 93.88 703 ASN B C 1
ATOM 11829 O O . ASN B 1 703 ? -6.387 7.723 -20.344 1 93.88 703 ASN B O 1
ATOM 11833 N N . LEU B 1 704 ? -4.516 8.297 -19.281 1 97.69 704 LEU B N 1
ATOM 11834 C CA . LEU B 1 704 ? -5.004 7.746 -18.016 1 97.69 704 LEU B CA 1
ATOM 11835 C C .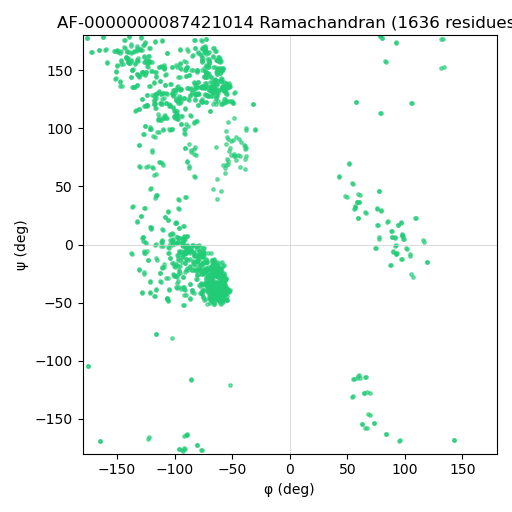 LEU B 1 704 ? -5.754 8.805 -17.219 1 97.69 704 LEU B C 1
ATOM 11837 O O . LEU B 1 704 ? -5.219 9.359 -16.25 1 97.69 704 LEU B O 1
ATOM 11841 N N . ASP B 1 705 ? -6.98 9.008 -17.5 1 96.81 705 ASP B N 1
ATOM 11842 C CA . ASP B 1 705 ? -7.785 10.07 -16.891 1 96.81 705 ASP B CA 1
ATOM 11843 C C . ASP B 1 705 ? -8.453 9.586 -15.609 1 96.81 705 ASP B C 1
ATOM 11845 O O . ASP B 1 705 ? -9.375 10.227 -15.102 1 96.81 705 ASP B O 1
ATOM 11849 N N . HIS B 1 706 ? -8.156 8.422 -15.125 1 97 706 HIS B N 1
ATOM 11850 C CA . HIS B 1 706 ? -8.602 7.812 -13.875 1 97 706 HIS B CA 1
ATOM 11851 C C . HIS B 1 706 ? -7.465 7.055 -13.195 1 97 706 HIS B C 1
ATOM 11853 O O . HIS B 1 706 ? -6.324 7.102 -13.656 1 97 706 HIS B O 1
ATOM 11859 N N . ASP B 1 707 ? -7.781 6.469 -12.008 1 97.25 707 ASP B N 1
ATOM 11860 C CA . ASP B 1 707 ? -6.762 5.723 -11.273 1 97.25 707 ASP B CA 1
ATOM 11861 C C . ASP B 1 707 ? -6.516 4.359 -11.914 1 97.25 707 ASP B C 1
ATOM 11863 O O . ASP B 1 707 ? -7.406 3.801 -12.562 1 97.25 707 ASP B O 1
ATOM 11867 N N . TRP B 1 708 ? -5.32 3.777 -11.656 1 97.88 708 TRP B N 1
ATOM 11868 C CA . TRP B 1 708 ? -4.918 2.477 -12.18 1 97.88 708 TRP B CA 1
ATOM 11869 C C . TRP B 1 708 ? -5.926 1.398 -11.797 1 97.88 708 TRP B C 1
ATOM 11871 O O . TRP B 1 708 ? -6.113 0.424 -12.531 1 97.88 708 TRP B O 1
ATOM 11881 N N . SER B 1 709 ? -6.574 1.556 -10.672 1 97.81 709 SER B N 1
ATOM 11882 C CA . SER B 1 709 ? -7.445 0.533 -10.102 1 97.81 709 SER B CA 1
ATOM 11883 C C . SER B 1 709 ? -8.852 0.625 -10.68 1 97.81 709 SER B C 1
ATOM 11885 O O . SER B 1 709 ? -9.703 -0.216 -10.383 1 97.81 709 SER B O 1
ATOM 11887 N N . THR B 1 710 ? -9.148 1.611 -11.5 1 98 710 THR B N 1
ATOM 11888 C CA . THR B 1 710 ? -10.484 1.771 -12.062 1 98 710 THR B CA 1
ATOM 11889 C C . THR B 1 710 ? -10.594 1.062 -13.406 1 98 710 THR B C 1
ATOM 11891 O O . THR B 1 710 ? -9.852 1.371 -14.336 1 98 710 THR B O 1
ATOM 11894 N N . ILE B 1 711 ? -11.602 0.178 -13.523 1 98.19 711 ILE B N 1
ATOM 11895 C CA . ILE B 1 711 ? -11.703 -0.561 -14.773 1 98.19 711 ILE B CA 1
ATOM 11896 C C . ILE B 1 711 ? -13.078 -0.344 -15.398 1 98.19 711 ILE B C 1
ATOM 11898 O O . ILE B 1 711 ? -13.305 -0.71 -16.547 1 98.19 711 ILE B O 1
ATOM 11902 N N . VAL B 1 712 ? -13.977 0.209 -14.617 1 97.44 712 VAL B N 1
ATOM 11903 C CA . VAL B 1 712 ? -15.297 0.588 -15.102 1 97.44 712 VAL B CA 1
ATOM 11904 C C . VAL B 1 712 ? -15.68 1.956 -14.539 1 97.44 712 VAL B C 1
ATOM 11906 O O . VAL B 1 712 ? -15.305 2.297 -13.414 1 97.44 712 VAL B O 1
ATOM 11909 N N . ASP B 1 713 ? -16.375 2.752 -15.328 1 95.62 713 ASP B N 1
ATOM 11910 C CA . ASP B 1 713 ? -16.812 4.047 -14.805 1 95.62 713 ASP B CA 1
ATOM 11911 C C . ASP B 1 713 ? -18.188 3.947 -14.172 1 95.62 713 ASP B C 1
ATOM 11913 O O . ASP B 1 713 ? -18.75 2.854 -14.047 1 95.62 713 ASP B O 1
ATOM 11917 N N . GLU B 1 714 ? -18.766 5.074 -13.727 1 93.44 714 GLU B N 1
ATOM 11918 C CA . GLU B 1 714 ? -20.016 5.102 -12.984 1 93.44 714 GLU B CA 1
ATOM 11919 C C . GLU B 1 714 ? -21.188 4.684 -13.875 1 93.44 714 GLU B C 1
ATOM 11921 O O . GLU B 1 714 ? -22.234 4.238 -13.367 1 93.44 714 GLU B O 1
ATOM 11926 N N . ALA B 1 715 ? -21.031 4.758 -15.195 1 95.12 715 ALA B N 1
ATOM 11927 C CA . ALA B 1 715 ? -22.078 4.391 -16.141 1 95.12 715 ALA B CA 1
ATOM 11928 C C . ALA B 1 715 ? -22 2.912 -16.5 1 95.12 715 ALA B C 1
ATOM 11930 O O . ALA B 1 715 ? -22.844 2.396 -17.234 1 95.12 715 ALA B O 1
ATOM 11931 N N . GLY B 1 716 ? -20.984 2.213 -15.984 1 95 716 GLY B N 1
ATOM 11932 C CA . GLY B 1 716 ? -20.828 0.795 -16.266 1 95 716 GLY B CA 1
ATOM 11933 C C . GLY B 1 716 ? -20.016 0.521 -17.516 1 95 716 GLY B C 1
ATOM 11934 O O . GLY B 1 716 ? -20 -0.608 -18.016 1 95 716 GLY B O 1
ATOM 11935 N N . LYS B 1 717 ? -19.406 1.544 -17.984 1 95.81 717 LYS B N 1
ATOM 11936 C CA . LYS B 1 717 ? -18.562 1.38 -19.172 1 95.81 717 LYS B CA 1
ATOM 11937 C C . LYS B 1 717 ? -17.156 0.955 -18.781 1 95.81 717 LYS B C 1
ATOM 11939 O O . LYS B 1 717 ? -16.516 1.596 -17.953 1 95.81 717 LYS B O 1
ATOM 11944 N N . GLN B 1 718 ? -16.734 -0.064 -19.391 1 97.06 718 GLN B N 1
ATOM 11945 C CA . GLN B 1 718 ? -15.359 -0.508 -19.172 1 97.06 718 GLN B CA 1
ATOM 11946 C C . GLN B 1 718 ? -14.352 0.518 -19.688 1 97.06 718 GLN B C 1
ATOM 11948 O O . GLN B 1 718 ? -14.508 1.026 -20.797 1 97.06 718 GLN B O 1
ATOM 11953 N N . VAL B 1 719 ? -13.242 0.816 -18.875 1 97.19 719 VAL B N 1
ATOM 11954 C CA . VAL B 1 719 ? -12.367 1.923 -19.234 1 97.19 719 VAL B CA 1
ATOM 11955 C C . VAL B 1 719 ? -10.922 1.428 -19.344 1 97.19 719 VAL B C 1
ATOM 11957 O O . VAL B 1 719 ? -10 2.217 -19.562 1 97.19 719 VAL B O 1
ATOM 11960 N N . ALA B 1 720 ? -10.648 0.186 -19.156 1 97.25 720 ALA B N 1
ATOM 11961 C CA . ALA B 1 720 ? -9.359 -0.482 -19.312 1 97.25 720 ALA B CA 1
ATOM 11962 C C . ALA B 1 720 ? -9.539 -1.931 -19.75 1 97.25 720 ALA B C 1
ATOM 11964 O O . ALA B 1 720 ? -10.648 -2.473 -19.688 1 97.25 720 ALA B O 1
ATOM 11965 N N . THR B 1 721 ? -8.453 -2.533 -20.188 1 97.94 721 THR B N 1
ATOM 11966 C CA . THR B 1 721 ? -8.508 -3.941 -20.562 1 97.94 721 THR B CA 1
ATOM 11967 C C . THR B 1 721 ? -8.719 -4.82 -19.344 1 97.94 721 THR B C 1
ATOM 11969 O O . THR B 1 721 ? -8.125 -4.586 -18.281 1 97.94 721 THR B O 1
ATOM 11972 N N . VAL B 1 722 ? -9.641 -5.789 -19.469 1 98 722 VAL B N 1
ATOM 11973 C CA . VAL B 1 722 ? -9.852 -6.801 -18.438 1 98 722 VAL B CA 1
ATOM 11974 C C . VAL B 1 722 ? -9.734 -8.195 -19.047 1 98 722 VAL B C 1
ATOM 11976 O O . VAL B 1 722 ? -10.695 -8.703 -19.641 1 98 722 VAL B O 1
ATOM 11979 N N . GLY B 1 723 ? -8.625 -8.781 -18.828 1 96.81 723 GLY B N 1
ATOM 11980 C CA . GLY B 1 723 ? -8.391 -10.078 -19.453 1 96.81 723 GLY B CA 1
ATOM 11981 C C . GLY B 1 723 ? -8.5 -10.039 -20.969 1 96.81 723 GLY B C 1
ATOM 11982 O O . GLY B 1 723 ? -9.539 -9.656 -21.5 1 96.81 723 GLY B O 1
ATOM 11983 N N . HIS B 1 724 ? -7.504 -10.422 -21.656 1 96.81 724 HIS B N 1
ATOM 11984 C CA . HIS B 1 724 ? -7.512 -10.352 -23.109 1 96.81 724 HIS B CA 1
ATOM 11985 C C . HIS B 1 724 ? -7.141 -11.695 -23.734 1 96.81 724 HIS B C 1
ATOM 11987 O O . HIS B 1 724 ? -7.059 -11.812 -24.969 1 96.81 724 HIS B O 1
ATOM 11993 N N . HIS B 1 725 ? -7 -12.711 -22.938 1 97.06 725 HIS B N 1
ATOM 11994 C CA . HIS B 1 725 ? -6.652 -14.023 -23.469 1 97.06 725 HIS B CA 1
ATOM 11995 C C . HIS B 1 725 ? -7.898 -14.789 -23.891 1 97.06 725 HIS B C 1
ATOM 11997 O O . HIS B 1 725 ? -7.859 -15.562 -24.859 1 97.06 725 HIS B O 1
ATOM 12003 N N . PHE B 1 726 ? -8.984 -14.578 -23.156 1 97.5 726 PHE B N 1
ATOM 12004 C CA . PHE B 1 726 ? -10.203 -15.344 -23.391 1 97.5 726 PHE B CA 1
ATOM 12005 C C . PHE B 1 726 ? -11.375 -14.422 -23.672 1 97.5 726 PHE B C 1
ATOM 12007 O O . PHE B 1 726 ? -11.461 -13.328 -23.109 1 97.5 726 PHE B O 1
ATOM 12014 N N . GLN B 1 727 ? -12.344 -14.859 -24.391 1 95.62 727 GLN B N 1
ATOM 12015 C CA . GLN B 1 727 ? -13.375 -14.023 -25 1 95.62 727 GLN B CA 1
ATOM 12016 C C . GLN B 1 727 ? -14.344 -13.492 -23.953 1 95.62 727 GLN B C 1
ATOM 12018 O O . GLN B 1 727 ? -14.906 -12.398 -24.125 1 95.62 727 GLN B O 1
ATOM 12023 N N . LEU B 1 728 ? -14.531 -14.234 -22.875 1 97.06 728 LEU B N 1
ATOM 12024 C CA . LEU B 1 728 ? -15.609 -13.859 -21.969 1 97.06 728 LEU B CA 1
ATOM 12025 C C . LEU B 1 728 ? -15.094 -12.914 -20.891 1 97.06 728 LEU B C 1
ATOM 12027 O O . LEU B 1 728 ? -15.883 -12.336 -20.141 1 97.06 728 LEU B O 1
ATOM 12031 N N . SER B 1 729 ? -13.828 -12.68 -20.812 1 97.38 729 SER B N 1
ATOM 12032 C CA . SER B 1 729 ? -13.25 -11.836 -19.766 1 97.38 729 SER B CA 1
ATOM 12033 C C . SER B 1 729 ? -13.695 -10.383 -19.922 1 97.38 729 SER B C 1
ATOM 12035 O O . SER B 1 729 ? -13.602 -9.82 -21.016 1 97.38 729 SER B O 1
ATOM 12037 N N . ARG B 1 730 ? -14.164 -9.781 -18.844 1 97.62 730 ARG B N 1
ATOM 12038 C CA . ARG B 1 730 ? -14.609 -8.391 -18.875 1 97.62 730 ARG B CA 1
ATOM 12039 C C . ARG B 1 730 ? -14.914 -7.887 -17.469 1 97.62 730 ARG B C 1
ATOM 12041 O O . ARG B 1 730 ? -14.969 -8.672 -16.516 1 97.62 730 ARG B O 1
ATOM 12048 N N . ALA B 1 731 ? -15.039 -6.574 -17.375 1 98.06 731 ALA B N 1
ATOM 12049 C CA . ALA B 1 731 ? -15.547 -5.973 -16.141 1 98.06 731 ALA B CA 1
ATOM 12050 C C . ALA B 1 731 ? -17.047 -6.215 -15.984 1 98.06 731 ALA B C 1
ATOM 12052 O O . ALA B 1 731 ? -17.703 -6.672 -16.922 1 98.06 731 ALA B O 1
ATOM 12053 N N . PHE B 1 732 ? -17.531 -5.957 -14.797 1 98.19 732 PHE B N 1
ATOM 12054 C CA . PHE B 1 732 ? -18.984 -5.973 -14.609 1 98.19 732 PHE B CA 1
ATOM 12055 C C . PHE B 1 732 ? -19.656 -4.891 -15.445 1 98.19 732 PHE B C 1
ATOM 12057 O O . PHE B 1 732 ? -19.125 -3.783 -15.57 1 98.19 732 PHE B O 1
ATOM 12064 N N . ASN B 1 733 ? -20.766 -5.223 -16.062 1 96.69 733 ASN B N 1
ATOM 12065 C CA . ASN B 1 733 ? -21.562 -4.18 -16.703 1 96.69 733 ASN B CA 1
ATOM 12066 C C . ASN B 1 733 ? -22.469 -3.486 -15.695 1 96.69 733 ASN B C 1
ATOM 12068 O O . ASN B 1 733 ? -22.469 -3.83 -14.508 1 96.69 733 ASN B O 1
ATOM 12072 N N . LYS B 1 734 ? -23.156 -2.508 -16.141 1 96.94 734 LYS B N 1
ATOM 12073 C CA . LYS B 1 734 ? -23.969 -1.691 -15.234 1 96.94 734 LYS B CA 1
ATOM 12074 C C . LYS B 1 734 ? -25.031 -2.531 -14.547 1 96.94 734 LYS B C 1
ATOM 12076 O O . LYS B 1 734 ? -25.281 -2.363 -13.352 1 96.94 734 LYS B O 1
ATOM 12081 N N . GLU B 1 735 ? -25.688 -3.402 -15.273 1 96.44 735 GLU B N 1
ATOM 12082 C CA . GLU B 1 735 ? -26.719 -4.254 -14.711 1 96.44 735 GLU B CA 1
ATOM 12083 C C . GLU B 1 735 ? -26.172 -5.141 -13.594 1 96.44 735 GLU B C 1
ATOM 12085 O O . GLU B 1 735 ? -26.797 -5.289 -12.547 1 96.44 735 GLU B O 1
ATOM 12090 N N . GLU B 1 736 ? -25.047 -5.707 -13.836 1 96.81 736 GLU B N 1
ATOM 12091 C CA . GLU B 1 736 ? -24.406 -6.551 -12.836 1 96.81 736 GLU B CA 1
ATOM 12092 C C . GLU B 1 736 ? -24.016 -5.738 -11.602 1 96.81 736 GLU B C 1
ATOM 12094 O O . GLU B 1 736 ? -24.188 -6.191 -10.469 1 96.81 736 GLU B O 1
ATOM 12099 N N . GLN B 1 737 ? -23.422 -4.559 -11.805 1 97.5 737 GLN B N 1
ATOM 12100 C CA . GLN B 1 737 ? -23.062 -3.695 -10.688 1 97.5 737 GLN B CA 1
ATOM 12101 C C . GLN B 1 737 ? -24.266 -3.395 -9.805 1 97.5 737 GLN B C 1
ATOM 12103 O O . GLN B 1 737 ? -24.188 -3.502 -8.578 1 97.5 737 GLN B O 1
ATOM 12108 N N . LEU B 1 738 ? -25.359 -3.02 -10.469 1 96.44 738 LEU B N 1
ATOM 12109 C CA . LEU B 1 738 ? -26.578 -2.686 -9.734 1 96.44 738 LEU B CA 1
ATOM 12110 C C . LEU B 1 738 ? -27.109 -3.904 -8.992 1 96.44 738 LEU B C 1
ATOM 12112 O O . LEU B 1 738 ? -27.672 -3.773 -7.898 1 96.44 738 LEU B O 1
ATOM 12116 N N . HIS B 1 739 ? -26.906 -5.062 -9.617 1 95.94 739 HIS B N 1
ATOM 12117 C CA . HIS B 1 739 ? -27.406 -6.297 -9.016 1 95.94 739 HIS B CA 1
ATOM 12118 C C . HIS B 1 739 ? -26.562 -6.695 -7.809 1 95.94 739 HIS B C 1
ATOM 12120 O O . HIS B 1 739 ? -27.078 -7.262 -6.844 1 95.94 739 HIS B O 1
ATOM 12126 N N . ILE B 1 740 ? -25.297 -6.43 -7.801 1 97.38 740 ILE B N 1
ATOM 12127 C CA . ILE B 1 740 ? -24.375 -6.859 -6.758 1 97.38 740 ILE B CA 1
ATOM 12128 C C . ILE B 1 740 ? -24.406 -5.863 -5.598 1 97.38 740 ILE B C 1
ATOM 12130 O O . ILE B 1 740 ? -24.422 -6.262 -4.434 1 97.38 740 ILE B O 1
ATOM 12134 N N . SER B 1 741 ? -24.5 -4.605 -5.871 1 96.88 741 SER B N 1
ATOM 12135 C CA . SER B 1 741 ? -24.328 -3.555 -4.875 1 96.88 741 SER B CA 1
ATOM 12136 C C . SER B 1 741 ? -25.469 -3.566 -3.857 1 96.88 741 SER B C 1
ATOM 12138 O O . SER B 1 741 ? -26.641 -3.689 -4.227 1 96.88 741 SER B O 1
ATOM 12140 N N . ARG B 1 742 ? -25.125 -3.494 -2.625 1 96.31 742 ARG B N 1
ATOM 12141 C CA . ARG B 1 742 ? -26.047 -3.336 -1.51 1 96.31 742 ARG B CA 1
ATOM 12142 C C . ARG B 1 742 ? -25.578 -2.24 -0.558 1 96.31 742 ARG B C 1
ATOM 12144 O O . ARG B 1 742 ? -25.891 -2.268 0.633 1 96.31 742 ARG B O 1
ATOM 12151 N N . GLU B 1 743 ? -24.719 -1.398 -1.081 1 91.56 743 GLU B N 1
ATOM 12152 C CA . GLU B 1 743 ? -24.266 -0.257 -0.295 1 91.56 743 GLU B CA 1
ATOM 12153 C C . GLU B 1 743 ? -25.438 0.62 0.14 1 91.56 743 GLU B C 1
ATOM 12155 O O . GLU B 1 743 ? -26.344 0.894 -0.652 1 91.56 743 GLU B O 1
ATOM 12160 N N . GLY B 1 744 ? -25.516 1.026 1.407 1 89.69 744 GLY B N 1
ATOM 12161 C CA . GLY B 1 744 ? -26.531 1.948 1.884 1 89.69 744 GLY B CA 1
ATOM 12162 C C . GLY B 1 744 ? -27.766 1.249 2.4 1 89.69 744 GLY B C 1
ATOM 12163 O O . GLY B 1 744 ? -28.766 1.901 2.736 1 89.69 744 GLY B O 1
ATOM 12164 N N . THR B 1 745 ? -27.719 -0.057 2.482 1 94.06 745 THR B N 1
ATOM 12165 C CA . THR B 1 745 ? -28.859 -0.814 3.002 1 94.06 745 THR B CA 1
ATOM 12166 C C . THR B 1 745 ? -29.234 -0.327 4.398 1 94.06 745 THR B C 1
ATOM 12168 O O . THR B 1 745 ? -30.406 -0.33 4.762 1 94.06 745 THR B O 1
ATOM 12171 N N . CYS B 1 746 ? -28.281 0.148 5.133 1 94.5 746 CYS B N 1
ATOM 12172 C CA . CYS B 1 746 ? -28.516 0.651 6.48 1 94.5 746 CYS B CA 1
ATOM 12173 C C . CYS B 1 746 ? -29.5 1.823 6.465 1 94.5 746 CYS B C 1
ATOM 12175 O O . CYS B 1 746 ? -30.344 1.946 7.352 1 94.5 746 CYS B O 1
ATOM 12177 N N . VAL B 1 747 ? -29.422 2.674 5.504 1 95.5 747 VAL B N 1
ATOM 12178 C CA . VAL B 1 747 ? -30.219 3.891 5.402 1 95.5 747 VAL B CA 1
ATOM 12179 C C . VAL B 1 747 ? -31.688 3.529 5.156 1 95.5 747 VAL B C 1
ATOM 12181 O O . VAL B 1 747 ? -32.594 4.262 5.57 1 95.5 747 VAL B O 1
ATOM 12184 N N . ALA B 1 748 ? -31.922 2.363 4.547 1 95 748 ALA B N 1
ATOM 12185 C CA . ALA B 1 748 ? -33.281 1.937 4.227 1 95 748 ALA B CA 1
ATOM 12186 C C . ALA B 1 748 ? -34.125 1.812 5.492 1 95 748 ALA B C 1
ATOM 12188 O O . ALA B 1 748 ? -35.312 2.107 5.477 1 95 748 ALA B O 1
ATOM 12189 N N . CYS B 1 749 ? -33.531 1.412 6.582 1 94.69 749 CYS B N 1
ATOM 12190 C CA . CYS B 1 749 ? -34.25 1.313 7.859 1 94.69 749 CYS B CA 1
ATOM 12191 C C . CYS B 1 749 ? -34.031 2.58 8.688 1 94.69 749 CYS B C 1
ATOM 12193 O O . CYS B 1 749 ? -35 3.072 9.305 1 94.69 749 CYS B O 1
ATOM 12195 N N . HIS B 1 750 ? -32.906 3.135 8.648 1 95.5 750 HIS B N 1
ATOM 12196 C CA . HIS B 1 750 ? -32.531 4.176 9.594 1 95.5 750 HIS B CA 1
ATOM 12197 C C . HIS B 1 750 ? -33.031 5.539 9.148 1 95.5 750 HIS B C 1
ATOM 12199 O O . HIS B 1 750 ? -33.062 6.484 9.938 1 95.5 750 HIS B O 1
ATOM 12205 N N . LYS B 1 751 ? -33.406 5.633 7.887 1 94.94 751 LYS B N 1
ATOM 12206 C CA . LYS B 1 751 ? -34.031 6.883 7.461 1 94.94 751 LYS B CA 1
ATOM 12207 C C . LYS B 1 751 ? -35.375 7.113 8.18 1 94.94 751 LYS B C 1
ATOM 12209 O O . LYS B 1 751 ? -35.844 8.242 8.234 1 94.94 751 LYS B O 1
ATOM 12214 N N . GLU B 1 752 ? -35.969 5.973 8.75 1 94.12 752 GLU B N 1
ATOM 12215 C CA . GLU B 1 752 ? -37.25 6.055 9.469 1 94.12 752 GLU B CA 1
ATOM 12216 C C . GLU B 1 752 ? -37 6.301 10.961 1 94.12 752 GLU B C 1
ATOM 12218 O O . GLU B 1 752 ? -37.938 6.695 11.68 1 94.12 752 GLU B O 1
ATOM 12223 N N . ILE B 1 753 ? -35.938 5.996 11.5 1 90.5 753 ILE B N 1
ATOM 12224 C CA . ILE B 1 753 ? -35.594 5.977 12.922 1 90.5 753 ILE B CA 1
ATOM 12225 C C . ILE B 1 753 ? -34.938 7.285 13.312 1 90.5 753 ILE B C 1
ATOM 12227 O O . ILE B 1 753 ? -33.906 7.664 12.727 1 90.5 753 ILE B O 1
ATOM 12231 N N . PRO B 1 754 ? -35.188 8.102 14.117 1 89.81 754 PRO B N 1
ATOM 12232 C CA . PRO B 1 754 ? -36.188 7.711 15.133 1 89.81 754 PRO B CA 1
ATOM 12233 C C . PRO B 1 754 ? -37.562 8.281 14.859 1 89.81 754 PRO B C 1
ATOM 12235 O O . PRO B 1 754 ? -38.562 7.832 15.453 1 89.81 754 PRO B O 1
ATOM 12238 N N . GLU B 1 755 ? -37.656 9.297 13.969 1 87.81 755 GLU B N 1
ATOM 12239 C CA . GLU B 1 755 ? -38.906 10.07 14.117 1 87.81 755 GLU B CA 1
ATOM 12240 C C . GLU B 1 755 ? -39.625 10.195 12.789 1 87.81 755 GLU B C 1
ATOM 12242 O O . GLU B 1 755 ? -40.688 10.805 12.719 1 87.81 755 GLU B O 1
ATOM 12247 N N . GLU B 1 756 ? -39.219 9.578 11.727 1 87.94 756 GLU B N 1
ATOM 12248 C CA . GLU B 1 756 ? -39.812 9.836 10.43 1 87.94 756 GLU B CA 1
ATOM 12249 C C . GLU B 1 756 ? -41.219 9.242 10.359 1 87.94 756 GLU B C 1
ATOM 12251 O O . GLU B 1 756 ? -42.188 9.938 10 1 87.94 756 GLU B O 1
ATOM 12256 N N . SER B 1 757 ? -41.344 7.945 10.719 1 91.25 757 SER B N 1
ATOM 12257 C CA . SER B 1 757 ? -42.656 7.273 10.773 1 91.25 757 SER B CA 1
ATOM 12258 C C . SER B 1 757 ? -43.219 7.27 12.195 1 91.25 757 SER B C 1
ATOM 12260 O O . SER B 1 757 ? -42.469 7.008 13.156 1 91.25 757 SER B O 1
ATOM 12262 N N . LEU B 1 758 ? -44.5 7.574 12.289 1 92.19 758 LEU B N 1
ATOM 12263 C CA . LEU B 1 758 ? -45.156 7.625 13.594 1 92.19 758 LEU B CA 1
ATOM 12264 C C . LEU B 1 758 ? -45.031 6.289 14.32 1 92.19 758 LEU B C 1
ATOM 12266 O O . LEU B 1 758 ? -44.719 6.258 15.516 1 92.19 758 LEU B O 1
ATOM 12270 N N . ALA B 1 759 ? -45.219 5.223 13.602 1 92.56 759 ALA B N 1
ATOM 12271 C CA . ALA B 1 759 ? -45.125 3.889 14.195 1 92.56 759 ALA B CA 1
ATOM 12272 C C . ALA B 1 759 ? -43.688 3.598 14.656 1 92.56 759 ALA B C 1
ATOM 12274 O O . ALA B 1 759 ? -43.5 3.082 15.758 1 92.56 759 ALA B O 1
ATOM 12275 N N . VAL B 1 760 ? -42.719 3.934 13.82 1 93.31 760 VAL B N 1
ATOM 12276 C CA . VAL B 1 760 ? -41.312 3.699 14.148 1 93.31 760 VAL B CA 1
ATOM 12277 C C . VAL B 1 760 ? -40.906 4.582 15.32 1 93.31 760 VAL B C 1
ATOM 12279 O O . VAL B 1 760 ? -40.188 4.137 16.219 1 93.31 760 VAL B O 1
ATOM 12282 N N . SER B 1 761 ? -41.375 5.801 15.281 1 93.06 761 SER B N 1
ATOM 12283 C CA . SER B 1 761 ? -41.062 6.73 16.359 1 93.06 761 SER B CA 1
ATOM 12284 C C . SER B 1 761 ? -41.594 6.219 17.703 1 93.06 761 SER B C 1
ATOM 12286 O O . SER B 1 761 ? -40.906 6.258 18.703 1 93.06 761 SER B O 1
ATOM 12288 N N . PHE B 1 762 ? -42.906 5.766 17.703 1 92.25 762 PHE B N 1
ATOM 12289 C CA . PHE B 1 762 ? -43.5 5.223 18.906 1 92.25 762 PHE B CA 1
ATOM 12290 C C . PHE B 1 762 ? -42.719 4.043 19.438 1 92.25 762 PHE B C 1
ATOM 12292 O O . PHE B 1 762 ? -42.344 4.012 20.625 1 92.25 762 PHE B O 1
ATOM 12299 N N . LEU B 1 763 ? -42.312 3.135 18.562 1 91 763 LEU B N 1
ATOM 12300 C CA . LEU B 1 763 ? -41.594 1.925 18.969 1 91 763 LEU B CA 1
ATOM 12301 C C . LEU B 1 763 ? -40.188 2.254 19.438 1 91 763 LEU B C 1
ATOM 12303 O O . LEU B 1 763 ? -39.656 1.616 20.344 1 91 763 LEU B O 1
ATOM 12307 N N . HIS B 1 764 ? -39.531 3.172 18.734 1 92.25 764 HIS B N 1
ATOM 12308 C CA . HIS B 1 764 ? -38.188 3.59 19.125 1 92.25 764 HIS B CA 1
ATOM 12309 C C . HIS B 1 764 ? -38.188 4.184 20.516 1 92.25 764 HIS B C 1
ATOM 12311 O O . HIS B 1 764 ? -37.281 3.898 21.312 1 92.25 764 HIS B O 1
ATOM 12317 N N . HIS B 1 765 ? -39.188 4.984 20.859 1 91.56 765 HIS B N 1
ATOM 12318 C CA . HIS B 1 765 ? -39.312 5.594 22.172 1 91.56 765 HIS B CA 1
ATOM 12319 C C . HIS B 1 765 ? -39.594 4.551 23.25 1 91.56 765 HIS B C 1
ATOM 12321 O O . HIS B 1 765 ? -39.031 4.602 24.344 1 91.56 765 HIS B O 1
ATOM 12327 N N . VAL B 1 766 ? -40.5 3.668 22.891 1 90.69 766 VAL B N 1
ATOM 12328 C CA . VAL B 1 766 ? -40.781 2.574 23.797 1 90.69 766 VAL B CA 1
ATOM 12329 C C . VAL B 1 766 ? -39.5 1.769 24.078 1 90.69 766 VAL B C 1
ATOM 12331 O O . VAL B 1 766 ? -39.219 1.431 25.219 1 90.69 766 VAL B O 1
ATOM 12334 N N . ALA B 1 767 ? -38.812 1.46 23 1 91.38 767 ALA B N 1
ATOM 12335 C CA . ALA B 1 767 ? -37.562 0.68 23.125 1 91.38 767 ALA B CA 1
ATOM 12336 C C . ALA B 1 767 ? -36.531 1.438 23.938 1 91.38 767 ALA B C 1
ATOM 12338 O O . ALA B 1 767 ? -35.781 0.841 24.734 1 91.38 767 ALA B O 1
ATOM 12339 N N . LYS B 1 768 ? -36.344 2.715 23.719 1 91 768 LYS B N 1
ATOM 12340 C CA . LYS B 1 768 ? -35.375 3.557 24.422 1 91 768 LYS B CA 1
ATOM 12341 C C . LYS B 1 768 ? -35.688 3.58 25.922 1 91 768 LYS B C 1
ATOM 12343 O O . LYS B 1 768 ? -34.781 3.391 26.75 1 91 768 LYS B O 1
ATOM 12348 N N . TYR B 1 769 ? -36.938 3.719 26.297 1 92.62 769 TYR B N 1
ATOM 12349 C CA . TYR B 1 769 ? -37.344 3.822 27.688 1 92.62 769 TYR B CA 1
ATOM 12350 C C . TYR B 1 769 ? -37.281 2.461 28.375 1 92.62 769 TYR B C 1
ATOM 12352 O O . TYR B 1 769 ? -37 2.365 29.562 1 92.62 769 TYR B O 1
ATOM 12360 N N . SER B 1 770 ? -37.594 1.425 27.625 1 91.81 770 SER B N 1
ATOM 12361 C CA . SER B 1 770 ? -37.562 0.081 28.203 1 91.81 770 SER B CA 1
ATOM 12362 C C . SER B 1 770 ? -36.188 -0.546 28.094 1 91.81 770 SER B C 1
ATOM 12364 O O . SER B 1 770 ? -35.969 -1.672 28.562 1 91.81 770 SER B O 1
ATOM 12366 N N . GLY B 1 771 ? -35.25 0.107 27.422 1 89.31 771 GLY B N 1
ATOM 12367 C CA . GLY B 1 771 ? -33.875 -0.375 27.312 1 89.31 771 GLY B CA 1
ATOM 12368 C C . GLY B 1 771 ? -33.719 -1.476 26.281 1 89.31 771 GLY B C 1
ATOM 12369 O O . GLY B 1 771 ? -32.812 -2.326 26.406 1 89.31 771 GLY B O 1
ATOM 12370 N N . GLN B 1 772 ? -34.531 -1.483 25.281 1 89.25 772 GLN B N 1
ATOM 12371 C CA . GLN B 1 772 ? -34.531 -2.576 24.312 1 89.25 772 GLN B CA 1
ATOM 12372 C C . GLN B 1 772 ? -33.812 -2.166 23.031 1 89.25 772 GLN B C 1
ATOM 12374 O O . GLN B 1 772 ? -33.75 -2.945 22.078 1 89.25 772 GLN B O 1
ATOM 12379 N N . LEU B 1 773 ? -33.281 -0.966 23.031 1 92 773 LEU B N 1
ATOM 12380 C CA . LEU B 1 773 ? -32.469 -0.609 21.875 1 92 773 LEU B CA 1
ATOM 12381 C C . LEU B 1 773 ? -31.219 -1.49 21.797 1 92 773 LEU B C 1
ATOM 12383 O O . LEU B 1 773 ? -30.547 -1.729 22.812 1 92 773 LEU B O 1
ATOM 12387 N N . PRO B 1 774 ? -31 -1.959 20.609 1 92.69 774 PRO B N 1
ATOM 12388 C CA . PRO B 1 774 ? -29.844 -2.855 20.516 1 92.69 774 PRO B CA 1
ATOM 12389 C C . PRO B 1 774 ? -28.531 -2.154 20.828 1 92.69 774 PRO B C 1
ATOM 12391 O O . PRO B 1 774 ? -28.203 -1.139 20.219 1 92.69 774 PRO B O 1
ATOM 12394 N N . LYS B 1 775 ? -27.766 -2.723 21.703 1 91.81 775 LYS B N 1
ATOM 12395 C CA . LYS B 1 775 ? -26.469 -2.164 22.109 1 91.81 775 LYS B CA 1
ATOM 12396 C C . LYS B 1 775 ? -25.328 -2.875 21.406 1 91.81 775 LYS B C 1
ATOM 12398 O O . LYS B 1 775 ? -24.234 -2.316 21.266 1 91.81 775 LYS B O 1
ATOM 12403 N N . GLU B 1 776 ? -25.594 -4.145 21.047 1 95.19 776 GLU B N 1
ATOM 12404 C CA . GLU B 1 776 ? -24.562 -4.961 20.406 1 95.19 776 GLU B CA 1
ATOM 12405 C C . GLU B 1 776 ? -25.031 -5.48 19.047 1 95.19 776 GLU B C 1
ATOM 12407 O O . GLU B 1 776 ? -26.234 -5.445 18.75 1 95.19 776 GLU B O 1
ATOM 12412 N N . ASN B 1 777 ? -24.062 -5.879 18.312 1 94.5 777 ASN B N 1
ATOM 12413 C CA . ASN B 1 777 ? -24.312 -6.375 16.969 1 94.5 777 ASN B CA 1
ATOM 12414 C C . ASN B 1 777 ? -25.297 -7.539 16.969 1 94.5 777 ASN B C 1
ATOM 12416 O O . ASN B 1 777 ? -26.188 -7.602 16.125 1 94.5 777 ASN B O 1
ATOM 12420 N N . GLN B 1 778 ? -25.125 -8.406 17.922 1 94.25 778 GLN B N 1
ATOM 12421 C CA . GLN B 1 778 ? -26 -9.562 18 1 94.25 778 GLN B CA 1
ATOM 12422 C C . GLN B 1 778 ? -27.453 -9.141 18.266 1 94.25 778 GLN B C 1
ATOM 12424 O O . GLN B 1 778 ? -28.375 -9.68 17.656 1 94.25 778 GLN B O 1
ATOM 12429 N N . GLU B 1 779 ? -27.641 -8.172 19.188 1 96.38 779 GLU B N 1
ATOM 12430 C CA . GLU B 1 779 ? -28.969 -7.656 19.484 1 96.38 779 GLU B CA 1
ATOM 12431 C C . GLU B 1 779 ? -29.594 -6.992 18.25 1 96.38 779 GLU B C 1
ATOM 12433 O O . GLU B 1 779 ? -30.797 -7.133 18 1 96.38 779 GLU B O 1
ATOM 12438 N N . HIS B 1 780 ? -28.75 -6.281 17.562 1 96.5 780 HIS B N 1
ATOM 12439 C CA . HIS B 1 780 ? -29.203 -5.672 16.328 1 96.5 780 HIS B CA 1
ATOM 12440 C C . HIS B 1 780 ? -29.672 -6.73 15.328 1 96.5 780 HIS B C 1
ATOM 12442 O O . HIS B 1 780 ? -30.719 -6.586 14.703 1 96.5 780 HIS B O 1
ATOM 12448 N N . GLY B 1 781 ? -28.891 -7.797 15.18 1 95.94 781 GLY B N 1
ATOM 12449 C CA . GLY B 1 781 ? -29.234 -8.891 14.289 1 95.94 781 GLY B CA 1
ATOM 12450 C C . GLY B 1 781 ? -30.531 -9.578 14.664 1 95.94 781 GLY B C 1
ATOM 12451 O O . GLY B 1 781 ? -31.344 -9.914 13.797 1 95.94 781 GLY B O 1
ATOM 12452 N N . VAL B 1 782 ? -30.781 -9.75 15.914 1 96.12 782 VAL B N 1
ATOM 12453 C CA . VAL B 1 782 ? -32 -10.375 16.406 1 96.12 782 VAL B CA 1
ATOM 12454 C C . VAL B 1 782 ? -33.219 -9.477 16.078 1 96.12 782 VAL B C 1
ATOM 12456 O O . VAL B 1 782 ? -34.25 -9.969 15.656 1 96.12 782 VAL B O 1
ATOM 12459 N N . LEU B 1 783 ? -33 -8.203 16.344 1 96 783 LEU B N 1
ATOM 12460 C CA . LEU B 1 783 ? -34.062 -7.254 16.047 1 96 783 LEU B CA 1
ATOM 12461 C C . LEU B 1 783 ? -34.406 -7.273 14.562 1 96 783 LEU B C 1
ATOM 12463 O O . LEU B 1 783 ? -35.594 -7.305 14.195 1 96 783 LEU B O 1
ATOM 12467 N N . VAL B 1 784 ? -33.406 -7.242 13.711 1 96.31 784 VAL B N 1
ATOM 12468 C CA . VAL B 1 784 ? -33.594 -7.262 12.266 1 96.31 784 VAL B CA 1
ATOM 12469 C C . VAL B 1 784 ? -34.312 -8.555 11.859 1 96.31 784 VAL B C 1
ATOM 12471 O O . VAL B 1 784 ? -35.219 -8.539 11.031 1 96.31 784 VAL B O 1
ATOM 12474 N N . ASN B 1 785 ? -33.844 -9.641 12.391 1 96.19 785 ASN B N 1
ATOM 12475 C CA . ASN B 1 785 ? -34.469 -10.922 12.109 1 96.19 785 ASN B CA 1
ATOM 12476 C C . ASN B 1 785 ? -35.938 -10.93 12.516 1 96.19 785 ASN B C 1
ATOM 12478 O O . ASN B 1 785 ? -36.781 -11.422 11.773 1 96.19 785 ASN B O 1
ATOM 12482 N N . LYS B 1 786 ? -36.281 -10.383 13.711 1 95.81 786 LYS B N 1
ATOM 12483 C CA . LYS B 1 786 ? -37.656 -10.289 14.188 1 95.81 786 LYS B CA 1
ATOM 12484 C C . LYS B 1 786 ? -38.531 -9.445 13.242 1 95.81 786 LYS B C 1
ATOM 12486 O O . LYS B 1 786 ? -39.656 -9.789 12.961 1 95.81 786 LYS B O 1
ATOM 12491 N N . ILE B 1 787 ? -37.938 -8.398 12.797 1 95.75 787 ILE B N 1
ATOM 12492 C CA . ILE B 1 787 ? -38.625 -7.492 11.898 1 95.75 787 ILE B CA 1
ATOM 12493 C C . ILE B 1 787 ? -39 -8.227 10.609 1 95.75 787 ILE B C 1
ATOM 12495 O O . ILE B 1 787 ? -40.125 -8.133 10.141 1 95.75 787 ILE B O 1
ATOM 12499 N N . VAL B 1 788 ? -38.062 -9 10.086 1 95.5 788 VAL B N 1
ATOM 12500 C CA . VAL B 1 788 ? -38.281 -9.711 8.828 1 95.5 788 VAL B CA 1
ATOM 12501 C C . VAL B 1 788 ? -39.344 -10.789 9.031 1 95.5 788 VAL B C 1
ATOM 12503 O O . VAL B 1 788 ? -40.25 -10.93 8.211 1 95.5 788 VAL B O 1
ATOM 12506 N N . LEU B 1 789 ? -39.281 -11.484 10.109 1 95.81 789 LEU B N 1
ATOM 12507 C CA . LEU B 1 789 ? -40.25 -12.562 10.375 1 95.81 789 LEU B CA 1
ATOM 12508 C C . LEU B 1 789 ? -41.656 -12.008 10.617 1 95.81 789 LEU B C 1
ATOM 12510 O O . LEU B 1 789 ? -42.625 -12.562 10.125 1 95.81 789 LEU B O 1
ATOM 12514 N N . MET B 1 790 ? -41.719 -10.914 11.367 1 95.31 790 MET B N 1
ATOM 12515 C CA . MET B 1 790 ? -43.031 -10.297 11.641 1 95.31 790 MET B CA 1
ATOM 12516 C C . MET B 1 790 ? -43.688 -9.82 10.352 1 95.31 790 MET B C 1
ATOM 12518 O O . MET B 1 790 ? -44.875 -10.047 10.141 1 95.31 790 MET B O 1
ATOM 12522 N N . SER B 1 791 ? -42.875 -9.172 9.578 1 95 791 SER B N 1
ATOM 12523 C CA . SER B 1 791 ? -43.406 -8.711 8.289 1 95 791 SER B CA 1
ATOM 12524 C C . SER B 1 791 ? -43.844 -9.875 7.418 1 95 791 SER B C 1
ATOM 12526 O O . SER B 1 791 ? -44.906 -9.812 6.777 1 95 791 SER B O 1
ATOM 12528 N N . ALA B 1 792 ? -43.031 -10.969 7.41 1 94.44 792 ALA B N 1
ATOM 12529 C CA . ALA B 1 792 ? -43.344 -12.133 6.578 1 94.44 792 ALA B CA 1
ATOM 12530 C C . ALA B 1 792 ? -44.625 -12.82 7.051 1 94.44 792 ALA B C 1
ATOM 12532 O O . ALA B 1 792 ? -45.5 -13.156 6.238 1 94.44 792 ALA B O 1
ATOM 12533 N N . TRP B 1 793 ? -44.781 -12.969 8.336 1 93.94 793 TRP B N 1
ATOM 12534 C CA . TRP B 1 793 ? -45.969 -13.648 8.883 1 93.94 793 TRP B CA 1
ATOM 12535 C C . TRP B 1 793 ? -47.219 -12.797 8.703 1 93.94 793 TRP B C 1
ATOM 12537 O O . TRP B 1 793 ? -48.312 -13.32 8.492 1 93.94 793 TRP B O 1
ATOM 12547 N N . LEU B 1 794 ? -47.062 -11.445 8.812 1 93.56 794 LEU B N 1
ATOM 12548 C CA . LEU B 1 794 ? -48.188 -10.547 8.562 1 93.56 794 LEU B CA 1
ATOM 12549 C C . LEU B 1 794 ? -48.688 -10.695 7.129 1 93.56 794 LEU B C 1
ATOM 12551 O O . LEU B 1 794 ? -49.875 -10.852 6.902 1 93.56 794 LEU B O 1
ATOM 12555 N N . GLN B 1 795 ? -47.781 -10.703 6.227 1 92.06 795 GLN B N 1
ATOM 12556 C CA . GLN B 1 795 ? -48.156 -10.805 4.82 1 92.06 795 GLN B CA 1
ATOM 12557 C C . GLN B 1 795 ? -48.75 -12.18 4.5 1 92.06 795 GLN B C 1
ATOM 12559 O O . GLN B 1 795 ? -49.688 -12.305 3.73 1 92.06 795 GLN B O 1
ATOM 12564 N N . PHE B 1 796 ? -48.125 -13.188 5.125 1 91.69 796 PHE B N 1
ATOM 12565 C CA . PHE B 1 796 ? -48.594 -14.562 4.941 1 91.69 796 PHE B CA 1
ATOM 12566 C C . PHE B 1 796 ? -50 -14.734 5.461 1 91.69 796 PHE B C 1
ATOM 12568 O O . PHE B 1 796 ? -50.844 -15.312 4.777 1 91.69 796 PHE B O 1
ATOM 12575 N N . THR B 1 797 ? -50.312 -14.188 6.613 1 90.69 797 THR B N 1
ATOM 12576 C CA . THR B 1 797 ? -51.625 -14.305 7.238 1 90.69 797 THR B CA 1
ATOM 12577 C C . THR B 1 797 ? -52.688 -13.5 6.457 1 90.69 797 THR B C 1
ATOM 12579 O O . THR B 1 797 ? -53.812 -13.93 6.309 1 90.69 797 THR B O 1
ATOM 12582 N N . LEU B 1 798 ? -52.25 -12.367 5.961 1 89 798 LEU B N 1
ATOM 12583 C CA . LEU B 1 798 ? -53.156 -11.547 5.164 1 89 798 LEU B CA 1
ATOM 12584 C C . LEU B 1 798 ? -53.469 -12.219 3.834 1 89 798 LEU B C 1
ATOM 12586 O O . LEU B 1 798 ? -54.594 -12.156 3.357 1 89 798 LEU B O 1
ATOM 12590 N N . ALA B 1 799 ? -52.531 -12.844 3.273 1 87.38 799 ALA B N 1
ATOM 12591 C CA . ALA B 1 799 ? -52.719 -13.5 1.979 1 87.38 799 ALA B CA 1
ATOM 12592 C C . ALA B 1 799 ? -53.625 -14.719 2.102 1 87.38 799 ALA B C 1
ATOM 12594 O O . ALA B 1 799 ? -54.406 -15.008 1.196 1 87.38 799 ALA B O 1
ATOM 12595 N N . LEU B 1 800 ? -53.531 -15.414 3.24 1 85.5 800 LEU B N 1
ATOM 12596 C CA . LEU B 1 800 ? -54.344 -16.609 3.443 1 85.5 800 LEU B CA 1
ATOM 12597 C C . LEU B 1 800 ? -55.656 -16.266 4.148 1 85.5 800 LEU B C 1
ATOM 12599 O O . LEU B 1 800 ? -56.688 -16.828 3.836 1 85.5 800 LEU B O 1
ATOM 12603 N N . GLY B 1 801 ? -55.562 -15.352 5.027 1 80.5 801 GLY B N 1
ATOM 12604 C CA . GLY B 1 801 ? -56.688 -15.023 5.883 1 80.5 801 GLY B CA 1
ATOM 12605 C C . GLY B 1 801 ? -57.781 -14.227 5.164 1 80.5 801 GLY B C 1
ATOM 12606 O O . GLY B 1 801 ? -58.969 -14.453 5.375 1 80.5 801 GLY B O 1
ATOM 12607 N N . LEU B 1 802 ? -57.312 -13.312 4.32 1 79.69 802 LEU B N 1
ATOM 12608 C CA . LEU B 1 802 ? -58.281 -12.461 3.646 1 79.69 802 LEU B CA 1
ATOM 12609 C C . LEU B 1 802 ? -59.219 -13.289 2.77 1 79.69 802 LEU B C 1
ATOM 12611 O O . LEU B 1 802 ? -60.438 -13.148 2.854 1 79.69 802 LEU B O 1
ATOM 12615 N N . PRO B 1 803 ? -58.719 -14.195 2.078 1 80.56 803 PRO B N 1
ATOM 12616 C CA . PRO B 1 803 ? -59.625 -15.016 1.289 1 80.56 803 PRO B CA 1
ATOM 12617 C C . PRO B 1 803 ? -60.531 -15.906 2.158 1 80.56 803 PRO B C 1
ATOM 12619 O O . PRO B 1 803 ? -61.688 -16.109 1.845 1 80.56 803 PRO B O 1
ATOM 12622 N N . ILE B 1 804 ? -60 -16.312 3.256 1 80.94 804 ILE B N 1
ATOM 12623 C CA . ILE B 1 804 ? -60.781 -17.141 4.164 1 80.94 804 ILE B CA 1
ATOM 12624 C C . ILE B 1 804 ? -61.844 -16.297 4.836 1 80.94 804 ILE B C 1
ATOM 12626 O O . ILE B 1 804 ? -63 -16.75 4.973 1 80.94 804 ILE B O 1
ATOM 12630 N N . GLY B 1 805 ? -61.562 -15.117 5.125 1 80.88 805 GLY B N 1
ATOM 12631 C CA . GLY B 1 805 ? -62.5 -14.195 5.719 1 80.88 805 GLY B CA 1
ATOM 12632 C C . GLY B 1 805 ? -63.625 -13.797 4.762 1 80.88 805 GLY B C 1
ATOM 12633 O O . GLY B 1 805 ? -64.812 -13.805 5.125 1 80.88 805 GLY B O 1
ATOM 12634 N N . ILE B 1 806 ? -63.219 -13.539 3.611 1 82.5 806 ILE B N 1
ATOM 12635 C CA . ILE B 1 806 ? -64.188 -13.18 2.584 1 82.5 806 ILE B CA 1
ATOM 12636 C C . ILE B 1 806 ? -65.125 -14.375 2.295 1 82.5 806 ILE B C 1
ATOM 12638 O O . ILE B 1 806 ? -66.312 -14.219 2.162 1 82.5 806 ILE B O 1
ATOM 12642 N N . GLY B 1 807 ? -64.5 -15.477 2.352 1 82.06 807 GLY B N 1
ATOM 12643 C CA . GLY B 1 807 ? -65.312 -16.688 2.18 1 82.06 807 GLY B CA 1
ATOM 12644 C C . GLY B 1 807 ? -66.312 -16.938 3.316 1 82.06 807 GLY B C 1
ATOM 12645 O O . GLY B 1 807 ? -67.438 -17.312 3.084 1 82.06 807 GLY B O 1
ATOM 12646 N N . PHE B 1 808 ? -65.75 -16.656 4.414 1 85.31 808 PHE B N 1
ATOM 12647 C CA . PHE B 1 808 ? -66.625 -16.844 5.59 1 85.31 808 PHE B CA 1
ATOM 12648 C C . PHE B 1 808 ? -67.75 -15.844 5.59 1 85.31 808 PHE B C 1
ATOM 12650 O O . PHE B 1 808 ? -68.938 -16.203 5.867 1 85.31 808 PHE B O 1
ATOM 12657 N N . VAL B 1 809 ? -67.5 -14.625 5.191 1 84.5 809 VAL B N 1
ATOM 12658 C CA . VAL B 1 809 ? -68.562 -13.594 5.121 1 84.5 809 VAL B CA 1
ATOM 12659 C C . VAL B 1 809 ? -69.562 -13.93 4.016 1 84.5 809 VAL B C 1
ATOM 12661 O O . VAL B 1 809 ? -70.75 -13.805 4.207 1 84.5 809 VAL B O 1
ATOM 12664 N N . ALA B 1 810 ? -69 -14.461 2.992 1 87.81 810 ALA B N 1
ATOM 12665 C CA . ALA B 1 810 ? -69.875 -14.875 1.888 1 87.81 810 ALA B CA 1
ATOM 12666 C C . ALA B 1 810 ? -70.75 -16.078 2.281 1 87.81 810 ALA B C 1
ATOM 12668 O O . ALA B 1 810 ? -71.938 -16.141 1.966 1 87.81 810 ALA B O 1
ATOM 12669 N N . TRP B 1 811 ? -70.125 -16.906 3 1 87.5 811 TRP B N 1
ATOM 12670 C CA . TRP B 1 811 ? -70.875 -18.078 3.49 1 87.5 811 TRP B CA 1
ATOM 12671 C C . TRP B 1 811 ? -71.938 -17.672 4.477 1 87.5 811 TRP B C 1
ATOM 12673 O O . TRP B 1 811 ? -73.125 -18.141 4.387 1 87.5 811 TRP B O 1
ATOM 12683 N N . ARG B 1 812 ? -71.625 -16.766 5.262 1 87.31 812 ARG B N 1
ATOM 12684 C CA . ARG B 1 812 ? -72.625 -16.281 6.238 1 87.31 812 ARG B CA 1
ATOM 12685 C C . ARG B 1 812 ? -73.75 -15.5 5.559 1 87.31 812 ARG B C 1
ATOM 12687 O O . ARG B 1 812 ? -74.875 -15.602 5.949 1 87.31 812 ARG B O 1
ATOM 12694 N N . TRP B 1 813 ? -73.375 -14.797 4.57 1 86.5 813 TRP B N 1
ATOM 12695 C CA . TRP B 1 813 ? -74.375 -14.031 3.807 1 86.5 813 TRP B CA 1
ATOM 12696 C C . TRP B 1 813 ? -75.312 -14.953 3.035 1 86.5 813 TRP B C 1
ATOM 12698 O O . TRP B 1 813 ? -76.562 -14.75 3.029 1 86.5 813 TRP B O 1
ATOM 12708 N N . ARG B 1 814 ? -74.812 -16 2.521 1 87.19 814 ARG B N 1
ATOM 12709 C CA . ARG B 1 814 ? -75.625 -16.969 1.796 1 87.19 814 ARG B CA 1
ATOM 12710 C C . ARG B 1 814 ? -76.562 -17.734 2.742 1 87.19 814 ARG B C 1
ATOM 12712 O O . ARG B 1 814 ? -77.688 -18.016 2.406 1 87.19 814 ARG B O 1
ATOM 12719 N N . ARG B 1 815 ? -76.062 -18 3.822 1 85.06 815 ARG B N 1
ATOM 12720 C CA . ARG B 1 815 ? -76.875 -18.719 4.812 1 85.06 815 ARG B CA 1
ATOM 12721 C C . ARG B 1 815 ? -78 -17.828 5.332 1 85.06 815 ARG B C 1
ATOM 12723 O O . ARG B 1 815 ? -79.125 -18.312 5.559 1 85.06 815 ARG B O 1
ATOM 12730 N N . ARG B 1 816 ? -77.812 -16.672 5.395 1 79.44 816 ARG B N 1
ATOM 12731 C CA . ARG B 1 816 ? -78.812 -15.75 5.836 1 79.44 816 ARG B CA 1
ATOM 12732 C C . ARG B 1 816 ? -79.875 -15.57 4.758 1 79.44 816 ARG B C 1
ATOM 12734 O O . ARG B 1 816 ? -81.062 -15.469 5.066 1 79.44 816 ARG B O 1
ATOM 12741 N N . ASN B 1 817 ? -79.625 -15.625 3.578 1 74.31 817 ASN B N 1
ATOM 12742 C CA . ASN B 1 817 ? -80.625 -15.453 2.504 1 74.31 817 ASN B CA 1
ATOM 12743 C C . ASN B 1 817 ? -81.375 -16.734 2.26 1 74.31 817 ASN B C 1
ATOM 12745 O O . ASN B 1 817 ? -82.5 -16.703 1.716 1 74.31 817 ASN B O 1
ATOM 12749 N N . LYS B 1 818 ? -80.938 -17.703 2.605 1 68.94 818 LYS B N 1
ATOM 12750 C CA . LYS B 1 818 ? -81.75 -18.922 2.506 1 68.94 818 LYS B CA 1
ATOM 12751 C C . LYS B 1 818 ? -82.75 -19 3.643 1 68.94 818 LYS B C 1
ATOM 12753 O O . LYS B 1 818 ? -83.812 -19.594 3.488 1 68.94 818 LYS B O 1
ATOM 12758 N N . LEU B 1 819 ? -82.625 -18.438 4.551 1 58.75 819 LEU B N 1
ATOM 12759 C CA . LEU B 1 819 ? -83.562 -18.438 5.648 1 58.75 819 LEU B CA 1
ATOM 12760 C C . LEU B 1 819 ? -84.562 -17.281 5.516 1 58.75 819 LEU B C 1
ATOM 12762 O O . LEU B 1 819 ? -85.562 -17.266 6.164 1 58.75 819 LEU B O 1
ATOM 12766 N N . ALA B 1 820 ? -84.25 -16.656 4.359 1 44.19 820 ALA B N 1
ATOM 12767 C CA . ALA B 1 820 ? -85.312 -15.664 4.047 1 44.19 820 ALA B CA 1
ATOM 12768 C C . ALA B 1 820 ? -86.125 -16.094 2.832 1 44.19 820 ALA B C 1
ATOM 12770 O O . ALA B 1 820 ? -85.562 -16.578 1.84 1 44.19 820 ALA B O 1
#

Sequence (1640 aa):
MDVVLRLFQSTLIVGALWALPGSVTAADPITEHFPEAVNSGCMKCHAGIELIREPDSEMMQQIMQRGTEQGDPAGCIICHGGDPTETTDKIKAHGGEQPQTFYPAPASSWVNQKTCGQCHPDQVKTQWTSLMMTEAGKIQGVCWAFGSMTGYNHLWANYAVKNPADPGDRLGTITYRQYMERLKRIEPNVFVDAHEPLPEALKVDELYRLRTEPTQAAFTYIREECQRCHHAVKGRQTRGDFRGIGCASCHTPYSNDGHYEGGDPSIDKQATGHMLVHSIQGTRDAKVTVHEKTYSGIPVETCTTCHARGKRIGVSFQGLMETPYHSPFAKDGGPQPALHTKHYIAMEQDVHYLKGMTCQDCHTTTDVHSDGFLAAANLASVQIECADCHGTPDRYPWDLPLGFMDEFAMTPATGKPRGVTTEPLEQTRQGTVHEPLDGYLITARGNPYENVVRDGNEIIVHTAAGKDIRMQPLKKLFAEKKVSQKGVVAMQGVAGHLERMECYTCHSSWTPQCYGCHIKIDYSQKDKCPECKDSKQGFDWVAAGRKHQDDPAHRTDRGETDFDTMIPGEVSEQRSYLRWEEPMLGINGEGRVTPLAPGCQPSVTLIGEDGKPILLNHIFKTDPGLEQGGEEGQLAIDMSPTQPHTTTKDVRSCESCHASRKALGLGIDSVRAWDKEHVVDLETVDGEILPNQFKVQMEPIKNLDHDWSTIVDEAGKQVATVGHHFQLSRAFNKEEQLHISREGTCVACHKEIPEESLAVSFLHHVAKYSGQLPKENQEHGVLVNKIVLMSAWLQFTLALGLPIGIGFVAWRWRRRNKLAMDVVLRLFQSTLIVGALWALPGSVTAADPITEHFPEAVNSGCMKCHAGIELIREPDSEMMQQIMQRGTEQGDPAGCIICHGGDPTETTDKIKAHGGEQPQTFYPAPASSWVNQKTCGQCHPDQVKTQWTSLMMTEAGKIQGVCWAFGSMTGYNHLWANYAVKNPADPGDRLGTITYRQYMERLKRIEPNVFVDAHEPLPEALKVDELYRLRTEPTQAAFTYIREECQRCHHAVKGRQTRGDFRGIGCASCHTPYSNDGHYEGGDPSIDKQATGHMLVHSIQGTRDAKVTVHEKTYSGIPVETCTTCHARGKRIGVSFQGLMETPYHSPFAKDGGPQPALHTKHYIAMEQDVHYLKGMTCQDCHTTTDVHSDGFLAAANLASVQIECADCHGTPDRYPWDLPLGFMDEFAMTPATGKPRGVTTEPLEQTRQGTVHEPLDGYLITARGNPYENVVRDGNEIIVHTAAGKDIRMQPLKKLFAEKKVSQKGVVAMQGVAGHLERMECYTCHSSWTPQCYGCHIKIDYSQKDKCPECKDSKQGFDWVAAGRKHQDDPAHRTDRGETDFDTMIPGEVSEQRSYLRWEEPMLGINGEGRVTPLAPGCQPSVTLIGEDGKPILLNHIFKTDPGLEQGGEEGQLAIDMSPTQPHTTTKDVRSCESCHASRKALGLGIDSVRAWDKEHVVDLETVDGEILPNQFKVQMEPIKNLDHDWSTIVDEAGKQVATVGHHFQLSRAFNKEEQLHISREGTCVACHKEIPEESLAVSFLHHVAKYSGQLPKENQEHGVLVNKIVLMSAWLQFTLALGLPIGIGFVAWRWRRRNKLA

Nearest PDB structures (foldseek):
  8ph9-assembly1_I  TM=1.554E-01  e=8.207E+00  Escherichia coli
  8ph9-assembly1_I  TM=1.554E-01  e=8.042E+00  Escherichia coli